Protein 8JWE (pdb70)

Sequence (1967 aa):
FRNVAQPFFNYIEEEDLLRFMIKEEVDDGAAETGRITRKAFTEWVVKVYTSRRADTKTAVKQLNKLVTAILMVVTVVIWLLLLEVATTKVLLFFSTQLVALAFIIGSTCKNLFESIVFVFVMHPYDVGDRCVVDGVAMLVEEMNLLTTVFLKLNNEKVYYPNAVLATKPISNYFRSPNMGETVEFSISFSTPVSKIAHLKERIAEYLEQNPQHWAPVHSVVVKEIENMNKLKMALYSDHTITFQENRERNLRRTELSLAIKRMLEDLHIDYTLLPQDINLTFRNVAQPFFNYIEEEDLLRFMIKEEVDDGAAETGRITRKAFTEWVVKVYTSRRADTKTAVKQLNKLVTAILMVVTVVIWLLLLEVATTKVLLFFSTQLVALAFIIGSTCKNLFESIVFVFVMHPYDVGDRCVVDGVAMLVEEMNLLTTVFLKLNNEKVYYPNAVLATKPISNYFRSPNMGETVEFSISFSTPVSKIAHLKERIAEYLEQNPQHWAPVHSVVVKEIENMNKLKMALYSDHTITFQENRERNLRRTELSLAIKRMLEDLHIDYTLLPQDINLTFRNVAQPFFNYIEEEDLLRFMIKEEVDDGAAETGRITRKAFTEWVVKVYTSRRADTKTAVKQLNKLVTAILMVVTVVIWLLLLEVATTKVLLFFSTQLVALAFIIGSTCKNLFESIVFVFVMHPYDVGDRCVVDGVAMLVEEMNLLTTVFLKLNNEKVYYPNAVLATKPISNYFRSPNMGETVEFSISFSTPVSKIAHLKERIAEYLEQNPQHWAPVHSVVVKEIENMNKLKMALYSDHTITFQENRERNLRRTELSLAIKRMLEDLHIDYTLLPQDINLTFRNVAQPFFNYIEEEDLLRFMIKEEVDDGAAETGRITRKAFTEWVVKVYTSRRADTKTAVKQLNKLVTAILMVVTVVIWLLLLEVATTKVLLFFSTQLVALAFIIGSTCKNLFESIVFVFVMHPYDVGDRCVVDGVAMLVEEMNLLTTVFLKLNNEKVYYPNAVLATKPISNYFRSPNMGETVEFSISFSTPVSKIAHLKERIAEYLEQNPQHWAPVHSVVVKEIENMNKLKMALYSDHTITFQENRERNLRRTELSLAIKRMLEDLHIDYTLLPQDINLTFRNVAQPFFNYIEEEDLLRFMIKEEVDDGAAETGRITRKAFTEWVVKVYTSRRADTKTAVKQLNKLVTAILMVVTVVIWLLLLEVATTKVLLFFSTQLVALAFIIGSTCKNLFESIVFVFVMHPYDVGDRCVVDGVAMLVEEMNLLTTVFLKLNNEKVYYPNAVLATKPISNYFRSPNMGETVEFSISFSTPVSKIAHLKERIAEYLEQNPQHWAPVHSVVVKEIENMNKLKMALYSDHTITFQENRERNLRRTELSLAIKRMLEDLHIDYTLLPQDINLTFRNVAQPFFNYIEEEDLLRFMIKEEVDDGAAETGRITRKAFTEWVVKVYTSRRADTKTAVKQLNKLVTAILMVVTVVIWLLLLEVATTKVLLFFSTQLVALAFIIGSTCKNLFESIVFVFVMHPYDVGDRCVVDGVAMLVEEMNLLTTVFLKLNNEKVYYPNAVLATKPISNYFRSPNMGETVEFSISFSTPVSKIAHLKERIAEYLEQNPQHWAPVHSVVVKEIENMNKLKMALYSDHTITFQENRERNLRRTELSLAIKRMLEDLHIDYTLLPQDINLTFRNVAQPFFNYIEEEDLLRFMIKEEVDDGAAETGRITRKAFTEWVVKVYTSRRADTKTAVKQLNKLVTAILMVVTVVIWLLLLEVATTKVLLFFSTQLVALAFIIGSTCKNLFESIVFVFVMHPYDVGDRCVVDGVAMLVEEMNLLTTVFLKLNNEKVYYPNAVLATKPISNYFRSPNMGETVEFSISFSTPVSKIAHLKERIAEYLEQNPQHWAPVHSVVVKEIENMNKLKMALYSDHTITFQENRERNLRRTELSLAIKRMLEDLHIDYTLLPQDINLT

Secondary structure (DSSP, 8-state):
--STTTTTHHHHHHHHHHHHHHHTT---TTHHHHTHHHHHHHHHHHHHHSSS----TTHHHHHHHHHHHHHTTTTHHHHIIIIIS-SSSSTTTHHHHHHHTTTTSHHHHHHHHHHHHIIIII----TT-EEESSS-EEEEEEE-SSEEEEE-TT--EEEEEHHHHTTS-EEESTTS-S-EEEEEEEEETT--HHHHHHHHHHHHHHHHT-TTTB-S--EEEEEEEETTTEEEEEEEEEBSS-TTSHHHHHHHHHHHHHHHHHHHHHTT----PPPEEEEE-/--STTTTTHHHHHHHHHHHHHHHTT---TTHHHHTHHHHHHHHHHHHHHSSS----TTHHHHHHHHHHHHHTTTTHHHHIIIIIS-SSSSTTTHHHHHHHTTTTSHHHHHHHHHHHHIIIII----TT-EEESSS-EEEEEEE-SSEEEEE-TT--EEEEEHHHHTTS-EEESTTS-S-EEEEEEEEETT--HHHHHHHHHHHHHHHHT-TTTB-S--EEEEEEEETTTEEEEEEEEEBSS-TTSHHHHHHHHHHHHHHHHHHHHHTT----PPPEEEEE-/--STTTTTHHHHHHHHHHHHHHHTT---TTHHHHTHHHHHHHHHHHHHHSSS----TTHHHHHHHHHHHHHTTTTHHHHIIIIIS-SSSSTTTHHHHHHHTTTTSHHHHHHHHHHHHIIIII----TT-EEESSS-EEEEEEE-SSEEEEE-TT--EEEEEHHHHTTS-EEESTTS-S-EEEEEEEEETT--HHHHHHHHHHHHHHHHT-TTTB-S--EEEEEEEETTTEEEEEEEEEBSS-TTSHHHHHHHHHHHHHHHHHHHHHTT----PPPEEEEE-/--STTTTTHHHHHHHHHHHHHHHTT---TTHHHHTHHHHHHHHHHHHHHSSS----TTHHHHHHHHHHHHHTTTTHHHHIIIIIS-SSSSTTTHHHHHHHTTTTSHHHHHHHHHHHHIIIII----TT-EEESSS-EEEEEEE-SSEEEEE-TT--EEEEEHHHHTTS-EEESTTS-S-EEEEEEEEETT--HHHHHHHHHHHHHHHHT-TTTB-S--EEEEEEEETTTEEEEEEEEEBSS-TTSHHHHHHHHHHHHHHHHHHHHHTT----PPPEEEEE-/--STTTTTHHHHHHHHHHHHHHHTT---TTHHHHTHHHHHHHHHHHHHHSSS----TTHHHHHHHHHHHHHTTTTHHHHIIIIIS-SSSSTTTHHHHHHHTTTTSHHHHHHHHHHHHIIIII----TT-EEESSS-EEEEEEE-SSEEEEE-TT--EEEEEHHHHTTS-EEESTTS-S-EEEEEEEEETT--HHHHHHHHHHHHHHHHT-TTTB-S--EEEEEEEETTTEEEEEEEEEBSS-TTSHHHHHHHHHHHHHHHHHHHHHTT----PPPEEEEE-/--STTTTTHHHHHHHHHHHHHHHTT---TTHHHHTHHHHHHHHHHHHHHSSS----TTHHHHHHHHHHHHHTTTTHHHHIIIIIS-SSSSTTTHHHHHHHTTTTSHHHHHHHHHHHHIIIII----TT-EEESSS-EEEEEEE-SSEEEEE-TT--EEEEEHHHHTTS-EEESTTS-S-EEEEEEEEETT--HHHHHHHHHHHHHHHHT-TTTB-S--EEEEEEEETTTEEEEEEEEEBSS-TTSHHHHHHHHHHHHHHHHHHHHHTT----PPPEEEEE-/--STTTTTHHHHHHHHHHHHHHHTT---TTHHHHTHHHHHHHHHHHHHHSSS----TTHHHHHHHHHHHHHTTTTHHHHIIIIIS-SSSSTTTHHHHHHHTTTTSHHHHHHHHHHHHIIIII----TT-EEESSS-EEEEEEE-SSEEEEE-TT--EEEEEHHHHTTS-EEESTTS-S-EEEEEEEEETT--HHHHHHHHHHHHHHHHT-TTTB-S--EEEEEEEETTTEEEEEEEEEBSS-TTSHHHHHHHHHHHHHHHHHHHHHTT----PPPEEEEE-

Nearest PDB structures (foldseek):
  8jwe-assembly1_A  TM=1.004E+00  e=2.386E-53  Arabidopsis thaliana
  8tdj-assembly1_B  TM=7.941E-01  e=6.758E-40  Arabidopsis thaliana
  8tdm-assembly1_A  TM=7.932E-01  e=1.212E-39  Arabidopsis thaliana
  7n5d-assembly1_B  TM=9.506E-01  e=2.417E-31  Dionaea muscipula
  7n5e-assembly1_F  TM=8.197E-01  e=7.964E-32  Dionaea muscipula

InterPro domains:
  IPR006685 Mechanosensitive ion channel MscS [PF00924] (559-623)
  IPR010920 LSM domain superfamily [SSF50182] (563-623)
  IPR016688 Mechanosensitive ion channel MscS-like, plants/fungi [PIRSF017209] (19-734)
  IPR016688 Mechanosensitive ion channel MscS-like, plants/fungi [PTHR31618] (35-731)
  IPR023408 Mechanosensitive ion channel MscS, beta-domain superfamily [G3DSA:2.30.30.60] (574-623)
  IPR058650 Mechanosensitive ion channel protein Msy1/2-like, transmembrane domain [PF25886] (174-312)

Radius of gyration: 42.15 Å; Cα contacts (8 Å, |Δi|>4): 3102; chains: 7; bounding box: 91×92×118 Å

Solvent-accessible surface area: 94497 Å² total; per-residue (Å²): 136,100,72,35,87,81,58,40,55,85,21,54,69,34,67,66,64,40,75,60,61,54,73,87,70,82,137,125,36,101,62,20,35,30,54,4,71,26,43,13,28,57,32,105,44,93,22,48,148,90,27,88,90,68,77,25,173,56,0,27,125,59,31,57,151,61,46,34,62,96,50,75,80,60,15,69,39,46,96,81,18,37,75,62,96,84,55,102,142,41,19,119,21,52,27,34,62,44,79,28,78,22,104,62,56,10,27,22,34,70,52,36,62,34,1,30,31,6,4,29,91,38,41,6,2,64,82,43,5,36,0,20,14,115,67,63,19,13,44,1,59,71,10,24,6,25,12,2,4,0,26,52,100,46,44,14,38,5,29,8,10,0,25,41,0,16,76,55,61,2,8,0,21,129,67,16,60,76,0,16,12,48,8,76,5,10,0,14,9,87,9,70,84,64,59,2,51,95,0,63,116,78,3,24,90,36,2,115,113,34,92,103,43,6,28,94,96,35,11,8,9,2,75,73,11,60,44,24,23,36,1,74,2,0,2,72,7,48,2,53,22,20,21,34,81,33,114,60,45,35,55,32,55,8,90,4,6,28,8,1,5,101,4,0,74,70,24,145,8,76,16,80,61,32,63,37,54,21,54,85,117,136,99,72,33,88,82,56,40,55,85,21,54,69,34,67,67,65,39,76,61,61,54,73,87,70,81,138,125,36,100,64,20,34,30,54,4,71,26,43,13,28,56,31,103,44,93,21,50,146,91,29,87,89,69,77,25,173,55,0,27,125,59,31,56,151,61,46,36,62,95,51,74,80,59,13,67,38,46,94,80,17,38,74,61,97,85,57,102,143,42,20,120,22,53,28,34,61,44,82,28,79,23,104,63,55,10,26,21,36,70,52,37,62,35,1,30,30,6,4,29,91,38,39,7,2,64,83,43,5,36,0,20,15,115,67,62,20,14,44,1,58,72,9,25,6,25,12,2,4,0,27,51,100,47,44,14,39,5,29,8,11,0,25,42,0,17,77,54,60,3,8,0,21,128,67,16,62,75,0,15,12,48,8,76,4,10,0,14,9,86,9,69,85,65,58,2,52,96,0,64,115,78,2,24,88,35,2,117,113,33,90,104,42,6,30,94,96,36,11,8,9,2,76,73,11,61,44,25,24,36,1,74,3,0,2,73,7,48,2,53,21,21,21,34,82,32,114,61,44,36,55,32,55,8,90,4,7,29,9,1,6,100,4,0,74,69,23,146,8,76,16,78,62,32,64,38,53,22,52,84,116,134,100,73,33,88,82,58,41,55,86,21,53,68,34,66,66,64,39,76,60,60,55,72,88,72,81,138,125,36,100,63,18,34,30,55,3,72,25,43,14,28,57,31,104,44,91,21,50,144,91,28,86,89,68,76,24,171,57,0,26,124,59,32,56,150,60,46,34,61,95,50,76,80,59,14,70,38,47,98,79,17,38,75,63,97,84,56,102,144,44,20,121,21,52,27,35,62,46,79,27,80,23,105,63,57,8,25,22,35,71,51,36,61,34,1,28,30,6,4,29,91,40,40,8,2,64,85,42,6,36,0,20,14,112,66,61,19,13,44,1,58,72,9,25,5,28,12,2,4,0,26,52,98,46,44,14,38,5,29,8,12,0,24,43,0,16,76,54,61,4,8,0,22,127,68,15,61,76,0,16,11,47,9,76,5,10,0,14,8,86,8,70,86,66,58,2,51,93,0,65,115,79,3,23,90,34,2,118,115,35,90,105,43,6,29,93,95,35,12,8,8,2,75,74,11,62,44,25,24,36,1,73,2,0,1,74,7,47,3,52,20,20,22,35,82,32,113,60,43,34,56,32,56,8,90,4,7,29,9,1,6,100,3,0,75,70,23,148,7,76,15,78,63,31,64,38,54,21,54,83,116,135,99,71,32,87,81,58,41,55,86,21,53,69,34,68,65,65,40,75,60,60,55,72,89,71,81,137,124,37,99,63,18,34,30,54,4,74,26,44,14,28,57,31,106,44,92,22,49,144,90,29,87,88,68,78,24,170,58,0,25,124,60,32,55,150,60,47,34,61,96,51,77,80,59,13,69,38,48,98,80,16,37,76,63,98,86,55,101,143,42,20,119,20,53,27,35,61,45,80,27,81,23,102,63,58,8,25,22,34,70,53,36,62,34,1,30,30,6,4,29,90,40,40,7,2,64,85,42,4,36,0,20,14,112,66,62,19,13,45,2,58,73,9,25,6,27,12,2,4,0,26,54,99,47,45,14,39,5,28,8,12,0,24,41,0,16,77,55,60,3,9,0,21,129,69,15,60,76,0,16,12,47,8,78,5,10,0,14,8,84,8,70,85,66,60,2,52,95,0,66,115,79,3,24,87,34,2,116,114,34,89,106,43,6,29,94,97,36,12,9,9,2,76,74,12,62,44,25,24,36,2,72,2,0,2,74,7,47,3,52,20,20,22,35,82,32,113,60,45,34,55,31,58,8,92,3,7,29,8,1,7,102,3,0,76,68,23,147,7,75,16,78,63,31,64,39,56,21,54,84,116,134,100,72,33,88,82,58,41,55,87,22,54,70,34,68,66,65,40,74,60,61,55,73,87,71,80,136,125,35,99,62,19,35,31,54,4,72,26,44,13,27,56,31,104,43,93,22,48,144,90,28,87,89,69,76,24,171,57,0,26,126,59,31,55,150,61,46,35,62,96,50,77,80,59,16,68,38,47,97,80,17,40,76,63,98,86,56,101,142,43,21,120,20,53,28,36,62,45,80,27,79,23,103,62,58,9,26,22,35,70,53,38,62,34,1,29,30,5,4,28,90,39,40,7,1,63,83,42,5,36,0,19,14,112,66,62,20,14,44,1,58,73,10,26,6,26,12,2,4,0,26,54,99,47,44,15,38,5,28,8,12,0,25,41,0,16,77,55,61,2,9,0,21,130,68,16,60,76,0,16,12,47,8,78,5,10,0,14,8,86,9,70,85,64,59,2,52,94,0,64,116,77,2,25,88,33,2,116,113,34,89,104,43,6,29,93,96,36,12,8,9,3,76,74,11,61,44,25,24,36,1,74,2,0,1,74,7,48,2,52,21,20,22,35,83,33,113,59,46,35,54,32,57,8,92,3,7,28,8,1,7,100,4,0,76,68,23,145,8,76,16,77,63,32,64,40,55,22,54,85,116,135,100,72,33,87,81,58,41,55,86,21,53,70,33,68,66,64,40,74,61,61,54,72,87,70,80,136,124,36,100,61,19,35,30,54,4,71,26,44,13,28,56,31,104,43,93,22,49,145,90,28,86,90,69,76,24,173,56,0,26,126,59,32,56,151,61,46,35,61,96,50,74,79,60,15,68,39,47,97,80,17,40,75,63,98,86,55,101,144,42,19,120,21,53,26,35,62,44,78,27,79,22,104,62,58,9,27,23,34,70,53,38,63,33,1,30,32,5,4,30,89,39,41,5,2,63,83,42,5,36,0,19,15,113,66,63,20,13,44,1,58,71,10,25,6,26,12,2,4,0,26,53,100,47,44,14,38,5,28,8,10,0,25,41,0,16,75,56,60,2,8,0,21,130,68,16,59,76,0,16,12,47,7,78,5,10,0,14,8,86,9,69,86,64,59,2,53,94,0,63,116,79,3,24,89,34,2,115,112,34,90,104,42,6,28,94,97,35,11,8,9,2,76,74,12,61,45,24,23,35,1,74,2,0,2,74,6,48,2,53,22,21,21,34,82,33,114,59,45,35,55,32,56,9,92,3,7,29,9,1,6,99,4,0,75,69,23,146,8,76,16,78,62,32,64,38,54,21,55,86,116,133,100,72,34,87,82,58,41,55,86,22,54,69,35,67,65,64,38,76,61,61,54,72,88,71,81,137,125,36,101,64,19,34,30,54,4,71,25,42,14,28,57,31,104,42,92,21,50,145,90,29,86,89,68,77,24,172,56,0,27,126,59,32,57,150,60,46,34,61,95,49,75,80,58,14,68,38,47,96,79,17,38,75,62,95,84,56,103,144,43,20,121,22,54,28,35,62,45,81,28,80,23,106,62,56,8,26,21,36,70,51,37,61,35,1,29,31,6,4,29,91,39,39,7,2,64,83,43,6,36,0,20,14,114,66,62,20,13,43,2,58,72,9,25,5,27,11,2,4,0,28,52,100,46,45,14,39,5,30,8,12,0,24,42,1,17,77,54,59,3,8,0,21,127,68,15,61,74,0,15,12,47,9,76,4,11,0,15,8,85,9,68,84,66,58,2,51,95,0,65,115,79,3,23,90,34,2,118,113,34,88,105,43,6,30,94,95,36,11,8,9,3,75,73,12,60,44,23,24,36,1,74,3,0,2,75,7,48,2,52,21,21,21,35,82,32,113,60,44,36,55,32,56,8,89,4,8,31,9,2,6,102,3,0,75,69,23,147,8,76,16,78,63,30,65,38,54,21,53,83,116

GO terms:
  GO:0005886 plasma membrane (C, IDA)
  GO:0008381 mechanosensitive monoatomic ion channel activity (F, IDA)
  GO:0006820 monoatomic anion transport (P, IDA)
  GO:0005886 plasma membrane (C, HDA)
  GO:0008381 mechanosensitive monoatomic ion channel activity (F, IMP)
  GO:0010150 leaf senescence (P, IMP)
  GO:0050982 detection of mechanical stimulus (P, IMP)
  GO:0097468 programmed cell death in response to reactive oxygen species (P, IMP)

Structure (mmCIF, N/CA/C/O backbone):
data_8JWE
#
_entry.id   8JWE
#
loop_
_atom_site.group_PDB
_atom_site.id
_atom_site.type_symbol
_atom_site.label_atom_id
_atom_site.label_alt_id
_atom_site.label_comp_id
_atom_site.label_asym_id
_atom_site.label_entity_id
_atom_site.label_seq_id
_atom_site.pdbx_PDB_ins_code
_atom_site.Cartn_x
_atom_site.Cartn_y
_atom_site.Cartn_z
_atom_site.occupancy
_atom_site.B_iso_or_equiv
_atom_site.auth_seq_id
_atom_site.auth_comp_id
_atom_site.auth_asym_id
_atom_site.auth_atom_id
_atom_site.pdbx_PDB_model_num
ATOM 1 N N . PHE A 1 439 ? 186.103 123.922 155.402 1.00 151.83 439 PHE A N 1
ATOM 2 C CA . PHE A 1 439 ? 186.897 124.262 156.576 1.00 151.83 439 PHE A CA 1
ATOM 3 C C . PHE A 1 439 ? 188.394 124.379 156.243 1.00 151.83 439 PHE A C 1
ATOM 4 O O . PHE A 1 439 ? 189.095 123.376 156.077 1.00 151.83 439 PHE A O 1
ATOM 6 N N . ARG A 1 440 ? 188.879 125.613 156.122 1.00 153.46 440 ARG A N 1
ATOM 7 C CA . ARG A 1 440 ? 190.300 125.842 155.891 1.00 153.46 440 ARG A CA 1
ATOM 8 C C . ARG A 1 440 ? 190.886 126.852 156.858 1.00 153.46 440 ARG A C 1
ATOM 9 O O . ARG A 1 440 ? 191.934 126.590 157.474 1.00 153.46 440 ARG A O 1
ATOM 11 N N . ASN A 1 441 ? 190.235 128.007 157.010 1.00 154.61 441 ASN A N 1
ATOM 12 C CA . ASN A 1 441 ? 190.723 129.078 157.860 1.00 154.61 441 ASN A CA 1
ATOM 13 C C . ASN A 1 441 ? 189.964 129.217 159.167 1.00 154.61 441 ASN A C 1
ATOM 14 O O . ASN A 1 441 ? 190.537 129.727 160.140 1.00 154.61 441 ASN A O 1
ATOM 16 N N . VAL A 1 442 ? 188.705 128.766 159.220 1.00 154.32 442 VAL A N 1
ATOM 17 C CA . VAL A 1 442 ? 187.940 128.736 160.457 1.00 154.32 442 VAL A CA 1
ATOM 18 C C . VAL A 1 442 ? 188.565 127.811 161.494 1.00 154.32 442 VAL A C 1
ATOM 19 O O . VAL A 1 442 ? 188.411 128.053 162.695 1.00 154.32 442 VAL A O 1
ATOM 21 N N . ALA A 1 443 ? 189.297 126.787 161.056 1.00 154.61 443 ALA A N 1
ATOM 22 C CA . ALA A 1 443 ? 190.015 125.924 161.979 1.00 154.61 443 ALA A CA 1
ATOM 23 C C . ALA A 1 443 ? 191.117 126.660 162.736 1.00 154.61 443 ALA A C 1
ATOM 24 O O . ALA A 1 443 ? 191.431 126.272 163.863 1.00 154.61 443 ALA A O 1
ATOM 26 N N . GLN A 1 444 ? 191.684 127.732 162.185 1.00 154.50 444 GLN A N 1
ATOM 27 C CA . GLN A 1 444 ? 192.709 128.473 162.914 1.00 154.50 444 GLN A CA 1
ATOM 28 C C . GLN A 1 444 ? 192.303 129.894 163.295 1.00 154.50 444 GLN A C 1
ATOM 29 O O . GLN A 1 444 ? 192.989 130.510 164.113 1.00 154.50 444 GLN A O 1
ATOM 31 N N . PRO A 1 445 ? 191.211 130.436 162.754 1.00 154.04 445 PRO A N 1
ATOM 32 C CA . PRO A 1 445 ? 190.854 131.814 163.082 1.00 154.04 445 PRO A CA 1
ATOM 33 C C . PRO A 1 445 ? 189.736 131.937 164.097 1.00 154.04 445 PRO A C 1
ATOM 34 O O . PRO A 1 445 ? 189.677 132.956 164.792 1.00 154.04 445 PRO A O 1
ATOM 36 N N . PHE A 1 446 ? 188.865 130.928 164.225 1.00 153.62 446 PHE A N 1
ATOM 37 C CA . PHE A 1 446 ? 187.925 130.864 165.341 1.00 153.62 446 PHE A CA 1
ATOM 38 C C . PHE A 1 446 ? 188.627 130.765 166.689 1.00 153.62 446 PHE A C 1
ATOM 39 O O . PHE A 1 446 ? 188.019 131.115 167.709 1.00 153.62 446 PHE A O 1
ATOM 41 N N . PHE A 1 447 ? 189.887 130.308 166.700 1.00 153.79 447 PHE A N 1
ATOM 42 C CA . PHE A 1 447 ? 190.731 130.297 167.885 1.00 153.79 447 PHE A CA 1
ATOM 43 C C . PHE A 1 447 ? 190.955 131.699 168.428 1.00 153.79 447 PHE A C 1
ATOM 44 O O . PHE A 1 447 ? 191.074 131.889 169.643 1.00 153.79 447 PHE A O 1
ATOM 46 N N . ASN A 1 448 ? 191.020 132.695 167.549 1.00 152.91 448 ASN A N 1
ATOM 47 C CA . ASN A 1 448 ? 191.225 134.064 167.995 1.00 152.91 448 ASN A CA 1
ATOM 48 C C . ASN A 1 448 ? 189.997 134.647 168.680 1.00 152.91 448 ASN A C 1
ATOM 49 O O . ASN A 1 448 ? 190.087 135.728 169.266 1.00 152.91 448 ASN A O 1
ATOM 51 N N . TYR A 1 449 ? 188.852 133.977 168.579 1.00 152.35 449 TYR A N 1
ATOM 52 C CA . TYR A 1 449 ? 187.743 134.255 169.475 1.00 152.35 449 TYR A CA 1
ATOM 53 C C . TYR A 1 449 ? 187.772 133.332 170.677 1.00 152.35 449 TYR A C 1
ATOM 54 O O . TYR A 1 449 ? 187.183 133.652 171.714 1.00 152.35 449 TYR A O 1
ATOM 56 N N . ILE A 1 450 ? 188.449 132.182 170.563 1.00 154.29 450 ILE A N 1
ATOM 57 C CA . ILE A 1 450 ? 188.406 131.179 171.623 1.00 154.29 450 ILE A CA 1
ATOM 58 C C . ILE A 1 450 ? 189.227 131.558 172.848 1.00 154.29 450 ILE A C 1
ATOM 59 O O . ILE A 1 450 ? 188.809 131.236 173.963 1.00 154.29 450 ILE A O 1
ATOM 61 N N . GLU A 1 451 ? 190.369 132.235 172.670 1.00 154.99 451 GLU A N 1
ATOM 62 C CA . GLU A 1 451 ? 191.117 132.775 173.798 1.00 154.99 451 GLU A CA 1
ATOM 63 C C . GLU A 1 451 ? 190.304 133.791 174.581 1.00 154.99 451 GLU A C 1
ATOM 64 O O . GLU A 1 451 ? 190.358 133.799 175.813 1.00 154.99 451 GLU A O 1
ATOM 66 N N . GLU A 1 452 ? 189.517 134.617 173.903 1.00 154.37 452 GLU A N 1
ATOM 67 C CA . GLU A 1 452 ? 188.632 135.507 174.631 1.00 154.37 452 GLU A CA 1
ATOM 68 C C . GLU A 1 452 ? 187.450 134.751 175.221 1.00 154.37 452 GLU A C 1
ATOM 69 O O . GLU A 1 452 ? 186.852 135.220 176.192 1.00 154.37 452 GLU A O 1
ATOM 71 N N . GLU A 1 453 ? 187.112 133.575 174.677 1.00 154.60 453 GLU A N 1
ATOM 72 C CA . GLU A 1 453 ? 186.119 132.734 175.337 1.00 154.60 453 GLU A CA 1
ATOM 73 C C . GLU A 1 453 ? 186.687 132.120 176.607 1.00 154.60 453 GLU A C 1
ATOM 74 O O . GLU A 1 453 ? 185.941 131.829 177.546 1.00 154.60 453 GLU A O 1
ATOM 76 N N . ASP A 1 454 ? 188.006 131.929 176.647 1.00 155.46 454 ASP A N 1
ATOM 77 C CA . ASP A 1 454 ? 188.723 131.527 177.849 1.00 155.46 454 ASP A CA 1
ATOM 78 C C . ASP A 1 454 ? 188.974 132.683 178.805 1.00 155.46 454 ASP A C 1
ATOM 79 O O . ASP A 1 454 ? 189.016 132.461 180.016 1.00 155.46 454 ASP A O 1
ATOM 81 N N . LEU A 1 455 ? 189.097 133.908 178.303 1.00 155.78 455 LEU A N 1
ATOM 82 C CA . LEU A 1 455 ? 189.482 135.032 179.130 1.00 155.78 455 LEU A CA 1
ATOM 83 C C . LEU A 1 455 ? 188.299 135.789 179.713 1.00 155.78 455 LEU A C 1
ATOM 84 O O . LEU A 1 455 ? 188.511 136.692 180.522 1.00 155.78 455 LEU A O 1
ATOM 86 N N . LEU A 1 456 ? 187.073 135.456 179.318 1.00 155.25 456 LEU A N 1
ATOM 87 C CA . LEU A 1 456 ? 185.860 135.923 179.974 1.00 155.25 456 LEU A CA 1
ATOM 88 C C . LEU A 1 456 ? 185.385 134.957 181.040 1.00 155.25 456 LEU A C 1
ATOM 89 O O . LEU A 1 456 ? 184.618 135.354 181.928 1.00 155.25 456 LEU A O 1
ATOM 91 N N . ARG A 1 457 ? 185.816 133.698 180.974 1.00 157.30 457 ARG A N 1
ATOM 92 C CA . ARG A 1 457 ? 185.607 132.797 182.094 1.00 157.30 457 ARG A CA 1
ATOM 93 C C . ARG A 1 457 ? 186.708 132.935 183.132 1.00 157.30 457 ARG A C 1
ATOM 94 O O . ARG A 1 457 ? 186.543 132.469 184.262 1.00 157.30 457 ARG A O 1
ATOM 96 N N . PHE A 1 458 ? 187.812 133.598 182.779 1.00 158.32 458 PHE A N 1
ATOM 97 C CA . PHE A 1 458 ? 188.928 133.768 183.708 1.00 158.32 458 PHE A CA 1
ATOM 98 C C . PHE A 1 458 ? 188.620 134.824 184.763 1.00 158.32 458 PHE A C 1
ATOM 99 O O . PHE A 1 458 ? 188.412 134.501 185.936 1.00 158.32 458 PHE A O 1
ATOM 101 N N . MET A 1 459 ? 188.534 136.092 184.362 1.00 159.22 459 MET A N 1
ATOM 102 C CA . MET A 1 459 ? 188.221 137.171 185.291 1.00 159.22 459 MET A CA 1
ATOM 103 C C . MET A 1 459 ? 186.717 137.404 185.428 1.00 159.22 459 MET A C 1
ATOM 104 O O . MET A 1 459 ? 186.257 138.543 185.326 1.00 159.22 459 MET A O 1
ATOM 106 N N . ILE A 1 460 ? 185.929 136.337 185.520 1.00 160.82 460 ILE A N 1
ATOM 107 C CA . ILE A 1 460 ? 184.637 136.391 186.186 1.00 160.82 460 ILE A CA 1
ATOM 108 C C . ILE A 1 460 ? 184.682 135.773 187.576 1.00 160.82 460 ILE A C 1
ATOM 109 O O . ILE A 1 460 ? 183.997 136.251 188.482 1.00 160.82 460 ILE A O 1
ATOM 111 N N . LYS A 1 461 ? 185.511 134.741 187.756 1.00 161.17 461 LYS A N 1
ATOM 112 C CA . LYS A 1 461 ? 185.746 134.141 189.062 1.00 161.17 461 LYS A CA 1
ATOM 113 C C . LYS A 1 461 ? 186.749 134.935 189.879 1.00 161.17 461 LYS A C 1
ATOM 114 O O . LYS A 1 461 ? 186.565 135.105 191.090 1.00 161.17 461 LYS A O 1
ATOM 116 N N . GLU A 1 462 ? 187.809 135.434 189.246 1.00 161.54 462 GLU A N 1
ATOM 117 C CA . GLU A 1 462 ? 188.719 136.324 189.954 1.00 161.54 462 GLU A CA 1
ATOM 118 C C . GLU A 1 462 ? 188.130 137.726 190.108 1.00 161.54 462 GLU A C 1
ATOM 119 O O . GLU A 1 462 ? 188.567 138.479 190.987 1.00 161.54 462 GLU A O 1
ATOM 121 N N . GLU A 1 463 ? 187.153 138.109 189.270 1.00 161.38 463 GLU A N 1
ATOM 122 C CA . GLU A 1 463 ? 186.554 139.427 189.475 1.00 161.38 463 GLU A CA 1
ATOM 123 C C . GLU A 1 463 ? 185.384 139.375 190.450 1.00 161.38 463 GLU A C 1
ATOM 124 O O . GLU A 1 463 ? 185.210 140.297 191.252 1.00 161.38 463 GLU A O 1
ATOM 126 N N . VAL A 1 464 ? 184.569 138.328 190.392 1.00 162.17 464 VAL A N 1
ATOM 127 C CA . VAL A 1 464 ? 183.577 138.053 191.428 1.00 162.17 464 VAL A CA 1
ATOM 128 C C . VAL A 1 464 ? 184.106 136.876 192.226 1.00 162.17 464 VAL A C 1
ATOM 129 O O . VAL A 1 464 ? 183.869 135.719 191.872 1.00 162.17 464 VAL A O 1
ATOM 131 N N . ASP A 1 465 ? 184.828 137.184 193.296 1.00 161.72 465 ASP A N 1
ATOM 132 C CA . ASP A 1 465 ? 185.462 136.185 194.154 1.00 161.72 465 ASP A CA 1
ATOM 133 C C . ASP A 1 465 ? 184.450 135.398 194.976 1.00 161.72 465 ASP A C 1
ATOM 134 O O . ASP A 1 465 ? 184.816 134.480 195.718 1.00 161.72 465 ASP A O 1
ATOM 136 N N . ASP A 1 472 ? 181.620 146.075 187.628 1.00 126.61 472 ASP A N 1
ATOM 137 C CA . ASP A 1 472 ? 180.662 145.444 186.730 1.00 126.61 472 ASP A CA 1
ATOM 138 C C . ASP A 1 472 ? 180.994 145.800 185.289 1.00 126.61 472 ASP A C 1
ATOM 139 O O . ASP A 1 472 ? 180.655 145.062 184.374 1.00 126.61 472 ASP A O 1
ATOM 141 N N . GLY A 1 473 ? 181.687 146.929 185.121 1.00 126.87 473 GLY A N 1
ATOM 142 C CA . GLY A 1 473 ? 182.031 147.483 183.819 1.00 126.87 473 GLY A CA 1
ATOM 143 C C . GLY A 1 473 ? 182.987 146.593 183.033 1.00 126.87 473 GLY A C 1
ATOM 144 O O . GLY A 1 473 ? 182.618 146.072 181.978 1.00 126.87 473 GLY A O 1
ATOM 145 N N . ALA A 1 474 ? 184.208 146.389 183.540 1.00 126.41 474 ALA A N 1
ATOM 146 C CA . ALA A 1 474 ? 185.169 145.527 182.855 1.00 126.41 474 ALA A CA 1
ATOM 147 C C . ALA A 1 474 ? 184.736 144.074 182.842 1.00 126.41 474 ALA A C 1
ATOM 148 O O . ALA A 1 474 ? 185.216 143.308 182.006 1.00 126.41 474 ALA A O 1
ATOM 150 N N . ALA A 1 475 ? 183.819 143.689 183.722 1.00 126.85 475 ALA A N 1
ATOM 151 C CA . ALA A 1 475 ? 183.126 142.423 183.543 1.00 126.85 475 ALA A CA 1
ATOM 152 C C . ALA A 1 475 ? 182.239 142.432 182.302 1.00 126.85 475 ALA A C 1
ATOM 153 O O . ALA A 1 475 ? 182.078 141.393 181.659 1.00 126.85 475 ALA A O 1
ATOM 155 N N . GLU A 1 476 ? 181.673 143.584 181.943 1.00 126.35 476 GLU A N 1
ATOM 156 C CA . GLU A 1 476 ? 180.662 143.647 180.893 1.00 126.35 476 GLU A CA 1
ATOM 157 C C . GLU A 1 476 ? 181.206 144.128 179.557 1.00 126.35 476 GLU A C 1
ATOM 158 O O . GLU A 1 476 ? 180.423 144.483 178.680 1.00 126.35 476 GLU A O 1
ATOM 160 N N . THR A 1 477 ? 182.514 144.217 179.395 1.00 126.07 477 THR A N 1
ATOM 161 C CA . THR A 1 477 ? 183.060 144.376 178.057 1.00 126.07 477 THR A CA 1
ATOM 162 C C . THR A 1 477 ? 183.697 143.092 177.582 1.00 126.07 477 THR A C 1
ATOM 163 O O . THR A 1 477 ? 183.849 142.885 176.374 1.00 126.07 477 THR A O 1
ATOM 165 N N . GLY A 1 478 ? 184.052 142.218 178.515 1.00 127.62 478 GLY A N 1
ATOM 166 C CA . GLY A 1 478 ? 184.647 140.940 178.157 1.00 127.62 478 GLY A CA 1
ATOM 167 C C . GLY A 1 478 ? 183.657 140.048 177.442 1.00 127.62 478 GLY A C 1
ATOM 168 O O . GLY A 1 478 ? 184.067 139.226 176.624 1.00 127.62 478 GLY A O 1
ATOM 169 N N . ARG A 1 479 ? 182.367 140.205 177.714 1.00 125.09 479 ARG A N 1
ATOM 170 C CA . ARG A 1 479 ? 181.350 139.489 176.969 1.00 125.09 479 ARG A CA 1
ATOM 171 C C . ARG A 1 479 ? 180.860 140.266 175.759 1.00 125.09 479 ARG A C 1
ATOM 172 O O . ARG A 1 479 ? 179.965 139.787 175.062 1.00 125.09 479 ARG A O 1
ATOM 174 N N . ILE A 1 480 ? 181.363 141.481 175.538 1.00 123.21 480 ILE A N 1
ATOM 175 C CA . ILE A 1 480 ? 181.010 142.203 174.323 1.00 123.21 480 ILE A CA 1
ATOM 176 C C . ILE A 1 480 ? 182.212 142.389 173.417 1.00 123.21 480 ILE A C 1
ATOM 177 O O . ILE A 1 480 ? 182.068 142.729 172.245 1.00 123.21 480 ILE A O 1
ATOM 179 N N . THR A 1 481 ? 183.410 142.194 173.930 1.00 123.05 481 THR A N 1
ATOM 180 C CA . THR A 1 481 ? 184.487 141.913 172.998 1.00 123.05 481 THR A CA 1
ATOM 181 C C . THR A 1 481 ? 184.525 140.442 172.616 1.00 123.05 481 THR A C 1
ATOM 182 O O . THR A 1 481 ? 185.397 140.024 171.865 1.00 123.05 481 THR A O 1
ATOM 184 N N . ARG A 1 482 ? 183.613 139.644 173.158 1.00 121.05 482 ARG A N 1
ATOM 185 C CA . ARG A 1 482 ? 183.384 138.279 172.732 1.00 121.05 482 ARG A CA 1
ATOM 186 C C . ARG A 1 482 ? 182.170 138.141 171.844 1.00 121.05 482 ARG A C 1
ATOM 187 O O . ARG A 1 482 ? 182.185 137.329 170.914 1.00 121.05 482 ARG A O 1
ATOM 189 N N . LYS A 1 483 ? 181.122 138.927 172.107 1.00 118.96 483 LYS A N 1
ATOM 190 C CA . LYS A 1 483 ? 179.872 138.754 171.382 1.00 118.96 483 LYS A CA 1
ATOM 191 C C . LYS A 1 483 ? 180.027 139.187 169.942 1.00 118.96 483 LYS A C 1
ATOM 192 O O . LYS A 1 483 ? 179.282 138.737 169.074 1.00 118.96 483 LYS A O 1
ATOM 194 N N . ALA A 1 484 ? 181.002 140.051 169.677 1.00 116.21 484 ALA A N 1
ATOM 195 C CA . ALA A 1 484 ? 181.405 140.407 168.334 1.00 116.21 484 ALA A CA 1
ATOM 196 C C . ALA A 1 484 ? 182.131 139.293 167.632 1.00 116.21 484 ALA A C 1
ATOM 197 O O . ALA A 1 484 ? 181.795 138.976 166.492 1.00 116.21 484 ALA A O 1
ATOM 199 N N . PHE A 1 485 ? 183.135 138.715 168.269 1.00 115.94 485 PHE A N 1
ATOM 200 C CA . PHE A 1 485 ? 183.956 137.753 167.575 1.00 115.94 485 PHE A CA 1
ATOM 201 C C . PHE A 1 485 ? 183.275 136.407 167.429 1.00 115.94 485 PHE A C 1
ATOM 202 O O . PHE A 1 485 ? 183.693 135.618 166.584 1.00 115.94 485 PHE A O 1
ATOM 204 N N . THR A 1 486 ? 182.210 136.140 168.193 1.00 114.22 486 THR A N 1
ATOM 205 C CA . THR A 1 486 ? 181.294 135.063 167.848 1.00 114.22 486 THR A CA 1
ATOM 206 C C . THR A 1 486 ? 180.313 135.470 166.779 1.00 114.22 486 THR A C 1
ATOM 207 O O . THR A 1 486 ? 180.035 134.667 165.887 1.00 114.22 486 THR A O 1
ATOM 209 N N . GLU A 1 487 ? 179.847 136.712 166.785 1.00 111.26 487 GLU A N 1
ATOM 210 C CA . GLU A 1 487 ? 179.100 137.203 165.644 1.00 111.26 487 GLU A CA 1
ATOM 211 C C . GLU A 1 487 ? 179.982 137.435 164.434 1.00 111.26 487 GLU A C 1
ATOM 212 O O . GLU A 1 487 ? 179.448 137.700 163.358 1.00 111.26 487 GLU A O 1
ATOM 214 N N . TRP A 1 488 ? 181.301 137.326 164.568 1.00 108.75 488 TRP A N 1
ATOM 215 C CA . TRP A 1 488 ? 182.226 137.469 163.454 1.00 108.75 488 TRP A CA 1
ATOM 216 C C . TRP A 1 488 ? 182.464 136.174 162.713 1.00 108.75 488 TRP A C 1
ATOM 217 O O . TRP A 1 488 ? 182.750 136.200 161.521 1.00 108.75 488 TRP A O 1
ATOM 228 N N . VAL A 1 489 ? 182.416 135.036 163.377 1.00 108.91 489 VAL A N 1
ATOM 229 C CA . VAL A 1 489 ? 182.609 133.809 162.631 1.00 108.91 489 VAL A CA 1
ATOM 230 C C . VAL A 1 489 ? 181.322 133.341 161.982 1.00 108.91 489 VAL A C 1
ATOM 231 O O . VAL A 1 489 ? 181.388 132.683 160.943 1.00 108.91 489 VAL A O 1
ATOM 235 N N . VAL A 1 490 ? 180.159 133.731 162.512 1.00 107.35 490 VAL A N 1
ATOM 236 C CA . VAL A 1 490 ? 178.897 133.495 161.824 1.00 107.35 490 VAL A CA 1
ATOM 237 C C . VAL A 1 490 ? 178.868 134.283 160.525 1.00 107.35 490 VAL A C 1
ATOM 238 O O . VAL A 1 490 ? 178.253 133.860 159.548 1.00 107.35 490 VAL A O 1
ATOM 242 N N . LYS A 1 491 ? 179.566 135.414 160.473 1.00 104.25 491 LYS A N 1
ATOM 243 C CA . LYS A 1 491 ? 179.897 136.012 159.191 1.00 104.25 491 LYS A CA 1
ATOM 244 C C . LYS A 1 491 ? 180.783 135.080 158.374 1.00 104.25 491 LYS A C 1
ATOM 245 O O . LYS A 1 491 ? 180.325 134.524 157.377 1.00 104.25 491 LYS A O 1
ATOM 251 N N . VAL A 1 492 ? 182.017 134.811 158.824 1.00 105.22 492 VAL A N 1
ATOM 252 C CA . VAL A 1 492 ? 183.003 134.190 157.934 1.00 105.22 492 VAL A CA 1
ATOM 253 C C . VAL A 1 492 ? 182.685 132.740 157.586 1.00 105.22 492 VAL A C 1
ATOM 254 O O . VAL A 1 492 ? 183.262 132.181 156.650 1.00 105.22 492 VAL A O 1
ATOM 258 N N . TYR A 1 493 ? 181.755 132.123 158.286 1.00 107.16 493 TYR A N 1
ATOM 259 C CA . TYR A 1 493 ? 181.410 130.758 157.956 1.00 107.16 493 TYR A CA 1
ATOM 260 C C . TYR A 1 493 ? 180.171 130.720 157.081 1.00 107.16 493 TYR A C 1
ATOM 261 O O . TYR A 1 493 ? 179.958 129.762 156.340 1.00 107.16 493 TYR A O 1
ATOM 270 N N . THR A 1 494 ? 179.314 131.720 157.190 1.00 104.28 494 THR A N 1
ATOM 271 C CA . THR A 1 494 ? 178.181 131.779 156.294 1.00 104.28 494 THR A CA 1
ATOM 272 C C . THR A 1 494 ? 178.430 132.716 155.127 1.00 104.28 494 THR A C 1
ATOM 273 O O . THR A 1 494 ? 177.477 133.241 154.530 1.00 104.28 494 THR A O 1
ATOM 277 N N . SER A 1 495 ? 179.708 132.962 154.830 1.00 100.90 495 SER A N 1
ATOM 278 C CA . SER A 1 495 ? 180.141 133.765 153.699 1.00 100.90 495 SER A CA 1
ATOM 279 C C . SER A 1 495 ? 181.412 133.181 153.108 1.00 100.90 495 SER A C 1
ATOM 280 O O . SER A 1 495 ? 181.967 133.763 152.177 1.00 100.90 495 SER A O 1
ATOM 283 N N . ARG A 1 496 ? 181.944 132.104 153.678 1.00 100.23 496 ARG A N 1
ATOM 284 C CA . ARG A 1 496 ? 182.806 131.195 152.936 1.00 100.23 496 ARG A CA 1
ATOM 285 C C . ARG A 1 496 ? 182.008 130.069 152.310 1.00 100.23 496 ARG A C 1
ATOM 286 O O . ARG A 1 496 ? 182.593 129.187 151.677 1.00 100.23 496 ARG A O 1
ATOM 288 N N . ARG A 1 497 ? 180.689 130.088 152.511 1.00 96.98 497 ARG A N 1
ATOM 289 C CA . ARG A 1 497 ? 179.776 129.271 151.728 1.00 96.98 497 ARG A CA 1
ATOM 290 C C . ARG A 1 497 ? 179.561 129.855 150.344 1.00 96.98 497 ARG A C 1
ATOM 291 O O . ARG A 1 497 ? 179.566 129.119 149.355 1.00 96.98 497 ARG A O 1
ATOM 293 N N . ALA A 1 498 ? 179.355 131.167 150.243 1.00 89.68 498 ALA A N 1
ATOM 294 C CA . ALA A 1 498 ? 179.062 131.783 148.943 1.00 89.68 498 ALA A CA 1
ATOM 295 C C . ALA A 1 498 ? 180.312 132.398 148.351 1.00 89.68 498 ALA A C 1
ATOM 296 O O . ALA A 1 498 ? 181.371 131.788 148.314 1.00 89.68 498 ALA A O 1
ATOM 298 N N . ASP A 1 505 ? 179.270 133.002 144.377 1.00 49.87 505 ASP A N 1
ATOM 299 C CA . ASP A 1 505 ? 178.636 133.446 143.151 1.00 49.87 505 ASP A CA 1
ATOM 300 C C . ASP A 1 505 ? 178.977 134.851 142.635 1.00 49.87 505 ASP A C 1
ATOM 301 O O . ASP A 1 505 ? 178.101 135.411 141.992 1.00 49.87 505 ASP A O 1
ATOM 306 N N . THR A 1 506 ? 180.135 135.453 143.023 1.00 56.69 506 THR A N 1
ATOM 307 C CA . THR A 1 506 ? 180.893 136.510 142.309 1.00 56.69 506 THR A CA 1
ATOM 308 C C . THR A 1 506 ? 182.128 136.883 143.146 1.00 56.69 506 THR A C 1
ATOM 309 O O . THR A 1 506 ? 181.980 137.197 144.318 1.00 56.69 506 THR A O 1
ATOM 313 N N . LYS A 1 507 ? 183.319 136.973 142.551 1.00 61.13 507 LYS A N 1
ATOM 314 C CA . LYS A 1 507 ? 184.440 137.457 143.370 1.00 61.13 507 LYS A CA 1
ATOM 315 C C . LYS A 1 507 ? 184.523 138.957 143.601 1.00 61.13 507 LYS A C 1
ATOM 316 O O . LYS A 1 507 ? 185.471 139.419 144.226 1.00 61.13 507 LYS A O 1
ATOM 322 N N . THR A 1 508 ? 183.611 139.724 143.031 1.00 59.84 508 THR A N 1
ATOM 323 C CA . THR A 1 508 ? 183.461 141.137 143.332 1.00 59.84 508 THR A CA 1
ATOM 324 C C . THR A 1 508 ? 182.316 141.380 144.288 1.00 59.84 508 THR A C 1
ATOM 325 O O . THR A 1 508 ? 182.414 142.215 145.183 1.00 59.84 508 THR A O 1
ATOM 329 N N . ALA A 1 509 ? 181.216 140.685 144.104 1.00 58.22 509 ALA A N 1
ATOM 330 C CA . ALA A 1 509 ? 180.060 140.950 144.914 1.00 58.22 509 ALA A CA 1
ATOM 331 C C . ALA A 1 509 ? 180.123 140.246 146.247 1.00 58.22 509 ALA A C 1
ATOM 332 O O . ALA A 1 509 ? 179.562 140.766 147.196 1.00 58.22 509 ALA A O 1
ATOM 334 N N . VAL A 1 510 ? 180.830 139.114 146.363 1.00 61.81 510 VAL A N 1
ATOM 335 C CA . VAL A 1 510 ? 181.034 138.481 147.665 1.00 61.81 510 VAL A CA 1
ATOM 336 C C . VAL A 1 510 ? 181.815 139.395 148.578 1.00 61.81 510 VAL A C 1
ATOM 337 O O . VAL A 1 510 ? 181.507 139.515 149.759 1.00 61.81 510 VAL A O 1
ATOM 341 N N . LYS A 1 511 ? 182.788 140.106 148.044 1.00 63.47 511 LYS A N 1
ATOM 342 C CA . LYS A 1 511 ? 183.534 140.999 148.897 1.00 63.47 511 LYS A CA 1
ATOM 343 C C . LYS A 1 511 ? 182.966 142.393 149.018 1.00 63.47 511 LYS A C 1
ATOM 344 O O . LYS A 1 511 ? 183.289 143.077 149.976 1.00 63.47 511 LYS A O 1
ATOM 350 N N . GLN A 1 512 ? 182.143 142.840 148.110 1.00 58.80 512 GLN A N 1
ATOM 351 C CA . GLN A 1 512 ? 181.371 144.028 148.394 1.00 58.80 512 GLN A CA 1
ATOM 352 C C . GLN A 1 512 ? 180.258 143.729 149.395 1.00 58.80 512 GLN A C 1
ATOM 353 O O . GLN A 1 512 ? 179.828 144.620 150.109 1.00 58.80 512 GLN A O 1
ATOM 359 N N . LEU A 1 513 ? 179.857 142.466 149.523 1.00 64.68 513 LEU A N 1
ATOM 360 C CA . LEU A 1 513 ? 178.909 142.029 150.534 1.00 64.68 513 LEU A CA 1
ATOM 361 C C . LEU A 1 513 ? 179.555 141.850 151.883 1.00 64.68 513 LEU A C 1
ATOM 362 O O . LEU A 1 513 ? 178.953 142.192 152.896 1.00 64.68 513 LEU A O 1
ATOM 367 N N . ASN A 1 514 ? 180.768 141.311 151.914 1.00 72.81 514 ASN A N 1
ATOM 368 C CA . ASN A 1 514 ? 181.495 141.154 153.159 1.00 72.81 514 ASN A CA 1
ATOM 369 C C . ASN A 1 514 ? 181.718 142.473 153.863 1.00 72.81 514 ASN A C 1
ATOM 370 O O . ASN A 1 514 ? 181.598 142.536 155.077 1.00 72.81 514 ASN A O 1
ATOM 375 N N . LYS A 1 515 ? 181.997 143.538 153.124 1.00 73.33 515 LYS A N 1
ATOM 376 C CA . LYS A 1 515 ? 182.081 144.860 153.711 1.00 73.33 515 LYS A CA 1
ATOM 377 C C . LYS A 1 515 ? 180.762 145.331 154.281 1.00 73.33 515 LYS A C 1
ATOM 378 O O . LYS A 1 515 ? 180.755 146.160 155.182 1.00 73.33 515 LYS A O 1
ATOM 384 N N . LEU A 1 516 ? 179.658 144.836 153.777 1.00 75.45 516 LEU A N 1
ATOM 385 C CA . LEU A 1 516 ? 178.366 145.332 154.190 1.00 75.45 516 LEU A CA 1
ATOM 386 C C . LEU A 1 516 ? 177.893 144.692 155.476 1.00 75.45 516 LEU A C 1
ATOM 387 O O . LEU A 1 516 ? 177.455 145.395 156.368 1.00 75.45 516 LEU A O 1
ATOM 392 N N . VAL A 1 517 ? 177.997 143.375 155.612 1.00 81.87 517 VAL A N 1
ATOM 393 C CA . VAL A 1 517 ? 177.664 142.732 156.870 1.00 81.87 517 VAL A CA 1
ATOM 394 C C . VAL A 1 517 ? 178.733 142.939 157.921 1.00 81.87 517 VAL A C 1
ATOM 395 O O . VAL A 1 517 ? 178.455 142.766 159.104 1.00 81.87 517 VAL A O 1
ATOM 399 N N . THR A 1 518 ? 179.969 143.269 157.550 1.00 85.88 518 THR A N 1
ATOM 400 C CA . THR A 1 518 ? 180.934 143.575 158.598 1.00 85.88 518 THR A CA 1
ATOM 401 C C . THR A 1 518 ? 180.597 144.889 159.260 1.00 85.88 518 THR A C 1
ATOM 402 O O . THR A 1 518 ? 180.601 144.989 160.482 1.00 85.88 518 THR A O 1
ATOM 406 N N . ALA A 1 519 ? 180.193 145.864 158.488 1.00 89.03 519 ALA A N 1
ATOM 407 C CA . ALA A 1 519 ? 179.829 147.141 159.055 1.00 89.03 519 ALA A CA 1
ATOM 408 C C . ALA A 1 519 ? 178.442 147.187 159.658 1.00 89.03 519 ALA A C 1
ATOM 409 O O . ALA A 1 519 ? 178.099 148.211 160.233 1.00 89.03 519 ALA A O 1
ATOM 411 N N . ILE A 1 520 ? 177.605 146.167 159.566 1.00 92.48 520 ILE A N 1
ATOM 412 C CA . ILE A 1 520 ? 176.417 146.193 160.410 1.00 92.48 520 ILE A CA 1
ATOM 413 C C . ILE A 1 520 ? 176.523 145.227 161.553 1.00 92.48 520 ILE A C 1
ATOM 414 O O . ILE A 1 520 ? 175.619 145.166 162.382 1.00 92.48 520 ILE A O 1
ATOM 419 N N . LEU A 1 521 ? 177.599 144.480 161.636 1.00 96.88 521 LEU A N 1
ATOM 420 C CA . LEU A 1 521 ? 177.889 143.682 162.807 1.00 96.88 521 LEU A CA 1
ATOM 421 C C . LEU A 1 521 ? 179.037 144.266 163.588 1.00 96.88 521 LEU A C 1
ATOM 422 O O . LEU A 1 521 ? 179.434 143.715 164.611 1.00 96.88 521 LEU A O 1
ATOM 427 N N . MET A 1 522 ? 179.602 145.355 163.096 1.00 100.81 522 MET A N 1
ATOM 428 C CA . MET A 1 522 ? 180.414 146.243 163.896 1.00 100.81 522 MET A CA 1
ATOM 429 C C . MET A 1 522 ? 179.611 147.416 164.374 1.00 100.81 522 MET A C 1
ATOM 430 O O . MET A 1 522 ? 180.184 148.438 164.753 1.00 100.81 522 MET A O 1
ATOM 435 N N . VAL A 1 523 ? 178.290 147.308 164.299 1.00 106.22 523 VAL A N 1
ATOM 436 C CA . VAL A 1 523 ? 177.404 148.214 165.001 1.00 106.22 523 VAL A CA 1
ATOM 437 C C . VAL A 1 523 ? 176.523 147.514 166.015 1.00 106.22 523 VAL A C 1
ATOM 438 O O . VAL A 1 523 ? 176.518 147.913 167.188 1.00 106.22 523 VAL A O 1
ATOM 442 N N . VAL A 1 524 ? 175.865 146.414 165.677 1.00 108.81 524 VAL A N 1
ATOM 443 C CA . VAL A 1 524 ? 175.085 145.681 166.657 1.00 108.81 524 VAL A CA 1
ATOM 444 C C . VAL A 1 524 ? 175.965 144.872 167.609 1.00 108.81 524 VAL A C 1
ATOM 445 O O . VAL A 1 524 ? 175.456 144.051 168.367 1.00 108.81 524 VAL A O 1
ATOM 449 N N . THR A 1 525 ? 177.274 145.045 167.553 1.00 112.85 525 THR A N 1
ATOM 450 C CA . THR A 1 525 ? 178.066 144.820 168.740 1.00 112.85 525 THR A CA 1
ATOM 451 C C . THR A 1 525 ? 178.103 146.058 169.614 1.00 112.85 525 THR A C 1
ATOM 452 O O . THR A 1 525 ? 177.781 145.985 170.805 1.00 112.85 525 THR A O 1
ATOM 456 N N . VAL A 1 526 ? 178.483 147.194 169.031 1.00 114.61 526 VAL A N 1
ATOM 457 C CA . VAL A 1 526 ? 178.700 148.409 169.805 1.00 114.61 526 VAL A CA 1
ATOM 458 C C . VAL A 1 526 ? 177.397 148.917 170.391 1.00 114.61 526 VAL A C 1
ATOM 459 O O . VAL A 1 526 ? 177.327 149.209 171.586 1.00 114.61 526 VAL A O 1
ATOM 463 N N . VAL A 1 527 ? 176.317 148.919 169.614 1.00 116.07 527 VAL A N 1
ATOM 464 C CA . VAL A 1 527 ? 175.077 149.447 170.161 1.00 116.07 527 VAL A CA 1
ATOM 465 C C . VAL A 1 527 ? 174.431 148.503 171.161 1.00 116.07 527 VAL A C 1
ATOM 466 O O . VAL A 1 527 ? 173.518 148.910 171.880 1.00 116.07 527 VAL A O 1
ATOM 470 N N . ILE A 1 528 ? 174.903 147.266 171.299 1.00 117.89 528 ILE A N 1
ATOM 471 C CA . ILE A 1 528 ? 174.506 146.534 172.488 1.00 117.89 528 ILE A CA 1
ATOM 472 C C . ILE A 1 528 ? 175.599 146.519 173.543 1.00 117.89 528 ILE A C 1
ATOM 473 O O . ILE A 1 528 ? 175.340 146.110 174.679 1.00 117.89 528 ILE A O 1
ATOM 478 N N . TRP A 1 529 ? 176.810 146.955 173.215 1.00 120.84 529 TRP A N 1
ATOM 479 C CA . TRP A 1 529 ? 177.815 147.157 174.250 1.00 120.84 529 TRP A CA 1
ATOM 480 C C . TRP A 1 529 ? 177.467 148.352 175.114 1.00 120.84 529 TRP A C 1
ATOM 481 O O . TRP A 1 529 ? 177.324 148.232 176.333 1.00 120.84 529 TRP A O 1
ATOM 492 N N . LEU A 1 530 ? 177.321 149.518 174.499 1.00 120.88 530 LEU A N 1
ATOM 493 C CA . LEU A 1 530 ? 177.050 150.699 175.299 1.00 120.88 530 LEU A CA 1
ATOM 494 C C . LEU A 1 530 ? 175.602 150.743 175.760 1.00 120.88 530 LEU A C 1
ATOM 495 O O . LEU A 1 530 ? 175.333 150.944 176.948 1.00 120.88 530 LEU A O 1
ATOM 500 N N . LEU A 1 531 ? 174.659 150.485 174.869 1.00 120.28 531 LEU A N 1
ATOM 501 C CA . LEU A 1 531 ? 173.258 150.681 175.206 1.00 120.28 531 LEU A CA 1
ATOM 502 C C . LEU A 1 531 ? 172.598 149.430 175.760 1.00 120.28 531 LEU A C 1
ATOM 503 O O . LEU A 1 531 ? 171.451 149.501 176.197 1.00 120.28 531 LEU A O 1
ATOM 508 N N . LEU A 1 532 ? 173.280 148.288 175.781 1.00 120.94 532 LEU A N 1
ATOM 509 C CA . LEU A 1 532 ? 172.768 147.181 176.567 1.00 120.94 532 LEU A CA 1
ATOM 510 C C . LEU A 1 532 ? 173.759 146.470 177.454 1.00 120.94 532 LEU A C 1
ATOM 511 O O . LEU A 1 532 ? 173.415 145.398 177.958 1.00 120.94 532 LEU A O 1
ATOM 516 N N . LEU A 1 533 ? 174.960 146.974 177.645 1.00 123.61 533 LEU A N 1
ATOM 517 C CA . LEU A 1 533 ? 175.769 146.279 178.622 1.00 123.61 533 LEU A CA 1
ATOM 518 C C . LEU A 1 533 ? 176.570 147.203 179.544 1.00 123.61 533 LEU A C 1
ATOM 519 O O . LEU A 1 533 ? 177.138 146.708 180.520 1.00 123.61 533 LEU A O 1
ATOM 524 N N . GLU A 1 534 ? 176.646 148.514 179.291 1.00 125.07 534 GLU A N 1
ATOM 525 C CA . GLU A 1 534 ? 177.351 149.388 180.230 1.00 125.07 534 GLU A CA 1
ATOM 526 C C . GLU A 1 534 ? 176.468 150.464 180.842 1.00 125.07 534 GLU A C 1
ATOM 527 O O . GLU A 1 534 ? 176.235 150.451 182.054 1.00 125.07 534 GLU A O 1
ATOM 533 N N . VAL A 1 535 ? 175.962 151.380 180.053 1.00 125.52 535 VAL A N 1
ATOM 534 C CA . VAL A 1 535 ? 175.112 152.434 180.573 1.00 125.52 535 VAL A CA 1
ATOM 535 C C . VAL A 1 535 ? 173.723 151.840 180.715 1.00 125.52 535 VAL A C 1
ATOM 536 O O . VAL A 1 535 ? 173.178 151.249 179.778 1.00 125.52 535 VAL A O 1
ATOM 540 N N . ALA A 1 536 ? 173.155 152.004 181.910 1.00 126.73 536 ALA A N 1
ATOM 541 C CA . ALA A 1 536 ? 172.009 151.219 182.349 1.00 126.73 536 ALA A CA 1
ATOM 542 C C . ALA A 1 536 ? 170.760 151.540 181.537 1.00 126.73 536 ALA A C 1
ATOM 543 O O . ALA A 1 536 ? 170.618 152.628 180.976 1.00 126.73 536 ALA A O 1
ATOM 545 N N . THR A 1 537 ? 169.843 150.571 181.498 1.00 126.78 537 THR A N 1
ATOM 546 C CA . THR A 1 537 ? 168.831 150.458 180.461 1.00 126.78 537 THR A CA 1
ATOM 547 C C . THR A 1 537 ? 167.709 151.475 180.634 1.00 126.78 537 THR A C 1
ATOM 548 O O . THR A 1 537 ? 167.728 152.338 181.517 1.00 126.78 537 THR A O 1
ATOM 552 N N . THR A 1 538 ? 166.710 151.340 179.756 1.00 126.44 538 THR A N 1
ATOM 553 C CA . THR A 1 538 ? 165.371 151.942 179.760 1.00 126.44 538 THR A CA 1
ATOM 554 C C . THR A 1 538 ? 165.291 153.409 180.172 1.00 126.44 538 THR A C 1
ATOM 555 O O . THR A 1 538 ? 164.362 153.798 180.880 1.00 126.44 538 THR A O 1
ATOM 559 N N . LYS A 1 539 ? 166.276 154.216 179.792 1.00 125.14 539 LYS A N 1
ATOM 560 C CA . LYS A 1 539 ? 166.126 155.669 179.856 1.00 125.14 539 LYS A CA 1
ATOM 561 C C . LYS A 1 539 ? 166.389 156.327 178.517 1.00 125.14 539 LYS A C 1
ATOM 562 O O . LYS A 1 539 ? 165.555 157.098 178.032 1.00 125.14 539 LYS A O 1
ATOM 568 N N . VAL A 1 540 ? 167.546 156.048 177.914 1.00 122.97 540 VAL A N 1
ATOM 569 C CA . VAL A 1 540 ? 167.846 156.395 176.534 1.00 122.97 540 VAL A CA 1
ATOM 570 C C . VAL A 1 540 ? 167.582 155.238 175.596 1.00 122.97 540 VAL A C 1
ATOM 571 O O . VAL A 1 540 ? 167.714 155.394 174.383 1.00 122.97 540 VAL A O 1
ATOM 575 N N . LEU A 1 541 ? 167.147 154.091 176.130 1.00 121.71 541 LEU A N 1
ATOM 576 C CA . LEU A 1 541 ? 166.893 152.903 175.325 1.00 121.71 541 LEU A CA 1
ATOM 577 C C . LEU A 1 541 ? 165.609 153.047 174.536 1.00 121.71 541 LEU A C 1
ATOM 578 O O . LEU A 1 541 ? 165.336 152.261 173.634 1.00 121.71 541 LEU A O 1
ATOM 583 N N . LEU A 1 542 ? 164.789 154.028 174.878 1.00 119.24 542 LEU A N 1
ATOM 584 C CA . LEU A 1 542 ? 163.570 154.263 174.123 1.00 119.24 542 LEU A CA 1
ATOM 585 C C . LEU A 1 542 ? 163.472 155.709 173.655 1.00 119.24 542 LEU A C 1
ATOM 586 O O . LEU A 1 542 ? 162.384 156.295 173.643 1.00 119.24 542 LEU A O 1
ATOM 591 N N . PHE A 1 543 ? 164.592 156.329 173.314 1.00 115.09 543 PHE A N 1
ATOM 592 C CA . PHE A 1 543 ? 164.528 157.514 172.466 1.00 115.09 543 PHE A CA 1
ATOM 593 C C . PHE A 1 543 ? 165.163 157.292 171.109 1.00 115.09 543 PHE A C 1
ATOM 594 O O . PHE A 1 543 ? 164.641 157.759 170.096 1.00 115.09 543 PHE A O 1
ATOM 602 N N . PHE A 1 544 ? 166.269 156.566 171.072 1.00 112.66 544 PHE A N 1
ATOM 603 C CA . PHE A 1 544 ? 166.935 156.300 169.818 1.00 112.66 544 PHE A CA 1
ATOM 604 C C . PHE A 1 544 ? 166.063 155.427 168.913 1.00 112.66 544 PHE A C 1
ATOM 605 O O . PHE A 1 544 ? 166.242 155.424 167.694 1.00 112.66 544 PHE A O 1
ATOM 613 N N . SER A 1 545 ? 165.129 154.671 169.496 1.00 107.46 545 SER A N 1
ATOM 614 C CA . SER A 1 545 ? 164.187 153.890 168.712 1.00 107.46 545 SER A CA 1
ATOM 615 C C . SER A 1 545 ? 163.018 154.702 168.188 1.00 107.46 545 SER A C 1
ATOM 616 O O . SER A 1 545 ? 162.073 154.123 167.659 1.00 107.46 545 SER A O 1
ATOM 619 N N . THR A 1 546 ? 162.987 156.010 168.384 1.00 104.17 546 THR A N 1
ATOM 620 C CA . THR A 1 546 ? 162.146 156.797 167.497 1.00 104.17 546 THR A CA 1
ATOM 621 C C . THR A 1 546 ? 162.925 157.137 166.250 1.00 104.17 546 THR A C 1
ATOM 622 O O . THR A 1 546 ? 162.429 157.006 165.128 1.00 104.17 546 THR A O 1
ATOM 626 N N . GLN A 1 547 ? 164.171 157.566 166.441 1.00 100.68 547 GLN A N 1
ATOM 627 C CA . GLN A 1 547 ? 164.991 157.995 165.327 1.00 100.68 547 GLN A CA 1
ATOM 628 C C . GLN A 1 547 ? 165.419 156.802 164.486 1.00 100.68 547 GLN A C 1
ATOM 629 O O . GLN A 1 547 ? 165.540 156.927 163.268 1.00 100.68 547 GLN A O 1
ATOM 635 N N . LEU A 1 548 ? 165.609 155.626 165.108 1.00 98.22 548 LEU A N 1
ATOM 636 C CA . LEU A 1 548 ? 165.803 154.391 164.348 1.00 98.22 548 LEU A CA 1
ATOM 637 C C . LEU A 1 548 ? 164.606 154.065 163.495 1.00 98.22 548 LEU A C 1
ATOM 638 O O . LEU A 1 548 ? 164.764 153.734 162.325 1.00 98.22 548 LEU A O 1
ATOM 643 N N . VAL A 1 549 ? 163.418 154.186 164.052 1.00 95.77 549 VAL A N 1
ATOM 644 C CA . VAL A 1 549 ? 162.194 154.125 163.287 1.00 95.77 549 VAL A CA 1
ATOM 645 C C . VAL A 1 549 ? 162.034 155.344 162.395 1.00 95.77 549 VAL A C 1
ATOM 646 O O . VAL A 1 549 ? 161.350 155.268 161.370 1.00 95.77 549 VAL A O 1
ATOM 650 N N . ALA A 1 550 ? 162.683 156.453 162.704 1.00 91.74 550 ALA A N 1
ATOM 651 C CA . ALA A 1 550 ? 162.551 157.568 161.776 1.00 91.74 550 ALA A CA 1
ATOM 652 C C . ALA A 1 550 ? 163.416 157.359 160.543 1.00 91.74 550 ALA A C 1
ATOM 653 O O . ALA A 1 550 ? 162.957 157.552 159.420 1.00 91.74 550 ALA A O 1
ATOM 655 N N . LEU A 1 551 ? 164.629 156.857 160.710 1.00 84.96 551 LEU A N 1
ATOM 656 C CA . LEU A 1 551 ? 165.438 156.607 159.535 1.00 84.96 551 LEU A CA 1
ATOM 657 C C . LEU A 1 551 ? 165.029 155.371 158.761 1.00 84.96 551 LEU A C 1
ATOM 658 O O . LEU A 1 551 ? 165.760 154.947 157.897 1.00 84.96 551 LEU A O 1
ATOM 663 N N . ALA A 1 552 ? 163.904 154.776 159.031 1.00 81.85 552 ALA A N 1
ATOM 664 C CA . ALA A 1 552 ? 163.363 153.884 158.042 1.00 81.85 552 ALA A CA 1
ATOM 665 C C . ALA A 1 552 ? 162.184 154.479 157.296 1.00 81.85 552 ALA A C 1
ATOM 666 O O . ALA A 1 552 ? 161.429 153.722 156.699 1.00 81.85 552 ALA A O 1
ATOM 668 N N . PHE A 1 553 ? 161.966 155.795 157.323 1.00 79.94 553 PHE A N 1
ATOM 669 C CA . PHE A 1 553 ? 161.292 156.487 156.214 1.00 79.94 553 PHE A CA 1
ATOM 670 C C . PHE A 1 553 ? 162.276 157.049 155.210 1.00 79.94 553 PHE A C 1
ATOM 671 O O . PHE A 1 553 ? 161.856 157.504 154.151 1.00 79.94 553 PHE A O 1
ATOM 679 N N . ILE A 1 554 ? 163.557 157.033 155.518 1.00 71.03 554 ILE A N 1
ATOM 680 C CA . ILE A 1 554 ? 164.560 157.568 154.631 1.00 71.03 554 ILE A CA 1
ATOM 681 C C . ILE A 1 554 ? 165.246 156.405 153.946 1.00 71.03 554 ILE A C 1
ATOM 682 O O . ILE A 1 554 ? 165.106 156.232 152.740 1.00 71.03 554 ILE A O 1
ATOM 687 N N . ILE A 1 555 ? 165.931 155.558 154.712 1.00 64.82 555 ILE A N 1
ATOM 688 C CA . ILE A 1 555 ? 166.792 154.546 154.136 1.00 64.82 555 ILE A CA 1
ATOM 689 C C . ILE A 1 555 ? 166.043 153.245 153.977 1.00 64.82 555 ILE A C 1
ATOM 690 O O . ILE A 1 555 ? 166.612 152.243 153.582 1.00 64.82 555 ILE A O 1
ATOM 695 N N . GLY A 1 556 ? 164.763 153.252 154.186 1.00 63.66 556 GLY A N 1
ATOM 696 C CA . GLY A 1 556 ? 164.047 152.006 154.130 1.00 63.66 556 GLY A CA 1
ATOM 697 C C . GLY A 1 556 ? 163.788 151.436 152.766 1.00 63.66 556 GLY A C 1
ATOM 698 O O . GLY A 1 556 ? 163.910 150.241 152.581 1.00 63.66 556 GLY A O 1
ATOM 699 N N . SER A 1 557 ? 163.433 152.267 151.803 1.00 58.38 557 SER A N 1
ATOM 700 C CA . SER A 1 557 ? 163.209 151.767 150.464 1.00 58.38 557 SER A CA 1
ATOM 701 C C . SER A 1 557 ? 164.479 151.452 149.731 1.00 58.38 557 SER A C 1
ATOM 702 O O . SER A 1 557 ? 164.422 150.810 148.692 1.00 58.38 557 SER A O 1
ATOM 705 N N . THR A 1 558 ? 165.604 151.918 150.189 1.00 57.59 558 THR A N 1
ATOM 706 C CA . THR A 1 558 ? 166.798 151.645 149.462 1.00 57.59 558 THR A CA 1
ATOM 707 C C . THR A 1 558 ? 167.591 150.531 150.110 1.00 57.59 558 THR A C 1
ATOM 708 O O . THR A 1 558 ? 168.499 149.995 149.487 1.00 57.59 558 THR A O 1
ATOM 712 N N . CYS A 1 559 ? 167.232 150.134 151.320 1.00 58.02 559 CYS A N 1
ATOM 713 C CA . CYS A 1 559 ? 167.598 148.839 151.867 1.00 58.02 559 CYS A CA 1
ATOM 714 C C . CYS A 1 559 ? 166.661 147.752 151.434 1.00 58.02 559 CYS A C 1
ATOM 715 O O . CYS A 1 559 ? 166.955 146.600 151.635 1.00 58.02 559 CYS A O 1
ATOM 718 N N . LYS A 1 560 ? 165.526 148.096 150.891 1.00 55.04 560 LYS A N 1
ATOM 719 C CA . LYS A 1 560 ? 164.678 147.132 150.246 1.00 55.04 560 LYS A CA 1
ATOM 720 C C . LYS A 1 560 ? 165.224 146.740 148.900 1.00 55.04 560 LYS A C 1
ATOM 721 O O . LYS A 1 560 ? 165.118 145.593 148.514 1.00 55.04 560 LYS A O 1
ATOM 727 N N . ASN A 1 561 ? 165.793 147.675 148.160 1.00 50.83 561 ASN A N 1
ATOM 728 C CA . ASN A 1 561 ? 166.396 147.358 146.892 1.00 50.83 561 ASN A CA 1
ATOM 729 C C . ASN A 1 561 ? 167.747 146.762 147.022 1.00 50.83 561 ASN A C 1
ATOM 730 O O . ASN A 1 561 ? 168.219 146.177 146.081 1.00 50.83 561 ASN A O 1
ATOM 735 N N . LEU A 1 562 ? 168.391 146.898 148.132 1.00 46.80 562 LEU A N 1
ATOM 736 C CA . LEU A 1 562 ? 169.630 146.202 148.309 1.00 46.80 562 LEU A CA 1
ATOM 737 C C . LEU A 1 562 ? 169.394 144.770 148.661 1.00 46.80 562 LEU A C 1
ATOM 738 O O . LEU A 1 562 ? 170.196 143.935 148.332 1.00 46.80 562 LEU A O 1
ATOM 743 N N . PHE A 1 563 ? 168.318 144.443 149.311 1.00 47.87 563 PHE A N 1
ATOM 744 C CA . PHE A 1 563 ? 168.101 143.058 149.629 1.00 47.87 563 PHE A CA 1
ATOM 745 C C . PHE A 1 563 ? 167.469 142.301 148.485 1.00 47.87 563 PHE A C 1
ATOM 746 O O . PHE A 1 563 ? 167.670 141.119 148.368 1.00 47.87 563 PHE A O 1
ATOM 754 N N . GLU A 1 564 ? 166.726 142.936 147.619 1.00 45.79 564 GLU A N 1
ATOM 755 C CA . GLU A 1 564 ? 166.289 142.291 146.411 1.00 45.79 564 GLU A CA 1
ATOM 756 C C . GLU A 1 564 ? 167.362 142.128 145.383 1.00 45.79 564 GLU A C 1
ATOM 757 O O . GLU A 1 564 ? 167.176 141.381 144.452 1.00 45.79 564 GLU A O 1
ATOM 763 N N . SER A 1 565 ? 168.440 142.837 145.484 1.00 38.72 565 SER A N 1
ATOM 764 C CA . SER A 1 565 ? 169.514 142.661 144.565 1.00 38.72 565 SER A CA 1
ATOM 765 C C . SER A 1 565 ? 170.431 141.565 145.002 1.00 38.72 565 SER A C 1
ATOM 766 O O . SER A 1 565 ? 171.115 141.019 144.187 1.00 38.72 565 SER A O 1
ATOM 769 N N . ILE A 1 566 ? 170.476 141.240 146.279 1.00 38.73 566 ILE A N 1
ATOM 770 C CA . ILE A 1 566 ? 171.256 140.134 146.802 1.00 38.73 566 ILE A CA 1
ATOM 771 C C . ILE A 1 566 ? 170.573 138.825 146.527 1.00 38.73 566 ILE A C 1
ATOM 772 O O . ILE A 1 566 ? 171.208 137.820 146.352 1.00 38.73 566 ILE A O 1
ATOM 777 N N . VAL A 1 567 ? 169.277 138.808 146.437 1.00 35.75 567 VAL A N 1
ATOM 778 C CA . VAL A 1 567 ? 168.576 137.599 146.089 1.00 35.75 567 VAL A CA 1
ATOM 779 C C . VAL A 1 567 ? 168.665 137.337 144.602 1.00 35.75 567 VAL A C 1
ATOM 780 O O . VAL A 1 567 ? 168.745 136.202 144.182 1.00 35.75 567 VAL A O 1
ATOM 784 N N . PHE A 1 568 ? 168.714 138.367 143.788 1.00 30.75 568 PHE A N 1
ATOM 785 C CA . PHE A 1 568 ? 168.901 138.193 142.368 1.00 30.75 568 PHE A CA 1
ATOM 786 C C . PHE A 1 568 ? 170.282 137.682 142.040 1.00 30.75 568 PHE A C 1
ATOM 787 O O . PHE A 1 568 ? 170.437 136.837 141.190 1.00 30.75 568 PHE A O 1
ATOM 795 N N . VAL A 1 569 ? 171.287 138.135 142.728 1.00 34.26 569 VAL A N 1
ATOM 796 C CA . VAL A 1 569 ? 172.642 137.823 142.362 1.00 34.26 569 VAL A CA 1
ATOM 797 C C . VAL A 1 569 ? 173.049 136.492 142.916 1.00 34.26 569 VAL A C 1
ATOM 798 O O . VAL A 1 569 ? 173.748 135.734 142.262 1.00 34.26 569 VAL A O 1
ATOM 802 N N . PHE A 1 570 ? 172.639 136.162 144.110 1.00 37.85 570 PHE A N 1
ATOM 803 C CA . PHE A 1 570 ? 173.166 134.975 144.733 1.00 37.85 570 PHE A CA 1
ATOM 804 C C . PHE A 1 570 ? 172.206 133.836 144.751 1.00 37.85 570 PHE A C 1
ATOM 805 O O . PHE A 1 570 ? 172.640 132.715 144.800 1.00 37.85 570 PHE A O 1
ATOM 813 N N . VAL A 1 571 ? 170.919 134.074 144.716 1.00 34.05 571 VAL A N 1
ATOM 814 C CA . VAL A 1 571 ? 169.952 133.026 144.795 1.00 34.05 571 VAL A CA 1
ATOM 815 C C . VAL A 1 571 ? 169.353 132.727 143.448 1.00 34.05 571 VAL A C 1
ATOM 816 O O . VAL A 1 571 ? 169.352 131.593 143.017 1.00 34.05 571 VAL A O 1
ATOM 820 N N . MET A 1 572 ? 168.832 133.720 142.763 1.00 33.72 572 MET A N 1
ATOM 821 C CA . MET A 1 572 ? 168.256 133.489 141.459 1.00 33.72 572 MET A CA 1
ATOM 822 C C . MET A 1 572 ? 169.321 133.173 140.426 1.00 33.72 572 MET A C 1
ATOM 823 O O . MET A 1 572 ? 169.102 132.310 139.590 1.00 33.72 572 MET A O 1
ATOM 828 N N . HIS A 1 573 ? 170.460 133.855 140.462 1.00 31.35 573 HIS A N 1
ATOM 829 C CA . HIS A 1 573 ? 171.724 133.729 139.741 1.00 31.35 573 HIS A CA 1
ATOM 830 C C . HIS A 1 573 ? 171.541 133.406 138.270 1.00 31.35 573 HIS A C 1
ATOM 831 O O . HIS A 1 573 ? 171.773 132.282 137.894 1.00 31.35 573 HIS A O 1
ATOM 838 N N . PRO A 1 574 ? 171.101 134.307 137.397 1.00 27.35 574 PRO A N 1
ATOM 839 C CA . PRO A 1 574 ? 170.831 133.892 136.044 1.00 27.35 574 PRO A CA 1
ATOM 840 C C . PRO A 1 574 ? 171.980 133.940 135.092 1.00 27.35 574 PRO A C 1
ATOM 841 O O . PRO A 1 574 ? 171.793 133.494 133.988 1.00 27.35 574 PRO A O 1
ATOM 845 N N . TYR A 1 575 ? 173.149 134.445 135.452 1.00 26.37 575 TYR A N 1
ATOM 846 C CA . TYR A 1 575 ? 174.307 134.572 134.583 1.00 26.37 575 TYR A CA 1
ATOM 847 C C . TYR A 1 575 ? 175.556 134.669 135.425 1.00 26.37 575 TYR A C 1
ATOM 848 O O . TYR A 1 575 ? 175.485 134.866 136.610 1.00 26.37 575 TYR A O 1
ATOM 857 N N . ASP A 1 576 ? 176.688 134.549 134.784 1.00 29.18 576 ASP A N 1
ATOM 858 C CA . ASP A 1 576 ? 178.029 134.765 135.271 1.00 29.18 576 ASP A CA 1
ATOM 859 C C . ASP A 1 576 ? 178.749 135.775 134.409 1.00 29.18 576 ASP A C 1
ATOM 860 O O . ASP A 1 576 ? 178.287 136.166 133.375 1.00 29.18 576 ASP A O 1
ATOM 865 N N . VAL A 1 577 ? 179.942 136.141 134.797 1.00 28.64 577 VAL A N 1
ATOM 866 C CA . VAL A 1 577 ? 180.706 137.091 134.024 1.00 28.64 577 VAL A CA 1
ATOM 867 C C . VAL A 1 577 ? 181.236 136.410 132.790 1.00 28.64 577 VAL A C 1
ATOM 868 O O . VAL A 1 577 ? 181.875 135.372 132.850 1.00 28.64 577 VAL A O 1
ATOM 872 N N . GLY A 1 578 ? 180.920 136.968 131.665 1.00 27.78 578 GLY A N 1
ATOM 873 C CA . GLY A 1 578 ? 181.450 136.498 130.446 1.00 27.78 578 GLY A CA 1
ATOM 874 C C . GLY A 1 578 ? 180.450 135.954 129.522 1.00 27.78 578 GLY A C 1
ATOM 875 O O . GLY A 1 578 ? 180.840 135.458 128.497 1.00 27.78 578 GLY A O 1
ATOM 876 N N . ASP A 1 579 ? 179.187 136.052 129.791 1.00 27.58 579 ASP A N 1
ATOM 877 C CA . ASP A 1 579 ? 178.278 135.409 128.894 1.00 27.58 579 ASP A CA 1
ATOM 878 C C . ASP A 1 579 ? 177.168 136.286 128.375 1.00 27.58 579 ASP A C 1
ATOM 879 O O . ASP A 1 579 ? 176.843 137.280 128.947 1.00 27.58 579 ASP A O 1
ATOM 884 N N . ARG A 1 580 ? 176.628 135.907 127.252 1.00 26.22 580 ARG A N 1
ATOM 885 C CA . ARG A 1 580 ? 175.812 136.762 126.442 1.00 26.22 580 ARG A CA 1
ATOM 886 C C . ARG A 1 580 ? 174.373 136.438 126.734 1.00 26.22 580 ARG A C 1
ATOM 887 O O . ARG A 1 580 ? 174.000 135.299 126.772 1.00 26.22 580 ARG A O 1
ATOM 895 N N . CYS A 1 581 ? 173.604 137.439 127.008 1.00 26.42 581 CYS A N 1
ATOM 896 C CA . CYS A 1 581 ? 172.323 137.361 127.639 1.00 26.42 581 CYS A CA 1
ATOM 897 C C . CYS A 1 581 ? 171.371 138.205 126.828 1.00 26.42 581 CYS A C 1
ATOM 898 O O . CYS A 1 581 ? 171.802 138.908 125.969 1.00 26.42 581 CYS A O 1
ATOM 901 N N . VAL A 1 582 ? 170.077 138.091 126.999 1.00 26.14 582 VAL A N 1
ATOM 902 C CA . VAL A 1 582 ? 169.114 138.909 126.278 1.00 26.14 582 VAL A CA 1
ATOM 903 C C . VAL A 1 582 ? 168.170 139.497 127.296 1.00 26.14 582 VAL A C 1
ATOM 904 O O . VAL A 1 582 ? 167.642 138.773 128.113 1.00 26.14 582 VAL A O 1
ATOM 908 N N . VAL A 1 583 ? 167.961 140.790 127.288 1.00 30.32 583 VAL A N 1
ATOM 909 C CA . VAL A 1 583 ? 167.202 141.422 128.346 1.00 30.32 583 VAL A CA 1
ATOM 910 C C . VAL A 1 583 ? 165.890 141.994 127.859 1.00 30.32 583 VAL A C 1
ATOM 911 O O . VAL A 1 583 ? 164.846 141.706 128.434 1.00 30.32 583 VAL A O 1
ATOM 915 N N . ASP A 1 584 ? 165.865 142.739 126.798 1.00 33.36 584 ASP A N 1
ATOM 916 C CA . ASP A 1 584 ? 164.527 142.935 126.253 1.00 33.36 584 ASP A CA 1
ATOM 917 C C . ASP A 1 584 ? 164.399 142.334 124.869 1.00 33.36 584 ASP A C 1
ATOM 918 O O . ASP A 1 584 ? 163.691 141.373 124.721 1.00 33.36 584 ASP A O 1
ATOM 923 N N . GLY A 1 585 ? 165.166 142.738 123.940 1.00 31.37 585 GLY A N 1
ATOM 924 C CA . GLY A 1 585 ? 165.409 141.876 122.849 1.00 31.37 585 GLY A CA 1
ATOM 925 C C . GLY A 1 585 ? 166.838 142.140 122.558 1.00 31.37 585 GLY A C 1
ATOM 926 O O . GLY A 1 585 ? 167.320 141.751 121.518 1.00 31.37 585 GLY A O 1
ATOM 927 N N . VAL A 1 586 ? 167.520 142.811 123.463 1.00 28.84 586 VAL A N 1
ATOM 928 C CA . VAL A 1 586 ? 168.868 143.315 123.272 1.00 28.84 586 VAL A CA 1
ATOM 929 C C . VAL A 1 586 ? 169.844 142.278 123.792 1.00 28.84 586 VAL A C 1
ATOM 930 O O . VAL A 1 586 ? 169.794 141.927 124.953 1.00 28.84 586 VAL A O 1
ATOM 934 N N . ALA A 1 587 ? 170.733 141.788 122.962 1.00 27.52 587 ALA A N 1
ATOM 935 C CA . ALA A 1 587 ? 171.766 140.877 123.400 1.00 27.52 587 ALA A CA 1
ATOM 936 C C . ALA A 1 587 ? 172.960 141.595 124.000 1.00 27.52 587 ALA A C 1
ATOM 937 O O . ALA A 1 587 ? 173.463 142.540 123.436 1.00 27.52 587 ALA A O 1
ATOM 939 N N . MET A 1 588 ? 173.446 141.122 125.127 1.00 28.12 588 MET A N 1
ATOM 940 C CA . MET A 1 588 ? 174.363 141.876 125.960 1.00 28.12 588 MET A CA 1
ATOM 941 C C . MET A 1 588 ? 175.318 140.981 126.713 1.00 28.12 588 MET A C 1
ATOM 942 O O . MET A 1 588 ? 174.887 140.191 127.507 1.00 28.12 588 MET A O 1
ATOM 947 N N . LEU A 1 589 ? 176.590 141.199 126.600 1.00 26.33 589 LEU A N 1
ATOM 948 C CA . LEU A 1 589 ? 177.585 140.433 127.312 1.00 26.33 589 LEU A CA 1
ATOM 949 C C . LEU A 1 589 ? 177.844 140.960 128.704 1.00 26.33 589 LEU A C 1
ATOM 950 O O . LEU A 1 589 ? 178.021 142.133 128.871 1.00 26.33 589 LEU A O 1
ATOM 955 N N . VAL A 1 590 ? 177.912 140.101 129.688 1.00 27.68 590 VAL A N 1
ATOM 956 C CA . VAL A 1 590 ? 178.131 140.511 131.068 1.00 27.68 590 VAL A CA 1
ATOM 957 C C . VAL A 1 590 ? 179.607 140.752 131.296 1.00 27.68 590 VAL A C 1
ATOM 958 O O . VAL A 1 590 ? 180.415 139.913 130.961 1.00 27.68 590 VAL A O 1
ATOM 962 N N . GLU A 1 591 ? 179.984 141.871 131.884 1.00 31.22 591 GLU A N 1
ATOM 963 C CA . GLU A 1 591 ? 181.335 141.894 132.382 1.00 31.22 591 GLU A CA 1
ATOM 964 C C . GLU A 1 591 ? 181.582 142.418 133.758 1.00 31.22 591 GLU A C 1
ATOM 965 O O . GLU A 1 591 ? 182.709 142.323 134.205 1.00 31.22 591 GLU A O 1
ATOM 971 N N . GLU A 1 592 ? 180.595 142.871 134.473 1.00 34.15 592 GLU A N 1
ATOM 972 C CA . GLU A 1 592 ? 180.845 143.131 135.858 1.00 34.15 592 GLU A CA 1
ATOM 973 C C . GLU A 1 592 ? 179.584 142.930 136.627 1.00 34.15 592 GLU A C 1
ATOM 974 O O . GLU A 1 592 ? 178.565 143.406 136.233 1.00 34.15 592 GLU A O 1
ATOM 980 N N . MET A 1 593 ? 179.648 142.207 137.710 1.00 38.01 593 MET A N 1
ATOM 981 C CA . MET A 1 593 ? 178.502 142.003 138.562 1.00 38.01 593 MET A CA 1
ATOM 982 C C . MET A 1 593 ? 178.809 142.658 139.882 1.00 38.01 593 MET A C 1
ATOM 983 O O . MET A 1 593 ? 179.745 142.270 140.545 1.00 38.01 593 MET A O 1
ATOM 988 N N . ASN A 1 594 ? 178.069 143.666 140.241 1.00 37.48 594 ASN A N 1
ATOM 989 C CA . ASN A 1 594 ? 178.201 144.357 141.494 1.00 37.48 594 ASN A CA 1
ATOM 990 C C . ASN A 1 594 ? 176.971 144.018 142.279 1.00 37.48 594 ASN A C 1
ATOM 991 O O . ASN A 1 594 ? 176.139 143.280 141.824 1.00 37.48 594 ASN A O 1
ATOM 996 N N . LEU A 1 595 ? 176.814 144.557 143.445 1.00 40.12 595 LEU A N 1
ATOM 997 C CA . LEU A 1 595 ? 175.601 144.291 144.177 1.00 40.12 595 LEU A CA 1
ATOM 998 C C . LEU A 1 595 ? 174.420 145.072 143.715 1.00 40.12 595 LEU A C 1
ATOM 999 O O . LEU A 1 595 ? 173.328 144.583 143.865 1.00 40.12 595 LEU A O 1
ATOM 1004 N N . LEU A 1 596 ? 174.574 146.271 143.216 1.00 32.72 596 LEU A N 1
ATOM 1005 C CA . LEU A 1 596 ? 173.422 147.027 142.830 1.00 32.72 596 LEU A CA 1
ATOM 1006 C C . LEU A 1 596 ? 173.239 147.197 141.347 1.00 32.72 596 LEU A C 1
ATOM 1007 O O . LEU A 1 596 ? 172.171 147.595 140.955 1.00 32.72 596 LEU A O 1
ATOM 1012 N N . THR A 1 597 ? 174.211 146.845 140.522 1.00 30.12 597 THR A N 1
ATOM 1013 C CA . THR A 1 597 ? 174.277 147.134 139.100 1.00 30.12 597 THR A CA 1
ATOM 1014 C C . THR A 1 597 ? 174.965 145.992 138.365 1.00 30.12 597 THR A C 1
ATOM 1015 O O . THR A 1 597 ? 175.918 145.461 138.867 1.00 30.12 597 THR A O 1
ATOM 1019 N N . THR A 1 598 ? 174.495 145.593 137.197 1.00 27.72 598 THR A N 1
ATOM 1020 C CA . THR A 1 598 ? 175.280 144.761 136.288 1.00 27.72 598 THR A CA 1
ATOM 1021 C C . THR A 1 598 ? 175.794 145.628 135.158 1.00 27.72 598 THR A C 1
ATOM 1022 O O . THR A 1 598 ? 175.098 146.486 134.705 1.00 27.72 598 THR A O 1
ATOM 1026 N N . VAL A 1 599 ? 177.010 145.439 134.708 1.00 27.41 599 VAL A N 1
ATOM 1027 C CA . VAL A 1 599 ? 177.561 146.171 133.583 1.00 27.41 599 VAL A CA 1
ATOM 1028 C C . VAL A 1 599 ? 177.614 145.254 132.376 1.00 27.41 599 VAL A C 1
ATOM 1029 O O . VAL A 1 599 ? 178.095 144.147 132.473 1.00 27.41 599 VAL A O 1
ATOM 1033 N N . PHE A 1 600 ? 177.069 145.694 131.261 1.00 25.59 600 PHE A N 1
ATOM 1034 C CA . PHE A 1 600 ? 176.914 144.918 130.050 1.00 25.59 600 PHE A CA 1
ATOM 1035 C C . PHE A 1 600 ? 177.690 145.535 128.900 1.00 25.59 600 PHE A C 1
ATOM 1036 O O . PHE A 1 600 ? 178.053 146.663 128.946 1.00 25.59 600 PHE A O 1
ATOM 1044 N N . LEU A 1 601 ? 177.979 144.808 127.856 1.00 26.03 601 LEU A N 1
ATOM 1045 C CA . LEU A 1 601 ? 178.391 145.392 126.587 1.00 26.03 601 LEU A CA 1
ATOM 1046 C C . LEU A 1 601 ? 177.450 144.963 125.500 1.00 26.03 601 LEU A C 1
ATOM 1047 O O . LEU A 1 601 ? 177.095 143.815 125.431 1.00 26.03 601 LEU A O 1
ATOM 1052 N N . LYS A 1 602 ? 177.066 145.855 124.638 1.00 26.77 602 LYS A N 1
ATOM 1053 C CA . LYS A 1 602 ? 176.201 145.510 123.543 1.00 26.77 602 LYS A CA 1
ATOM 1054 C C . LYS A 1 602 ? 176.950 144.963 122.355 1.00 26.77 602 LYS A C 1
ATOM 1055 O O . LYS A 1 602 ? 178.149 144.806 122.373 1.00 26.77 602 LYS A O 1
ATOM 1061 N N . LEU A 1 603 ? 176.244 144.659 121.296 1.00 27.68 603 LEU A N 1
ATOM 1062 C CA . LEU A 1 603 ? 176.918 144.098 120.146 1.00 27.68 603 LEU A CA 1
ATOM 1063 C C . LEU A 1 603 ? 177.764 145.100 119.383 1.00 27.68 603 LEU A C 1
ATOM 1064 O O . LEU A 1 603 ? 178.658 144.668 118.686 1.00 27.68 603 LEU A O 1
ATOM 1069 N N . ASN A 1 604 ? 177.563 146.398 119.551 1.00 27.56 604 ASN A N 1
ATOM 1070 C CA . ASN A 1 604 ? 178.441 147.425 119.045 1.00 27.56 604 ASN A CA 1
ATOM 1071 C C . ASN A 1 604 ? 179.506 147.881 120.018 1.00 27.56 604 ASN A C 1
ATOM 1072 O O . ASN A 1 604 ? 180.236 148.767 119.671 1.00 27.56 604 ASN A O 1
ATOM 1077 N N . ASN A 1 605 ? 179.639 147.246 121.170 1.00 27.51 605 ASN A N 1
ATOM 1078 C CA . ASN A 1 605 ? 180.527 147.469 122.297 1.00 27.51 605 ASN A CA 1
ATOM 1079 C C . ASN A 1 605 ? 180.170 148.648 123.145 1.00 27.51 605 ASN A C 1
ATOM 1080 O O . ASN A 1 605 ? 180.967 149.081 123.843 1.00 27.51 605 ASN A O 1
ATOM 1085 N N . GLU A 1 606 ? 178.991 149.162 123.080 1.00 26.68 606 GLU A N 1
ATOM 1086 C CA . GLU A 1 606 ? 178.532 150.165 123.999 1.00 26.68 606 GLU A CA 1
ATOM 1087 C C . GLU A 1 606 ? 178.245 149.584 125.375 1.00 26.68 606 GLU A C 1
ATOM 1088 O O . GLU A 1 606 ? 177.656 148.538 125.499 1.00 26.68 606 GLU A O 1
ATOM 1094 N N . LYS A 1 607 ? 178.660 150.286 126.412 1.00 24.69 607 LYS A N 1
ATOM 1095 C CA . LYS A 1 607 ? 178.634 149.823 127.780 1.00 24.69 607 LYS A CA 1
ATOM 1096 C C . LYS A 1 607 ? 177.438 150.342 128.543 1.00 24.69 607 LYS A C 1
ATOM 1097 O O . LYS A 1 607 ? 177.223 151.518 128.580 1.00 24.69 607 LYS A O 1
ATOM 1103 N N . VAL A 1 608 ? 176.682 149.470 129.166 1.00 24.03 608 VAL A N 1
ATOM 1104 C CA . VAL A 1 608 ? 175.396 149.770 129.761 1.00 24.03 608 VAL A CA 1
ATOM 1105 C C . VAL A 1 608 ? 175.482 149.461 131.239 1.00 24.03 608 VAL A C 1
ATOM 1106 O O . VAL A 1 608 ? 176.032 148.451 131.622 1.00 24.03 608 VAL A O 1
ATOM 1110 N N . TYR A 1 609 ? 174.934 150.320 132.063 1.00 24.40 609 TYR A N 1
ATOM 1111 C CA . TYR A 1 609 ? 174.819 150.148 133.492 1.00 24.40 609 TYR A CA 1
ATOM 1112 C C . TYR A 1 609 ? 173.373 149.894 133.837 1.00 24.40 609 TYR A C 1
ATOM 1113 O O . TYR A 1 609 ? 172.576 150.792 133.758 1.00 24.40 609 TYR A O 1
ATOM 1122 N N . TYR A 1 610 ? 173.041 148.709 134.298 1.00 26.02 610 TYR A N 1
ATOM 1123 C CA . TYR A 1 610 ? 171.657 148.312 134.481 1.00 26.02 610 TYR A CA 1
ATOM 1124 C C . TYR A 1 610 ? 171.406 148.046 135.943 1.00 26.02 610 TYR A C 1
ATOM 1125 O O . TYR A 1 610 ? 172.075 147.199 136.496 1.00 26.02 610 TYR A O 1
ATOM 1134 N N . PRO A 1 611 ? 170.448 148.660 136.626 1.00 26.45 611 PRO A N 1
ATOM 1135 C CA . PRO A 1 611 ? 170.206 148.330 138.028 1.00 26.45 611 PRO A CA 1
ATOM 1136 C C . PRO A 1 611 ? 169.596 146.966 138.290 1.00 26.45 611 PRO A C 1
ATOM 1137 O O . PRO A 1 611 ? 168.575 146.637 137.743 1.00 26.45 611 PRO A O 1
ATOM 1141 N N . ASN A 1 612 ? 170.173 146.220 139.214 1.00 28.71 612 ASN A N 1
ATOM 1142 C CA . ASN A 1 612 ? 169.794 144.857 139.519 1.00 28.71 612 ASN A CA 1
ATOM 1143 C C . ASN A 1 612 ? 168.428 144.703 140.111 1.00 28.71 612 ASN A C 1
ATOM 1144 O O . ASN A 1 612 ? 167.969 143.601 140.178 1.00 28.71 612 ASN A O 1
ATOM 1149 N N . ALA A 1 613 ? 167.803 145.718 140.610 1.00 28.84 613 ALA A N 1
ATOM 1150 C CA . ALA A 1 613 ? 166.456 145.583 141.095 1.00 28.84 613 ALA A CA 1
ATOM 1151 C C . ALA A 1 613 ? 165.422 145.722 140.019 1.00 28.84 613 ALA A C 1
ATOM 1152 O O . ALA A 1 613 ? 164.307 145.299 140.213 1.00 28.84 613 ALA A O 1
ATOM 1154 N N . VAL A 1 614 ? 165.765 146.280 138.892 1.00 27.49 614 VAL A N 1
ATOM 1155 C CA . VAL A 1 614 ? 164.889 146.298 137.750 1.00 27.49 614 VAL A CA 1
ATOM 1156 C C . VAL A 1 614 ? 165.044 145.038 136.951 1.00 27.49 614 VAL A C 1
ATOM 1157 O O . VAL A 1 614 ? 164.081 144.518 136.431 1.00 27.49 614 VAL A O 1
ATOM 1161 N N . LEU A 1 615 ? 166.225 144.478 136.910 1.00 26.29 615 LEU A N 1
ATOM 1162 C CA . LEU A 1 615 ? 166.449 143.209 136.266 1.00 26.29 615 LEU A CA 1
ATOM 1163 C C . LEU A 1 615 ? 165.813 142.073 136.987 1.00 26.29 615 LEU A C 1
ATOM 1164 O O . LEU A 1 615 ? 165.553 141.066 136.385 1.00 26.29 615 LEU A O 1
ATOM 1169 N N . ALA A 1 616 ? 165.532 142.196 138.242 1.00 27.16 616 ALA A N 1
ATOM 1170 C CA . ALA A 1 616 ? 164.993 141.104 139.007 1.00 27.16 616 ALA A CA 1
ATOM 1171 C C . ALA A 1 616 ? 163.529 140.867 138.781 1.00 27.16 616 ALA A C 1
ATOM 1172 O O . ALA A 1 616 ? 162.992 139.974 139.380 1.00 27.16 616 ALA A O 1
ATOM 1174 N N . THR A 1 617 ? 162.871 141.636 137.938 1.00 26.86 617 THR A N 1
ATOM 1175 C CA . THR A 1 617 ? 161.483 141.469 137.581 1.00 26.86 617 THR A CA 1
ATOM 1176 C C . THR A 1 617 ? 161.246 141.123 136.125 1.00 26.86 617 THR A C 1
ATOM 1177 O O . THR A 1 617 ? 160.138 141.221 135.678 1.00 26.86 617 THR A O 1
ATOM 1181 N N . LYS A 1 618 ? 162.240 140.733 135.380 1.00 26.67 618 LYS A N 1
ATOM 1182 C CA . LYS A 1 618 ? 162.203 140.518 133.957 1.00 26.67 618 LYS A CA 1
ATOM 1183 C C . LYS A 1 618 ? 162.622 139.111 133.610 1.00 26.67 618 LYS A C 1
ATOM 1184 O O . LYS A 1 618 ? 163.350 138.513 134.360 1.00 26.67 618 LYS A O 1
ATOM 1190 N N . PRO A 1 619 ? 162.179 138.550 132.495 1.00 24.95 619 PRO A N 1
ATOM 1191 C CA . PRO A 1 619 ? 162.796 137.334 131.961 1.00 24.95 619 PRO A CA 1
ATOM 1192 C C . PRO A 1 619 ? 164.139 137.556 131.277 1.00 24.95 619 PRO A C 1
ATOM 1193 O O . PRO A 1 619 ? 164.277 138.443 130.446 1.00 24.95 619 PRO A O 1
ATOM 1197 N N . ILE A 1 620 ? 165.126 136.741 131.601 1.00 23.40 620 ILE A N 1
ATOM 1198 C CA . ILE A 1 620 ? 166.493 136.911 131.134 1.00 23.40 620 ILE A CA 1
ATOM 1199 C C . ILE A 1 620 ? 166.928 135.656 130.429 1.00 23.40 620 ILE A C 1
ATOM 1200 O O . ILE A 1 620 ? 166.807 134.593 130.980 1.00 23.40 620 ILE A O 1
ATOM 1205 N N . SER A 1 621 ? 167.435 135.767 129.225 1.00 24.08 621 SER A N 1
ATOM 1206 C CA . SER A 1 621 ? 167.940 134.635 128.482 1.00 24.08 621 SER A CA 1
ATOM 1207 C C . SER A 1 621 ? 169.423 134.503 128.656 1.00 24.08 621 SER A C 1
ATOM 1208 O O . SER A 1 621 ? 170.090 135.463 128.865 1.00 24.08 621 SER A O 1
ATOM 1211 N N . ASN A 1 622 ? 169.952 133.324 128.521 1.00 24.45 622 ASN A N 1
ATOM 1212 C CA . ASN A 1 622 ? 171.371 133.114 128.677 1.00 24.45 622 ASN A CA 1
ATOM 1213 C C . ASN A 1 622 ? 171.797 132.199 127.554 1.00 24.45 622 ASN A C 1
ATOM 1214 O O . ASN A 1 622 ? 171.361 131.073 127.495 1.00 24.45 622 ASN A O 1
ATOM 1219 N N . TYR A 1 623 ? 172.605 132.685 126.648 1.00 25.38 623 TYR A N 1
ATOM 1220 C CA . TYR A 1 623 ? 173.027 131.904 125.506 1.00 25.38 623 TYR A CA 1
ATOM 1221 C C . TYR A 1 623 ? 174.114 130.941 125.821 1.00 25.38 623 TYR A C 1
ATOM 1222 O O . TYR A 1 623 ? 174.257 129.982 125.124 1.00 25.38 623 TYR A O 1
ATOM 1231 N N . PHE A 1 624 ? 174.878 131.174 126.845 1.00 24.85 624 PHE A N 1
ATOM 1232 C CA . PHE A 1 624 ? 175.960 130.302 127.214 1.00 24.85 624 PHE A CA 1
ATOM 1233 C C . PHE A 1 624 ? 175.464 129.037 127.867 1.00 24.85 624 PHE A C 1
ATOM 1234 O O . PHE A 1 624 ? 176.043 127.979 127.678 1.00 24.85 624 PHE A O 1
ATOM 1242 N N . ARG A 1 625 ? 174.407 129.120 128.635 1.00 24.12 625 ARG A N 1
ATOM 1243 C CA . ARG A 1 625 ? 173.807 128.001 129.293 1.00 24.12 625 ARG A CA 1
ATOM 1244 C C . ARG A 1 625 ? 172.798 127.240 128.450 1.00 24.12 625 ARG A C 1
ATOM 1245 O O . ARG A 1 625 ? 172.199 126.342 128.960 1.00 24.12 625 ARG A O 1
ATOM 1253 N N . SER A 1 626 ? 172.653 127.482 127.266 1.00 24.42 626 SER A N 1
ATOM 1254 C CA . SER A 1 626 ? 171.711 126.900 126.338 1.00 24.42 626 SER A CA 1
ATOM 1255 C C . SER A 1 626 ? 172.258 125.674 125.631 1.00 24.42 626 SER A C 1
ATOM 1256 O O . SER A 1 626 ? 173.449 125.495 125.542 1.00 24.42 626 SER A O 1
ATOM 1259 N N . PRO A 1 627 ? 171.387 124.803 125.127 1.00 25.76 627 PRO A N 1
ATOM 1260 C CA . PRO A 1 627 ? 171.790 123.818 124.129 1.00 25.76 627 PRO A CA 1
ATOM 1261 C C . PRO A 1 627 ? 172.105 124.475 122.798 1.00 25.76 627 PRO A C 1
ATOM 1262 O O . PRO A 1 627 ? 171.874 125.648 122.617 1.00 25.76 627 PRO A O 1
ATOM 1266 N N . ASN A 1 628 ? 172.588 123.709 121.841 1.00 26.28 628 ASN A N 1
ATOM 1267 C CA . ASN A 1 628 ? 172.857 124.241 120.517 1.00 26.28 628 ASN A CA 1
ATOM 1268 C C . ASN A 1 628 ? 171.600 124.741 119.844 1.00 26.28 628 ASN A C 1
ATOM 1269 O O . ASN A 1 628 ? 170.588 124.078 119.874 1.00 26.28 628 ASN A O 1
ATOM 1274 N N . MET A 1 629 ? 171.664 125.895 119.229 1.00 26.64 629 MET A N 1
ATOM 1275 C CA . MET A 1 629 ? 170.508 126.707 118.931 1.00 26.64 629 MET A CA 1
ATOM 1276 C C . MET A 1 629 ? 170.096 126.613 117.481 1.00 26.64 629 MET A C 1
ATOM 1277 O O . MET A 1 629 ? 170.842 126.169 116.651 1.00 26.64 629 MET A O 1
ATOM 1282 N N . GLY A 1 630 ? 168.884 127.031 117.170 1.00 27.55 630 GLY A N 1
ATOM 1283 C CA . GLY A 1 630 ? 168.318 126.880 115.843 1.00 27.55 630 GLY A CA 1
ATOM 1284 C C . GLY A 1 630 ? 168.216 128.106 114.957 1.00 27.55 630 GLY A C 1
ATOM 1285 O O . GLY A 1 630 ? 168.032 129.177 115.431 1.00 27.55 630 GLY A O 1
ATOM 1286 N N . GLU A 1 631 ? 168.339 127.922 113.647 1.00 30.84 631 GLU A N 1
ATOM 1287 C CA . GLU A 1 631 ? 168.138 128.948 112.637 1.00 30.84 631 GLU A CA 1
ATOM 1288 C C . GLU A 1 631 ? 166.801 128.908 111.934 1.00 30.84 631 GLU A C 1
ATOM 1289 O O . GLU A 1 631 ? 166.157 127.898 111.863 1.00 30.84 631 GLU A O 1
ATOM 1295 N N . THR A 1 632 ? 166.465 130.020 111.311 1.00 30.97 632 THR A N 1
ATOM 1296 C CA . THR A 1 632 ? 165.377 130.210 110.380 1.00 30.97 632 THR A CA 1
ATOM 1297 C C . THR A 1 632 ? 165.916 130.937 109.180 1.00 30.97 632 THR A C 1
ATOM 1298 O O . THR A 1 632 ? 166.569 131.932 109.334 1.00 30.97 632 THR A O 1
ATOM 1302 N N . VAL A 1 633 ? 165.625 130.476 107.990 1.00 31.32 633 VAL A N 1
ATOM 1303 C CA . VAL A 1 633 ? 165.829 131.239 106.778 1.00 31.32 633 VAL A CA 1
ATOM 1304 C C . VAL A 1 633 ? 164.532 131.215 106.019 1.00 31.32 633 VAL A C 1
ATOM 1305 O O . VAL A 1 633 ? 164.080 130.158 105.638 1.00 31.32 633 VAL A O 1
ATOM 1309 N N . GLU A 1 634 ? 163.971 132.358 105.730 1.00 33.58 634 GLU A N 1
ATOM 1310 C CA . GLU A 1 634 ? 162.750 132.486 104.958 1.00 33.58 634 GLU A CA 1
ATOM 1311 C C . GLU A 1 634 ? 162.958 132.867 103.524 1.00 33.58 634 GLU A C 1
ATOM 1312 O O . GLU A 1 634 ? 163.868 133.598 103.209 1.00 33.58 634 GLU A O 1
ATOM 1318 N N . PHE A 1 635 ? 162.071 132.409 102.667 1.00 31.84 635 PHE A N 1
ATOM 1319 C CA . PHE A 1 635 ? 162.129 132.667 101.247 1.00 31.84 635 PHE A CA 1
ATOM 1320 C C . PHE A 1 635 ? 160.734 132.495 100.666 1.00 31.84 635 PHE A C 1
ATOM 1321 O O . PHE A 1 635 ? 159.894 131.902 101.277 1.00 31.84 635 PHE A O 1
ATOM 1329 N N . SER A 1 636 ? 160.456 133.112 99.543 1.00 34.11 636 SER A N 1
ATOM 1330 C CA . SER A 1 636 ? 159.151 133.095 98.900 1.00 34.11 636 SER A CA 1
ATOM 1331 C C . SER A 1 636 ? 159.234 132.555 97.497 1.00 34.11 636 SER A C 1
ATOM 1332 O O . SER A 1 636 ? 160.107 132.923 96.762 1.00 34.11 636 SER A O 1
ATOM 1335 N N . ILE A 1 637 ? 158.323 131.697 97.102 1.00 34.15 637 ILE A N 1
ATOM 1336 C CA . ILE A 1 637 ? 158.296 131.190 95.738 1.00 34.15 637 ILE A CA 1
ATOM 1337 C C . ILE A 1 637 ? 156.913 131.379 95.157 1.00 34.15 637 ILE A C 1
ATOM 1338 O O . ILE A 1 637 ? 155.981 131.754 95.827 1.00 34.15 637 ILE A O 1
ATOM 1343 N N . SER A 1 638 ? 156.814 131.155 93.878 1.00 34.47 638 SER A N 1
ATOM 1344 C CA . SER A 1 638 ? 155.585 131.307 93.140 1.00 34.47 638 SER A CA 1
ATOM 1345 C C . SER A 1 638 ? 154.629 130.180 93.448 1.00 34.47 638 SER A C 1
ATOM 1346 O O . SER A 1 638 ? 155.040 129.044 93.528 1.00 34.47 638 SER A O 1
ATOM 1349 N N . PHE A 1 639 ? 153.355 130.504 93.652 1.00 34.24 639 PHE A N 1
ATOM 1350 C CA . PHE A 1 639 ? 152.296 129.538 93.903 1.00 34.24 639 PHE A CA 1
ATOM 1351 C C . PHE A 1 639 ? 152.169 128.524 92.785 1.00 34.24 639 PHE A C 1
ATOM 1352 O O . PHE A 1 639 ? 151.856 127.393 93.039 1.00 34.24 639 PHE A O 1
ATOM 1360 N N . SER A 1 640 ? 152.426 128.875 91.564 1.00 36.75 640 SER A N 1
ATOM 1361 C CA . SER A 1 640 ? 152.324 127.880 90.536 1.00 36.75 640 SER A CA 1
ATOM 1362 C C . SER A 1 640 ? 153.600 127.120 90.285 1.00 36.75 640 SER A C 1
ATOM 1363 O O . SER A 1 640 ? 153.779 126.642 89.196 1.00 36.75 640 SER A O 1
ATOM 1366 N N . THR A 1 641 ? 154.476 127.019 91.238 1.00 37.41 641 THR A N 1
ATOM 1367 C CA . THR A 1 641 ? 155.553 126.058 91.224 1.00 37.41 641 THR A CA 1
ATOM 1368 C C . THR A 1 641 ? 154.968 124.669 91.247 1.00 37.41 641 THR A C 1
ATOM 1369 O O . THR A 1 641 ? 154.138 124.388 92.095 1.00 37.41 641 THR A O 1
ATOM 1373 N N . PRO A 1 642 ? 155.373 123.772 90.350 1.00 39.56 642 PRO A N 1
ATOM 1374 C CA . PRO A 1 642 ? 154.892 122.402 90.409 1.00 39.56 642 PRO A CA 1
ATOM 1375 C C . PRO A 1 642 ? 155.316 121.724 91.683 1.00 39.56 642 PRO A C 1
ATOM 1376 O O . PRO A 1 642 ? 156.273 122.117 92.312 1.00 39.56 642 PRO A O 1
ATOM 1380 N N . VAL A 1 643 ? 154.577 120.712 92.100 1.00 41.57 643 VAL A N 1
ATOM 1381 C CA . VAL A 1 643 ? 154.951 120.110 93.364 1.00 41.57 643 VAL A CA 1
ATOM 1382 C C . VAL A 1 643 ? 156.068 119.086 93.217 1.00 41.57 643 VAL A C 1
ATOM 1383 O O . VAL A 1 643 ? 156.637 118.673 94.210 1.00 41.57 643 VAL A O 1
ATOM 1387 N N . SER A 1 644 ? 156.460 118.716 92.015 1.00 42.32 644 SER A N 1
ATOM 1388 C CA . SER A 1 644 ? 157.679 117.955 91.878 1.00 42.32 644 SER A CA 1
ATOM 1389 C C . SER A 1 644 ? 158.925 118.801 92.002 1.00 42.32 644 SER A C 1
ATOM 1390 O O . SER A 1 644 ? 159.973 118.277 92.331 1.00 42.32 644 SER A O 1
ATOM 1393 N N . LYS A 1 645 ? 158.845 120.081 91.752 1.00 41.55 645 LYS A N 1
ATOM 1394 C CA . LYS A 1 645 ? 159.967 120.922 92.054 1.00 41.55 645 LYS A CA 1
ATOM 1395 C C . LYS A 1 645 ? 160.077 121.261 93.514 1.00 41.55 645 LYS A C 1
ATOM 1396 O O . LYS A 1 645 ? 161.161 121.543 93.958 1.00 41.55 645 LYS A O 1
ATOM 1402 N N . ILE A 1 646 ? 159.000 121.251 94.272 1.00 40.80 646 ILE A N 1
ATOM 1403 C CA . ILE A 1 646 ? 159.139 121.464 95.692 1.00 40.80 646 ILE A CA 1
ATOM 1404 C C . ILE A 1 646 ? 159.695 120.225 96.340 1.00 40.80 646 ILE A C 1
ATOM 1405 O O . ILE A 1 646 ? 160.365 120.293 97.349 1.00 40.80 646 ILE A O 1
ATOM 1410 N N . ALA A 1 647 ? 159.465 119.075 95.747 1.00 42.67 647 ALA A N 1
ATOM 1411 C CA . ALA A 1 647 ? 160.031 117.852 96.251 1.00 42.67 647 ALA A CA 1
ATOM 1412 C C . ALA A 1 647 ? 161.493 117.717 95.910 1.00 42.67 647 ALA A C 1
ATOM 1413 O O . ALA A 1 647 ? 162.224 117.107 96.662 1.00 42.67 647 ALA A O 1
ATOM 1415 N N . HIS A 1 648 ? 161.951 118.240 94.792 1.00 43.65 648 HIS A N 1
ATOM 1416 C CA . HIS A 1 648 ? 163.376 118.210 94.536 1.00 43.65 648 HIS A CA 1
ATOM 1417 C C . HIS A 1 648 ? 164.117 119.234 95.335 1.00 43.65 648 HIS A C 1
ATOM 1418 O O . HIS A 1 648 ? 165.294 119.069 95.562 1.00 43.65 648 HIS A O 1
ATOM 1425 N N . LEU A 1 649 ? 163.484 120.322 95.687 1.00 41.06 649 LEU A N 1
ATOM 1426 C CA . LEU A 1 649 ? 164.113 121.324 96.502 1.00 41.06 649 LEU A CA 1
ATOM 1427 C C . LEU A 1 649 ? 164.349 120.821 97.888 1.00 41.06 649 LEU A C 1
ATOM 1428 O O . LEU A 1 649 ? 165.386 121.092 98.452 1.00 41.06 649 LEU A O 1
ATOM 1433 N N . LYS A 1 650 ? 163.416 120.064 98.441 1.00 41.50 650 LYS A N 1
ATOM 1434 C CA . LYS A 1 650 ? 163.555 119.554 99.788 1.00 41.50 650 LYS A CA 1
ATOM 1435 C C . LYS A 1 650 ? 164.625 118.501 99.883 1.00 41.50 650 LYS A C 1
ATOM 1436 O O . LYS A 1 650 ? 165.300 118.375 100.886 1.00 41.50 650 LYS A O 1
ATOM 1442 N N . GLU A 1 651 ? 164.760 117.722 98.864 1.00 44.17 651 GLU A N 1
ATOM 1443 C CA . GLU A 1 651 ? 165.758 116.695 98.814 1.00 44.17 651 GLU A CA 1
ATOM 1444 C C . GLU A 1 651 ? 167.141 117.242 98.583 1.00 44.17 651 GLU A C 1
ATOM 1445 O O . GLU A 1 651 ? 168.112 116.687 99.048 1.00 44.17 651 GLU A O 1
ATOM 1451 N N . ARG A 1 652 ? 167.248 118.337 97.934 1.00 43.21 652 ARG A N 1
ATOM 1452 C CA . ARG A 1 652 ? 168.495 119.013 97.745 1.00 43.21 652 ARG A CA 1
ATOM 1453 C C . ARG A 1 652 ? 168.904 119.901 98.899 1.00 43.21 652 ARG A C 1
ATOM 1454 O O . ARG A 1 652 ? 170.079 120.087 99.108 1.00 43.21 652 ARG A O 1
ATOM 1462 N N . ILE A 1 653 ? 167.983 120.415 99.692 1.00 39.05 653 ILE A N 1
ATOM 1463 C CA . ILE A 1 653 ? 168.349 121.080 100.927 1.00 39.05 653 ILE A CA 1
ATOM 1464 C C . ILE A 1 653 ? 168.950 120.106 101.894 1.00 39.05 653 ILE A C 1
ATOM 1465 O O . ILE A 1 653 ? 169.954 120.389 102.522 1.00 39.05 653 ILE A O 1
ATOM 1470 N N . ALA A 1 654 ? 168.358 118.947 102.022 1.00 39.67 654 ALA A N 1
ATOM 1471 C CA . ALA A 1 654 ? 168.759 117.969 102.996 1.00 39.67 654 ALA A CA 1
ATOM 1472 C C . ALA A 1 654 ? 170.075 117.345 102.662 1.00 39.67 654 ALA A C 1
ATOM 1473 O O . ALA A 1 654 ? 170.769 116.879 103.529 1.00 39.67 654 ALA A O 1
ATOM 1475 N N . GLU A 1 655 ? 170.438 117.335 101.422 1.00 42.58 655 GLU A N 1
ATOM 1476 C CA . GLU A 1 655 ? 171.742 116.882 101.049 1.00 42.58 655 GLU A CA 1
ATOM 1477 C C . GLU A 1 655 ? 172.831 117.889 101.331 1.00 42.58 655 GLU A C 1
ATOM 1478 O O . GLU A 1 655 ? 173.932 117.502 101.655 1.00 42.58 655 GLU A O 1
ATOM 1484 N N . TYR A 1 656 ? 172.570 119.169 101.211 1.00 39.11 656 TYR A N 1
ATOM 1485 C CA . TYR A 1 656 ? 173.523 120.162 101.664 1.00 39.11 656 TYR A CA 1
ATOM 1486 C C . TYR A 1 656 ? 173.767 120.064 103.148 1.00 39.11 656 TYR A C 1
ATOM 1487 O O . TYR A 1 656 ? 174.885 120.236 103.584 1.00 39.11 656 TYR A O 1
ATOM 1496 N N . LEU A 1 657 ? 172.766 119.779 103.940 1.00 38.38 657 LEU A N 1
ATOM 1497 C CA . LEU A 1 657 ? 173.010 119.751 105.362 1.00 38.38 657 LEU A CA 1
ATOM 1498 C C . LEU A 1 657 ? 173.702 118.479 105.823 1.00 38.38 657 LEU A C 1
ATOM 1499 O O . LEU A 1 657 ? 174.362 118.496 106.847 1.00 38.38 657 LEU A O 1
ATOM 1504 N N . GLU A 1 658 ? 173.574 117.380 105.101 1.00 42.19 658 GLU A N 1
ATOM 1505 C CA . GLU A 1 658 ? 174.282 116.167 105.436 1.00 42.19 658 GLU A CA 1
ATOM 1506 C C . GLU A 1 658 ? 175.741 116.234 105.085 1.00 42.19 658 GLU A C 1
ATOM 1507 O O . GLU A 1 658 ? 176.538 115.569 105.719 1.00 42.19 658 GLU A O 1
ATOM 1513 N N . GLN A 1 659 ? 176.137 116.996 104.105 1.00 43.31 659 GLN A N 1
ATOM 1514 C CA . GLN A 1 659 ? 177.543 117.031 103.795 1.00 43.31 659 GLN A CA 1
ATOM 1515 C C . GLN A 1 659 ? 178.272 118.178 104.441 1.00 43.31 659 GLN A C 1
ATOM 1516 O O . GLN A 1 659 ? 179.420 118.416 104.127 1.00 43.31 659 GLN A O 1
ATOM 1522 N N . ASN A 1 660 ? 177.650 118.844 105.382 1.00 39.74 660 ASN A N 1
ATOM 1523 C CA . ASN A 1 660 ? 178.285 119.863 106.197 1.00 39.74 660 ASN A CA 1
ATOM 1524 C C . ASN A 1 660 ? 178.011 119.599 107.659 1.00 39.74 660 ASN A C 1
ATOM 1525 O O . ASN A 1 660 ? 177.422 120.432 108.321 1.00 39.74 660 ASN A O 1
ATOM 1530 N N . PRO A 1 661 ? 178.496 118.482 108.215 1.00 37.90 661 PRO A N 1
ATOM 1531 C CA . PRO A 1 661 ? 178.072 118.072 109.543 1.00 37.90 661 PRO A CA 1
ATOM 1532 C C . PRO A 1 661 ? 178.669 118.873 110.639 1.00 37.90 661 PRO A C 1
ATOM 1533 O O . PRO A 1 661 ? 178.182 118.816 111.758 1.00 37.90 661 PRO A O 1
ATOM 1537 N N . GLN A 1 662 ? 179.716 119.592 110.350 1.00 37.38 662 GLN A N 1
ATOM 1538 C CA . GLN A 1 662 ? 180.454 120.385 111.279 1.00 37.38 662 GLN A CA 1
ATOM 1539 C C . GLN A 1 662 ? 179.786 121.706 111.571 1.00 37.38 662 GLN A C 1
ATOM 1540 O O . GLN A 1 662 ? 180.182 122.370 112.505 1.00 37.38 662 GLN A O 1
ATOM 1546 N N . HIS A 1 663 ? 178.801 122.111 110.787 1.00 34.06 663 HIS A N 1
ATOM 1547 C CA . HIS A 1 663 ? 178.065 123.324 111.009 1.00 34.06 663 HIS A CA 1
ATOM 1548 C C . HIS A 1 663 ? 176.609 123.100 111.292 1.00 34.06 663 HIS A C 1
ATOM 1549 O O . HIS A 1 663 ? 176.034 123.872 112.032 1.00 34.06 663 HIS A O 1
ATOM 1556 N N . TRP A 1 664 ? 176.001 122.075 110.729 1.00 31.94 664 TRP A N 1
ATOM 1557 C CA . TRP A 1 664 ? 174.573 121.867 110.812 1.00 31.94 664 TRP A CA 1
ATOM 1558 C C . TRP A 1 664 ? 174.292 120.482 111.354 1.00 31.94 664 TRP A C 1
ATOM 1559 O O . TRP A 1 664 ? 175.007 119.559 111.047 1.00 31.94 664 TRP A O 1
ATOM 1570 N N . ALA A 1 665 ? 173.277 120.355 112.197 1.00 34.11 665 ALA A N 1
ATOM 1571 C CA . ALA A 1 665 ? 172.701 119.068 112.572 1.00 34.11 665 ALA A CA 1
ATOM 1572 C C . ALA A 1 665 ? 171.919 118.444 111.427 1.00 34.11 665 ALA A C 1
ATOM 1573 O O . ALA A 1 665 ? 171.453 119.146 110.550 1.00 34.11 665 ALA A O 1
ATOM 1575 N N . PRO A 1 666 ? 171.701 117.133 111.422 1.00 34.87 666 PRO A N 1
ATOM 1576 C CA . PRO A 1 666 ? 170.994 116.538 110.285 1.00 34.87 666 PRO A CA 1
ATOM 1577 C C . PRO A 1 666 ? 169.489 116.774 110.227 1.00 34.87 666 PRO A C 1
ATOM 1578 O O . PRO A 1 666 ? 168.934 116.774 109.139 1.00 34.87 666 PRO A O 1
ATOM 1582 N N . VAL A 1 667 ? 168.812 116.936 111.332 1.00 34.36 667 VAL A N 1
ATOM 1583 C CA . VAL A 1 667 ? 167.365 117.047 111.382 1.00 34.36 667 VAL A CA 1
ATOM 1584 C C . VAL A 1 667 ? 166.916 118.479 111.149 1.00 34.36 667 VAL A C 1
ATOM 1585 O O . VAL A 1 667 ? 167.434 119.401 111.759 1.00 34.36 667 VAL A O 1
ATOM 1589 N N . HIS A 1 668 ? 165.945 118.663 110.272 1.00 33.00 668 HIS A N 1
ATOM 1590 C CA . HIS A 1 668 ? 165.510 119.961 109.816 1.00 33.00 668 HIS A CA 1
ATOM 1591 C C . HIS A 1 668 ? 164.086 119.820 109.350 1.00 33.00 668 HIS A C 1
ATOM 1592 O O . HIS A 1 668 ? 163.555 118.734 109.332 1.00 33.00 668 HIS A O 1
ATOM 1599 N N . SER A 1 669 ? 163.470 120.920 108.956 1.00 31.42 669 SER A N 1
ATOM 1600 C CA . SER A 1 669 ? 162.149 120.888 108.366 1.00 31.42 669 SER A CA 1
ATOM 1601 C C . SER A 1 669 ? 161.960 122.047 107.417 1.00 31.42 669 SER A C 1
ATOM 1602 O O . SER A 1 669 ? 162.470 123.112 107.642 1.00 31.42 669 SER A O 1
ATOM 1605 N N . VAL A 1 670 ? 161.229 121.826 106.346 1.00 31.41 670 VAL A N 1
ATOM 1606 C CA . VAL A 1 670 ? 160.896 122.843 105.364 1.00 31.41 670 VAL A CA 1
ATOM 1607 C C . VAL A 1 670 ? 159.399 123.069 105.436 1.00 31.41 670 VAL A C 1
ATOM 1608 O O . VAL A 1 670 ? 158.628 122.138 105.317 1.00 31.41 670 VAL A O 1
ATOM 1612 N N . VAL A 1 671 ? 158.975 124.283 105.629 1.00 30.64 671 VAL A N 1
ATOM 1613 C CA . VAL A 1 671 ? 157.641 124.583 106.107 1.00 30.64 671 VAL A CA 1
ATOM 1614 C C . VAL A 1 671 ? 156.975 125.564 105.160 1.00 30.64 671 VAL A C 1
ATOM 1615 O O . VAL A 1 671 ? 157.641 126.415 104.619 1.00 30.64 671 VAL A O 1
ATOM 1619 N N . VAL A 1 672 ? 155.710 125.375 104.848 1.00 32.24 672 VAL A N 1
ATOM 1620 C CA . VAL A 1 672 ? 154.907 126.345 104.120 1.00 32.24 672 VAL A CA 1
ATOM 1621 C C . VAL A 1 672 ? 154.121 127.140 105.117 1.00 32.24 672 VAL A C 1
ATOM 1622 O O . VAL A 1 672 ? 153.307 126.588 105.823 1.00 32.24 672 VAL A O 1
ATOM 1626 N N . LYS A 1 673 ? 154.306 128.422 105.164 1.00 34.23 673 LYS A N 1
ATOM 1627 C CA . LYS A 1 673 ? 153.634 129.210 106.167 1.00 34.23 673 LYS A CA 1
ATOM 1628 C C . LYS A 1 673 ? 152.387 129.917 105.692 1.00 34.23 673 LYS A C 1
ATOM 1629 O O . LYS A 1 673 ? 151.453 129.978 106.441 1.00 34.23 673 LYS A O 1
ATOM 1635 N N . GLU A 1 674 ? 152.334 130.508 104.521 1.00 37.05 674 GLU A N 1
ATOM 1636 C CA . GLU A 1 674 ? 151.114 131.113 104.041 1.00 37.05 674 GLU A CA 1
ATOM 1637 C C . GLU A 1 674 ? 150.927 130.822 102.584 1.00 37.05 674 GLU A C 1
ATOM 1638 O O . GLU A 1 674 ? 151.859 130.529 101.879 1.00 37.05 674 GLU A O 1
ATOM 1644 N N . ILE A 1 675 ? 149.700 130.944 102.149 1.00 37.10 675 ILE A N 1
ATOM 1645 C CA . ILE A 1 675 ? 149.316 131.012 100.756 1.00 37.10 675 ILE A CA 1
ATOM 1646 C C . ILE A 1 675 ? 148.709 132.369 100.539 1.00 37.10 675 ILE A C 1
ATOM 1647 O O . ILE A 1 675 ? 147.685 132.661 101.130 1.00 37.10 675 ILE A O 1
ATOM 1652 N N . GLU A 1 676 ? 149.284 133.180 99.681 1.00 38.35 676 GLU A N 1
ATOM 1653 C CA . GLU A 1 676 ? 148.878 134.560 99.492 1.00 38.35 676 GLU A CA 1
ATOM 1654 C C . GLU A 1 676 ? 148.337 134.793 98.103 1.00 38.35 676 GLU A C 1
ATOM 1655 O O . GLU A 1 676 ? 149.072 134.662 97.150 1.00 38.35 676 GLU A O 1
ATOM 1661 N N . ASN A 1 677 ? 147.084 135.176 98.001 1.00 35.92 677 ASN A N 1
ATOM 1662 C CA . ASN A 1 677 ? 146.458 135.748 96.813 1.00 35.92 677 ASN A CA 1
ATOM 1663 C C . ASN A 1 677 ? 146.506 134.844 95.619 1.00 35.92 677 ASN A C 1
ATOM 1664 O O . ASN A 1 677 ? 146.487 135.328 94.524 1.00 35.92 677 ASN A O 1
ATOM 1669 N N . MET A 1 678 ? 146.602 133.553 95.818 1.00 35.22 678 MET A N 1
ATOM 1670 C CA . MET A 1 678 ? 147.008 132.552 94.846 1.00 35.22 678 MET A CA 1
ATOM 1671 C C . MET A 1 678 ? 148.192 132.917 93.975 1.00 35.22 678 MET A C 1
ATOM 1672 O O . MET A 1 678 ? 148.248 132.522 92.827 1.00 35.22 678 MET A O 1
ATOM 1677 N N . ASN A 1 679 ? 149.162 133.590 94.537 1.00 33.97 679 ASN A N 1
ATOM 1678 C CA . ASN A 1 679 ? 150.360 134.129 93.939 1.00 33.97 679 ASN A CA 1
ATOM 1679 C C . ASN A 1 679 ? 151.636 133.627 94.580 1.00 33.97 679 ASN A C 1
ATOM 1680 O O . ASN A 1 679 ? 152.537 133.224 93.892 1.00 33.97 679 ASN A O 1
ATOM 1685 N N . LYS A 1 680 ? 151.716 133.600 95.880 1.00 34.17 680 LYS A N 1
ATOM 1686 C CA . LYS A 1 680 ? 152.963 133.493 96.596 1.00 34.17 680 LYS A CA 1
ATOM 1687 C C . LYS A 1 680 ? 152.876 132.420 97.655 1.00 34.17 680 LYS A C 1
ATOM 1688 O O . LYS A 1 680 ? 151.953 132.430 98.440 1.00 34.17 680 LYS A O 1
ATOM 1694 N N . LEU A 1 681 ? 153.829 131.510 97.702 1.00 33.95 681 LEU A N 1
ATOM 1695 C CA . LEU A 1 681 ? 154.032 130.626 98.846 1.00 33.95 681 LEU A CA 1
ATOM 1696 C C . LEU A 1 681 ? 155.123 131.178 99.734 1.00 33.95 681 LEU A C 1
ATOM 1697 O O . LEU A 1 681 ? 156.222 131.381 99.290 1.00 33.95 681 LEU A O 1
ATOM 1702 N N . LYS A 1 682 ? 154.843 131.401 100.969 1.00 34.68 682 LYS A N 1
ATOM 1703 C CA . LYS A 1 682 ? 155.865 131.813 101.906 1.00 34.68 682 LYS A CA 1
ATOM 1704 C C . LYS A 1 682 ? 156.426 130.630 102.634 1.00 34.68 682 LYS A C 1
ATOM 1705 O O . LYS A 1 682 ? 155.710 129.961 103.331 1.00 34.68 682 LYS A O 1
ATOM 1711 N N . MET A 1 683 ? 157.697 130.380 102.500 1.00 33.98 683 MET A N 1
ATOM 1712 C CA . MET A 1 683 ? 158.313 129.191 103.028 1.00 33.98 683 MET A CA 1
ATOM 1713 C C . MET A 1 683 ? 159.367 129.524 104.065 1.00 33.98 683 MET A C 1
ATOM 1714 O O . MET A 1 683 ? 159.772 130.645 104.203 1.00 33.98 683 MET A O 1
ATOM 1719 N N . ALA A 1 684 ? 159.816 128.534 104.812 1.00 30.83 684 ALA A N 1
ATOM 1720 C CA . ALA A 1 684 ? 160.899 128.697 105.762 1.00 30.83 684 ALA A CA 1
ATOM 1721 C C . ALA A 1 684 ? 161.662 127.411 105.862 1.00 30.83 684 ALA A C 1
ATOM 1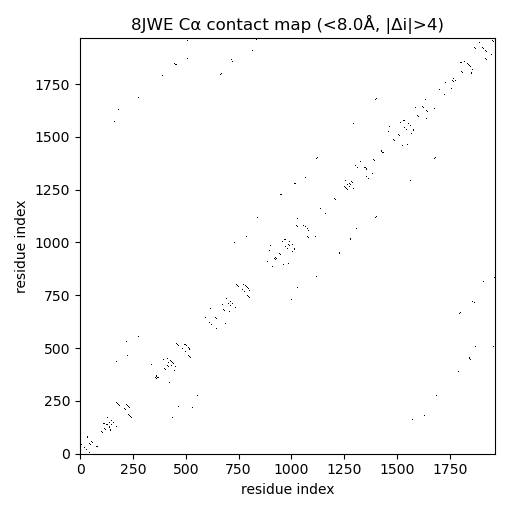722 O O . ALA A 1 684 ? 161.132 126.365 105.594 1.00 30.83 684 ALA A O 1
ATOM 1724 N N . LEU A 1 685 ? 162.914 127.496 106.237 1.00 29.70 685 LEU A N 1
ATOM 1725 C CA . LEU A 1 685 ? 163.737 126.355 106.593 1.00 29.70 685 LEU A CA 1
ATOM 1726 C C . LEU A 1 685 ? 164.183 126.497 108.025 1.00 29.70 685 LEU A C 1
ATOM 1727 O O . LEU A 1 685 ? 164.741 127.507 108.377 1.00 29.70 685 LEU A O 1
ATOM 1732 N N . TYR A 1 686 ? 163.945 125.482 108.835 1.00 30.61 686 TYR A N 1
ATOM 1733 C CA . TYR A 1 686 ? 164.403 125.417 110.211 1.00 30.61 686 TYR A CA 1
ATOM 1734 C C . TYR A 1 686 ? 165.516 124.413 110.348 1.00 30.61 686 TYR A C 1
ATOM 1735 O O . TYR A 1 686 ? 165.350 123.282 109.965 1.00 30.61 686 TYR A O 1
ATOM 1744 N N . SER A 1 687 ? 166.641 124.813 110.910 1.00 31.34 687 SER A N 1
ATOM 1745 C CA . SER A 1 687 ? 167.742 123.904 111.119 1.00 31.34 687 SER A CA 1
ATOM 1746 C C . SER A 1 687 ? 168.505 124.270 112.364 1.00 31.34 687 SER A C 1
ATOM 1747 O O . SER A 1 687 ? 168.215 125.236 112.999 1.00 31.34 687 SER A O 1
ATOM 1750 N N . ASP A 1 688 ? 169.467 123.458 112.738 1.00 31.57 688 ASP A N 1
ATOM 1751 C CA . ASP A 1 688 ? 170.216 123.567 113.981 1.00 31.57 688 ASP A CA 1
ATOM 1752 C C . ASP A 1 688 ? 171.698 123.766 113.796 1.00 31.57 688 ASP A C 1
ATOM 1753 O O . ASP A 1 688 ? 172.337 123.024 113.078 1.00 31.57 688 ASP A O 1
ATOM 1758 N N . HIS A 1 689 ? 172.236 124.707 114.530 1.00 28.16 689 HIS A N 1
ATOM 1759 C CA . HIS A 1 689 ? 173.634 125.009 114.636 1.00 28.16 689 HIS A CA 1
ATOM 1760 C C . HIS A 1 689 ? 174.349 123.993 115.499 1.00 28.16 689 HIS A C 1
ATOM 1761 O O . HIS A 1 689 ? 173.768 123.240 116.225 1.00 28.16 689 HIS A O 1
ATOM 1768 N N . THR A 1 690 ? 175.645 123.990 115.437 1.00 28.19 690 THR A N 1
ATOM 1769 C CA . THR A 1 690 ? 176.438 123.239 116.372 1.00 28.19 690 THR A CA 1
ATOM 1770 C C . THR A 1 690 ? 177.092 124.149 117.383 1.00 28.19 690 THR A C 1
ATOM 1771 O O . THR A 1 690 ? 178.086 123.789 117.954 1.00 28.19 690 THR A O 1
ATOM 1775 N N . ILE A 1 691 ? 176.562 125.335 117.594 1.00 26.81 691 ILE A N 1
ATOM 1776 C CA . ILE A 1 691 ? 177.051 126.351 118.502 1.00 26.81 691 ILE A CA 1
ATOM 1777 C C . ILE A 1 691 ? 175.824 126.973 119.140 1.00 26.81 691 ILE A C 1
ATOM 1778 O O . ILE A 1 691 ? 174.727 126.689 118.747 1.00 26.81 691 ILE A O 1
ATOM 1783 N N . THR A 1 692 ? 175.991 127.843 120.097 1.00 26.52 692 THR A N 1
ATOM 1784 C CA . THR A 1 692 ? 174.904 128.695 120.543 1.00 26.52 692 THR A CA 1
ATOM 1785 C C . THR A 1 692 ? 175.079 130.084 119.970 1.00 26.52 692 THR A C 1
ATOM 1786 O O . THR A 1 692 ? 175.934 130.334 119.158 1.00 26.52 692 THR A O 1
ATOM 1790 N N . PHE A 1 693 ? 174.254 131.010 120.376 1.00 27.48 693 PHE A N 1
ATOM 1791 C CA . PHE A 1 693 ? 174.411 132.352 119.859 1.00 27.48 693 PHE A CA 1
ATOM 1792 C C . PHE A 1 693 ? 175.337 133.180 120.683 1.00 27.48 693 PHE A C 1
ATOM 1793 O O . PHE A 1 693 ? 175.341 134.357 120.495 1.00 27.48 693 PHE A O 1
ATOM 1801 N N . GLN A 1 694 ? 176.038 132.599 121.641 1.00 28.73 694 GLN A N 1
ATOM 1802 C CA . GLN A 1 694 ? 177.164 133.213 122.307 1.00 28.73 694 GLN A CA 1
ATOM 1803 C C . GLN A 1 694 ? 178.191 133.646 121.311 1.00 28.73 694 GLN A C 1
ATOM 1804 O O . GLN A 1 694 ? 178.720 134.743 121.396 1.00 28.73 694 GLN A O 1
ATOM 1810 N N . GLU A 1 695 ? 178.476 132.806 120.348 1.00 32.77 695 GLU A N 1
ATOM 1811 C CA . GLU A 1 695 ? 179.388 133.128 119.283 1.00 32.77 695 GLU A CA 1
ATOM 1812 C C . GLU A 1 695 ? 178.630 133.873 118.218 1.00 32.77 695 GLU A C 1
ATOM 1813 O O . GLU A 1 695 ? 178.179 133.305 117.257 1.00 32.77 695 GLU A O 1
ATOM 1819 N N . ASN A 1 696 ? 178.514 135.167 118.394 1.00 31.60 696 ASN A N 1
ATOM 1820 C CA . ASN A 1 696 ? 177.723 135.991 117.512 1.00 31.60 696 ASN A CA 1
ATOM 1821 C C . ASN A 1 696 ? 178.301 136.088 116.110 1.00 31.60 696 ASN A C 1
ATOM 1822 O O . ASN A 1 696 ? 177.561 136.069 115.156 1.00 31.60 696 ASN A O 1
ATOM 1827 N N . ARG A 1 697 ? 179.592 136.264 115.963 1.00 32.80 697 ARG A N 1
ATOM 1828 C CA . ARG A 1 697 ? 180.146 136.473 114.652 1.00 32.80 697 ARG A CA 1
ATOM 1829 C C . ARG A 1 697 ? 180.168 135.210 113.846 1.00 32.80 697 ARG A C 1
ATOM 1830 O O . ARG A 1 697 ? 179.994 135.244 112.652 1.00 32.80 697 ARG A O 1
ATOM 1838 N N . GLU A 1 698 ? 180.296 134.093 114.478 1.00 33.79 698 GLU A N 1
ATOM 1839 C CA . GLU A 1 698 ? 180.288 132.845 113.790 1.00 33.79 698 GLU A CA 1
ATOM 1840 C C . GLU A 1 698 ? 178.902 132.405 113.396 1.00 33.79 698 GLU A C 1
ATOM 1841 O O . GLU A 1 698 ? 178.750 131.757 112.376 1.00 33.79 698 GLU A O 1
ATOM 1847 N N . ARG A 1 699 ? 177.891 132.732 114.168 1.00 31.49 699 ARG A N 1
ATOM 1848 C CA . ARG A 1 699 ? 176.527 132.486 113.767 1.00 31.49 699 ARG A CA 1
ATOM 1849 C C . ARG A 1 699 ? 176.155 133.247 112.500 1.00 31.49 699 ARG A C 1
ATOM 1850 O O . ARG A 1 699 ? 175.515 132.688 111.631 1.00 31.49 699 ARG A O 1
ATOM 1858 N N . ASN A 1 700 ? 176.547 134.511 112.371 1.00 31.45 700 ASN A N 1
ATOM 1859 C CA . ASN A 1 700 ? 176.201 135.316 111.216 1.00 31.45 700 ASN A CA 1
ATOM 1860 C C . ASN A 1 700 ? 176.907 134.864 109.987 1.00 31.45 700 ASN A C 1
ATOM 1861 O O . ASN A 1 700 ? 176.378 134.991 108.916 1.00 31.45 700 ASN A O 1
ATOM 1866 N N . LEU A 1 701 ? 178.093 134.362 110.106 1.00 32.13 701 LEU A N 1
ATOM 1867 C CA . LEU A 1 701 ? 178.822 133.893 108.963 1.00 32.13 701 LEU A CA 1
ATOM 1868 C C . LEU A 1 701 ? 178.342 132.573 108.438 1.00 32.13 701 LEU A C 1
ATOM 1869 O O . LEU A 1 701 ? 178.397 132.362 107.251 1.00 32.13 701 LEU A O 1
ATOM 1874 N N . ARG A 1 702 ? 177.906 131.671 109.286 1.00 32.24 702 ARG A N 1
ATOM 1875 C CA . ARG A 1 702 ? 177.407 130.377 108.872 1.00 32.24 702 ARG A CA 1
ATOM 1876 C C . ARG A 1 702 ? 176.020 130.469 108.316 1.00 32.24 702 ARG A C 1
ATOM 1877 O O . ARG A 1 702 ? 175.653 129.687 107.473 1.00 32.24 702 ARG A O 1
ATOM 1885 N N . ARG A 1 703 ? 175.260 131.420 108.740 1.00 31.33 703 ARG A N 1
ATOM 1886 C CA . ARG A 1 703 ? 173.953 131.615 108.204 1.00 31.33 703 ARG A CA 1
ATOM 1887 C C . ARG A 1 703 ? 173.960 132.406 106.913 1.00 31.33 703 ARG A C 1
ATOM 1888 O O . ARG A 1 703 ? 173.075 132.244 106.115 1.00 31.33 703 ARG A O 1
ATOM 1896 N N . THR A 1 704 ? 174.951 133.218 106.662 1.00 31.77 704 THR A N 1
ATOM 1897 C CA . THR A 1 704 ? 175.173 133.826 105.373 1.00 31.77 704 THR A CA 1
ATOM 1898 C C . THR A 1 704 ? 175.529 132.801 104.332 1.00 31.77 704 THR A C 1
ATOM 1899 O O . THR A 1 704 ? 175.135 132.906 103.191 1.00 31.77 704 THR A O 1
ATOM 1903 N N . GLU A 1 705 ? 176.190 131.777 104.711 1.00 35.15 705 GLU A N 1
ATOM 1904 C CA . GLU A 1 705 ? 176.573 130.783 103.766 1.00 35.15 705 GLU A CA 1
ATOM 1905 C C . GLU A 1 705 ? 175.483 129.784 103.488 1.00 35.15 705 GLU A C 1
ATOM 1906 O O . GLU A 1 705 ? 175.423 129.248 102.407 1.00 35.15 705 GLU A O 1
ATOM 1912 N N . LEU A 1 706 ? 174.601 129.542 104.438 1.00 33.73 706 LEU A N 1
ATOM 1913 C CA . LEU A 1 706 ? 173.400 128.786 104.171 1.00 33.73 706 LEU A CA 1
ATOM 1914 C C . LEU A 1 706 ? 172.455 129.525 103.247 1.00 33.73 706 LEU A C 1
ATOM 1915 O O . LEU A 1 706 ? 171.878 128.914 102.371 1.00 33.73 706 LEU A O 1
ATOM 1920 N N . SER A 1 707 ? 172.296 130.828 103.412 1.00 33.77 707 SER A N 1
ATOM 1921 C CA . SER A 1 707 ? 171.446 131.638 102.562 1.00 33.77 707 SER A CA 1
ATOM 1922 C C . SER A 1 707 ? 171.938 131.692 101.146 1.00 33.77 707 SER A C 1
ATOM 1923 O O . SER A 1 707 ? 171.148 131.621 100.235 1.00 33.77 707 SER A O 1
ATOM 1926 N N . LEU A 1 708 ? 173.207 131.828 100.923 1.00 34.03 708 LEU A N 1
ATOM 1927 C CA . LEU A 1 708 ? 173.721 131.804 99.573 1.00 34.03 708 LEU A CA 1
ATOM 1928 C C . LEU A 1 708 ? 173.711 130.444 98.931 1.00 34.03 708 LEU A C 1
ATOM 1929 O O . LEU A 1 708 ? 173.790 130.366 97.727 1.00 34.03 708 LEU A O 1
ATOM 1934 N N . ALA A 1 709 ? 173.571 129.382 99.679 1.00 36.09 709 ALA A N 1
ATOM 1935 C CA . ALA A 1 709 ? 173.400 128.060 99.116 1.00 36.09 709 ALA A CA 1
ATOM 1936 C C . ALA A 1 709 ? 171.975 127.759 98.738 1.00 36.09 709 ALA A C 1
ATOM 1937 O O . ALA A 1 709 ? 171.760 127.069 97.771 1.00 36.09 709 ALA A O 1
ATOM 1939 N N . ILE A 1 710 ? 171.000 128.240 99.490 1.00 35.56 710 ILE A N 1
ATOM 1940 C CA . ILE A 1 710 ? 169.601 128.148 99.109 1.00 35.56 710 ILE A CA 1
ATOM 1941 C C . ILE A 1 710 ? 169.347 128.894 97.816 1.00 35.56 710 ILE A C 1
ATOM 1942 O O . ILE A 1 710 ? 168.667 128.407 96.937 1.00 35.56 710 ILE A O 1
ATOM 1947 N N . LYS A 1 711 ? 169.902 130.073 97.699 1.00 36.31 711 LYS A N 1
ATOM 1948 C CA . LYS A 1 711 ? 169.883 130.909 96.519 1.00 36.31 711 LYS A CA 1
ATOM 1949 C C . LYS A 1 711 ? 170.388 130.211 95.271 1.00 36.31 711 LYS A C 1
ATOM 1950 O O . LYS A 1 711 ? 169.899 130.462 94.184 1.00 36.31 711 LYS A O 1
ATOM 1956 N N . ARG A 1 712 ? 171.342 129.326 95.407 1.00 39.60 712 ARG A N 1
ATOM 1957 C CA . ARG A 1 712 ? 171.886 128.615 94.286 1.00 39.60 712 ARG A CA 1
ATOM 1958 C C . ARG A 1 712 ? 171.103 127.371 93.937 1.00 39.60 712 ARG A C 1
ATOM 1959 O O . ARG A 1 712 ? 171.020 127.024 92.777 1.00 39.60 712 ARG A O 1
ATOM 1967 N N . MET A 1 713 ? 170.493 126.709 94.908 1.00 40.49 713 MET A N 1
ATOM 1968 C CA . MET A 1 713 ? 169.577 125.619 94.634 1.00 40.49 713 MET A CA 1
ATOM 1969 C C . MET A 1 713 ? 168.344 126.087 93.907 1.00 40.49 713 MET A C 1
ATOM 1970 O O . MET A 1 713 ? 167.871 125.393 93.022 1.00 40.49 713 MET A O 1
ATOM 1975 N N . LEU A 1 714 ? 167.806 127.241 94.267 1.00 37.47 714 LEU A N 1
ATOM 1976 C CA . LEU A 1 714 ? 166.562 127.714 93.704 1.00 37.47 714 LEU A CA 1
ATOM 1977 C C . LEU A 1 714 ? 166.708 128.009 92.250 1.00 37.47 714 LEU A C 1
ATOM 1978 O O . LEU A 1 714 ? 165.804 127.757 91.477 1.00 37.47 714 LEU A O 1
ATOM 1983 N N . GLU A 1 715 ? 167.844 128.461 91.837 1.00 40.98 715 GLU A N 1
ATOM 1984 C CA . GLU A 1 715 ? 167.995 128.716 90.439 1.00 40.98 715 GLU A CA 1
ATOM 1985 C C . GLU A 1 715 ? 168.637 127.595 89.648 1.00 40.98 715 GLU A C 1
ATOM 1986 O O . GLU A 1 715 ? 168.609 127.660 88.437 1.00 40.98 715 GLU A O 1
ATOM 1992 N N . ASP A 1 716 ? 169.125 126.538 90.266 1.00 42.86 716 ASP A N 1
ATOM 1993 C CA . ASP A 1 716 ? 169.396 125.336 89.497 1.00 42.86 716 ASP A CA 1
ATOM 1994 C C . ASP A 1 716 ? 168.144 124.595 89.161 1.00 42.86 716 ASP A C 1
ATOM 1995 O O . ASP A 1 716 ? 168.163 123.767 88.276 1.00 42.86 716 ASP A O 1
ATOM 2000 N N . LEU A 1 717 ? 167.119 124.733 89.975 1.00 41.65 717 LEU A N 1
ATOM 2001 C CA . LEU A 1 717 ? 165.871 124.047 89.788 1.00 41.65 717 LEU A CA 1
ATOM 2002 C C . LEU A 1 717 ? 164.884 124.869 89.040 1.00 41.65 717 LEU A C 1
ATOM 2003 O O . LEU A 1 717 ? 163.781 124.430 88.903 1.00 41.65 717 LEU A O 1
ATOM 2008 N N . HIS A 1 718 ? 165.250 126.047 88.583 1.00 42.32 718 HIS A N 1
ATOM 2009 C CA . HIS A 1 718 ? 164.415 126.964 87.826 1.00 42.32 718 HIS A CA 1
ATOM 2010 C C . HIS A 1 718 ? 163.152 127.389 88.552 1.00 42.32 718 HIS A C 1
ATOM 2011 O O . HIS A 1 718 ? 162.104 127.517 87.963 1.00 42.32 718 HIS A O 1
ATOM 2018 N N . ILE A 1 719 ? 163.248 127.649 89.804 1.00 38.54 719 ILE A N 1
ATOM 2019 C CA . ILE A 1 719 ? 162.126 128.121 90.584 1.00 38.54 719 ILE A CA 1
ATOM 2020 C C . ILE A 1 719 ? 162.185 129.630 90.564 1.00 38.54 719 ILE A C 1
ATOM 2021 O O . ILE A 1 719 ? 163.267 130.173 90.607 1.00 38.54 719 ILE A O 1
ATOM 2026 N N . ASP A 1 720 ? 161.063 130.322 90.422 1.00 38.57 720 ASP A N 1
ATOM 2027 C CA . ASP A 1 720 ? 161.100 131.756 90.672 1.00 38.57 720 ASP A CA 1
ATOM 2028 C C . ASP A 1 720 ? 159.847 132.262 91.349 1.00 38.57 720 ASP A C 1
ATOM 2029 O O . ASP A 1 720 ? 159.159 131.535 92.026 1.00 38.57 720 ASP A O 1
ATOM 2034 N N . TYR A 1 721 ? 159.652 133.557 91.286 1.00 34.22 721 TYR A N 1
ATOM 2035 C CA . TYR A 1 721 ? 158.496 134.251 91.794 1.00 34.22 721 TYR A CA 1
ATOM 2036 C C . TYR A 1 721 ? 158.135 135.326 90.792 1.00 34.22 721 TYR A C 1
ATOM 2037 O O . TYR A 1 721 ? 159.007 136.009 90.303 1.00 34.22 721 TYR A O 1
ATOM 2046 N N . THR A 1 722 ? 156.873 135.486 90.475 1.00 33.50 722 THR A N 1
ATOM 2047 C CA . THR A 1 722 ? 156.415 136.528 89.574 1.00 33.50 722 THR A CA 1
ATOM 2048 C C . THR A 1 722 ? 155.232 137.253 90.174 1.00 33.50 722 THR A C 1
ATOM 2049 O O . THR A 1 722 ? 154.450 136.667 90.881 1.00 33.50 722 THR A O 1
ATOM 2053 N N . LEU A 1 723 ? 155.097 138.524 89.864 1.00 33.65 723 LEU A N 1
ATOM 2054 C CA . LEU A 1 723 ? 153.978 139.380 90.233 1.00 33.65 723 LEU A CA 1
ATOM 2055 C C . LEU A 1 723 ? 152.722 139.084 89.445 1.00 33.65 723 LEU A C 1
ATOM 2056 O O . LEU A 1 723 ? 152.769 138.576 88.346 1.00 33.65 723 LEU A O 1
ATOM 2061 N N . LEU A 1 724 ? 151.591 139.400 90.031 1.00 33.59 724 LEU A N 1
ATOM 2062 C CA . LEU A 1 724 ? 150.290 139.143 89.439 1.00 33.59 724 LEU A CA 1
ATOM 2063 C C . LEU A 1 724 ? 150.061 139.999 88.201 1.00 33.59 724 LEU A C 1
ATOM 2064 O O . LEU A 1 724 ? 150.382 141.164 88.217 1.00 33.59 724 LEU A O 1
ATOM 2069 N N . PRO A 1 725 ? 149.480 139.452 87.154 1.00 36.36 725 PRO A N 1
ATOM 2070 C CA . PRO A 1 725 ? 149.247 140.237 85.933 1.00 36.36 725 PRO A CA 1
ATOM 2071 C C . PRO A 1 725 ? 148.209 141.337 86.080 1.00 36.36 725 PRO A C 1
ATOM 2072 O O . PRO A 1 725 ? 147.340 141.298 86.936 1.00 36.36 725 PRO A O 1
ATOM 2076 N N . GLN A 1 726 ? 148.282 142.308 85.203 1.00 40.33 726 GLN A N 1
ATOM 2077 C CA . GLN A 1 726 ? 147.409 143.462 85.229 1.00 40.33 726 GLN A CA 1
ATOM 2078 C C . GLN A 1 726 ? 146.708 143.661 83.896 1.00 40.33 726 GLN A C 1
ATOM 2079 O O . GLN A 1 726 ? 147.350 143.699 82.872 1.00 40.33 726 GLN A O 1
ATOM 2085 N N . ASP A 1 727 ? 145.402 143.794 83.918 1.00 43.29 727 ASP A N 1
ATOM 2086 C CA . ASP A 1 727 ? 144.620 144.196 82.763 1.00 43.29 727 ASP A CA 1
ATOM 2087 C C . ASP A 1 727 ? 144.545 145.690 82.582 1.00 43.29 727 ASP A C 1
ATOM 2088 O O . ASP A 1 727 ? 144.259 146.405 83.521 1.00 43.29 727 ASP A O 1
ATOM 2093 N N . ILE A 1 728 ? 144.688 146.140 81.350 1.00 45.62 728 ILE A N 1
ATOM 2094 C CA . ILE A 1 728 ? 144.649 147.543 80.989 1.00 45.62 728 ILE A CA 1
ATOM 2095 C C . ILE A 1 728 ? 143.561 147.734 79.963 1.00 45.62 728 ILE A C 1
ATOM 2096 O O . ILE A 1 728 ? 143.573 147.084 78.928 1.00 45.62 728 ILE A O 1
ATOM 2101 N N . ASN A 1 729 ? 142.600 148.581 80.256 1.00 47.36 729 ASN A N 1
ATOM 2102 C CA . ASN A 1 729 ? 141.608 149.019 79.295 1.00 47.36 729 ASN A CA 1
ATOM 2103 C C . ASN A 1 729 ? 142.015 150.354 78.745 1.00 47.36 729 ASN A C 1
ATOM 2104 O O . ASN A 1 729 ? 141.953 151.346 79.444 1.00 47.36 729 ASN A O 1
ATOM 2109 N N . LEU A 1 730 ? 142.340 150.396 77.491 1.00 49.46 730 LEU A N 1
ATOM 2110 C CA . LEU A 1 730 ? 142.928 151.582 76.923 1.00 49.46 730 LEU A CA 1
ATOM 2111 C C . LEU A 1 730 ? 141.873 152.409 76.239 1.00 49.46 730 LEU A C 1
ATOM 2112 O O . LEU A 1 730 ? 141.230 151.962 75.311 1.00 49.46 730 LEU A O 1
ATOM 2117 N N . THR A 1 731 ? 141.678 153.611 76.721 1.00 51.91 731 THR A N 1
ATOM 2118 C CA . THR A 1 731 ? 140.624 154.464 76.206 1.00 51.91 731 THR A CA 1
ATOM 2119 C C . THR A 1 731 ? 141.165 155.450 75.166 1.00 51.91 731 THR A C 1
ATOM 2120 O O . THR A 1 731 ? 142.138 156.164 75.389 1.00 51.91 731 THR A O 1
ATOM 2124 N N . PHE B 1 439 ? 151.534 107.241 155.402 1.00 158.81 439 PHE B N 1
ATOM 2125 C CA . PHE B 1 439 ? 152.296 106.832 156.576 1.00 158.81 439 PHE B CA 1
ATOM 2126 C C . PHE B 1 439 ? 153.320 105.734 156.243 1.00 158.81 439 PHE B C 1
ATOM 2127 O O . PHE B 1 439 ? 152.973 104.561 156.077 1.00 158.81 439 PHE B O 1
ATOM 2129 N N . ARG B 1 440 ? 154.587 106.123 156.121 1.00 159.37 440 ARG B N 1
ATOM 2130 C CA . ARG B 1 440 ? 155.652 105.155 155.890 1.00 159.37 440 ARG B CA 1
ATOM 2131 C C . ARG B 1 440 ? 156.808 105.327 156.857 1.00 159.37 440 ARG B C 1
ATOM 2132 O O . ARG B 1 440 ? 157.256 104.343 157.473 1.00 159.37 440 ARG B O 1
ATOM 2134 N N . ASN B 1 441 ? 157.305 106.556 157.008 1.00 159.64 441 ASN B N 1
ATOM 2135 C CA . ASN B 1 441 ? 158.447 106.841 157.859 1.00 159.64 441 ASN B CA 1
ATOM 2136 C C . ASN B 1 441 ? 158.083 107.522 159.166 1.00 159.64 441 ASN B C 1
ATOM 2137 O O . ASN B 1 441 ? 158.839 107.391 160.138 1.00 159.64 441 ASN B O 1
ATOM 2139 N N . VAL B 1 442 ? 156.946 108.225 159.219 1.00 158.99 442 VAL B N 1
ATOM 2140 C CA . VAL B 1 442 ? 156.445 108.804 160.455 1.00 158.99 442 VAL B CA 1
ATOM 2141 C C . VAL B 1 442 ? 156.112 107.739 161.493 1.00 158.99 442 VAL B C 1
ATOM 2142 O O . VAL B 1 442 ? 156.205 108.011 162.694 1.00 158.99 442 VAL B O 1
ATOM 2144 N N . ALA B 1 443 ? 155.768 106.529 161.055 1.00 160.04 443 ALA B N 1
ATOM 2145 C CA . ALA B 1 443 ? 155.540 105.429 161.978 1.00 160.04 443 ALA B CA 1
ATOM 2146 C C . ALA B 1 443 ? 156.803 105.026 162.735 1.00 160.04 443 ALA B C 1
ATOM 2147 O O . ALA B 1 443 ? 156.695 104.538 163.862 1.00 160.04 443 ALA B O 1
ATOM 2149 N N . GLN B 1 444 ? 157.995 105.250 162.183 1.00 159.59 444 GLN B N 1
ATOM 2150 C CA . GLN B 1 444 ? 159.213 104.911 162.912 1.00 159.59 444 GLN B CA 1
ATOM 2151 C C . GLN B 1 444 ? 160.072 106.114 163.293 1.00 159.59 444 GLN B C 1
ATOM 2152 O O . GLN B 1 444 ? 160.981 105.961 164.110 1.00 159.59 444 GLN B O 1
ATOM 2154 N N . PRO B 1 445 ? 159.814 107.306 162.752 1.00 158.75 445 PRO B N 1
ATOM 2155 C CA . PRO B 1 445 ? 160.670 108.444 163.079 1.00 158.75 445 PRO B CA 1
ATOM 2156 C C . PRO B 1 445 ? 160.070 109.395 164.095 1.00 158.75 445 PRO B C 1
ATOM 2157 O O . PRO B 1 445 ? 160.829 110.076 164.790 1.00 158.75 445 PRO B O 1
ATOM 2159 N N . PHE B 1 446 ? 158.738 109.447 164.223 1.00 157.96 446 PHE B N 1
ATOM 2160 C CA . PHE B 1 446 ? 158.101 110.142 165.339 1.00 157.96 446 PHE B CA 1
ATOM 2161 C C . PHE B 1 446 ? 158.463 109.531 166.687 1.00 157.96 446 PHE B C 1
ATOM 2162 O O . PHE B 1 446 ? 158.358 110.225 167.708 1.00 157.96 446 PHE B O 1
ATOM 2164 N N . PHE B 1 447 ? 158.890 108.261 166.698 1.00 158.17 447 PHE B N 1
ATOM 2165 C CA . PHE B 1 447 ? 159.408 107.594 167.883 1.00 158.17 447 PHE B CA 1
ATOM 2166 C C . PHE B 1 447 ? 160.644 108.292 168.426 1.00 158.17 447 PHE B C 1
ATOM 2167 O O . PHE B 1 447 ? 160.867 108.319 169.641 1.00 158.17 447 PHE B O 1
ATOM 2169 N N . ASN B 1 448 ? 161.464 108.863 167.547 1.00 157.43 448 ASN B N 1
ATOM 2170 C CA . ASN B 1 448 ? 162.662 109.556 167.992 1.00 157.43 448 ASN B CA 1
ATOM 2171 C C . ASN B 1 448 ? 162.353 110.879 168.678 1.00 157.43 448 ASN B C 1
ATOM 2172 O O . ASN B 1 448 ? 163.254 111.482 169.263 1.00 157.43 448 ASN B O 1
ATOM 2174 N N . TYR B 1 449 ? 161.115 111.358 168.577 1.00 156.39 449 TYR B N 1
ATOM 2175 C CA . TYR B 1 449 ? 160.642 112.398 169.472 1.00 156.39 449 TYR B CA 1
ATOM 2176 C C . TYR B 1 449 ? 159.938 111.800 170.675 1.00 156.39 449 TYR B C 1
ATOM 2177 O O . TYR B 1 449 ? 159.821 112.460 171.712 1.00 156.39 449 TYR B O 1
ATOM 2179 N N . ILE B 1 450 ? 159.461 110.553 170.561 1.00 158.42 450 ILE B N 1
ATOM 2180 C CA . ILE B 1 450 ? 158.650 109.962 171.621 1.00 158.42 450 ILE B CA 1
ATOM 2181 C C . ILE B 1 450 ? 159.458 109.556 172.846 1.00 158.42 450 ILE B C 1
ATOM 2182 O O . ILE B 1 450 ? 158.946 109.683 173.961 1.00 158.42 450 ILE B O 1
ATOM 2184 N N . GLU B 1 451 ? 160.700 109.085 172.667 1.00 158.50 451 GLU B N 1
ATOM 2185 C CA . GLU B 1 451 ? 161.588 108.837 173.795 1.00 158.50 451 GLU B CA 1
ATOM 2186 C C . GLU B 1 451 ? 161.876 110.106 174.579 1.00 158.50 451 GLU B C 1
ATOM 2187 O O . GLU B 1 451 ? 161.916 110.069 175.811 1.00 158.50 451 GLU B O 1
ATOM 2189 N N . GLU B 1 452 ? 162.032 111.236 173.900 1.00 157.57 452 GLU B N 1
ATOM 2190 C CA . GLU B 1 452 ? 162.177 112.483 174.628 1.00 157.57 452 GLU B CA 1
ATOM 2191 C C . GLU B 1 452 ? 160.849 112.936 175.219 1.00 157.57 452 GLU B C 1
ATOM 2192 O O . GLU B 1 452 ? 160.843 113.696 176.189 1.00 157.57 452 GLU B O 1
ATOM 2194 N N . GLU B 1 453 ? 159.718 112.467 174.675 1.00 157.63 453 GLU B N 1
ATOM 2195 C CA . GLU B 1 453 ? 158.442 112.720 175.336 1.00 157.63 453 GLU B CA 1
ATOM 2196 C C . GLU B 1 453 ? 158.316 111.892 176.605 1.00 157.63 453 GLU B C 1
ATOM 2197 O O . GLU B 1 453 ? 157.624 112.295 177.545 1.00 157.63 453 GLU B O 1
ATOM 2199 N N . ASP B 1 454 ? 158.989 110.742 176.645 1.00 158.16 454 ASP B N 1
ATOM 2200 C CA . ASP B 1 454 ? 159.122 109.931 177.847 1.00 158.16 454 ASP B CA 1
ATOM 2201 C C . ASP B 1 454 ? 160.182 110.455 178.803 1.00 158.16 454 ASP B C 1
ATOM 2202 O O . ASP B 1 454 ? 160.035 110.284 180.014 1.00 158.16 454 ASP B O 1
ATOM 2204 N N . LEU B 1 455 ? 161.216 111.123 178.300 1.00 157.67 455 LEU B N 1
ATOM 2205 C CA . LEU B 1 455 ? 162.336 111.522 179.128 1.00 157.67 455 LEU B CA 1
ATOM 2206 C C . LEU B 1 455 ? 162.191 112.919 179.711 1.00 157.67 455 LEU B C 1
ATOM 2207 O O . LEU B 1 455 ? 163.029 113.316 180.519 1.00 157.67 455 LEU B O 1
ATOM 2209 N N . LEU B 1 456 ? 161.166 113.670 179.316 1.00 156.92 456 LEU B N 1
ATOM 2210 C CA . LEU B 1 456 ? 160.776 114.910 179.971 1.00 156.92 456 LEU B CA 1
ATOM 2211 C C . LEU B 1 456 ? 159.724 114.679 181.038 1.00 156.92 456 LEU B C 1
ATOM 2212 O O . LEU B 1 456 ? 159.557 115.526 181.927 1.00 156.92 456 LEU B O 1
ATOM 2214 N N . ARG B 1 457 ? 159.009 113.557 180.972 1.00 158.63 457 ARG B N 1
ATOM 2215 C CA . ARG B 1 457 ? 158.174 113.159 182.092 1.00 158.63 457 ARG B CA 1
ATOM 2216 C C . ARG B 1 457 ? 158.968 112.385 183.131 1.00 158.63 457 ARG B C 1
ATOM 2217 O O . ARG B 1 457 ? 158.501 112.223 184.261 1.00 158.63 457 ARG B O 1
ATOM 2219 N N . PHE B 1 458 ? 160.175 111.934 182.777 1.00 158.98 458 PHE B N 1
ATOM 2220 C CA . PHE B 1 458 ? 161.003 111.168 183.706 1.00 158.98 458 PHE B CA 1
ATOM 2221 C C . PHE B 1 458 ? 161.638 112.067 184.760 1.00 158.98 458 PHE B C 1
ATOM 2222 O O . PHE B 1 458 ? 161.256 112.027 185.934 1.00 158.98 458 PHE B O 1
ATOM 2224 N N . MET B 1 459 ? 162.575 112.924 184.359 1.00 159.28 459 MET B N 1
ATOM 2225 C CA . MET B 1 459 ? 163.224 113.841 185.288 1.00 159.28 459 MET B CA 1
ATOM 2226 C C . MET B 1 459 ? 162.469 115.162 185.425 1.00 159.28 459 MET B C 1
ATOM 2227 O O . MET B 1 459 ? 163.073 116.232 185.324 1.00 159.28 459 MET B O 1
ATOM 2229 N N . ILE B 1 460 ? 161.144 115.113 185.518 1.00 160.58 460 ILE B N 1
ATOM 2230 C CA . ILE B 1 460 ? 160.381 116.158 186.184 1.00 160.58 460 ILE B CA 1
ATOM 2231 C C . ILE B 1 460 ? 159.926 115.737 187.574 1.00 160.58 460 ILE B C 1
ATOM 2232 O O . ILE B 1 460 ? 159.873 116.571 188.480 1.00 160.58 460 ILE B O 1
ATOM 2234 N N . LYS B 1 461 ? 159.636 114.445 187.754 1.00 160.85 461 LYS B N 1
ATOM 2235 C CA . LYS B 1 461 ? 159.313 113.888 189.060 1.00 160.85 461 LYS B CA 1
ATOM 2236 C C . LYS B 1 461 ? 160.560 113.599 189.877 1.00 160.85 461 LYS B C 1
ATOM 2237 O O . LYS B 1 461 ? 160.578 113.848 191.088 1.00 160.85 461 LYS B O 1
ATOM 2239 N N . GLU B 1 462 ? 161.610 113.080 189.244 1.00 160.84 462 GLU B N 1
ATOM 2240 C CA . GLU B 1 462 ? 162.874 112.924 189.951 1.00 160.84 462 GLU B CA 1
ATOM 2241 C C . GLU B 1 462 ? 163.603 114.258 190.105 1.00 160.84 462 GLU B C 1
ATOM 2242 O O . GLU B 1 462 ? 164.464 114.386 190.983 1.00 160.84 462 GLU B O 1
ATOM 2244 N N . GLU B 1 463 ? 163.294 115.261 189.267 1.00 160.76 463 GLU B N 1
ATOM 2245 C CA . GLU B 1 463 ? 163.951 116.551 189.472 1.00 160.76 463 GLU B CA 1
ATOM 2246 C C . GLU B 1 463 ? 163.182 117.433 190.447 1.00 160.76 463 GLU B C 1
ATOM 2247 O O . GLU B 1 463 ? 163.794 118.144 191.249 1.00 160.76 463 GLU B O 1
ATOM 2249 N N . VAL B 1 464 ? 161.854 117.418 190.390 1.00 161.54 464 VAL B N 1
ATOM 2250 C CA . VAL B 1 464 ? 161.022 118.022 191.425 1.00 161.54 464 VAL B CA 1
ATOM 2251 C C . VAL B 1 464 ? 160.431 116.875 192.223 1.00 161.54 464 VAL B C 1
ATOM 2252 O O . VAL B 1 464 ? 159.378 116.339 191.870 1.00 161.54 464 VAL B O 1
ATOM 2254 N N . ASP B 1 465 ? 161.123 116.502 193.294 1.00 161.05 465 ASP B N 1
ATOM 2255 C CA . ASP B 1 465 ? 160.736 115.384 194.152 1.00 161.05 465 ASP B CA 1
ATOM 2256 C C . ASP B 1 465 ? 159.491 115.685 194.974 1.00 161.05 465 ASP B C 1
ATOM 2257 O O . ASP B 1 465 ? 159.001 114.827 195.716 1.00 161.05 465 ASP B O 1
ATOM 2259 N N . ASP B 1 472 ? 166.074 124.553 187.624 1.00 127.81 472 ASP B N 1
ATOM 2260 C CA . ASP B 1 472 ? 164.983 124.909 186.727 1.00 127.81 472 ASP B CA 1
ATOM 2261 C C . ASP B 1 472 ? 165.468 124.871 185.286 1.00 127.81 472 ASP B C 1
ATOM 2262 O O . ASP B 1 472 ? 164.680 124.676 184.371 1.00 127.81 472 ASP B O 1
ATOM 2264 N N . GLY B 1 473 ? 166.783 125.033 185.117 1.00 128.12 473 GLY B N 1
ATOM 2265 C CA . GLY B 1 473 ? 167.430 125.109 183.815 1.00 128.12 473 GLY B CA 1
ATOM 2266 C C . GLY B 1 473 ? 167.330 123.807 183.029 1.00 128.12 473 GLY B C 1
ATOM 2267 O O . GLY B 1 473 ? 166.692 123.771 181.974 1.00 128.12 473 GLY B O 1
ATOM 2268 N N . ALA B 1 474 ? 167.932 122.724 183.536 1.00 128.06 474 ALA B N 1
ATOM 2269 C CA . ALA B 1 474 ? 167.856 121.436 182.851 1.00 128.06 474 ALA B CA 1
ATOM 2270 C C . ALA B 1 474 ? 166.450 120.869 182.838 1.00 128.06 474 ALA B C 1
ATOM 2271 O O . ALA B 1 474 ? 166.150 120.016 182.003 1.00 128.06 474 ALA B O 1
ATOM 2273 N N . ALA B 1 475 ? 165.578 121.346 183.718 1.00 128.04 475 ALA B N 1
ATOM 2274 C CA . ALA B 1 475 ? 164.156 121.098 183.540 1.00 128.0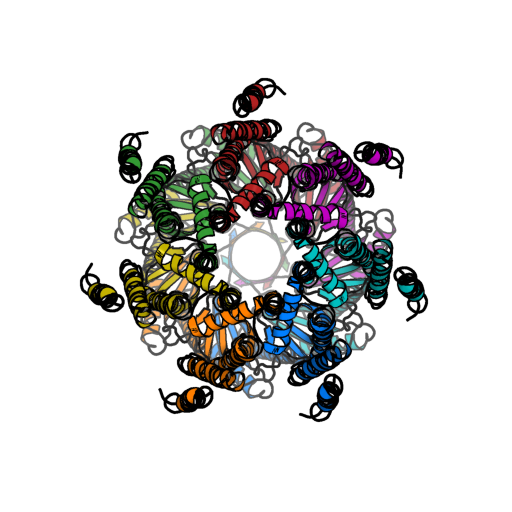4 475 ALA B CA 1
ATOM 2275 C C . ALA B 1 475 ? 163.610 121.798 182.299 1.00 128.04 475 ALA B C 1
ATOM 2276 O O . ALA B 1 475 ? 162.696 121.277 181.656 1.00 128.04 475 ALA B O 1
ATOM 2278 N N . GLU B 1 476 ? 164.157 122.959 181.940 1.00 127.91 476 GLU B N 1
ATOM 2279 C CA . GLU B 1 476 ? 163.576 123.789 180.890 1.00 127.91 476 GLU B CA 1
ATOM 2280 C C . GLU B 1 476 ? 164.291 123.663 179.554 1.00 127.91 476 GLU B C 1
ATOM 2281 O O . GLU B 1 476 ? 164.080 124.497 178.677 1.00 127.91 476 GLU B O 1
ATOM 2283 N N . THR B 1 477 ? 165.176 122.695 179.392 1.00 127.89 477 THR B N 1
ATOM 2284 C CA . THR B 1 477 ? 165.640 122.368 178.054 1.00 127.89 477 THR B CA 1
ATOM 2285 C C . THR B 1 477 ? 165.033 121.069 177.579 1.00 127.89 477 THR B C 1
ATOM 2286 O O . THR B 1 477 ? 164.966 120.821 176.370 1.00 127.89 477 THR B O 1
ATOM 2288 N N . GLY B 1 478 ? 164.571 120.246 178.512 1.00 129.10 478 GLY B N 1
ATOM 2289 C CA . GLY B 1 478 ? 163.942 118.985 178.154 1.00 129.10 478 GLY B CA 1
ATOM 2290 C C . GLY B 1 478 ? 162.627 119.204 177.439 1.00 129.10 478 GLY B C 1
ATOM 2291 O O . GLY B 1 478 ? 162.240 118.371 176.622 1.00 129.10 478 GLY B O 1
ATOM 2292 N N . ARG B 1 479 ? 161.947 120.310 177.712 1.00 127.16 479 ARG B N 1
ATOM 2293 C CA . ARG B 1 479 ? 160.752 120.660 176.967 1.00 127.16 479 ARG B CA 1
ATOM 2294 C C . ARG B 1 479 ? 161.054 121.527 175.756 1.00 127.16 479 ARG B C 1
ATOM 2295 O O . ARG B 1 479 ? 160.122 121.928 175.060 1.00 127.16 479 ARG B O 1
ATOM 2297 N N . ILE B 1 480 ? 162.318 121.891 175.536 1.00 125.44 480 ILE B N 1
ATOM 2298 C CA . ILE B 1 480 ? 162.662 122.617 174.320 1.00 125.44 480 ILE B CA 1
ATOM 2299 C C . ILE B 1 480 ? 163.557 121.793 173.414 1.00 125.44 480 ILE B C 1
ATOM 2300 O O . ILE B 1 480 ? 163.733 122.118 172.242 1.00 125.44 480 ILE B O 1
ATOM 2302 N N . THR B 1 481 ? 164.151 120.734 173.927 1.00 125.07 481 THR B N 1
ATOM 2303 C CA . THR B 1 481 ? 164.602 119.716 172.995 1.00 125.07 481 THR B CA 1
ATOM 2304 C C . THR B 1 481 ? 163.475 118.770 172.613 1.00 125.07 481 THR B C 1
ATOM 2305 O O . THR B 1 481 ? 163.691 117.828 171.862 1.00 125.07 481 THR B O 1
ATOM 2307 N N . ARG B 1 482 ? 162.283 118.986 173.156 1.00 123.25 482 ARG B N 1
ATOM 2308 C CA . ARG B 1 482 ? 161.072 118.314 172.730 1.00 123.25 482 ARG B CA 1
ATOM 2309 C C . ARG B 1 482 ? 160.208 119.178 171.842 1.00 123.25 482 ARG B C 1
ATOM 2310 O O . ARG B 1 482 ? 159.582 118.660 170.912 1.00 123.25 482 ARG B O 1
ATOM 2312 N N . LYS B 1 483 ? 160.169 120.488 172.105 1.00 120.52 483 LYS B N 1
ATOM 2313 C CA . LYS B 1 483 ? 159.255 121.358 171.381 1.00 120.52 483 LYS B CA 1
ATOM 2314 C C . LYS B 1 483 ? 159.690 121.505 169.941 1.00 120.52 483 LYS B C 1
ATOM 2315 O O . LYS B 1 483 ? 158.873 121.808 169.073 1.00 120.52 483 LYS B O 1
ATOM 2317 N N . ALA B 1 484 ? 160.973 121.282 169.675 1.00 118.18 484 ALA B N 1
ATOM 2318 C CA . ALA B 1 484 ? 161.502 121.188 168.332 1.00 118.18 484 ALA B CA 1
ATOM 2319 C C . ALA B 1 484 ? 161.083 119.927 167.630 1.00 118.18 484 ALA B C 1
ATOM 2320 O O . ALA B 1 484 ? 160.626 119.992 166.490 1.00 118.18 484 ALA B O 1
ATOM 2322 N N . PHE B 1 485 ? 161.257 118.781 168.267 1.00 117.34 485 PHE B N 1
ATOM 2323 C CA . PHE B 1 485 ? 161.016 117.540 167.573 1.00 117.34 485 PHE B CA 1
ATOM 2324 C C . PHE B 1 485 ? 159.539 117.234 167.427 1.00 117.34 485 PHE B C 1
ATOM 2325 O O . PHE B 1 485 ? 159.183 116.414 166.582 1.00 117.34 485 PHE B O 1
ATOM 2327 N N . THR B 1 486 ? 158.667 117.900 168.191 1.00 115.63 486 THR B N 1
ATOM 2328 C CA . THR B 1 486 ? 157.254 117.945 167.847 1.00 115.63 486 THR B CA 1
ATOM 2329 C C . THR B 1 486 ? 156.960 118.966 166.778 1.00 115.63 486 THR B C 1
ATOM 2330 O O . THR B 1 486 ? 156.159 118.683 165.886 1.00 115.63 486 THR B O 1
ATOM 2332 N N . GLU B 1 487 ? 157.641 120.104 166.784 1.00 112.58 487 GLU B N 1
ATOM 2333 C CA . GLU B 1 487 ? 157.559 120.995 165.643 1.00 112.58 487 GLU B CA 1
ATOM 2334 C C . GLU B 1 487 ? 158.291 120.449 164.432 1.00 112.58 487 GLU B C 1
ATOM 2335 O O . GLU B 1 487 ? 158.164 121.032 163.357 1.00 112.58 487 GLU B O 1
ATOM 2337 N N . TRP B 1 488 ? 159.026 119.350 164.566 1.00 110.39 488 TRP B N 1
ATOM 2338 C CA . TRP B 1 488 ? 159.715 118.715 163.453 1.00 110.39 488 TRP B CA 1
ATOM 2339 C C . TRP B 1 488 ? 158.851 117.723 162.711 1.00 110.39 488 TRP B C 1
ATOM 2340 O O . TRP B 1 488 ? 159.049 117.515 161.519 1.00 110.39 488 TRP B O 1
ATOM 2351 N N . VAL B 1 489 ? 157.930 117.051 163.375 1.00 110.22 489 VAL B N 1
ATOM 2352 C CA . VAL B 1 489 ? 157.091 116.135 162.630 1.00 110.22 489 VAL B CA 1
ATOM 2353 C C . VAL B 1 489 ? 155.923 116.850 161.981 1.00 110.22 489 VAL B C 1
ATOM 2354 O O . VAL B 1 489 ? 155.449 116.388 160.942 1.00 110.22 489 VAL B O 1
ATOM 2358 N N . VAL B 1 490 ? 155.503 118.003 162.512 1.00 108.59 490 VAL B N 1
ATOM 2359 C CA . VAL B 1 490 ? 154.532 118.842 161.824 1.00 108.59 490 VAL B CA 1
ATOM 2360 C C . VAL B 1 490 ? 155.129 119.356 160.525 1.00 108.59 490 VAL B C 1
ATOM 2361 O O . VAL B 1 490 ? 154.415 119.573 159.548 1.00 108.59 490 VAL B O 1
ATOM 2365 N N . LYS B 1 491 ? 156.449 119.515 160.472 1.00 105.20 491 LYS B N 1
ATOM 2366 C CA . LYS B 1 491 ? 157.122 119.629 159.190 1.00 105.20 491 LYS B CA 1
ATOM 2367 C C . LYS B 1 491 ? 156.946 118.355 158.373 1.00 105.20 491 LYS B C 1
ATOM 2368 O O . LYS B 1 491 ? 156.225 118.366 157.376 1.00 105.20 491 LYS B O 1
ATOM 2374 N N . VAL B 1 492 ? 157.505 117.222 158.823 1.00 106.64 492 VAL B N 1
ATOM 2375 C CA . VAL B 1 492 ? 157.633 116.064 157.932 1.00 106.64 492 VAL B CA 1
ATOM 2376 C C . VAL B 1 492 ? 156.302 115.409 157.585 1.00 106.64 492 VAL B C 1
ATOM 2377 O O . VAL B 1 492 ? 156.224 114.610 156.649 1.00 106.64 492 VAL B O 1
ATOM 2381 N N . TYR B 1 493 ? 155.239 115.752 158.285 1.00 107.81 493 TYR B N 1
ATOM 2382 C CA . TYR B 1 493 ? 153.956 115.171 157.956 1.00 107.81 493 TYR B CA 1
ATOM 2383 C C . TYR B 1 493 ? 153.154 116.116 157.081 1.00 107.81 493 TYR B C 1
ATOM 2384 O O . TYR B 1 493 ? 152.272 115.686 156.340 1.00 107.81 493 TYR B O 1
ATOM 2393 N N . THR B 1 494 ? 153.403 117.410 157.190 1.00 105.47 494 THR B N 1
ATOM 2394 C CA . THR B 1 494 ? 152.742 118.332 156.294 1.00 105.47 494 THR B CA 1
ATOM 2395 C C . THR B 1 494 ? 153.629 118.722 155.127 1.00 105.47 494 THR B C 1
ATOM 2396 O O . THR B 1 494 ? 153.446 119.794 154.530 1.00 105.47 494 THR B O 1
ATOM 2400 N N . SER B 1 495 ? 154.619 117.876 154.830 1.00 101.33 495 SER B N 1
ATOM 2401 C CA . SER B 1 495 ? 155.516 118.038 153.699 1.00 101.33 495 SER B CA 1
ATOM 2402 C C . SER B 1 495 ? 155.851 116.680 153.107 1.00 101.33 495 SER B C 1
ATOM 2403 O O . SER B 1 495 ? 156.652 116.609 152.176 1.00 101.33 495 SER B O 1
ATOM 2406 N N . ARG B 1 496 ? 155.341 115.592 153.678 1.00 100.51 496 ARG B N 1
ATOM 2407 C CA . ARG B 1 496 ? 155.167 114.352 152.935 1.00 100.51 496 ARG B CA 1
ATOM 2408 C C . ARG B 1 496 ? 153.789 114.274 152.310 1.00 100.51 496 ARG B C 1
ATOM 2409 O O . ARG B 1 496 ? 153.464 113.267 151.676 1.00 100.51 496 ARG B O 1
ATOM 2411 N N . ARG B 1 497 ? 152.982 115.318 152.511 1.00 97.11 497 ARG B N 1
ATOM 2412 C CA . ARG B 1 497 ? 151.774 115.522 151.729 1.00 97.11 497 ARG B CA 1
ATOM 2413 C C . ARG B 1 497 ? 152.096 116.055 150.345 1.00 97.11 497 ARG B C 1
ATOM 2414 O O . ARG B 1 497 ? 151.523 115.592 149.356 1.00 97.11 497 ARG B O 1
ATOM 2416 N N . ALA B 1 498 ? 152.993 117.033 150.243 1.00 89.49 498 ALA B N 1
ATOM 2417 C CA . ALA B 1 498 ? 153.292 117.646 148.943 1.00 89.49 498 ALA B CA 1
ATOM 2418 C C . ALA B 1 498 ? 154.553 117.052 148.351 1.00 89.49 498 ALA B C 1
ATOM 2419 O O . ALA B 1 498 ? 154.735 115.844 148.313 1.00 89.49 498 ALA B O 1
ATOM 2421 N N . ASP B 1 505 ? 154.374 118.243 144.376 1.00 48.88 505 ASP B N 1
ATOM 2422 C CA . ASP B 1 505 ? 154.325 119.016 143.151 1.00 48.88 505 ASP B CA 1
ATOM 2423 C C . ASP B 1 505 ? 155.637 119.625 142.634 1.00 48.88 505 ASP B C 1
ATOM 2424 O O . ASP B 1 505 ? 155.529 120.659 141.991 1.00 48.88 505 ASP B O 1
ATOM 2429 N N . THR B 1 506 ? 156.829 119.095 143.022 1.00 56.07 506 THR B N 1
ATOM 2430 C CA . THR B 1 506 ? 158.128 119.161 142.308 1.00 56.07 506 THR B CA 1
ATOM 2431 C C . THR B 1 506 ? 159.189 118.428 143.144 1.00 56.07 506 THR B C 1
ATOM 2432 O O . THR B 1 506 ? 159.343 118.739 144.316 1.00 56.07 506 THR B O 1
ATOM 2436 N N . LYS B 1 507 ? 160.002 117.552 142.549 1.00 60.92 507 LYS B N 1
ATOM 2437 C CA . LYS B 1 507 ? 161.080 116.977 143.368 1.00 60.92 507 LYS B CA 1
ATOM 2438 C C . LYS B 1 507 ? 162.305 117.847 143.599 1.00 60.92 507 LYS B C 1
ATOM 2439 O O . LYS B 1 507 ? 163.257 117.394 144.223 1.00 60.92 507 LYS B O 1
ATOM 2445 N N . THR B 1 508 ? 162.336 119.038 143.028 1.00 60.07 508 THR B N 1
ATOM 2446 C CA . THR B 1 508 ? 163.347 120.036 143.329 1.00 60.07 508 THR B CA 1
ATOM 2447 C C . THR B 1 508 ? 162.824 121.083 144.285 1.00 60.07 508 THR B C 1
ATOM 2448 O O . THR B 1 508 ? 163.538 121.526 145.180 1.00 60.07 508 THR B O 1
ATOM 2452 N N . ALA B 1 509 ? 161.595 121.511 144.102 1.00 58.09 509 ALA B N 1
ATOM 2453 C CA . ALA B 1 509 ? 161.082 122.579 144.911 1.00 58.09 509 ALA B CA 1
ATOM 2454 C C . ALA B 1 509 ? 160.571 122.091 146.245 1.00 58.09 509 ALA B C 1
ATOM 2455 O O . ALA B 1 509 ? 160.628 122.854 147.194 1.00 58.09 509 ALA B O 1
ATOM 2457 N N . VAL B 1 510 ? 160.127 120.833 146.361 1.00 61.57 510 VAL B N 1
ATOM 2458 C CA . VAL B 1 510 ? 159.759 120.279 147.663 1.00 61.57 510 VAL B CA 1
ATOM 2459 C C . VAL B 1 510 ? 160.961 120.237 148.576 1.00 61.57 510 VAL B C 1
ATOM 2460 O O . VAL B 1 510 ? 160.862 120.553 149.757 1.00 61.57 510 VAL B O 1
ATOM 2464 N N . LYS B 1 511 ? 162.123 119.919 148.042 1.00 62.86 511 LYS B N 1
ATOM 2465 C CA . LYS B 1 511 ? 163.287 119.893 148.894 1.00 62.86 511 LYS B CA 1
ATOM 2466 C C . LYS B 1 511 ? 164.023 121.206 149.015 1.00 62.86 511 LYS B C 1
ATOM 2467 O O . LYS B 1 511 ? 164.759 121.380 149.973 1.00 62.86 511 LYS B O 1
ATOM 2473 N N . GLN B 1 512 ? 163.860 122.128 148.107 1.00 58.45 512 GLN B N 1
ATOM 2474 C CA . GLN B 1 512 ? 164.307 123.472 148.391 1.00 58.45 512 GLN B CA 1
ATOM 2475 C C . GLN B 1 512 ? 163.380 124.157 149.392 1.00 58.45 512 GLN B C 1
ATOM 2476 O O . GLN B 1 512 ? 163.809 125.048 150.106 1.00 58.45 512 GLN B O 1
ATOM 2482 N N . LEU B 1 513 ? 162.142 123.683 149.521 1.00 64.24 513 LEU B N 1
ATOM 2483 C CA . LEU B 1 513 ? 161.210 124.152 150.532 1.00 64.24 513 LEU B CA 1
ATOM 2484 C C . LEU B 1 513 ? 161.473 123.534 151.881 1.00 64.24 513 LEU B C 1
ATOM 2485 O O . LEU B 1 513 ? 161.366 124.219 152.894 1.00 64.24 513 LEU B O 1
ATOM 2490 N N . ASN B 1 514 ? 161.807 122.251 151.912 1.00 72.17 514 ASN B N 1
ATOM 2491 C CA . ASN B 1 514 ? 162.138 121.584 153.157 1.00 72.17 514 ASN B CA 1
ATOM 2492 C C . ASN B 1 514 ? 163.309 122.232 153.860 1.00 72.17 514 ASN B C 1
ATOM 2493 O O . ASN B 1 514 ? 163.283 122.365 155.074 1.00 72.17 514 ASN B O 1
ATOM 2498 N N . LYS B 1 515 ? 164.315 122.677 153.121 1.00 72.79 515 LYS B N 1
ATOM 2499 C CA . LYS B 1 515 ? 165.402 123.435 153.708 1.00 72.79 515 LYS B CA 1
ATOM 2500 C C . LYS B 1 515 ? 164.948 124.760 154.278 1.00 72.79 515 LYS B C 1
ATOM 2501 O O . LYS B 1 515 ? 165.592 125.283 155.178 1.00 72.79 515 LYS B O 1
ATOM 2507 N N . LEU B 1 516 ? 163.873 125.316 153.774 1.00 74.89 516 LEU B N 1
ATOM 2508 C CA . LEU B 1 516 ? 163.456 126.635 154.187 1.00 74.89 516 LEU B CA 1
ATOM 2509 C C . LEU B 1 516 ? 162.661 126.605 155.474 1.00 74.89 516 LEU B C 1
ATOM 2510 O O . LEU B 1 516 ? 162.938 127.387 156.365 1.00 74.89 516 LEU B O 1
ATOM 2515 N N . VAL B 1 517 ? 161.695 125.704 155.610 1.00 81.04 517 VAL B N 1
ATOM 2516 C CA . VAL B 1 517 ? 160.986 125.564 156.868 1.00 81.04 517 VAL B CA 1
ATOM 2517 C C . VAL B 1 517 ? 161.814 124.856 157.919 1.00 81.04 517 VAL B C 1
ATOM 2518 O O . VAL B 1 517 ? 161.506 124.966 159.101 1.00 81.04 517 VAL B O 1
ATOM 2522 N N . THR B 1 518 ? 162.842 124.095 157.548 1.00 84.92 518 THR B N 1
ATOM 2523 C CA . THR B 1 518 ? 163.684 123.532 158.595 1.00 84.92 518 THR B CA 1
ATOM 2524 C C . THR B 1 518 ? 164.501 124.614 159.257 1.00 84.92 518 THR B C 1
ATOM 2525 O O . THR B 1 518 ? 164.582 124.673 160.479 1.00 84.92 518 THR B O 1
ATOM 2529 N N . ALA B 1 519 ? 165.012 125.538 158.484 1.00 88.60 519 ALA B N 1
ATOM 2530 C CA . ALA B 1 519 ? 165.784 126.618 159.052 1.00 88.60 519 ALA B CA 1
ATOM 2531 C C . ALA B 1 519 ? 164.955 127.731 159.655 1.00 88.60 519 ALA B C 1
ATOM 2532 O O . ALA B 1 519 ? 165.542 128.638 160.229 1.00 88.60 519 ALA B O 1
ATOM 2534 N N . ILE B 1 520 ? 163.636 127.751 159.563 1.00 91.92 520 ILE B N 1
ATOM 2535 C CA . ILE B 1 520 ? 162.916 128.695 160.408 1.00 91.92 520 ILE B CA 1
ATOM 2536 C C . ILE B 1 520 ? 162.227 128.011 161.550 1.00 91.92 520 ILE B C 1
ATOM 2537 O O . ILE B 1 520 ? 161.616 128.680 162.380 1.00 91.92 520 ILE B O 1
ATOM 2542 N N . LEU B 1 521 ? 162.314 126.703 161.633 1.00 97.01 521 LEU B N 1
ATOM 2543 C CA . LEU B 1 521 ? 161.870 125.979 162.804 1.00 97.01 521 LEU B CA 1
ATOM 2544 C C . LEU B 1 521 ? 163.042 125.446 163.585 1.00 97.01 521 LEU B C 1
ATOM 2545 O O . LEU B 1 521 ? 162.860 124.791 164.608 1.00 97.01 521 LEU B O 1
ATOM 2550 N N . MET B 1 522 ? 164.246 125.683 163.093 1.00 101.09 522 MET B N 1
ATOM 2551 C CA . MET B 1 522 ? 165.447 125.601 163.893 1.00 101.09 522 MET B CA 1
ATOM 2552 C C . MET B 1 522 ? 165.864 126.960 164.371 1.00 101.09 522 MET B C 1
ATOM 2553 O O . MET B 1 522 ? 167.020 127.149 164.749 1.00 101.09 522 MET B O 1
ATOM 2558 N N . VAL B 1 523 ? 164.956 127.926 164.296 1.00 107.05 523 VAL B N 1
ATOM 2559 C CA . VAL B 1 523 ? 165.113 129.183 164.998 1.00 107.05 523 VAL B CA 1
ATOM 2560 C C . VAL B 1 523 ? 164.017 129.436 166.012 1.00 107.05 523 VAL B C 1
ATOM 2561 O O . VAL B 1 523 ? 164.326 129.688 167.185 1.00 107.05 523 VAL B O 1
ATOM 2565 N N . VAL B 1 524 ? 162.747 129.265 165.675 1.00 110.02 524 VAL B N 1
ATOM 2566 C CA . VAL B 1 524 ? 161.687 129.418 166.654 1.00 110.02 524 VAL B CA 1
ATOM 2567 C C . VAL B 1 524 ? 161.604 128.225 167.606 1.00 110.02 524 VAL B C 1
ATOM 2568 O O . VAL B 1 524 ? 160.645 128.112 168.365 1.00 110.02 524 VAL B O 1
ATOM 2572 N N . THR B 1 525 ? 162.554 127.310 167.550 1.00 113.87 525 THR B N 1
ATOM 2573 C CA . THR B 1 525 ? 162.872 126.550 168.738 1.00 113.87 525 THR B CA 1
ATOM 2574 C C . THR B 1 525 ? 163.864 127.292 169.611 1.00 113.87 525 THR B C 1
ATOM 2575 O O . THR B 1 525 ? 163.606 127.499 170.803 1.00 113.87 525 THR B O 1
ATOM 2579 N N . VAL B 1 526 ? 164.989 127.704 169.028 1.00 115.85 526 VAL B N 1
ATOM 2580 C CA . VAL B 1 526 ? 166.075 128.291 169.802 1.00 115.85 526 VAL B CA 1
ATOM 2581 C C . VAL B 1 526 ? 165.660 129.626 170.388 1.00 115.85 526 VAL B C 1
ATOM 2582 O O . VAL B 1 526 ? 165.845 129.863 171.583 1.00 115.85 526 VAL B O 1
ATOM 2586 N N . VAL B 1 527 ? 164.988 130.472 169.611 1.00 117.65 527 VAL B N 1
ATOM 2587 C CA . VAL B 1 527 ? 164.629 131.772 170.158 1.00 117.65 527 VAL B CA 1
ATOM 2588 C C . VAL B 1 527 ? 163.488 131.688 171.158 1.00 117.65 527 VAL B C 1
ATOM 2589 O O . VAL B 1 527 ? 163.237 132.656 171.878 1.00 117.65 527 VAL B O 1
ATOM 2593 N N . ILE B 1 528 ? 162.815 130.548 171.297 1.00 119.34 528 ILE B N 1
ATOM 2594 C CA . ILE B 1 528 ? 161.995 130.402 172.485 1.00 119.34 528 ILE B CA 1
ATOM 2595 C C . ILE B 1 528 ? 162.665 129.538 173.540 1.00 119.34 528 ILE B C 1
ATOM 2596 O O . ILE B 1 528 ? 162.184 129.486 174.677 1.00 119.34 528 ILE B O 1
ATOM 2601 N N . TRP B 1 529 ? 163.761 128.863 173.212 1.00 122.66 529 TRP B N 1
ATOM 2602 C CA . TRP B 1 529 ? 164.545 128.203 174.247 1.00 122.66 529 TRP B CA 1
ATOM 2603 C C . TRP B 1 529 ? 165.263 129.220 175.110 1.00 122.66 529 TRP B C 1
ATOM 2604 O O . TRP B 1 529 ? 165.081 129.257 176.330 1.00 122.66 529 TRP B O 1
ATOM 2615 N N . LEU B 1 530 ? 166.084 130.060 174.496 1.00 122.47 530 LEU B N 1
ATOM 2616 C CA . LEU B 1 530 ? 166.839 131.009 175.295 1.00 122.47 530 LEU B CA 1
ATOM 2617 C C . LEU B 1 530 ? 165.971 132.169 175.756 1.00 122.47 530 LEU B C 1
ATOM 2618 O O . LEU B 1 530 ? 165.961 132.504 176.944 1.00 122.47 530 LEU B O 1
ATOM 2623 N N . LEU B 1 531 ? 165.181 132.745 174.866 1.00 121.57 531 LEU B N 1
ATOM 2624 C CA . LEU B 1 531 ? 164.462 133.963 175.203 1.00 121.57 531 LEU B CA 1
ATOM 2625 C C . LEU B 1 531 ? 163.072 133.699 175.758 1.00 121.57 531 LEU B C 1
ATOM 2626 O O . LEU B 1 531 ? 162.412 134.641 176.195 1.00 121.57 531 LEU B O 1
ATOM 2631 N N . LEU B 1 532 ? 162.604 132.454 175.778 1.00 122.54 532 LEU B N 1
ATOM 2632 C CA . LEU B 1 532 ? 161.418 132.165 176.565 1.00 122.54 532 LEU B CA 1
ATOM 2633 C C . LEU B 1 532 ? 161.481 130.947 177.452 1.00 122.54 532 LEU B C 1
ATOM 2634 O O . LEU B 1 532 ? 160.428 130.547 177.956 1.00 122.54 532 LEU B O 1
ATOM 2639 N N . LEU B 1 533 ? 162.624 130.321 177.643 1.00 125.09 533 LEU B N 1
ATOM 2640 C CA . LEU B 1 533 ? 162.585 129.256 178.620 1.00 125.09 533 LEU B CA 1
ATOM 2641 C C . LEU B 1 533 ? 163.807 129.205 179.542 1.00 125.09 533 LEU B C 1
ATOM 2642 O O . LEU B 1 533 ? 163.774 128.452 180.517 1.00 125.09 533 LEU B O 1
ATOM 2647 N N . GLU B 1 534 ? 164.879 129.962 179.288 1.00 126.45 534 GLU B N 1
ATOM 2648 C CA . GLU B 1 534 ? 166.002 129.955 180.227 1.00 126.45 534 GLU B CA 1
ATOM 2649 C C . GLU B 1 534 ? 166.294 131.317 180.838 1.00 126.45 534 GLU B C 1
ATOM 2650 O O . GLU B 1 534 ? 166.139 131.491 182.051 1.00 126.45 534 GLU B O 1
ATOM 2656 N N . VAL B 1 535 ? 166.695 132.284 180.050 1.00 126.77 535 VAL B N 1
ATOM 2657 C CA . VAL B 1 535 ? 166.989 133.605 180.569 1.00 126.77 535 VAL B CA 1
ATOM 2658 C C . VAL B 1 535 ? 165.659 134.322 180.712 1.00 126.77 535 VAL B C 1
ATOM 2659 O O . VAL B 1 535 ? 164.857 134.379 179.775 1.00 126.77 535 VAL B O 1
ATOM 2663 N N . ALA B 1 536 ? 165.433 134.867 181.907 1.00 127.12 536 ALA B N 1
ATOM 2664 C CA . ALA B 1 536 ? 164.106 135.274 182.346 1.00 127.12 536 ALA B CA 1
ATOM 2665 C C . ALA B 1 536 ? 163.578 136.451 181.534 1.00 127.12 536 ALA B C 1
ATOM 2666 O O . ALA B 1 536 ? 164.340 137.241 180.973 1.00 127.12 536 ALA B O 1
ATOM 2668 N N . THR B 1 537 ? 162.249 136.565 181.496 1.00 125.97 537 THR B N 1
ATOM 2669 C CA . THR B 1 537 ? 161.529 137.286 180.459 1.00 125.97 537 THR B CA 1
ATOM 2670 C C . THR B 1 537 ? 161.625 138.797 180.632 1.00 125.97 537 THR B C 1
ATOM 2671 O O . THR B 1 537 ? 162.313 139.320 181.515 1.00 125.97 537 THR B O 1
ATOM 2675 N N . THR B 1 538 ? 160.897 139.494 179.754 1.00 125.00 538 THR B N 1
ATOM 2676 C CA . THR B 1 538 ? 160.533 140.916 179.758 1.00 125.00 538 THR B CA 1
ATOM 2677 C C . THR B 1 538 ? 161.630 141.893 180.170 1.00 125.00 538 THR B C 1
ATOM 2678 O O . THR B 1 538 ? 161.356 142.862 180.878 1.00 125.00 538 THR B O 1
ATOM 2682 N N . LYS B 1 539 ? 162.875 141.625 179.790 1.00 123.62 539 LYS B N 1
ATOM 2683 C CA . LYS B 1 539 ? 163.919 142.649 179.854 1.00 123.62 539 LYS B CA 1
ATOM 2684 C C . LYS B 1 539 ? 164.597 142.853 178.515 1.00 123.62 539 LYS B C 1
ATOM 2685 O O . LYS B 1 539 ? 164.679 143.986 178.030 1.00 123.62 539 LYS B O 1
ATOM 2691 N N . VAL B 1 540 ? 165.099 141.774 177.911 1.00 121.47 540 VAL B N 1
ATOM 2692 C CA . VAL B 1 540 ? 165.557 141.757 176.531 1.00 121.47 540 VAL B CA 1
ATOM 2693 C C . VAL B 1 540 ? 164.487 141.242 175.593 1.00 121.47 540 VAL B C 1
ATOM 2694 O O . VAL B 1 540 ? 164.691 141.235 174.381 1.00 121.47 540 VAL B O 1
ATOM 2698 N N . LEU B 1 541 ? 163.320 140.867 176.128 1.00 120.68 541 LEU B N 1
ATOM 2699 C CA . LEU B 1 541 ? 162.231 140.325 175.323 1.00 120.68 541 LEU B CA 1
ATOM 2700 C C . LEU B 1 541 ? 161.544 141.418 174.535 1.00 120.68 541 LEU B C 1
ATOM 2701 O O . LEU B 1 541 ? 160.760 141.143 173.633 1.00 120.68 541 LEU B O 1
ATOM 2706 N N . LEU B 1 542 ? 161.800 142.671 174.876 1.00 118.37 542 LEU B N 1
ATOM 2707 C CA . LEU B 1 542 ? 161.225 143.771 174.121 1.00 118.37 542 LEU B CA 1
ATOM 2708 C C . LEU B 1 542 ? 162.294 144.749 173.653 1.00 118.37 542 LEU B C 1
ATOM 2709 O O . LEU B 1 542 ? 162.074 145.965 173.642 1.00 118.37 542 LEU B O 1
ATOM 2714 N N . PHE B 1 543 ? 163.477 144.260 173.312 1.00 114.54 543 PHE B N 1
ATOM 2715 C CA . PHE B 1 543 ? 164.363 145.048 172.464 1.00 114.54 543 PHE B CA 1
ATOM 2716 C C . PHE B 1 543 ? 164.585 144.414 171.107 1.00 114.54 543 PHE B C 1
ATOM 2717 O O . PHE B 1 543 ? 164.625 145.113 170.093 1.00 114.54 543 PHE B O 1
ATOM 2725 N N . PHE B 1 544 ? 164.706 143.096 171.070 1.00 112.38 544 PHE B N 1
ATOM 2726 C CA . PHE B 1 544 ? 164.913 142.409 169.815 1.00 112.38 544 PHE B CA 1
ATOM 2727 C C . PHE B 1 544 ? 163.687 142.548 168.911 1.00 112.38 544 PHE B C 1
ATOM 2728 O O . PHE B 1 544 ? 163.796 142.405 167.691 1.00 112.38 544 PHE B O 1
ATOM 2736 N N . SER B 1 545 ? 162.514 142.807 169.494 1.00 107.73 545 SER B N 1
ATOM 2737 C CA . SER B 1 545 ? 161.316 143.057 168.710 1.00 107.73 545 SER B CA 1
ATOM 2738 C C . SER B 1 545 ? 161.222 144.477 168.186 1.00 107.73 545 SER B C 1
ATOM 2739 O O . SER B 1 545 ? 160.180 144.855 167.657 1.00 107.73 545 SER B O 1
ATOM 2742 N N . THR B 1 546 ? 162.226 145.316 168.382 1.00 104.48 546 THR B N 1
ATOM 2743 C CA . THR B 1 546 ? 162.316 146.465 167.495 1.00 104.48 546 THR B CA 1
ATOM 2744 C C . THR B 1 546 ? 163.068 146.068 166.247 1.00 104.48 546 THR B C 1
ATOM 2745 O O . THR B 1 546 ? 162.656 146.373 165.126 1.00 104.48 546 THR B O 1
ATOM 2749 N N . GLN B 1 547 ? 164.180 145.360 166.438 1.00 101.19 547 GLN B N 1
ATOM 2750 C CA . GLN B 1 547 ? 165.026 144.987 165.324 1.00 101.19 547 GLN B CA 1
ATOM 2751 C C . GLN B 1 547 ? 164.359 143.908 164.483 1.00 101.19 547 GLN B C 1
ATOM 2752 O O . GLN B 1 547 ? 164.532 143.891 163.266 1.00 101.19 547 GLN B O 1
ATOM 2758 N N . LEU B 1 548 ? 163.559 143.027 165.105 1.00 99.12 548 LEU B N 1
ATOM 2759 C CA . LEU B 1 548 ? 162.713 142.105 164.346 1.00 99.12 548 LEU B CA 1
ATOM 2760 C C . LEU B 1 548 ? 161.712 142.838 163.493 1.00 99.12 548 LEU B C 1
ATOM 2761 O O . LEU B 1 548 ? 161.552 142.508 162.323 1.00 99.12 548 LEU B O 1
ATOM 2766 N N . VAL B 1 549 ? 161.066 143.842 164.050 1.00 96.33 549 VAL B N 1
ATOM 2767 C CA . VAL B 1 549 ? 160.256 144.762 163.286 1.00 96.33 549 VAL B CA 1
ATOM 2768 C C . VAL B 1 549 ? 161.108 145.647 162.394 1.00 96.33 549 VAL B C 1
ATOM 2769 O O . VAL B 1 549 ? 160.622 146.134 161.369 1.00 96.33 549 VAL B O 1
ATOM 2773 N N . ALA B 1 550 ? 162.380 145.830 162.702 1.00 92.57 550 ALA B N 1
ATOM 2774 C CA . ALA B 1 550 ? 163.170 146.628 161.774 1.00 92.57 550 ALA B CA 1
ATOM 2775 C C . ALA B 1 550 ? 163.546 145.822 160.540 1.00 92.57 550 ALA B C 1
ATOM 2776 O O . ALA B 1 550 ? 163.410 146.301 159.417 1.00 92.57 550 ALA B O 1
ATOM 2778 N N . LEU B 1 551 ? 163.909 144.561 160.707 1.00 85.86 551 LEU B N 1
ATOM 2779 C CA . LEU B 1 551 ? 164.217 143.772 159.533 1.00 85.86 551 LEU B CA 1
ATOM 2780 C C . LEU B 1 551 ? 162.996 143.322 158.758 1.00 85.86 551 LEU B C 1
ATOM 2781 O O . LEU B 1 551 ? 163.119 142.486 157.894 1.00 85.86 551 LEU B O 1
ATOM 2786 N N . ALA B 1 552 ? 161.829 143.830 159.030 1.00 82.49 552 ALA B N 1
ATOM 2787 C CA . ALA B 1 552 ? 160.795 143.697 158.041 1.00 82.49 552 ALA B CA 1
ATOM 2788 C C . ALA B 1 552 ? 160.524 144.990 157.294 1.00 82.49 552 ALA B C 1
ATOM 2789 O O . ALA B 1 552 ? 159.462 145.109 156.698 1.00 82.49 552 ALA B O 1
ATOM 2791 N N . PHE B 1 553 ? 161.418 145.981 157.321 1.00 80.15 553 PHE B N 1
ATOM 2792 C CA . PHE B 1 553 ? 161.539 146.939 156.212 1.00 80.15 553 PHE B CA 1
ATOM 2793 C C . PHE B 1 553 ? 162.591 146.520 155.208 1.00 80.15 553 PHE B C 1
ATOM 2794 O O . PHE B 1 553 ? 162.685 147.133 154.149 1.00 80.15 553 PHE B O 1
ATOM 2802 N N . ILE B 1 554 ? 163.377 145.508 155.516 1.00 71.62 554 ILE B N 1
ATOM 2803 C CA . ILE B 1 554 ? 164.420 145.057 154.628 1.00 71.62 554 ILE B CA 1
ATOM 2804 C C . ILE B 1 554 ? 163.938 143.796 153.944 1.00 71.62 554 ILE B C 1
ATOM 2805 O O . ILE B 1 554 ? 163.715 143.798 152.738 1.00 71.62 554 ILE B O 1
ATOM 2810 N N . ILE B 1 555 ? 163.703 142.733 154.710 1.00 65.29 555 ILE B N 1
ATOM 2811 C CA . ILE B 1 555 ? 163.448 141.428 154.134 1.00 65.29 555 ILE B CA 1
ATOM 2812 C C . ILE B 1 555 ? 161.963 141.203 153.975 1.00 65.29 555 ILE B C 1
ATOM 2813 O O . ILE B 1 555 ? 161.535 140.134 153.580 1.00 65.29 555 ILE B O 1
ATOM 2818 N N . GLY B 1 556 ? 161.171 142.209 154.184 1.00 63.98 556 GLY B N 1
ATOM 2819 C CA . GLY B 1 556 ? 159.751 141.993 154.128 1.00 63.98 556 GLY B CA 1
ATOM 2820 C C . GLY B 1 556 ? 159.143 141.840 152.765 1.00 63.98 556 GLY B C 1
ATOM 2821 O O . GLY B 1 556 ? 158.284 141.000 152.580 1.00 63.98 556 GLY B O 1
ATOM 2822 N N . SER B 1 557 ? 159.571 142.635 151.802 1.00 58.60 557 SER B N 1
ATOM 2823 C CA . SER B 1 557 ? 159.041 142.499 150.463 1.00 58.60 557 SER B CA 1
ATOM 2824 C C . SER B 1 557 ? 159.585 141.310 149.730 1.00 58.60 557 SER B C 1
ATOM 2825 O O . SER B 1 557 ? 159.047 140.954 148.691 1.00 58.60 557 SER B O 1
ATOM 2828 N N . THR B 1 558 ? 160.651 140.720 150.187 1.00 57.48 558 THR B N 1
ATOM 2829 C CA . THR B 1 558 ? 161.181 139.616 149.460 1.00 57.48 558 THR B CA 1
ATOM 2830 C C . THR B 1 558 ? 160.805 138.302 150.109 1.00 57.48 558 THR B C 1
ATOM 2831 O O . THR B 1 558 ? 160.951 137.257 149.485 1.00 57.48 558 THR B O 1
ATOM 2835 N N . CYS B 1 559 ? 160.271 138.335 151.319 1.00 58.30 559 CYS B N 1
ATOM 2836 C CA . CYS B 1 559 ? 159.486 137.242 151.865 1.00 58.30 559 CYS B CA 1
ATOM 2837 C C . CYS B 1 559 ? 158.052 137.297 151.433 1.00 58.30 559 CYS B C 1
ATOM 2838 O O . CYS B 1 559 ? 157.335 136.349 151.635 1.00 58.30 559 CYS B O 1
ATOM 2841 N N . LYS B 1 560 ? 157.614 138.399 150.890 1.00 55.18 560 LYS B N 1
ATOM 2842 C CA . LYS B 1 560 ? 156.331 138.461 150.245 1.00 55.18 560 LYS B CA 1
ATOM 2843 C C . LYS B 1 560 ? 156.365 137.790 148.900 1.00 55.18 560 LYS B C 1
ATOM 2844 O O . LYS B 1 560 ? 155.402 137.158 148.513 1.00 55.18 560 LYS B O 1
ATOM 2850 N N . ASN B 1 561 ? 157.450 137.927 148.159 1.00 50.37 561 ASN B N 1
ATOM 2851 C CA . ASN B 1 561 ? 157.578 137.258 146.892 1.00 50.37 561 ASN B CA 1
ATOM 2852 C C . ASN B 1 561 ? 157.954 135.830 147.022 1.00 50.37 561 ASN B C 1
ATOM 2853 O O . ASN B 1 561 ? 157.790 135.097 146.080 1.00 50.37 561 ASN B O 1
ATOM 2858 N N . LEU B 1 562 ? 158.461 135.411 148.131 1.00 46.90 562 LEU B N 1
ATOM 2859 C CA . LEU B 1 562 ? 158.690 134.009 148.308 1.00 46.90 562 LEU B CA 1
ATOM 2860 C C . LEU B 1 562 ? 157.422 133.301 148.661 1.00 46.90 562 LEU B C 1
ATOM 2861 O O . LEU B 1 562 ? 157.269 132.154 148.331 1.00 46.90 562 LEU B O 1
ATOM 2866 N N . PHE B 1 563 ? 156.496 133.939 149.311 1.00 47.98 563 PHE B N 1
ATOM 2867 C CA . PHE B 1 563 ? 155.278 133.245 149.629 1.00 47.98 563 PHE B CA 1
ATOM 2868 C C . PHE B 1 563 ? 154.292 133.268 148.485 1.00 47.98 563 PHE B C 1
ATOM 2869 O O . PHE B 1 563 ? 153.493 132.374 148.369 1.00 47.98 563 PHE B O 1
ATOM 2877 N N . GLU B 1 564 ? 154.325 134.245 147.620 1.00 45.58 564 GLU B N 1
ATOM 2878 C CA . GLU B 1 564 ? 153.548 134.185 146.411 1.00 45.58 564 GLU B CA 1
ATOM 2879 C C . GLU B 1 564 ? 154.089 133.243 145.383 1.00 45.58 564 GLU B C 1
ATOM 2880 O O . GLU B 1 564 ? 153.389 132.924 144.452 1.00 45.58 564 GLU B O 1
ATOM 2886 N N . SER B 1 565 ? 155.316 132.843 145.484 1.00 38.33 565 SER B N 1
ATOM 2887 C CA . SER B 1 565 ? 155.847 131.893 144.565 1.00 38.33 565 SER B CA 1
ATOM 2888 C C . SER B 1 565 ? 155.562 130.493 145.002 1.00 38.33 565 SER B C 1
ATOM 2889 O O . SER B 1 565 ? 155.561 129.618 144.187 1.00 38.33 565 SER B O 1
ATOM 2892 N N . ILE B 1 566 ? 155.336 130.255 146.278 1.00 38.40 566 ILE B N 1
ATOM 2893 C CA . ILE B 1 566 ? 154.957 128.956 146.802 1.00 38.40 566 ILE B CA 1
ATOM 2894 C C . ILE B 1 566 ? 153.508 128.674 146.527 1.00 38.40 566 ILE B C 1
ATOM 2895 O O . ILE B 1 566 ? 153.117 127.551 146.353 1.00 38.40 566 ILE B O 1
ATOM 2900 N N . VAL B 1 567 ? 152.687 129.677 146.437 1.00 35.00 567 VAL B N 1
ATOM 2901 C CA . VAL B 1 567 ? 151.304 129.472 146.089 1.00 35.00 567 VAL B CA 1
ATOM 2902 C C . VAL B 1 567 ? 151.154 129.239 144.603 1.00 35.00 567 VAL B C 1
ATOM 2903 O O . VAL B 1 567 ? 150.317 128.469 144.183 1.00 35.00 567 VAL B O 1
ATOM 2907 N N . PHE B 1 568 ? 151.990 129.842 143.788 1.00 30.24 568 PHE B N 1
ATOM 2908 C CA . PHE B 1 568 ? 151.970 129.588 142.369 1.00 30.24 568 PHE B CA 1
ATOM 2909 C C . PHE B 1 568 ? 152.431 128.189 142.040 1.00 30.24 568 PHE B C 1
ATOM 2910 O O . PHE B 1 568 ? 151.867 127.542 141.190 1.00 30.24 568 PHE B O 1
ATOM 2918 N N . VAL B 1 569 ? 153.412 127.686 142.729 1.00 34.19 569 VAL B N 1
ATOM 2919 C CA . VAL B 1 569 ? 154.012 126.432 142.362 1.00 34.19 569 VAL B CA 1
ATOM 2920 C C . VAL B 1 569 ? 153.226 125.284 142.916 1.00 34.19 569 VAL B C 1
ATOM 2921 O O . VAL B 1 569 ? 153.068 124.265 142.262 1.00 34.19 569 VAL B O 1
ATOM 2925 N N . PHE B 1 570 ? 152.712 125.399 144.111 1.00 37.57 570 PHE B N 1
ATOM 2926 C CA . PHE B 1 570 ? 152.112 124.246 144.734 1.00 37.57 570 PHE B CA 1
ATOM 2927 C C . PHE B 1 570 ? 150.624 124.287 144.752 1.00 37.57 570 PHE B C 1
ATOM 2928 O O . PHE B 1 570 ? 150.017 123.250 144.801 1.00 37.57 570 PHE B O 1
ATOM 2936 N N . VAL B 1 571 ? 150.007 125.442 144.717 1.00 33.23 571 VAL B N 1
ATOM 2937 C CA . VAL B 1 571 ? 148.585 125.546 144.797 1.00 33.23 571 VAL B CA 1
ATOM 2938 C C . VAL B 1 571 ? 147.978 125.828 143.449 1.00 33.23 571 VAL B C 1
ATOM 2939 O O . VAL B 1 571 ? 147.090 125.122 143.019 1.00 33.23 571 VAL B O 1
ATOM 2943 N N . MET B 1 572 ? 148.430 126.854 142.764 1.00 32.65 572 MET B N 1
ATOM 2944 C CA . MET B 1 572 ? 147.889 127.160 141.460 1.00 32.65 572 MET B CA 1
ATOM 2945 C C . MET B 1 572 ? 148.306 126.130 140.428 1.00 32.65 572 MET B C 1
ATOM 2946 O O . MET B 1 572 ? 147.494 125.764 139.592 1.00 32.65 572 MET B O 1
ATOM 2951 N N . HIS B 1 573 ? 149.549 125.665 140.463 1.00 30.65 573 HIS B N 1
ATOM 2952 C CA . HIS B 1 573 ? 150.238 124.598 139.742 1.00 30.65 573 HIS B CA 1
ATOM 2953 C C . HIS B 1 573 ? 149.871 124.540 138.271 1.00 30.65 573 HIS B C 1
ATOM 2954 O O . HIS B 1 573 ? 149.137 123.658 137.895 1.00 30.65 573 HIS B O 1
ATOM 2961 N N . PRO B 1 574 ? 150.301 125.446 137.399 1.00 26.70 574 PRO B N 1
ATOM 2962 C CA . PRO B 1 574 ? 149.808 125.398 136.046 1.00 26.70 574 PRO B CA 1
ATOM 2963 C C . PRO B 1 574 ? 150.561 124.529 135.093 1.00 26.70 574 PRO B C 1
ATOM 2964 O O . PRO B 1 574 ? 150.095 124.398 133.989 1.00 26.70 574 PRO B O 1
ATOM 2968 N N . TYR B 1 575 ? 151.685 123.930 135.453 1.00 25.97 575 TYR B N 1
ATOM 2969 C CA . TYR B 1 575 ? 152.506 123.103 134.584 1.00 25.97 575 TYR B CA 1
ATOM 2970 C C . TYR B 1 575 ? 153.360 122.187 135.425 1.00 25.97 575 TYR B C 1
ATOM 2971 O O . TYR B 1 575 ? 153.470 122.366 136.610 1.00 25.97 575 TYR B O 1
ATOM 2980 N N . ASP B 1 576 ? 153.972 121.227 134.784 1.00 28.68 576 ASP B N 1
ATOM 2981 C CA . ASP B 1 576 ? 154.976 120.313 135.270 1.00 28.68 576 ASP B CA 1
ATOM 2982 C C . ASP B 1 576 ? 156.214 120.379 134.409 1.00 28.68 576 ASP B C 1
ATOM 2983 O O . ASP B 1 576 ? 156.232 120.985 133.374 1.00 28.68 576 ASP B O 1
ATOM 2988 N N . VAL B 1 577 ? 157.245 119.675 134.796 1.00 28.32 577 VAL B N 1
ATOM 2989 C CA . VAL B 1 577 ? 158.463 119.669 134.022 1.00 28.32 577 VAL B CA 1
ATOM 2990 C C . VAL B 1 577 ? 158.261 118.831 132.789 1.00 28.32 577 VAL B C 1
ATOM 2991 O O . VAL B 1 577 ? 157.848 117.684 132.849 1.00 28.32 577 VAL B O 1
ATOM 2995 N N . GLY B 1 578 ? 158.500 119.425 131.663 1.00 27.40 578 GLY B N 1
ATOM 2996 C CA . GLY B 1 578 ? 158.463 118.718 130.444 1.00 27.40 578 GLY B CA 1
ATOM 2997 C C . GLY B 1 578 ? 157.413 119.161 129.521 1.00 27.40 578 GLY B C 1
ATOM 2998 O O . GLY B 1 578 ? 157.268 118.546 128.496 1.00 27.40 578 GLY B O 1
ATOM 2999 N N . ASP B 1 579 ? 156.702 120.210 129.791 1.00 27.52 579 ASP B N 1
ATOM 3000 C CA . ASP B 1 579 ? 155.633 120.520 128.893 1.00 27.52 579 ASP B CA 1
ATOM 3001 C C . ASP B 1 579 ? 155.627 121.935 128.374 1.00 27.52 579 ASP B C 1
ATOM 3002 O O . ASP B 1 579 ? 156.202 122.808 128.947 1.00 27.52 579 ASP B O 1
ATOM 3007 N N . ARG B 1 580 ? 154.994 122.121 127.251 1.00 26.17 580 ARG B N 1
ATOM 3008 C CA . ARG B 1 580 ? 155.154 123.292 126.442 1.00 26.17 580 ARG B CA 1
ATOM 3009 C C . ARG B 1 580 ? 154.004 124.215 126.734 1.00 26.17 580 ARG B C 1
ATOM 3010 O O . ARG B 1 580 ? 152.880 123.796 126.773 1.00 26.17 580 ARG B O 1
ATOM 3018 N N . CYS B 1 581 ? 154.307 125.440 127.008 1.00 26.54 581 CYS B N 1
ATOM 3019 C CA . CYS B 1 581 ? 153.448 126.393 127.639 1.00 26.54 581 CYS B CA 1
ATOM 3020 C C . CYS B 1 581 ? 153.515 127.664 126.828 1.00 26.54 581 CYS B C 1
ATOM 3021 O O . CYS B 1 581 ? 154.332 127.765 125.969 1.00 26.54 581 CYS B O 1
ATOM 3024 N N . VAL B 1 582 ? 152.620 128.605 126.999 1.00 25.65 582 VAL B N 1
ATOM 3025 C CA . VAL B 1 582 ? 152.658 129.868 126.279 1.00 25.65 582 VAL B CA 1
ATOM 3026 C C . VAL B 1 582 ? 152.530 130.972 127.296 1.00 25.65 582 VAL B C 1
ATOM 3027 O O . VAL B 1 582 ? 151.635 130.934 128.113 1.00 25.65 582 VAL B O 1
ATOM 3031 N N . VAL B 1 583 ? 153.412 131.942 127.289 1.00 29.92 583 VAL B N 1
ATOM 3032 C CA . VAL B 1 583 ? 153.432 132.929 128.346 1.00 29.92 583 VAL B CA 1
ATOM 3033 C C . VAL B 1 583 ? 153.062 134.312 127.859 1.00 29.92 583 VAL B C 1
ATOM 3034 O O . VAL B 1 583 ? 152.187 134.948 128.435 1.00 29.92 583 VAL B O 1
ATOM 3038 N N . ASP B 1 584 ? 153.629 134.796 126.798 1.00 33.08 584 ASP B N 1
ATOM 3039 C CA . ASP B 1 584 ? 152.948 135.964 126.253 1.00 33.08 584 ASP B CA 1
ATOM 3040 C C . ASP B 1 584 ? 152.398 135.690 124.869 1.00 33.08 584 ASP B C 1
ATOM 3041 O O . ASP B 1 584 ? 151.205 135.645 124.722 1.00 33.08 584 ASP B O 1
ATOM 3046 N N . GLY B 1 585 ? 153.191 135.341 123.941 1.00 31.10 585 GLY B N 1
ATOM 3047 C CA . GLY B 1 585 ? 152.669 134.615 122.849 1.00 31.10 585 GLY B CA 1
ATOM 3048 C C . GLY B 1 585 ? 153.766 133.662 122.558 1.00 31.10 585 GLY B C 1
ATOM 3049 O O . GLY B 1 585 ? 153.762 133.042 121.519 1.00 31.10 585 GLY B O 1
ATOM 3050 N N . VAL B 1 586 ? 154.716 133.546 123.463 1.00 29.17 586 VAL B N 1
ATOM 3051 C CA . VAL B 1 586 ? 155.949 132.806 123.271 1.00 29.17 586 VAL B CA 1
ATOM 3052 C C . VAL B 1 586 ? 155.748 131.396 123.792 1.00 29.17 586 VAL B C 1
ATOM 3053 O O . VAL B 1 586 ? 155.442 131.217 124.953 1.00 29.17 586 VAL B O 1
ATOM 3057 N N . ALA B 1 587 ? 155.918 130.396 122.961 1.00 27.48 587 ALA B N 1
ATOM 3058 C CA . ALA B 1 587 ? 155.849 129.021 123.400 1.00 27.48 587 ALA B CA 1
ATOM 3059 C C . ALA B 1 587 ? 157.156 128.534 123.999 1.00 27.48 587 ALA B C 1
ATOM 3060 O O . ALA B 1 587 ? 158.207 128.730 123.435 1.00 27.48 587 ALA B O 1
ATOM 3062 N N . MET B 1 588 ? 157.089 127.859 125.126 1.00 27.77 588 MET B N 1
ATOM 3063 C CA . MET B 1 588 ? 158.250 127.612 125.959 1.00 27.77 588 MET B CA 1
ATOM 3064 C C . MET B 1 588 ? 158.145 126.307 126.711 1.00 27.77 588 MET B C 1
ATOM 3065 O O . MET B 1 588 ? 157.259 126.152 127.506 1.00 27.77 588 MET B O 1
ATOM 3070 N N . LEU B 1 589 ? 159.109 125.448 126.598 1.00 26.45 589 LEU B N 1
ATOM 3071 C CA . LEU B 1 589 ? 159.130 124.193 127.311 1.00 26.45 589 LEU B CA 1
ATOM 3072 C C . LEU B 1 589 ? 159.705 124.319 128.703 1.00 26.45 589 LEU B C 1
ATOM 3073 O O . LEU B 1 589 ? 160.731 124.912 128.869 1.00 26.45 589 LEU B O 1
ATOM 3078 N N . VAL B 1 590 ? 159.075 123.730 129.687 1.00 27.70 590 VAL B N 1
ATOM 3079 C CA . VAL B 1 590 ? 159.532 123.815 131.067 1.00 27.70 590 VAL B CA 1
ATOM 3080 C C . VAL B 1 590 ? 160.641 122.810 131.294 1.00 27.70 590 VAL B C 1
ATOM 3081 O O . VAL B 1 590 ? 160.488 121.655 130.959 1.00 27.70 590 VAL B O 1
ATOM 3085 N N . GLU B 1 591 ? 161.751 123.213 131.881 1.00 30.96 591 GLU B N 1
ATOM 3086 C CA . GLU B 1 591 ? 162.611 122.171 132.379 1.00 30.96 591 GLU B CA 1
ATOM 3087 C C . GLU B 1 591 ? 163.175 122.304 133.755 1.00 30.96 591 GLU B C 1
ATOM 3088 O O . GLU B 1 591 ? 163.803 121.364 134.202 1.00 30.96 591 GLU B O 1
ATOM 3094 N N . GLU B 1 592 ? 162.914 123.358 134.470 1.00 34.12 592 GLU B N 1
ATOM 3095 C CA . GLU B 1 592 ? 163.274 123.325 135.855 1.00 34.12 592 GLU B CA 1
ATOM 3096 C C . GLU B 1 592 ? 162.331 124.186 136.625 1.00 34.12 592 GLU B C 1
ATOM 3097 O O . GLU B 1 592 ? 162.068 125.279 136.231 1.00 34.12 592 GLU B O 1
ATOM 3103 N N . MET B 1 593 ? 161.806 123.685 137.707 1.00 37.52 593 MET B N 1
ATOM 3104 C CA . MET B 1 593 ? 160.933 124.454 138.560 1.00 37.52 593 MET B CA 1
ATOM 3105 C C . MET B 1 593 ? 161.637 124.622 139.880 1.00 37.52 593 MET B C 1
ATOM 3106 O O . MET B 1 593 ? 161.916 123.649 140.542 1.00 37.52 593 MET B O 1
ATOM 3111 N N . ASN B 1 594 ? 161.963 125.829 140.239 1.00 37.11 594 ASN B N 1
ATOM 3112 C CA . ASN B 1 594 ? 162.587 126.156 141.491 1.00 37.11 594 ASN B CA 1
ATOM 3113 C C . ASN B 1 594 ? 161.555 126.908 142.277 1.00 37.11 594 ASN B C 1
ATOM 3114 O O . ASN B 1 594 ? 160.459 127.098 141.822 1.00 37.11 594 ASN B O 1
ATOM 3119 N N . LEU B 1 595 ? 161.879 127.366 143.443 1.00 39.86 595 LEU B N 1
ATOM 3120 C CA . LEU B 1 595 ? 160.915 128.149 144.176 1.00 39.86 595 LEU B CA 1
ATOM 3121 C C . LEU B 1 595 ? 160.790 129.559 143.713 1.00 39.86 595 LEU B C 1
ATOM 3122 O O . LEU B 1 595 ? 159.727 130.108 143.863 1.00 39.86 595 LEU B O 1
ATOM 3127 N N . LEU B 1 596 ? 161.823 130.186 143.214 1.00 32.66 596 LEU B N 1
ATOM 3128 C CA . LEU B 1 596 ? 161.696 131.558 142.828 1.00 32.66 596 LEU B CA 1
ATOM 3129 C C . LEU B 1 596 ? 161.716 131.807 141.344 1.00 32.66 596 LEU B C 1
ATOM 3130 O O . LEU B 1 596 ? 161.361 132.891 140.953 1.00 32.66 596 LEU B O 1
ATOM 3135 N N . THR B 1 597 ? 162.046 130.827 140.520 1.00 29.91 597 THR B N 1
ATOM 3136 C CA . THR B 1 597 ? 162.312 130.956 139.098 1.00 29.91 597 THR B CA 1
ATOM 3137 C C . THR B 1 597 ? 161.848 129.707 138.363 1.00 29.91 597 THR B C 1
ATOM 3138 O O . THR B 1 597 ? 162.027 128.630 138.865 1.00 29.91 597 THR B O 1
ATOM 3142 N N . THR B 1 598 ? 161.242 129.825 137.195 1.00 27.43 598 THR B N 1
ATOM 3143 C CA . THR B 1 598 ? 161.080 128.693 136.286 1.00 27.43 598 THR B CA 1
ATOM 3144 C C . THR B 1 598 ? 162.078 128.831 135.155 1.00 27.43 598 THR B C 1
ATOM 3145 O O . THR B 1 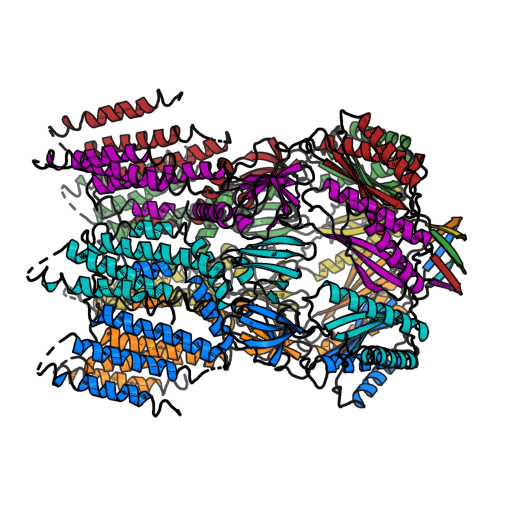598 ? 162.316 129.911 134.703 1.00 27.43 598 THR B O 1
ATOM 3149 N N . VAL B 1 599 ? 162.689 127.763 134.705 1.00 27.07 599 VAL B N 1
ATOM 3150 C CA . VAL B 1 599 ? 163.604 127.787 133.580 1.00 27.07 599 VAL B CA 1
ATOM 3151 C C . VAL B 1 599 ? 162.920 127.174 132.374 1.00 27.07 599 VAL B C 1
ATOM 3152 O O . VAL B 1 599 ? 162.354 126.109 132.470 1.00 27.07 599 VAL B O 1
ATOM 3156 N N . PHE B 1 600 ? 162.923 127.875 131.259 1.00 25.21 600 PHE B N 1
ATOM 3157 C CA . PHE B 1 600 ? 162.220 127.513 130.048 1.00 25.21 600 PHE B CA 1
ATOM 3158 C C . PHE B 1 600 ? 163.186 127.291 128.898 1.00 25.21 600 PHE B C 1
ATOM 3159 O O . PHE B 1 600 ? 164.294 127.710 128.943 1.00 25.21 600 PHE B O 1
ATOM 3167 N N . LEU B 1 601 ? 162.797 126.611 127.854 1.00 25.59 601 LEU B N 1
ATOM 3168 C CA . LEU B 1 601 ? 163.510 126.653 126.584 1.00 25.59 601 LEU B CA 1
ATOM 3169 C C . LEU B 1 601 ? 162.588 127.122 125.497 1.00 25.59 601 LEU B C 1
ATOM 3170 O O . LEU B 1 601 ? 161.469 126.684 125.429 1.00 25.59 601 LEU B O 1
ATOM 3175 N N . LYS B 1 602 ? 163.046 127.978 124.635 1.00 26.67 602 LYS B N 1
ATOM 3176 C CA . LYS B 1 602 ? 162.237 128.439 123.541 1.00 26.67 602 LYS B CA 1
ATOM 3177 C C . LYS B 1 602 ? 162.275 127.513 122.353 1.00 26.67 602 LYS B C 1
ATOM 3178 O O . LYS B 1 602 ? 162.900 126.477 122.370 1.00 26.67 602 LYS B O 1
ATOM 3184 N N . LEU B 1 603 ? 161.597 127.876 121.294 1.00 27.37 603 LEU B N 1
ATOM 3185 C CA . LEU B 1 603 ? 161.579 126.999 120.144 1.00 27.37 603 LEU B CA 1
ATOM 3186 C C . LEU B 1 603 ? 162.889 126.962 119.380 1.00 27.37 603 LEU B C 1
ATOM 3187 O O . LEU B 1 603 ? 163.108 125.994 118.683 1.00 27.37 603 LEU B O 1
ATOM 3192 N N . ASN B 1 604 ? 163.779 127.928 119.548 1.00 27.23 604 ASN B N 1
ATOM 3193 C CA . ASN B 1 604 ? 165.129 127.882 119.042 1.00 27.23 604 ASN B CA 1
ATOM 3194 C C . ASN B 1 604 ? 166.150 127.333 120.014 1.00 27.23 604 ASN B C 1
ATOM 3195 O O . ASN B 1 604 ? 167.298 127.314 119.667 1.00 27.23 604 ASN B O 1
ATOM 3200 N N . ASN B 1 605 ? 165.737 126.833 121.167 1.00 26.89 605 ASN B N 1
ATOM 3201 C CA . ASN B 1 605 ? 166.464 126.278 122.294 1.00 26.89 605 ASN B CA 1
ATOM 3202 C C . ASN B 1 605 ? 167.164 127.291 123.142 1.00 26.89 605 ASN B C 1
ATOM 3203 O O . ASN B 1 605 ? 167.999 126.938 123.839 1.00 26.89 605 ASN B O 1
ATOM 3208 N N . GLU B 1 606 ? 166.831 128.534 123.077 1.00 26.76 606 GLU B N 1
ATOM 3209 C CA . GLU B 1 606 ? 167.330 129.518 123.995 1.00 26.76 606 GLU B CA 1
ATOM 3210 C C . GLU B 1 606 ? 166.697 129.380 125.371 1.00 26.76 606 GLU B C 1
ATOM 3211 O O . GLU B 1 606 ? 165.512 129.188 125.496 1.00 26.76 606 GLU B O 1
ATOM 3217 N N . LYS B 1 607 ? 167.505 129.493 126.408 1.00 24.96 607 LYS B N 1
ATOM 3218 C CA . LYS B 1 607 ? 167.127 129.225 127.776 1.00 24.96 607 LYS B CA 1
ATOM 3219 C C . LYS B 1 607 ? 166.788 130.484 128.539 1.00 24.96 607 LYS B C 1
ATOM 3220 O O . LYS B 1 607 ? 167.574 131.385 128.576 1.00 24.96 607 LYS B O 1
ATOM 3226 N N . VAL B 1 608 ? 165.635 130.532 129.163 1.00 24.02 608 VAL B N 1
ATOM 3227 C CA . VAL B 1 608 ? 165.068 131.724 129.758 1.00 24.02 608 VAL B CA 1
ATOM 3228 C C . VAL B 1 608 ? 164.881 131.464 131.236 1.00 24.02 608 VAL B C 1
ATOM 3229 O O . VAL B 1 608 ? 164.433 130.405 131.619 1.00 24.02 608 VAL B O 1
ATOM 3233 N N . TYR B 1 609 ? 165.211 132.428 132.060 1.00 24.16 609 TYR B N 1
ATOM 3234 C CA . TYR B 1 609 ? 165.006 132.411 133.489 1.00 24.16 609 TYR B CA 1
ATOM 3235 C C . TYR B 1 609 ? 163.905 133.383 133.834 1.00 24.16 609 TYR B C 1
ATOM 3236 O O . TYR B 1 609 ? 164.111 134.566 133.755 1.00 24.16 609 TYR B O 1
ATOM 3245 N N . TYR B 1 610 ? 162.772 132.904 134.295 1.00 25.92 610 TYR B N 1
ATOM 3246 C CA . TYR B 1 610 ? 161.599 133.739 134.479 1.00 25.92 610 TYR B CA 1
ATOM 3247 C C . TYR B 1 610 ? 161.235 133.770 135.941 1.00 25.92 610 TYR B C 1
ATOM 3248 O O . TYR B 1 610 ? 160.990 132.719 136.494 1.00 25.92 610 TYR B O 1
ATOM 3257 N N . PRO B 1 611 ? 161.118 134.902 136.624 1.00 26.81 611 PRO B N 1
ATOM 3258 C CA . PRO B 1 611 ? 160.710 134.886 138.026 1.00 26.81 611 PRO B CA 1
ATOM 3259 C C . PRO B 1 611 ? 159.263 134.512 138.289 1.00 26.81 611 PRO B C 1
ATOM 3260 O O . PRO B 1 611 ? 158.370 135.106 137.742 1.00 26.81 611 PRO B O 1
ATOM 3264 N N . ASN B 1 612 ? 159.040 133.596 139.212 1.00 28.82 612 ASN B N 1
ATOM 3265 C CA . ASN B 1 612 ? 157.737 133.043 139.518 1.00 28.82 612 ASN B CA 1
ATOM 3266 C C . ASN B 1 612 ? 156.766 134.015 140.110 1.00 28.82 612 ASN B C 1
ATOM 3267 O O . ASN B 1 612 ? 155.619 133.687 140.178 1.00 28.82 612 ASN B O 1
ATOM 3272 N N . ALA B 1 613 ? 157.170 135.137 140.610 1.00 29.26 613 ALA B N 1
ATOM 3273 C CA . ALA B 1 613 ? 156.225 136.105 141.094 1.00 29.26 613 ALA B CA 1
ATOM 3274 C C . ALA B 1 613 ? 155.690 137.001 140.019 1.00 29.26 613 ALA B C 1
ATOM 3275 O O . ALA B 1 613 ? 154.664 137.609 140.213 1.00 29.26 613 ALA B O 1
ATOM 3277 N N . VAL B 1 614 ? 156.339 137.081 138.892 1.00 27.77 614 VAL B N 1
ATOM 3278 C CA . VAL B 1 614 ? 155.807 137.777 137.750 1.00 27.77 614 VAL B CA 1
ATOM 3279 C C . VAL B 1 614 ? 154.918 136.871 136.951 1.00 27.77 614 VAL B C 1
ATOM 3280 O O . VAL B 1 614 ? 153.911 137.299 136.431 1.00 27.77 614 VAL B O 1
ATOM 3284 N N . LEU B 1 615 ? 155.216 135.597 136.910 1.00 26.47 615 LEU B N 1
ATOM 3285 C CA . LEU B 1 615 ? 154.363 134.632 136.266 1.00 26.47 615 LEU B CA 1
ATOM 3286 C C . LEU B 1 615 ? 153.078 134.421 136.988 1.00 26.47 615 LEU B C 1
ATOM 3287 O O . LEU B 1 615 ? 152.129 133.997 136.386 1.00 26.47 615 LEU B O 1
ATOM 3292 N N . ALA B 1 616 ? 153.000 134.717 138.242 1.00 26.91 616 ALA B N 1
ATOM 3293 C CA . ALA B 1 616 ? 151.810 134.458 139.008 1.00 26.91 616 ALA B CA 1
ATOM 3294 C C . ALA B 1 616 ? 150.712 135.456 138.782 1.00 26.91 616 ALA B C 1
ATOM 3295 O O . ALA B 1 616 ? 149.680 135.318 139.381 1.00 26.91 616 ALA B O 1
ATOM 3297 N N . THR B 1 617 ? 150.904 136.449 137.939 1.00 27.09 617 THR B N 1
ATOM 3298 C CA . THR B 1 617 ? 149.908 137.431 137.583 1.00 27.09 617 THR B CA 1
ATOM 3299 C C . THR B 1 617 ? 149.489 137.400 136.126 1.00 27.09 617 THR B C 1
ATOM 3300 O O . THR B 1 617 ? 148.875 138.328 135.680 1.00 27.09 617 THR B O 1
ATOM 3304 N N . LYS B 1 618 ? 149.803 136.380 135.381 1.00 26.71 618 LYS B N 1
ATOM 3305 C CA . LYS B 1 618 ? 149.611 136.275 133.959 1.00 26.71 618 LYS B CA 1
ATOM 3306 C C . LYS B 1 618 ? 148.773 135.070 133.611 1.00 26.71 618 LYS B C 1
ATOM 3307 O O . LYS B 1 618 ? 148.759 134.128 134.362 1.00 26.71 618 LYS B O 1
ATOM 3313 N N . PRO B 1 619 ? 148.057 135.067 132.497 1.00 24.91 619 PRO B N 1
ATOM 3314 C CA . PRO B 1 619 ? 147.490 133.827 131.963 1.00 24.91 619 PRO B CA 1
ATOM 3315 C C . PRO B 1 619 ? 148.502 132.915 131.279 1.00 24.91 619 PRO B C 1
ATOM 3316 O O . PRO B 1 619 ? 149.281 133.360 130.448 1.00 24.91 619 PRO B O 1
ATOM 3320 N N . ILE B 1 620 ? 148.479 131.635 131.603 1.00 23.18 620 ILE B N 1
ATOM 3321 C CA . ILE B 1 620 ? 149.463 130.672 131.136 1.00 23.18 620 ILE B CA 1
ATOM 3322 C C . ILE B 1 620 ? 148.754 129.550 130.431 1.00 23.18 620 ILE B C 1
ATOM 3323 O O . ILE B 1 620 ? 147.847 128.982 130.982 1.00 23.18 620 ILE B O 1
ATOM 3328 N N . SER B 1 621 ? 149.155 129.222 129.227 1.00 23.63 621 SER B N 1
ATOM 3329 C CA . SER B 1 621 ? 148.585 128.122 128.484 1.00 23.63 621 SER B CA 1
ATOM 3330 C C . SER B 1 621 ? 149.406 126.880 128.658 1.00 23.63 621 SER B C 1
ATOM 3331 O O . SER B 1 621 ? 150.572 126.956 128.866 1.00 23.63 621 SER B O 1
ATOM 3334 N N . ASN B 1 622 ? 148.814 125.732 128.522 1.00 23.95 622 ASN B N 1
ATOM 3335 C CA . ASN B 1 622 ? 149.533 124.491 128.678 1.00 23.95 622 ASN B CA 1
ATOM 3336 C C . ASN B 1 622 ? 149.084 123.587 127.555 1.00 23.95 622 ASN B C 1
ATOM 3337 O O . ASN B 1 622 ? 147.931 123.227 127.497 1.00 23.95 622 ASN B O 1
ATOM 3342 N N . TYR B 1 623 ? 149.967 123.259 126.649 1.00 25.10 623 TYR B N 1
ATOM 3343 C CA . TYR B 1 623 ? 149.619 122.442 125.507 1.00 25.10 623 TYR B CA 1
ATOM 3344 C C . TYR B 1 623 ? 149.543 120.992 125.822 1.00 25.10 623 TYR B C 1
ATOM 3345 O O . TYR B 1 623 ? 148.882 120.282 125.125 1.00 25.10 623 TYR B O 1
ATOM 3354 N N . PHE B 1 624 ? 150.202 120.539 126.846 1.00 23.79 624 PHE B N 1
ATOM 3355 C CA . PHE B 1 624 ? 150.194 119.150 127.215 1.00 23.79 624 PHE B CA 1
ATOM 3356 C C . PHE B 1 624 ? 148.897 118.749 127.868 1.00 23.79 624 PHE B C 1
ATOM 3357 O O . PHE B 1 624 ? 148.430 117.637 127.680 1.00 23.79 624 PHE B O 1
ATOM 3365 N N . ARG B 1 625 ? 148.303 119.627 128.637 1.00 23.36 625 ARG B N 1
ATOM 3366 C CA . ARG B 1 625 ? 147.054 119.400 129.295 1.00 23.36 625 ARG B CA 1
ATOM 3367 C C . ARG B 1 625 ? 145.829 119.714 128.452 1.00 23.36 625 ARG B C 1
ATOM 3368 O O . ARG B 1 625 ? 144.755 119.623 128.963 1.00 23.36 625 ARG B O 1
ATOM 3376 N N . SER B 1 626 ? 145.928 119.978 127.268 1.00 23.84 626 SER B N 1
ATOM 3377 C CA . SER B 1 626 ? 144.886 120.353 126.341 1.00 23.84 626 SER B CA 1
ATOM 3378 C C . SER B 1 626 ? 144.268 119.160 125.634 1.00 23.84 626 SER B C 1
ATOM 3379 O O . SER B 1 626 ? 144.869 118.117 125.544 1.00 23.84 626 SER B O 1
ATOM 3382 N N . PRO B 1 627 ? 143.044 119.298 125.130 1.00 25.31 627 PRO B N 1
ATOM 3383 C CA . PRO B 1 627 ? 142.524 118.370 124.132 1.00 25.31 627 PRO B CA 1
ATOM 3384 C C . PRO B 1 627 ? 143.233 118.533 122.801 1.00 25.31 627 PRO B C 1
ATOM 3385 O O . PRO B 1 627 ? 144.007 119.444 122.620 1.00 25.31 627 PRO B O 1
ATOM 3389 N N . ASN B 1 628 ? 142.935 117.677 121.844 1.00 26.47 628 ASN B N 1
ATOM 3390 C CA . ASN B 1 628 ? 143.519 117.799 120.520 1.00 26.47 628 ASN B CA 1
ATOM 3391 C C . ASN B 1 628 ? 143.126 119.094 119.847 1.00 26.47 628 ASN B C 1
ATOM 3392 O O . ASN B 1 628 ? 141.977 119.472 119.878 1.00 26.47 628 ASN B O 1
ATOM 3397 N N . MET B 1 629 ? 144.068 119.763 119.232 1.00 26.85 629 MET B N 1
ATOM 3398 C CA . MET B 1 629 ? 143.983 121.173 118.934 1.00 26.85 629 MET B CA 1
ATOM 3399 C C . MET B 1 629 ? 143.653 121.436 117.484 1.00 26.85 629 MET B C 1
ATOM 3400 O O . MET B 1 629 ? 143.769 120.577 116.654 1.00 26.85 629 MET B O 1
ATOM 3405 N N . GLY B 1 630 ? 143.224 122.645 117.173 1.00 27.33 630 GLY B N 1
ATOM 3406 C CA . GLY B 1 630 ? 142.753 122.993 115.846 1.00 27.33 630 GLY B CA 1
ATOM 3407 C C . GLY B 1 630 ? 143.647 123.837 114.960 1.00 27.33 630 GLY B C 1
ATOM 3408 O O . GLY B 1 630 ? 144.370 124.649 115.434 1.00 27.33 630 GLY B O 1
ATOM 3409 N N . GLU B 1 631 ? 143.580 123.627 113.650 1.00 30.66 631 GLU B N 1
ATOM 3410 C CA . GLU B 1 631 ? 144.256 124.423 112.640 1.00 30.66 631 GLU B CA 1
ATOM 3411 C C . GLU B 1 631 ? 143.392 125.444 111.937 1.00 30.66 631 GLU B C 1
ATOM 3412 O O . GLU B 1 631 ? 142.200 125.318 111.866 1.00 30.66 631 GLU B O 1
ATOM 3418 N N . THR B 1 632 ? 144.051 126.400 111.314 1.00 30.59 632 THR B N 1
ATOM 3419 C CA . THR B 1 632 ? 143.521 127.369 110.383 1.00 30.59 632 THR B CA 1
ATOM 3420 C C . THR B 1 632 ? 144.426 127.401 109.182 1.00 30.59 632 THR B C 1
ATOM 3421 O O . THR B 1 632 ? 145.611 127.510 109.337 1.00 30.59 632 THR B O 1
ATOM 3425 N N . VAL B 1 633 ? 143.884 127.340 107.993 1.00 31.00 633 VAL B N 1
ATOM 3426 C CA . VAL B 1 633 ? 144.607 127.657 106.781 1.00 31.00 633 VAL B CA 1
ATOM 3427 C C . VAL B 1 633 ? 143.780 128.657 106.022 1.00 31.00 633 VAL B C 1
ATOM 3428 O O . VAL B 1 633 ? 142.672 128.351 105.641 1.00 31.00 633 VAL B O 1
ATOM 3432 N N . GLU B 1 634 ? 144.325 129.807 105.733 1.00 33.10 634 GLU B N 1
ATOM 3433 C CA . GLU B 1 634 ? 143.663 130.842 104.961 1.00 33.10 634 GLU B CA 1
ATOM 3434 C C . GLU B 1 634 ? 144.090 130.917 103.527 1.00 33.10 634 GLU B C 1
ATOM 3435 O O . GLU B 1 634 ? 145.229 130.661 103.212 1.00 33.10 634 GLU B O 1
ATOM 3441 N N . PHE B 1 635 ? 143.179 131.325 102.670 1.00 31.19 635 PHE B N 1
ATOM 3442 C CA . PHE B 1 635 ? 143.416 131.441 101.250 1.00 31.19 635 PHE B CA 1
ATOM 3443 C C . PHE B 1 635 ? 142.412 132.425 100.669 1.00 31.19 635 PHE B C 1
ATOM 3444 O O . PHE B 1 635 ? 141.425 132.712 101.281 1.00 31.19 635 PHE B O 1
ATOM 3452 N N . SER B 1 636 ? 142.722 133.027 99.546 1.00 33.24 636 SER B N 1
ATOM 3453 C CA . SER B 1 636 ? 141.894 134.036 98.904 1.00 33.24 636 SER B CA 1
ATOM 3454 C C . SER B 1 636 ? 141.523 133.634 97.501 1.00 33.24 636 SER B C 1
ATOM 3455 O O . SER B 1 636 ? 142.355 133.181 96.765 1.00 33.24 636 SER B O 1
ATOM 3458 N N . ILE B 1 637 ? 140.284 133.812 97.107 1.00 33.42 637 ILE B N 1
ATOM 3459 C CA . ILE B 1 637 ? 139.871 133.518 95.743 1.00 33.42 637 ILE B CA 1
ATOM 3460 C C . ILE B 1 637 ? 139.157 134.717 95.161 1.00 33.42 637 ILE B C 1
ATOM 3461 O O . ILE B 1 637 ? 138.869 135.679 95.831 1.00 33.42 637 ILE B O 1
ATOM 3466 N N . SER B 1 638 ? 138.919 134.654 93.883 1.00 34.24 638 SER B N 1
ATOM 3467 C CA . SER B 1 638 ? 138.272 135.711 93.145 1.00 34.24 638 SER B CA 1
ATOM 3468 C C . SER B 1 638 ? 136.795 135.756 93.453 1.00 34.24 638 SER B C 1
ATOM 3469 O O . SER B 1 638 ? 136.162 134.727 93.533 1.00 34.24 638 SER B O 1
ATOM 3472 N N . PHE B 1 639 ? 136.255 136.954 93.657 1.00 33.71 639 PHE B N 1
ATOM 3473 C CA . PHE B 1 639 ? 134.839 137.180 93.909 1.00 33.71 639 PHE B CA 1
ATOM 3474 C C . PHE B 1 639 ? 133.966 136.647 92.791 1.00 33.71 639 PHE B C 1
ATOM 3475 O O . PHE B 1 639 ? 132.887 136.188 93.045 1.00 33.71 639 PHE B O 1
ATOM 3483 N N . SER B 1 640 ? 134.401 136.665 91.569 1.00 36.70 640 SER B N 1
ATOM 3484 C CA . SER B 1 640 ? 133.559 136.125 90.542 1.00 36.70 640 SER B CA 1
ATOM 3485 C C . SER B 1 640 ? 133.760 134.654 90.291 1.00 36.70 640 SER B C 1
ATOM 3486 O O . SER B 1 640 ? 133.497 134.216 89.202 1.00 36.70 640 SER B O 1
ATOM 3489 N N . THR B 1 641 ? 134.227 133.906 91.244 1.00 37.38 641 THR B N 1
ATOM 3490 C CA . THR B 1 641 ? 134.146 132.464 91.230 1.00 37.38 641 THR B CA 1
ATOM 3491 C C . THR B 1 641 ? 132.696 132.056 91.253 1.00 37.38 641 THR B C 1
ATOM 3492 O O . THR B 1 641 ? 131.959 132.530 92.101 1.00 37.38 641 THR B O 1
ATOM 3496 N N . PRO B 1 642 ? 132.247 131.180 90.357 1.00 39.22 642 PRO B N 1
ATOM 3497 C CA . PRO B 1 642 ? 130.875 130.703 90.415 1.00 39.22 642 PRO B CA 1
ATOM 3498 C C . PRO B 1 642 ? 130.609 129.949 91.690 1.00 39.22 642 PRO B C 1
ATOM 3499 O O . PRO B 1 642 ? 131.514 129.445 92.319 1.00 39.22 642 PRO B O 1
ATOM 3503 N N . VAL B 1 643 ? 129.358 129.896 92.108 1.00 40.52 643 VAL B N 1
ATOM 3504 C CA . VAL B 1 643 ? 129.121 129.228 93.371 1.00 40.52 643 VAL B CA 1
ATOM 3505 C C . VAL B 1 643 ? 129.016 127.717 93.224 1.00 40.52 643 VAL B C 1
ATOM 3506 O O . VAL B 1 643 ? 129.048 127.014 94.217 1.00 40.52 643 VAL B O 1
ATOM 3510 N N . SER B 1 644 ? 128.971 127.179 92.022 1.00 41.98 644 SER B N 1
ATOM 3511 C CA . SER B 1 644 ? 129.135 125.751 91.885 1.00 41.98 644 SER B CA 1
ATOM 3512 C C . SER B 1 644 ? 130.573 125.305 92.008 1.00 41.98 644 SER B C 1
ATOM 3513 O O . SER B 1 644 ? 130.817 124.158 92.337 1.00 41.98 644 SER B O 1
ATOM 3516 N N . LYS B 1 645 ? 131.524 126.165 91.758 1.00 40.72 645 LYS B N 1
ATOM 3517 C CA . LYS B 1 645 ? 132.882 125.811 92.060 1.00 40.72 645 LYS B CA 1
ATOM 3518 C C . LYS B 1 645 ? 133.216 125.937 93.520 1.00 40.72 645 LYS B C 1
ATOM 3519 O O . LYS B 1 645 ? 134.112 125.264 93.964 1.00 40.72 645 LYS B O 1
ATOM 3525 N N . ILE B 1 646 ? 132.537 126.772 94.278 1.00 40.02 646 ILE B N 1
ATOM 3526 C CA . ILE B 1 646 ? 132.790 126.796 95.698 1.00 40.02 646 ILE B CA 1
ATOM 3527 C C . ILE B 1 646 ? 132.168 125.590 96.346 1.00 40.02 646 ILE B C 1
ATOM 3528 O O . ILE B 1 646 ? 132.639 125.108 97.355 1.00 40.02 646 ILE B O 1
ATOM 3533 N N . ALA B 1 647 ? 131.125 125.053 95.754 1.00 41.76 647 ALA B N 1
ATOM 3534 C CA . ALA B 1 647 ? 130.522 123.849 96.257 1.00 41.76 647 ALA B CA 1
ATOM 3535 C C . ALA B 1 647 ? 131.327 122.620 95.917 1.00 41.76 647 ALA B C 1
ATOM 3536 O O . ALA B 1 647 ? 131.306 121.669 96.668 1.00 41.76 647 ALA B O 1
ATOM 3538 N N . HIS B 1 648 ? 132.022 122.588 94.798 1.00 43.04 648 HIS B N 1
ATOM 3539 C CA . HIS B 1 648 ? 132.886 121.455 94.542 1.00 43.04 648 HIS B CA 1
ATOM 3540 C C . HIS B 1 648 ? 134.149 121.514 95.340 1.00 43.04 648 HIS B C 1
ATOM 3541 O O . HIS B 1 648 ? 134.753 120.491 95.567 1.00 43.04 648 HIS B O 1
ATOM 3548 N N . LEU B 1 649 ? 134.605 122.687 95.693 1.00 40.48 649 LEU B N 1
ATOM 3549 C CA . LEU B 1 649 ? 135.782 122.820 96.507 1.00 40.48 649 LEU B CA 1
ATOM 3550 C C . LEU B 1 649 ? 135.535 122.322 97.893 1.00 40.48 649 LEU B C 1
ATOM 3551 O O . LEU B 1 649 ? 136.394 121.680 98.457 1.00 40.48 649 LEU B O 1
ATOM 3556 N N . LYS B 1 650 ? 134.362 122.579 98.446 1.00 41.08 650 LYS B N 1
ATOM 3557 C CA . LYS B 1 650 ? 134.051 122.153 99.794 1.00 41.08 650 LYS B CA 1
ATOM 3558 C C . LYS B 1 650 ? 133.893 120.660 99.889 1.00 41.08 650 LYS B C 1
ATOM 3559 O O . LYS B 1 650 ? 134.216 120.053 100.892 1.00 41.08 650 LYS B O 1
ATOM 3565 N N . GLU B 1 651 ? 133.368 120.069 98.870 1.00 44.08 651 GLU B N 1
ATOM 3566 C CA . GLU B 1 651 ? 133.187 118.648 98.820 1.00 44.08 651 GLU B CA 1
ATOM 3567 C C . GLU B 1 651 ? 134.476 117.908 98.588 1.00 44.08 651 GLU B C 1
ATOM 3568 O O . GLU B 1 651 ? 134.648 116.803 99.053 1.00 44.08 651 GLU B O 1
ATOM 3574 N N . ARG B 1 652 ? 135.400 118.507 97.940 1.00 42.91 652 ARG B N 1
ATOM 3575 C CA . ARG B 1 652 ? 136.705 117.952 97.750 1.00 42.91 652 ARG B CA 1
ATOM 3576 C C . ARG B 1 652 ? 137.655 118.186 98.903 1.00 42.91 652 ARG B C 1
ATOM 3577 O O . ARG B 1 652 ? 138.533 117.383 99.113 1.00 42.91 652 ARG B O 1
ATOM 3585 N N . ILE B 1 653 ? 137.483 119.226 99.696 1.00 39.39 653 ILE B N 1
ATOM 3586 C CA . ILE B 1 653 ? 138.231 119.354 100.931 1.00 39.39 653 ILE B CA 1
ATOM 3587 C C . ILE B 1 653 ? 137.845 118.278 101.898 1.00 39.39 653 ILE B C 1
ATOM 3588 O O . ILE B 1 653 ? 138.692 117.669 102.527 1.00 39.39 653 ILE B O 1
ATOM 3593 N N . ALA B 1 654 ? 136.570 118.018 102.027 1.00 39.54 654 ALA B N 1
ATOM 3594 C CA . ALA B 1 654 ? 136.055 117.095 103.001 1.00 39.54 654 ALA B CA 1
ATOM 3595 C C . ALA B 1 654 ? 136.387 115.677 102.667 1.00 39.54 654 ALA B C 1
ATOM 3596 O O . ALA B 1 654 ? 136.456 114.844 103.534 1.00 39.54 654 ALA B O 1
ATOM 3598 N N . GLU B 1 655 ? 136.605 115.387 101.426 1.00 41.95 655 GLU B N 1
ATOM 3599 C CA . GLU B 1 655 ? 137.063 114.085 101.053 1.00 41.95 655 GLU B CA 1
ATOM 3600 C C . GLU B 1 655 ? 138.530 113.861 101.335 1.00 41.95 655 GLU B C 1
ATOM 3601 O O . GLU B 1 655 ? 138.914 112.759 101.659 1.00 41.95 655 GLU B O 1
ATOM 3607 N N . TYR B 1 656 ? 139.368 114.862 101.215 1.00 38.77 656 TYR B N 1
ATOM 3608 C CA . TYR B 1 656 ? 140.739 114.737 101.667 1.00 38.77 656 TYR B CA 1
ATOM 3609 C C . TYR B 1 656 ? 140.814 114.485 103.151 1.00 38.77 656 TYR B C 1
ATOM 3610 O O . TYR B 1 656 ? 141.646 113.717 103.587 1.00 38.77 656 TYR B O 1
ATOM 3619 N N . LEU B 1 657 ? 139.967 115.089 103.944 1.00 37.58 657 LEU B N 1
ATOM 3620 C CA . LEU B 1 657 ? 140.098 114.881 105.366 1.00 37.58 657 LEU B CA 1
ATOM 3621 C C . LEU B 1 657 ? 139.535 113.547 105.827 1.00 37.58 657 LEU B C 1
ATOM 3622 O O . LEU B 1 657 ? 139.960 113.041 106.851 1.00 37.58 657 LEU B O 1
ATOM 3627 N N . GLU B 1 658 ? 138.596 112.963 105.105 1.00 41.72 658 GLU B N 1
ATOM 3628 C CA . GLU B 1 658 ? 138.089 111.653 105.440 1.00 41.72 658 GLU B CA 1
ATOM 3629 C C . GLU B 1 658 ? 139.050 110.554 105.089 1.00 41.72 658 GLU B C 1
ATOM 3630 O O . GLU B 1 658 ? 139.027 109.516 105.722 1.00 41.72 658 GLU B O 1
ATOM 3636 N N . GLN B 1 659 ? 139.892 110.719 104.109 1.00 42.70 659 GLN B N 1
ATOM 3637 C CA . GLN B 1 659 ? 140.796 109.642 103.798 1.00 42.70 659 GLN B CA 1
ATOM 3638 C C . GLN B 1 659 ? 142.148 109.786 104.444 1.00 42.70 659 GLN B C 1
ATOM 3639 O O . GLN B 1 659 ? 143.049 109.036 104.130 1.00 42.70 659 GLN B O 1
ATOM 3645 N N . ASN B 1 660 ? 142.281 110.687 105.385 1.00 38.99 660 ASN B N 1
ATOM 3646 C CA . ASN B 1 660 ? 143.474 110.826 106.200 1.00 38.99 660 ASN B CA 1
ATOM 3647 C C . ASN B 1 660 ? 143.097 110.876 107.662 1.00 38.99 660 ASN B C 1
ATOM 3648 O O . ASN B 1 660 ? 143.382 111.856 108.324 1.00 38.99 660 ASN B O 1
ATOM 3653 N N . PRO B 1 661 ? 142.526 109.801 108.218 1.00 37.41 661 PRO B N 1
ATOM 3654 C CA . PRO B 1 661 ? 141.941 109.876 109.546 1.00 37.41 661 PRO B CA 1
ATOM 3655 C C . PRO B 1 661 ? 142.940 109.908 110.642 1.00 37.41 661 PRO B C 1
ATOM 3656 O O . PRO B 1 661 ? 142.592 110.254 111.760 1.00 37.41 661 PRO B O 1
ATOM 3660 N N . GLN B 1 662 ? 144.154 109.538 110.352 1.00 36.43 662 GLN B N 1
ATOM 3661 C CA . GLN B 1 662 ? 145.235 109.455 111.281 1.00 36.43 662 GLN B CA 1
ATOM 3662 C C . GLN B 1 662 ? 145.852 110.801 111.573 1.00 36.43 662 GLN B C 1
ATOM 3663 O O . GLN B 1 662 ? 146.619 110.905 112.507 1.00 36.43 662 GLN B O 1
ATOM 3669 N N . HIS B 1 663 ? 145.555 111.823 110.789 1.00 33.05 663 HIS B N 1
ATOM 3670 C CA . HIS B 1 663 ? 146.045 113.155 111.011 1.00 33.05 663 HIS B CA 1
ATOM 3671 C C . HIS B 1 663 ? 144.962 114.154 111.294 1.00 33.05 663 HIS B C 1
ATOM 3672 O O . HIS B 1 663 ? 145.208 115.085 112.034 1.00 33.05 663 HIS B O 1
ATOM 3679 N N . TRP B 1 664 ? 143.781 113.990 110.732 1.00 31.08 664 TRP B N 1
ATOM 3680 C CA . TRP B 1 664 ? 142.728 114.978 110.815 1.00 31.08 664 TRP B CA 1
ATOM 3681 C C . TRP B 1 664 ? 141.471 114.334 111.358 1.00 31.08 664 TRP B C 1
ATOM 3682 O O . TRP B 1 664 ? 141.194 113.200 111.050 1.00 31.08 664 TRP B O 1
ATOM 3693 N N . ALA B 1 665 ? 140.739 115.049 112.201 1.00 33.45 665 ALA B N 1
ATOM 3694 C CA . ALA B 1 665 ? 139.374 114.697 112.576 1.00 33.45 665 ALA B CA 1
ATOM 3695 C C . ALA B 1 665 ? 138.398 114.920 111.431 1.00 33.45 665 ALA B C 1
ATOM 3696 O O . ALA B 1 665 ? 138.656 115.722 110.554 1.00 33.45 665 ALA B O 1
ATOM 3698 N N . PRO B 1 666 ? 137.237 114.273 111.427 1.00 34.63 666 PRO B N 1
ATOM 3699 C CA . PRO B 1 666 ? 136.331 114.455 110.290 1.00 34.63 666 PRO B CA 1
ATOM 3700 C C . PRO B 1 666 ? 135.577 115.779 110.232 1.00 34.63 666 PRO B C 1
ATOM 3701 O O . PRO B 1 666 ? 135.231 116.214 109.144 1.00 34.63 666 PRO B O 1
ATOM 3705 N N . VAL B 1 667 ? 135.283 116.410 111.337 1.00 34.46 667 VAL B N 1
ATOM 3706 C CA . VAL B 1 667 ? 134.467 117.610 111.387 1.00 34.46 667 VAL B CA 1
ATOM 3707 C C . VAL B 1 667 ? 135.307 118.854 111.154 1.00 34.46 667 VAL B C 1
ATOM 3708 O O . VAL B 1 667 ? 136.351 119.024 111.764 1.00 34.46 667 VAL B O 1
ATOM 3712 N N . HIS B 1 668 ? 134.846 119.729 110.277 1.00 33.30 668 HIS B N 1
ATOM 3713 C CA . HIS B 1 668 ? 135.589 120.877 109.822 1.00 33.30 668 HIS B CA 1
ATOM 3714 C C . HIS B 1 668 ? 134.591 121.903 109.355 1.00 33.30 668 HIS B C 1
ATOM 3715 O O . HIS B 1 668 ? 133.412 121.642 109.338 1.00 33.30 668 HIS B O 1
ATOM 3722 N N . SER B 1 669 ? 135.068 123.070 108.961 1.00 31.90 669 SER B N 1
ATOM 3723 C CA . SER B 1 669 ? 134.219 124.083 108.372 1.00 31.90 669 SER B CA 1
ATOM 3724 C C . SER B 1 669 ? 135.008 124.954 107.423 1.00 31.90 669 SER B C 1
ATOM 3725 O O . SER B 1 669 ? 136.158 125.219 107.647 1.00 31.90 669 SER B O 1
ATOM 3728 N N . VAL B 1 670 ? 134.379 125.388 106.352 1.00 31.86 670 VAL B N 1
ATOM 3729 C CA . VAL B 1 670 ? 134.967 126.282 105.369 1.00 31.86 670 VAL B CA 1
ATOM 3730 C C . VAL B 1 670 ? 134.211 127.594 105.442 1.00 31.86 670 VAL B C 1
ATOM 3731 O O . VAL B 1 670 ? 133.002 127.616 105.323 1.00 31.86 670 VAL B O 1
ATOM 3735 N N . VAL B 1 671 ? 134.895 128.682 105.635 1.00 30.66 671 VAL B N 1
ATOM 3736 C CA . VAL B 1 671 ? 134.298 129.912 106.112 1.00 30.66 671 VAL B CA 1
ATOM 3737 C C . VAL B 1 671 ? 134.650 131.044 105.166 1.00 30.66 671 VAL B C 1
ATOM 3738 O O . VAL B 1 671 ? 135.731 131.053 104.625 1.00 30.66 671 VAL B O 1
ATOM 3742 N N . VAL B 1 672 ? 133.714 131.915 104.854 1.00 32.21 672 VAL B N 1
ATOM 3743 C CA . VAL B 1 672 ? 133.972 133.148 104.126 1.00 32.21 672 VAL B CA 1
ATOM 3744 C C . VAL B 1 672 ? 134.104 134.258 105.123 1.00 32.21 672 VAL B C 1
ATOM 3745 O O . VAL B 1 672 ? 133.166 134.551 105.829 1.00 32.21 672 VAL B O 1
ATOM 3749 N N . LYS B 1 673 ? 135.222 134.913 105.170 1.00 34.08 673 LYS B N 1
ATOM 3750 C CA . LYS B 1 673 ? 135.420 135.930 106.173 1.00 34.08 673 LYS B CA 1
ATOM 3751 C C . LYS B 1 673 ? 135.196 137.345 105.698 1.00 34.08 673 LYS B C 1
ATOM 3752 O O . LYS B 1 673 ? 134.661 138.113 106.447 1.00 34.08 673 LYS B O 1
ATOM 3758 N N . GLU B 1 674 ? 135.624 137.755 104.526 1.00 37.06 674 GLU B N 1
ATOM 3759 C CA . GLU B 1 674 ? 135.337 139.086 104.047 1.00 37.06 674 GLU B CA 1
ATOM 3760 C C . GLU B 1 674 ? 134.993 139.051 102.589 1.00 37.06 674 GLU B C 1
ATOM 3761 O O . GLU B 1 674 ? 135.343 138.139 101.884 1.00 37.06 674 GLU B O 1
ATOM 3767 N N . ILE B 1 675 ? 134.323 140.087 102.155 1.00 36.96 675 ILE B N 1
ATOM 3768 C CA . ILE B 1 675 ? 134.137 140.430 100.762 1.00 36.96 675 ILE B CA 1
ATOM 3769 C C . ILE B 1 675 ? 134.820 141.750 100.545 1.00 36.96 675 ILE B C 1
ATOM 3770 O O . ILE B 1 675 ? 134.409 142.732 101.136 1.00 36.96 675 ILE B O 1
ATOM 3775 N N . GLU B 1 676 ? 135.811 141.805 99.686 1.00 37.77 676 GLU B N 1
ATOM 3776 C CA . GLU B 1 676 ? 136.638 142.983 99.497 1.00 37.77 676 GLU B CA 1
ATOM 3777 C C . GLU B 1 676 ? 136.482 143.552 98.108 1.00 37.77 676 GLU B C 1
ATOM 3778 O O . GLU B 1 676 ? 136.838 142.895 97.156 1.00 37.77 676 GLU B O 1
ATOM 3784 N N . ASN B 1 677 ? 136.001 144.770 98.006 1.00 35.42 677 ASN B N 1
ATOM 3785 C CA . ASN B 1 677 ? 136.058 145.616 96.818 1.00 35.42 677 ASN B CA 1
ATOM 3786 C C . ASN B 1 677 ? 135.380 145.015 95.625 1.00 35.42 677 ASN B C 1
ATOM 3787 O O . ASN B 1 677 ? 135.746 145.332 94.530 1.00 35.42 677 ASN B O 1
ATOM 3792 N N . MET B 1 678 ? 134.431 144.135 95.824 1.00 35.18 678 MET B N 1
ATOM 3793 C CA . MET B 1 678 ? 133.901 143.194 94.852 1.00 35.18 678 MET B CA 1
ATOM 3794 C C . MET B 1 678 ? 134.924 142.496 93.981 1.00 35.18 678 MET B C 1
ATOM 3795 O O . MET B 1 678 ? 134.650 142.206 92.833 1.00 35.18 678 MET B O 1
ATOM 3800 N N . ASN B 1 679 ? 136.055 142.156 94.543 1.00 33.33 679 ASN B N 1
ATOM 3801 C CA . ASN B 1 679 ? 137.223 141.556 93.944 1.00 33.33 679 ASN B CA 1
ATOM 3802 C C . ASN B 1 679 ? 137.626 140.245 94.585 1.00 33.33 679 ASN B C 1
ATOM 3803 O O . ASN B 1 679 ? 137.872 139.289 93.897 1.00 33.33 679 ASN B O 1
ATOM 3808 N N . LYS B 1 680 ? 137.655 140.166 95.885 1.00 33.35 680 LYS B N 1
ATOM 3809 C CA . LYS B 1 680 ? 138.348 139.123 96.601 1.00 33.35 680 LYS B CA 1
ATOM 3810 C C . LYS B 1 680 ? 137.455 138.523 97.660 1.00 33.35 680 LYS B C 1
ATOM 3811 O O . LYS B 1 680 ? 136.888 139.251 98.445 1.00 33.35 680 LYS B O 1
ATOM 3817 N N . LEU B 1 681 ? 137.338 137.210 97.707 1.00 33.21 681 LEU B N 1
ATOM 3818 C CA . LEU B 1 681 ? 136.773 136.500 98.851 1.00 33.21 681 LEU B CA 1
ATOM 3819 C C . LEU B 1 681 ? 137.886 135.991 99.739 1.00 33.21 681 LEU B C 1
ATOM 3820 O O . LEU B 1 681 ? 138.729 135.258 99.294 1.00 33.21 681 LEU B O 1
ATOM 3825 N N . LYS B 1 682 ? 137.885 136.349 100.974 1.00 34.29 682 LYS B N 1
ATOM 3826 C CA . LYS B 1 682 ? 138.845 135.807 101.911 1.00 34.29 682 LYS B CA 1
ATOM 3827 C C . LYS B 1 682 ? 138.270 134.631 102.639 1.00 34.29 682 LYS B C 1
ATOM 3828 O O . LYS B 1 682 ? 137.301 134.774 103.336 1.00 34.29 682 LYS B O 1
ATOM 3834 N N . MET B 1 683 ? 138.866 133.481 102.505 1.00 33.55 683 MET B N 1
ATOM 3835 C CA . MET B 1 683 ? 138.320 132.258 103.033 1.00 33.55 683 MET B CA 1
ATOM 3836 C C . MET B 1 683 ? 139.238 131.641 104.069 1.00 33.55 683 MET B C 1
ATOM 3837 O O . MET B 1 683 ? 140.367 132.023 104.207 1.00 33.55 683 MET B O 1
ATOM 3842 N N . ALA B 1 684 ? 138.744 130.674 104.816 1.00 30.34 684 ALA B N 1
ATOM 3843 C CA . ALA B 1 684 ? 139.547 129.928 105.766 1.00 30.34 684 ALA B CA 1
ATOM 3844 C C . ALA B 1 684 ? 139.016 128.530 105.867 1.00 30.34 684 ALA B C 1
ATOM 3845 O O . ALA B 1 684 ? 137.868 128.293 105.599 1.00 30.34 684 ALA B O 1
ATOM 3847 N N . LEU B 1 685 ? 139.864 127.604 106.241 1.00 29.72 685 LEU B N 1
ATOM 3848 C CA . LEU B 1 685 ? 139.484 126.250 106.597 1.00 29.72 685 LEU B CA 1
ATOM 3849 C C . LEU B 1 685 ? 139.874 125.989 108.029 1.00 29.72 685 LEU B C 1
ATOM 3850 O O . LEU B 1 685 ? 141.011 126.182 108.381 1.00 29.72 685 LEU B O 1
ATOM 3855 N N . TYR B 1 686 ? 138.931 125.542 108.840 1.00 30.66 686 TYR B N 1
ATOM 3856 C CA . TYR B 1 686 ? 139.167 125.143 110.215 1.00 30.66 686 TYR B CA 1
ATOM 3857 C C . TYR B 1 686 ? 139.075 123.647 110.353 1.00 30.66 686 TYR B C 1
ATOM 3858 O O . TYR B 1 686 ? 138.087 123.072 109.970 1.00 30.66 686 TYR B O 1
ATOM 3867 N N . SER B 1 687 ? 140.089 123.017 110.914 1.00 30.51 687 SER B N 1
ATOM 3868 C CA . SER B 1 687 ? 140.065 121.589 111.123 1.00 30.51 687 SER B CA 1
ATOM 3869 C C . SER B 1 687 ? 140.827 121.221 112.367 1.00 30.51 687 SER B C 1
ATOM 3870 O O . SER B 1 687 ? 141.402 122.050 113.003 1.00 30.51 687 SER B O 1
ATOM 3873 N N . ASP B 1 688 ? 140.792 119.962 112.742 1.00 30.80 688 ASP B N 1
ATOM 3874 C CA . ASP B 1 688 ? 141.344 119.445 113.984 1.00 30.80 688 ASP B CA 1
ATOM 3875 C C . ASP B 1 688 ? 142.423 118.410 113.800 1.00 30.80 688 ASP B C 1
ATOM 3876 O O . ASP B 1 688 ? 142.241 117.447 113.081 1.00 30.80 688 ASP B O 1
ATOM 3881 N N . HIS B 1 689 ? 143.494 118.576 114.533 1.00 27.89 689 HIS B N 1
ATOM 3882 C CA . HIS B 1 689 ? 144.602 117.670 114.639 1.00 27.89 689 HIS B CA 1
ATOM 3883 C C . HIS B 1 689 ? 144.253 116.478 115.502 1.00 27.89 689 HIS B C 1
ATOM 3884 O O . HIS B 1 689 ? 143.302 116.462 116.228 1.00 27.89 689 HIS B O 1
ATOM 3891 N N . THR B 1 690 ? 145.058 115.462 115.440 1.00 27.99 690 THR B N 1
ATOM 3892 C CA . THR B 1 690 ? 144.966 114.375 116.374 1.00 27.99 690 THR B CA 1
ATOM 3893 C C . THR B 1 690 ? 146.086 114.430 117.385 1.00 27.99 690 THR B C 1
ATOM 3894 O O . THR B 1 690 ? 146.424 113.428 117.956 1.00 27.99 690 THR B O 1
ATOM 3898 N N . ILE B 1 691 ? 146.683 115.584 117.596 1.00 26.80 691 ILE B N 1
ATOM 3899 C CA . ILE B 1 691 ? 147.782 115.835 118.504 1.00 26.80 691 ILE B CA 1
ATOM 3900 C C . ILE B 1 691 ? 147.504 117.181 119.142 1.00 26.80 691 ILE B C 1
ATOM 3901 O O . ILE B 1 691 ? 146.598 117.862 118.749 1.00 26.80 691 ILE B O 1
ATOM 3906 N N . THR B 1 692 ? 148.288 117.593 120.098 1.00 26.51 692 THR B N 1
ATOM 3907 C CA . THR B 1 692 ? 148.278 118.975 120.545 1.00 26.51 692 THR B CA 1
ATOM 3908 C C . THR B 1 692 ? 149.473 119.703 119.971 1.00 26.51 692 THR B C 1
ATOM 3909 O O . THR B 1 692 ? 150.201 119.190 119.159 1.00 26.51 692 THR B O 1
ATOM 3913 N N . PHE B 1 693 ? 149.683 120.925 120.377 1.00 27.11 693 PHE B N 1
ATOM 3914 C CA . PHE B 1 693 ? 150.830 121.639 119.860 1.00 27.11 693 PHE B CA 1
ATOM 3915 C C . PHE B 1 693 ? 152.055 121.431 120.684 1.00 27.11 693 PHE B C 1
ATOM 3916 O O . PHE B 1 693 ? 152.978 122.161 120.495 1.00 27.11 693 PHE B O 1
ATOM 3924 N N . GLN B 1 694 ? 152.038 120.520 121.641 1.00 28.19 694 GLN B N 1
ATOM 3925 C CA . GLN B 1 694 ? 153.219 120.023 122.307 1.00 28.19 694 GLN B CA 1
ATOM 3926 C C . GLN B 1 694 ? 154.199 119.489 121.311 1.00 28.19 694 GLN B C 1
ATOM 3927 O O . GLN B 1 694 ? 155.386 119.759 121.396 1.00 28.19 694 GLN B O 1
ATOM 3933 N N . GLU B 1 695 ? 153.719 118.743 120.348 1.00 32.39 695 GLU B N 1
ATOM 3934 C CA . GLU B 1 695 ? 154.539 118.230 119.283 1.00 32.39 695 GLU B CA 1
ATOM 3935 C C . GLU B 1 695 ? 154.649 119.287 118.218 1.00 32.39 695 GLU B C 1
ATOM 3936 O O . GLU B 1 695 ? 153.923 119.286 117.257 1.00 32.39 695 GLU B O 1
ATOM 3942 N N . ASN B 1 696 ? 155.588 120.185 118.393 1.00 31.35 696 ASN B N 1
ATOM 3943 C CA . ASN B 1 696 ? 155.739 121.317 117.512 1.00 31.35 696 ASN B CA 1
ATOM 3944 C C . ASN B 1 696 ? 156.175 120.925 116.109 1.00 31.35 696 ASN B C 1
ATOM 3945 O O . ASN B 1 696 ? 155.699 121.492 115.155 1.00 31.35 696 ASN B O 1
ATOM 3950 N N . ARG B 1 697 ? 157.117 120.025 115.962 1.00 32.69 697 ARG B N 1
ATOM 3951 C CA . ARG B 1 697 ? 157.625 119.722 114.651 1.00 32.69 697 ARG B CA 1
ATOM 3952 C C . ARG B 1 697 ? 156.651 118.918 113.845 1.00 32.69 697 ARG B C 1
ATOM 3953 O O . ARG B 1 697 ? 156.569 119.075 112.651 1.00 32.69 697 ARG B O 1
ATOM 3961 N N . GLU B 1 698 ? 155.858 118.122 114.477 1.00 33.34 698 GLU B N 1
ATOM 3962 C CA . GLU B 1 698 ? 154.876 117.350 113.789 1.00 33.34 698 GLU B CA 1
ATOM 3963 C C . GLU B 1 698 ? 153.669 118.159 113.396 1.00 33.34 698 GLU B C 1
ATOM 3964 O O . GLU B 1 698 ? 153.067 117.875 112.376 1.00 33.34 698 GLU B O 1
ATOM 3970 N N . ARG B 1 699 ? 153.295 119.154 114.168 1.00 30.74 699 ARG B N 1
ATOM 3971 C CA . ARG B 1 699 ? 152.252 120.068 113.768 1.00 30.74 699 ARG B CA 1
ATOM 3972 C C . ARG B 1 699 ? 152.615 120.833 112.501 1.00 30.74 699 ARG B C 1
ATOM 3973 O O . ARG B 1 699 ? 151.779 120.985 111.631 1.00 30.74 699 ARG B O 1
ATOM 3981 N N . ASN B 1 700 ? 153.848 121.314 112.371 1.00 30.97 700 ASN B N 1
ATOM 3982 C CA . ASN B 1 700 ? 154.261 122.086 111.216 1.00 30.97 700 ASN B CA 1
ATOM 3983 C C . ASN B 1 700 ? 154.347 121.253 109.987 1.00 30.97 700 ASN B C 1
ATOM 3984 O O . ASN B 1 700 ? 154.117 121.746 108.916 1.00 30.97 700 ASN B O 1
ATOM 3989 N N . LEU B 1 701 ? 154.694 120.012 110.105 1.00 31.66 701 LEU B N 1
ATOM 3990 C CA . LEU B 1 701 ? 154.781 119.150 108.963 1.00 31.66 701 LEU B CA 1
ATOM 3991 C C . LEU B 1 701 ? 153.450 118.703 108.438 1.00 31.66 701 LEU B C 1
ATOM 3992 O O . LEU B 1 701 ? 153.319 118.528 107.251 1.00 31.66 701 LEU B O 1
ATOM 3997 N N . ARG B 1 702 ? 152.473 118.481 109.286 1.00 31.73 702 ARG B N 1
ATOM 3998 C CA . ARG B 1 702 ? 151.150 118.066 108.873 1.00 31.73 702 ARG B CA 1
ATOM 3999 C C . ARG B 1 702 ? 150.358 119.207 108.317 1.00 31.73 702 ARG B C 1
ATOM 4000 O O . ARG B 1 702 ? 149.517 119.006 107.474 1.00 31.73 702 ARG B O 1
ATOM 4008 N N . ARG B 1 703 ? 150.628 120.394 108.741 1.00 30.66 703 ARG B N 1
ATOM 4009 C CA . ARG B 1 703 ? 149.965 121.538 108.205 1.00 30.66 703 ARG B CA 1
ATOM 4010 C C . ARG B 1 703 ? 150.588 122.026 106.914 1.00 30.66 703 ARG B C 1
ATOM 4011 O O . ARG B 1 703 ? 149.909 122.617 106.116 1.00 30.66 703 ARG B O 1
ATOM 4019 N N . THR B 1 704 ? 151.840 121.756 106.663 1.00 31.69 704 THR B N 1
ATOM 4020 C CA . THR B 1 704 ? 152.454 121.962 105.374 1.00 31.69 704 THR B CA 1
ATOM 4021 C C . THR B 1 704 ? 151.874 121.045 104.332 1.00 31.69 704 THR B C 1
ATOM 4022 O O . THR B 1 704 ? 151.710 121.418 103.191 1.00 31.69 704 THR B O 1
ATOM 4026 N N . GLU B 1 705 ? 151.485 119.890 104.712 1.00 34.01 705 GLU B N 1
ATOM 4027 C CA . GLU B 1 705 ? 150.946 118.971 103.767 1.00 34.01 705 GLU B CA 1
ATOM 4028 C C . GLU B 1 705 ? 149.485 119.200 103.489 1.00 34.01 705 GLU B C 1
ATOM 4029 O O . GLU B 1 705 ? 149.028 118.914 102.408 1.00 34.01 705 GLU B O 1
ATOM 4035 N N . LEU B 1 706 ? 148.747 119.739 104.439 1.00 32.96 706 LEU B N 1
ATOM 4036 C CA . LEU B 1 706 ? 147.407 120.207 104.173 1.00 32.96 706 LEU B CA 1
ATOM 4037 C C . LEU B 1 706 ? 147.396 121.407 103.248 1.00 32.96 706 LEU B C 1
ATOM 4038 O O . LEU B 1 706 ? 146.558 121.477 102.373 1.00 32.96 706 LEU B O 1
ATOM 4043 N N . SER B 1 707 ? 148.315 122.344 103.413 1.00 32.98 707 SER B N 1
ATOM 4044 C CA . SER B 1 707 ? 148.419 123.513 102.563 1.00 32.98 707 SER B CA 1
ATOM 4045 C C . SER B 1 707 ? 148.767 123.162 101.147 1.00 32.98 707 SER B C 1
ATOM 4046 O O . SER B 1 707 ? 148.220 123.735 100.236 1.00 32.98 707 SER B O 1
ATOM 4049 N N . LEU B 1 708 ? 149.664 122.255 100.924 1.00 33.49 708 LEU B N 1
ATOM 4050 C CA . LEU B 1 708 ? 149.966 121.838 99.574 1.00 33.49 708 LEU B CA 1
ATOM 4051 C C . LEU B 1 708 ? 148.896 120.997 98.932 1.00 33.49 708 LEU B C 1
ATOM 4052 O O . LEU B 1 708 ? 148.884 120.888 97.728 1.00 33.49 708 LEU B O 1
ATOM 4057 N N . ALA B 1 709 ? 147.979 120.445 99.681 1.00 35.50 709 ALA B N 1
ATOM 4058 C CA . ALA B 1 709 ? 146.838 119.755 99.118 1.00 35.50 709 ALA B CA 1
ATOM 4059 C C . ALA B 1 709 ? 145.714 120.682 98.740 1.00 35.50 709 ALA B C 1
ATOM 4060 O O . ALA B 1 709 ? 145.040 120.421 97.774 1.00 35.50 709 ALA B O 1
ATOM 4062 N N . ILE B 1 710 ? 145.483 121.744 99.493 1.00 35.06 710 ILE B N 1
ATOM 4063 C CA . ILE B 1 710 ? 144.539 122.781 99.112 1.00 35.06 710 ILE B CA 1
ATOM 4064 C C . ILE B 1 710 ? 144.964 123.444 97.819 1.00 35.06 710 ILE B C 1
ATOM 4065 O O . ILE B 1 710 ? 144.159 123.673 96.940 1.00 35.06 710 ILE B O 1
ATOM 4070 N N . LYS B 1 711 ? 146.231 123.745 97.701 1.00 35.86 711 LYS B N 1
ATOM 4071 C CA . LYS B 1 711 ? 146.873 124.281 96.521 1.00 35.86 711 LYS B CA 1
ATOM 4072 C C . LYS B 1 711 ? 146.641 123.451 95.273 1.00 35.86 711 LYS B C 1
ATOM 4073 O O . LYS B 1 711 ? 146.533 123.991 94.186 1.00 35.86 711 LYS B O 1
ATOM 4079 N N . ARG B 1 712 ? 146.543 122.154 95.409 1.00 39.10 712 ARG B N 1
ATOM 4080 C CA . ARG B 1 712 ? 146.327 121.285 94.289 1.00 39.10 712 ARG B CA 1
ATOM 4081 C C . ARG B 1 712 ? 144.866 121.122 93.939 1.00 39.10 712 ARG B C 1
ATOM 4082 O O . ARG B 1 712 ? 144.543 120.970 92.780 1.00 39.10 712 ARG B O 1
ATOM 4090 N N . MET B 1 713 ? 143.968 121.186 94.911 1.00 40.49 713 MET B N 1
ATOM 4091 C CA . MET B 1 713 ? 142.545 121.224 94.637 1.00 40.49 713 MET B CA 1
ATOM 4092 C C . MET B 1 713 ? 142.142 122.479 93.911 1.00 40.49 713 MET B C 1
ATOM 4093 O O . MET B 1 713 ? 141.305 122.417 93.026 1.00 40.49 713 MET B O 1
ATOM 4098 N N . LEU B 1 714 ? 142.710 123.619 94.270 1.00 37.49 714 LEU B N 1
ATOM 4099 C CA . LEU B 1 714 ? 142.304 124.887 93.707 1.00 37.49 714 LEU B CA 1
ATOM 4100 C C . LEU B 1 714 ? 142.625 124.957 92.253 1.00 37.49 714 LEU B C 1
ATOM 4101 O O . LEU B 1 714 ? 141.864 125.506 91.481 1.00 37.49 714 LEU B O 1
ATOM 4106 N N . GLU B 1 715 ? 143.686 124.350 91.840 1.00 41.00 715 GLU B N 1
ATOM 4107 C CA . GLU B 1 715 ? 143.979 124.391 90.442 1.00 41.00 715 GLU B CA 1
ATOM 4108 C C . GLU B 1 715 ? 143.503 123.191 89.651 1.00 41.00 715 GLU B C 1
ATOM 4109 O O . GLU B 1 715 ? 143.536 123.252 88.440 1.00 41.00 715 GLU B O 1
ATOM 4115 N N . ASP B 1 716 ? 142.980 122.150 90.269 1.00 42.78 716 ASP B N 1
ATOM 4116 C CA . ASP B 1 716 ? 142.210 121.189 89.500 1.00 42.78 716 ASP B CA 1
ATOM 4117 C C . ASP B 1 716 ? 140.850 121.706 89.165 1.00 42.78 716 ASP B C 1
ATOM 4118 O O . ASP B 1 716 ? 140.213 121.176 88.280 1.00 42.78 716 ASP B O 1
ATOM 4123 N N . LEU B 1 717 ? 140.319 122.593 89.979 1.00 41.72 717 LEU B N 1
ATOM 4124 C CA . LEU B 1 717 ? 139.004 123.142 89.792 1.00 41.72 717 LEU B CA 1
ATOM 4125 C C . LEU B 1 717 ? 139.032 124.427 89.044 1.00 41.72 717 LEU B C 1
ATOM 4126 O O . LEU B 1 717 ? 138.001 125.015 88.908 1.00 41.72 717 LEU B O 1
ATOM 4131 N N . HIS B 1 718 ? 140.181 124.874 88.587 1.00 42.52 718 HIS B N 1
ATOM 4132 C CA . HIS B 1 718 ? 140.377 126.099 87.830 1.00 42.52 718 HIS B CA 1
ATOM 4133 C C . HIS B 1 718 ? 139.923 127.352 88.556 1.00 42.52 718 HIS B C 1
ATOM 4134 O O . HIS B 1 718 ? 139.369 128.251 87.967 1.00 42.52 718 HIS B O 1
ATOM 4141 N N . ILE B 1 719 ? 140.186 127.439 89.808 1.00 38.91 719 ILE B N 1
ATOM 4142 C CA . ILE B 1 719 ? 139.856 128.610 90.588 1.00 38.91 719 ILE B CA 1
ATOM 4143 C C . ILE B 1 719 ? 141.074 129.504 90.568 1.00 38.91 719 ILE B C 1
ATOM 4144 O O . ILE B 1 719 ? 142.173 128.996 90.610 1.00 38.91 719 ILE B O 1
ATOM 4149 N N . ASP B 1 720 ? 140.915 130.813 90.426 1.00 39.03 720 ASP B N 1
ATOM 4150 C CA . ASP B 1 720 ? 142.059 131.678 90.675 1.00 39.03 720 ASP B CA 1
ATOM 4151 C C . ASP B 1 720 ? 141.675 132.973 91.353 1.00 39.03 720 ASP B C 1
ATOM 4152 O O . ASP B 1 720 ? 140.678 133.058 92.030 1.00 39.03 720 ASP B O 1
ATOM 4157 N N . TYR B 1 721 ? 142.566 133.933 91.289 1.00 34.62 721 TYR B N 1
ATOM 4158 C CA . TYR B 1 721 ? 142.389 135.269 91.798 1.00 34.62 721 TYR B CA 1
ATOM 4159 C C . TYR B 1 721 ? 143.004 136.221 90.795 1.00 34.62 721 TYR B C 1
ATOM 4160 O O . TYR B 1 721 ? 144.082 135.965 90.306 1.00 34.62 721 TYR B O 1
ATOM 4169 N N . THR B 1 722 ? 142.342 137.309 90.479 1.00 34.02 722 THR B N 1
ATOM 4170 C CA . THR B 1 722 ? 142.872 138.316 89.577 1.00 34.02 722 THR B CA 1
ATOM 4171 C C . THR B 1 722 ? 142.701 139.693 90.177 1.00 34.02 722 THR B C 1
ATOM 4172 O O . THR B 1 722 ? 141.756 139.939 90.885 1.00 34.02 722 THR B O 1
ATOM 4176 N N . LEU B 1 723 ? 143.611 140.591 89.867 1.00 34.15 723 LEU B N 1
ATOM 4177 C CA . LEU B 1 723 ? 143.583 141.999 90.236 1.00 34.15 723 LEU B CA 1
ATOM 4178 C C . LEU B 1 723 ? 142.569 142.797 89.449 1.00 34.15 723 LEU B C 1
ATOM 4179 O O . LEU B 1 723 ? 142.200 142.444 88.350 1.00 34.15 723 LEU B O 1
ATOM 4184 N N . LEU B 1 724 ? 142.111 143.878 90.035 1.00 33.30 724 LEU B N 1
ATOM 4185 C CA . LEU B 1 724 ? 141.099 144.736 89.443 1.00 33.30 724 LEU B CA 1
ATOM 4186 C C . LEU B 1 724 ? 141.625 145.448 88.205 1.00 33.30 724 LEU B C 1
ATOM 4187 O O . LEU B 1 724 ? 142.736 145.923 88.220 1.00 33.30 724 LEU B O 1
ATOM 4192 N N . PRO B 1 725 ? 140.835 145.562 87.158 1.00 35.91 725 PRO B N 1
ATOM 4193 C CA . PRO B 1 725 ? 141.303 146.233 85.937 1.00 35.91 725 PRO B CA 1
ATOM 4194 C C . PRO B 1 725 ? 141.517 147.730 86.084 1.00 35.91 725 PRO B C 1
ATOM 4195 O O . PRO B 1 725 ? 140.945 148.386 86.941 1.00 35.91 725 PRO B O 1
ATOM 4199 N N . GLN B 1 726 ? 142.321 148.279 85.207 1.00 39.70 726 GLN B N 1
ATOM 4200 C CA . GLN B 1 726 ? 142.680 149.681 85.233 1.00 39.70 726 GLN B CA 1
ATOM 4201 C C . GLN B 1 726 ? 142.398 150.352 83.900 1.00 39.70 726 GLN B C 1
ATOM 4202 O O . GLN B 1 726 ? 142.828 149.874 82.875 1.00 39.70 726 GLN B O 1
ATOM 4208 N N . ASP B 1 727 ? 141.688 151.456 83.922 1.00 43.13 727 ASP B N 1
ATOM 4209 C CA . ASP B 1 727 ? 141.515 152.319 82.767 1.00 43.13 727 ASP B CA 1
ATOM 4210 C C . ASP B 1 727 ? 142.636 153.309 82.586 1.00 43.13 727 ASP B C 1
ATOM 4211 O O . ASP B 1 727 ? 143.018 153.978 83.525 1.00 43.13 727 ASP B O 1
ATOM 4216 N N . ILE B 1 728 ? 143.077 153.478 81.354 1.00 45.44 728 ILE B N 1
ATOM 4217 C CA . ILE B 1 728 ? 144.150 154.382 80.993 1.00 45.44 728 ILE B CA 1
ATOM 4218 C C . ILE B 1 728 ? 143.621 155.352 79.966 1.00 45.44 728 ILE B C 1
ATOM 4219 O O . ILE B 1 728 ? 143.120 154.938 78.931 1.00 45.44 728 ILE B O 1
ATOM 4224 N N . ASN B 1 729 ? 143.685 156.631 80.260 1.00 47.28 729 ASN B N 1
ATOM 4225 C CA . ASN B 1 729 ? 143.409 157.680 79.299 1.00 47.28 729 ASN B CA 1
ATOM 4226 C C . ASN B 1 729 ? 144.706 158.194 78.749 1.00 47.28 729 ASN B C 1
ATOM 4227 O O . ASN B 1 729 ? 145.443 158.861 79.447 1.00 47.28 729 ASN B O 1
ATOM 4232 N N . LEU B 1 730 ? 144.941 157.966 77.495 1.00 49.49 730 LEU B N 1
ATOM 4233 C CA . LEU B 1 730 ? 146.235 158.245 76.926 1.00 49.49 730 LEU B CA 1
ATOM 4234 C C . LEU B 1 730 ? 146.224 159.586 76.242 1.00 49.49 730 LEU B C 1
ATOM 4235 O O . LEU B 1 730 ? 145.473 159.810 75.314 1.00 49.49 730 LEU B O 1
ATOM 4240 N N . THR B 1 731 ? 147.042 160.487 76.724 1.00 51.55 731 THR B N 1
ATOM 4241 C CA . THR B 1 731 ? 147.052 161.844 76.208 1.00 51.55 731 THR B CA 1
ATOM 4242 C C . THR B 1 731 ? 148.160 162.034 75.168 1.00 51.55 731 THR B C 1
ATOM 4243 O O . THR B 1 731 ? 149.325 161.718 75.391 1.00 51.55 731 THR B O 1
ATOM 4247 N N . PHE C 1 439 ? 108.346 161.301 155.395 1.00 150.47 439 PHE C N 1
ATOM 4248 C CA . PHE C 1 439 ? 107.779 160.649 156.569 1.00 150.47 439 PHE C CA 1
ATOM 4249 C C . PHE C 1 439 ? 106.481 159.894 156.236 1.00 150.47 439 PHE C C 1
ATOM 4250 O O . PHE C 1 439 ? 105.414 160.492 156.070 1.00 150.47 439 PHE C O 1
ATOM 4252 N N . ARG C 1 440 ? 106.581 158.571 156.115 1.00 151.29 440 ARG C N 1
ATOM 4253 C CA . ARG C 1 440 ? 105.400 157.748 155.884 1.00 151.29 440 ARG C CA 1
ATOM 4254 C C . ARG C 1 440 ? 105.312 156.583 156.851 1.00 151.29 440 ARG C C 1
ATOM 4255 O O . ARG C 1 440 ? 104.254 156.364 157.467 1.00 151.29 440 ARG C O 1
ATOM 4257 N N . ASN C 1 441 ? 106.400 155.826 157.003 1.00 151.99 441 ASN C N 1
ATOM 4258 C CA . ASN C 1 441 ? 106.426 154.649 157.853 1.00 151.99 441 ASN C CA 1
ATOM 4259 C C . ASN C 1 441 ? 107.170 154.854 159.160 1.00 151.99 441 ASN C C 1
ATOM 4260 O O . ASN C 1 441 ? 106.875 154.146 160.133 1.00 151.99 441 ASN C O 1
ATOM 4262 N N . VAL C 1 442 ? 108.108 155.807 159.213 1.00 151.41 442 VAL C N 1
ATOM 4263 C CA . VAL C 1 442 ? 108.783 156.167 160.450 1.00 151.41 442 VAL C CA 1
ATOM 4264 C C . VAL C 1 442 ? 107.818 156.728 161.488 1.00 151.41 442 VAL C C 1
ATOM 4265 O O . VAL C 1 442 ? 108.062 156.577 162.688 1.00 151.41 442 VAL C O 1
ATOM 4267 N N . ALA C 1 443 ? 106.714 157.332 161.049 1.00 151.99 443 ALA C N 1
ATOM 4268 C CA . ALA C 1 443 ? 105.692 157.798 161.972 1.00 151.99 443 ALA C CA 1
ATOM 4269 C C . ALA C 1 443 ? 105.020 156.655 162.729 1.00 151.99 443 ALA C C 1
ATOM 4270 O O . ALA C 1 443 ? 104.567 156.869 163.856 1.00 151.99 443 ALA C O 1
ATOM 4272 N N . GLN C 1 444 ? 104.974 155.444 162.177 1.00 152.15 444 GLN C N 1
ATOM 4273 C CA . GLN C 1 444 ? 104.374 154.331 162.907 1.00 152.15 444 GLN C CA 1
ATOM 4274 C C . GLN C 1 444 ? 105.356 153.227 163.288 1.00 152.15 444 GLN C C 1
ATOM 4275 O O . GLN C 1 444 ? 105.006 152.375 164.105 1.00 152.15 444 GLN C O 1
ATOM 4277 N N . PRO C 1 445 ? 106.576 153.214 162.747 1.00 151.44 445 PRO C N 1
ATOM 4278 C CA . PRO C 1 445 ? 107.496 152.128 163.075 1.00 151.44 445 PRO C CA 1
ATOM 4279 C C . PRO C 1 445 ? 108.556 152.503 164.090 1.00 151.44 445 PRO C C 1
ATOM 4280 O O . PRO C 1 445 ? 109.052 151.612 164.785 1.00 151.44 445 PRO C O 1
ATOM 4282 N N . PHE C 1 446 ? 108.902 153.791 164.218 1.00 151.03 446 PHE C N 1
ATOM 4283 C CA . PHE C 1 446 ? 109.721 154.257 165.334 1.00 151.03 446 PHE C CA 1
ATOM 4284 C C . PHE C 1 446 ? 109.045 154.041 166.682 1.00 151.03 446 PHE C C 1
ATOM 4285 O O . PHE C 1 446 ? 109.745 153.990 167.703 1.00 151.03 446 PHE C O 1
ATOM 4287 N N . PHE C 1 447 ? 107.712 153.905 166.693 1.00 151.64 447 PHE C N 1
ATOM 4288 C CA . PHE C 1 447 ? 106.947 153.548 167.878 1.00 151.64 447 PHE C CA 1
ATOM 4289 C C . PHE C 1 447 ? 107.354 152.188 168.421 1.00 151.64 447 PHE C C 1
ATOM 4290 O O . PHE C 1 447 ? 107.330 151.965 169.636 1.00 151.64 447 PHE C O 1
ATOM 4292 N N . ASN C 1 448 ? 107.729 151.262 167.543 1.00 151.34 448 ASN C N 1
ATOM 4293 C CA . ASN C 1 448 ? 108.139 149.940 167.989 1.00 151.34 448 ASN C CA 1
ATOM 4294 C C . ASN C 1 448 ? 109.498 149.949 168.674 1.00 151.34 448 ASN C C 1
ATOM 4295 O O . ASN C 1 448 ? 109.887 148.937 169.259 1.00 151.34 448 ASN C O 1
ATOM 4297 N N . TYR C 1 449 ? 110.239 151.050 168.573 1.00 150.93 449 TYR C N 1
ATOM 4298 C CA . TYR C 1 449 ? 111.359 151.282 169.468 1.00 150.93 449 TYR C CA 1
ATOM 4299 C C . TYR C 1 449 ? 110.931 152.100 170.671 1.00 150.93 449 TYR C C 1
ATOM 4300 O O . TYR C 1 449 ? 111.600 152.069 171.707 1.00 150.93 449 TYR C O 1
ATOM 4302 N N . ILE C 1 450 ? 109.821 152.842 170.556 1.00 153.16 450 ILE C N 1
ATOM 4303 C CA . ILE C 1 450 ? 109.424 153.764 171.616 1.00 153.16 450 ILE C CA 1
ATOM 4304 C C . ILE C 1 450 ? 108.849 153.066 172.841 1.00 153.16 450 ILE C C 1
ATOM 4305 O O . ILE C 1 450 ? 109.085 153.537 173.956 1.00 153.16 450 ILE C O 1
ATOM 4307 N N . GLU C 1 451 ? 108.115 151.960 172.663 1.00 153.64 451 GLU C N 1
ATOM 4308 C CA . GLU C 1 451 ? 107.676 151.149 173.791 1.00 153.64 451 GLU C CA 1
ATOM 4309 C C . GLU C 1 451 ? 108.850 150.587 174.575 1.00 153.64 451 GLU C C 1
ATOM 4310 O O . GLU C 1 451 ? 108.804 150.556 175.807 1.00 153.64 451 GLU C O 1
ATOM 4312 N N . GLU C 1 452 ? 109.917 150.185 173.896 1.00 153.28 452 GLU C N 1
ATOM 4313 C CA . GLU C 1 452 ? 111.101 149.768 174.624 1.00 153.28 452 GLU C CA 1
ATOM 4314 C C . GLU C 1 452 ? 111.837 150.962 175.215 1.00 153.28 452 GLU C C 1
ATOM 4315 O O . GLU C 1 452 ? 112.579 150.800 176.185 1.00 153.28 452 GLU C O 1
ATOM 4317 N N . GLU C 1 453 ? 111.630 152.169 174.671 1.00 153.39 453 GLU C N 1
ATOM 4318 C CA . GLU C 1 453 ? 112.159 153.358 175.331 1.00 153.39 453 GLU C CA 1
ATOM 4319 C C . GLU C 1 453 ? 111.380 153.664 176.600 1.00 153.39 453 GLU C C 1
ATOM 4320 O O . GLU C 1 453 ? 111.926 154.250 177.540 1.00 153.39 453 GLU C O 1
ATOM 4322 N N . ASP C 1 454 ? 110.110 153.262 176.640 1.00 154.49 454 ASP C N 1
ATOM 4323 C CA . ASP C 1 454 ? 109.289 153.312 177.842 1.00 154.49 454 ASP C CA 1
ATOM 4324 C C . ASP C 1 454 ? 109.565 152.163 178.799 1.00 154.49 454 ASP C C 1
ATOM 4325 O O . ASP C 1 454 ? 109.431 152.344 180.009 1.00 154.49 454 ASP C O 1
ATOM 4327 N N . LEU C 1 455 ? 109.987 151.006 178.296 1.00 154.84 455 LEU C N 1
ATOM 4328 C CA . LEU C 1 455 ? 110.128 149.826 179.124 1.00 154.84 455 LEU C CA 1
ATOM 4329 C C . LEU C 1 455 ? 111.522 149.658 179.707 1.00 154.84 455 LEU C C 1
ATOM 4330 O O . LEU C 1 455 ? 111.724 148.754 180.516 1.00 154.84 455 LEU C O 1
ATOM 4332 N N . LEU C 1 456 ? 112.482 150.491 179.312 1.00 154.53 456 LEU C N 1
ATOM 4333 C CA . LEU C 1 456 ? 113.778 150.598 179.968 1.00 154.53 456 LEU C CA 1
ATOM 4334 C C . LEU C 1 456 ? 113.785 151.675 181.034 1.00 154.53 456 LEU C C 1
ATOM 4335 O O . LEU C 1 456 ? 114.648 151.651 181.922 1.00 154.53 456 LEU C O 1
ATOM 4337 N N . ARG C 1 457 ? 112.850 152.621 180.968 1.00 156.31 457 ARG C N 1
ATOM 4338 C CA . ARG C 1 457 ? 112.646 153.523 182.087 1.00 156.31 457 ARG C CA 1
ATOM 4339 C C . ARG C 1 457 ? 111.715 152.921 183.126 1.00 156.31 457 ARG C C 1
ATOM 4340 O O . ARG C 1 457 ? 111.661 153.412 184.256 1.00 156.31 457 ARG C O 1
ATOM 4342 N N . PHE C 1 458 ? 111.009 151.843 182.773 1.00 157.67 458 PHE C N 1
ATOM 4343 C CA . PHE C 1 458 ? 110.078 151.205 183.702 1.00 157.67 458 PHE C CA 1
ATOM 4344 C C . PHE C 1 458 ? 110.814 150.388 184.756 1.00 157.67 458 PHE C C 1
ATOM 4345 O O . PHE C 1 458 ? 110.860 150.770 185.930 1.00 157.67 458 PHE C O 1
ATOM 4347 N N . MET C 1 459 ? 111.442 149.284 184.355 1.00 158.51 459 MET C N 1
ATOM 4348 C CA . MET C 1 459 ? 112.193 148.448 185.284 1.00 158.51 459 MET C CA 1
ATOM 4349 C C . MET C 1 459 ? 113.648 148.892 185.422 1.00 158.51 459 MET C C 1
ATOM 4350 O O . MET C 1 459 ? 114.558 148.066 185.320 1.00 158.51 459 MET C O 1
ATOM 4352 N N . ILE C 1 460 ? 113.894 150.196 185.514 1.00 160.67 460 ILE C N 1
ATOM 4353 C CA . ILE C 1 460 ? 115.082 150.708 186.180 1.00 160.67 460 ILE C CA 1
ATOM 4354 C C . ILE C 1 460 ? 114.772 151.245 187.570 1.00 160.67 460 ILE C C 1
ATOM 4355 O O . ILE C 1 460 ? 115.597 151.113 188.477 1.00 160.67 460 ILE C O 1
ATOM 4357 N N . LYS C 1 461 ? 113.577 151.815 187.750 1.00 161.13 461 LYS C N 1
ATOM 4358 C CA . LYS C 1 461 ? 113.105 152.253 189.056 1.00 161.13 461 LYS C CA 1
ATOM 4359 C C . LYS C 1 461 ? 112.546 151.101 189.873 1.00 161.13 461 LYS C C 1
ATOM 4360 O O . LYS C 1 461 ? 112.785 151.029 191.084 1.00 161.13 461 LYS C O 1
ATOM 4362 N N . GLU C 1 462 ? 111.808 150.192 189.240 1.00 161.01 462 GLU C N 1
ATOM 4363 C CA . GLU C 1 462 ? 111.376 148.995 189.947 1.00 161.01 462 GLU C CA 1
ATOM 4364 C C . GLU C 1 462 ? 112.515 147.988 190.102 1.00 161.01 462 GLU C C 1
ATOM 4365 O O . GLU C 1 462 ? 112.449 147.120 190.981 1.00 161.01 462 GLU C O 1
ATOM 4367 N N . GLU C 1 463 ? 113.562 148.067 189.264 1.00 161.27 463 GLU C N 1
ATOM 4368 C CA . GLU C 1 463 ? 114.674 147.141 189.469 1.00 161.27 463 GLU C CA 1
ATOM 4369 C C . GLU C 1 463 ? 115.705 147.696 190.444 1.00 161.27 463 GLU C C 1
ATOM 4370 O O . GLU C 1 463 ? 116.263 146.942 191.246 1.00 161.27 463 GLU C O 1
ATOM 4372 N N . VAL C 1 464 ? 115.984 148.994 190.386 1.00 162.22 464 VAL C N 1
ATOM 4373 C CA . VAL C 1 464 ? 116.758 149.672 191.422 1.00 162.22 464 VAL C CA 1
ATOM 4374 C C . VAL C 1 464 ? 115.770 150.502 192.220 1.00 162.22 464 VAL C C 1
ATOM 4375 O O . VAL C 1 464 ? 115.480 151.647 191.866 1.00 162.22 464 VAL C O 1
ATOM 4377 N N . ASP C 1 465 ? 115.253 149.911 193.290 1.00 162.21 465 ASP C N 1
ATOM 4378 C CA . ASP C 1 465 ? 114.248 150.535 194.148 1.00 162.21 465 ASP C CA 1
ATOM 4379 C C . ASP C 1 465 ? 114.818 151.683 194.970 1.00 162.21 465 ASP C C 1
ATOM 4380 O O . ASP C 1 465 ? 114.089 152.352 195.712 1.00 162.21 465 ASP C O 1
ATOM 4382 N N . ASP C 1 472 ? 122.008 143.298 187.623 1.00 128.44 472 ASP C N 1
ATOM 4383 C CA . ASP C 1 472 ? 122.596 144.283 186.725 1.00 128.44 472 ASP C CA 1
ATOM 4384 C C . ASP C 1 472 ? 122.452 143.818 185.284 1.00 128.44 472 ASP C C 1
ATOM 4385 O O . ASP C 1 472 ? 122.437 144.629 184.369 1.00 128.44 472 ASP C O 1
ATOM 4387 N N . GLY C 1 473 ? 122.319 142.499 185.116 1.00 128.21 473 GLY C N 1
ATOM 4388 C CA . GLY C 1 473 ? 122.250 141.851 183.814 1.00 128.21 473 GLY C CA 1
ATOM 4389 C C . GLY C 1 473 ? 121.002 142.237 183.028 1.00 128.21 473 GLY C C 1
ATOM 4390 O O . GLY C 1 473 ? 121.108 142.867 181.973 1.00 128.21 473 GLY C O 1
ATOM 4391 N N . ALA C 1 474 ? 119.814 141.890 183.535 1.00 127.97 474 ALA C N 1
ATOM 4392 C CA . ALA C 1 474 ? 118.574 142.249 182.849 1.00 127.97 474 ALA C CA 1
ATOM 4393 C C . ALA C 1 474 ? 118.332 143.745 182.836 1.00 127.97 474 ALA C C 1
ATOM 4394 O O . ALA C 1 474 ? 117.567 144.227 182.001 1.00 127.97 474 ALA C O 1
ATOM 4396 N N . ALA C 1 475 ? 118.991 144.491 183.716 1.00 127.80 475 ALA C N 1
ATOM 4397 C CA . ALA C 1 475 ? 119.064 145.933 183.537 1.00 127.80 475 ALA C CA 1
ATOM 4398 C C . ALA C 1 475 ? 119.867 146.309 182.296 1.00 127.80 475 ALA C C 1
ATOM 4399 O O . ALA C 1 475 ? 119.561 147.315 181.653 1.00 127.80 475 ALA C O 1
ATOM 4401 N N . GLU C 1 476 ? 120.878 145.518 181.938 1.00 127.71 476 GLU C N 1
ATOM 4402 C CA . GLU C 1 476 ? 121.816 145.901 180.888 1.00 127.71 476 GLU C CA 1
ATOM 4403 C C . GLU C 1 476 ? 121.535 145.232 179.552 1.00 127.71 476 GLU C C 1
ATOM 4404 O O . GLU C 1 476 ? 122.395 145.252 178.675 1.00 127.71 476 GLU C O 1
ATOM 4406 N N . THR C 1 477 ? 120.395 144.583 179.390 1.00 127.18 477 THR C N 1
ATOM 4407 C CA . THR C 1 477 ? 119.973 144.202 178.052 1.00 127.18 477 THR C CA 1
ATOM 4408 C C . THR C 1 477 ? 118.842 145.081 177.577 1.00 127.18 477 THR C C 1
ATOM 4409 O O . THR C 1 477 ? 118.615 145.201 176.368 1.00 127.18 477 THR C O 1
ATOM 4411 N N . GLY C 1 478 ? 118.141 145.714 178.510 1.00 128.59 478 GLY C N 1
ATOM 4412 C CA . GLY C 1 478 ? 117.051 146.607 178.151 1.00 128.59 478 GLY C CA 1
ATOM 4413 C C . GLY C 1 478 ? 117.555 147.841 177.436 1.00 128.59 478 GLY C C 1
ATOM 4414 O O . GLY C 1 478 ? 116.829 148.402 176.618 1.00 128.59 478 GLY C O 1
ATOM 4415 N N . ARG C 1 479 ? 118.785 148.259 177.709 1.00 126.58 479 ARG C N 1
ATOM 4416 C CA . ARG C 1 479 ? 119.390 149.347 176.963 1.00 126.58 479 ARG C CA 1
ATOM 4417 C C . ARG C 1 479 ? 120.169 148.860 175.753 1.00 126.58 479 ARG C C 1
ATOM 4418 O O . ARG C 1 479 ? 120.767 149.680 175.057 1.00 126.58 479 ARG C O 1
ATOM 4420 N N . ILE C 1 480 ? 120.244 147.547 175.533 1.00 124.90 480 ILE C N 1
ATOM 4421 C CA . ILE C 1 480 ? 120.876 147.050 174.318 1.00 124.90 480 ILE C CA 1
ATOM 4422 C C . ILE C 1 480 ? 119.874 146.360 173.412 1.00 124.90 480 ILE C C 1
ATOM 4423 O O . ILE C 1 480 ? 120.152 146.116 172.240 1.00 124.90 480 ILE C O 1
ATOM 4425 N N . THR C 1 481 ? 118.710 146.014 173.925 1.00 124.59 481 THR C N 1
ATOM 4426 C CA . THR C 1 481 ? 117.618 145.800 172.993 1.00 124.59 481 THR C CA 1
ATOM 4427 C C . THR C 1 481 ? 116.945 147.109 172.611 1.00 124.59 481 THR C C 1
ATOM 4428 O O . THR C 1 481 ? 115.978 147.106 171.859 1.00 124.59 481 THR C O 1
ATOM 4430 N N . ARG C 1 482 ? 117.419 148.223 173.152 1.00 123.03 482 ARG C N 1
ATOM 4431 C CA . ARG C 1 482 ? 117.032 149.553 172.727 1.00 123.03 482 ARG C CA 1
ATOM 4432 C C . ARG C 1 482 ? 118.066 150.204 171.839 1.00 123.03 482 ARG C C 1
ATOM 4433 O O . ARG C 1 482 ? 117.700 150.929 170.908 1.00 123.03 482 ARG C O 1
ATOM 4435 N N . LYS C 1 483 ? 119.352 149.952 172.102 1.00 121.44 483 LYS C N 1
ATOM 4436 C CA . LYS C 1 483 ? 120.403 150.651 171.377 1.00 121.44 483 LYS C CA 1
ATOM 4437 C C . LYS C 1 483 ? 120.450 150.194 169.937 1.00 121.44 483 LYS C C 1
ATOM 4438 O O . LYS C 1 483 ? 120.926 150.923 169.069 1.00 121.44 483 LYS C O 1
ATOM 4440 N N . ALA C 1 484 ? 119.948 148.992 169.672 1.00 118.88 484 ALA C N 1
ATOM 4441 C CA . ALA C 1 484 ? 119.740 148.496 168.329 1.00 118.88 484 ALA C CA 1
ATOM 4442 C C . ALA C 1 484 ? 118.603 149.183 167.627 1.00 118.88 484 ALA C C 1
ATOM 4443 O O . ALA C 1 484 ? 118.768 149.615 166.487 1.00 118.88 484 ALA C O 1
ATOM 4445 N N . PHE C 1 485 ? 117.447 149.268 168.264 1.00 118.12 485 PHE C N 1
ATOM 4446 C CA . PHE C 1 485 ? 116.289 149.777 167.570 1.00 118.12 485 PHE C CA 1
ATOM 4447 C C . PHE C 1 485 ? 116.318 151.285 167.423 1.00 118.12 485 PHE C C 1
ATOM 4448 O O . PHE C 1 485 ? 115.598 151.814 166.578 1.00 118.12 485 PHE C O 1
ATOM 4450 N N . THR C 1 486 ? 117.161 151.989 168.187 1.00 116.71 486 THR C N 1
ATOM 4451 C CA . THR C 1 486 ? 117.518 153.357 167.843 1.00 116.71 486 THR C CA 1
ATOM 4452 C C . THR C 1 486 ? 118.578 153.417 166.774 1.00 116.71 486 THR C C 1
ATOM 4453 O O . THR C 1 486 ? 118.480 154.261 165.881 1.00 116.71 486 THR C O 1
ATOM 4455 N N . GLU C 1 487 ? 119.537 152.501 166.780 1.00 113.36 487 GLU C N 1
ATOM 4456 C CA . GLU C 1 487 ? 120.424 152.383 165.639 1.00 113.36 487 GLU C CA 1
ATOM 4457 C C . GLU C 1 487 ? 119.730 151.790 164.428 1.00 113.36 487 GLU C C 1
ATOM 4458 O O . GLU C 1 487 ? 120.327 151.784 163.353 1.00 113.36 487 GLU C O 1
ATOM 4460 N N . TRP C 1 488 ? 118.495 151.316 164.562 1.00 111.40 488 TRP C N 1
ATOM 4461 C CA . TRP C 1 488 ? 117.724 150.785 163.449 1.00 111.40 488 TRP C CA 1
ATOM 4462 C C . TRP C 1 488 ? 116.948 151.848 162.707 1.00 111.40 488 TRP C C 1
ATOM 4463 O O . TRP C 1 488 ? 116.701 151.700 161.515 1.00 111.40 488 TRP C O 1
ATOM 4474 N N . VAL C 1 489 ? 116.496 152.894 163.371 1.00 111.50 489 VAL C N 1
ATOM 4475 C CA . VAL C 1 489 ? 115.789 153.914 162.625 1.00 111.50 489 VAL C CA 1
ATOM 4476 C C . VAL C 1 489 ? 116.745 154.895 161.976 1.00 111.50 489 VAL C C 1
ATOM 4477 O O . VAL C 1 489 ? 116.399 155.459 160.937 1.00 111.50 489 VAL C O 1
ATOM 4481 N N . VAL C 1 490 ? 117.962 155.050 162.507 1.00 109.95 490 VAL C N 1
ATOM 4482 C CA . VAL C 1 490 ? 118.995 155.811 161.819 1.00 109.95 490 VAL C CA 1
ATOM 4483 C C . VAL C 1 490 ? 119.365 155.114 160.520 1.00 109.95 490 VAL C C 1
ATOM 4484 O O . VAL C 1 490 ? 119.734 155.762 159.543 1.00 109.95 490 VAL C O 1
ATOM 4488 N N . LYS C 1 491 ? 119.227 153.792 160.467 1.00 106.95 491 LYS C N 1
ATOM 4489 C CA . LYS C 1 491 ? 119.189 153.110 159.185 1.00 106.95 491 LYS C CA 1
ATOM 4490 C C . LYS C 1 491 ? 117.986 153.564 158.369 1.00 106.95 491 LYS C C 1
ATOM 4491 O O . LYS C 1 491 ? 118.157 154.264 157.371 1.00 106.95 491 LYS C O 1
ATOM 4497 N N . VAL C 1 492 ? 116.758 153.270 158.818 1.00 108.52 492 VAL C N 1
ATOM 4498 C CA . VAL C 1 492 ? 115.600 153.401 157.928 1.00 108.52 492 VAL C CA 1
ATOM 4499 C C . VAL C 1 492 ? 115.256 154.844 157.580 1.00 108.52 492 VAL C C 1
ATOM 4500 O O . VAL C 1 492 ? 114.494 155.097 156.644 1.00 108.52 492 VAL C O 1
ATOM 4504 N N . TYR C 1 493 ? 115.826 155.804 158.280 1.00 109.89 493 TYR C N 1
ATOM 4505 C CA . TYR C 1 493 ? 115.543 157.184 157.950 1.00 109.89 493 TYR C CA 1
ATOM 4506 C C . TYR C 1 493 ? 116.643 157.756 157.075 1.00 109.89 493 TYR C C 1
ATOM 4507 O O . TYR C 1 493 ? 116.419 158.712 156.334 1.00 109.89 493 TYR C O 1
ATOM 4516 N N . THR C 1 494 ? 117.849 157.228 157.184 1.00 107.05 494 THR C N 1
ATOM 4517 C CA . THR C 1 494 ? 118.895 157.668 156.289 1.00 107.05 494 THR C CA 1
ATOM 4518 C C . THR C 1 494 ? 119.078 156.716 155.121 1.00 107.05 494 THR C C 1
ATOM 4519 O O . THR C 1 494 ? 120.165 156.656 154.525 1.00 107.05 494 THR C O 1
ATOM 4523 N N . SER C 1 495 ? 118.034 155.938 154.825 1.00 103.09 495 SER C N 1
ATOM 4524 C CA . SER C 1 495 ? 117.994 155.027 153.694 1.00 103.09 495 SER C CA 1
ATOM 4525 C C . SER C 1 495 ? 116.596 155.000 153.102 1.00 103.09 495 SER C C 1
ATOM 4526 O O . SER C 1 495 ? 116.349 154.235 152.171 1.00 103.09 495 SER C O 1
ATOM 4529 N N . ARG C 1 496 ? 115.648 155.739 153.672 1.00 102.17 496 ARG C N 1
ATOM 4530 C CA . ARG C 1 496 ? 114.477 156.183 152.930 1.00 102.17 496 ARG C CA 1
ATOM 4531 C C . ARG C 1 496 ? 114.705 157.544 152.304 1.00 102.17 496 ARG C C 1
ATOM 4532 O O . ARG C 1 496 ? 113.796 158.084 151.670 1.00 102.17 496 ARG C O 1
ATOM 4534 N N . ARG C 1 497 ? 115.903 158.100 152.505 1.00 98.75 497 ARG C N 1
ATOM 4535 C CA . ARG C 1 497 ? 116.369 159.233 151.722 1.00 98.75 497 ARG C CA 1
ATOM 4536 C C . ARG C 1 497 ? 116.818 158.800 150.338 1.00 98.75 497 ARG C C 1
ATOM 4537 O O . ARG C 1 497 ? 116.493 159.462 149.349 1.00 98.75 497 ARG C O 1
ATOM 4539 N N . ALA C 1 498 ? 117.573 157.709 150.237 1.00 91.32 498 ALA C N 1
ATOM 4540 C CA . ALA C 1 498 ? 118.104 157.281 148.937 1.00 91.32 498 ALA C CA 1
ATOM 4541 C C . ALA C 1 498 ? 117.246 156.183 148.345 1.00 91.32 498 ALA C C 1
ATOM 4542 O O . ALA C 1 498 ? 116.027 156.273 148.308 1.00 91.32 498 ALA C O 1
ATOM 4544 N N . ASP C 1 505 ? 118.447 156.093 144.371 1.00 49.98 505 ASP C N 1
ATOM 4545 C CA . ASP C 1 505 ? 119.212 155.969 143.146 1.00 49.98 505 ASP C CA 1
ATOM 4546 C C . ASP C 1 505 ? 119.515 154.555 142.630 1.00 49.98 505 ASP C C 1
ATOM 4547 O O . ASP C 1 505 ? 120.548 154.431 141.987 1.00 49.98 505 ASP C O 1
ATOM 4552 N N . THR C 1 506 ? 118.734 153.509 143.017 1.00 57.06 506 THR C N 1
ATOM 4553 C CA . THR C 1 506 ? 118.511 152.228 142.303 1.00 57.06 506 THR C CA 1
ATOM 4554 C C . THR C 1 506 ? 117.561 151.355 143.140 1.00 57.06 506 THR C C 1
ATOM 4555 O O . THR C 1 506 ? 117.830 151.137 144.312 1.00 57.06 506 THR C O 1
ATOM 4559 N N . LYS C 1 507 ? 116.527 150.757 142.545 1.00 62.13 507 LYS C N 1
ATOM 4560 C CA . LYS C 1 507 ? 115.728 149.833 143.364 1.00 62.13 507 LYS C CA 1
ATOM 4561 C C . LYS C 1 507 ? 116.305 148.446 143.595 1.00 62.13 507 LYS C C 1
ATOM 4562 O O . LYS C 1 507 ? 115.652 147.618 144.220 1.00 62.13 507 LYS C O 1
ATOM 4568 N N . THR C 1 508 ? 117.459 148.152 143.025 1.00 60.98 508 THR C N 1
ATOM 4569 C CA . THR C 1 508 ? 118.209 146.945 143.326 1.00 60.98 508 THR C CA 1
ATOM 4570 C C . THR C 1 508 ? 119.346 147.223 144.283 1.00 60.98 508 THR C C 1
ATOM 4571 O O . THR C 1 508 ? 119.620 146.429 145.177 1.00 60.98 508 THR C O 1
ATOM 4575 N N . ALA C 1 509 ? 120.035 148.327 144.099 1.00 59.04 509 ALA C N 1
ATOM 4576 C CA . ALA C 1 509 ? 121.190 148.591 144.908 1.00 59.04 509 ALA C CA 1
ATOM 4577 C C . ALA C 1 509 ? 120.828 149.198 146.242 1.00 59.04 509 ALA C C 1
ATOM 4578 O O . ALA C 1 509 ? 121.558 148.974 147.191 1.00 59.04 509 ALA C O 1
ATOM 4580 N N . VAL C 1 510 ? 119.699 149.910 146.358 1.00 62.95 510 VAL C N 1
ATOM 4581 C CA . VAL C 1 510 ? 119.240 150.391 147.659 1.00 62.95 510 VAL C CA 1
ATOM 4582 C C . VAL C 1 510 ? 118.933 149.229 148.573 1.00 62.95 510 VAL C C 1
ATOM 4583 O O . VAL C 1 510 ? 119.263 149.255 149.754 1.00 62.95 510 VAL C O 1
ATOM 4587 N N . LYS C 1 511 ? 118.366 148.166 148.039 1.00 63.94 511 LYS C N 1
ATOM 4588 C CA . LYS C 1 511 ? 118.082 147.037 148.891 1.00 63.94 511 LYS C CA 1
ATOM 4589 C C . LYS C 1 511 ? 119.199 146.029 149.013 1.00 63.94 511 LYS C C 1
ATOM 4590 O O . LYS C 1 511 ? 119.206 145.273 149.971 1.00 63.94 511 LYS C O 1
ATOM 4596 N N . GLN C 1 512 ? 120.135 145.983 148.104 1.00 59.37 512 GLN C N 1
ATOM 4597 C CA . GLN C 1 512 ? 121.347 145.249 148.389 1.00 59.37 512 GLN C CA 1
ATOM 4598 C C . GLN C 1 512 ? 122.220 146.002 149.390 1.00 59.37 512 GLN C C 1
ATOM 4599 O O . GLN C 1 512 ? 122.993 145.386 150.104 1.00 59.37 512 GLN C O 1
ATOM 4605 N N . LEU C 1 513 ? 122.032 147.314 149.518 1.00 65.42 513 LEU C N 1
ATOM 4606 C CA . LEU C 1 513 ? 122.695 148.120 150.529 1.00 65.42 513 LEU C CA 1
ATOM 4607 C C . LEU C 1 513 ? 122.035 148.000 151.878 1.00 65.42 513 LEU C C 1
ATOM 4608 O O . LEU C 1 513 ? 122.726 147.953 152.891 1.00 65.42 513 LEU C O 1
ATOM 4613 N N . ASN C 1 514 ? 120.709 147.958 151.909 1.00 74.34 514 ASN C N 1
ATOM 4614 C CA . ASN C 1 514 ? 119.985 147.784 153.154 1.00 74.34 514 ASN C CA 1
ATOM 4615 C C . ASN C 1 514 ? 120.358 146.499 153.858 1.00 74.34 514 ASN C C 1
ATOM 4616 O O . ASN C 1 514 ? 120.493 146.495 155.072 1.00 74.34 514 ASN C O 1
ATOM 4621 N N . LYS C 1 515 ? 120.569 145.419 153.119 1.00 74.83 515 LYS C N 1
ATOM 4622 C CA . LYS C 1 515 ? 121.068 144.192 153.706 1.00 74.83 515 LYS C CA 1
ATOM 4623 C C . LYS C 1 515 ? 122.461 144.340 154.276 1.00 74.83 515 LYS C C 1
ATOM 4624 O O . LYS C 1 515 ? 122.828 143.597 155.177 1.00 74.83 515 LYS C O 1
ATOM 4630 N N . LEU C 1 516 ? 123.240 145.266 153.772 1.00 77.16 516 LEU C N 1
ATOM 4631 C CA . LEU C 1 516 ? 124.620 145.381 154.185 1.00 77.16 516 LEU C CA 1
ATOM 4632 C C . LEU C 1 516 ? 124.767 146.163 155.471 1.00 77.16 516 LEU C C 1
ATOM 4633 O O . LEU C 1 516 ? 125.467 145.720 156.363 1.00 77.16 516 LEU C O 1
ATOM 4638 N N . VAL C 1 517 ? 124.101 147.304 155.608 1.00 83.69 517 VAL C N 1
ATOM 4639 C CA . VAL C 1 517 ? 124.122 148.027 156.865 1.00 83.69 517 VAL C CA 1
ATOM 4640 C C . VAL C 1 517 ? 123.248 147.377 157.916 1.00 83.69 517 VAL C C 1
ATOM 4641 O O . VAL C 1 517 ? 123.424 147.653 159.099 1.00 83.69 517 VAL C O 1
ATOM 4645 N N . THR C 1 518 ? 122.278 146.542 157.545 1.00 87.43 518 THR C N 1
ATOM 4646 C CA . THR C 1 518 ? 121.542 145.847 158.593 1.00 87.43 518 THR C CA 1
ATOM 4647 C C . THR C 1 518 ? 122.417 144.810 159.255 1.00 87.43 518 THR C C 1
ATOM 4648 O O . THR C 1 518 ? 122.456 144.719 160.477 1.00 87.43 518 THR C O 1
ATOM 4652 N N . ALA C 1 519 ? 123.205 144.108 158.483 1.00 90.69 519 ALA C N 1
ATOM 4653 C CA . ALA C 1 519 ? 124.087 143.116 159.051 1.00 90.69 519 ALA C CA 1
ATOM 4654 C C . ALA C 1 519 ? 125.356 143.677 159.654 1.00 90.69 519 ALA C C 1
ATOM 4655 O O . ALA C 1 519 ? 126.111 142.904 160.228 1.00 90.69 519 ALA C O 1
ATOM 4657 N N . ILE C 1 520 ? 125.667 144.960 159.561 1.00 94.49 520 ILE C N 1
ATOM 4658 C CA . ILE C 1 520 ? 126.747 145.453 160.406 1.00 94.49 520 ILE C CA 1
ATOM 4659 C C . ILE C 1 520 ? 126.233 146.276 161.548 1.00 94.49 520 ILE C C 1
ATOM 4660 O O . ILE C 1 520 ? 127.020 146.725 162.378 1.00 94.49 520 ILE C O 1
ATOM 4665 N N . LEU C 1 521 ? 124.939 146.481 161.631 1.00 99.03 521 LEU C N 1
ATOM 4666 C CA . LEU C 1 521 ? 124.331 147.074 162.802 1.00 99.03 521 LEU C CA 1
ATOM 4667 C C . LEU C 1 521 ? 123.551 146.050 163.583 1.00 99.03 521 LEU C C 1
ATOM 4668 O O . LEU C 1 521 ? 122.953 146.373 164.606 1.00 99.03 521 LEU C O 1
ATOM 4673 N N . MET C 1 522 ? 123.516 144.823 163.091 1.00 103.40 522 MET C N 1
ATOM 4674 C CA . MET C 1 522 ? 123.170 143.671 163.891 1.00 103.40 522 MET C CA 1
ATOM 4675 C C . MET C 1 522 ? 124.403 142.963 164.370 1.00 103.40 522 MET C C 1
ATOM 4676 O O . MET C 1 522 ? 124.331 141.794 164.748 1.00 103.40 522 MET C O 1
ATOM 4681 N N . VAL C 1 523 ? 125.545 143.635 164.294 1.00 108.68 523 VAL C N 1
ATOM 4682 C CA . VAL C 1 523 ? 126.737 143.203 164.997 1.00 108.68 523 VAL C CA 1
ATOM 4683 C C . VAL C 1 523 ? 127.226 144.216 166.010 1.00 108.68 523 VAL C C 1
ATOM 4684 O O . VAL C 1 523 ? 127.403 143.860 167.184 1.00 108.68 523 VAL C O 1
ATOM 4688 N N . VAL C 1 524 ? 127.340 145.493 165.673 1.00 110.80 524 VAL C N 1
ATOM 4689 C CA . VAL C 1 524 ? 127.724 146.493 166.652 1.00 110.80 524 VAL C CA 1
ATOM 4690 C C . VAL C 1 524 ? 126.580 146.839 167.604 1.00 110.80 524 VAL C C 1
ATOM 4691 O O . VAL C 1 524 ? 126.681 147.799 168.362 1.00 110.80 524 VAL C O 1
ATOM 4695 N N . THR C 1 525 ? 125.477 146.114 167.548 1.00 114.67 525 THR C N 1
ATOM 4696 C CA . THR C 1 525 ? 124.665 145.973 168.736 1.00 114.67 525 THR C CA 1
ATOM 4697 C C . THR C 1 525 ? 125.169 144.842 169.609 1.00 114.67 525 THR C C 1
ATOM 4698 O O . THR C 1 525 ? 125.428 145.047 170.801 1.00 114.67 525 THR C O 1
ATOM 4702 N N . VAL C 1 526 ? 125.321 143.653 169.026 1.00 116.31 526 VAL C N 1
ATOM 4703 C CA . VAL C 1 526 ? 125.653 142.465 169.800 1.00 116.31 526 VAL C CA 1
ATOM 4704 C C . VAL C 1 526 ? 127.048 142.574 170.387 1.00 116.31 526 VAL C C 1
ATOM 4705 O O . VAL C 1 526 ? 127.238 142.341 171.582 1.00 116.31 526 VAL C O 1
ATOM 4709 N N . VAL C 1 527 ? 128.022 143.041 169.610 1.00 118.10 527 VAL C N 1
ATOM 4710 C CA . VAL C 1 527 ? 129.368 143.104 170.157 1.00 118.10 527 VAL C CA 1
ATOM 4711 C C . VAL C 1 527 ? 129.539 144.236 171.157 1.00 118.10 527 VAL C C 1
ATOM 4712 O O . VAL C 1 527 ? 130.539 144.266 171.876 1.00 118.10 527 VAL C O 1
ATOM 4716 N N . ILE C 1 528 ? 128.577 145.144 171.295 1.00 119.78 528 ILE C N 1
ATOM 4717 C CA . ILE C 1 528 ? 128.615 145.976 172.483 1.00 119.78 528 ILE C CA 1
ATOM 4718 C C . ILE C 1 528 ? 127.625 145.515 173.538 1.00 119.78 528 ILE C C 1
ATOM 4719 O O . ILE C 1 528 ? 127.681 145.995 174.675 1.00 119.78 528 ILE C O 1
ATOM 4724 N N . TRP C 1 529 ? 126.724 144.595 173.211 1.00 122.61 529 TRP C N 1
ATOM 4725 C CA . TRP C 1 529 ? 125.906 143.977 174.246 1.00 122.61 529 TRP C CA 1
ATOM 4726 C C . TRP C 1 529 ? 126.739 143.052 175.109 1.00 122.61 529 TRP C C 1
ATOM 4727 O O . TRP C 1 529 ? 126.815 143.222 176.328 1.00 122.61 529 TRP C O 1
ATOM 4738 N N . LEU C 1 530 ? 127.377 142.065 174.495 1.00 122.78 530 LEU C N 1
ATOM 4739 C CA . LEU C 1 530 ? 128.135 141.119 175.295 1.00 122.78 530 LEU C CA 1
ATOM 4740 C C . LEU C 1 530 ? 129.458 141.709 175.756 1.00 122.78 530 LEU C C 1
ATOM 4741 O O . LEU C 1 530 ? 129.787 141.645 176.944 1.00 122.78 530 LEU C O 1
ATOM 4746 N N . LEU C 1 531 ? 130.195 142.351 174.865 1.00 121.76 531 LEU C N 1
ATOM 4747 C CA . LEU C 1 531 ? 131.542 142.783 175.202 1.00 121.76 531 LEU C CA 1
ATOM 4748 C C . LEU C 1 531 ? 131.592 144.197 175.756 1.00 121.76 531 LEU C C 1
ATOM 4749 O O . LEU C 1 531 ? 132.656 144.632 176.193 1.00 121.76 531 LEU C O 1
ATOM 4754 N N . LEU C 1 532 ? 130.482 144.929 175.777 1.00 122.61 532 LEU C N 1
ATOM 4755 C CA . LEU C 1 532 ? 130.462 146.149 176.563 1.00 122.61 532 LEU C CA 1
ATOM 4756 C C . LEU C 1 532 ? 129.260 146.358 177.450 1.00 122.61 532 LEU C C 1
ATOM 4757 O O . LEU C 1 532 ? 129.104 147.473 177.954 1.00 122.61 532 LEU C O 1
ATOM 4762 N N . LEU C 1 533 ? 128.398 145.382 177.641 1.00 125.07 533 LEU C N 1
ATOM 4763 C CA . LEU C 1 533 ? 127.367 145.657 178.618 1.00 125.07 533 LEU C CA 1
ATOM 4764 C C . LEU C 1 533 ? 127.047 144.476 179.540 1.00 125.07 533 LEU C C 1
ATOM 4765 O O . LEU C 1 533 ? 126.320 144.676 180.516 1.00 125.07 533 LEU C O 1
ATOM 4770 N N . GLU C 1 534 ? 127.548 143.263 179.287 1.00 126.79 534 GLU C N 1
ATOM 4771 C CA . GLU C 1 534 ? 127.293 142.170 180.226 1.00 126.79 534 GLU C CA 1
ATOM 4772 C C . GLU C 1 534 ? 128.556 141.584 180.838 1.00 126.79 534 GLU C C 1
ATOM 4773 O O . GLU C 1 534 ? 128.759 141.697 182.050 1.00 126.79 534 GLU C O 1
ATOM 4779 N N . VAL C 1 535 ? 129.410 140.979 180.049 1.00 126.96 535 VAL C N 1
ATOM 4780 C CA . VAL C 1 535 ? 130.633 140.399 180.569 1.00 126.96 535 VAL C CA 1
ATOM 4781 C C . VAL C 1 535 ? 131.627 141.538 180.711 1.00 126.96 535 VAL C C 1
ATOM 4782 O O . VAL C 1 535 ? 131.860 142.307 179.774 1.00 126.96 535 VAL C O 1
ATOM 4786 N N . ALA C 1 536 ? 132.208 141.637 181.906 1.00 127.46 536 ALA C N 1
ATOM 4787 C CA . ALA C 1 536 ? 132.899 142.842 182.345 1.00 127.46 536 ALA C CA 1
ATOM 4788 C C . ALA C 1 536 ? 134.164 143.096 181.533 1.00 127.46 536 ALA C C 1
ATOM 4789 O O . ALA C 1 536 ? 134.765 142.177 180.972 1.00 127.46 536 ALA C O 1
ATOM 4791 N N . THR C 1 537 ? 134.569 144.367 181.495 1.00 126.76 537 THR C N 1
ATOM 4792 C CA . THR C 1 537 ? 135.432 144.909 180.457 1.00 126.76 537 THR C CA 1
ATOM 4793 C C . THR C 1 537 ? 136.884 144.480 180.631 1.00 126.76 537 THR C C 1
ATOM 4794 O O . THR C 1 537 ? 137.241 143.694 181.514 1.00 126.76 537 THR C O 1
ATOM 4798 N N . THR C 1 538 ? 137.725 145.035 179.752 1.00 126.03 538 THR C N 1
ATOM 4799 C CA . THR C 1 538 ? 139.192 145.076 179.757 1.00 126.03 538 THR C CA 1
ATOM 4800 C C . THR C 1 538 ? 139.902 143.790 180.169 1.00 126.03 538 THR C C 1
ATOM 4801 O O . THR C 1 538 ? 140.908 143.843 180.877 1.00 126.03 538 THR C O 1
ATOM 4805 N N . LYS C 1 539 ? 139.365 142.635 179.790 1.00 124.70 539 LYS C N 1
ATOM 4806 C CA . LYS C 1 539 ? 140.132 141.391 179.853 1.00 124.70 539 LYS C CA 1
ATOM 4807 C C . LYS C 1 539 ? 140.181 140.684 178.515 1.00 124.70 539 LYS C C 1
ATOM 4808 O O . LYS C 1 539 ? 141.268 140.352 178.030 1.00 124.70 539 LYS C O 1
ATOM 4814 N N . VAL C 1 540 ? 139.018 140.433 177.911 1.00 122.59 540 VAL C N 1
ATOM 4815 C CA . VAL C 1 540 ? 138.899 139.989 176.531 1.00 122.59 540 VAL C CA 1
ATOM 4816 C C . VAL C 1 540 ? 138.634 141.146 175.593 1.00 122.59 540 VAL C C 1
ATOM 4817 O O . VAL C 1 540 ? 138.583 140.949 174.381 1.00 122.59 540 VAL C O 1
ATOM 4821 N N . LEU C 1 541 ? 138.527 142.368 176.127 1.00 121.42 541 LEU C N 1
ATOM 4822 C CA . LEU C 1 541 ? 138.240 143.549 175.322 1.00 121.42 541 LEU C CA 1
ATOM 4823 C C . LEU C 1 541 ? 139.458 143.977 174.534 1.00 121.42 541 LEU C C 1
ATOM 4824 O O . LEU C 1 541 ? 139.363 144.803 173.632 1.00 121.42 541 LEU C O 1
ATOM 4829 N N . LEU C 1 542 ? 140.623 143.450 174.875 1.00 118.67 542 LEU C N 1
ATOM 4830 C CA . LEU C 1 542 ? 141.824 143.768 174.120 1.00 118.67 542 LEU C CA 1
ATOM 4831 C C . LEU C 1 542 ? 142.540 142.508 173.652 1.00 118.67 542 LEU C C 1
ATOM 4832 O O . LEU C 1 542 ? 143.775 142.454 173.641 1.00 118.67 542 LEU C O 1
ATOM 4837 N N . PHE C 1 543 ? 141.801 141.463 173.311 1.00 114.94 543 PHE C N 1
ATOM 4838 C CA . PHE C 1 543 ? 142.374 140.424 172.464 1.00 114.94 543 PHE C CA 1
ATOM 4839 C C . PHE C 1 543 ? 141.706 140.348 171.107 1.00 114.94 543 PHE C C 1
ATOM 4840 O O . PHE C 1 543 ? 142.380 140.154 170.094 1.00 114.94 543 PHE C O 1
ATOM 4848 N N . PHE C 1 544 ? 140.395 140.521 171.070 1.00 112.81 544 PHE C N 1
ATOM 4849 C CA . PHE C 1 544 ? 139.679 140.471 169.815 1.00 112.81 544 PHE C CA 1
ATOM 4850 C C . PHE C 1 544 ? 140.085 141.636 168.910 1.00 112.81 544 PHE C C 1
ATOM 4851 O O . PHE C 1 544 ? 139.922 141.561 167.691 1.00 112.81 544 PHE C O 1
ATOM 4859 N N . SER C 1 545 ? 140.598 142.723 169.494 1.00 108.31 545 SER C N 1
ATOM 4860 C CA . SER C 1 545 ? 141.107 143.836 168.709 1.00 108.31 545 SER C CA 1
ATOM 4861 C C . SER C 1 545 ? 142.513 143.612 168.185 1.00 108.31 545 SER C C 1
ATOM 4862 O O . SER C 1 545 ? 143.111 144.545 167.656 1.00 108.31 545 SER C O 1
ATOM 4865 N N . THR C 1 546 ? 143.109 142.448 168.381 1.00 104.92 546 THR C N 1
ATOM 4866 C CA . THR C 1 546 ? 144.208 142.105 167.495 1.00 104.92 546 THR C CA 1
ATOM 4867 C C . THR C 1 546 ? 143.655 141.459 166.247 1.00 104.92 546 THR C C 1
ATOM 4868 O O . THR C 1 546 ? 144.045 141.793 165.126 1.00 104.92 546 THR C O 1
ATOM 4872 N N . GLN C 1 547 ? 142.719 140.532 166.438 1.00 101.20 547 GLN C N 1
ATOM 4873 C CA . GLN C 1 547 ? 142.167 139.789 165.324 1.00 101.20 547 GLN C CA 1
ATOM 4874 C C . GLN C 1 547 ? 141.263 140.678 164.483 1.00 101.20 547 GLN C C 1
ATOM 4875 O O . GLN C 1 547 ? 141.209 140.513 163.266 1.00 101.20 547 GLN C O 1
ATOM 4881 N N . LEU C 1 548 ? 140.581 141.654 165.105 1.00 99.04 548 LEU C N 1
ATOM 4882 C CA . LEU C 1 548 ? 139.869 142.683 164.345 1.00 99.04 548 LEU C CA 1
ATOM 4883 C C . LEU C 1 548 ? 140.806 143.496 163.492 1.00 99.04 548 LEU C C 1
ATOM 4884 O O . LEU C 1 548 ? 140.520 143.725 162.322 1.00 99.04 548 LEU C O 1
ATOM 4889 N N . VAL C 1 549 ? 141.928 143.904 164.049 1.00 96.32 549 VAL C N 1
ATOM 4890 C CA . VAL C 1 549 ? 143.005 144.490 163.285 1.00 96.32 549 VAL C CA 1
ATOM 4891 C C . VAL C 1 549 ? 143.679 143.462 162.393 1.00 96.32 549 VAL C C 1
ATOM 4892 O O . VAL C 1 549 ? 144.262 143.828 161.368 1.00 96.32 549 VAL C O 1
ATOM 4896 N N . ALA C 1 550 ? 143.576 142.182 162.702 1.00 92.57 550 ALA C N 1
ATOM 4897 C CA . ALA C 1 550 ? 144.179 141.234 161.774 1.00 92.57 550 ALA C CA 1
ATOM 4898 C C . ALA C 1 550 ? 143.310 141.046 160.540 1.00 92.57 550 ALA C C 1
ATOM 4899 O O . ALA C 1 550 ? 143.807 141.072 159.417 1.00 92.57 550 ALA C O 1
ATOM 4901 N N . LEU C 1 551 ? 142.000 140.972 160.707 1.00 85.96 551 LEU C N 1
ATOM 4902 C CA . LEU C 1 551 ? 141.162 140.845 159.533 1.00 85.96 551 LEU C CA 1
ATOM 4903 C C . LEU C 1 551 ? 140.994 142.136 158.758 1.00 85.96 551 LEU C C 1
ATOM 4904 O O . LEU C 1 551 ? 140.151 142.200 157.894 1.00 85.96 551 LEU C O 1
ATOM 4909 N N . ALA C 1 552 ? 141.748 143.160 159.029 1.00 82.30 552 ALA C N 1
ATOM 4910 C CA . ALA C 1 552 ? 141.847 144.199 158.040 1.00 82.30 552 ALA C CA 1
ATOM 4911 C C . ALA C 1 552 ? 143.168 144.176 157.294 1.00 82.30 552 ALA C C 1
ATOM 4912 O O . ALA C 1 552 ? 143.519 145.186 156.697 1.00 82.30 552 ALA C O 1
ATOM 4914 N N . PHE C 1 553 ? 143.936 143.085 157.321 1.00 80.38 553 PHE C N 1
ATOM 4915 C CA . PHE C 1 553 ? 144.844 142.755 156.212 1.00 80.38 553 PHE C CA 1
ATOM 4916 C C . PHE C 1 553 ? 144.203 141.821 155.208 1.00 80.38 553 PHE C C 1
ATOM 4917 O O . PHE C 1 553 ? 144.779 141.594 154.149 1.00 80.38 553 PHE C O 1
ATOM 4925 N N . ILE C 1 554 ? 143.041 141.279 155.516 1.00 72.22 554 ILE C N 1
ATOM 4926 C CA . ILE C 1 554 ? 142.371 140.361 154.628 1.00 72.22 554 ILE C CA 1
ATOM 4927 C C . ILE C 1 554 ? 141.248 141.110 153.944 1.00 72.22 554 ILE C C 1
ATOM 4928 O O . ILE C 1 554 ? 141.299 141.327 152.738 1.00 72.22 554 ILE C O 1
ATOM 4933 N N . ILE C 1 555 ? 140.263 141.576 154.710 1.00 65.76 555 ILE C N 1
ATOM 4934 C CA . ILE C 1 555 ? 139.047 142.113 154.133 1.00 65.76 555 ILE C CA 1
ATOM 4935 C C . ILE C 1 555 ? 139.156 143.610 153.974 1.00 65.76 555 ILE C C 1
ATOM 4936 O O . ILE C 1 555 ? 138.208 144.265 153.579 1.00 65.76 555 ILE C O 1
ATOM 4941 N N . GLY C 1 556 ? 140.313 144.160 154.183 1.00 64.14 556 GLY C N 1
ATOM 4942 C CA . GLY C 1 556 ? 140.416 145.593 154.127 1.00 64.14 556 GLY C CA 1
ATOM 4943 C C . GLY C 1 556 ? 140.402 146.219 152.763 1.00 64.14 556 GLY C C 1
ATOM 4944 O O . GLY C 1 556 ? 139.773 147.243 152.578 1.00 64.14 556 GLY C O 1
ATOM 4945 N N . SER C 1 557 ? 141.082 145.625 151.800 1.00 58.81 557 SER C N 1
ATOM 4946 C CA . SER C 1 557 ? 141.068 146.172 150.461 1.00 58.81 557 SER C CA 1
ATOM 4947 C C . SER C 1 557 ? 139.787 145.905 149.728 1.00 58.81 557 SER C C 1
ATOM 4948 O O . SER C 1 557 ? 139.559 146.508 148.690 1.00 58.81 557 SER C O 1
ATOM 4951 N N . THR C 1 558 ? 138.976 144.996 150.186 1.00 57.21 558 THR C N 1
ATOM 4952 C CA . THR C 1 558 ? 137.782 144.723 149.459 1.00 57.21 558 THR C CA 1
ATOM 4953 C C . THR C 1 558 ? 136.584 145.381 150.107 1.00 57.21 558 THR C C 1
ATOM 4954 O O . THR C 1 558 ? 135.532 145.470 149.483 1.00 57.21 558 THR C O 1
ATOM 4958 N N . CYS C 1 559 ? 136.734 145.895 151.317 1.00 58.01 559 CYS C N 1
ATOM 4959 C CA . CYS C 1 559 ? 135.842 146.902 151.863 1.00 58.01 559 CYS C CA 1
ATOM 4960 C C . CYS C 1 559 ? 136.213 148.289 151.430 1.00 58.01 559 CYS C C 1
ATOM 4961 O O . CYS C 1 559 ? 135.447 149.198 151.632 1.00 58.01 559 CYS C O 1
ATOM 4964 N N . LYS C 1 560 ? 137.385 148.472 150.888 1.00 54.77 560 LYS C N 1
ATOM 4965 C CA . LYS C 1 560 ? 137.730 149.708 150.243 1.00 54.77 560 LYS C CA 1
ATOM 4966 C C . LYS C 1 560 ? 137.068 149.824 148.897 1.00 54.77 560 LYS C C 1
ATOM 4967 O O . LYS C 1 560 ? 136.665 150.903 148.510 1.00 54.77 560 LYS C O 1
ATOM 4973 N N . ASN C 1 561 ? 136.962 148.735 148.156 1.00 50.34 561 ASN C N 1
ATOM 4974 C CA . ASN C 1 561 ? 136.281 148.758 146.889 1.00 50.34 561 ASN C CA 1
ATOM 4975 C C . ASN C 1 561 ? 134.805 148.708 147.019 1.00 50.34 561 ASN C C 1
ATOM 4976 O O . ASN C 1 561 ? 134.126 149.030 146.078 1.00 50.34 561 ASN C O 1
ATOM 4981 N N . LEU C 1 562 ? 134.284 148.306 148.129 1.00 46.98 562 LEU C N 1
ATOM 4982 C CA . LEU C 1 562 ? 132.866 148.394 148.305 1.00 46.98 562 LEU C CA 1
ATOM 4983 C C . LEU C 1 562 ? 132.456 149.787 148.658 1.00 46.98 562 LEU C C 1
ATOM 4984 O O . LEU C 1 562 ? 131.371 150.190 148.328 1.00 46.98 562 LEU C O 1
ATOM 4989 N N . PHE C 1 563 ? 133.283 150.549 149.308 1.00 47.69 563 PHE C N 1
ATOM 4990 C CA . PHE C 1 563 ? 132.877 151.890 149.625 1.00 47.69 563 PHE C CA 1
ATOM 4991 C C . PHE C 1 563 ? 133.117 152.847 148.481 1.00 47.69 563 PHE C C 1
ATOM 4992 O O . PHE C 1 563 ? 132.422 153.824 148.365 1.00 47.69 563 PHE C O 1
ATOM 5000 N N . GLU C 1 564 ? 134.062 152.598 147.616 1.00 45.71 564 GLU C N 1
ATOM 5001 C CA . GLU C 1 564 ? 134.176 153.368 146.407 1.00 45.71 564 GLU C CA 1
ATOM 5002 C C . GLU C 1 564 ? 133.138 153.049 145.380 1.00 45.71 564 GLU C C 1
ATOM 5003 O O . GLU C 1 564 ? 132.982 153.802 144.448 1.00 45.71 564 GLU C O 1
ATOM 5009 N N . SER C 1 565 ? 132.476 151.942 145.480 1.00 39.05 565 SER C N 1
ATOM 5010 C CA . SER C 1 565 ? 131.432 151.633 144.561 1.00 39.05 565 SER C CA 1
ATOM 5011 C C . SER C 1 565 ? 130.130 152.222 144.998 1.00 39.05 565 SER C C 1
ATOM 5012 O O . SER C 1 565 ? 129.277 152.416 144.183 1.00 39.05 565 SER C O 1
ATOM 5015 N N . ILE C 1 566 ? 129.948 152.495 146.275 1.00 38.66 566 ILE C N 1
ATOM 5016 C CA . ILE C 1 566 ? 128.765 153.152 146.798 1.00 38.66 566 ILE C CA 1
ATOM 5017 C C . ILE C 1 566 ? 128.810 154.628 146.523 1.00 38.66 566 ILE C C 1
ATOM 5018 O O . ILE C 1 566 ? 127.802 155.258 146.348 1.00 38.66 566 ILE C O 1
ATOM 5023 N N . VAL C 1 567 ? 129.971 155.207 146.433 1.00 35.51 567 VAL C N 1
ATOM 5024 C CA . VAL C 1 567 ? 130.077 156.600 146.085 1.00 35.51 567 VAL C CA 1
ATOM 5025 C C . VAL C 1 567 ? 129.883 156.797 144.598 1.00 35.51 567 VAL C C 1
ATOM 5026 O O . VAL C 1 567 ? 129.318 157.784 144.178 1.00 35.51 567 VAL C O 1
ATOM 5030 N N . PHE C 1 568 ? 130.286 155.849 143.784 1.00 30.57 568 PHE C N 1
ATOM 5031 C CA . PHE C 1 568 ? 130.042 155.924 142.364 1.00 30.57 568 PHE C CA 1
ATOM 5032 C C . PHE C 1 568 ? 128.577 155.784 142.035 1.00 30.57 568 PHE C C 1
ATOM 5033 O O . PHE C 1 568 ? 128.070 156.478 141.185 1.00 30.57 568 PHE C O 1
ATOM 5041 N N . VAL C 1 569 ? 127.869 154.939 142.724 1.00 34.33 569 VAL C N 1
ATOM 5042 C CA . VAL C 1 569 ? 126.513 154.631 142.358 1.00 34.33 569 VAL C CA 1
ATOM 5043 C C . VAL C 1 569 ? 125.567 155.653 142.911 1.00 34.33 569 VAL C C 1
ATOM 5044 O O . VAL C 1 569 ? 124.609 156.032 142.257 1.00 34.33 569 VAL C O 1
ATOM 5048 N N . PHE C 1 570 ? 125.793 156.129 144.106 1.00 37.92 570 PHE C N 1
ATOM 5049 C CA . PHE C 1 570 ? 124.802 156.969 144.728 1.00 37.92 570 PHE C CA 1
ATOM 5050 C C . PHE C 1 570 ? 125.172 158.412 144.746 1.00 37.92 570 PHE C C 1
ATOM 5051 O O . PHE C 1 570 ? 124.294 159.233 144.795 1.00 37.92 570 PHE C O 1
ATOM 5059 N N . VAL C 1 571 ? 126.434 158.757 144.712 1.00 33.86 571 VAL C N 1
ATOM 5060 C CA . VAL C 1 571 ? 126.851 160.121 144.791 1.00 33.86 571 VAL C CA 1
ATOM 5061 C C . VAL C 1 571 ? 127.260 160.650 143.443 1.00 33.86 571 VAL C C 1
ATOM 5062 O O . VAL C 1 571 ? 126.768 161.672 143.012 1.00 33.86 571 VAL C O 1
ATOM 5066 N N . MET C 1 572 ? 128.161 159.982 142.758 1.00 33.40 572 MET C N 1
ATOM 5067 C CA . MET C 1 572 ? 128.579 160.441 141.454 1.00 33.40 572 MET C CA 1
ATOM 5068 C C . MET C 1 572 ? 127.482 160.262 140.421 1.00 33.40 572 MET C C 1
ATOM 5069 O O . MET C 1 572 ? 127.305 161.135 139.586 1.00 33.40 572 MET C O 1
ATOM 5074 N N . HIS C 1 573 ? 126.753 159.153 140.458 1.00 31.23 573 HIS C N 1
ATOM 5075 C CA . HIS C 1 573 ? 125.560 158.717 139.736 1.00 31.23 573 HIS C CA 1
ATOM 5076 C C . HIS C 1 573 ? 125.585 159.088 138.266 1.00 31.23 573 HIS C C 1
ATOM 5077 O O . HIS C 1 573 ? 124.887 159.999 137.889 1.00 31.23 573 HIS C O 1
ATOM 5084 N N . PRO C 1 574 ? 126.373 158.467 137.393 1.00 27.01 574 PRO C N 1
ATOM 5085 C CA . PRO C 1 574 ? 126.436 158.958 136.040 1.00 27.01 574 PRO C CA 1
ATOM 5086 C C . PRO C 1 574 ? 125.422 158.416 135.087 1.00 27.01 574 PRO C C 1
ATOM 5087 O O . PRO C 1 574 ? 125.397 158.899 133.983 1.00 27.01 574 PRO C O 1
ATOM 5091 N N . TYR C 1 575 ? 124.588 157.453 135.447 1.00 26.52 575 TYR C N 1
ATOM 5092 C CA . TYR C 1 575 ? 123.601 156.835 134.579 1.00 26.52 575 TYR C CA 1
ATOM 5093 C C . TYR C 1 575 ? 122.518 156.205 135.420 1.00 26.52 575 TYR C C 1
ATOM 5094 O O . TYR C 1 575 ? 122.668 156.059 136.605 1.00 26.52 575 TYR C O 1
ATOM 5103 N N . ASP C 1 576 ? 121.447 155.821 134.779 1.00 28.81 576 ASP C N 1
ATOM 5104 C CA . ASP C 1 576 ? 120.333 155.044 135.265 1.00 28.81 576 ASP C CA 1
ATOM 5105 C C . ASP C 1 576 ? 120.123 153.822 134.404 1.00 28.81 576 ASP C C 1
ATOM 5106 O O . ASP C 1 576 ? 120.710 153.670 133.370 1.00 28.81 576 ASP C O 1
ATOM 5111 N N . VAL C 1 577 ? 119.208 152.973 134.792 1.00 27.95 577 VAL C N 1
ATOM 5112 C CA . VAL C 1 577 ? 118.933 151.786 134.018 1.00 27.95 577 VAL C CA 1
ATOM 5113 C C . VAL C 1 577 ? 118.160 152.169 132.784 1.00 27.95 577 VAL C C 1
ATOM 5114 O O . VAL C 1 577 ? 117.133 152.826 132.845 1.00 27.95 577 VAL C O 1
ATOM 5118 N N . GLY C 1 578 ? 118.687 151.803 131.659 1.00 26.86 578 GLY C N 1
ATOM 5119 C CA . GLY C 1 578 ? 118.006 151.996 130.440 1.00 26.86 578 GLY C CA 1
ATOM 5120 C C . GLY C 1 578 ? 118.670 152.921 129.517 1.00 26.86 578 GLY C C 1
ATOM 5121 O O . GLY C 1 578 ? 118.103 153.199 128.491 1.00 26.86 578 GLY C O 1
ATOM 5122 N N . ASP C 1 579 ? 119.850 153.382 129.786 1.00 26.87 579 ASP C N 1
ATOM 5123 C CA . ASP C 1 579 ? 120.390 154.356 128.888 1.00 26.87 579 ASP C CA 1
ATOM 5124 C C . ASP C 1 579 ? 121.770 154.048 128.370 1.00 26.87 579 ASP C C 1
ATOM 5125 O O . ASP C 1 579 ? 122.494 153.295 128.942 1.00 26.87 579 ASP C O 1
ATOM 5130 N N . ARG C 1 580 ? 122.092 154.625 127.246 1.00 25.84 580 ARG C N 1
ATOM 5131 C CA . ARG C 1 580 ? 123.199 154.209 126.437 1.00 25.84 580 ARG C CA 1
ATOM 5132 C C . ARG C 1 580 ? 124.353 155.126 126.729 1.00 25.84 580 ARG C C 1
ATOM 5133 O O . ARG C 1 580 ? 124.194 156.314 126.768 1.00 25.84 580 ARG C O 1
ATOM 5141 N N . CYS C 1 581 ? 125.481 154.559 127.004 1.00 26.80 581 CYS C N 1
ATOM 5142 C CA . CYS C 1 581 ? 126.601 155.187 127.634 1.00 26.80 581 CYS C CA 1
ATOM 5143 C C . CYS C 1 581 ? 127.825 154.840 126.824 1.00 26.80 581 CYS C C 1
ATOM 5144 O O . CYS C 1 581 ? 127.743 154.020 125.964 1.00 26.80 581 CYS C O 1
ATOM 5147 N N . VAL C 1 582 ? 128.941 155.504 126.994 1.00 26.39 582 VAL C N 1
ATOM 5148 C CA . VAL C 1 582 ? 130.164 155.186 126.274 1.00 26.39 582 VAL C CA 1
ATOM 5149 C C . VAL C 1 582 ? 131.269 155.067 127.292 1.00 26.39 582 VAL C C 1
ATOM 5150 O O . VAL C 1 582 ? 131.430 155.949 128.109 1.00 26.39 582 VAL C O 1
ATOM 5154 N N . VAL C 1 583 ? 132.019 153.993 127.284 1.00 30.28 583 VAL C N 1
ATOM 5155 C CA . VAL C 1 583 ? 132.978 153.754 128.342 1.00 30.28 583 VAL C CA 1
ATOM 5156 C C . VAL C 1 583 ? 134.408 153.809 127.855 1.00 30.28 583 VAL C C 1
ATOM 5157 O O . VAL C 1 583 ? 135.223 154.522 128.430 1.00 30.28 583 VAL C O 1
ATOM 5161 N N . ASP C 1 584 ? 134.754 153.149 126.794 1.00 33.12 584 ASP C N 1
ATOM 5162 C CA . ASP C 1 584 ? 136.044 153.554 126.250 1.00 33.12 584 ASP C CA 1
ATOM 5163 C C . ASP C 1 584 ? 135.899 154.151 124.865 1.00 33.12 584 ASP C C 1
ATOM 5164 O O . ASP C 1 584 ? 136.120 155.324 124.718 1.00 33.12 584 ASP C O 1
ATOM 5169 N N . GLY C 1 585 ? 135.384 153.454 123.937 1.00 31.06 585 GLY C N 1
ATOM 5170 C CA . GLY C 1 585 ? 134.791 154.124 122.845 1.00 31.06 585 GLY C CA 1
ATOM 5171 C C . GLY C 1 585 ? 133.618 153.265 122.554 1.00 31.06 585 GLY C C 1
ATOM 5172 O O . GLY C 1 585 ? 133.015 153.406 121.515 1.00 31.06 585 GLY C O 1
ATOM 5173 N N . VAL C 1 586 ? 133.295 152.365 123.459 1.00 28.87 586 VAL C N 1
ATOM 5174 C CA . VAL C 1 586 ? 132.301 151.325 123.268 1.00 28.87 586 VAL C CA 1
ATOM 5175 C C . VAL C 1 586 ? 130.971 151.835 123.789 1.00 28.87 586 VAL C C 1
ATOM 5176 O O . VAL C 1 586 ? 130.863 152.173 124.949 1.00 28.87 586 VAL C O 1
ATOM 5180 N N . ALA C 1 587 ? 129.957 151.890 122.958 1.00 27.37 587 ALA C N 1
ATOM 5181 C CA . ALA C 1 587 ? 128.631 152.261 123.396 1.00 27.37 587 ALA C CA 1
ATOM 5182 C C . ALA C 1 587 ? 127.868 151.095 123.996 1.00 27.37 587 ALA C C 1
ATOM 5183 O O . ALA C 1 587 ? 127.825 150.026 123.432 1.00 27.37 587 ALA C O 1
ATOM 5185 N N . MET C 1 588 ? 127.224 151.310 125.122 1.00 27.70 588 MET C N 1
ATOM 5186 C CA . MET C 1 588 ? 126.726 150.233 125.956 1.00 27.70 588 MET C CA 1
ATOM 5187 C C . MET C 1 588 ? 125.476 150.624 126.708 1.00 27.70 588 MET C C 1
ATOM 5188 O O . MET C 1 588 ? 125.522 151.523 127.503 1.00 27.70 588 MET C O 1
ATOM 5193 N N . LEU C 1 589 ? 124.426 149.875 126.595 1.00 26.24 589 LEU C N 1
ATOM 5194 C CA . LEU C 1 589 ? 123.197 150.132 127.308 1.00 26.24 589 LEU C CA 1
ATOM 5195 C C . LEU C 1 589 ? 123.192 149.545 128.700 1.00 26.24 589 LEU C C 1
ATOM 5196 O O . LEU C 1 589 ? 123.543 148.412 128.866 1.00 26.24 589 LEU C O 1
ATOM 5201 N N . VAL C 1 590 ? 122.757 150.289 129.683 1.00 27.54 590 VAL C N 1
ATOM 5202 C CA . VAL C 1 590 ? 122.739 149.825 131.063 1.00 27.54 590 VAL C CA 1
ATOM 5203 C C . VAL C 1 590 ? 121.514 148.966 131.291 1.00 27.54 590 VAL C C 1
ATOM 5204 O O . VAL C 1 590 ? 120.421 149.371 130.956 1.00 27.54 590 VAL C O 1
ATOM 5208 N N . GLU C 1 591 ? 121.661 147.795 131.878 1.00 31.04 591 GLU C N 1
ATOM 5209 C CA . GLU C 1 591 ? 120.454 147.187 132.377 1.00 31.04 591 GLU C CA 1
ATOM 5210 C C . GLU C 1 591 ? 120.459 146.608 133.753 1.00 31.04 591 GLU C C 1
ATOM 5211 O O . GLU C 1 591 ? 119.403 146.204 134.200 1.00 31.04 591 GLU C O 1
ATOM 5217 N N . GLU C 1 592 ? 121.544 146.629 134.468 1.00 34.49 592 GLU C N 1
ATOM 5218 C CA . GLU C 1 592 ? 121.433 146.286 135.853 1.00 34.49 592 GLU C CA 1
ATOM 5219 C C . GLU C 1 592 ? 122.480 147.015 136.622 1.00 34.49 592 GLU C C 1
ATOM 5220 O O . GLU C 1 592 ? 123.605 147.029 136.228 1.00 34.49 592 GLU C O 1
ATOM 5226 N N . MET C 1 593 ? 122.109 147.638 137.705 1.00 38.43 593 MET C N 1
ATOM 5227 C CA . MET C 1 593 ? 123.052 148.320 138.558 1.00 38.43 593 MET C CA 1
ATOM 5228 C C . MET C 1 593 ? 123.060 147.596 139.877 1.00 38.43 593 MET C C 1
ATOM 5229 O O . MET C 1 593 ? 122.049 147.539 140.540 1.00 38.43 593 MET C O 1
ATOM 5234 N N . ASN C 1 594 ? 124.164 147.011 140.236 1.00 37.47 594 ASN C N 1
ATOM 5235 C CA . ASN C 1 594 ? 124.345 146.331 141.489 1.00 37.47 594 ASN C CA 1
ATOM 5236 C C . ASN C 1 594 ? 125.307 147.170 142.274 1.00 37.47 594 ASN C C 1
ATOM 5237 O O . ASN C 1 594 ? 125.735 148.197 141.819 1.00 37.47 594 ASN C O 1
ATOM 5242 N N . LEU C 1 595 ? 125.682 146.753 143.440 1.00 40.50 595 LEU C N 1
ATOM 5243 C CA . LEU C 1 595 ? 126.659 147.520 144.173 1.00 40.50 595 LEU C CA 1
ATOM 5244 C C . LEU C 1 595 ? 128.061 147.330 143.711 1.00 40.50 595 LEU C C 1
ATOM 5245 O O . LEU C 1 595 ? 128.832 148.245 143.861 1.00 40.50 595 LEU C O 1
ATOM 5250 N N . LEU C 1 596 ? 128.444 146.184 143.212 1.00 32.66 596 LEU C N 1
ATOM 5251 C CA . LEU C 1 596 ? 129.810 146.003 142.826 1.00 32.66 596 LEU C CA 1
ATOM 5252 C C . LEU C 1 596 ? 130.049 145.929 141.343 1.00 32.66 596 LEU C C 1
ATOM 5253 O O . LEU C 1 596 ? 131.184 146.035 140.951 1.00 32.66 596 LEU C O 1
ATOM 5258 N N . THR C 1 597 ? 129.020 145.823 140.518 1.00 30.03 597 THR C N 1
ATOM 5259 C CA . THR C 1 597 ? 129.087 145.535 139.096 1.00 30.03 597 THR C CA 1
ATOM 5260 C C . THR C 1 597 ? 127.971 146.264 138.361 1.00 30.03 597 THR C C 1
ATOM 5261 O O . THR C 1 597 ? 126.882 146.328 138.862 1.00 30.03 597 THR C O 1
ATOM 5265 N N . THR C 1 598 ? 128.221 146.828 137.193 1.00 27.59 598 THR C N 1
ATOM 5266 C CA . THR C 1 598 ? 127.153 147.237 136.284 1.00 27.59 598 THR C CA 1
ATOM 5267 C C . THR C 1 598 ? 127.067 146.233 135.153 1.00 27.59 598 THR C C 1
ATOM 5268 O O . THR C 1 598 ? 128.067 145.762 134.701 1.00 27.59 598 THR C O 1
ATOM 5272 N N . VAL C 1 599 ? 125.890 145.873 134.703 1.00 27.03 599 VAL C N 1
ATOM 5273 C CA . VAL C 1 599 ? 125.711 144.975 133.578 1.00 27.03 599 VAL C CA 1
ATOM 5274 C C . VAL C 1 599 ? 125.265 145.778 132.371 1.00 27.03 599 VAL C C 1
ATOM 5275 O O . VAL C 1 599 ? 124.351 146.565 132.468 1.00 27.03 599 VAL C O 1
ATOM 5279 N N . PHE C 1 600 ? 125.947 145.619 131.257 1.00 24.93 600 PHE C N 1
ATOM 5280 C CA . PHE C 1 600 ? 125.750 146.385 130.046 1.00 24.93 600 PHE C CA 1
ATOM 5281 C C . PHE C 1 600 ? 125.319 145.491 128.896 1.00 24.93 600 PHE C C 1
ATOM 5282 O O . PHE C 1 600 ? 125.483 144.318 128.941 1.00 24.93 600 PHE C O 1
ATOM 5290 N N . LEU C 1 601 ? 124.743 146.021 127.852 1.00 25.59 601 LEU C N 1
ATOM 5291 C CA . LEU C 1 601 ? 124.626 145.316 126.582 1.00 25.59 601 LEU C CA 1
ATOM 5292 C C . LEU C 1 601 ? 125.288 146.111 125.495 1.00 25.59 601 LEU C C 1
ATOM 5293 O O . LEU C 1 601 ? 125.108 147.300 125.426 1.00 25.59 601 LEU C O 1
ATOM 5298 N N . LYS C 1 602 ? 126.021 145.475 124.633 1.00 26.20 602 LYS C N 1
ATOM 5299 C CA . LYS C 1 602 ? 126.650 146.161 123.539 1.00 26.20 602 LYS C CA 1
ATOM 5300 C C . LYS C 1 602 ? 125.738 146.328 122.351 1.00 26.20 602 LYS C C 1
ATOM 5301 O O . LYS C 1 602 ? 124.590 145.949 122.368 1.00 26.20 602 LYS C O 1
ATOM 5307 N N . LEU C 1 603 ? 126.242 146.909 121.291 1.00 26.73 603 LEU C N 1
ATOM 5308 C CA . LEU C 1 603 ? 125.391 147.121 120.141 1.00 26.73 603 LEU C CA 1
ATOM 5309 C C . LEU C 1 603 ? 125.065 145.852 119.378 1.00 26.73 603 LEU C C 1
ATOM 5310 O O . LEU C 1 603 ? 124.072 145.852 118.681 1.00 26.73 603 LEU C O 1
ATOM 5315 N N . ASN C 1 604 ? 125.810 144.769 119.546 1.00 27.13 604 ASN C N 1
ATOM 5316 C CA . ASN C 1 604 ? 125.466 143.463 119.040 1.00 27.13 604 ASN C CA 1
ATOM 5317 C C . ASN C 1 604 ? 124.705 142.589 120.013 1.00 27.13 604 ASN C C 1
ATOM 5318 O O . ASN C 1 604 ? 124.432 141.474 119.666 1.00 27.13 604 ASN C O 1
ATOM 5323 N N . ASN C 1 605 ? 124.308 143.103 121.165 1.00 27.01 605 ASN C N 1
ATOM 5324 C CA . ASN C 1 605 ? 123.606 142.517 122.292 1.00 27.01 605 ASN C CA 1
ATOM 5325 C C . ASN C 1 605 ? 124.439 141.610 123.141 1.00 27.01 605 ASN C C 1
ATOM 5326 O O . ASN C 1 605 ? 123.910 140.874 123.838 1.00 27.01 605 ASN C O 1
ATOM 5331 N N . GLU C 1 606 ? 125.725 141.660 123.076 1.00 26.29 606 GLU C N 1
ATOM 5332 C CA . GLU C 1 606 ? 126.574 140.956 123.994 1.00 26.29 606 GLU C CA 1
ATOM 5333 C C . GLU C 1 606 ? 126.580 141.604 125.370 1.00 26.29 606 GLU C C 1
ATOM 5334 O O . GLU C 1 606 ? 126.655 142.802 125.494 1.00 26.29 606 GLU C O 1
ATOM 5340 N N . LYS C 1 607 ? 126.510 140.791 126.408 1.00 24.70 607 LYS C N 1
ATOM 5341 C CA . LYS C 1 607 ? 126.333 141.219 127.776 1.00 24.70 607 LYS C CA 1
ATOM 5342 C C . LYS C 1 607 ? 127.636 141.272 128.538 1.00 24.70 607 LYS C C 1
ATOM 5343 O O . LYS C 1 607 ? 128.341 140.306 128.575 1.00 24.70 607 LYS C O 1
ATOM 5349 N N . VAL C 1 608 ? 127.938 142.385 129.162 1.00 23.91 608 VAL C N 1
ATOM 5350 C CA . VAL C 1 608 ? 129.226 142.675 129.757 1.00 23.91 608 VAL C CA 1
ATOM 5351 C C . VAL C 1 608 ? 129.014 142.915 131.235 1.00 23.91 608 VAL C C 1
ATOM 5352 O O . VAL C 1 608 ? 128.080 143.586 131.618 1.00 23.91 608 VAL C O 1
ATOM 5356 N N . TYR C 1 609 ? 129.880 142.380 132.059 1.00 24.29 609 TYR C N 1
ATOM 5357 C CA . TYR C 1 609 ? 129.909 142.585 133.488 1.00 24.29 609 TYR C CA 1
ATOM 5358 C C . TYR C 1 609 ? 131.101 143.443 133.833 1.00 24.29 609 TYR C C 1
ATOM 5359 O O . TYR C 1 609 ? 132.209 142.980 133.754 1.00 24.29 609 TYR C O 1
ATOM 5368 N N . TYR C 1 610 ? 130.885 144.654 134.294 1.00 26.09 610 TYR C N 1
ATOM 5369 C CA . TYR C 1 610 ? 131.959 145.613 134.477 1.00 26.09 610 TYR C CA 1
ATOM 5370 C C . TYR C 1 610 ? 132.069 145.962 135.939 1.00 26.09 610 TYR C C 1
ATOM 5371 O O . TYR C 1 610 ? 131.099 146.434 136.492 1.00 26.09 610 TYR C O 1
ATOM 5380 N N . PRO C 1 611 ? 133.199 145.825 136.623 1.00 26.69 611 PRO C N 1
ATOM 5381 C CA . PRO C 1 611 ? 133.274 146.227 138.024 1.00 26.69 611 PRO C CA 1
ATOM 5382 C C . PRO C 1 611 ? 133.230 147.720 138.286 1.00 26.69 611 PRO C C 1
ATOM 5383 O O . PRO C 1 611 ? 134.007 148.460 137.739 1.00 26.69 611 PRO C O 1
ATOM 5387 N N . ASN C 1 612 ? 132.386 148.142 139.210 1.00 28.76 612 ASN C N 1
ATOM 5388 C CA . ASN C 1 612 ? 132.135 149.534 139.515 1.00 28.76 612 ASN C CA 1
ATOM 5389 C C . ASN C 1 612 ? 133.298 150.266 140.107 1.00 28.76 612 ASN C C 1
ATOM 5390 O O . ASN C 1 612 ? 133.232 151.458 140.175 1.00 28.76 612 ASN C O 1
ATOM 5395 N N . ALA C 1 613 ? 134.303 149.624 140.607 1.00 28.72 613 ALA C N 1
ATOM 5396 C CA . ALA C 1 613 ? 135.456 150.331 141.091 1.00 28.72 613 ALA C CA 1
ATOM 5397 C C . ALA C 1 613 ? 136.448 150.655 140.016 1.00 28.72 613 ALA C C 1
ATOM 5398 O O . ALA C 1 613 ? 137.269 151.520 140.210 1.00 28.72 613 ALA C O 1
ATOM 5400 N N . VAL C 1 614 ? 136.382 150.003 138.889 1.00 27.47 614 VAL C N 1
ATOM 5401 C CA . VAL C 1 614 ? 137.179 150.367 137.747 1.00 27.47 614 VAL C CA 1
ATOM 5402 C C . VAL C 1 614 ? 136.492 151.435 136.947 1.00 27.47 614 VAL C C 1
ATOM 5403 O O . VAL C 1 614 ? 137.133 152.322 136.428 1.00 27.47 614 VAL C O 1
ATOM 5407 N N . LEU C 1 615 ? 135.184 151.427 136.907 1.00 26.55 615 LEU C N 1
ATOM 5408 C CA . LEU C 1 615 ? 134.432 152.472 136.263 1.00 26.55 615 LEU C CA 1
ATOM 5409 C C . LEU C 1 615 ? 134.511 153.772 136.984 1.00 26.55 615 LEU C C 1
ATOM 5410 O O . LEU C 1 615 ? 134.307 154.792 136.381 1.00 26.55 615 LEU C O 1
ATOM 5415 N N . ALA C 1 616 ? 134.816 153.783 138.238 1.00 26.86 616 ALA C N 1
ATOM 5416 C CA . ALA C 1 616 ? 134.828 155.001 139.004 1.00 26.86 616 ALA C CA 1
ATOM 5417 C C . ALA C 1 616 ? 136.043 155.850 138.778 1.00 26.86 616 ALA C C 1
ATOM 5418 O O . ALA C 1 616 ? 136.138 156.888 139.376 1.00 26.86 616 ALA C O 1
ATOM 5420 N N . THR C 1 617 ? 136.970 155.444 137.935 1.00 26.37 617 THR C N 1
ATOM 5421 C CA . THR C 1 617 ? 138.148 156.197 137.578 1.00 26.37 617 THR C CA 1
ATOM 5422 C C . THR C 1 617 ? 138.210 156.612 136.122 1.00 26.37 617 THR C C 1
ATOM 5423 O O . THR C 1 617 ? 139.252 157.005 135.675 1.00 26.37 617 THR C O 1
ATOM 5427 N N . LYS C 1 618 ? 137.146 156.531 135.377 1.00 26.08 618 LYS C N 1
ATOM 5428 C CA . LYS C 1 618 ? 137.087 156.741 133.954 1.00 26.08 618 LYS C CA 1
ATOM 5429 C C . LYS C 1 618 ? 136.097 157.826 133.606 1.00 26.08 618 LYS C C 1
ATOM 5430 O O . LYS C 1 618 ? 135.182 158.048 134.357 1.00 26.08 618 LYS C O 1
ATOM 5436 N N . PRO C 1 619 ? 136.253 158.524 132.491 1.00 24.97 619 PRO C N 1
ATOM 5437 C CA . PRO C 1 619 ? 135.169 159.351 131.957 1.00 24.97 619 PRO C CA 1
ATOM 5438 C C . PRO C 1 619 ? 134.056 158.567 131.273 1.00 24.97 619 PRO C C 1
ATOM 5439 O O . PRO C 1 619 ? 134.317 157.708 130.443 1.00 24.97 619 PRO C O 1
ATOM 5443 N N . ILE C 1 620 ? 132.813 158.872 131.597 1.00 23.26 620 ILE C N 1
ATOM 5444 C CA . ILE C 1 620 ? 131.656 158.125 131.130 1.00 23.26 620 ILE C CA 1
ATOM 5445 C C . ILE C 1 620 ? 130.718 159.066 130.425 1.00 23.26 620 ILE C C 1
ATOM 5446 O O . ILE C 1 620 ? 130.365 160.076 130.976 1.00 23.26 620 ILE C O 1
ATOM 5451 N N . SER C 1 621 ? 130.310 158.746 129.221 1.00 24.11 621 SER C N 1
ATOM 5452 C CA . SER C 1 621 ? 129.363 159.545 128.478 1.00 24.11 621 SER C CA 1
ATOM 5453 C C . SER C 1 621 ? 127.970 159.020 128.652 1.00 24.11 621 SER C C 1
ATOM 5454 O O . SER C 1 621 ? 127.786 157.866 128.861 1.00 24.11 621 SER C O 1
ATOM 5457 N N . ASN C 1 622 ? 126.982 159.852 128.516 1.00 24.09 622 ASN C N 1
ATOM 5458 C CA . ASN C 1 622 ? 125.612 159.425 128.672 1.00 24.09 622 ASN C CA 1
ATOM 5459 C C . ASN C 1 622 ? 124.831 160.063 127.549 1.00 24.09 622 ASN C C 1
ATOM 5460 O O . ASN C 1 622 ? 124.735 161.267 127.490 1.00 24.09 622 ASN C O 1
ATOM 5465 N N . TYR C 1 623 ? 124.315 159.275 126.643 1.00 25.35 623 TYR C N 1
ATOM 5466 C CA . TYR C 1 623 ? 123.595 159.795 125.501 1.00 25.35 623 TYR C CA 1
ATOM 5467 C C . TYR C 1 623 ? 122.198 160.189 125.815 1.00 25.35 623 TYR C C 1
ATOM 5468 O O . TYR C 1 623 ? 121.652 160.991 125.119 1.00 25.35 623 TYR C O 1
ATOM 5477 N N . PHE C 1 624 ? 121.611 159.648 126.840 1.00 24.16 624 PHE C N 1
ATOM 5478 C CA . PHE C 1 624 ? 120.257 159.963 127.209 1.00 24.16 624 PHE C CA 1
ATOM 5479 C C . PHE C 1 624 ? 120.154 161.317 127.861 1.00 24.16 624 PHE C C 1
ATOM 5480 O O . PHE C 1 624 ? 119.173 162.019 127.673 1.00 24.16 624 PHE C O 1
ATOM 5488 N N . ARG C 1 625 ? 121.142 161.702 128.630 1.00 23.54 625 ARG C N 1
ATOM 5489 C CA . ARG C 1 625 ? 121.196 162.970 129.288 1.00 23.54 625 ARG C CA 1
ATOM 5490 C C . ARG C 1 625 ? 121.774 164.095 128.444 1.00 23.54 625 ARG C C 1
ATOM 5491 O O . ARG C 1 625 ? 121.923 165.163 128.955 1.00 23.54 625 ARG C O 1
ATOM 5499 N N . SER C 1 626 ? 122.010 163.939 127.260 1.00 23.86 626 SER C N 1
ATOM 5500 C CA . SER C 1 626 ? 122.606 164.873 126.333 1.00 23.86 626 SER C CA 1
ATOM 5501 C C . SER C 1 626 ? 121.580 165.740 125.626 1.00 23.86 626 SER C C 1
ATOM 5502 O O . SER C 1 626 ? 120.430 165.384 125.536 1.00 23.86 626 SER C O 1
ATOM 5505 N N . PRO C 1 627 ? 121.986 166.903 125.122 1.00 25.41 627 PRO C N 1
ATOM 5506 C CA . PRO C 1 627 ? 121.195 167.615 124.124 1.00 25.41 627 PRO C CA 1
ATOM 5507 C C . PRO C 1 627 ? 121.197 166.886 122.793 1.00 25.41 627 PRO C C 1
ATOM 5508 O O . PRO C 1 627 ? 121.915 165.930 122.612 1.00 25.41 627 PRO C O 1
ATOM 5512 N N . ASN C 1 628 ? 120.429 167.366 121.835 1.00 26.51 628 ASN C N 1
ATOM 5513 C CA . ASN C 1 628 ? 120.418 166.770 120.511 1.00 26.51 628 ASN C CA 1
ATOM 5514 C C . ASN C 1 628 ? 121.768 166.866 119.839 1.00 26.51 628 ASN C C 1
ATOM 5515 O O . ASN C 1 628 ? 122.391 167.903 119.869 1.00 26.51 628 ASN C O 1
ATOM 5520 N N . MET C 1 629 ? 122.212 165.799 119.224 1.00 26.95 629 MET C N 1
ATOM 5521 C CA . MET C 1 629 ? 123.606 165.570 118.926 1.00 26.95 629 MET C CA 1
ATOM 5522 C C . MET C 1 629 ? 123.936 165.833 117.476 1.00 26.95 629 MET C C 1
ATOM 5523 O O . MET C 1 629 ? 123.072 165.910 116.646 1.00 26.95 629 MET C O 1
ATOM 5528 N N . GLY C 1 630 ? 125.210 165.984 117.166 1.00 27.97 630 GLY C N 1
ATOM 5529 C CA . GLY C 1 630 ? 125.654 166.366 115.838 1.00 27.97 630 GLY C CA 1
ATOM 5530 C C . GLY C 1 630 ? 126.279 165.306 114.952 1.00 27.97 630 GLY C C 1
ATOM 5531 O O . GLY C 1 630 ? 126.910 164.422 115.426 1.00 27.97 630 GLY C O 1
ATOM 5532 N N . GLU C 1 631 ? 126.088 165.418 113.642 1.00 31.03 631 GLU C N 1
ATOM 5533 C CA . GLU C 1 631 ? 126.716 164.582 112.632 1.00 31.03 631 GLU C CA 1
ATOM 5534 C C . GLU C 1 631 ? 127.903 165.198 111.930 1.00 31.03 631 GLU C C 1
ATOM 5535 O O . GLU C 1 631 ? 128.043 166.389 111.858 1.00 31.03 631 GLU C O 1
ATOM 5541 N N . THR C 1 632 ? 128.689 164.344 111.307 1.00 30.99 632 THR C N 1
ATOM 5542 C CA . THR C 1 632 ? 129.751 164.645 110.376 1.00 30.99 632 THR C CA 1
ATOM 5543 C C . THR C 1 632 ? 129.581 163.756 109.175 1.00 30.99 632 THR C C 1
ATOM 5544 O O . THR C 1 632 ? 129.426 162.576 109.330 1.00 30.99 632 THR C O 1
ATOM 5548 N N . VAL C 1 633 ? 129.643 164.297 107.986 1.00 30.70 633 VAL C N 1
ATOM 5549 C CA . VAL C 1 633 ? 129.791 163.522 106.774 1.00 30.70 633 VAL C CA 1
ATOM 5550 C C . VAL C 1 633 ? 130.950 164.107 106.015 1.00 30.70 633 VAL C C 1
ATOM 5551 O O . VAL C 1 633 ? 130.896 165.255 105.633 1.00 30.70 633 VAL C O 1
ATOM 5555 N N . GLU C 1 634 ? 131.951 163.321 105.726 1.00 33.15 634 GLU C N 1
ATOM 5556 C CA . GLU C 1 634 ? 133.107 163.737 104.954 1.00 33.15 634 GLU C CA 1
ATOM 5557 C C . GLU C 1 634 ? 133.085 163.303 103.520 1.00 33.15 634 GLU C C 1
ATOM 5558 O O . GLU C 1 634 ? 132.583 162.249 103.205 1.00 33.15 634 GLU C O 1
ATOM 5564 N N . PHE C 1 635 ? 133.685 164.101 102.664 1.00 31.69 635 PHE C N 1
ATOM 5565 C CA . PHE C 1 635 ? 133.745 163.844 101.243 1.00 31.69 635 PHE C CA 1
ATOM 5566 C C . PHE C 1 635 ? 134.927 164.604 100.662 1.00 31.69 635 PHE C C 1
ATOM 5567 O O . PHE C 1 635 ? 135.426 165.504 101.274 1.00 31.69 635 PHE C O 1
ATOM 5575 N N . SER C 1 636 ? 135.446 164.170 99.539 1.00 33.89 636 SER C N 1
ATOM 5576 C CA . SER C 1 636 ? 136.614 164.752 98.897 1.00 33.89 636 SER C CA 1
ATOM 5577 C C . SER C 1 636 ? 136.304 165.203 97.494 1.00 33.89 636 SER C C 1
ATOM 5578 O O . SER C 1 636 ? 135.678 164.492 96.758 1.00 33.89 636 SER C O 1
ATOM 5581 N N . ILE C 1 637 ? 136.752 166.372 97.099 1.00 34.14 637 ILE C N 1
ATOM 5582 C CA . ILE C 1 637 ? 136.556 166.839 95.735 1.00 34.14 637 ILE C CA 1
ATOM 5583 C C . ILE C 1 637 ? 137.884 167.270 95.154 1.00 34.14 637 ILE C C 1
ATOM 5584 O O . ILE C 1 637 ? 138.886 167.338 95.823 1.00 34.14 637 ILE C O 1
ATOM 5589 N N . SER C 1 638 ? 137.875 167.515 93.875 1.00 34.58 638 SER C N 1
ATOM 5590 C CA . SER C 1 638 ? 139.049 167.912 93.137 1.00 34.58 638 SER C CA 1
ATOM 5591 C C . SER C 1 638 ? 139.420 169.343 93.445 1.00 34.58 638 SER C C 1
ATOM 5592 O O . SER C 1 638 ? 138.556 170.188 93.524 1.00 34.58 638 SER C O 1
ATOM 5595 N N . PHE C 1 639 ? 140.707 169.605 93.649 1.00 34.32 639 PHE C N 1
ATOM 5596 C CA . PHE C 1 639 ? 141.242 170.935 93.900 1.00 34.32 639 PHE C CA 1
ATOM 5597 C C . PHE C 1 639 ? 140.915 171.904 92.782 1.00 34.32 639 PHE C C 1
ATOM 5598 O O . PHE C 1 639 ? 140.706 173.058 93.036 1.00 34.32 6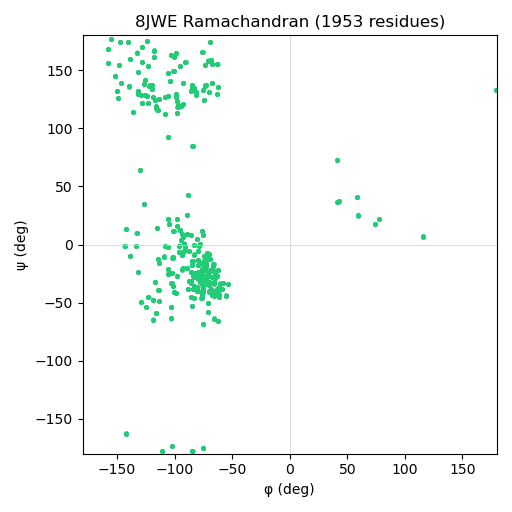39 PHE C O 1
ATOM 5606 N N . SER C 1 640 ? 140.837 171.476 91.561 1.00 36.88 640 SER C N 1
ATOM 5607 C CA . SER C 1 640 ? 140.496 172.416 90.533 1.00 36.88 640 SER C CA 1
ATOM 5608 C C . SER C 1 640 ? 139.017 172.545 90.282 1.00 36.88 640 SER C C 1
ATOM 5609 O O . SER C 1 640 ? 138.648 172.899 89.192 1.00 36.88 640 SER C O 1
ATOM 5612 N N . THR C 1 641 ? 138.184 172.256 91.235 1.00 38.05 641 THR C N 1
ATOM 5613 C CA . THR C 1 641 ? 136.796 172.654 91.221 1.00 38.05 641 THR C CA 1
ATOM 5614 C C . THR C 1 641 ? 136.720 174.158 91.244 1.00 38.05 641 THR C C 1
ATOM 5615 O O . THR C 1 641 ? 137.345 174.773 92.092 1.00 38.05 641 THR C O 1
ATOM 5619 N N . PRO C 1 642 ? 135.965 174.791 90.347 1.00 39.91 642 PRO C N 1
ATOM 5620 C CA . PRO C 1 642 ? 135.803 176.234 90.405 1.00 39.91 642 PRO C CA 1
ATOM 5621 C C . PRO C 1 642 ? 135.126 176.661 91.680 1.00 39.91 642 PRO C C 1
ATOM 5622 O O . PRO C 1 642 ? 134.435 175.890 92.309 1.00 39.91 642 PRO C O 1
ATOM 5626 N N . VAL C 1 643 ? 135.352 177.892 92.097 1.00 41.82 643 VAL C N 1
ATOM 5627 C CA . VAL C 1 643 ? 134.753 178.272 93.360 1.00 41.82 643 VAL C CA 1
ATOM 5628 C C . VAL C 1 643 ? 133.303 178.709 93.213 1.00 41.82 643 VAL C C 1
ATOM 5629 O O . VAL C 1 643 ? 132.610 178.833 94.206 1.00 41.82 643 VAL C O 1
ATOM 5633 N N . SER C 1 644 ? 132.788 178.872 92.011 1.00 42.40 644 SER C N 1
ATOM 5634 C CA . SER C 1 644 ? 131.360 179.028 91.873 1.00 42.40 644 SER C CA 1
ATOM 5635 C C . SER C 1 644 ? 130.606 177.725 91.997 1.00 42.40 644 SER C C 1
ATOM 5636 O O . SER C 1 644 ? 129.433 177.740 92.326 1.00 42.40 644 SER C O 1
ATOM 5639 N N . LYS C 1 645 ? 131.234 176.606 91.748 1.00 41.43 645 LYS C N 1
ATOM 5640 C CA . LYS C 1 645 ? 130.588 175.361 92.049 1.00 41.43 645 LYS C CA 1
ATOM 5641 C C . LYS C 1 645 ? 130.637 175.007 93.510 1.00 41.43 645 LYS C C 1
ATOM 5642 O O . LYS C 1 645 ? 129.783 174.283 93.954 1.00 41.43 645 LYS C O 1
ATOM 5648 N N . ILE C 1 646 ? 131.602 175.485 94.268 1.00 40.51 646 ILE C N 1
ATOM 5649 C CA . ILE C 1 646 ? 131.569 175.233 95.688 1.00 40.51 646 ILE C CA 1
ATOM 5650 C C . ILE C 1 646 ? 130.531 176.107 96.335 1.00 40.51 646 ILE C C 1
ATOM 5651 O O . ILE C 1 646 ? 129.956 175.754 97.344 1.00 40.51 646 ILE C O 1
ATOM 5656 N N . ALA C 1 647 ? 130.238 177.242 95.743 1.00 41.90 647 ALA C N 1
ATOM 5657 C CA . ALA C 1 647 ? 129.197 178.098 96.246 1.00 41.90 647 ALA C CA 1
ATOM 5658 C C . ALA C 1 647 ? 127.821 177.584 95.906 1.00 41.90 647 ALA C C 1
ATOM 5659 O O . ALA C 1 647 ? 126.898 177.816 96.657 1.00 41.90 647 ALA C O 1
ATOM 5661 N N . HIS C 1 648 ? 127.636 176.914 94.788 1.00 43.22 648 HIS C N 1
ATOM 5662 C CA . HIS C 1 648 ? 126.339 176.322 94.531 1.00 43.22 648 HIS C CA 1
ATOM 5663 C C . HIS C 1 648 ? 126.117 175.077 95.330 1.00 43.22 648 HIS C C 1
ATOM 5664 O O . HIS C 1 648 ? 124.986 174.715 95.557 1.00 43.22 648 HIS C O 1
ATOM 5671 N N . LEU C 1 649 ? 127.160 174.373 95.683 1.00 40.38 649 LEU C N 1
ATOM 5672 C CA . LEU C 1 649 ? 127.029 173.196 96.497 1.00 40.38 649 LEU C CA 1
ATOM 5673 C C . LEU C 1 649 ? 126.598 173.548 97.883 1.00 40.38 649 LEU C C 1
ATOM 5674 O O . LEU C 1 649 ? 125.782 172.852 98.448 1.00 40.38 649 LEU C O 1
ATOM 5679 N N . LYS C 1 650 ? 127.108 174.635 98.436 1.00 40.75 650 LYS C N 1
ATOM 5680 C CA . LYS C 1 650 ? 126.762 175.033 99.784 1.00 40.75 650 LYS C CA 1
ATOM 5681 C C . LYS C 1 650 ? 125.341 175.517 99.878 1.00 40.75 650 LYS C C 1
ATOM 5682 O O . LYS C 1 650 ? 124.678 175.337 100.882 1.00 40.75 650 LYS C O 1
ATOM 5688 N N . GLU C 1 651 ? 124.881 176.160 98.860 1.00 43.68 651 GLU C N 1
ATOM 5689 C CA . GLU C 1 651 ? 123.536 176.651 98.809 1.00 43.68 651 GLU C CA 1
ATOM 5690 C C . GLU C 1 651 ? 122.528 175.558 98.577 1.00 43.68 651 GLU C C 1
ATOM 5691 O O . GLU C 1 651 ? 121.412 175.635 99.043 1.00 43.68 651 GLU C O 1
ATOM 5697 N N . ARG C 1 652 ? 122.908 174.524 97.929 1.00 42.97 652 ARG C N 1
ATOM 5698 C CA . ARG C 1 652 ? 122.078 173.374 97.740 1.00 42.97 652 ARG C CA 1
ATOM 5699 C C . ARG C 1 652 ? 122.095 172.396 98.894 1.00 42.97 652 ARG C C 1
ATOM 5700 O O . ARG C 1 652 ? 121.118 171.718 99.103 1.00 42.97 652 ARG C O 1
ATOM 5708 N N . ILE C 1 653 ? 123.148 172.334 99.687 1.00 39.09 653 ILE C N 1
ATOM 5709 C CA . ILE C 1 653 ? 123.107 171.576 100.921 1.00 39.09 653 ILE C CA 1
ATOM 5710 C C . ILE C 1 653 ? 122.143 172.192 101.888 1.00 39.09 653 ILE C C 1
ATOM 5711 O O . ILE C 1 653 ? 121.361 171.501 102.517 1.00 39.09 653 ILE C O 1
ATOM 5716 N N . ALA C 1 654 ? 122.172 173.493 102.017 1.00 39.20 654 ALA C N 1
ATOM 5717 C CA . ALA C 1 654 ? 121.386 174.200 102.991 1.00 39.20 654 ALA C CA 1
ATOM 5718 C C . ALA C 1 654 ? 119.929 174.189 102.656 1.00 39.20 654 ALA C C 1
ATOM 5719 O O . ALA C 1 654 ? 119.101 174.307 103.523 1.00 39.20 654 ALA C O 1
ATOM 5721 N N . GLU C 1 655 ? 119.598 174.041 101.416 1.00 41.76 655 GLU C N 1
ATOM 5722 C CA . GLU C 1 655 ? 118.227 173.882 101.043 1.00 41.76 655 GLU C CA 1
ATOM 5723 C C . GLU C 1 655 ? 117.684 172.501 101.325 1.00 41.76 655 GLU C C 1
ATOM 5724 O O . GLU C 1 655 ? 116.524 172.371 101.649 1.00 41.76 655 GLU C O 1
ATOM 5730 N N . TYR C 1 656 ? 118.475 171.463 101.206 1.00 38.34 656 TYR C N 1
ATOM 5731 C CA . TYR C 1 656 ? 118.049 170.154 101.658 1.00 38.34 656 TYR C CA 1
ATOM 5732 C C . TYR C 1 656 ? 117.786 170.137 103.142 1.00 38.34 656 TYR C C 1
ATOM 5733 O O . TYR C 1 656 ? 116.854 169.495 103.578 1.00 38.34 656 TYR C O 1
ATOM 5742 N N . LEU C 1 657 ? 118.563 170.828 103.934 1.00 37.73 657 LEU C N 1
ATOM 5743 C CA . LEU C 1 657 ? 118.331 170.747 105.357 1.00 37.73 657 LEU C CA 1
ATOM 5744 C C . LEU C 1 657 ? 117.155 171.592 105.818 1.00 37.73 657 LEU C C 1
ATOM 5745 O O . LEU C 1 657 ? 116.568 171.290 106.841 1.00 37.73 657 LEU C O 1
ATOM 5750 N N . GLU C 1 658 ? 116.793 172.637 105.095 1.00 41.63 658 GLU C N 1
ATOM 5751 C CA . GLU C 1 658 ? 115.628 173.422 105.430 1.00 41.63 658 GLU C CA 1
ATOM 5752 C C . GLU C 1 658 ? 114.343 172.728 105.079 1.00 41.63 658 GLU C C 1
ATOM 5753 O O . GLU C 1 658 ? 113.337 172.980 105.712 1.00 41.63 658 GLU C O 1
ATOM 5759 N N . GLN C 1 659 ? 114.318 171.869 104.099 1.00 42.78 659 GLN C N 1
ATOM 5760 C CA . GLN C 1 659 ? 113.068 171.226 103.788 1.00 42.78 659 GLN C CA 1
ATOM 5761 C C . GLN C 1 659 ? 112.908 169.877 104.435 1.00 42.78 659 GLN C C 1
ATOM 5762 O O . GLN C 1 659 ? 111.978 169.163 104.120 1.00 42.78 659 GLN C O 1
ATOM 5768 N N . ASN C 1 660 ? 113.758 169.547 105.376 1.00 38.91 660 ASN C N 1
ATOM 5769 C CA . ASN C 1 660 ? 113.629 168.353 106.191 1.00 38.91 660 ASN C CA 1
ATOM 5770 C C . ASN C 1 660 ? 113.761 168.710 107.653 1.00 38.91 660 ASN C C 1
ATOM 5771 O O . ASN C 1 660 ? 114.654 168.216 108.315 1.00 38.91 660 ASN C O 1
ATOM 5776 N N . PRO C 1 661 ? 112.839 169.506 108.208 1.00 37.27 661 PRO C N 1
ATOM 5777 C CA . PRO C 1 661 ? 113.042 170.060 109.537 1.00 37.27 661 PRO C CA 1
ATOM 5778 C C . PRO C 1 661 ? 112.852 169.079 110.633 1.00 37.27 661 PRO C C 1
ATOM 5779 O O . PRO C 1 661 ? 113.266 169.342 111.751 1.00 37.27 661 PRO C O 1
ATOM 5783 N N . GLN C 1 662 ? 112.222 167.976 110.344 1.00 36.06 662 GLN C N 1
ATOM 5784 C CA . GLN C 1 662 ? 111.902 166.941 111.273 1.00 36.06 662 GLN C CA 1
ATOM 5785 C C . GLN C 1 662 ? 113.078 166.042 111.565 1.00 36.06 662 GLN C C 1
ATOM 5786 O O . GLN C 1 662 ? 113.010 165.271 112.499 1.00 36.06 662 GLN C O 1
ATOM 5792 N N . HIS C 1 663 ? 114.141 166.104 110.781 1.00 33.48 663 HIS C N 1
ATOM 5793 C CA . HIS C 1 663 ? 115.331 165.332 111.003 1.00 33.48 663 HIS C CA 1
ATOM 5794 C C . HIS C 1 663 ? 116.544 166.167 111.286 1.00 33.48 663 HIS C C 1
ATOM 5795 O O . HIS C 1 663 ? 117.398 165.721 112.026 1.00 33.48 663 HIS C O 1
ATOM 5802 N N . TRP C 1 664 ? 116.647 167.354 110.723 1.00 31.48 664 TRP C N 1
ATOM 5803 C CA . TRP C 1 664 ? 117.843 168.163 110.806 1.00 31.48 664 TRP C CA 1
ATOM 5804 C C . TRP C 1 664 ? 117.494 169.531 111.349 1.00 31.48 664 TRP C C 1
ATOM 5805 O O . TRP C 1 664 ? 116.449 170.052 111.041 1.00 31.48 664 TRP C O 1
ATOM 5816 N N . ALA C 1 665 ? 118.352 170.087 112.192 1.00 34.02 665 ALA C N 1
ATOM 5817 C CA . ALA C 1 665 ? 118.312 171.496 112.566 1.00 34.02 665 ALA C CA 1
ATOM 5818 C C . ALA C 1 665 ? 118.745 172.399 111.421 1.00 34.02 665 ALA C C 1
ATOM 5819 O O . ALA C 1 665 ? 119.470 171.969 110.544 1.00 34.02 665 ALA C O 1
ATOM 5821 N N . PRO C 1 666 ? 118.372 173.674 111.416 1.00 34.68 666 PRO C N 1
ATOM 5822 C CA . PRO C 1 666 ? 118.750 174.517 110.280 1.00 34.68 666 PRO C CA 1
ATOM 5823 C C . PRO C 1 666 ? 120.208 174.959 110.221 1.00 34.68 666 PRO C C 1
ATOM 5824 O O . PRO C 1 666 ? 120.708 175.200 109.134 1.00 34.68 666 PRO C O 1
ATOM 5828 N N . VAL C 1 667 ? 120.888 175.106 111.326 1.00 34.67 667 VAL C N 1
ATOM 5829 C CA . VAL C 1 667 ? 122.239 175.636 111.377 1.00 34.67 667 VAL C CA 1
ATOM 5830 C C . VAL C 1 667 ? 123.267 174.541 111.144 1.00 34.67 667 VAL C C 1
ATOM 5831 O O . VAL C 1 667 ? 123.201 173.486 111.754 1.00 34.67 667 VAL C O 1
ATOM 5835 N N . HIS C 1 668 ? 124.221 174.797 110.267 1.00 33.28 668 HIS C N 1
ATOM 5836 C CA . HIS C 1 668 ? 125.177 173.818 109.812 1.00 33.28 668 HIS C CA 1
ATOM 5837 C C . HIS C 1 668 ? 126.398 174.564 109.345 1.00 33.28 668 HIS C C 1
ATOM 5838 O O . HIS C 1 668 ? 126.405 175.772 109.327 1.00 33.28 668 HIS C O 1
ATOM 5845 N N . SER C 1 669 ? 127.431 173.840 108.951 1.00 31.23 669 SER C N 1
ATOM 5846 C CA . SER C 1 669 ? 128.606 174.444 108.362 1.00 31.23 669 SER C CA 1
ATOM 5847 C C . SER C 1 669 ? 129.281 173.481 107.413 1.00 31.23 669 SER C C 1
ATOM 5848 O O . SER C 1 669 ? 129.285 172.301 107.638 1.00 31.23 669 SER C O 1
ATOM 5851 N N . VAL C 1 670 ? 129.844 173.999 106.342 1.00 30.87 670 VAL C N 1
ATOM 5852 C CA . VAL C 1 670 ? 130.585 173.227 105.360 1.00 30.87 670 VAL C CA 1
ATOM 5853 C C . VAL C 1 670 ? 132.032 173.674 105.432 1.00 30.87 670 VAL C C 1
ATOM 5854 O O . VAL C 1 670 ? 132.321 174.847 105.313 1.00 30.87 670 VAL C O 1
ATOM 5858 N N . VAL C 1 671 ? 132.941 172.765 105.626 1.00 30.12 671 VAL C N 1
ATOM 5859 C CA . VAL C 1 671 ? 134.273 173.075 106.103 1.00 30.12 671 VAL C CA 1
ATOM 5860 C C . VAL C 1 671 ? 135.300 172.481 105.157 1.00 30.12 671 VAL C C 1
ATOM 5861 O O . VAL C 1 671 ? 135.069 171.424 104.616 1.00 30.12 671 VAL C O 1
ATOM 5865 N N . VAL C 1 672 ? 136.356 173.201 104.845 1.00 31.93 672 VAL C N 1
ATOM 5866 C CA . VAL C 1 672 ? 137.501 172.676 104.117 1.00 31.93 672 VAL C CA 1
ATOM 5867 C C . VAL C 1 672 ? 138.554 172.302 105.114 1.00 31.93 672 VAL C C 1
ATOM 5868 O O . VAL C 1 672 ? 139.048 173.152 105.820 1.00 31.93 672 VAL C O 1
ATOM 5872 N N . LYS C 1 673 ? 138.945 171.067 105.161 1.00 33.84 673 LYS C N 1
ATOM 5873 C CA . LYS C 1 673 ? 139.893 170.649 106.164 1.00 33.84 673 LYS C CA 1
ATOM 5874 C C . LYS C 1 673 ? 141.323 170.554 105.689 1.00 33.84 673 LYS C C 1
ATOM 5875 O O . LYS C 1 673 ? 142.191 170.905 106.438 1.00 33.84 673 LYS C O 1
ATOM 5881 N N . GLU C 1 674 ? 141.628 170.045 104.518 1.00 37.14 674 GLU C N 1
ATOM 5882 C CA . GLU C 1 674 ? 142.989 170.030 104.039 1.00 37.14 674 GLU C CA 1
ATOM 5883 C C . GLU C 1 674 ? 143.031 170.373 102.581 1.00 37.14 674 GLU C C 1
ATOM 5884 O O . GLU C 1 674 ? 142.065 170.233 101.876 1.00 37.14 674 GLU C O 1
ATOM 5890 N N . ILE C 1 675 ? 144.190 170.797 102.146 1.00 37.55 675 ILE C N 1
ATOM 5891 C CA . ILE C 1 675 ? 144.566 170.902 100.753 1.00 37.55 675 ILE C CA 1
ATOM 5892 C C . ILE C 1 675 ? 145.702 169.944 100.537 1.00 37.55 675 ILE C C 1
ATOM 5893 O O . ILE C 1 675 ? 146.751 170.127 101.128 1.00 37.55 675 ILE C O 1
ATOM 5898 N N . GLU C 1 676 ? 145.537 168.965 99.678 1.00 38.52 676 GLU C N 1
ATOM 5899 C CA . GLU C 1 676 ? 146.502 167.897 99.490 1.00 38.52 676 GLU C CA 1
ATOM 5900 C C . GLU C 1 676 ? 147.091 167.923 98.101 1.00 38.52 676 GLU C C 1
ATOM 5901 O O . GLU C 1 676 ? 146.372 167.722 97.148 1.00 38.52 676 GLU C O 1
ATOM 5907 N N . ASN C 1 677 ? 148.386 168.123 97.999 1.00 36.39 677 ASN C N 1
ATOM 5908 C CA . ASN C 1 677 ? 149.198 167.880 96.811 1.00 36.39 677 ASN C CA 1
ATOM 5909 C C . ASN C 1 677 ? 148.762 168.673 95.617 1.00 36.39 677 ASN C C 1
ATOM 5910 O O . ASN C 1 677 ? 148.990 168.245 94.522 1.00 36.39 677 ASN C O 1
ATOM 5915 N N . MET C 1 678 ? 148.114 169.794 95.816 1.00 35.82 678 MET C N 1
ATOM 5916 C CA . MET C 1 678 ? 147.314 170.519 94.844 1.00 35.82 678 MET C CA 1
ATOM 5917 C C . MET C 1 678 ? 146.406 169.676 93.973 1.00 35.82 678 MET C C 1
ATOM 5918 O O . MET C 1 678 ? 146.184 170.006 92.825 1.00 35.82 678 MET C O 1
ATOM 5923 N N . ASN C 1 679 ? 145.825 168.648 94.535 1.00 34.10 679 ASN C N 1
ATOM 5924 C CA . ASN C 1 679 ? 144.981 167.641 93.936 1.00 34.10 679 ASN C CA 1
ATOM 5925 C C . ASN C 1 679 ? 143.613 167.539 94.578 1.00 34.10 679 ASN C C 1
ATOM 5926 O O . ASN C 1 679 ? 142.627 167.510 93.890 1.00 34.10 679 ASN C O 1
ATOM 5931 N N . LYS C 1 680 ? 143.529 167.529 95.878 1.00 33.99 680 LYS C N 1
ATOM 5932 C CA . LYS C 1 680 ? 142.360 167.084 96.594 1.00 33.99 680 LYS C CA 1
ATOM 5933 C C . LYS C 1 680 ? 141.971 168.088 97.652 1.00 33.99 680 LYS C C 1
ATOM 5934 O O . LYS C 1 680 ? 142.808 168.479 98.438 1.00 33.99 680 LYS C O 1
ATOM 5940 N N . LEU C 1 681 ? 140.718 168.493 97.699 1.00 33.83 681 LEU C N 1
ATOM 5941 C CA . LEU C 1 681 ? 140.150 169.201 98.843 1.00 33.83 681 LEU C CA 1
ATOM 5942 C C . LEU C 1 681 ? 139.408 168.229 99.731 1.00 33.83 681 LEU C C 1
ATOM 5943 O O . LEU C 1 681 ? 138.506 167.569 99.287 1.00 33.83 681 LEU C O 1
ATOM 5948 N N . LYS C 1 682 ? 139.757 168.150 100.966 1.00 34.26 682 LYS C N 1
ATOM 5949 C CA . LYS C 1 682 ? 139.016 167.335 101.903 1.00 34.26 682 LYS C CA 1
ATOM 5950 C C . LYS C 1 682 ? 137.995 168.157 102.631 1.00 34.26 682 LYS C C 1
ATOM 5951 O O . LYS C 1 682 ? 138.350 169.070 103.328 1.00 34.26 682 LYS C O 1
ATOM 5957 N N . MET C 1 683 ? 136.742 167.829 102.497 1.00 33.94 683 MET C N 1
ATOM 5958 C CA . MET C 1 683 ? 135.671 168.633 103.025 1.00 33.94 683 MET C CA 1
ATOM 5959 C C . MET C 1 683 ? 134.866 167.875 104.062 1.00 33.94 683 MET C C 1
ATOM 5960 O O . MET C 1 683 ? 134.988 166.689 104.200 1.00 33.94 683 MET C O 1
ATOM 5965 N N . ALA C 1 684 ? 134.032 168.571 104.808 1.00 30.48 684 ALA C N 1
ATOM 5966 C CA . ALA C 1 684 ? 133.127 167.953 105.758 1.00 30.48 684 ALA C CA 1
ATOM 5967 C C . ALA C 1 684 ? 131.881 168.781 105.858 1.00 30.48 684 ALA C C 1
ATOM 5968 O O . ALA C 1 684 ? 131.904 169.953 105.590 1.00 30.48 684 ALA C O 1
ATOM 5970 N N . LEU C 1 685 ? 130.790 168.159 106.233 1.00 29.42 685 LEU C N 1
ATOM 5971 C CA . LEU C 1 685 ? 129.553 168.829 106.589 1.00 29.42 685 LEU C CA 1
ATOM 5972 C C . LEU C 1 685 ? 129.213 168.507 108.020 1.00 29.42 685 LEU C C 1
ATOM 5973 O O . LEU C 1 685 ? 129.150 167.356 108.373 1.00 29.42 685 LEU C O 1
ATOM 5978 N N . TYR C 1 686 ? 128.986 169.526 108.831 1.00 30.38 686 TYR C N 1
ATOM 5979 C CA . TYR C 1 686 ? 128.545 169.385 110.207 1.00 30.38 686 TYR C CA 1
ATOM 5980 C C . TYR C 1 686 ? 127.106 169.805 110.344 1.00 30.38 686 TYR C C 1
ATOM 5981 O O . TYR C 1 686 ? 126.764 170.897 109.961 1.00 30.38 686 TYR C O 1
ATOM 5990 N N . SER C 1 687 ? 126.267 168.956 110.905 1.00 30.96 687 SER C N 1
ATOM 5991 C CA . SER C 1 687 ? 124.880 169.296 111.114 1.00 30.96 687 SER C CA 1
ATOM 5992 C C . SER C 1 687 ? 124.352 168.635 112.359 1.00 30.96 687 SER C C 1
ATOM 5993 O O . SER C 1 687 ? 125.033 167.891 112.994 1.00 30.96 687 SER C O 1
ATOM 5996 N N . ASP C 1 688 ? 123.133 168.948 112.733 1.00 31.77 688 ASP C N 1
ATOM 5997 C CA . ASP C 1 688 ? 122.505 168.524 113.976 1.00 31.77 688 ASP C CA 1
ATOM 5998 C C . ASP C 1 688 ? 121.257 167.701 113.791 1.00 31.77 688 ASP C C 1
ATOM 5999 O O . ASP C 1 688 ? 120.359 168.092 113.072 1.00 31.77 688 ASP C O 1
ATOM 6004 N N . HIS C 1 689 ? 121.182 166.620 114.525 1.00 28.11 689 HIS C N 1
ATOM 6005 C CA . HIS C 1 689 ? 120.054 165.741 114.631 1.00 28.11 689 HIS C CA 1
ATOM 6006 C C . HIS C 1 689 ? 118.968 166.345 115.493 1.00 28.11 689 HIS C C 1
ATOM 6007 O O . HIS C 1 689 ? 119.163 167.276 116.220 1.00 28.11 689 HIS C O 1
ATOM 6014 N N . THR C 1 690 ? 117.799 165.785 115.432 1.00 27.78 690 THR C N 1
ATOM 6015 C CA . THR C 1 690 ? 116.759 166.116 116.366 1.00 27.78 690 THR C CA 1
ATOM 6016 C C . THR C 1 690 ? 116.565 165.012 117.378 1.00 27.78 690 THR C C 1
ATOM 6017 O O . THR C 1 690 ? 115.513 164.904 117.949 1.00 27.78 690 THR C O 1
ATOM 6021 N N . ILE C 1 691 ? 117.558 164.174 117.588 1.00 26.16 691 ILE C N 1
ATOM 6022 C CA . ILE C 1 691 ? 117.559 163.046 118.497 1.00 26.16 691 ILE C CA 1
ATOM 6023 C C . ILE C 1 691 ? 118.934 163.020 119.135 1.00 26.16 691 ILE C C 1
ATOM 6024 O O . ILE C 1 691 ? 119.799 163.753 118.741 1.00 26.16 691 ILE C O 1
ATOM 6029 N N . THR C 1 692 ? 119.162 162.164 120.091 1.00 26.17 692 THR C N 1
ATOM 6030 C CA . THR C 1 692 ? 120.511 161.869 120.538 1.00 26.17 692 THR C CA 1
ATOM 6031 C C . THR C 1 692 ? 120.957 160.542 119.965 1.00 26.17 692 THR C C 1
ATOM 6032 O O . THR C 1 692 ? 120.296 159.945 119.153 1.00 26.17 692 THR C O 1
ATOM 6036 N N . PHE C 1 693 ? 122.102 160.066 120.371 1.00 27.15 693 PHE C N 1
ATOM 6037 C CA . PHE C 1 693 ? 122.545 158.790 119.854 1.00 27.15 693 PHE C CA 1
ATOM 6038 C C . PHE C 1 693 ? 122.070 157.641 120.678 1.00 27.15 693 PHE C C 1
ATOM 6039 O O . PHE C 1 693 ? 122.578 156.580 120.490 1.00 27.15 693 PHE C O 1
ATOM 6047 N N . GLN C 1 694 ? 121.186 157.860 121.636 1.00 28.00 694 GLN C N 1
ATOM 6048 C CA . GLN C 1 694 ? 120.439 156.818 122.302 1.00 28.00 694 GLN C CA 1
ATOM 6049 C C . GLN C 1 694 ? 119.702 155.981 121.305 1.00 28.00 694 GLN C C 1
ATOM 6050 O O . GLN C 1 694 ? 119.703 154.763 121.391 1.00 28.00 694 GLN C O 1
ATOM 6056 N N . GLU C 1 695 ? 119.080 156.614 120.343 1.00 32.17 695 GLU C N 1
ATOM 6057 C CA . GLU C 1 695 ? 118.399 155.927 119.277 1.00 32.17 695 GLU C CA 1
ATOM 6058 C C . GLU C 1 695 ? 119.406 155.586 118.213 1.00 32.17 695 GLU C C 1
ATOM 6059 O O . GLU C 1 695 ? 119.565 156.293 117.252 1.00 32.17 695 GLU C O 1
ATOM 6065 N N . ASN C 1 696 ? 120.073 154.471 118.389 1.00 31.36 696 ASN C N 1
ATOM 6066 C CA . ASN C 1 696 ? 121.143 154.073 117.507 1.00 31.36 696 ASN C CA 1
ATOM 6067 C C . ASN C 1 696 ? 120.665 153.734 116.105 1.00 31.36 696 ASN C C 1
ATOM 6068 O O . ASN C 1 696 ? 121.323 154.073 115.151 1.00 31.36 696 ASN C O 1
ATOM 6073 N N . ARG C 1 697 ? 119.579 153.015 115.958 1.00 33.02 697 ARG C N 1
ATOM 6074 C CA . ARG C 1 697 ? 119.171 152.586 114.647 1.00 33.02 697 ARG C CA 1
ATOM 6075 C C . ARG C 1 697 ? 118.602 153.714 113.840 1.00 33.02 697 ARG C C 1
ATOM 6076 O O . ARG C 1 697 ? 118.774 153.759 112.647 1.00 33.02 697 ARG C O 1
ATOM 6084 N N . GLU C 1 698 ? 118.002 154.664 114.472 1.00 33.13 698 GLU C N 1
ATOM 6085 C CA . GLU C 1 698 ? 117.467 155.792 113.784 1.00 33.13 698 GLU C CA 1
ATOM 6086 C C . GLU C 1 698 ? 118.523 156.790 113.391 1.00 33.13 698 GLU C C 1
ATOM 6087 O O . GLU C 1 698 ? 118.379 157.440 112.370 1.00 33.13 698 GLU C O 1
ATOM 6093 N N . ARG C 1 699 ? 119.575 156.935 114.162 1.00 31.24 699 ARG C N 1
ATOM 6094 C CA . ARG C 1 699 ? 120.698 157.749 113.762 1.00 31.24 699 ARG C CA 1
ATOM 6095 C C . ARG C 1 699 ? 121.363 157.225 112.495 1.00 31.24 699 ARG C C 1
ATOM 6096 O O . ARG C 1 699 ? 121.697 158.007 111.626 1.00 31.24 699 ARG C O 1
ATOM 6104 N N . ASN C 1 700 ? 121.560 155.917 112.366 1.00 31.31 700 ASN C N 1
ATOM 6105 C CA . ASN C 1 700 ? 122.221 155.342 111.211 1.00 31.31 700 ASN C CA 1
ATOM 6106 C C . ASN C 1 700 ? 121.389 155.443 109.982 1.00 31.31 700 ASN C C 1
ATOM 6107 O O . ASN C 1 700 ? 121.921 155.558 108.911 1.00 31.31 700 ASN C O 1
ATOM 6112 N N . LEU C 1 701 ? 120.103 155.379 110.100 1.00 31.60 701 LEU C N 1
ATOM 6113 C CA . LEU C 1 701 ? 119.242 155.485 108.958 1.00 31.60 701 LEU C CA 1
ATOM 6114 C C . LEU C 1 701 ? 119.101 156.882 108.433 1.00 31.60 701 LEU C C 1
ATOM 6115 O O . LEU C 1 701 ? 118.960 157.048 107.246 1.00 31.60 701 LEU C O 1
ATOM 6120 N N . ARG C 1 702 ? 119.101 157.884 109.280 1.00 31.85 702 ARG C N 1
ATOM 6121 C CA . ARG C 1 702 ? 118.990 159.266 108.867 1.00 31.85 702 ARG C CA 1
ATOM 6122 C C . ARG C 1 702 ? 120.278 159.786 108.311 1.00 31.85 702 ARG C C 1
ATOM 6123 O O . ARG C 1 702 ? 120.268 160.650 107.468 1.00 31.85 702 ARG C O 1
ATOM 6131 N N . ARG C 1 703 ? 121.376 159.260 108.735 1.00 30.53 703 ARG C N 1
ATOM 6132 C CA . ARG C 1 703 ? 122.638 159.652 108.199 1.00 30.53 703 ARG C CA 1
ATOM 6133 C C . ARG C 1 703 ? 122.976 158.937 106.908 1.00 30.53 703 ARG C C 1
ATOM 6134 O O . ARG C 1 703 ? 123.703 159.467 106.110 1.00 30.53 703 ARG C O 1
ATOM 6142 N N . THR C 1 704 ? 122.436 157.775 106.657 1.00 31.20 704 THR C N 1
ATOM 6143 C CA . THR C 1 704 ? 122.500 157.131 105.368 1.00 31.20 704 THR C CA 1
ATOM 6144 C C . THR C 1 704 ? 121.734 157.899 104.327 1.00 31.20 704 THR C C 1
ATOM 6145 O O . THR C 1 704 ? 122.135 157.976 103.186 1.00 31.20 704 THR C O 1
ATOM 6149 N N . GLU C 1 705 ? 120.695 158.534 104.706 1.00 33.85 705 GLU C N 1
ATOM 6150 C CA . GLU C 1 705 ? 119.917 159.263 103.761 1.00 33.85 705 GLU C CA 1
ATOM 6151 C C . GLU C 1 705 ? 120.465 160.636 103.483 1.00 33.85 705 GLU C C 1
ATOM 6152 O O . GLU C 1 705 ? 120.286 161.145 102.401 1.00 33.85 705 GLU C O 1
ATOM 6158 N N . LEU C 1 706 ? 121.154 161.238 104.432 1.00 32.88 706 LEU C N 1
ATOM 6159 C CA . LEU C 1 706 ? 121.907 162.441 104.166 1.00 32.88 706 LEU C CA 1
ATOM 6160 C C . LEU C 1 706 ? 123.079 162.185 103.242 1.00 32.88 706 LEU C C 1
ATOM 6161 O O . LEU C 1 706 ? 123.333 162.986 102.366 1.00 32.88 706 LEU C O 1
ATOM 6166 N N . SER C 1 707 ? 123.789 161.082 103.407 1.00 33.26 707 SER C N 1
ATOM 6167 C CA . SER C 1 707 ? 124.906 160.721 102.557 1.00 33.26 707 SER C CA 1
ATOM 6168 C C . SER C 1 707 ? 124.487 160.459 101.141 1.00 33.26 707 SER C C 1
ATOM 6169 O O . SER C 1 707 ? 125.168 160.865 100.230 1.00 33.26 707 SER C O 1
ATOM 6172 N N . LEU C 1 708 ? 123.404 159.785 100.918 1.00 33.35 708 LEU C N 1
ATOM 6173 C CA . LEU C 1 708 ? 122.930 159.583 99.568 1.00 33.35 708 LEU C CA 1
ATOM 6174 C C . LEU C 1 708 ? 122.348 160.812 98.926 1.00 33.35 708 LEU C C 1
ATOM 6175 O O . LEU C 1 708 ? 122.243 160.848 97.722 1.00 33.35 708 LEU C O 1
ATOM 6180 N N . ALA C 1 709 ? 122.012 161.829 99.674 1.00 35.51 709 ALA C N 1
ATOM 6181 C CA . ALA C 1 709 ? 121.592 163.094 99.111 1.00 35.51 709 ALA C CA 1
ATOM 6182 C C . ALA C 1 709 ? 122.745 163.984 98.733 1.00 35.51 709 ALA C C 1
ATOM 6183 O O . ALA C 1 709 ? 122.639 164.699 97.766 1.00 35.51 709 ALA C O 1
ATOM 6185 N N . ILE C 1 710 ? 123.832 163.975 99.485 1.00 35.07 710 ILE C N 1
ATOM 6186 C CA . ILE C 1 710 ? 125.052 164.666 99.105 1.00 35.07 710 ILE C CA 1
ATOM 6187 C C . ILE C 1 710 ? 125.605 164.104 97.811 1.00 35.07 710 ILE C C 1
ATOM 6188 O O . ILE C 1 710 ? 126.006 164.838 96.932 1.00 35.07 710 ILE C O 1
ATOM 6193 N N . LYS C 1 711 ? 125.617 162.802 97.694 1.00 35.77 711 LYS C N 1
ATOM 6194 C CA . LYS C 1 711 ? 125.998 162.057 96.515 1.00 35.77 711 LYS C CA 1
ATOM 6195 C C . LYS C 1 711 ? 125.240 162.466 95.267 1.00 35.77 711 LYS C C 1
ATOM 6196 O O . LYS C 1 711 ? 125.790 162.452 94.179 1.00 35.77 711 LYS C O 1
ATOM 6202 N N . ARG C 1 712 ? 123.997 162.849 95.402 1.00 39.69 712 ARG C N 1
ATOM 6203 C CA . ARG C 1 712 ? 123.197 163.252 94.281 1.00 39.69 712 ARG C CA 1
ATOM 6204 C C . ARG C 1 712 ? 123.362 164.713 93.932 1.00 39.69 712 ARG C C 1
ATOM 6205 O O . ARG C 1 712 ? 123.286 165.061 92.772 1.00 39.69 712 ARG C O 1
ATOM 6213 N N . MET C 1 713 ? 123.624 165.575 94.903 1.00 40.79 713 MET C N 1
ATOM 6214 C CA . MET C 1 713 ? 123.975 166.954 94.629 1.00 40.79 713 MET C CA 1
ATOM 6215 C C . MET C 1 713 ? 125.289 167.068 93.903 1.00 40.79 713 MET C C 1
ATOM 6216 O O . MET C 1 713 ? 125.413 167.899 93.018 1.00 40.79 713 MET C O 1
ATOM 6221 N N . LEU C 1 714 ? 126.275 166.263 94.262 1.00 37.34 714 LEU C N 1
ATOM 6222 C CA . LEU C 1 714 ? 127.601 166.378 93.700 1.00 37.34 714 LEU C CA 1
ATOM 6223 C C . LEU C 1 714 ? 127.598 166.048 92.246 1.00 37.34 714 LEU C C 1
ATOM 6224 O O . LEU C 1 714 ? 128.302 166.668 91.473 1.00 37.34 714 LEU C O 1
ATOM 6229 N N . GLU C 1 715 ? 126.771 165.148 91.833 1.00 40.96 715 GLU C N 1
ATOM 6230 C CA . GLU C 1 715 ? 126.747 164.852 90.435 1.00 40.96 715 GLU C CA 1
ATOM 6231 C C . GLU C 1 715 ? 125.681 165.583 89.644 1.00 40.96 715 GLU C C 1
ATOM 6232 O O . GLU C 1 715 ? 125.734 165.536 88.432 1.00 40.96 715 GLU C O 1
ATOM 6238 N N . ASP C 1 716 ? 124.782 166.323 90.261 1.00 42.65 716 ASP C N 1
ATOM 6239 C CA . ASP C 1 716 ? 124.015 167.287 89.492 1.00 42.65 716 ASP C CA 1
ATOM 6240 C C . ASP C 1 716 ? 124.821 168.499 89.156 1.00 42.65 716 ASP C C 1
ATOM 6241 O O . ASP C 1 716 ? 124.445 169.236 88.271 1.00 42.65 716 ASP C O 1
ATOM 6246 N N . LEU C 1 717 ? 125.804 168.820 89.970 1.00 41.59 717 LEU C N 1
ATOM 6247 C CA . LEU C 1 717 ? 126.630 169.980 89.783 1.00 41.59 717 LEU C CA 1
ATOM 6248 C C . LEU C 1 717 ? 127.877 169.669 89.035 1.00 41.59 717 LEU C C 1
ATOM 6249 O O . LEU C 1 717 ? 128.678 170.544 88.899 1.00 41.59 717 LEU C O 1
ATOM 6254 N N . HIS C 1 718 ? 128.059 168.450 88.579 1.00 42.45 718 HIS C N 1
ATOM 6255 C CA . HIS C 1 718 ? 129.210 167.986 87.822 1.00 42.45 718 HIS C CA 1
ATOM 6256 C C . HIS C 1 718 ? 130.532 168.152 88.548 1.00 42.45 718 HIS C C 1
ATOM 6257 O O . HIS C 1 718 ? 131.531 168.493 87.959 1.00 42.45 718 HIS C O 1
ATOM 6264 N N . ILE C 1 719 ? 130.558 167.876 89.800 1.00 38.90 719 ILE C N 1
ATOM 6265 C CA . ILE C 1 719 ? 131.773 167.939 90.580 1.00 38.90 719 ILE C CA 1
ATOM 6266 C C . ILE C 1 719 ? 132.376 166.554 90.560 1.00 38.90 719 ILE C C 1
ATOM 6267 O O . ILE C 1 719 ? 131.637 165.594 90.603 1.00 38.90 719 ILE C O 1
ATOM 6272 N N . ASP C 1 720 ? 133.687 166.419 90.418 1.00 38.99 720 ASP C N 1
ATOM 6273 C CA . ASP C 1 720 ? 134.277 165.111 90.668 1.00 38.99 720 ASP C CA 1
ATOM 6274 C C . ASP C 1 720 ? 135.625 165.200 91.346 1.00 38.99 720 ASP C C 1
ATOM 6275 O O . ASP C 1 720 ? 135.929 166.154 92.023 1.00 38.99 720 ASP C O 1
ATOM 6280 N N . TYR C 1 721 ? 136.364 164.118 91.282 1.00 34.28 721 TYR C N 1
ATOM 6281 C CA . TYR C 1 721 ? 137.706 163.995 91.791 1.00 34.28 721 TYR C CA 1
ATOM 6282 C C . TYR C 1 721 ? 138.498 163.185 90.789 1.00 34.28 721 TYR C C 1
ATOM 6283 O O . TYR C 1 721 ? 138.011 162.190 90.300 1.00 34.28 721 TYR C O 1
ATOM 6292 N N . THR C 1 722 ? 139.706 163.589 90.472 1.00 33.48 722 THR C N 1
ATOM 6293 C CA . THR C 1 722 ? 140.570 162.849 89.571 1.00 33.48 722 THR C CA 1
ATOM 6294 C C . THR C 1 722 ? 141.951 162.711 90.171 1.00 33.48 722 THR C C 1
ATOM 6295 O O . THR C 1 722 ? 142.400 163.579 90.879 1.00 33.48 722 THR C O 1
ATOM 6299 N N . LEU C 1 723 ? 142.625 161.625 89.861 1.00 33.76 723 LEU C N 1
ATOM 6300 C CA . LEU C 1 723 ? 144.005 161.341 90.230 1.00 33.76 723 LEU C CA 1
ATOM 6301 C C . LEU C 1 723 ? 145.008 162.152 89.443 1.00 33.76 723 LEU C C 1
ATOM 6302 O O . LEU C 1 723 ? 144.745 162.590 88.344 1.00 33.76 723 LEU C O 1
ATOM 6307 N N . LEU C 1 724 ? 146.163 162.359 90.029 1.00 33.56 724 LEU C N 1
ATOM 6308 C CA . LEU C 1 724 ? 147.224 163.156 89.437 1.00 33.56 724 LEU C CA 1
ATOM 6309 C C . LEU C 1 724 ? 147.802 162.485 88.199 1.00 33.56 724 LEU C C 1
ATOM 6310 O O . LEU C 1 724 ? 148.019 161.296 88.215 1.00 33.56 724 LEU C O 1
ATOM 6315 N N . PRO C 1 725 ? 148.088 163.230 87.152 1.00 36.60 725 PRO C N 1
ATOM 6316 C CA . PRO C 1 725 ? 148.639 162.625 85.931 1.00 36.60 725 PRO C CA 1
ATOM 6317 C C . PRO C 1 725 ? 150.051 162.085 86.079 1.00 36.60 725 PRO C C 1
ATOM 6318 O O . PRO C 1 725 ? 150.817 162.497 86.935 1.00 36.60 725 PRO C O 1
ATOM 6322 N N . GLN C 1 726 ? 150.408 161.179 85.202 1.00 40.46 726 GLN C N 1
ATOM 6323 C CA . GLN C 1 726 ? 151.696 160.518 85.228 1.00 40.46 726 GLN C CA 1
ATOM 6324 C C . GLN C 1 726 ? 152.413 160.644 83.895 1.00 40.46 726 GLN C C 1
ATOM 6325 O O . GLN C 1 726 ? 151.852 160.331 82.870 1.00 40.46 726 GLN C O 1
ATOM 6331 N N . ASP C 1 727 ? 153.647 161.092 83.916 1.00 44.44 727 ASP C N 1
ATOM 6332 C CA . ASP C 1 727 ? 154.527 161.069 82.762 1.00 44.44 727 ASP C CA 1
ATOM 6333 C C . ASP C 1 727 ? 155.244 159.757 82.581 1.00 44.44 727 ASP C C 1
ATOM 6334 O O . ASP C 1 727 ? 155.812 159.237 83.520 1.00 44.44 727 ASP C O 1
ATOM 6339 N N . ILE C 1 728 ? 155.311 159.289 81.349 1.00 46.50 728 ILE C N 1
ATOM 6340 C CA . ILE C 1 728 ? 155.955 158.043 80.988 1.00 46.50 728 ILE C CA 1
ATOM 6341 C C . ILE C 1 728 ? 157.018 158.343 79.962 1.00 46.50 728 ILE C C 1
ATOM 6342 O O . ILE C 1 728 ? 156.726 158.923 78.927 1.00 46.50 728 ILE C O 1
ATOM 6347 N N . ASN C 1 729 ? 158.252 157.998 80.256 1.00 48.65 729 ASN C N 1
ATOM 6348 C CA . ASN C 1 729 ? 159.336 158.035 79.295 1.00 48.65 729 ASN C CA 1
ATOM 6349 C C . ASN C 1 729 ? 159.550 156.656 78.745 1.00 48.65 729 ASN C C 1
ATOM 6350 O O . ASN C 1 729 ? 160.037 155.789 79.443 1.00 48.65 729 ASN C O 1
ATOM 6355 N N . LEU C 1 730 ? 159.276 156.477 77.491 1.00 50.69 730 LEU C N 1
ATOM 6356 C CA . LEU C 1 730 ? 159.261 155.153 76.922 1.00 50.69 730 LEU C CA 1
ATOM 6357 C C . LEU C 1 730 ? 160.571 154.867 76.239 1.00 50.69 730 LEU C C 1
ATOM 6358 O O . LEU C 1 730 ? 160.956 155.548 75.311 1.00 50.69 730 LEU C O 1
ATOM 6363 N N . THR C 1 731 ? 161.269 153.869 76.721 1.00 52.33 731 THR C N 1
ATOM 6364 C CA . THR C 1 731 ? 162.589 153.559 76.206 1.00 52.33 731 THR C CA 1
ATOM 6365 C C . THR C 1 731 ? 162.530 152.436 75.166 1.00 52.33 731 THR C C 1
ATOM 6366 O O . THR C 1 731 ? 161.964 151.370 75.389 1.00 52.33 731 THR C O 1
ATOM 6370 N N . PHE D 1 439 ? 132.283 191.359 155.397 1.00 160.57 439 PHE D N 1
ATOM 6371 C CA . PHE D 1 439 ? 131.418 191.397 156.571 1.00 160.57 439 PHE D CA 1
ATOM 6372 C C . PHE D 1 439 ? 130.019 191.941 156.238 1.00 160.57 439 PHE D C 1
ATOM 6373 O O . PHE D 1 439 ? 129.823 193.149 156.072 1.00 160.57 439 PHE D O 1
ATOM 6375 N N . ARG D 1 440 ? 129.047 191.040 156.117 1.00 162.17 440 ARG D N 1
ATOM 6376 C CA . ARG D 1 440 ? 127.667 191.451 155.885 1.00 162.17 440 ARG D CA 1
ATOM 6377 C C . ARG D 1 440 ? 126.701 190.794 156.852 1.00 162.17 440 ARG D C 1
ATOM 6378 O O . ARG D 1 440 ? 125.870 191.486 157.468 1.00 162.17 440 ARG D O 1
ATOM 6380 N N . ASN D 1 441 ? 126.786 189.471 157.004 1.00 161.81 441 ASN D N 1
ATOM 6381 C CA . ASN D 1 441 ? 125.881 188.719 157.854 1.00 161.81 441 ASN D CA 1
ATOM 6382 C C . ASN D 1 441 ? 126.505 188.264 159.161 1.00 161.81 441 ASN D C 1
ATOM 6383 O O . ASN D 1 441 ? 125.767 188.054 160.134 1.00 161.81 441 ASN D O 1
ATOM 6385 N N . VAL D 1 442 ? 127.835 188.123 159.215 1.00 161.15 442 VAL D N 1
ATOM 6386 C CA . VAL D 1 442 ? 128.537 187.819 160.451 1.00 161.15 442 VAL D CA 1
ATOM 6387 C C . VAL D 1 442 ? 128.374 188.923 161.489 1.00 161.15 442 VAL D C 1
ATOM 6388 O O . VAL D 1 442 ? 128.408 188.639 162.689 1.00 161.15 442 VAL D O 1
ATOM 6390 N N . ALA D 1 443 ? 128.160 190.163 161.050 1.00 162.04 443 ALA D N 1
ATOM 6391 C CA . ALA D 1 443 ? 127.887 191.253 161.973 1.00 162.04 443 ALA D CA 1
ATOM 6392 C C . ALA D 1 443 ? 126.575 191.068 162.730 1.00 162.04 443 ALA D C 1
ATOM 6393 O O . ALA D 1 443 ? 126.460 191.554 163.857 1.00 162.04 443 ALA D O 1
ATOM 6395 N N . GLN D 1 444 ? 125.599 190.348 162.178 1.00 161.92 444 GLN D N 1
ATOM 6396 C CA . GLN D 1 444 ? 124.354 190.126 162.907 1.00 161.92 444 GLN D CA 1
ATOM 6397 C C . GLN D 1 444 ? 124.102 188.670 163.289 1.00 161.92 444 GLN D C 1
ATOM 6398 O O . GLN D 1 444 ? 123.217 188.412 164.106 1.00 161.92 444 GLN D O 1
ATOM 6400 N N . PRO D 1 445 ? 124.851 187.707 162.748 1.00 160.90 445 PRO D N 1
ATOM 6401 C CA . PRO D 1 445 ? 124.575 186.310 163.075 1.00 160.90 445 PRO D CA 1
ATOM 6402 C C . PRO D 1 445 ? 125.528 185.714 164.091 1.00 160.90 445 PRO D C 1
ATOM 6403 O O . PRO D 1 445 ? 125.139 184.771 164.786 1.00 160.90 445 PRO D O 1
ATOM 6405 N N . PHE D 1 446 ? 126.751 186.246 164.219 1.00 159.72 446 PHE D N 1
ATOM 6406 C CA . PHE D 1 446 ? 127.626 185.895 165.335 1.00 159.72 446 PHE D CA 1
ATOM 6407 C C . PHE D 1 446 ? 127.035 186.289 166.683 1.00 159.72 446 PHE D C 1
ATOM 6408 O O . PHE D 1 446 ? 127.431 185.710 167.703 1.00 159.72 446 PHE D O 1
ATOM 6410 N N . PHE D 1 447 ? 126.098 187.248 166.693 1.00 159.93 447 PHE D N 1
ATOM 6411 C CA . PHE D 1 447 ? 125.343 187.624 167.879 1.00 159.93 447 PHE D CA 1
ATOM 6412 C C . PHE D 1 447 ? 124.532 186.459 168.422 1.00 159.93 447 PHE D C 1
ATOM 6413 O O . PHE D 1 447 ? 124.343 186.338 169.637 1.00 159.93 447 PHE D O 1
ATOM 6415 N N . ASN D 1 448 ? 124.042 185.589 167.543 1.00 159.06 448 ASN D N 1
ATOM 6416 C CA . ASN D 1 448 ? 123.262 184.444 167.989 1.00 159.06 448 ASN D CA 1
ATOM 6417 C C . ASN D 1 448 ? 124.116 183.387 168.674 1.00 159.06 448 ASN D C 1
ATOM 6418 O O . ASN D 1 448 ? 123.566 182.452 169.259 1.00 159.06 448 ASN D O 1
ATOM 6420 N N . TYR D 1 449 ? 125.438 183.493 168.573 1.00 157.52 449 TYR D N 1
ATOM 6421 C CA . TYR D 1 449 ? 126.317 182.761 169.469 1.00 157.52 449 TYR D CA 1
ATOM 6422 C C . TYR D 1 449 ? 126.691 183.605 170.671 1.00 157.52 449 TYR D C 1
ATOM 6423 O O . TYR D 1 449 ? 127.082 183.062 171.708 1.00 157.52 449 TYR D O 1
ATOM 6425 N N . ILE D 1 450 ? 126.580 184.936 170.557 1.00 159.59 450 ILE D N 1
ATOM 6426 C CA . ILE D 1 450 ? 127.053 185.820 171.617 1.00 159.59 450 ILE D CA 1
ATOM 6427 C C . ILE D 1 450 ? 126.149 185.836 172.842 1.00 159.59 450 ILE D C 1
ATOM 6428 O O . ILE D 1 450 ? 126.665 185.944 173.957 1.00 159.59 450 ILE D O 1
ATOM 6430 N N . GLU D 1 451 ? 124.826 185.721 172.663 1.00 159.67 451 GLU D N 1
ATOM 6431 C CA . GLU D 1 451 ? 123.919 185.560 173.791 1.00 159.67 451 GLU D CA 1
ATOM 6432 C C . GLU D 1 451 ? 124.210 184.291 174.575 1.00 159.67 451 GLU D C 1
ATOM 6433 O O . GLU D 1 451 ? 124.157 184.307 175.807 1.00 159.67 451 GLU D O 1
ATOM 6435 N N . GLU D 1 452 ? 124.560 183.205 173.897 1.00 158.65 452 GLU D N 1
ATOM 6436 C CA . GLU D 1 452 ? 124.971 182.019 174.624 1.00 158.65 452 GLU D CA 1
ATOM 6437 C C . GLU D 1 452 ? 126.364 182.188 175.215 1.00 158.65 452 GLU D C 1
ATOM 6438 O O . GLU D 1 452 ? 126.699 181.505 176.186 1.00 158.65 452 GLU D O 1
ATOM 6440 N N . GLU D 1 453 ? 127.179 183.101 174.671 1.00 159.03 453 GLU D N 1
ATOM 6441 C CA . GLU D 1 453 ? 128.438 183.427 175.332 1.00 159.03 453 GLU D CA 1
ATOM 6442 C C . GLU D 1 453 ? 128.193 184.227 176.601 1.00 159.03 453 GLU D C 1
ATOM 6443 O O . GLU D 1 453 ? 128.991 184.165 177.541 1.00 159.03 453 GLU D O 1
ATOM 6445 N N . ASP D 1 454 ? 127.087 184.971 176.641 1.00 159.77 454 ASP D N 1
ATOM 6446 C CA . ASP D 1 454 ? 126.615 185.644 177.843 1.00 159.77 454 ASP D CA 1
ATOM 6447 C C . ASP D 1 454 ? 125.888 184.712 178.799 1.00 159.77 454 ASP D C 1
ATOM 6448 O O . ASP D 1 454 ? 125.946 184.930 180.010 1.00 159.77 454 ASP D O 1
ATOM 6450 N N . LEU D 1 455 ? 125.246 183.662 178.297 1.00 159.53 455 LEU D N 1
ATOM 6451 C CA . LEU D 1 455 ? 124.410 182.816 179.124 1.00 159.53 455 LEU D CA 1
ATOM 6452 C C . LEU D 1 455 ? 125.147 181.621 179.707 1.00 159.53 455 LEU D C 1
ATOM 6453 O O . LEU D 1 455 ? 124.565 180.900 180.516 1.00 159.53 455 LEU D O 1
ATOM 6455 N N . LEU D 1 456 ? 126.396 181.389 179.312 1.00 158.70 456 LEU D N 1
ATOM 6456 C CA . LEU D 1 456 ? 127.287 180.441 179.968 1.00 158.70 456 LEU D CA 1
ATOM 6457 C C . LEU D 1 456 ? 128.134 181.106 181.035 1.00 158.70 456 LEU D C 1
ATOM 6458 O O . LEU D 1 456 ? 128.652 180.416 181.923 1.00 158.70 456 LEU D O 1
ATOM 6460 N N . ARG D 1 457 ? 128.291 182.427 180.968 1.00 160.39 457 ARG D N 1
ATOM 6461 C CA . ARG D 1 457 ? 128.870 183.148 182.088 1.00 160.39 457 ARG D CA 1
ATOM 6462 C C . ARG D 1 457 ? 127.819 183.501 183.127 1.00 160.39 457 ARG D C 1
ATOM 6463 O O . ARG D 1 457 ? 128.169 183.850 184.257 1.00 160.39 457 ARG D O 1
ATOM 6465 N N . PHE D 1 458 ? 126.536 183.383 182.773 1.00 161.23 458 PHE D N 1
ATOM 6466 C CA . PHE D 1 458 ? 125.457 183.714 183.702 1.00 161.23 458 PHE D CA 1
ATOM 6467 C C . PHE D 1 458 ? 125.276 182.629 184.757 1.00 161.23 458 PHE D C 1
ATOM 6468 O O . PHE D 1 458 ? 125.603 182.831 185.930 1.00 161.23 458 PHE D O 1
ATOM 6470 N N . MET D 1 459 ? 124.803 181.450 184.355 1.00 161.56 459 MET D N 1
ATOM 6471 C CA . MET D 1 459 ? 124.617 180.342 185.284 1.00 161.56 459 MET D CA 1
ATOM 6472 C C . MET D 1 459 ? 125.870 179.480 185.422 1.00 161.56 459 MET D C 1
ATOM 6473 O O . MET D 1 459 ? 125.791 178.254 185.320 1.00 161.56 459 MET D O 1
ATOM 6475 N N . ILE D 1 460 ? 127.043 180.099 185.515 1.00 162.65 460 ILE D N 1
ATOM 6476 C CA . ILE D 1 460 ? 128.184 179.489 186.181 1.00 162.65 460 ILE D CA 1
ATOM 6477 C C . ILE D 1 460 ? 128.411 180.066 187.570 1.00 162.65 460 ILE D C 1
ATOM 6478 O O . ILE D 1 460 ? 128.821 179.338 188.477 1.00 162.65 460 ILE D O 1
ATOM 6480 N N . LYS D 1 461 ? 128.112 181.356 187.750 1.00 162.84 461 LYS D N 1
ATOM 6481 C CA . LYS D 1 461 ? 128.161 181.998 189.057 1.00 162.84 461 LYS D CA 1
ATOM 6482 C C . LYS D 1 461 ? 126.912 181.718 189.873 1.00 162.84 461 LYS D C 1
ATOM 6483 O O . LYS D 1 461 ? 127.004 181.485 191.084 1.00 162.84 461 LYS D O 1
ATOM 6485 N N . GLU D 1 462 ? 125.741 181.729 189.240 1.00 162.90 462 GLU D N 1
ATOM 6486 C CA . GLU D 1 462 ? 124.535 181.321 189.947 1.00 162.90 462 GLU D CA 1
ATOM 6487 C C . GLU D 1 462 ? 124.457 179.803 190.102 1.00 162.90 462 GLU D C 1
ATOM 6488 O O . GLU D 1 462 ? 123.736 179.314 190.980 1.00 162.90 462 GLU D O 1
ATOM 6490 N N . GLU D 1 463 ? 125.171 179.034 189.264 1.00 162.90 463 GLU D N 1
ATOM 6491 C CA . GLU D 1 463 ? 125.138 177.586 189.469 1.00 162.90 463 GLU D CA 1
ATOM 6492 C C . GLU D 1 463 ? 126.214 177.125 190.444 1.00 162.90 463 GLU D C 1
ATOM 6493 O O . GLU D 1 463 ? 125.971 176.219 191.246 1.00 162.90 463 GLU D O 1
ATOM 6495 N N . VAL D 1 464 ? 127.404 177.715 190.387 1.00 163.33 464 VAL D N 1
ATOM 6496 C CA . VAL D 1 464 ? 128.416 177.532 191.422 1.00 163.33 464 VAL D CA 1
ATOM 6497 C C . VAL D 1 464 ? 128.450 178.822 192.220 1.00 163.33 464 VAL D C 1
ATOM 6498 O O . VAL D 1 464 ? 129.166 179.762 191.867 1.00 163.33 464 VAL D O 1
ATOM 6500 N N . ASP D 1 465 ? 127.666 178.858 193.290 1.00 163.28 465 ASP D N 1
ATOM 6501 C CA . ASP D 1 465 ? 127.528 180.033 194.149 1.00 163.28 465 ASP D CA 1
ATOM 6502 C C . ASP D 1 465 ? 128.781 180.303 194.971 1.00 163.28 465 ASP D C 1
ATOM 6503 O O . ASP D 1 465 ? 128.850 181.289 195.713 1.00 163.28 465 ASP D O 1
ATOM 6505 N N . ASP D 1 472 ? 126.699 169.455 187.622 1.00 128.24 472 ASP D N 1
ATOM 6506 C CA . ASP D 1 472 ? 127.836 169.608 186.725 1.00 128.24 472 ASP D CA 1
ATOM 6507 C C . ASP D 1 472 ? 127.382 169.432 185.283 1.00 128.24 472 ASP D C 1
ATOM 6508 O O . ASP D 1 472 ? 128.008 169.949 184.368 1.00 128.24 472 ASP D O 1
ATOM 6510 N N . GLY D 1 473 ? 126.268 168.715 185.115 1.00 128.39 473 GLY D N 1
ATOM 6511 C CA . GLY D 1 473 ? 125.718 168.365 183.813 1.00 128.39 473 GLY D CA 1
ATOM 6512 C C . GLY D 1 473 ? 125.243 169.582 183.027 1.00 128.39 473 GLY D C 1
ATOM 6513 O O . GLY D 1 473 ? 125.802 169.891 181.972 1.00 128.39 473 GLY D O 1
ATOM 6514 N N . ALA D 1 474 ? 124.231 170.296 183.534 1.00 128.73 474 ALA D N 1
ATOM 6515 C CA . ALA D 1 474 ? 123.740 171.489 182.848 1.00 128.73 474 ALA D CA 1
ATOM 6516 C C . ALA D 1 474 ? 124.761 172.610 182.836 1.00 128.73 474 ALA D C 1
ATOM 6517 O O . ALA D 1 474 ? 124.661 173.509 182.000 1.00 128.73 474 ALA D O 1
ATOM 6519 N N . ALA D 1 475 ? 125.754 172.559 183.716 1.00 128.79 475 ALA D N 1
ATOM 6520 C CA . ALA D 1 475 ? 126.927 173.400 183.537 1.00 128.79 475 ALA D CA 1
ATOM 6521 C C . ALA D 1 475 ? 127.723 173.006 182.296 1.00 128.79 475 ALA D C 1
ATOM 6522 O O . ALA D 1 475 ? 128.319 173.872 181.653 1.00 128.79 475 ALA D O 1
ATOM 6524 N N . GLU D 1 476 ? 127.733 171.723 181.937 1.00 127.56 476 GLU D N 1
ATOM 6525 C CA . GLU D 1 476 ? 128.617 171.227 180.888 1.00 127.56 476 GLU D CA 1
ATOM 6526 C C . GLU D 1 476 ? 127.918 171.030 179.552 1.00 127.56 476 GLU D C 1
ATOM 6527 O O . GLU D 1 476 ? 128.470 170.370 178.675 1.00 127.56 476 GLU D O 1
ATOM 6529 N N . THR D 1 477 ? 126.701 171.518 179.390 1.00 127.59 477 THR D N 1
ATOM 6530 C CA . THR D 1 477 ? 126.141 171.611 178.051 1.00 127.59 477 THR D CA 1
ATOM 6531 C C . THR D 1 477 ? 126.124 173.044 177.576 1.00 127.59 477 THR D C 1
ATOM 6532 O O . THR D 1 477 ? 126.077 173.297 176.368 1.00 127.59 477 THR D O 1
ATOM 6534 N N . GLY D 1 478 ? 126.183 173.986 178.510 1.00 129.47 478 GLY D N 1
ATOM 6535 C CA . GLY D 1 478 ? 126.202 175.395 178.151 1.00 129.47 478 GLY D CA 1
ATOM 6536 C C . GLY D 1 478 ? 127.482 175.769 177.436 1.00 129.47 478 GLY D C 1
ATOM 6537 O O . GLY D 1 478 ? 127.469 176.687 176.618 1.00 129.47 478 GLY D O 1
ATOM 6538 N N . ARG D 1 479 ? 128.575 175.068 177.709 1.00 126.96 479 ARG D N 1
ATOM 6539 C CA . ARG D 1 479 ? 129.803 175.271 176.964 1.00 126.96 479 ARG D CA 1
ATOM 6540 C C . ARG D 1 479 ? 129.907 174.359 175.753 1.00 126.96 479 ARG D C 1
ATOM 6541 O O . ARG D 1 479 ? 130.921 174.402 175.057 1.00 126.96 479 ARG D O 1
ATOM 6543 N N . ILE D 1 480 ? 128.927 173.483 175.533 1.00 124.47 480 ILE D N 1
ATOM 6544 C CA . ILE D 1 480 ? 128.932 172.678 174.318 1.00 124.47 480 ILE D CA 1
ATOM 6545 C C . ILE D 1 480 ? 127.768 173.033 173.412 1.00 124.47 480 ILE D C 1
ATOM 6546 O O . ILE D 1 480 ? 127.750 172.664 172.240 1.00 124.47 480 ILE D O 1
ATOM 6548 N N . THR D 1 481 ? 126.773 173.728 173.925 1.00 124.53 481 THR D N 1
ATOM 6549 C CA . THR D 1 481 ? 125.925 174.449 172.992 1.00 124.53 481 THR D CA 1
ATOM 6550 C C . THR D 1 481 ? 126.530 175.791 172.611 1.00 124.53 481 THR D C 1
ATOM 6551 O O . THR D 1 481 ? 125.926 176.546 171.859 1.00 124.53 481 THR D O 1
ATOM 6553 N N . ARG D 1 482 ? 127.697 176.114 173.153 1.00 122.65 482 ARG D N 1
ATOM 6554 C CA . ARG D 1 482 ? 128.496 177.245 172.727 1.00 122.65 482 ARG D CA 1
ATOM 6555 C C . ARG D 1 482 ? 129.650 176.842 171.839 1.00 122.65 482 ARG D C 1
ATOM 6556 O O . ARG D 1 482 ? 129.989 177.580 170.909 1.00 122.65 482 ARG D O 1
ATOM 6558 N N . LYS D 1 483 ? 130.253 175.678 172.102 1.00 120.12 483 LYS D N 1
ATOM 6559 C CA . LYS D 1 483 ? 131.454 175.292 171.378 1.00 120.12 483 LYS D CA 1
ATOM 6560 C C . LYS D 1 483 ? 131.127 174.970 169.938 1.00 120.12 483 LYS D C 1
ATOM 6561 O O . LYS D 1 483 ? 131.994 175.052 169.070 1.00 120.12 483 LYS D O 1
ATOM 6563 N N . ALA D 1 484 ? 129.874 174.614 169.672 1.00 117.99 484 ALA D N 1
ATOM 6564 C CA . ALA D 1 484 ? 129.356 174.469 168.329 1.00 117.99 484 ALA D CA 1
ATOM 6565 C C . ALA D 1 484 ? 129.186 175.786 167.627 1.00 117.99 484 ALA D C 1
ATOM 6566 O O . ALA D 1 484 ? 129.627 175.926 166.487 1.00 117.99 484 ALA D O 1
ATOM 6568 N N . PHE D 1 485 ? 128.532 176.743 168.264 1.00 117.66 485 PHE D N 1
ATOM 6569 C CA . PHE D 1 485 ? 128.210 177.966 167.570 1.00 117.66 485 PHE D CA 1
ATOM 6570 C C . PHE D 1 485 ? 129.408 178.883 167.424 1.00 117.66 485 PHE D C 1
ATOM 6571 O O . PHE D 1 485 ? 129.374 179.776 166.579 1.00 117.66 485 PHE D O 1
ATOM 6573 N N . THR D 1 486 ? 130.483 178.662 168.188 1.00 116.29 486 THR D N 1
ATOM 6574 C CA . THR D 1 486 ? 131.776 179.234 167.844 1.00 116.29 486 THR D CA 1
ATOM 6575 C C . THR D 1 486 ? 132.484 178.442 166.775 1.00 116.29 486 THR D C 1
ATOM 6576 O O . THR D 1 486 ? 133.083 179.044 165.882 1.00 116.29 486 THR D O 1
ATOM 6578 N N . GLU D 1 487 ? 132.364 177.121 166.781 1.00 113.40 487 GLU D N 1
ATOM 6579 C CA . GLU D 1 487 ? 132.825 176.354 165.640 1.00 113.40 487 GLU D CA 1
ATOM 6580 C C . GLU D 1 487 ? 131.929 176.528 164.429 1.00 113.40 487 GLU D C 1
ATOM 6581 O O . GLU D 1 487 ? 132.295 176.057 163.354 1.00 113.40 487 GLU D O 1
ATOM 6583 N N . TRP D 1 488 ? 130.789 177.199 164.563 1.00 110.97 488 TRP D N 1
ATOM 6584 C CA . TRP D 1 488 ? 129.893 177.472 163.449 1.00 110.97 488 TRP D CA 1
ATOM 6585 C C . TRP D 1 488 ? 130.241 178.741 162.708 1.00 110.97 488 TRP D C 1
ATOM 6586 O O . TRP D 1 488 ? 129.972 178.842 161.515 1.00 110.97 488 TRP D O 1
ATOM 6597 N N . VAL D 1 489 ? 130.778 179.746 163.372 1.00 111.34 489 VAL D N 1
ATOM 6598 C CA . VAL D 1 489 ? 131.136 180.935 162.626 1.00 111.34 489 VAL D CA 1
ATOM 6599 C C . VAL D 1 489 ? 132.499 180.798 161.977 1.00 111.34 489 VAL D C 1
ATOM 6600 O O . VAL D 1 489 ? 132.726 181.419 160.938 1.00 111.34 489 VAL D O 1
ATOM 6604 N N . VAL D 1 490 ? 133.378 179.941 162.508 1.00 109.38 490 VAL D N 1
ATOM 6605 C CA . VAL D 1 490 ? 134.617 179.607 161.820 1.00 109.38 490 VAL D CA 1
ATOM 6606 C C . VAL D 1 490 ? 134.302 178.884 160.521 1.00 109.38 490 VAL D C 1
ATOM 6607 O O . VAL D 1 490 ? 135.040 178.998 159.544 1.00 109.38 490 VAL D O 1
ATOM 6611 N N . LYS D 1 491 ? 133.182 178.168 160.468 1.00 106.19 491 LYS D N 1
ATOM 6612 C CA . LYS D 1 491 ? 132.625 177.773 159.186 1.00 106.19 491 LYS D CA 1
ATOM 6613 C C . LYS D 1 491 ? 132.231 178.997 158.370 1.00 106.19 491 LYS D C 1
ATOM 6614 O O . LYS D 1 491 ? 132.885 179.300 157.372 1.00 106.19 491 LYS D O 1
ATOM 6620 N N . VAL D 1 492 ? 131.236 179.775 158.819 1.00 107.51 492 VAL D N 1
ATOM 6621 C CA . VAL D 1 492 ? 130.617 180.763 157.929 1.00 107.51 492 VAL D CA 1
ATOM 6622 C C . VAL D 1 492 ? 131.533 181.931 157.581 1.00 107.51 492 VAL D C 1
ATOM 6623 O O . VAL D 1 492 ? 131.256 182.685 156.645 1.00 107.51 492 VAL D O 1
ATOM 6627 N N . TYR D 1 493 ? 132.639 182.083 158.281 1.00 109.52 493 TYR D N 1
ATOM 6628 C CA . TYR D 1 493 ? 133.542 183.163 157.951 1.00 109.52 493 TYR D CA 1
ATOM 6629 C C . TYR D 1 493 ? 134.675 182.660 157.077 1.00 109.52 493 TYR D C 1
ATOM 6630 O O . TYR D 1 493 ? 135.283 183.430 156.336 1.00 109.52 493 TYR D O 1
ATOM 6639 N N . THR D 1 494 ? 135.013 181.387 157.186 1.00 106.60 494 THR D N 1
ATOM 6640 C CA . THR D 1 494 ? 136.009 180.842 156.290 1.00 106.60 494 THR D CA 1
ATOM 6641 C C . THR D 1 494 ? 135.378 180.106 155.123 1.00 106.60 494 THR D C 1
ATOM 6642 O O . THR D 1 494 ? 136.008 179.219 154.526 1.00 106.60 494 THR D O 1
ATOM 6646 N N . SER D 1 495 ? 134.119 180.438 154.826 1.00 102.85 495 SER D N 1
ATOM 6647 C CA . SER D 1 495 ? 133.381 179.903 153.695 1.00 102.85 495 SER D CA 1
ATOM 6648 C C . SER D 1 495 ? 132.490 180.980 153.103 1.00 102.85 495 SER D C 1
ATOM 6649 O O . SER D 1 495 ? 131.737 180.697 152.172 1.00 102.85 495 SER D O 1
ATOM 6652 N N . ARG D 1 496 ? 132.478 182.182 153.674 1.00 102.14 496 ARG D N 1
ATOM 6653 C CA . ARG D 1 496 ? 132.096 183.375 152.931 1.00 102.14 496 ARG D CA 1
ATOM 6654 C C . ARG D 1 496 ? 133.304 184.044 152.306 1.00 102.14 496 ARG D C 1
ATOM 6655 O O . ARG D 1 496 ? 133.160 185.092 151.672 1.00 102.14 496 ARG D O 1
ATOM 6657 N N . ARG D 1 497 ? 134.484 183.453 152.506 1.00 99.41 497 ARG D N 1
ATOM 6658 C CA . ARG D 1 497 ? 135.661 183.793 151.724 1.00 99.41 497 ARG D CA 1
ATOM 6659 C C . ARG D 1 497 ? 135.602 183.173 150.340 1.00 99.41 497 ARG D C 1
ATOM 6660 O O . ARG D 1 497 ? 135.917 183.839 149.351 1.00 99.41 497 ARG D O 1
ATOM 6662 N N . ALA D 1 498 ? 135.218 181.903 150.239 1.00 92.44 498 ALA D N 1
ATOM 6663 C CA . ALA D 1 498 ? 135.215 181.221 148.939 1.00 92.44 498 ALA D CA 1
ATOM 6664 C C . ALA D 1 498 ? 133.821 181.209 148.347 1.00 92.44 498 ALA D C 1
ATOM 6665 O O . ALA D 1 498 ? 133.132 182.218 148.309 1.00 92.44 498 ALA D O 1
ATOM 6667 N N . ASP D 1 505 ? 134.499 180.213 144.373 1.00 50.31 505 ASP D N 1
ATOM 6668 C CA . ASP D 1 505 ? 134.878 179.537 143.147 1.00 50.31 505 ASP D CA 1
ATOM 6669 C C . ASP D 1 505 ? 133.961 178.419 142.631 1.00 50.31 505 ASP D C 1
ATOM 6670 O O . ASP D 1 505 ? 134.507 177.534 141.988 1.00 50.31 505 ASP D O 1
ATOM 6675 N N . THR D 1 506 ? 132.657 178.380 143.018 1.00 57.66 506 THR D N 1
ATOM 6676 C CA . THR D 1 506 ? 131.515 177.756 142.304 1.00 57.66 506 THR D CA 1
ATOM 6677 C C . THR D 1 506 ? 130.241 177.956 143.141 1.00 57.66 506 THR D C 1
ATOM 6678 O O . THR D 1 506 ? 130.237 177.609 144.313 1.00 57.66 506 THR D O 1
ATOM 6682 N N . LYS D 1 507 ? 129.129 178.392 142.546 1.00 62.78 507 LYS D N 1
ATOM 6683 C CA . LYS D 1 507 ? 127.908 178.442 143.365 1.00 62.78 507 LYS D CA 1
ATOM 6684 C C . LYS D 1 507 ? 127.182 177.127 143.595 1.00 62.78 507 LYS D C 1
ATOM 6685 O O . LYS D 1 507 ? 126.128 177.123 144.220 1.00 62.78 507 LYS D O 1
ATOM 6691 N N . THR D 1 508 ? 127.671 176.041 143.025 1.00 60.90 508 THR D N 1
ATOM 6692 C CA . THR D 1 508 ? 127.193 174.703 143.326 1.00 60.90 508 THR D CA 1
ATOM 6693 C C . THR D 1 508 ? 128.119 173.987 144.283 1.00 60.90 508 THR D C 1
ATOM 6694 O O . THR D 1 508 ? 127.668 173.277 145.177 1.00 60.90 508 THR D O 1
ATOM 6698 N N . ALA D 1 509 ? 129.412 174.135 144.099 1.00 58.90 509 ALA D N 1
ATOM 6699 C CA . ALA D 1 509 ? 130.337 173.395 144.909 1.00 58.90 509 ALA D CA 1
ATOM 6700 C C . ALA D 1 509 ? 130.586 174.056 146.242 1.00 58.90 509 ALA D C 1
ATOM 6701 O O . ALA D 1 509 ? 130.866 173.345 147.192 1.00 58.90 509 ALA D O 1
ATOM 6703 N N . VAL D 1 510 ? 130.441 175.383 146.358 1.00 62.41 510 VAL D N 1
ATOM 6704 C CA . VAL D 1 510 ? 130.531 176.042 147.660 1.00 62.41 510 VAL D CA 1
ATOM 6705 C C . VAL D 1 510 ? 129.431 175.558 148.573 1.00 62.41 510 VAL D C 1
ATOM 6706 O O . VAL D 1 510 ? 129.656 175.316 149.754 1.00 62.41 510 VAL D O 1
ATOM 6710 N N . LYS D 1 511 ? 128.246 175.340 148.039 1.00 63.32 511 LYS D N 1
ATOM 6711 C CA . LYS D 1 511 ? 127.186 174.859 148.891 1.00 63.32 511 LYS D CA 1
ATOM 6712 C C . LYS D 1 511 ? 127.092 173.356 149.013 1.00 63.32 511 LYS D C 1
ATOM 6713 O O . LYS D 1 511 ? 126.505 172.880 149.970 1.00 63.32 511 LYS D O 1
ATOM 6719 N N . GLN D 1 512 ? 127.640 172.596 148.104 1.00 59.36 512 GLN D N 1
ATOM 6720 C CA . GLN D 1 512 ? 127.820 171.191 148.389 1.00 59.36 512 GLN D CA 1
ATOM 6721 C C . GLN D 1 512 ? 128.952 170.977 149.389 1.00 59.36 512 GLN D C 1
ATOM 6722 O O . GLN D 1 512 ? 128.952 169.988 150.103 1.00 59.36 512 GLN D O 1
ATOM 6728 N N . LEU D 1 513 ? 129.862 171.941 149.518 1.00 64.90 513 LEU D N 1
ATOM 6729 C CA . LEU D 1 513 ? 130.905 171.923 150.529 1.00 64.90 513 LEU D CA 1
ATOM 6730 C C . LEU D 1 513 ? 130.400 172.366 151.878 1.00 64.90 513 LEU D C 1
ATOM 6731 O O . LEU D 1 513 ? 130.794 171.796 152.891 1.00 64.90 513 LEU D O 1
ATOM 6736 N N . ASN D 1 514 ? 129.542 173.377 151.909 1.00 73.10 514 ASN D N 1
ATOM 6737 C CA . ASN D 1 514 ? 128.954 173.834 153.154 1.00 73.10 514 ASN D CA 1
ATOM 6738 C C . ASN D 1 514 ? 128.181 172.742 153.858 1.00 73.10 514 ASN D C 1
ATOM 6739 O O . ASN D 1 514 ? 128.262 172.634 155.072 1.00 73.10 514 ASN D O 1
ATOM 6744 N N . LYS D 1 515 ? 127.468 171.904 153.119 1.00 73.57 515 LYS D N 1
ATOM 6745 C CA . LYS D 1 515 ? 126.818 170.750 153.705 1.00 73.57 515 LYS D CA 1
ATOM 6746 C C . LYS D 1 515 ? 127.801 169.753 154.276 1.00 73.57 515 LYS D C 1
ATOM 6747 O O . LYS D 1 515 ? 127.448 169.003 155.176 1.00 73.57 515 LYS D O 1
ATOM 6753 N N . LEU D 1 516 ? 129.012 169.719 153.772 1.00 75.51 516 LEU D N 1
ATOM 6754 C CA . LEU D 1 516 ? 129.960 168.712 154.185 1.00 75.51 516 LEU D CA 1
ATOM 6755 C C . LEU D 1 516 ? 130.663 169.084 155.471 1.00 75.51 516 LEU D C 1
ATOM 6756 O O . LEU D 1 516 ? 130.752 168.260 156.363 1.00 75.51 516 LEU D O 1
ATOM 6761 N N . VAL D 1 517 ? 131.141 170.315 155.608 1.00 82.03 517 VAL D N 1
ATOM 6762 C CA . VAL D 1 517 ? 131.720 170.749 156.865 1.00 82.03 517 VAL D CA 1
ATOM 6763 C C . VAL D 1 517 ? 130.667 171.028 157.916 1.00 82.03 517 VAL D C 1
ATOM 6764 O O . VAL D 1 517 ? 130.992 171.062 159.099 1.00 82.03 517 VAL D O 1
ATOM 6768 N N . THR D 1 518 ? 129.410 171.267 157.545 1.00 86.16 518 THR D N 1
ATOM 6769 C CA . THR D 1 518 ? 128.408 171.409 158.592 1.00 86.16 518 THR D CA 1
ATOM 6770 C C . THR D 1 518 ? 128.141 170.079 159.254 1.00 86.16 518 THR D C 1
ATOM 6771 O O . THR D 1 518 ? 128.093 169.992 160.476 1.00 86.16 518 THR D O 1
ATOM 6775 N N . ALA D 1 519 ? 128.082 169.026 158.482 1.00 88.93 519 ALA D N 1
ATOM 6776 C CA . ALA D 1 519 ? 127.856 167.717 159.050 1.00 88.93 519 ALA D CA 1
ATOM 6777 C C . ALA D 1 519 ? 129.085 167.074 159.653 1.00 88.93 519 ALA D C 1
ATOM 6778 O O . ALA D 1 519 ? 128.950 166.002 160.228 1.00 88.93 519 ALA D O 1
ATOM 6780 N N . ILE D 1 520 ? 130.282 167.629 159.561 1.00 92.64 520 ILE D N 1
ATOM 6781 C CA . ILE D 1 520 ? 131.340 167.091 160.406 1.00 92.64 520 ILE D CA 1
ATOM 6782 C C . ILE D 1 520 ? 131.664 168.007 161.548 1.00 92.64 520 ILE D C 1
ATOM 6783 O O . ILE D 1 520 ? 132.505 167.670 162.378 1.00 92.64 520 ILE D O 1
ATOM 6788 N N . LEU D 1 521 ? 131.019 169.147 161.631 1.00 97.66 521 LEU D N 1
ATOM 6789 C CA . LEU D 1 521 ? 131.104 169.992 162.802 1.00 97.66 521 LEU D CA 1
ATOM 6790 C C . LEU D 1 521 ? 129.816 169.964 163.583 1.00 97.66 521 LEU D C 1
ATOM 6791 O O . LEU D 1 521 ? 129.697 170.632 164.606 1.00 97.66 521 LEU D O 1
ATOM 6796 N N . MET D 1 522 ? 128.835 169.227 163.091 1.00 101.58 522 MET D N 1
ATOM 6797 C CA . MET D 1 522 ? 127.717 168.780 163.890 1.00 101.58 522 MET D CA 1
ATOM 6798 C C . MET D 1 522 ? 127.931 167.375 164.369 1.00 101.58 522 MET D C 1
ATOM 6799 O O . MET D 1 522 ? 126.972 166.703 164.747 1.00 101.58 522 MET D O 1
ATOM 6804 N N . VAL D 1 523 ? 129.168 166.899 164.294 1.00 106.30 523 VAL D N 1
ATOM 6805 C CA . VAL D 1 523 ? 129.573 165.698 164.996 1.00 106.30 523 VAL D CA 1
ATOM 6806 C C . VAL D 1 523 ? 130.670 165.946 166.010 1.00 106.30 523 VAL D C 1
ATOM 6807 O O . VAL D 1 523 ? 130.501 165.586 167.183 1.00 106.30 523 VAL D O 1
ATOM 6811 N N . VAL D 1 524 ? 131.740 166.652 165.673 1.00 108.77 524 VAL D N 1
ATOM 6812 C CA . VAL D 1 524 ? 132.761 166.974 166.652 1.00 108.77 524 VAL D CA 1
ATOM 6813 C C . VAL D 1 524 ? 132.319 168.085 167.604 1.00 108.77 524 VAL D C 1
ATOM 6814 O O . VAL D 1 524 ? 133.134 168.603 168.363 1.00 108.77 524 VAL D O 1
ATOM 6818 N N . THR D 1 525 ? 131.065 168.497 167.548 1.00 112.63 525 THR D N 1
ATOM 6819 C CA . THR D 1 525 ? 130.449 169.043 168.735 1.00 112.63 525 THR D CA 1
ATOM 6820 C C . THR D 1 525 ? 129.878 167.944 169.609 1.00 112.63 525 THR D C 1
ATOM 6821 O O . THR D 1 525 ? 130.200 167.870 170.801 1.00 112.63 525 THR D O 1
ATOM 6825 N N . VAL D 1 526 ? 129.043 167.085 169.026 1.00 114.45 526 VAL D N 1
ATOM 6826 C CA . VAL D 1 526 ? 128.320 166.086 169.800 1.00 114.45 526 VAL D CA 1
ATOM 6827 C C . VAL D 1 526 ? 129.273 165.062 170.386 1.00 114.45 526 VAL D C 1
ATOM 6828 O O . VAL D 1 526 ? 129.209 164.769 171.581 1.00 114.45 526 VAL D O 1
ATOM 6832 N N . VAL D 1 527 ? 130.246 164.592 169.609 1.00 116.27 527 VAL D N 1
ATOM 6833 C CA . VAL D 1 527 ? 131.133 163.577 170.157 1.00 116.27 527 VAL D CA 1
ATOM 6834 C C . VAL D 1 527 ? 132.125 164.148 171.157 1.00 116.27 527 VAL D C 1
ATOM 6835 O O . VAL D 1 527 ? 132.771 163.384 171.876 1.00 116.27 527 VAL D O 1
ATOM 6839 N N . ILE D 1 528 ? 132.236 165.467 171.295 1.00 118.17 528 ILE D N 1
ATOM 6840 C CA . ILE D 1 528 ? 132.911 165.955 172.483 1.00 118.17 528 ILE D CA 1
ATOM 6841 C C . ILE D 1 528 ? 131.933 166.442 173.538 1.00 118.17 528 ILE D C 1
ATOM 6842 O O . ILE D 1 528 ? 132.344 166.698 174.675 1.00 118.17 528 ILE D O 1
ATOM 6847 N N . TRP D 1 529 ? 130.653 166.574 173.211 1.00 121.65 529 TRP D N 1
ATOM 6848 C CA . TRP D 1 529 ? 129.659 166.829 174.245 1.00 121.65 529 TRP D CA 1
ATOM 6849 C C . TRP D 1 529 ? 129.454 165.601 175.109 1.00 121.65 529 TRP D C 1
ATOM 6850 O O . TRP D 1 529 ? 129.634 165.647 176.328 1.00 121.65 529 TRP D O 1
ATOM 6861 N N . LEU D 1 530 ? 129.079 164.488 174.494 1.00 121.29 530 LEU D N 1
ATOM 6862 C CA . LEU D 1 530 ? 128.811 163.305 175.294 1.00 121.29 530 LEU D CA 1
ATOM 6863 C C . LEU D 1 530 ? 130.097 162.638 175.755 1.00 121.29 530 LEU D C 1
ATOM 6864 O O . LEU D 1 530 ? 130.251 162.340 176.943 1.00 121.29 530 LEU D O 1
ATOM 6869 N N . LEU D 1 531 ? 131.058 162.461 174.865 1.00 120.00 531 LEU D N 1
ATOM 6870 C CA . LEU D 1 531 ? 132.235 161.676 175.202 1.00 120.00 531 LEU D CA 1
ATOM 6871 C C . LEU D 1 531 ? 133.372 162.517 175.756 1.00 120.00 531 LEU D C 1
ATOM 6872 O O . LEU D 1 531 ? 134.376 161.955 176.193 1.00 120.00 531 LEU D O 1
ATOM 6877 N N . LEU D 1 532 ? 133.254 163.842 175.776 1.00 120.94 532 LEU D N 1
ATOM 6878 C CA . LEU D 1 532 ? 134.196 164.617 176.564 1.00 120.94 532 LEU D CA 1
ATOM 6879 C C . LEU D 1 532 ? 133.611 165.687 177.450 1.00 120.94 532 LEU D C 1
ATOM 6880 O O . LEU D 1 532 ? 134.386 166.504 177.954 1.00 120.94 532 LEU D O 1
ATOM 6885 N N . LEU D 1 533 ? 132.310 165.755 177.641 1.00 124.27 533 LEU D N 1
ATOM 6886 C CA . LEU D 1 533 ? 131.883 166.732 178.618 1.00 124.27 533 LEU D CA 1
ATOM 6887 C C . LEU D 1 533 ? 130.760 166.247 179.540 1.00 124.27 533 LEU D C 1
ATOM 6888 O O . LEU D 1 533 ? 130.463 166.940 180.515 1.00 124.27 533 LEU D O 1
ATOM 6893 N N . GLU D 1 534 ? 130.122 165.100 179.286 1.00 125.64 534 GLU D N 1
ATOM 6894 C CA . GLU D 1 534 ? 129.108 164.618 180.225 1.00 125.64 534 GLU D CA 1
ATOM 6895 C C . GLU D 1 534 ? 129.436 163.265 180.837 1.00 125.64 534 GLU D C 1
ATOM 6896 O O . GLU D 1 534 ? 129.651 163.176 182.049 1.00 125.64 534 GLU D O 1
ATOM 6902 N N . VAL D 1 535 ? 129.495 162.220 180.048 1.00 125.51 535 VAL D N 1
ATOM 6903 C CA . VAL D 1 535 ? 129.803 160.902 180.568 1.00 125.51 535 VAL D CA 1
ATOM 6904 C C . VAL D 1 535 ? 131.312 160.834 180.711 1.00 125.51 535 VAL D C 1
ATOM 6905 O O . VAL D 1 535 ? 132.059 161.130 179.774 1.00 125.51 535 VAL D O 1
ATOM 6909 N N . ALA D 1 536 ? 131.752 160.441 181.905 1.00 125.63 536 ALA D N 1
ATOM 6910 C CA . ALA D 1 536 ? 133.125 160.650 182.345 1.00 125.63 536 ALA D CA 1
ATOM 6911 C C . ALA D 1 536 ? 134.111 159.819 181.533 1.00 125.63 536 ALA D C 1
ATOM 6912 O O . ALA D 1 536 ? 133.767 158.776 180.972 1.00 125.63 536 ALA D O 1
ATOM 6914 N N . THR D 1 537 ? 135.358 160.293 181.495 1.00 124.61 537 THR D N 1
ATOM 6915 C CA . THR D 1 537 ? 136.319 159.956 180.457 1.00 124.61 537 THR D CA 1
ATOM 6916 C C . THR D 1 537 ? 136.889 158.553 180.631 1.00 124.61 537 THR D C 1
ATOM 6917 O O . THR D 1 537 ? 136.496 157.783 181.514 1.00 124.61 537 THR D O 1
ATOM 6921 N N . THR D 1 538 ? 137.847 158.241 179.753 1.00 123.97 538 THR D N 1
ATOM 6922 C CA . THR D 1 538 ? 138.792 157.118 179.757 1.00 123.97 538 THR D CA 1
ATOM 6923 C C . THR D 1 538 ? 138.228 155.761 180.169 1.00 123.97 538 THR D C 1
ATOM 6924 O O . THR D 1 538 ? 138.896 155.008 180.877 1.00 123.97 538 THR D O 1
ATOM 6928 N N . LYS D 1 539 ? 136.990 155.462 179.789 1.00 122.57 539 LYS D N 1
ATOM 6929 C CA . LYS D 1 539 ? 136.494 154.087 179.853 1.00 122.57 539 LYS D CA 1
ATOM 6930 C C . LYS D 1 539 ? 135.972 153.609 178.514 1.00 122.57 539 LYS D C 1
ATOM 6931 O O . LYS D 1 539 ? 136.389 152.552 178.029 1.00 122.57 539 LYS D O 1
ATOM 6937 N N . VAL D 1 540 ? 135.051 154.363 177.910 1.00 120.30 540 VAL D N 1
ATOM 6938 C CA . VAL D 1 540 ? 134.631 154.179 176.531 1.00 120.30 540 VAL D CA 1
ATOM 6939 C C . VAL D 1 540 ? 135.371 155.107 175.592 1.00 120.30 540 VAL D C 1
ATOM 6940 O O . VAL D 1 540 ? 135.184 155.025 174.380 1.00 120.30 540 VAL D O 1
ATOM 6944 N N . LEU D 1 541 ? 136.260 155.952 176.127 1.00 119.48 541 LEU D N 1
ATOM 6945 C CA . LEU D 1 541 ? 137.006 156.912 175.322 1.00 119.48 541 LEU D CA 1
ATOM 6946 C C . LEU D 1 541 ? 138.099 156.226 174.534 1.00 119.48 541 LEU D C 1
ATOM 6947 O O . LEU D 1 541 ? 138.686 156.814 173.632 1.00 119.48 541 LEU D O 1
ATOM 6952 N N . LEU D 1 542 ? 138.412 154.986 174.875 1.00 116.78 542 LEU D N 1
ATOM 6953 C CA . LEU D 1 542 ? 139.408 154.244 174.120 1.00 116.78 542 LEU D CA 1
ATOM 6954 C C . LEU D 1 542 ? 138.869 152.899 173.652 1.00 116.78 542 LEU D C 1
ATOM 6955 O O . LEU D 1 542 ? 139.595 151.900 173.641 1.00 116.78 542 LEU D O 1
ATOM 6960 N N . PHE D 1 543 ? 137.591 152.827 173.311 1.00 113.26 543 PHE D N 1
ATOM 6961 C CA . PHE D 1 543 ? 137.135 151.732 172.463 1.00 113.26 543 PHE D CA 1
ATOM 6962 C C . PHE D 1 543 ? 136.660 152.207 171.106 1.00 113.26 543 PHE D C 1
ATOM 6963 O O . PHE D 1 543 ? 136.927 151.559 170.093 1.00 113.26 543 PHE D O 1
ATOM 6971 N N . PHE D 1 544 ? 135.978 153.341 171.069 1.00 110.92 544 PHE D N 1
ATOM 6972 C CA . PHE D 1 544 ? 135.494 153.870 169.814 1.00 110.92 544 PHE D CA 1
ATOM 6973 C C . PHE D 1 544 ? 136.659 154.277 168.910 1.00 110.92 544 PHE D C 1
ATOM 6974 O O . PHE D 1 544 ? 136.499 154.358 167.691 1.00 110.92 544 PHE D O 1
ATOM 6982 N N . SER D 1 545 ? 137.828 154.553 169.494 1.00 105.89 545 SER D N 1
ATOM 6983 C CA . SER D 1 545 ? 139.016 154.848 168.709 1.00 105.89 545 SER D CA 1
ATOM 6984 C C . SER D 1 545 ? 139.717 153.609 168.185 1.00 105.89 545 SER D C 1
ATOM 6985 O O . SER D 1 545 ? 140.819 153.721 167.656 1.00 105.89 545 SER D O 1
ATOM 6988 N N . THR D 1 546 ? 139.176 152.417 168.381 1.00 103.09 546 THR D N 1
ATOM 6989 C CA . THR D 1 546 ? 139.593 151.344 167.494 1.00 103.09 546 THR D CA 1
ATOM 6990 C C . THR D 1 546 ? 138.744 151.375 166.247 1.00 103.09 546 THR D C 1
ATOM 6991 O O . THR D 1 546 ? 139.248 151.278 165.126 1.00 103.09 546 THR D O 1
ATOM 6995 N N . GLN D 1 547 ? 137.435 151.529 166.438 1.00 99.94 547 GLN D N 1
ATOM 6996 C CA . GLN D 1 547 ? 136.510 151.499 165.324 1.00 99.94 547 GLN D CA 1
ATOM 6997 C C . GLN D 1 547 ? 136.643 152.760 164.482 1.00 99.94 547 GLN D C 1
ATOM 6998 O O . GLN D 1 547 ? 136.480 152.700 163.265 1.00 99.94 547 GLN D O 1
ATOM 7004 N N . LEU D 1 548 ? 136.982 153.901 165.105 1.00 97.62 548 LEU D N 1
ATOM 7005 C CA . LEU D 1 548 ? 137.344 155.099 164.345 1.00 97.62 548 LEU D CA 1
ATOM 7006 C C . LEU D 1 548 ? 138.563 154.872 163.492 1.00 97.62 548 LEU D C 1
ATOM 7007 O O . LEU D 1 548 ? 138.565 155.239 162.322 1.00 97.62 548 LEU D O 1
ATOM 7012 N N . VAL D 1 549 ? 139.581 154.248 164.049 1.00 95.36 549 VAL D N 1
ATOM 7013 C CA . VAL D 1 549 ? 140.711 153.771 163.285 1.00 95.36 549 VAL D CA 1
ATOM 7014 C C . VAL D 1 549 ? 140.326 152.604 162.393 1.00 95.36 549 VAL D C 1
ATOM 7015 O O . VAL D 1 549 ? 140.976 152.376 161.368 1.00 95.36 549 VAL D O 1
ATOM 7019 N N . ALA D 1 550 ? 139.260 151.887 162.702 1.00 91.69 550 ALA D N 1
ATOM 7020 C CA . ALA D 1 550 ? 138.895 150.825 161.774 1.00 91.69 550 ALA D CA 1
ATOM 7021 C C . ALA D 1 550 ? 138.207 151.388 160.540 1.00 91.69 550 ALA D C 1
ATOM 7022 O O . ALA D 1 550 ? 138.536 151.015 159.417 1.00 91.69 550 ALA D O 1
ATOM 7024 N N . LEU D 1 551 ? 137.332 152.367 160.707 1.00 85.13 551 LEU D N 1
ATOM 7025 C CA . LEU D 1 551 ? 136.712 152.943 159.532 1.00 85.13 551 LEU D CA 1
ATOM 7026 C C . LEU D 1 551 ? 137.617 153.879 158.758 1.00 85.13 551 LEU D C 1
ATOM 7027 O O . LEU D 1 551 ? 137.143 154.578 157.894 1.00 85.13 551 LEU D O 1
ATOM 7032 N N . ALA D 1 552 ? 138.888 153.927 159.029 1.00 81.65 552 ALA D N 1
ATOM 7033 C CA . ALA D 1 552 ? 139.763 154.496 158.040 1.00 81.65 552 ALA D CA 1
ATOM 7034 C C . ALA D 1 552 ? 140.568 153.448 157.294 1.00 81.65 552 ALA D C 1
ATOM 7035 O O . ALA D 1 552 ? 141.576 153.803 156.697 1.00 81.65 552 ALA D O 1
ATOM 7037 N N . PHE D 1 553 ? 140.192 152.168 157.321 1.00 79.97 553 PHE D N 1
ATOM 7038 C CA . PHE D 1 553 ? 140.499 151.252 156.212 1.00 79.97 553 PHE D CA 1
ATOM 7039 C C . PHE D 1 553 ? 139.370 151.173 155.207 1.00 79.97 553 PHE D C 1
ATOM 7040 O O . PHE D 1 553 ? 139.551 150.580 154.149 1.00 79.97 553 PHE D O 1
ATOM 7048 N N . ILE D 1 554 ? 138.222 151.744 155.515 1.00 71.15 554 ILE D N 1
ATOM 7049 C CA . ILE D 1 554 ? 137.087 151.697 154.628 1.00 71.15 554 ILE D CA 1
ATOM 7050 C C . ILE D 1 554 ? 136.973 153.042 153.943 1.00 71.15 554 ILE D C 1
ATOM 7051 O O . ILE D 1 554 ? 137.175 153.137 152.737 1.00 71.15 554 ILE D O 1
ATOM 7056 N N . ILE D 1 555 ? 136.724 154.102 154.709 1.00 65.03 555 ILE D N 1
ATOM 7057 C CA . ILE D 1 555 ? 136.388 155.388 154.133 1.00 65.03 555 ILE D CA 1
ATOM 7058 C C . ILE D 1 555 ? 137.627 156.235 153.974 1.00 65.03 555 ILE D C 1
ATOM 7059 O O . ILE D 1 555 ? 137.549 157.385 153.579 1.00 65.03 555 ILE D O 1
ATOM 7064 N N . GLY D 1 556 ? 138.778 155.673 154.183 1.00 63.33 556 GLY D N 1
ATOM 7065 C CA . GLY D 1 556 ? 139.963 156.484 154.127 1.00 63.33 556 GLY D CA 1
ATOM 7066 C C . GLY D 1 556 ? 140.444 156.885 152.763 1.00 63.33 556 GLY D C 1
ATOM 7067 O O . GLY D 1 556 ? 140.853 158.015 152.578 1.00 63.33 556 GLY D O 1
ATOM 7068 N N . SER D 1 557 ? 140.403 155.983 151.800 1.00 58.05 557 SER D N 1
ATOM 7069 C CA . SER D 1 557 ? 140.823 156.336 150.462 1.00 58.05 557 SER D CA 1
ATOM 7070 C C . SER D 1 557 ? 139.816 157.171 149.729 1.00 58.05 557 SER D C 1
ATOM 7071 O O . SER D 1 557 ? 140.146 157.725 148.690 1.00 58.05 557 SER D O 1
ATOM 7074 N N . THR D 1 558 ? 138.600 157.240 150.186 1.00 57.16 558 THR D N 1
ATOM 7075 C CA . THR D 1 558 ? 137.643 158.004 149.459 1.00 57.16 558 THR D CA 1
ATOM 7076 C C . THR D 1 558 ? 137.411 159.351 150.107 1.00 57.16 558 THR D C 1
ATOM 7077 O O . THR D 1 558 ? 136.826 160.229 149.483 1.00 57.16 558 THR D O 1
ATOM 7081 N N . CYS D 1 559 ? 137.907 159.554 151.317 1.00 57.46 559 CYS D N 1
ATOM 7082 C CA . CYS D 1 559 ? 138.139 160.879 151.864 1.00 57.46 559 CYS D CA 1
ATOM 7083 C C . CYS D 1 559 ? 139.455 161.452 151.431 1.00 57.46 559 CYS D C 1
ATOM 7084 O O . CYS D 1 559 ? 139.690 162.617 151.633 1.00 57.46 559 CYS D O 1
ATOM 7087 N N . LYS D 1 560 ? 140.329 160.648 150.889 1.00 54.55 560 LYS D N 1
ATOM 7088 C CA . LYS D 1 560 ? 141.511 161.149 150.243 1.00 54.55 560 LYS D CA 1
ATOM 7089 C C . LYS D 1 560 ? 141.189 161.739 148.898 1.00 54.55 560 LYS D C 1
ATOM 7090 O O . LYS D 1 560 ? 141.783 162.727 148.511 1.00 54.55 560 LYS D O 1
ATOM 7096 N N . ASN D 1 561 ? 140.271 161.144 148.157 1.00 50.26 561 ASN D N 1
ATOM 7097 C CA . ASN D 1 561 ? 139.866 161.692 146.890 1.00 50.26 561 ASN D CA 1
ATOM 7098 C C . ASN D 1 561 ? 138.907 162.815 147.020 1.00 50.26 561 ASN D C 1
ATOM 7099 O O . ASN D 1 561 ? 138.736 163.547 146.078 1.00 50.26 561 ASN D O 1
ATOM 7104 N N . LEU D 1 562 ? 138.268 162.972 148.129 1.00 46.84 562 LEU D N 1
ATOM 7105 C CA . LEU D 1 562 ? 137.454 164.137 148.306 1.00 46.84 562 LEU D CA 1
ATOM 7106 C C . LEU D 1 562 ? 138.288 165.324 148.658 1.00 46.84 562 LEU D C 1
ATOM 7107 O O . LEU D 1 562 ? 137.928 166.424 148.329 1.00 46.84 562 LEU D O 1
ATOM 7112 N N . PHE D 1 563 ? 139.399 165.151 149.309 1.00 48.00 563 PHE D N 1
ATOM 7113 C CA . PHE D 1 563 ? 140.196 166.305 149.626 1.00 48.00 563 PHE D CA 1
ATOM 7114 C C . PHE D 1 563 ? 141.094 166.713 148.482 1.00 48.00 563 PHE D C 1
ATOM 7115 O O . PHE D 1 563 ? 141.426 167.865 148.366 1.00 48.00 563 PHE D O 1
ATOM 7123 N N . GLU D 1 564 ? 141.488 165.818 147.617 1.00 45.93 564 GLU D N 1
ATOM 7124 C CA . GLU D 1 564 ? 142.162 166.209 146.409 1.00 45.93 564 GLU D CA 1
ATOM 7125 C C . GLU D 1 564 ? 141.266 166.823 145.381 1.00 45.93 564 GLU D C 1
ATOM 7126 O O . GLU D 1 564 ? 141.758 167.414 144.450 1.00 45.93 564 GLU D O 1
ATOM 7132 N N . SER D 1 565 ? 139.987 166.651 145.481 1.00 39.09 565 SER D N 1
ATOM 7133 C CA . SER D 1 565 ? 139.096 167.276 144.562 1.00 39.09 565 SER D CA 1
ATOM 7134 C C . SER D 1 565 ? 138.745 168.661 144.999 1.00 39.09 565 SER D C 1
ATOM 7135 O O . SER D 1 565 ? 138.366 169.450 144.184 1.00 39.09 565 SER D O 1
ATOM 7138 N N . ILE D 1 566 ? 138.846 168.973 146.276 1.00 38.91 566 ILE D N 1
ATOM 7139 C CA . ILE D 1 566 ? 138.623 170.309 146.799 1.00 38.91 566 ILE D CA 1
ATOM 7140 C C . ILE D 1 566 ? 139.806 171.192 146.525 1.00 38.91 566 ILE D C 1
ATOM 7141 O O . ILE D 1 566 ? 139.671 172.373 146.350 1.00 38.91 566 ILE D O 1
ATOM 7146 N N . VAL D 1 567 ? 140.981 170.644 146.434 1.00 35.84 567 VAL D N 1
ATOM 7147 C CA . VAL D 1 567 ? 142.138 171.429 146.086 1.00 35.84 567 VAL D CA 1
ATOM 7148 C C . VAL D 1 567 ? 142.172 171.704 144.599 1.00 35.84 567 VAL D C 1
ATOM 7149 O O . VAL D 1 567 ? 142.592 172.761 144.180 1.00 35.84 567 VAL D O 1
ATOM 7153 N N . PHE D 1 568 ? 141.680 170.798 143.785 1.00 30.94 568 PHE D N 1
ATOM 7154 C CA . PHE D 1 568 ? 141.588 171.035 142.366 1.00 30.94 568 PHE D CA 1
ATOM 7155 C C . PHE D 1 568 ? 140.566 172.095 142.037 1.00 30.94 568 PHE D C 1
ATOM 7156 O O . PHE D 1 568 ? 140.793 172.923 141.187 1.00 30.94 568 PHE D O 1
ATOM 7164 N N . VAL D 1 569 ? 139.464 172.123 142.726 1.00 34.68 569 VAL D N 1
ATOM 7165 C CA . VAL D 1 569 ? 138.379 172.992 142.359 1.00 34.68 569 VAL D CA 1
ATOM 7166 C C . VAL D 1 569 ? 138.589 174.368 142.913 1.00 34.68 569 VAL D C 1
ATOM 7167 O O . VAL D 1 569 ? 138.289 175.354 142.259 1.00 34.68 569 VAL D O 1
ATOM 7171 N N . PHE D 1 570 ? 139.102 174.488 144.108 1.00 38.27 570 PHE D N 1
ATOM 7172 C CA . PHE D 1 570 ? 139.142 175.786 144.730 1.00 38.27 570 PHE D CA 1
ATOM 7173 C C . PHE D 1 570 ? 140.501 176.395 144.748 1.00 38.27 570 PHE D C 1
ATOM 7174 O O . PHE D 1 570 ? 140.597 177.594 144.797 1.00 38.27 570 PHE D O 1
ATOM 7182 N N . VAL D 1 571 ? 141.558 175.622 144.714 1.00 34.50 571 VAL D N 1
ATOM 7183 C CA . VAL D 1 571 ? 142.884 176.146 144.793 1.00 34.50 571 VAL D CA 1
ATOM 7184 C C . VAL D 1 571 ? 143.553 176.156 143.446 1.00 34.50 571 VAL D C 1
ATOM 7185 O O . VAL D 1 571 ? 144.047 177.177 143.015 1.00 34.50 571 VAL D O 1
ATOM 7189 N N . MET D 1 572 ? 143.591 175.035 142.761 1.00 33.81 572 MET D N 1
ATOM 7190 C CA . MET D 1 572 ? 144.211 174.993 141.457 1.00 33.81 572 MET D CA 1
ATOM 7191 C C . MET D 1 572 ? 143.389 175.740 140.424 1.00 33.81 572 MET D C 1
ATOM 7192 O O . MET D 1 572 ? 143.961 176.422 139.588 1.00 33.81 572 MET D O 1
ATOM 7197 N N . HIS D 1 573 ? 142.066 175.620 140.460 1.00 31.77 573 HIS D N 1
ATOM 7198 C CA . HIS D 1 573 ? 140.983 176.282 139.738 1.00 31.77 573 HIS D CA 1
ATOM 7199 C C . HIS D 1 573 ? 141.288 176.493 138.268 1.00 31.77 573 HIS D C 1
ATOM 7200 O O . HIS D 1 573 ? 141.567 177.607 137.892 1.00 31.77 573 HIS D O 1
ATOM 7207 N N . PRO D 1 574 ? 141.294 175.490 137.395 1.00 27.36 574 PRO D N 1
ATOM 7208 C CA . PRO D 1 574 ? 141.717 175.748 136.042 1.00 27.36 574 PRO D CA 1
ATOM 7209 C C . PRO D 1 574 ? 140.661 176.203 135.089 1.00 27.36 574 PRO D C 1
ATOM 7210 O O . PRO D 1 574 ? 141.024 176.524 133.985 1.00 27.36 574 PRO D O 1
ATOM 7214 N N . TYR D 1 575 ? 139.389 176.255 135.449 1.00 26.62 575 TYR D N 1
ATOM 7215 C CA . TYR D 1 575 ? 138.291 176.644 134.580 1.00 26.62 575 TYR D CA 1
ATOM 7216 C C . TYR D 1 575 ? 137.124 177.098 135.422 1.00 26.62 575 TYR D C 1
ATOM 7217 O O . TYR D 1 575 ? 137.102 176.890 136.607 1.00 26.62 575 TYR D O 1
ATOM 7226 N N . ASP D 1 576 ? 136.156 177.698 134.780 1.00 29.60 576 ASP D N 1
ATOM 7227 C CA . ASP D 1 576 ? 134.854 178.085 135.267 1.00 29.60 576 ASP D CA 1
ATOM 7228 C C . ASP D 1 576 ? 133.768 177.488 134.405 1.00 29.60 576 ASP D C 1
ATOM 7229 O O . ASP D 1 576 ? 134.014 176.935 133.371 1.00 29.60 576 ASP D O 1
ATOM 7234 N N . VAL D 1 577 ? 132.534 177.676 134.792 1.00 28.82 577 VAL D N 1
ATOM 7235 C CA . VAL D 1 577 ? 131.434 177.152 134.019 1.00 28.82 577 VAL D CA 1
ATOM 7236 C C . VAL D 1 577 ? 131.252 177.995 132.785 1.00 28.82 577 VAL D C 1
ATOM 7237 O O . VAL D 1 577 ? 131.126 179.208 132.845 1.00 28.82 577 VAL D O 1
ATOM 7241 N N . GLY D 1 578 ? 131.294 177.355 131.660 1.00 27.79 578 GLY D N 1
ATOM 7242 C CA . GLY D 1 578 ? 131.021 178.008 130.441 1.00 27.79 578 GLY D CA 1
ATOM 7243 C C . GLY D 1 578 ? 132.158 178.065 129.518 1.00 27.79 578 GLY D C 1
ATOM 7244 O O . GLY D 1 578 ? 132.022 178.681 128.492 1.00 27.79 578 GLY D O 1
ATOM 7245 N N . ASP D 1 579 ? 133.254 177.429 129.787 1.00 28.15 579 ASP D N 1
ATOM 7246 C CA . ASP D 1 579 ? 134.352 177.613 128.890 1.00 28.15 579 ASP D CA 1
ATOM 7247 C C . ASP D 1 579 ? 134.971 176.341 128.371 1.00 28.15 579 ASP D C 1
ATOM 7248 O O . ASP D 1 579 ? 134.832 175.305 128.943 1.00 28.15 579 ASP D O 1
ATOM 7253 N N . ARG D 1 580 ? 135.623 176.448 127.248 1.00 26.55 580 ARG D N 1
ATOM 7254 C CA . ARG D 1 580 ? 135.987 175.324 126.439 1.00 26.55 580 ARG D CA 1
ATOM 7255 C C . ARG D 1 580 ? 137.423 174.992 126.731 1.00 26.55 580 ARG D C 1
ATOM 7256 O O . ARG D 1 580 ? 138.254 175.856 126.769 1.00 26.55 580 ARG D O 1
ATOM 7264 N N . CYS D 1 581 ? 137.682 173.755 127.005 1.00 27.08 581 CYS D N 1
ATOM 7265 C CA . CYS D 1 581 ? 138.870 173.270 127.636 1.00 27.08 581 CYS D CA 1
ATOM 7266 C C . CYS D 1 581 ? 139.361 172.096 126.825 1.00 27.08 581 CYS D C 1
ATOM 7267 O O . CYS D 1 581 ? 138.668 171.650 125.966 1.00 27.08 581 CYS D O 1
ATOM 7270 N N . VAL D 1 582 ? 140.576 171.637 126.996 1.00 26.68 582 VAL D N 1
ATOM 7271 C CA . VAL D 1 582 ? 141.089 170.483 126.276 1.00 26.68 582 VAL D CA 1
ATOM 7272 C C . VAL D 1 582 ? 141.684 169.543 127.293 1.00 26.68 582 VAL D C 1
ATOM 7273 O O . VAL D 1 582 ? 142.474 169.966 128.110 1.00 26.68 582 VAL D O 1
ATOM 7277 N N . VAL D 1 583 ? 141.310 168.287 127.286 1.00 30.86 583 VAL D N 1
ATOM 7278 C CA . VAL D 1 583 ? 141.721 167.389 128.343 1.00 30.86 583 VAL D CA 1
ATOM 7279 C C . VAL D 1 583 ? 142.654 166.304 127.857 1.00 30.86 583 VAL D C 1
ATOM 7280 O O . VAL D 1 583 ? 143.719 166.110 128.432 1.00 30.86 583 VAL D O 1
ATOM 7284 N N . ASP D 1 584 ? 142.354 165.622 126.796 1.00 33.76 584 ASP D N 1
ATOM 7285 C CA . ASP D 1 584 ? 143.474 164.864 126.251 1.00 33.76 584 ASP D CA 1
ATOM 7286 C C . ASP D 1 584 ? 143.851 165.350 124.867 1.00 33.76 584 ASP D C 1
ATOM 7287 O O . ASP D 1 584 ? 144.906 165.908 124.720 1.00 33.76 584 ASP D O 1
ATOM 7292 N N . GLY D 1 585 ? 142.984 165.319 123.938 1.00 32.11 585 GLY D N 1
ATOM 7293 C CA . GLY D 1 585 ? 143.140 166.201 122.847 1.00 32.11 585 GLY D CA 1
ATOM 7294 C C . GLY D 1 585 ? 141.738 166.583 122.556 1.00 32.11 585 GLY D C 1
ATOM 7295 O O . GLY D 1 585 ? 141.472 167.144 121.516 1.00 32.11 585 GLY D O 1
ATOM 7296 N N . VAL D 1 586 ? 140.832 166.275 123.461 1.00 29.92 586 VAL D N 1
ATOM 7297 C CA . VAL D 1 586 ? 139.399 166.406 123.269 1.00 29.92 586 VAL D CA 1
ATOM 7298 C C . VAL D 1 586 ? 138.969 167.764 123.790 1.00 29.92 586 VAL D C 1
ATOM 7299 O O . VAL D 1 586 ? 139.167 168.059 124.950 1.00 29.92 586 VAL D O 1
ATOM 7303 N N . ALA D 1 587 ? 138.382 168.592 122.959 1.00 28.59 587 ALA D N 1
ATOM 7304 C CA . ALA D 1 587 ? 137.847 169.860 123.397 1.00 28.59 587 ALA D CA 1
ATOM 7305 C C . ALA D 1 587 ? 136.459 169.731 123.997 1.00 28.59 587 ALA D C 1
ATOM 7306 O O . ALA D 1 587 ? 135.596 169.099 123.433 1.00 28.59 587 ALA D O 1
ATOM 7308 N N . MET D 1 588 ? 136.226 170.369 125.123 1.00 28.21 588 MET D N 1
ATOM 7309 C CA . MET D 1 588 ? 135.073 170.088 125.957 1.00 28.21 588 MET D CA 1
ATOM 7310 C C . MET D 1 588 ? 134.600 171.309 126.709 1.00 28.21 588 MET D C 1
ATOM 7311 O O . MET D 1 588 ? 135.332 171.833 127.503 1.00 28.21 588 MET D O 1
ATOM 7316 N N . LEU D 1 589 ? 133.360 171.664 126.596 1.00 26.66 589 LEU D N 1
ATOM 7317 C CA . LEU D 1 589 ? 132.795 172.786 127.308 1.00 26.66 589 LEU D CA 1
ATOM 7318 C C . LEU D 1 589 ? 132.333 172.424 128.700 1.00 26.66 589 LEU D C 1
ATOM 7319 O O . LEU D 1 589 ? 131.665 171.444 128.866 1.00 26.66 589 LEU D O 1
ATOM 7324 N N . VAL D 1 590 ? 132.645 173.228 129.684 1.00 28.14 590 VAL D N 1
ATOM 7325 C CA . VAL D 1 590 ? 132.269 172.953 131.064 1.00 28.14 590 VAL D CA 1
ATOM 7326 C C . VAL D 1 590 ? 130.835 173.377 131.291 1.00 28.14 590 VAL D C 1
ATOM 7327 O O . VAL D 1 590 ? 130.471 174.483 130.956 1.00 28.14 590 VAL D O 1
ATOM 7331 N N . GLU D 1 591 ? 130.009 172.532 131.879 1.00 31.69 591 GLU D N 1
ATOM 7332 C CA . GLU D 1 591 ? 128.782 173.098 132.377 1.00 31.69 591 GLU D CA 1
ATOM 7333 C C . GLU D 1 591 ? 128.332 172.733 133.753 1.00 31.69 591 GLU D C 1
ATOM 7334 O O . GLU D 1 591 ? 127.358 173.308 134.200 1.00 31.69 591 GLU D O 1
ATOM 7340 N N . GLU D 1 592 ? 129.024 171.897 134.468 1.00 34.69 592 GLU D N 1
ATOM 7341 C CA . GLU D 1 592 ? 128.686 171.771 135.852 1.00 34.69 592 GLU D CA 1
ATOM 7342 C C . GLU D 1 592 ? 129.909 171.404 136.622 1.00 34.69 592 GLU D C 1
ATOM 7343 O O . GLU D 1 592 ? 130.620 170.534 136.228 1.00 34.69 592 GLU D O 1
ATOM 7349 N N . MET D 1 593 ? 130.165 172.083 137.705 1.00 38.50 593 MET D N 1
ATOM 7350 C CA . MET D 1 593 ? 131.285 171.770 138.558 1.00 38.50 593 MET D CA 1
ATOM 7351 C C . MET D 1 593 ? 130.724 171.313 139.878 1.00 38.50 593 MET D C 1
ATOM 7352 O O . MET D 1 593 ? 130.050 172.069 140.540 1.00 38.50 593 MET D O 1
ATOM 7357 N N . ASN D 1 594 ? 130.954 170.084 140.236 1.00 37.38 594 ASN D N 1
ATOM 7358 C CA . ASN D 1 594 ? 130.535 169.519 141.489 1.00 37.38 594 ASN D CA 1
ATOM 7359 C C . ASN D 1 594 ? 131.790 169.290 142.274 1.00 37.38 594 ASN D C 1
ATOM 7360 O O . ASN D 1 594 ? 132.860 169.594 141.819 1.00 37.38 594 ASN D O 1
ATOM 7365 N N . LEU D 1 595 ? 131.697 168.736 143.440 1.00 40.56 595 LEU D N 1
ATOM 7366 C CA . LEU D 1 595 ? 132.905 168.449 144.173 1.00 40.56 595 LEU D CA 1
ATOM 7367 C C . LEU D 1 595 ? 133.629 167.233 143.711 1.00 40.56 595 LEU D C 1
ATOM 7368 O O . LEU D 1 595 ? 134.825 167.200 143.861 1.00 40.56 595 LEU D O 1
ATOM 7373 N N . LEU D 1 596 ? 132.971 166.220 143.212 1.00 32.60 596 LEU D N 1
ATOM 7374 C CA . LEU D 1 596 ? 133.681 165.039 142.826 1.00 32.60 596 LEU D CA 1
ATOM 7375 C C . LEU D 1 596 ? 133.772 164.806 141.343 1.00 32.60 596 LEU D C 1
ATOM 7376 O O . LEU D 1 596 ? 134.562 163.984 140.951 1.00 32.60 596 LEU D O 1
ATOM 7381 N N . THR D 1 597 ? 133.049 165.545 140.518 1.00 29.87 597 THR D N 1
ATOM 7382 C CA . THR D 1 597 ? 132.864 165.313 139.096 1.00 29.87 597 THR D CA 1
ATOM 7383 C C . THR D 1 597 ? 132.741 166.641 138.361 1.00 29.87 597 THR D C 1
ATOM 7384 O O . THR D 1 597 ? 132.112 167.533 138.862 1.00 29.87 597 THR D O 1
ATOM 7388 N N . THR D 1 598 ? 133.337 166.797 137.193 1.00 27.55 598 THR D N 1
ATOM 7389 C CA . THR D 1 598 ? 132.992 167.887 136.284 1.00 27.55 598 THR D CA 1
ATOM 7390 C C . THR D 1 598 ? 132.153 167.329 135.153 1.00 27.55 598 THR D C 1
ATOM 7391 O O . THR D 1 598 ? 132.408 166.253 134.701 1.00 27.55 598 THR D O 1
ATOM 7395 N N . VAL D 1 599 ? 131.139 168.026 134.703 1.00 27.27 599 VAL D N 1
ATOM 7396 C CA . VAL D 1 599 ? 130.325 167.607 133.578 1.00 27.27 599 VAL D CA 1
ATOM 7397 C C . VAL D 1 599 ? 130.676 168.456 132.371 1.00 27.27 599 VAL D C 1
ATOM 7398 O O . VAL D 1 599 ? 130.723 169.661 132.468 1.00 27.27 599 VAL D O 1
ATOM 7402 N N . PHE D 1 600 ? 130.977 167.823 131.256 1.00 25.40 600 PHE D N 1
ATOM 7403 C CA . PHE D 1 600 ? 131.453 168.455 130.046 1.00 25.40 600 PHE D CA 1
ATOM 7404 C C . PHE D 1 600 ? 130.486 168.235 128.896 1.00 25.40 600 PHE D C 1
ATOM 7405 O O . PHE D 1 600 ? 129.670 167.377 128.941 1.00 25.40 600 PHE D O 1
ATOM 7413 N N . LEU D 1 601 ? 130.542 169.016 127.852 1.00 26.03 601 LEU D N 1
ATOM 7414 C CA . LEU D 1 601 ? 129.917 168.669 126.582 1.00 26.03 601 LEU D CA 1
ATOM 7415 C C . LEU D 1 601 ? 130.951 168.646 125.495 1.00 26.03 601 LEU D C 1
ATOM 7416 O O . LEU D 1 601 ? 131.770 169.527 125.426 1.00 26.03 601 LEU D O 1
ATOM 7421 N N . LYS D 1 602 ? 130.911 167.676 124.633 1.00 27.24 602 LYS D N 1
ATOM 7422 C CA . LYS D 1 602 ? 131.839 167.611 123.539 1.00 27.24 602 LYS D CA 1
ATOM 7423 C C . LYS D 1 602 ? 131.403 168.430 122.351 1.00 27.24 602 LYS D C 1
ATOM 7424 O O . LYS D 1 602 ? 130.391 169.091 122.368 1.00 27.24 602 LYS D O 1
ATOM 7430 N N . LEU D 1 603 ? 132.171 168.397 121.291 1.00 27.80 603 LEU D N 1
ATOM 7431 C CA . LEU D 1 603 ? 131.807 169.194 120.142 1.00 27.80 603 LEU D CA 1
ATOM 7432 C C . LEU D 1 603 ? 130.611 168.659 119.378 1.00 27.80 603 LEU D C 1
ATOM 7433 O O . LEU D 1 603 ? 129.993 169.436 118.681 1.00 27.80 603 LEU D O 1
ATOM 7438 N N . ASN D 1 604 ? 130.228 167.402 119.546 1.00 27.46 604 ASN D N 1
ATOM 7439 C CA . ASN D 1 604 ? 128.992 166.858 119.040 1.00 27.46 604 ASN D CA 1
ATOM 7440 C C . ASN D 1 604 ? 127.834 166.909 120.012 1.00 27.46 604 ASN D C 1
ATOM 7441 O O . ASN D 1 604 ? 126.792 166.429 119.665 1.00 27.46 604 ASN D O 1
ATOM 7446 N N . ASN D 1 605 ? 127.989 167.540 121.165 1.00 26.94 605 ASN D N 1
ATOM 7447 C CA . ASN D 1 605 ? 127.093 167.724 122.292 1.00 26.94 605 ASN D CA 1
ATOM 7448 C C . ASN D 1 605 ? 126.902 166.507 123.140 1.00 26.94 605 ASN D C 1
ATOM 7449 O O . ASN D 1 605 ? 125.997 166.463 123.837 1.00 26.94 605 ASN D O 1
ATOM 7454 N N . GLU D 1 606 ? 127.741 165.532 123.075 1.00 26.58 606 GLU D N 1
ATOM 7455 C CA . GLU D 1 606 ? 127.720 164.429 123.993 1.00 26.58 606 GLU D CA 1
ATOM 7456 C C . GLU D 1 606 ? 128.230 164.829 125.369 1.00 26.58 606 GLU D C 1
ATOM 7457 O O . GLU D 1 606 ? 129.214 165.516 125.494 1.00 26.58 606 GLU D O 1
ATOM 7463 N N . LYS D 1 607 ? 127.551 164.377 126.407 1.00 24.81 607 LYS D N 1
ATOM 7464 C CA . LYS D 1 607 ? 127.775 164.781 127.775 1.00 24.81 607 LYS D CA 1
ATOM 7465 C C . LYS D 1 607 ? 128.627 163.795 128.538 1.00 24.81 607 LYS D C 1
ATOM 7466 O O . LYS D 1 607 ? 128.310 162.642 128.574 1.00 24.81 607 LYS D O 1
ATOM 7472 N N . VAL D 1 608 ? 129.686 164.252 129.161 1.00 23.69 608 VAL D N 1
ATOM 7473 C CA . VAL D 1 608 ? 130.715 163.424 129.757 1.00 23.69 608 VAL D CA 1
ATOM 7474 C C . VAL D 1 608 ? 130.770 163.740 131.234 1.00 23.69 608 VAL D C 1
ATOM 7475 O O . VAL D 1 608 ? 130.714 164.889 131.617 1.00 23.69 608 VAL D O 1
ATOM 7479 N N . TYR D 1 609 ? 130.892 162.729 132.059 1.00 23.93 609 TYR D N 1
ATOM 7480 C CA . TYR D 1 609 ? 131.069 162.833 133.487 1.00 23.93 609 TYR D CA 1
ATOM 7481 C C . TYR D 1 609 ? 132.483 162.435 133.833 1.00 23.93 609 TYR D C 1
ATOM 7482 O O . TYR D 1 609 ? 132.811 161.280 133.754 1.00 23.93 609 TYR D O 1
ATOM 7491 N N . TYR D 1 610 ? 133.296 163.358 134.294 1.00 25.86 610 TYR D N 1
ATOM 7492 C CA . TYR D 1 610 ? 134.715 163.115 134.477 1.00 25.86 610 TYR D CA 1
ATOM 7493 C C . TYR D 1 610 ? 135.057 163.246 135.939 1.00 25.86 610 TYR D C 1
ATOM 7494 O O . TYR D 1 610 ? 134.821 164.299 136.492 1.00 25.86 610 TYR D O 1
ATOM 7503 N N . PRO D 1 611 ? 135.653 162.277 136.623 1.00 26.60 611 PRO D N 1
ATOM 7504 C CA . PRO D 1 611 ? 136.014 162.469 138.024 1.00 26.60 611 PRO D CA 1
ATOM 7505 C C . PRO D 1 611 ? 137.155 163.433 138.287 1.00 26.60 611 PRO D C 1
ATOM 7506 O O . PRO D 1 611 ? 138.218 163.286 137.740 1.00 26.60 611 PRO D O 1
ATOM 7510 N N . ASN D 1 612 ? 136.959 164.355 139.210 1.00 29.01 612 ASN D N 1
ATOM 7511 C CA . ASN D 1 612 ? 137.892 165.419 139.516 1.00 29.01 612 ASN D CA 1
ATOM 7512 C C . ASN D 1 612 ? 139.189 164.965 140.108 1.00 29.01 612 ASN D C 1
ATOM 7513 O O . ASN D 1 612 ? 140.080 165.759 140.176 1.00 29.01 612 ASN D O 1
ATOM 7518 N N . ALA D 1 613 ? 139.312 163.779 140.608 1.00 29.42 613 ALA D N 1
ATOM 7519 C CA . ALA D 1 613 ? 140.584 163.317 141.092 1.00 29.42 613 ALA D CA 1
ATOM 7520 C C . ALA D 1 613 ? 141.455 162.742 140.017 1.00 29.42 613 ALA D C 1
ATOM 7521 O O . ALA D 1 613 ? 142.643 162.639 140.211 1.00 29.42 613 ALA D O 1
ATOM 7523 N N . VAL D 1 614 ? 140.904 162.388 138.890 1.00 28.06 614 VAL D N 1
ATOM 7524 C CA . VAL D 1 614 ? 141.685 161.992 137.748 1.00 28.06 614 VAL D CA 1
ATOM 7525 C C . VAL D 1 614 ? 142.093 163.194 136.949 1.00 28.06 614 VAL D C 1
ATOM 7526 O O . VAL D 1 614 ? 143.186 163.245 136.429 1.00 28.06 614 VAL D O 1
ATOM 7530 N N . LEU D 1 615 ? 141.272 164.212 136.908 1.00 26.75 615 LEU D N 1
ATOM 7531 C CA . LEU D 1 615 ? 141.621 165.451 136.264 1.00 26.75 615 LEU D CA 1
ATOM 7532 C C . LEU D 1 615 ? 142.687 166.199 136.985 1.00 26.75 615 LEU D C 1
ATOM 7533 O O . LEU D 1 615 ? 143.359 166.994 136.383 1.00 26.75 615 LEU D O 1
ATOM 7538 N N . ALA D 1 616 ? 142.886 165.967 138.240 1.00 27.25 616 ALA D N 1
ATOM 7539 C CA . ALA D 1 616 ? 143.847 166.717 139.005 1.00 27.25 616 ALA D CA 1
ATOM 7540 C C . ALA D 1 616 ? 145.268 166.294 138.780 1.00 27.25 616 ALA D C 1
ATOM 7541 O O . ALA D 1 616 ? 146.139 166.866 139.378 1.00 27.25 616 ALA D O 1
ATOM 7543 N N . THR D 1 617 ? 145.527 165.316 137.937 1.00 26.85 617 THR D N 1
ATOM 7544 C CA . THR D 1 617 ? 146.850 164.864 137.580 1.00 26.85 617 THR D CA 1
ATOM 7545 C C . THR D 1 617 ? 147.214 165.074 136.124 1.00 26.85 617 THR D C 1
ATOM 7546 O O . THR D 1 617 ? 148.170 164.503 135.677 1.00 26.85 617 THR D O 1
ATOM 7550 N N . LYS D 1 618 ? 146.488 165.856 135.379 1.00 26.77 618 LYS D N 1
ATOM 7551 C CA . LYS D 1 618 ? 146.615 166.033 133.956 1.00 26.77 618 LYS D CA 1
ATOM 7552 C C . LYS D 1 618 ? 146.848 167.483 133.609 1.00 26.77 618 LYS D C 1
ATOM 7553 O O . LYS D 1 618 ? 146.451 168.337 134.359 1.00 26.77 618 LYS D O 1
ATOM 7559 N N . PRO D 1 619 ? 147.491 167.796 132.494 1.00 25.01 619 PRO D N 1
ATOM 7560 C CA . PRO D 1 619 ? 147.464 169.159 131.960 1.00 25.01 619 PRO D CA 1
ATOM 7561 C C . PRO D 1 619 ? 146.156 169.542 131.276 1.00 25.01 619 PRO D C 1
ATOM 7562 O O . PRO D 1 619 ? 145.648 168.803 130.445 1.00 25.01 619 PRO D O 1
ATOM 7566 N N . ILE D 1 620 ? 145.622 170.705 131.600 1.00 23.57 620 ILE D N 1
ATOM 7567 C CA . ILE D 1 620 ? 144.317 171.145 131.132 1.00 23.57 620 ILE D CA 1
ATOM 7568 C C . ILE D 1 620 ? 144.469 172.464 130.427 1.00 23.57 620 ILE D C 1
ATOM 7569 O O . ILE D 1 620 ? 145.040 173.369 130.979 1.00 23.57 620 ILE D O 1
ATOM 7574 N N . SER D 1 621 ? 143.965 172.585 129.223 1.00 24.42 621 SER D N 1
ATOM 7575 C CA . SER D 1 621 ? 144.001 173.823 128.480 1.00 24.42 621 SER D CA 1
ATOM 7576 C C . SER D 1 621 ? 142.722 174.586 128.654 1.00 24.42 621 SER D C 1
ATOM 7577 O O . SER D 1 621 ? 141.705 174.011 128.863 1.00 24.42 621 SER D O 1
ATOM 7580 N N . ASN D 1 622 ? 142.758 175.878 128.518 1.00 24.36 622 ASN D N 1
ATOM 7581 C CA . ASN D 1 622 ? 141.571 176.683 128.674 1.00 24.36 622 ASN D CA 1
ATOM 7582 C C . ASN D 1 622 ? 141.583 177.692 127.551 1.00 24.36 622 ASN D C 1
ATOM 7583 O O . ASN D 1 622 ? 142.465 178.517 127.493 1.00 24.36 622 ASN D O 1
ATOM 7588 N N . TYR D 1 623 ? 140.645 177.605 126.645 1.00 25.51 623 TYR D N 1
ATOM 7589 C CA . TYR D 1 623 ? 140.604 178.492 125.503 1.00 25.51 623 TYR D CA 1
ATOM 7590 C C . TYR D 1 623 ? 140.043 179.830 125.818 1.00 25.51 623 TYR D C 1
ATOM 7591 O O . TYR D 1 623 ? 140.331 180.757 125.121 1.00 25.51 623 TYR D O 1
ATOM 7600 N N . PHE D 1 624 ? 139.254 179.953 126.842 1.00 25.20 624 PHE D N 1
ATOM 7601 C CA . PHE D 1 624 ? 138.657 181.208 127.211 1.00 25.20 624 PHE D CA 1
ATOM 7602 C C . PHE D 1 624 ? 139.652 182.132 127.864 1.00 25.20 624 PHE D C 1
ATOM 7603 O O . PHE D 1 624 ? 139.590 183.336 127.675 1.00 25.20 624 PHE D O 1
ATOM 7611 N N . ARG D 1 625 ? 140.568 181.599 128.632 1.00 24.05 625 ARG D N 1
ATOM 7612 C CA . ARG D 1 625 ? 141.595 182.346 129.291 1.00 24.05 625 ARG D CA 1
ATOM 7613 C C . ARG D 1 625 ? 142.834 182.594 128.447 1.00 24.05 625 ARG D C 1
ATOM 7614 O O . ARG D 1 625 ? 143.763 183.143 128.958 1.00 24.05 625 ARG D O 1
ATOM 7622 N N . SER D 1 626 ? 142.860 182.313 127.263 1.00 24.40 626 SER D N 1
ATOM 7623 C CA . SER D 1 626 ? 143.962 182.428 126.336 1.00 24.40 626 SER D CA 1
ATOM 7624 C C . SER D 1 626 ? 144.001 183.771 125.629 1.00 24.40 626 SER D C 1
ATOM 7625 O O . SER D 1 626 ? 143.006 184.449 125.540 1.00 24.40 626 SER D O 1
ATOM 7628 N N . PRO D 1 627 ? 145.164 184.177 125.125 1.00 25.69 627 PRO D N 1
ATOM 7629 C CA . PRO D 1 627 ? 145.229 185.239 124.127 1.00 25.69 627 PRO D CA 1
ATOM 7630 C C . PRO D 1 627 ? 144.660 184.784 122.797 1.00 25.69 627 PRO D C 1
ATOM 7631 O O . PRO D 1 627 ? 144.359 183.627 122.615 1.00 25.69 627 PRO D O 1
ATOM 7635 N N . ASN D 1 628 ? 144.558 185.684 121.839 1.00 26.90 628 ASN D N 1
ATOM 7636 C CA . ASN D 1 628 ? 144.084 185.321 120.515 1.00 26.90 628 ASN D CA 1
ATOM 7637 C C . ASN D 1 628 ? 145.000 184.325 119.842 1.00 26.90 628 ASN D C 1
ATOM 7638 O O . ASN D 1 628 ? 146.199 184.483 119.873 1.00 26.90 628 ASN D O 1
ATOM 7643 N N . MET D 1 629 ? 144.442 183.313 119.227 1.00 26.59 629 MET D N 1
ATOM 7644 C CA . MET D 1 629 ? 145.131 182.080 118.929 1.00 26.59 629 MET D CA 1
ATOM 7645 C C . MET D 1 629 ? 145.543 181.986 117.479 1.00 26.59 629 MET D C 1
ATOM 7646 O O . MET D 1 629 ? 145.064 182.710 116.649 1.00 26.59 629 MET D O 1
ATOM 7651 N N . GLY D 1 630 ? 146.454 181.083 117.169 1.00 27.33 630 GLY D N 1
ATOM 7652 C CA . GLY D 1 630 ? 147.029 180.974 115.841 1.00 27.33 630 GLY D CA 1
ATOM 7653 C C . GLY D 1 630 ? 146.590 179.825 114.955 1.00 27.33 630 GLY D C 1
ATOM 7654 O O . GLY D 1 630 ? 146.290 178.780 115.429 1.00 27.33 630 GLY D O 1
ATOM 7655 N N . GLU D 1 631 ? 146.559 180.044 113.646 1.00 30.95 631 GLU D N 1
ATOM 7656 C CA . GLU D 1 631 ? 146.295 179.032 112.635 1.00 30.95 631 GLU D CA 1
ATOM 7657 C C . GLU D 1 631 ? 147.517 178.488 111.933 1.00 30.95 631 GLU D C 1
ATOM 7658 O O . GLU D 1 631 ? 148.536 179.119 111.862 1.00 30.95 631 GLU D O 1
ATOM 7664 N N . THR D 1 632 ? 147.337 177.340 111.310 1.00 31.19 632 THR D N 1
ATOM 7665 C CA . THR D 1 632 ? 148.235 176.697 110.379 1.00 31.19 632 THR D CA 1
ATOM 7666 C C . THR D 1 632 ? 147.434 176.276 109.178 1.00 31.19 632 THR D C 1
ATOM 7667 O O . THR D 1 632 ? 146.414 175.663 109.333 1.00 31.19 632 THR D O 1
ATOM 7671 N N . VAL D 1 633 ? 147.896 176.565 107.989 1.00 31.93 633 VAL D N 1
ATOM 7672 C CA . VAL D 1 633 ? 147.382 175.966 106.777 1.00 31.93 633 VAL D CA 1
ATOM 7673 C C . VAL D 1 633 ? 148.561 175.424 106.018 1.00 31.93 633 VAL D C 1
ATOM 7674 O O . VAL D 1 633 ? 149.426 176.181 105.637 1.00 31.93 633 VAL D O 1
ATOM 7678 N N . GLU D 1 634 ? 148.570 174.151 105.729 1.00 34.46 634 GLU D N 1
ATOM 7679 C CA . GLU D 1 634 ? 149.615 173.506 104.957 1.00 34.46 634 GLU D CA 1
ATOM 7680 C C . GLU D 1 634 ? 149.262 173.254 103.523 1.00 34.46 634 GLU D C 1
ATOM 7681 O O . GLU D 1 634 ? 148.125 172.990 103.208 1.00 34.46 634 GLU D O 1
ATOM 7687 N N . PHE D 1 635 ? 150.260 173.281 102.667 1.00 32.00 635 PHE D N 1
ATOM 7688 C CA . PHE D 1 635 ? 150.097 173.074 101.246 1.00 32.00 635 PHE D CA 1
ATOM 7689 C C . PHE D 1 635 ? 151.428 172.623 100.666 1.00 32.00 635 PHE D C 1
ATOM 7690 O O . PHE D 1 635 ? 152.442 172.792 101.277 1.00 32.00 635 PHE D O 1
ATOM 7698 N N . SER D 1 636 ? 151.411 171.946 99.543 1.00 33.61 636 SER D N 1
ATOM 7699 C CA . SER D 1 636 ? 152.595 171.395 98.900 1.00 33.61 636 SER D CA 1
ATOM 7700 C C . SER D 1 636 ? 152.754 171.918 97.498 1.00 33.61 636 SER D C 1
ATOM 7701 O O . SER D 1 636 ? 151.808 171.966 96.761 1.00 33.61 636 SER D O 1
ATOM 7704 N N . ILE D 1 637 ? 153.948 172.296 97.103 1.00 33.89 637 ILE D N 1
ATOM 7705 C CA . ILE D 1 637 ? 154.192 172.740 95.739 1.00 33.89 637 ILE D CA 1
ATOM 7706 C C . ILE D 1 637 ? 155.356 171.970 95.158 1.00 33.89 637 ILE D C 1
ATOM 7707 O O . ILE D 1 637 ? 156.033 171.228 95.827 1.00 33.89 637 ILE D O 1
ATOM 7712 N N . SER D 1 638 ? 155.543 172.129 93.879 1.00 34.56 638 SER D N 1
ATOM 7713 C CA . SER D 1 638 ? 156.584 171.458 93.141 1.00 34.56 638 SER D CA 1
ATOM 7714 C C . SER D 1 638 ? 157.935 172.058 93.449 1.00 34.56 638 SER D C 1
ATOM 7715 O O . SER D 1 638 ? 158.058 173.261 93.529 1.00 34.56 638 SER D O 1
ATOM 7718 N N . PHE D 1 639 ? 158.941 171.214 93.653 1.00 34.21 639 PHE D N 1
ATOM 7719 C CA . PHE D 1 639 ? 160.315 171.624 93.905 1.00 34.21 639 PHE D CA 1
ATOM 7720 C C . PHE D 1 639 ? 160.870 172.483 92.787 1.00 34.21 639 PHE D C 1
ATOM 7721 O O . PHE D 1 639 ? 161.642 173.366 93.041 1.00 34.21 639 PHE D O 1
ATOM 7729 N N . SER D 1 640 ? 160.486 172.278 91.565 1.00 36.67 640 SER D N 1
ATOM 7730 C CA . SER D 1 640 ? 161.010 173.131 90.538 1.00 36.67 640 SER D CA 1
ATOM 7731 C C . SER D 1 640 ? 160.190 174.369 90.287 1.00 36.67 640 SER D C 1
ATOM 7732 O O . SER D 1 640 ? 160.237 174.877 89.197 1.00 36.67 640 SER D O 1
ATOM 7735 N N . THR D 1 641 ? 159.445 174.840 91.239 1.00 37.77 641 THR D N 1
ATOM 7736 C CA . THR D 1 641 ? 158.892 176.174 91.226 1.00 37.77 641 THR D CA 1
ATOM 7737 C C . THR D 1 641 ? 160.021 177.170 91.249 1.00 37.77 641 THR D C 1
ATOM 7738 O O . THR D 1 641 ? 160.891 177.063 92.097 1.00 37.77 641 THR D O 1
ATOM 7742 N N . PRO D 1 642 ? 160.046 178.155 90.352 1.00 39.54 642 PRO D N 1
ATOM 7743 C CA . PRO D 1 642 ? 161.074 179.180 90.410 1.00 39.54 642 PRO D CA 1
ATOM 7744 C C . PRO D 1 642 ? 160.987 179.975 91.685 1.00 39.54 642 PRO D C 1
ATOM 7745 O O . PRO D 1 642 ? 159.953 180.037 92.314 1.00 39.54 642 PRO D O 1
ATOM 7749 N N . VAL D 1 643 ? 162.091 180.566 92.103 1.00 41.64 643 VAL D N 1
ATOM 7750 C CA . VAL D 1 643 ? 162.015 181.270 93.366 1.00 41.64 643 VAL D CA 1
ATOM 7751 C C . VAL D 1 643 ? 161.454 182.678 93.219 1.00 41.64 643 VAL D C 1
ATOM 7752 O O . VAL D 1 643 ? 161.120 183.297 94.212 1.00 41.64 643 VAL D O 1
ATOM 7756 N N . SER D 1 644 ? 161.261 183.182 92.017 1.00 42.31 644 SER D N 1
ATOM 7757 C CA . SER D 1 644 ? 160.493 184.396 91.879 1.00 42.31 644 SER D CA 1
ATOM 7758 C C . SER D 1 644 ? 159.004 184.175 92.003 1.00 42.31 644 SER D C 1
ATOM 7759 O O . SER D 1 644 ? 158.287 185.102 92.332 1.00 42.31 644 SER D O 1
ATOM 7762 N N . LYS D 1 645 ? 158.520 182.987 91.753 1.00 41.67 645 LYS D N 1
ATOM 7763 C CA . LYS D 1 645 ? 157.144 182.716 92.054 1.00 41.67 645 LYS D CA 1
ATOM 7764 C C . LYS D 1 645 ? 156.897 182.458 93.515 1.00 41.67 645 LYS D C 1
ATOM 7765 O O . LYS D 1 645 ? 155.799 182.675 93.959 1.00 41.67 645 LYS D O 1
ATOM 7771 N N . ILE D 1 646 ? 157.872 182.000 94.273 1.00 40.60 646 ILE D N 1
ATOM 7772 C CA . ILE D 1 646 ? 157.654 181.869 95.693 1.00 40.60 646 ILE D CA 1
ATOM 7773 C C . ILE D 1 646 ? 157.691 183.226 96.341 1.00 40.60 646 ILE D C 1
ATOM 7774 O O . ILE D 1 646 ? 157.057 183.456 97.350 1.00 40.60 646 ILE D O 1
ATOM 7779 N N . ALA D 1 647 ? 158.397 184.162 95.749 1.00 41.62 647 ALA D N 1
ATOM 7780 C CA . ALA D 1 647 ? 158.418 185.509 96.252 1.00 41.62 647 ALA D CA 1
ATOM 7781 C C . ALA D 1 647 ? 157.159 186.266 95.911 1.00 41.62 647 ALA D C 1
ATOM 7782 O O . ALA D 1 647 ? 156.766 187.133 96.663 1.00 41.62 647 ALA D O 1
ATOM 7784 N N . HIS D 1 648 ? 156.520 185.994 94.793 1.00 43.16 648 HIS D N 1
ATOM 7785 C CA . HIS D 1 648 ? 155.249 186.639 94.536 1.00 43.16 648 HIS D CA 1
ATOM 7786 C C . HIS D 1 648 ? 154.137 186.038 95.335 1.00 43.16 648 HIS D C 1
ATOM 7787 O O . HIS D 1 648 ? 153.149 186.698 95.562 1.00 43.16 648 HIS D O 1
ATOM 7794 N N . LEU D 1 649 ? 154.236 184.783 95.687 1.00 40.05 649 LEU D N 1
ATOM 7795 C CA . LEU D 1 649 ? 153.233 184.153 96.502 1.00 40.05 649 LEU D CA 1
ATOM 7796 C C . LEU D 1 649 ? 153.239 184.709 97.888 1.00 40.05 649 LEU D C 1
ATOM 7797 O O . LEU D 1 649 ? 152.187 184.915 98.452 1.00 40.05 649 LEU D O 1
ATOM 7802 N N . LYS D 1 650 ? 154.407 184.986 98.441 1.00 40.64 650 LYS D N 1
ATOM 7803 C CA . LYS D 1 650 ? 154.503 185.506 99.789 1.00 40.64 650 LYS D CA 1
ATOM 7804 C C . LYS D 1 650 ? 153.997 186.919 99.883 1.00 40.64 650 LYS D C 1
ATOM 7805 O O . LYS D 1 650 ? 153.443 187.326 100.887 1.00 40.64 650 LYS D O 1
ATOM 7811 N N . GLU D 1 651 ? 154.214 187.680 98.865 1.00 43.59 651 GLU D N 1
ATOM 7812 C CA . GLU D 1 651 ? 153.760 189.037 98.814 1.00 43.59 651 GLU D CA 1
ATOM 7813 C C . GLU D 1 651 ? 152.277 189.146 98.582 1.00 43.59 651 GLU D C 1
ATOM 7814 O O . GLU D 1 651 ? 151.643 190.066 99.048 1.00 43.59 651 GLU D O 1
ATOM 7820 N N . ARG D 1 652 ? 151.705 188.205 97.934 1.00 43.04 652 ARG D N 1
ATOM 7821 C CA . ARG D 1 652 ? 150.288 188.138 97.744 1.00 43.04 652 ARG D CA 1
ATOM 7822 C C . ARG D 1 652 ? 149.534 187.515 98.898 1.00 43.04 652 ARG D C 1
ATOM 7823 O O . ARG D 1 652 ? 148.395 187.858 99.107 1.00 43.04 652 ARG D O 1
ATOM 7831 N N . ILE D 1 653 ? 150.141 186.653 99.691 1.00 39.07 653 ILE D N 1
ATOM 7832 C CA . ILE D 1 653 ? 149.522 186.212 100.926 1.00 39.07 653 ILE D CA 1
ATOM 7833 C C . ILE D 1 653 ? 149.404 187.350 101.893 1.00 39.07 653 ILE D C 1
ATOM 7834 O O . ILE D 1 653 ? 148.376 187.531 102.521 1.00 39.07 653 ILE D O 1
ATOM 7839 N N . ALA D 1 654 ? 150.439 188.138 102.021 1.00 39.64 654 ALA D N 1
ATOM 7840 C CA . ALA D 1 654 ? 150.503 189.193 102.995 1.00 39.64 654 ALA D CA 1
ATOM 7841 C C . ALA D 1 654 ? 149.588 190.326 102.661 1.00 39.64 654 ALA D C 1
ATOM 7842 O O . ALA D 1 654 ? 149.164 191.047 103.528 1.00 39.64 654 ALA D O 1
ATOM 7844 N N . GLU D 1 655 ? 149.266 190.493 101.421 1.00 42.29 655 GLU D N 1
ATOM 7845 C CA . GLU D 1 655 ? 148.287 191.467 101.048 1.00 42.29 655 GLU D CA 1
ATOM 7846 C C . GLU D 1 655 ? 146.869 191.032 101.330 1.00 42.29 655 GLU D C 1
ATOM 7847 O O . GLU D 1 655 ? 146.045 191.858 101.653 1.00 42.29 655 GLU D O 1
ATOM 7853 N N . TYR D 1 656 ? 146.549 189.766 101.210 1.00 38.96 656 TYR D N 1
ATOM 7854 C CA . TYR D 1 656 ? 145.259 189.285 101.662 1.00 38.96 656 TYR D CA 1
ATOM 7855 C C . TYR D 1 656 ? 145.082 189.479 103.146 1.00 38.96 656 TYR D C 1
ATOM 7856 O O . TYR D 1 656 ? 143.999 189.809 103.582 1.00 38.96 656 TYR D O 1
ATOM 7865 N N . LEU D 1 657 ? 146.107 189.302 103.938 1.00 38.03 657 LEU D N 1
ATOM 7866 C CA . LEU D 1 657 ? 145.899 189.432 105.361 1.00 38.03 657 LEU D CA 1
ATOM 7867 C C . LEU D 1 657 ? 145.828 190.879 105.822 1.00 38.03 657 LEU D C 1
ATOM 7868 O O . LEU D 1 657 ? 145.225 191.150 106.845 1.00 38.03 657 LEU D O 1
ATOM 7873 N N . GLU D 1 658 ? 146.420 191.813 105.100 1.00 42.35 658 GLU D N 1
ATOM 7874 C CA . GLU D 1 658 ? 146.308 193.213 105.434 1.00 42.35 658 GLU D CA 1
ATOM 7875 C C . GLU D 1 658 ? 144.966 193.787 105.083 1.00 42.35 658 GLU D C 1
ATOM 7876 O O . GLU D 1 658 ? 144.536 194.731 105.717 1.00 42.35 658 GLU D O 1
ATOM 7882 N N . GLN D 1 659 ? 144.278 193.272 104.103 1.00 43.59 659 GLN D N 1
ATOM 7883 C CA . GLN D 1 659 ? 142.996 193.850 103.792 1.00 43.59 659 GLN D CA 1
ATOM 7884 C C . GLN D 1 659 ? 141.841 193.134 104.438 1.00 43.59 659 GLN D C 1
ATOM 7885 O O . GLN D 1 659 ? 140.704 193.418 104.124 1.00 43.59 659 GLN D O 1
ATOM 7891 N N . ASN D 1 660 ? 142.112 192.263 105.380 1.00 39.94 660 ASN D N 1
ATOM 7892 C CA . ASN D 1 660 ? 141.097 191.621 106.194 1.00 39.94 660 ASN D CA 1
ATOM 7893 C C . ASN D 1 660 ? 141.459 191.740 107.656 1.00 39.94 660 ASN D C 1
ATOM 7894 O O . ASN D 1 660 ? 141.628 190.734 108.319 1.00 39.94 660 ASN D O 1
ATOM 7899 N N . PRO D 1 661 ? 141.507 192.956 108.212 1.00 38.34 661 PRO D N 1
ATOM 7900 C CA . PRO D 1 661 ? 142.066 193.143 109.540 1.00 38.34 661 PRO D CA 1
ATOM 7901 C C . PRO D 1 661 ? 141.180 192.680 110.637 1.00 38.34 661 PRO D C 1
ATOM 7902 O O . PRO D 1 661 ? 141.644 192.520 111.755 1.00 38.34 661 PRO D O 1
ATOM 7906 N N . GLN D 1 662 ? 139.926 192.487 110.347 1.00 37.52 662 GLN D N 1
ATOM 7907 C CA . GLN D 1 662 ? 138.917 192.092 111.276 1.00 37.52 662 GLN D CA 1
ATOM 7908 C C . GLN D 1 662 ? 138.945 190.613 111.568 1.00 37.52 662 GLN D C 1
ATOM 7909 O O . GLN D 1 662 ? 138.299 190.186 112.502 1.00 37.52 662 GLN D O 1
ATOM 7915 N N . HIS D 1 663 ? 139.656 189.820 110.784 1.00 33.79 663 HIS D N 1
ATOM 7916 C CA . HIS D 1 663 ? 139.793 188.408 111.006 1.00 33.79 663 HIS D CA 1
ATOM 7917 C C . HIS D 1 663 ? 141.201 187.978 111.289 1.00 33.79 663 HIS D C 1
ATOM 7918 O O . HIS D 1 663 ? 141.384 187.032 112.030 1.00 33.79 663 HIS D O 1
ATOM 7925 N N . TRP D 1 664 ? 142.194 188.637 110.727 1.00 31.73 664 TRP D N 1
ATOM 7926 C CA . TRP D 1 664 ? 143.572 188.205 110.810 1.00 31.73 664 TRP D CA 1
ATOM 7927 C C . TRP D 1 664 ? 144.425 189.330 111.352 1.00 31.73 664 TRP D C 1
ATOM 7928 O O . TRP D 1 664 ? 144.182 190.472 111.045 1.00 31.73 664 TRP D O 1
ATOM 7939 N N . ALA D 1 665 ? 145.395 189.005 112.195 1.00 33.58 665 ALA D N 1
ATOM 7940 C CA . ALA D 1 665 ? 146.472 189.914 112.570 1.00 33.58 665 ALA D CA 1
ATOM 7941 C C . ALA D 1 665 ? 147.448 190.136 111.425 1.00 33.58 665 ALA D C 1
ATOM 7942 O O . ALA D 1 665 ? 147.563 189.302 110.548 1.00 33.58 665 ALA D O 1
ATOM 7944 N N . PRO D 1 666 ? 148.213 191.223 111.421 1.00 33.96 666 PRO D N 1
ATOM 7945 C CA . PRO D 1 666 ? 149.108 191.452 110.284 1.00 33.96 666 PRO D CA 1
ATOM 7946 C C . PRO D 1 666 ? 150.362 190.587 110.226 1.00 33.96 666 PRO D C 1
ATOM 7947 O O . PRO D 1 666 ? 150.862 190.345 109.139 1.00 33.96 666 PRO D O 1
ATOM 7951 N N . VAL D 1 667 ? 150.901 190.146 111.331 1.00 33.41 667 VAL D N 1
ATOM 7952 C CA . VAL D 1 667 ? 152.157 189.419 111.381 1.00 33.41 667 VAL D CA 1
ATOM 7953 C C . VAL D 1 667 ? 151.940 187.933 111.149 1.00 33.41 667 VAL D C 1
ATOM 7954 O O . VAL D 1 667 ? 151.073 187.327 111.758 1.00 33.41 667 VAL D O 1
ATOM 7958 N N . HIS D 1 668 ? 152.735 187.346 110.272 1.00 32.59 668 HIS D N 1
ATOM 7959 C CA . HIS D 1 668 ? 152.564 185.988 109.816 1.00 32.59 668 HIS D CA 1
ATOM 7960 C C . HIS D 1 668 ? 153.908 185.497 109.350 1.00 32.59 668 HIS D C 1
ATOM 7961 O O . HIS D 1 668 ? 154.858 186.245 109.332 1.00 32.59 668 HIS D O 1
ATOM 7968 N N . SER D 1 669 ? 153.985 184.239 108.956 1.00 31.68 669 SER D N 1
ATOM 7969 C CA . SER D 1 669 ? 155.189 183.695 108.367 1.00 31.68 669 SER D CA 1
ATOM 7970 C C . SER D 1 669 ? 154.857 182.567 107.418 1.00 31.68 669 SER D C 1
ATOM 7971 O O . SER D 1 669 ? 153.935 181.830 107.642 1.00 31.68 669 SER D O 1
ATOM 7974 N N . VAL D 1 670 ? 155.612 182.450 106.347 1.00 31.51 670 VAL D N 1
ATOM 7975 C CA . VAL D 1 670 ? 155.470 181.389 105.364 1.00 31.51 670 VAL D CA 1
ATOM 7976 C C . VAL D 1 670 ? 156.721 180.535 105.437 1.00 31.51 670 VAL D C 1
ATOM 7977 O O . VAL D 1 670 ? 157.819 181.040 105.318 1.00 31.51 670 VAL D O 1
ATOM 7981 N N . VAL D 1 671 ? 156.576 179.258 105.630 1.00 30.69 671 VAL D N 1
ATOM 7982 C CA . VAL D 1 671 ? 157.648 178.409 106.108 1.00 30.69 671 VAL D CA 1
ATOM 7983 C C . VAL D 1 671 ? 157.822 177.236 105.162 1.00 30.69 671 VAL D C 1
ATOM 7984 O O . VAL D 1 671 ? 156.852 176.758 104.620 1.00 30.69 671 VAL D O 1
ATOM 7988 N N . VAL D 1 672 ? 159.044 176.857 104.850 1.00 31.78 672 VAL D N 1
ATOM 7989 C CA . VAL D 1 672 ? 159.346 175.635 104.122 1.00 31.78 672 VAL D CA 1
ATOM 7990 C C . VAL D 1 672 ? 159.709 174.578 105.119 1.00 31.78 672 VAL D C 1
ATOM 7991 O O . VAL D 1 672 ? 160.681 174.721 105.825 1.00 31.78 672 VAL D O 1
ATOM 7995 N N . LYS D 1 673 ? 158.986 173.502 105.166 1.00 33.61 673 LYS D N 1
ATOM 7996 C CA . LYS D 1 673 ? 159.249 172.501 106.169 1.00 33.61 673 LYS D CA 1
ATOM 7997 C C . LYS D 1 673 ? 160.065 171.323 105.694 1.00 33.61 673 LYS D C 1
ATOM 7998 O O . LYS D 1 673 ? 160.880 170.863 106.443 1.00 33.61 673 LYS D O 1
ATOM 8004 N N . GLU D 1 674 ? 159.858 170.767 104.522 1.00 37.15 674 GLU D N 1
ATOM 8005 C CA . GLU D 1 674 ? 160.694 169.693 104.043 1.00 37.15 674 GLU D CA 1
ATOM 8006 C C . GLU D 1 674 ? 160.988 169.874 102.586 1.00 37.15 674 GLU D C 1
ATOM 8007 O O . GLU D 1 674 ? 160.277 170.542 101.881 1.00 37.15 674 GLU D O 1
ATOM 8013 N N . ILE D 1 675 ? 162.042 169.231 102.151 1.00 36.80 675 ILE D N 1
ATOM 8014 C CA . ILE D 1 675 ? 162.358 169.003 100.758 1.00 36.80 675 ILE D CA 1
ATOM 8015 C C . ILE D 1 675 ? 162.316 167.517 100.541 1.00 36.80 675 ILE D C 1
ATOM 8016 O O . ILE D 1 675 ? 163.112 166.810 101.132 1.00 36.80 675 ILE D O 1
ATOM 8021 N N . GLU D 1 676 ? 161.447 167.037 99.683 1.00 37.76 676 GLU D N 1
ATOM 8022 C CA . GLU D 1 676 ? 161.213 165.617 99.494 1.00 37.76 676 GLU D CA 1
ATOM 8023 C C . GLU D 1 676 ? 161.600 165.172 98.105 1.00 37.76 676 GLU D C 1
ATOM 8024 O O . GLU D 1 676 ? 160.995 165.609 97.152 1.00 37.76 676 GLU D O 1
ATOM 8030 N N . ASN D 1 677 ? 162.563 164.283 98.003 1.00 35.68 677 ASN D N 1
ATOM 8031 C CA . ASN D 1 677 ? 162.878 163.496 96.815 1.00 35.68 677 ASN D CA 1
ATOM 8032 C C . ASN D 1 677 ? 163.228 164.332 95.622 1.00 35.68 677 ASN D C 1
ATOM 8033 O O . ASN D 1 677 ? 163.035 163.887 94.527 1.00 35.68 677 ASN D O 1
ATOM 8038 N N . MET D 1 678 ? 163.702 165.536 95.821 1.00 35.68 678 MET D N 1
ATOM 8039 C CA . MET D 1 678 ? 163.770 166.614 94.849 1.00 35.68 678 MET D CA 1
ATOM 8040 C C . MET D 1 678 ? 162.546 166.799 93.977 1.00 35.68 678 MET D C 1
ATOM 8041 O O . MET D 1 678 ? 162.666 167.179 92.830 1.00 35.68 678 MET D O 1
ATOM 8046 N N . ASN D 1 679 ? 161.379 166.614 94.539 1.00 34.09 679 ASN D N 1
ATOM 8047 C CA . ASN D 1 679 ? 160.066 166.648 93.940 1.00 34.09 679 ASN D CA 1
ATOM 8048 C C . ASN D 1 679 ? 159.135 167.654 94.582 1.00 34.09 679 ASN D C 1
ATOM 8049 O O . ASN D 1 679 ? 158.498 168.408 93.894 1.00 34.09 679 ASN D O 1
ATOM 8054 N N . LYS D 1 680 ? 159.074 167.713 95.882 1.00 33.98 680 LYS D N 1
ATOM 8055 C CA . LYS D 1 680 ? 157.997 168.351 96.598 1.00 33.98 680 LYS D CA 1
ATOM 8056 C C . LYS D 1 680 ? 158.541 169.280 97.656 1.00 33.98 680 LYS D C 1
ATOM 8057 O O . LYS D 1 680 ? 159.368 168.870 98.442 1.00 33.98 680 LYS D O 1
ATOM 8063 N N . LEU D 1 681 ? 158.077 170.514 97.704 1.00 33.81 681 LEU D N 1
ATOM 8064 C CA . LEU D 1 681 ? 158.277 171.398 98.847 1.00 33.81 681 LEU D CA 1
ATOM 8065 C C . LEU D 1 681 ? 157.054 171.374 99.735 1.00 33.81 681 LEU D C 1
ATOM 8066 O O . LEU D 1 681 ? 155.977 171.669 99.291 1.00 33.81 681 LEU D O 1
ATOM 8071 N N . LYS D 1 682 ? 157.210 171.052 100.970 1.00 34.82 682 LYS D N 1
ATOM 8072 C CA . LYS D 1 682 ? 156.111 171.124 101.907 1.00 34.82 682 LYS D CA 1
ATOM 8073 C C . LYS D 1 682 ? 156.118 172.434 102.635 1.00 34.82 682 LYS D C 1
ATOM 8074 O O . LYS D 1 682 ? 157.053 172.725 103.332 1.00 34.82 682 LYS D O 1
ATOM 8080 N N . MET D 1 683 ? 155.081 173.211 102.501 1.00 34.05 683 MET D N 1
ATOM 8081 C CA . MET D 1 683 ? 155.043 174.549 103.029 1.00 34.05 683 MET D CA 1
ATOM 8082 C C . MET D 1 683 ? 153.948 174.706 104.066 1.00 34.05 683 MET D C 1
ATOM 8083 O O . MET D 1 683 ? 153.097 173.873 104.203 1.00 34.05 683 MET D O 1
ATOM 8088 N N . ALA D 1 684 ? 153.974 175.793 104.812 1.00 30.79 684 ALA D N 1
ATOM 8089 C CA . ALA D 1 684 ? 152.927 176.116 105.762 1.00 30.79 684 ALA D CA 1
ATOM 8090 C C . ALA D 1 684 ? 152.798 177.606 105.862 1.00 30.79 684 ALA D C 1
ATOM 8091 O O . ALA D 1 684 ? 153.729 178.318 105.594 1.00 30.79 684 ALA D O 1
ATOM 8093 N N . LEU D 1 685 ? 151.632 178.073 106.237 1.00 30.05 685 LEU D N 1
ATOM 8094 C CA . LEU D 1 685 ? 151.386 179.458 106.593 1.00 30.05 685 LEU D CA 1
ATOM 8095 C C . LEU D 1 685 ? 150.923 179.523 108.024 1.00 30.05 685 LEU D C 1
ATOM 8096 O O . LEU D 1 685 ? 149.982 178.856 108.377 1.00 30.05 685 LEU D O 1
ATOM 8101 N N . TYR D 1 686 ? 151.578 180.335 108.835 1.00 30.38 686 TYR D N 1
ATOM 8102 C CA . TYR D 1 686 ? 151.192 180.593 110.211 1.00 30.38 686 TYR D CA 1
ATOM 8103 C C . TYR D 1 686 ? 150.626 181.980 110.348 1.00 30.38 686 TYR D C 1
ATOM 8104 O O . TYR D 1 686 ? 151.267 182.927 109.965 1.00 30.38 686 TYR D O 1
ATOM 8113 N N . SER D 1 687 ? 149.438 182.108 110.909 1.00 30.62 687 SER D N 1
ATOM 8114 C CA . SER D 1 687 ? 148.840 183.404 111.118 1.00 30.62 687 SER D CA 1
ATOM 8115 C C . SER D 1 687 ? 147.994 183.406 112.363 1.00 30.62 687 SER D C 1
ATOM 8116 O O . SER D 1 687 ? 147.836 182.410 112.998 1.00 30.62 687 SER D O 1
ATOM 8119 N N . ASP D 1 688 ? 147.480 184.555 112.737 1.00 30.75 688 ASP D N 1
ATOM 8120 C CA . ASP D 1 688 ? 146.757 184.782 113.979 1.00 30.75 688 ASP D CA 1
ATOM 8121 C C . ASP D 1 688 ? 145.337 185.246 113.795 1.00 30.75 688 ASP D C 1
ATOM 8122 O O . ASP D 1 688 ? 145.083 186.192 113.076 1.00 30.75 688 ASP D O 1
ATOM 8127 N N . HIS D 1 689 ? 144.443 184.631 114.528 1.00 27.78 689 HIS D N 1
ATOM 8128 C CA . HIS D 1 689 ? 143.053 184.967 114.634 1.00 27.78 689 HIS D CA 1
ATOM 8129 C C . HIS D 1 689 ? 142.849 186.192 115.497 1.00 27.78 689 HIS D C 1
ATOM 8130 O O . HIS D 1 689 ? 143.699 186.619 116.223 1.00 27.78 689 HIS D O 1
ATOM 8137 N N . THR D 1 690 ? 141.683 186.758 115.435 1.00 28.05 690 THR D N 1
ATOM 8138 C CA . THR D 1 690 ? 141.295 187.778 116.369 1.00 28.05 690 THR D CA 1
ATOM 8139 C C . THR D 1 690 ? 140.309 187.242 117.381 1.00 28.05 690 THR D C 1
ATOM 8140 O O . THR D 1 690 ? 139.570 187.998 117.951 1.00 28.05 690 THR D O 1
ATOM 8144 N N . ILE D 1 691 ? 140.273 185.943 117.591 1.00 26.54 691 ILE D N 1
ATOM 8145 C CA . ILE D 1 691 ? 139.391 185.240 118.499 1.00 26.54 691 ILE D CA 1
ATOM 8146 C C . ILE D 1 691 ? 140.226 184.148 119.137 1.00 26.54 691 ILE D C 1
ATOM 8147 O O . ILE D 1 691 ? 141.338 183.928 118.744 1.00 26.54 691 ILE D O 1
ATOM 8152 N N . THR D 1 692 ? 139.698 183.437 120.094 1.00 26.05 692 THR D N 1
ATOM 8153 C CA . THR D 1 692 ? 140.307 182.197 120.540 1.00 26.05 692 THR D CA 1
ATOM 8154 C C . THR D 1 692 ? 139.547 181.022 119.967 1.00 26.05 692 THR D C 1
ATOM 8155 O O . THR D 1 692 ? 138.668 181.168 119.155 1.00 26.05 692 THR D O 1
ATOM 8159 N N . PHE D 1 693 ? 139.888 179.829 120.373 1.00 26.89 693 PHE D N 1
ATOM 8160 C CA . PHE D 1 693 ? 139.165 178.688 119.856 1.00 26.89 693 PHE D CA 1
ATOM 8161 C C . PHE D 1 693 ? 137.971 178.344 120.680 1.00 26.89 693 PHE D C 1
ATOM 8162 O O . PHE D 1 693 ? 137.456 177.286 120.492 1.00 26.89 693 PHE D O 1
ATOM 8170 N N . GLN D 1 694 ? 137.591 179.173 121.637 1.00 28.45 694 GLN D N 1
ATOM 8171 C CA . GLN D 1 694 ? 136.310 179.108 122.304 1.00 28.45 694 GLN D CA 1
ATOM 8172 C C . GLN D 1 694 ? 135.197 179.163 121.307 1.00 28.45 694 GLN D C 1
ATOM 8173 O O . GLN D 1 694 ? 134.244 178.405 121.392 1.00 28.45 694 GLN D O 1
ATOM 8179 N N . GLU D 1 695 ? 135.305 180.044 120.345 1.00 32.65 695 GLU D N 1
ATOM 8180 C CA . GLU D 1 695 ? 134.343 180.150 119.279 1.00 32.65 695 GLU D CA 1
ATOM 8181 C C . GLU D 1 695 ? 134.703 179.149 118.214 1.00 32.65 695 GLU D C 1
ATOM 8182 O O . GLU D 1 695 ? 135.356 179.465 117.253 1.00 32.65 695 GLU D O 1
ATOM 8188 N N . ASN D 1 696 ? 134.246 177.933 118.390 1.00 31.42 696 ASN D N 1
ATOM 8189 C CA . ASN D 1 696 ? 134.602 176.848 117.508 1.00 31.42 696 ASN D CA 1
ATOM 8190 C C . ASN D 1 696 ? 134.039 177.011 116.106 1.00 31.42 696 ASN D C 1
ATOM 8191 O O . ASN D 1 696 ? 134.714 176.707 115.152 1.00 31.42 696 ASN D O 1
ATOM 8196 N N . ARG D 1 697 ? 132.800 177.413 115.959 1.00 32.82 697 ARG D N 1
ATOM 8197 C CA . ARG D 1 697 ? 132.210 177.465 114.648 1.00 32.82 697 ARG D CA 1
ATOM 8198 C C . ARG D 1 697 ? 132.739 178.613 113.841 1.00 32.82 697 ARG D C 1
ATOM 8199 O O . ARG D 1 697 ? 132.882 178.507 112.648 1.00 32.82 697 ARG D O 1
ATOM 8207 N N . GLU D 1 698 ? 133.108 179.674 114.473 1.00 33.36 698 GLU D N 1
ATOM 8208 C CA . GLU D 1 698 ? 133.658 180.795 113.785 1.00 33.36 698 GLU D CA 1
ATOM 8209 C C . GLU D 1 698 ? 135.097 180.590 113.392 1.00 33.36 698 GLU D C 1
ATOM 8210 O O . GLU D 1 698 ? 135.515 181.108 112.372 1.00 33.36 698 GLU D O 1
ATOM 8216 N N . ARG D 1 699 ? 135.865 179.857 114.164 1.00 31.20 699 ARG D N 1
ATOM 8217 C CA . ARG D 1 699 ? 137.201 179.486 113.764 1.00 31.20 699 ARG D CA 1
ATOM 8218 C C . ARG D 1 699 ? 137.206 178.639 112.497 1.00 31.20 699 ARG D C 1
ATOM 8219 O O . ARG D 1 699 ? 138.025 178.865 111.628 1.00 31.20 699 ARG D O 1
ATOM 8227 N N . ASN D 1 700 ? 136.305 177.670 112.367 1.00 30.92 700 ASN D N 1
ATOM 8228 C CA . ASN D 1 700 ? 136.267 176.795 111.212 1.00 30.92 700 ASN D CA 1
ATOM 8229 C C . ASN D 1 700 ? 135.828 177.509 109.984 1.00 30.92 700 ASN D C 1
ATOM 8230 O O . ASN D 1 700 ? 136.249 177.164 108.912 1.00 30.92 700 ASN D O 1
ATOM 8235 N N . LEU D 1 701 ? 134.977 178.476 110.102 1.00 31.42 701 LEU D N 1
ATOM 8236 C CA . LEU D 1 701 ? 134.524 179.215 108.959 1.00 31.42 701 LEU D CA 1
ATOM 8237 C C . LEU D 1 701 ? 135.529 180.195 108.435 1.00 31.42 701 LEU D C 1
ATOM 8238 O O . LEU D 1 701 ? 135.572 180.410 107.247 1.00 31.42 701 LEU D O 1
ATOM 8243 N N . ARG D 1 702 ? 136.313 180.819 109.282 1.00 31.77 702 ARG D N 1
ATOM 8244 C CA . ARG D 1 702 ? 137.325 181.767 108.869 1.00 31.77 702 ARG D CA 1
ATOM 8245 C C . ARG D 1 702 ? 138.534 181.083 108.313 1.00 31.77 702 ARG D C 1
ATOM 8246 O O . ARG D 1 702 ? 139.205 181.629 107.470 1.00 31.77 702 ARG D O 1
ATOM 8254 N N . ARG D 1 703 ? 138.806 179.897 108.737 1.00 31.27 703 ARG D N 1
ATOM 8255 C CA . ARG D 1 703 ? 139.899 179.153 108.201 1.00 31.27 703 ARG D CA 1
ATOM 8256 C C . ARG D 1 703 ? 139.550 178.444 106.910 1.00 31.27 703 ARG D C 1
ATOM 8257 O O . ARG D 1 703 ? 140.418 178.205 106.113 1.00 31.27 703 ARG D O 1
ATOM 8265 N N . THR D 1 704 ? 138.305 178.143 106.659 1.00 31.58 704 THR D N 1
ATOM 8266 C CA . THR D 1 704 ? 137.841 177.691 105.370 1.00 31.58 704 THR D CA 1
ATOM 8267 C C . THR D 1 704 ? 137.965 178.769 104.329 1.00 31.58 704 THR D C 1
ATOM 8268 O O . THR D 1 704 ? 138.276 178.504 103.188 1.00 31.58 704 THR D O 1
ATOM 8272 N N . GLU D 1 705 ? 137.815 179.978 104.708 1.00 34.77 705 GLU D N 1
ATOM 8273 C CA . GLU D 1 705 ? 137.901 181.040 103.763 1.00 34.77 705 GLU D CA 1
ATOM 8274 C C . GLU D 1 705 ? 139.317 181.467 103.485 1.00 34.77 705 GLU D C 1
ATOM 8275 O O . GLU D 1 705 ? 139.604 181.924 102.404 1.00 34.77 705 GLU D O 1
ATOM 8281 N N . LEU D 1 706 ? 140.216 181.302 104.435 1.00 33.04 706 LEU D N 1
ATOM 8282 C CA . LEU D 1 706 ? 141.626 181.462 104.169 1.00 33.04 706 LEU D CA 1
ATOM 8283 C C . LEU D 1 706 ? 142.157 180.386 103.244 1.00 33.04 706 LEU D C 1
ATOM 8284 O O . LEU D 1 706 ? 142.942 180.686 102.368 1.00 33.04 706 LEU D O 1
ATOM 8289 N N . SER D 1 707 ? 141.735 179.143 103.409 1.00 32.95 707 SER D N 1
ATOM 8290 C CA . SER D 1 707 ? 142.149 178.045 102.560 1.00 32.95 707 SER D CA 1
ATOM 8291 C C . SER D 1 707 ? 141.683 178.210 101.143 1.00 32.95 707 SER D C 1
ATOM 8292 O O . SER D 1 707 ? 142.425 177.930 100.232 1.00 32.95 707 SER D O 1
ATOM 8295 N N . LEU D 1 708 ? 140.481 178.637 100.920 1.00 33.19 708 LEU D N 1
ATOM 8296 C CA . LEU D 1 708 ? 140.028 178.882 99.570 1.00 33.19 708 LEU D CA 1
ATOM 8297 C C . LEU D 1 708 ? 140.628 180.103 98.928 1.00 33.19 708 LEU D C 1
ATOM 8298 O O . LEU D 1 708 ? 140.591 180.207 97.724 1.00 33.19 708 LEU D O 1
ATOM 8303 N N . ALA D 1 709 ? 141.214 180.999 99.677 1.00 35.44 709 ALA D N 1
ATOM 8304 C CA . ALA D 1 709 ? 141.943 182.116 99.114 1.00 35.44 709 ALA D CA 1
ATOM 8305 C C . ALA D 1 709 ? 143.357 181.768 98.736 1.00 35.44 709 ALA D C 1
ATOM 8306 O O . ALA D 1 709 ? 143.851 182.296 97.769 1.00 35.44 709 ALA D O 1
ATOM 8308 N N . ILE D 1 710 ? 144.026 180.912 99.488 1.00 35.09 710 ILE D N 1
ATOM 8309 C CA . ILE D 1 710 ? 145.327 180.388 99.108 1.00 35.09 710 ILE D CA 1
ATOM 8310 C C . ILE D 1 710 ? 145.232 179.605 97.814 1.00 35.09 710 ILE D C 1
ATOM 8311 O O . ILE D 1 710 ? 146.056 179.749 96.935 1.00 35.09 710 ILE D O 1
ATOM 8316 N N . LYS D 1 711 ? 144.221 178.784 97.697 1.00 35.96 711 LYS D N 1
ATOM 8317 C CA . LYS D 1 711 ? 143.875 178.023 96.517 1.00 35.96 711 LYS D CA 1
ATOM 8318 C C . LYS D 1 711 ? 143.724 178.871 95.269 1.00 35.96 711 LYS D C 1
ATOM 8319 O O . LYS D 1 711 ? 144.056 178.432 94.182 1.00 35.96 711 LYS D O 1
ATOM 8325 N N . ARG D 1 712 ? 143.249 180.082 95.405 1.00 39.14 712 ARG D N 1
ATOM 8326 C CA . ARG D 1 712 ? 143.066 180.959 94.284 1.00 39.14 712 ARG D CA 1
ATOM 8327 C C . ARG D 1 712 ? 144.312 181.739 93.935 1.00 39.14 712 ARG D C 1
ATOM 8328 O O . ARG D 1 712 ? 144.537 182.016 92.775 1.00 39.14 712 ARG D O 1
ATOM 8336 N N . MET D 1 713 ? 145.149 182.072 94.906 1.00 40.24 713 MET D N 1
ATOM 8337 C CA . MET D 1 713 ? 146.447 182.656 94.633 1.00 40.24 713 MET D CA 1
ATOM 8338 C C . MET D 1 713 ? 147.355 181.699 93.906 1.00 40.24 713 MET D C 1
ATOM 8339 O O . MET D 1 713 ? 148.082 182.119 93.021 1.00 40.24 713 MET D O 1
ATOM 8344 N N . LEU D 1 714 ? 147.339 180.426 94.266 1.00 37.39 714 LEU D N 1
ATOM 8345 C CA . LEU D 1 714 ? 148.254 179.460 93.703 1.00 37.39 714 LEU D CA 1
ATOM 8346 C C . LEU D 1 714 ? 147.995 179.257 92.249 1.00 37.39 714 LEU D C 1
ATOM 8347 O O . LEU D 1 714 ? 148.919 179.092 91.476 1.00 37.39 714 LEU D O 1
ATOM 8352 N N . GLU D 1 715 ? 146.776 179.343 91.836 1.00 40.10 715 GLU D N 1
ATOM 8353 C CA . GLU D 1 715 ? 146.530 179.179 90.438 1.00 40.10 715 GLU D CA 1
ATOM 8354 C C . GLU D 1 715 ? 146.438 180.467 89.647 1.00 40.10 715 GLU D C 1
ATOM 8355 O O . GLU D 1 715 ? 146.434 180.397 88.436 1.00 40.10 715 GLU D O 1
ATOM 8361 N N . ASP D 1 716 ? 146.457 181.632 90.264 1.00 42.43 716 ASP D N 1
ATOM 8362 C CA . ASP D 1 716 ? 146.734 182.832 89.495 1.00 42.43 716 ASP D CA 1
ATOM 8363 C C . ASP D 1 716 ? 148.183 182.956 89.160 1.00 42.43 716 ASP D C 1
ATOM 8364 O O . ASP D 1 716 ? 148.527 183.710 88.275 1.00 42.43 716 ASP D O 1
ATOM 8369 N N . LEU D 1 717 ? 149.047 182.387 89.974 1.00 41.28 717 LEU D N 1
ATOM 8370 C CA . LEU D 1 717 ? 150.469 182.463 89.787 1.00 41.28 717 LEU D CA 1
ATOM 8371 C C . LEU D 1 717 ? 151.002 181.294 89.040 1.00 41.28 717 LEU D C 1
ATOM 8372 O O . LEU D 1 717 ? 152.186 181.211 88.903 1.00 41.28 717 LEU D O 1
ATOM 8377 N N . HIS D 1 718 ? 150.161 180.392 88.582 1.00 41.89 718 HIS D N 1
ATOM 8378 C CA . HIS D 1 718 ? 150.516 179.203 87.825 1.00 41.89 718 HIS D CA 1
ATOM 8379 C C . HIS D 1 718 ? 151.469 178.272 88.552 1.00 41.89 718 HIS D C 1
ATOM 8380 O O . HIS D 1 718 ? 152.358 177.702 87.963 1.00 41.89 718 HIS D O 1
ATOM 8387 N N . ILE D 1 719 ? 151.269 178.079 89.804 1.00 38.22 719 ILE D N 1
ATOM 8388 C CA . ILE D 1 719 ? 152.075 177.168 90.584 1.00 38.22 719 ILE D CA 1
ATOM 8389 C C . ILE D 1 719 ? 151.366 175.834 90.564 1.00 38.22 719 ILE D C 1
ATOM 8390 O O . ILE D 1 719 ? 150.156 175.814 90.606 1.00 38.22 719 ILE D O 1
ATOM 8395 N N . ASP D 1 720 ? 152.077 174.723 90.422 1.00 38.34 720 ASP D N 1
ATOM 8396 C CA . ASP D 1 720 ? 151.422 173.448 90.671 1.00 38.34 720 ASP D CA 1
ATOM 8397 C C . ASP D 1 720 ? 152.330 172.448 91.349 1.00 38.34 720 ASP D C 1
ATOM 8398 O O . ASP D 1 720 ? 153.266 172.804 92.027 1.00 38.34 720 ASP D O 1
ATOM 8403 N N . TYR D 1 721 ? 151.944 171.196 91.286 1.00 34.02 721 TYR D N 1
ATOM 8404 C CA . TYR D 1 721 ? 152.684 170.069 91.794 1.00 34.02 721 TYR D CA 1
ATOM 8405 C C . TYR D 1 721 ? 152.543 168.945 90.792 1.00 34.02 721 TYR D C 1
ATOM 8406 O O . TYR D 1 721 ? 151.461 168.707 90.303 1.00 34.02 721 TYR D O 1
ATOM 8415 N N . THR D 1 722 ? 153.611 168.252 90.476 1.00 33.40 722 THR D N 1
ATOM 8416 C CA . THR D 1 722 ? 153.571 167.115 89.574 1.00 33.40 722 THR D CA 1
ATOM 8417 C C . THR D 1 722 ? 154.322 165.948 90.174 1.00 33.40 722 THR D C 1
ATOM 8418 O O . THR D 1 722 ? 155.281 166.137 90.882 1.00 33.40 722 THR D O 1
ATOM 8422 N N . LEU D 1 723 ? 153.892 164.745 89.864 1.00 34.24 723 LEU D N 1
ATOM 8423 C CA . LEU D 1 723 ? 154.529 163.488 90.233 1.00 34.24 723 LEU D CA 1
ATOM 8424 C C . LEU D 1 723 ? 155.789 163.209 89.446 1.00 34.24 723 LEU D C 1
ATOM 8425 O O . LEU D 1 723 ? 155.968 163.687 88.347 1.00 34.24 723 LEU D O 1
ATOM 8430 N N . LEU D 1 724 ? 156.670 162.434 90.032 1.00 33.77 724 LEU D N 1
ATOM 8431 C CA . LEU D 1 724 ? 157.954 162.100 89.441 1.00 33.77 724 LEU D CA 1
ATOM 8432 C C . LEU D 1 724 ? 157.790 161.230 88.203 1.00 33.77 724 LEU D C 1
ATOM 8433 O O . LEU D 1 724 ? 156.995 160.320 88.218 1.00 33.77 724 LEU D O 1
ATOM 8438 N N . PRO D 1 725 ? 158.551 161.471 87.155 1.00 36.60 725 PRO D N 1
ATOM 8439 C CA . PRO D 1 725 ? 158.420 160.663 85.935 1.00 36.60 725 PRO D CA 1
ATOM 8440 C C . PRO D 1 725 ? 158.877 159.221 86.082 1.00 36.60 725 PRO D C 1
ATOM 8441 O O . PRO D 1 725 ? 159.677 158.879 86.938 1.00 36.60 725 PRO D O 1
ATOM 8445 N N . GLN D 1 726 ? 158.391 158.378 85.205 1.00 40.70 726 GLN D N 1
ATOM 8446 C CA . GLN D 1 726 ? 158.676 156.959 85.231 1.00 40.70 726 GLN D CA 1
ATOM 8447 C C . GLN D 1 726 ? 159.221 156.476 83.898 1.00 40.70 726 GLN D C 1
ATOM 8448 O O . GLN D 1 726 ? 158.627 156.721 82.873 1.00 40.70 726 GLN D O 1
ATOM 8454 N N . ASP D 1 727 ? 160.340 155.789 83.920 1.00 44.19 727 ASP D N 1
ATOM 8455 C CA . ASP D 1 727 ? 160.870 155.087 82.765 1.00 44.19 727 ASP D CA 1
ATOM 8456 C C . ASP D 1 727 ? 160.290 153.709 82.584 1.00 44.19 727 ASP D C 1
ATOM 8457 O O . ASP D 1 727 ? 160.236 152.941 83.523 1.00 44.19 727 ASP D O 1
ATOM 8462 N N . ILE D 1 728 ? 159.966 153.365 81.352 1.00 46.18 728 ILE D N 1
ATOM 8463 C CA . ILE D 1 728 ? 159.392 152.085 80.991 1.00 46.18 728 ILE D CA 1
ATOM 8464 C C . ILE D 1 728 ? 160.290 151.440 79.965 1.00 46.18 728 ILE D C 1
ATOM 8465 O O . ILE D 1 728 ? 160.561 152.031 78.930 1.00 46.18 728 ILE D O 1
ATOM 8470 N N . ASN D 1 729 ? 160.787 150.260 80.259 1.00 48.04 729 ASN D N 1
ATOM 8471 C CA . ASN D 1 729 ? 161.491 149.435 79.298 1.00 48.04 729 ASN D CA 1
ATOM 8472 C C . ASN D 1 729 ? 160.545 148.409 78.747 1.00 48.04 729 ASN D C 1
ATOM 8473 O O . ASN D 1 729 ? 160.171 147.488 79.446 1.00 48.04 729 ASN D O 1
ATOM 8478 N N . LEU D 1 730 ? 160.235 148.512 77.494 1.00 50.12 730 LEU D N 1
ATOM 8479 C CA . LEU D 1 730 ? 159.190 147.699 76.925 1.00 50.12 730 LEU D CA 1
ATOM 8480 C C . LEU D 1 730 ? 159.782 146.496 76.242 1.00 50.12 730 LEU D C 1
ATOM 8481 O O . LEU D 1 730 ? 160.555 146.619 75.313 1.00 50.12 730 LEU D O 1
ATOM 8486 N N . THR D 1 731 ? 159.436 145.329 76.723 1.00 51.97 731 THR D N 1
ATOM 8487 C CA . THR D 1 731 ? 160.016 144.102 76.208 1.00 51.97 731 THR D CA 1
ATOM 8488 C C . THR D 1 731 ? 159.100 143.450 75.168 1.00 51.97 731 THR D C 1
ATOM 8489 O O . THR D 1 731 ? 157.913 143.228 75.390 1.00 51.97 731 THR D O 1
ATOM 8493 N N . PHE E 1 439 ? 170.673 191.374 155.399 1.00 156.42 439 PHE E N 1
ATOM 8494 C CA . PHE E 1 439 ? 170.163 192.073 156.573 1.00 156.42 439 PHE E CA 1
ATOM 8495 C C . PHE E 1 439 ? 169.717 193.507 156.240 1.00 156.42 439 PHE E C 1
ATOM 8496 O O . PHE E 1 439 ? 170.539 194.413 156.073 1.00 156.42 439 PHE E O 1
ATOM 8498 N N . ARG E 1 440 ? 168.406 193.705 156.118 1.00 157.35 440 ARG E N 1
ATOM 8499 C CA . ARG E 1 440 ? 167.867 195.040 155.887 1.00 157.35 440 ARG E CA 1
ATOM 8500 C C . ARG E 1 440 ? 166.751 195.386 156.854 1.00 157.35 440 ARG E C 1
ATOM 8501 O O . ARG E 1 440 ? 166.774 196.466 157.470 1.00 157.35 440 ARG E O 1
ATOM 8503 N N . ASN E 1 441 ? 165.770 194.494 157.005 1.00 157.86 441 ASN E N 1
ATOM 8504 C CA . ASN E 1 441 ? 164.617 194.732 157.856 1.00 157.86 441 ASN E CA 1
ATOM 8505 C C . ASN E 1 441 ? 164.650 193.961 159.163 1.00 157.86 441 ASN E C 1
ATOM 8506 O O . ASN E 1 441 ? 164.026 194.407 160.136 1.00 157.86 441 ASN E O 1
ATOM 8508 N N . VAL E 1 442 ? 165.370 192.834 159.216 1.00 157.70 442 VAL E N 1
ATOM 8509 C CA . VAL E 1 442 ? 165.570 192.095 160.453 1.00 157.70 442 VAL E CA 1
ATOM 8510 C C . VAL E 1 442 ? 166.332 192.911 161.490 1.00 157.70 442 VAL E C 1
ATOM 8511 O O . VAL E 1 442 ? 166.131 192.706 162.691 1.00 157.70 442 VAL E O 1
ATOM 8513 N N . ALA E 1 443 ? 167.167 193.851 161.052 1.00 157.98 443 ALA E N 1
ATOM 8514 C CA . ALA E 1 443 ? 167.850 194.744 161.975 1.00 157.98 443 ALA E CA 1
ATOM 8515 C C . ALA E 1 443 ? 166.886 195.655 162.732 1.00 157.98 443 ALA E C 1
ATOM 8516 O O . ALA E 1 443 ? 167.195 196.048 163.859 1.00 157.98 443 ALA E O 1
ATOM 8518 N N . GLN E 1 444 ? 165.715 195.969 162.180 1.00 157.75 444 GLN E N 1
ATOM 8519 C CA . GLN E 1 444 ? 164.765 196.804 162.909 1.00 157.75 444 GLN E CA 1
ATOM 8520 C C . GLN E 1 444 ? 163.470 196.092 163.290 1.00 157.75 444 GLN E C 1
ATOM 8521 O O . GLN E 1 444 ? 162.717 196.624 164.108 1.00 157.75 444 GLN E O 1
ATOM 8523 N N . PRO E 1 445 ? 163.184 194.906 162.749 1.00 157.39 445 PRO E N 1
ATOM 8524 C CA . PRO E 1 445 ? 161.920 194.252 163.077 1.00 157.39 445 PRO E CA 1
ATOM 8525 C C . PRO E 1 445 ? 162.048 193.135 164.092 1.00 157.39 445 PRO E C 1
ATOM 8526 O O . PRO E 1 445 ? 161.069 192.851 164.787 1.00 157.39 445 PRO E O 1
ATOM 8528 N N . PHE E 1 446 ? 163.226 192.510 164.220 1.00 156.46 446 PHE E N 1
ATOM 8529 C CA . PHE E 1 446 ? 163.498 191.608 165.337 1.00 156.46 446 PHE E CA 1
ATOM 8530 C C . PHE E 1 446 ? 163.438 192.315 166.684 1.00 156.46 446 PHE E C 1
ATOM 8531 O O . PHE E 1 446 ? 163.232 191.645 167.705 1.00 156.46 446 PHE E O 1
ATOM 8533 N N . PHE E 1 447 ? 163.603 193.645 166.695 1.00 156.86 447 PHE E N 1
ATOM 8534 C CA . PHE E 1 447 ? 163.426 194.470 167.881 1.00 156.86 447 PHE E CA 1
ATOM 8535 C C . PHE E 1 447 ? 162.010 194.377 168.424 1.00 156.86 447 PHE E C 1
ATOM 8536 O O . PHE E 1 447 ? 161.797 194.451 169.639 1.00 156.86 447 PHE E O 1
ATOM 8538 N N . ASN E 1 448 ? 161.024 194.219 167.545 1.00 156.81 448 ASN E N 1
ATOM 8539 C CA . ASN E 1 448 ? 159.643 194.114 167.990 1.00 156.81 448 ASN E CA 1
ATOM 8540 C C . ASN E 1 448 ? 159.348 192.788 168.676 1.00 156.81 448 ASN E C 1
ATOM 8541 O O . ASN E 1 448 ? 158.275 192.635 169.261 1.00 156.81 448 ASN E O 1
ATOM 8543 N N . TYR E 1 449 ? 160.256 191.820 168.575 1.00 155.49 449 TYR E N 1
ATOM 8544 C CA . TYR E 1 449 ? 160.231 190.677 169.470 1.00 155.49 449 TYR E CA 1
ATOM 8545 C C . TYR E 1 449 ? 161.125 190.910 170.673 1.00 155.49 449 TYR E C 1
ATOM 8546 O O . TYR E 1 449 ? 160.944 190.265 171.709 1.00 155.49 449 TYR E O 1
ATOM 8548 N N . ILE E 1 450 ? 162.096 191.827 170.559 1.00 157.01 450 ILE E N 1
ATOM 8549 C CA . ILE E 1 450 ? 163.083 192.008 171.619 1.00 157.01 450 ILE E CA 1
ATOM 8550 C C . ILE E 1 450 ? 162.531 192.725 172.844 1.00 157.01 450 ILE E C 1
ATOM 8551 O O . ILE E 1 450 ? 162.937 192.389 173.958 1.00 157.01 450 ILE E O 1
ATOM 8553 N N . GLU E 1 451 ? 161.616 193.687 172.665 1.00 157.25 451 GLU E N 1
ATOM 8554 C CA . GLU E 1 451 ? 160.924 194.296 173.793 1.00 157.25 451 GLU E CA 1
ATOM 8555 C C . GLU E 1 451 ? 160.114 193.278 174.577 1.00 157.25 451 GLU E C 1
ATOM 8556 O O . GLU E 1 451 ? 160.094 193.329 175.809 1.00 157.25 451 GLU E O 1
ATOM 8558 N N . GLU E 1 452 ? 159.483 192.327 173.898 1.00 156.35 452 GLU E N 1
ATOM 8559 C CA . GLU E 1 452 ? 158.812 191.266 174.626 1.00 156.35 452 GLU E CA 1
ATOM 8560 C C . GLU E 1 452 ? 159.813 190.282 175.217 1.00 156.35 452 GLU E C 1
ATOM 8561 O O . GLU E 1 452 ? 159.488 189.595 176.187 1.00 156.35 452 GLU E O 1
ATOM 8563 N N . GLU E 1 453 ? 161.035 190.214 174.673 1.00 156.80 453 GLU E N 1
ATOM 8564 C CA . GLU E 1 453 ? 162.075 189.433 175.333 1.00 156.80 453 GLU E CA 1
ATOM 8565 C C . GLU E 1 453 ? 162.547 190.124 176.603 1.00 156.80 453 GLU E C 1
ATOM 8566 O O . GLU E 1 453 ? 162.997 189.461 177.542 1.00 156.80 453 GLU E O 1
ATOM 8568 N N . ASP E 1 454 ? 162.440 191.452 176.642 1.00 157.67 454 ASP E N 1
ATOM 8569 C CA . ASP E 1 454 ? 162.672 192.241 177.844 1.00 157.67 454 ASP E CA 1
ATOM 8570 C C . ASP E 1 454 ? 161.489 192.228 178.801 1.00 157.67 454 ASP E C 1
ATOM 8571 O O . ASP E 1 454 ? 161.696 192.319 180.011 1.00 157.67 454 ASP E O 1
ATOM 8573 N N . LEU E 1 455 ? 160.268 192.075 178.298 1.00 157.54 455 LEU E N 1
ATOM 8574 C CA . LEU E 1 455 ? 159.086 192.201 179.126 1.00 157.54 455 LEU E CA 1
ATOM 8575 C C . LEU E 1 455 ? 158.611 190.880 179.709 1.00 157.54 455 LEU E C 1
ATOM 8576 O O . LEU E 1 455 ? 157.684 190.885 180.517 1.00 157.54 455 LEU E O 1
ATOM 8578 N N . LEU E 1 456 ? 159.208 189.759 179.314 1.00 157.16 456 LEU E N 1
ATOM 8579 C CA . LEU E 1 456 ? 159.023 188.471 179.970 1.00 157.16 456 LEU E CA 1
ATOM 8580 C C . LEU E 1 456 ? 160.071 188.224 181.036 1.00 157.16 456 LEU E C 1
ATOM 8581 O O . LEU E 1 456 ? 159.854 187.388 181.925 1.00 157.16 456 LEU E O 1
ATOM 8583 N N . ARG E 1 457 ? 161.202 188.924 180.970 1.00 159.37 457 ARG E N 1
ATOM 8584 C CA . ARG E 1 457 ? 162.126 188.921 182.090 1.00 159.37 457 ARG E CA 1
ATOM 8585 C C . ARG E 1 457 ? 161.747 189.963 183.128 1.00 159.37 457 ARG E C 1
ATOM 8586 O O . ARG E 1 457 ? 162.238 189.907 184.258 1.00 159.37 457 ARG E O 1
ATOM 8588 N N . PHE E 1 458 ? 160.855 190.892 182.775 1.00 160.34 458 PHE E N 1
ATOM 8589 C CA . PHE E 1 458 ? 160.441 191.942 183.704 1.00 160.34 458 PHE E CA 1
ATOM 8590 C C . PHE E 1 458 ? 159.480 191.407 184.758 1.00 160.34 458 PHE E C 1
ATOM 8591 O O . PHE E 1 458 ? 159.842 191.277 185.932 1.00 160.34 458 PHE E O 1
ATOM 8593 N N . MET E 1 459 ? 158.263 191.042 184.357 1.00 160.80 459 MET E N 1
ATOM 8594 C CA . MET E 1 459 ? 157.281 190.497 185.286 1.00 160.80 459 MET E CA 1
ATOM 8595 C C . MET E 1 459 ? 157.388 188.979 185.423 1.00 160.80 459 MET E C 1
ATOM 8596 O O . MET E 1 459 ? 156.380 188.277 185.322 1.00 160.80 459 MET E O 1
ATOM 8598 N N . ILE E 1 460 ? 158.604 188.448 185.516 1.00 162.42 460 ILE E N 1
ATOM 8599 C CA . ILE E 1 460 ? 158.838 187.176 186.182 1.00 162.42 460 ILE E CA 1
ATOM 8600 C C . ILE E 1 460 ? 159.431 187.358 187.572 1.00 162.42 460 ILE E C 1
ATOM 8601 O O . ILE E 1 460 ? 159.117 186.584 188.478 1.00 162.42 460 ILE E O 1
ATOM 8603 N N . LYS E 1 461 ? 160.253 188.396 187.752 1.00 163.01 461 LYS E N 1
ATOM 8604 C CA . LYS E 1 461 ? 160.785 188.758 189.058 1.00 163.01 461 LYS E CA 1
ATOM 8605 C C . LYS E 1 461 ? 159.787 189.560 189.875 1.00 163.01 461 LYS E C 1
ATOM 8606 O O . LYS E 1 461 ? 159.663 189.343 191.086 1.00 163.01 461 LYS E O 1
ATOM 8608 N N . GLU E 1 462 ? 159.066 190.482 189.242 1.00 162.98 462 GLU E N 1
ATOM 8609 C CA . GLU E 1 462 ? 157.995 191.171 189.949 1.00 162.98 462 GLU E CA 1
ATOM 8610 C C . GLU E 1 462 ? 156.760 190.286 190.104 1.00 162.98 462 GLU E C 1
ATOM 8611 O O . GLU E 1 462 ? 155.928 190.544 190.982 1.00 162.98 462 GLU E O 1
ATOM 8613 N N . GLU E 1 463 ? 156.603 189.248 189.266 1.00 162.74 463 GLU E N 1
ATOM 8614 C CA . GLU E 1 463 ? 155.452 188.370 189.471 1.00 162.74 463 GLU E CA 1
ATOM 8615 C C . GLU E 1 463 ? 155.762 187.242 190.446 1.00 162.74 463 GLU E C 1
ATOM 8616 O O . GLU E 1 463 ? 154.902 186.867 191.248 1.00 162.74 463 GLU E O 1
ATOM 8618 N N . VAL E 1 464 ? 156.965 186.680 190.388 1.00 163.69 464 VAL E N 1
ATOM 8619 C CA . VAL E 1 464 ? 157.453 185.774 191.424 1.00 163.69 464 VAL E CA 1
ATOM 8620 C C . VAL E 1 464 ? 158.483 186.551 192.222 1.00 163.69 464 VAL E C 1
ATOM 8621 O O . VAL E 1 464 ? 159.664 186.578 191.868 1.00 163.69 464 VAL E O 1
ATOM 8623 N N . ASP E 1 465 ? 158.022 187.187 193.292 1.00 163.84 465 ASP E N 1
ATOM 8624 C CA . ASP E 1 465 ? 158.855 188.027 194.150 1.00 163.84 465 ASP E CA 1
ATOM 8625 C C . ASP E 1 465 ? 159.847 187.216 194.972 1.00 163.84 465 ASP E C 1
ATOM 8626 O O . ASP E 1 465 ? 160.661 187.777 195.714 1.00 163.84 465 ASP E O 1
ATOM 8628 N N . ASP E 1 472 ? 150.067 182.081 187.624 1.00 126.18 472 ASP E N 1
ATOM 8629 C CA . ASP E 1 472 ? 150.896 181.287 186.726 1.00 126.18 472 ASP E CA 1
ATOM 8630 C C . ASP E 1 472 ? 150.475 181.532 185.285 1.00 126.18 472 ASP E C 1
ATOM 8631 O O . ASP E 1 472 ? 151.270 181.365 184.370 1.00 126.18 472 ASP E O 1
ATOM 8633 N N . GLY E 1 473 ? 149.220 181.956 185.117 1.00 126.72 473 GLY E N 1
ATOM 8634 C CA . GLY E 1 473 ? 148.604 182.168 183.815 1.00 126.72 473 GLY E CA 1
ATOM 8635 C C . GLY E 1 473 ? 149.259 183.298 183.029 1.00 126.72 473 GLY E C 1
ATOM 8636 O O . GLY E 1 473 ? 149.849 183.054 181.973 1.00 126.72 473 GLY E O 1
ATOM 8637 N N . ALA E 1 474 ? 149.186 184.534 183.536 1.00 126.55 474 ALA E N 1
ATOM 8638 C CA . ALA E 1 474 ? 149.813 185.662 182.850 1.00 126.55 474 ALA E CA 1
ATOM 8639 C C . ALA E 1 474 ? 151.326 185.563 182.837 1.00 126.55 474 ALA E C 1
ATOM 8640 O O . ALA E 1 474 ? 151.966 186.202 182.002 1.00 126.55 474 ALA E O 1
ATOM 8642 N N . ALA E 1 475 ? 151.905 184.755 183.717 1.00 127.09 475 ALA E N 1
ATOM 8643 C CA . ALA E 1 475 ? 153.294 184.362 183.538 1.00 127.09 475 ALA E CA 1
ATOM 8644 C C . ALA E 1 475 ? 153.482 183.495 1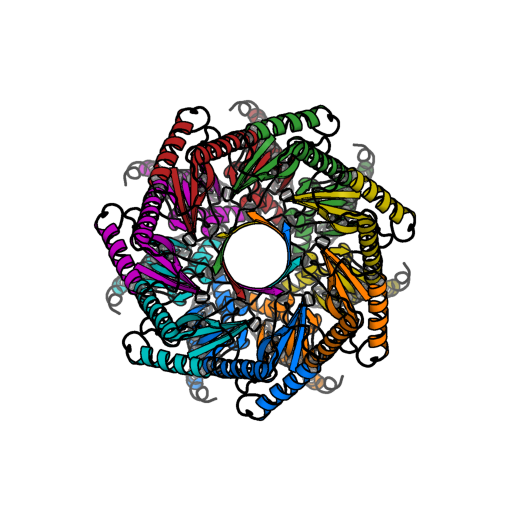82.297 1.00 127.09 475 ALA E C 1
ATOM 8645 O O . ALA E 1 475 ? 154.531 183.568 181.655 1.00 127.09 475 ALA E O 1
ATOM 8647 N N . GLU E 1 476 ? 152.485 182.686 181.939 1.00 126.54 476 GLU E N 1
ATOM 8648 C CA . GLU E 1 476 ? 152.649 181.686 180.889 1.00 126.54 476 GLU E CA 1
ATOM 8649 C C . GLU E 1 476 ? 152.059 182.110 179.553 1.00 126.54 476 GLU E C 1
ATOM 8650 O O . GLU E 1 476 ? 151.887 181.267 178.676 1.00 126.54 476 GLU E O 1
ATOM 8652 N N . THR E 1 477 ? 151.681 183.365 179.391 1.00 125.97 477 THR E N 1
ATOM 8653 C CA . THR E 1 477 ? 151.404 183.862 178.053 1.00 125.97 477 THR E CA 1
ATOM 8654 C C . THR E 1 477 ? 152.515 184.769 177.578 1.00 125.97 477 THR E C 1
ATOM 8655 O O . THR E 1 477 ? 152.682 184.963 176.369 1.00 125.97 477 THR E O 1
ATOM 8657 N N . GLY E 1 478 ? 153.288 185.310 178.511 1.00 127.80 478 GLY E N 1
ATOM 8658 C CA . GLY E 1 478 ? 154.402 186.173 178.153 1.00 127.80 478 GLY E CA 1
ATOM 8659 C C . GLY E 1 478 ? 155.492 185.406 177.438 1.00 127.80 478 GLY E C 1
ATOM 8660 O O . GLY E 1 478 ? 156.202 185.989 176.620 1.00 127.80 478 GLY E O 1
ATOM 8661 N N . ARG E 1 479 ? 155.625 184.114 177.710 1.00 125.43 479 ARG E N 1
ATOM 8662 C CA . ARG E 1 479 ? 156.550 183.281 176.965 1.00 125.43 479 ARG E CA 1
ATOM 8663 C C . ARG E 1 479 ? 155.901 182.630 175.755 1.00 125.43 479 ARG E C 1
ATOM 8664 O O . ARG E 1 479 ? 156.567 181.865 175.058 1.00 125.43 479 ARG E O 1
ATOM 8666 N N . ILE E 1 480 ? 154.605 182.851 175.535 1.00 123.45 480 ILE E N 1
ATOM 8667 C CA . ILE E 1 480 ? 153.979 182.345 174.319 1.00 123.45 480 ILE E CA 1
ATOM 8668 C C . ILE E 1 480 ? 153.531 183.476 173.413 1.00 123.45 480 ILE E C 1
ATOM 8669 O O . ILE E 1 480 ? 153.231 183.260 172.241 1.00 123.45 480 ILE E O 1
ATOM 8671 N N . THR E 1 481 ? 153.454 184.688 173.926 1.00 123.34 481 THR E N 1
ATOM 8672 C CA . THR E 1 481 ? 153.489 185.801 172.994 1.00 123.34 481 THR E CA 1
ATOM 8673 C C . THR E 1 481 ? 154.915 186.164 172.612 1.00 123.34 481 THR E C 1
ATOM 8674 O O . THR E 1 481 ? 155.129 187.107 171.860 1.00 123.34 481 THR E O 1
ATOM 8676 N N . ARG E 1 482 ? 155.895 185.453 173.154 1.00 121.39 482 ARG E N 1
ATOM 8677 C CA . ARG E 1 482 ? 157.278 185.533 172.728 1.00 121.39 482 ARG E CA 1
ATOM 8678 C C . ARG E 1 482 ? 157.682 184.380 171.840 1.00 121.39 482 ARG E C 1
ATOM 8679 O O . ARG E 1 482 ? 158.471 184.575 170.910 1.00 121.39 482 ARG E O 1
ATOM 8681 N N . LYS E 1 483 ? 157.149 183.183 172.103 1.00 119.30 483 LYS E N 1
ATOM 8682 C CA . LYS E 1 483 ? 157.595 182.003 171.379 1.00 119.30 483 LYS E CA 1
ATOM 8683 C C . LYS E 1 483 ? 157.139 182.058 169.939 1.00 119.30 483 LYS E C 1
ATOM 8684 O O . LYS E 1 483 ? 157.744 181.431 169.071 1.00 119.30 483 LYS E O 1
ATOM 8686 N N . ALA E 1 484 ? 156.080 182.816 169.673 1.00 116.72 484 ALA E N 1
ATOM 8687 C CA . ALA E 1 484 ? 155.644 183.130 168.330 1.00 116.72 484 ALA E CA 1
ATOM 8688 C C . ALA E 1 484 ? 156.568 184.085 167.629 1.00 116.72 484 ALA E C 1
ATOM 8689 O O . ALA E 1 484 ? 156.952 183.827 166.488 1.00 116.72 484 ALA E O 1
ATOM 8691 N N . PHE E 1 485 ? 156.908 185.192 168.265 1.00 116.49 485 PHE E N 1
ATOM 8692 C CA . PHE E 1 485 ? 157.664 186.207 167.571 1.00 116.49 485 PHE E CA 1
ATOM 8693 C C . PHE E 1 485 ? 159.127 185.842 167.425 1.00 116.49 485 PHE E C 1
ATOM 8694 O O . PHE E 1 485 ? 159.804 186.426 166.580 1.00 116.49 485 PHE E O 1
ATOM 8696 N N . THR E 1 486 ? 159.624 184.864 168.189 1.00 114.89 486 THR E N 1
ATOM 8697 C CA . THR E 1 486 ? 160.878 184.209 167.845 1.00 114.89 486 THR E CA 1
ATOM 8698 C C . THR E 1 486 ? 160.700 183.162 166.776 1.00 114.89 486 THR E C 1
ATOM 8699 O O . THR E 1 486 ? 161.544 183.070 165.884 1.00 114.89 486 THR E O 1
ATOM 8701 N N . GLU E 1 487 ? 159.593 182.432 166.782 1.00 112.09 487 GLU E N 1
ATOM 8702 C CA . GLU E 1 487 ? 159.280 181.594 165.641 1.00 112.09 487 GLU E CA 1
ATOM 8703 C C . GLU E 1 487 ? 158.857 182.403 164.430 1.00 112.09 487 GLU E C 1
ATOM 8704 O O . GLU E 1 487 ? 158.718 181.823 163.355 1.00 112.09 487 GLU E O 1
ATOM 8706 N N . TRP E 1 488 ? 158.671 183.713 164.564 1.00 110.05 488 TRP E N 1
ATOM 8707 C CA . TRP E 1 488 ? 158.326 184.583 163.451 1.00 110.05 488 TRP E CA 1
ATOM 8708 C C . TRP E 1 488 ? 159.535 185.103 162.709 1.00 110.05 488 TRP E C 1
ATOM 8709 O O . TRP E 1 488 ? 159.446 185.375 161.517 1.00 110.05 488 TRP E O 1
ATOM 8720 N N . VAL E 1 489 ? 160.656 185.309 163.373 1.00 110.49 489 VAL E N 1
ATOM 8721 C CA . VAL E 1 489 ? 161.809 185.770 162.627 1.00 110.49 489 VAL E CA 1
ATOM 8722 C C . VAL E 1 489 ? 162.551 184.619 161.979 1.00 110.49 489 VAL E C 1
ATOM 8723 O O . VAL E 1 489 ? 163.178 184.830 160.939 1.00 110.49 489 VAL E O 1
ATOM 8727 N N . VAL E 1 490 ? 162.430 183.398 162.509 1.00 108.83 490 VAL E N 1
ATOM 8728 C CA . VAL E 1 490 ? 162.941 182.221 161.822 1.00 108.83 490 VAL E CA 1
ATOM 8729 C C . VAL E 1 490 ? 162.179 182.017 160.522 1.00 108.83 490 VAL E C 1
ATOM 8730 O O . VAL E 1 490 ? 162.728 181.511 159.545 1.00 108.83 490 VAL E O 1
ATOM 8734 N N . LYS E 1 491 ? 160.921 182.446 160.470 1.00 105.79 491 LYS E N 1
ATOM 8735 C CA . LYS E 1 491 ? 160.265 182.635 159.188 1.00 105.79 491 LYS E CA 1
ATOM 8736 C C . LYS E 1 491 ? 160.976 183.707 158.371 1.00 105.79 491 LYS E C 1
ATOM 8737 O O . LYS E 1 491 ? 161.621 183.384 157.374 1.00 105.79 491 LYS E O 1
ATOM 8743 N N . VAL E 1 492 ? 160.964 184.970 158.821 1.00 107.28 492 VAL E N 1
ATOM 8744 C CA . VAL E 1 492 ? 161.350 186.069 157.930 1.00 107.28 492 VAL E CA 1
ATOM 8745 C C . VAL E 1 492 ? 162.834 186.082 157.582 1.00 107.28 492 VAL E C 1
ATOM 8746 O O . VAL E 1 492 ? 163.251 186.768 156.646 1.00 107.28 492 VAL E O 1
ATOM 8750 N N . TYR E 1 493 ? 163.643 185.312 158.283 1.00 109.07 493 TYR E N 1
ATOM 8751 C CA . TYR E 1 493 ? 165.051 185.279 157.953 1.00 109.07 493 TYR E CA 1
ATOM 8752 C C . TYR E 1 493 ? 165.363 184.079 157.078 1.00 109.07 493 TYR E C 1
ATOM 8753 O O . TYR E 1 493 ? 166.345 184.084 156.337 1.00 109.07 493 TYR E O 1
ATOM 8762 N N . THR E 1 494 ? 164.579 183.021 157.187 1.00 106.44 494 THR E N 1
ATOM 8763 C CA . THR E 1 494 ? 164.774 181.904 156.292 1.00 106.44 494 THR E CA 1
ATOM 8764 C C . THR E 1 494 ? 163.805 181.938 155.124 1.00 106.44 494 THR E C 1
ATOM 8765 O O . THR E 1 494 ? 163.505 180.892 154.527 1.00 106.44 494 THR E O 1
ATOM 8769 N N . SER E 1 495 ? 163.280 183.129 154.828 1.00 102.41 495 SER E N 1
ATOM 8770 C CA . SER E 1 495 ? 162.401 183.372 153.696 1.00 102.41 495 SER E CA 1
ATOM 8771 C C . SER E 1 495 ? 162.688 184.741 153.104 1.00 102.41 495 SER E C 1
ATOM 8772 O O . SER E 1 495 ? 161.997 185.153 152.173 1.00 102.41 495 SER E O 1
ATOM 8775 N N . ARG E 1 496 ? 163.620 185.500 153.675 1.00 102.05 496 ARG E N 1
ATOM 8776 C CA . ARG E 1 496 ? 164.314 186.542 152.933 1.00 102.05 496 ARG E CA 1
ATOM 8777 C C . ARG E 1 496 ? 165.590 186.015 152.307 1.00 102.05 496 ARG E C 1
ATOM 8778 O O . ARG E 1 496 ? 166.320 186.781 151.673 1.00 102.05 496 ARG E O 1
ATOM 8780 N N . ARG E 1 497 ? 165.864 184.724 152.508 1.00 99.51 497 ARG E N 1
ATOM 8781 C CA . ARG E 1 497 ? 166.864 184.016 151.726 1.00 99.51 497 ARG E CA 1
ATOM 8782 C C . ARG E 1 497 ? 166.343 183.676 150.342 1.00 99.51 497 ARG E C 1
ATOM 8783 O O . ARG E 1 497 ? 167.060 183.844 149.352 1.00 99.51 497 ARG E O 1
ATOM 8785 N N . ALA E 1 498 ? 165.110 183.184 150.240 1.00 92.06 498 ALA E N 1
ATOM 8786 C CA . ALA E 1 498 ? 164.575 182.761 148.940 1.00 92.06 498 ALA E CA 1
ATOM 8787 C C . ALA E 1 498 ? 163.696 183.843 148.348 1.00 92.06 498 ALA E C 1
ATOM 8788 O O . ALA E 1 498 ? 164.056 185.011 148.311 1.00 92.06 498 ALA E O 1
ATOM 8790 N N . ASP E 1 505 ? 163.340 182.692 144.374 1.00 49.20 505 ASP E N 1
ATOM 8791 C CA . ASP E 1 505 ? 163.049 181.974 143.148 1.00 49.20 505 ASP E CA 1
ATOM 8792 C C . ASP E 1 505 ? 161.603 181.995 142.632 1.00 49.20 505 ASP E C 1
ATOM 8793 O O . ASP E 1 505 ? 161.251 181.016 141.989 1.00 49.20 505 ASP E O 1
ATOM 8798 N N . THR E 1 506 ? 160.758 182.989 143.019 1.00 56.23 506 THR E N 1
ATOM 8799 C CA . THR E 1 506 ? 159.559 183.494 142.305 1.00 56.23 506 THR E CA 1
ATOM 8800 C C . THR E 1 506 ? 158.921 184.614 143.142 1.00 56.23 506 THR E C 1
ATOM 8801 O O . THR E 1 506 ? 158.648 184.401 144.314 1.00 56.23 506 THR E O 1
ATOM 8805 N N . LYS E 1 507 ? 158.568 185.755 142.547 1.00 60.98 507 LYS E N 1
ATOM 8806 C CA . LYS E 1 507 ? 157.847 186.741 143.366 1.00 60.98 507 LYS E CA 1
ATOM 8807 C C . LYS E 1 507 ? 156.366 186.489 143.597 1.00 60.98 507 LYS E C 1
ATOM 8808 O O . LYS E 1 507 ? 155.705 187.310 144.222 1.00 60.98 507 LYS E O 1
ATOM 8814 N N . THR E 1 508 ? 155.821 185.429 143.027 1.00 59.68 508 THR E N 1
ATOM 8815 C CA . THR E 1 508 ? 154.477 184.968 143.328 1.00 59.68 508 THR E CA 1
ATOM 8816 C C . THR E 1 508 ? 154.494 183.798 144.284 1.00 59.68 508 THR E C 1
ATOM 8817 O O . THR E 1 508 ? 153.659 183.708 145.179 1.00 59.68 508 THR E O 1
ATOM 8821 N N . ALA E 1 509 ? 155.417 182.880 144.100 1.00 57.91 509 ALA E N 1
ATOM 8822 C CA . ALA E 1 509 ? 155.415 181.694 144.910 1.00 57.91 509 ALA E CA 1
ATOM 8823 C C . ALA E 1 509 ? 156.088 181.912 146.244 1.00 57.91 509 ALA E C 1
ATOM 8824 O O . ALA E 1 509 ? 155.706 181.250 147.193 1.00 57.91 509 ALA E O 1
ATOM 8826 N N . VAL E 1 510 ? 157.034 182.853 146.360 1.00 61.49 510 VAL E N 1
ATOM 8827 C CA . VAL E 1 510 ? 157.605 183.193 147.661 1.00 61.49 510 VAL E CA 1
ATOM 8828 C C . VAL E 1 510 ? 156.541 183.752 148.575 1.00 61.49 510 VAL E C 1
ATOM 8829 O O . VAL E 1 510 ? 156.493 183.425 149.756 1.00 61.49 510 VAL E O 1
ATOM 8833 N N . LYS E 1 511 ? 155.632 184.542 148.040 1.00 63.13 511 LYS E N 1
ATOM 8834 C CA . LYS E 1 511 ? 154.594 185.071 148.893 1.00 63.13 511 LYS E CA 1
ATOM 8835 C C . LYS E 1 511 ? 153.362 184.207 149.014 1.00 63.13 511 LYS E C 1
ATOM 8836 O O . LYS E 1 511 ? 152.623 184.370 149.972 1.00 63.13 511 LYS E O 1
ATOM 8842 N N . GLN E 1 512 ? 153.109 183.305 148.105 1.00 59.28 512 GLN E N 1
ATOM 8843 C CA . GLN E 1 512 ? 152.123 182.288 148.390 1.00 59.28 512 GLN E CA 1
ATOM 8844 C C . GLN E 1 512 ? 152.661 181.270 149.391 1.00 59.28 512 GLN E C 1
ATOM 8845 O O . GLN E 1 512 ? 151.888 180.653 150.105 1.00 59.28 512 GLN E O 1
ATOM 8851 N N . LEU E 1 513 ? 153.982 181.159 149.519 1.00 65.11 513 LEU E N 1
ATOM 8852 C CA . LEU E 1 513 ? 154.619 180.333 150.531 1.00 65.11 513 LEU E CA 1
ATOM 8853 C C . LEU E 1 513 ? 154.650 181.003 151.879 1.00 65.11 513 LEU E C 1
ATOM 8854 O O . LEU E 1 513 ? 154.450 180.340 152.893 1.00 65.11 513 LEU E O 1
ATOM 8859 N N . ASN E 1 514 ? 154.905 182.305 151.911 1.00 73.78 514 ASN E N 1
ATOM 8860 C CA . ASN E 1 514 ? 154.896 183.049 153.155 1.00 73.78 514 ASN E CA 1
ATOM 8861 C C . ASN E 1 514 ? 153.561 182.973 153.859 1.00 73.78 514 ASN E C 1
ATOM 8862 O O . ASN E 1 514 ? 153.527 182.842 155.073 1.00 73.78 514 ASN E O 1
ATOM 8867 N N . LYS E 1 515 ? 152.461 183.008 153.120 1.00 75.22 515 LYS E N 1
ATOM 8868 C CA . LYS E 1 515 ? 151.153 182.796 153.707 1.00 75.22 515 LYS E CA 1
ATOM 8869 C C . LYS E 1 515 ? 150.987 181.406 154.277 1.00 75.22 515 LYS E C 1
ATOM 8870 O O . LYS E 1 515 ? 150.180 181.214 155.178 1.00 75.22 515 LYS E O 1
ATOM 8876 N N . LEU E 1 516 ? 151.715 180.439 153.773 1.00 76.87 516 LEU E N 1
ATOM 8877 C CA . LEU E 1 516 ? 151.519 179.069 154.186 1.00 76.87 516 LEU E CA 1
ATOM 8878 C C . LEU E 1 516 ? 152.248 178.751 155.473 1.00 76.87 516 LEU E C 1
ATOM 8879 O O . LEU E 1 516 ? 151.659 178.167 156.364 1.00 76.87 516 LEU E O 1
ATOM 8884 N N . VAL E 1 517 ? 153.509 179.145 155.609 1.00 83.34 517 VAL E N 1
ATOM 8885 C CA . VAL E 1 517 ? 154.209 178.963 156.866 1.00 83.34 517 VAL E CA 1
ATOM 8886 C C . VAL E 1 517 ? 153.770 179.960 157.918 1.00 83.34 517 VAL E C 1
ATOM 8887 O O . VAL E 1 517 ? 154.000 179.727 159.100 1.00 83.34 517 VAL E O 1
ATOM 8891 N N . THR E 1 518 ? 153.174 181.092 157.547 1.00 87.20 518 THR E N 1
ATOM 8892 C CA . THR E 1 518 ? 152.660 181.965 158.594 1.00 87.20 518 THR E CA 1
ATOM 8893 C C . THR E 1 518 ? 151.454 181.344 159.256 1.00 87.20 518 THR E C 1
ATOM 8894 O O . THR E 1 518 ? 151.356 181.326 160.478 1.00 87.20 518 THR E O 1
ATOM 8898 N N . ALA E 1 519 ? 150.593 180.733 158.484 1.00 90.70 519 ALA E N 1
ATOM 8899 C CA . ALA E 1 519 ? 149.429 180.094 159.051 1.00 90.70 519 ALA E CA 1
ATOM 8900 C C . ALA E 1 519 ? 149.693 178.732 159.655 1.00 90.70 519 ALA E C 1
ATOM 8901 O O . ALA E 1 519 ? 148.771 178.169 160.229 1.00 90.70 519 ALA E O 1
ATOM 8903 N N . ILE E 1 520 ? 150.873 178.142 159.562 1.00 94.10 520 ILE E N 1
ATOM 8904 C CA . ILE E 1 520 ? 151.113 176.979 160.407 1.00 94.10 520 ILE E CA 1
ATOM 8905 C C . ILE E 1 520 ? 152.030 177.297 161.549 1.00 94.10 520 ILE E C 1
ATOM 8906 O O . ILE E 1 520 ? 152.291 176.429 162.379 1.00 94.10 520 ILE E O 1
ATOM 8911 N N . LEU E 1 521 ? 152.519 178.512 161.632 1.00 98.54 521 LEU E N 1
ATOM 8912 C CA . LEU E 1 521 ? 153.233 178.973 162.803 1.00 98.54 521 LEU E CA 1
ATOM 8913 C C . LEU E 1 521 ? 152.409 179.962 163.584 1.00 98.54 521 LEU E C 1
ATOM 8914 O O . LEU E 1 521 ? 152.856 180.472 164.607 1.00 98.54 521 LEU E O 1
ATOM 8919 N N . MET E 1 522 ? 151.220 180.270 163.092 1.00 102.34 522 MET E N 1
ATOM 8920 C CA . MET E 1 522 ? 150.174 180.865 163.892 1.00 102.34 522 MET E CA 1
ATOM 8921 C C . MET E 1 522 ? 149.209 179.821 164.370 1.00 102.34 522 MET E C 1
ATOM 8922 O O . MET E 1 522 ? 148.086 180.152 164.748 1.00 102.34 522 MET E O 1
ATOM 8927 N N . VAL E 1 523 ? 149.609 178.557 164.295 1.00 107.16 523 VAL E N 1
ATOM 8928 C CA . VAL E 1 523 ? 148.922 177.492 164.997 1.00 107.16 523 VAL E CA 1
ATOM 8929 C C . VAL E 1 523 ? 149.800 176.789 166.011 1.00 107.16 523 VAL E C 1
ATOM 8930 O O . VAL E 1 523 ? 149.413 176.696 167.185 1.00 107.16 523 VAL E O 1
ATOM 8934 N N . VAL E 1 524 ? 151.019 176.392 165.674 1.00 109.26 524 VAL E N 1
ATOM 8935 C CA . VAL E 1 524 ? 151.907 175.795 166.654 1.00 109.26 524 VAL E CA 1
ATOM 8936 C C . VAL E 1 524 ? 152.500 176.833 167.605 1.00 109.26 524 VAL E C 1
ATOM 8937 O O . VAL E 1 524 ? 153.413 176.520 168.364 1.00 109.26 524 VAL E O 1
ATOM 8941 N N . THR E 1 525 ? 152.040 178.070 167.549 1.00 112.67 525 THR E N 1
ATOM 8942 C CA . THR E 1 525 ? 152.083 178.893 168.737 1.00 112.67 525 THR E CA 1
ATOM 8943 C C . THR E 1 525 ? 150.868 178.654 169.610 1.00 112.67 525 THR E C 1
ATOM 8944 O O . THR E 1 525 ? 151.011 178.356 170.802 1.00 112.67 525 THR E O 1
ATOM 8948 N N . VAL E 1 526 ? 149.676 178.772 169.027 1.00 114.38 526 VAL E N 1
ATOM 8949 C CA . VAL E 1 526 ? 148.443 178.713 169.801 1.00 114.38 526 VAL E CA 1
ATOM 8950 C C . VAL E 1 526 ? 148.238 177.330 170.387 1.00 114.38 526 VAL E C 1
ATOM 8951 O O . VAL E 1 526 ? 147.969 177.197 171.582 1.00 114.38 526 VAL E O 1
ATOM 8955 N N . VAL E 1 527 ? 148.476 176.276 169.611 1.00 116.03 527 VAL E N 1
ATOM 8956 C CA . VAL E 1 527 ? 148.236 174.950 170.158 1.00 116.03 527 VAL E CA 1
ATOM 8957 C C . VAL E 1 527 ? 149.301 174.530 171.158 1.00 116.03 527 VAL E C 1
ATOM 8958 O O . VAL E 1 527 ? 149.107 173.549 171.877 1.00 116.03 527 VAL E O 1
ATOM 8962 N N . ILE E 1 528 ? 150.402 175.265 171.296 1.00 117.92 528 ILE E N 1
ATOM 8963 C CA . ILE E 1 528 ? 151.204 175.042 172.485 1.00 117.92 528 ILE E CA 1
ATOM 8964 C C . ILE E 1 528 ? 150.975 176.110 173.540 1.00 117.92 528 ILE E C 1
ATOM 8965 O O . ILE E 1 528 ? 151.431 175.949 174.676 1.00 117.92 528 ILE E O 1
ATOM 8970 N N . TRP E 1 529 ? 150.280 177.194 173.212 1.00 121.06 529 TRP E N 1
ATOM 8971 C CA . TRP E 1 529 ? 149.860 178.129 174.247 1.00 121.06 529 TRP E CA 1
ATOM 8972 C C . TRP E 1 529 ? 148.772 177.524 175.110 1.00 121.06 529 TRP E C 1
ATOM 8973 O O . TRP E 1 529 ? 148.921 177.412 176.329 1.00 121.06 529 TRP E O 1
ATOM 8984 N N . LEU E 1 530 ? 147.668 177.123 174.496 1.00 121.21 530 LEU E N 1
ATOM 8985 C CA . LEU E 1 530 ? 146.576 176.595 175.295 1.00 121.21 530 LEU E CA 1
ATOM 8986 C C . LEU E 1 530 ? 146.856 175.174 175.756 1.00 121.21 530 LEU E C 1
ATOM 8987 O O . LEU E 1 530 ? 146.719 174.868 176.944 1.00 121.21 530 LEU E O 1
ATOM 8992 N N . LEU E 1 531 ? 147.317 174.312 174.866 1.00 119.93 531 LEU E N 1
ATOM 8993 C CA . LEU E 1 531 ? 147.437 172.903 175.203 1.00 119.93 531 LEU E CA 1
ATOM 8994 C C . LEU E 1 531 ? 148.804 172.538 175.757 1.00 119.93 531 LEU E C 1
ATOM 8995 O O . LEU E 1 531 ? 148.990 171.403 176.194 1.00 119.93 531 LEU E O 1
ATOM 9000 N N . LEU E 1 532 ? 149.766 173.457 175.778 1.00 120.64 532 LEU E N 1
ATOM 9001 C CA . LEU E 1 532 ? 150.959 173.203 176.565 1.00 120.64 532 LEU E CA 1
ATOM 9002 C C . LEU E 1 532 ? 151.432 174.328 177.451 1.00 120.64 532 LEU E C 1
ATOM 9003 O O . LEU E 1 532 ? 152.553 174.231 177.955 1.00 120.64 532 LEU E O 1
ATOM 9008 N N . LEU E 1 533 ? 150.673 175.387 177.642 1.00 123.76 533 LEU E N 1
ATOM 9009 C CA . LEU E 1 533 ? 151.170 176.330 178.619 1.00 123.76 533 LEU E CA 1
ATOM 9010 C C . LEU E 1 533 ? 150.091 176.906 179.541 1.00 123.76 533 LEU E C 1
ATOM 9011 O O . LEU E 1 533 ? 150.448 177.570 180.517 1.00 123.76 533 LEU E O 1
ATOM 9016 N N . GLU E 1 534 ? 148.797 176.689 179.288 1.00 125.19 534 GLU E N 1
ATOM 9017 C CA . GLU E 1 534 ? 147.788 177.182 180.226 1.00 125.19 534 GLU E CA 1
ATOM 9018 C C . GLU E 1 534 ? 146.935 176.082 180.838 1.00 125.19 534 GLU E C 1
ATOM 9019 O O . GLU E 1 534 ? 146.999 175.858 182.051 1.00 125.19 534 GLU E O 1
ATOM 9025 N N . VAL E 1 535 ? 146.154 175.384 180.049 1.00 125.31 535 VAL E N 1
ATOM 9026 C CA . VAL E 1 535 ? 145.316 174.322 180.569 1.00 125.31 535 VAL E CA 1
ATOM 9027 C C . VAL E 1 535 ? 146.204 173.099 180.712 1.00 125.31 535 VAL E C 1
ATOM 9028 O O . VAL E 1 535 ? 146.901 172.699 179.775 1.00 125.31 535 VAL E O 1
ATOM 9032 N N . ALA E 1 536 ? 146.170 172.509 181.906 1.00 126.25 536 ALA E N 1
ATOM 9033 C CA . ALA E 1 536 ? 147.190 171.567 182.346 1.00 126.25 536 ALA E CA 1
ATOM 9034 C C . ALA E 1 536 ? 147.155 170.277 181.534 1.00 126.25 536 ALA E C 1
ATOM 9035 O O . ALA E 1 536 ? 146.126 169.897 180.973 1.00 126.25 536 ALA E O 1
ATOM 9037 N N . THR E 1 537 ? 148.304 169.599 181.496 1.00 125.52 537 THR E N 1
ATOM 9038 C CA . THR E 1 537 ? 148.639 168.636 180.458 1.00 125.52 537 THR E CA 1
ATOM 9039 C C . THR E 1 537 ? 147.897 167.316 180.631 1.00 125.52 537 THR E C 1
ATOM 9040 O O . THR E 1 537 ? 147.051 167.144 181.515 1.00 125.52 537 THR E O 1
ATOM 9044 N N . THR E 1 538 ? 148.250 166.373 179.753 1.00 124.28 538 THR E N 1
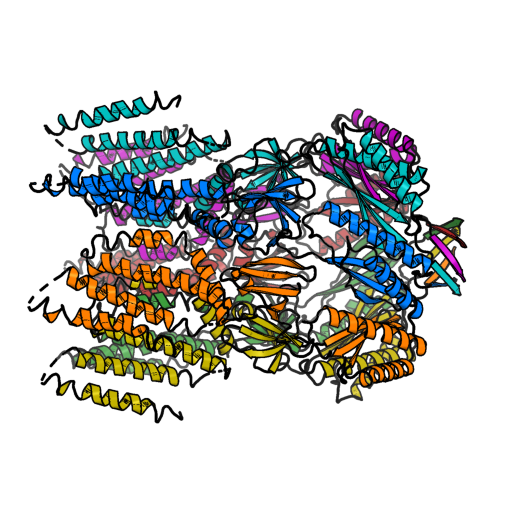ATOM 9045 C CA . THR E 1 538 ? 147.962 164.934 179.758 1.00 124.28 538 THR E CA 1
ATOM 9046 C C . THR E 1 538 ? 146.550 164.529 180.170 1.00 124.28 538 THR E C 1
ATOM 9047 O O . THR E 1 538 ? 146.377 163.537 180.878 1.00 124.28 538 THR E O 1
ATOM 9051 N N . LYS E 1 539 ? 145.544 165.310 179.790 1.00 122.47 539 LYS E N 1
ATOM 9052 C CA . LYS E 1 539 ? 144.160 164.841 179.854 1.00 122.47 539 LYS E CA 1
ATOM 9053 C C . LYS E 1 539 ? 143.460 164.951 178.515 1.00 122.47 539 LYS E C 1
ATOM 9054 O O . LYS E 1 539 ? 142.894 163.966 178.030 1.00 122.47 539 LYS E O 1
ATOM 9060 N N . VAL E 1 540 ? 143.475 166.141 177.911 1.00 120.05 540 VAL E N 1
ATOM 9061 C CA . VAL E 1 540 ? 143.070 166.355 176.532 1.00 120.05 540 VAL E CA 1
ATOM 9062 C C . VAL E 1 540 ? 144.257 166.355 175.593 1.00 120.05 540 VAL E C 1
ATOM 9063 O O . VAL E 1 540 ? 144.076 166.450 174.381 1.00 120.05 540 VAL E O 1
ATOM 9067 N N . LEU E 1 541 ? 145.472 166.187 176.127 1.00 119.11 541 LEU E N 1
ATOM 9068 C CA . LEU E 1 541 ? 146.687 166.203 175.323 1.00 119.11 541 LEU E CA 1
ATOM 9069 C C . LEU E 1 541 ? 146.832 164.920 174.534 1.00 119.11 541 LEU E C 1
ATOM 9070 O O . LEU E 1 541 ? 147.659 164.828 173.632 1.00 119.11 541 LEU E O 1
ATOM 9075 N N . LEU E 1 542 ? 146.058 163.902 174.876 1.00 116.35 542 LEU E N 1
ATOM 9076 C CA . LEU E 1 542 ? 146.100 162.661 174.121 1.00 116.35 542 LEU E CA 1
ATOM 9077 C C . LEU E 1 542 ? 144.712 162.244 173.653 1.00 116.35 542 LEU E C 1
ATOM 9078 O O . LEU E 1 542 ? 144.383 161.053 173.642 1.00 116.35 542 LEU E O 1
ATOM 9083 N N . PHE E 1 543 ? 143.858 163.198 173.312 1.00 112.21 543 PHE E N 1
ATOM 9084 C CA . PHE E 1 543 ? 142.718 162.871 172.464 1.00 112.21 543 PHE E CA 1
ATOM 9085 C C . PHE E 1 543 ? 142.793 163.539 171.107 1.00 112.21 543 PHE E C 1
ATOM 9086 O O . PHE E 1 543 ? 142.454 162.926 170.094 1.00 112.21 543 PHE E O 1
ATOM 9094 N N . PHE E 1 544 ? 143.255 164.779 171.070 1.00 110.15 544 PHE E N 1
ATOM 9095 C CA . PHE E 1 544 ? 143.366 165.488 169.815 1.00 110.15 544 PHE E CA 1
ATOM 9096 C C . PHE E 1 544 ? 144.411 164.831 168.911 1.00 110.15 544 PHE E C 1
ATOM 9097 O O . PHE E 1 544 ? 144.375 165.007 167.692 1.00 110.15 544 PHE E O 1
ATOM 9105 N N . SER E 1 545 ? 145.356 164.089 169.494 1.00 105.69 545 SER E N 1
ATOM 9106 C CA . SER E 1 545 ? 146.327 163.344 168.710 1.00 105.69 545 SER E CA 1
ATOM 9107 C C . SER E 1 545 ? 145.795 162.024 168.186 1.00 105.69 545 SER E C 1
ATOM 9108 O O . SER E 1 545 ? 146.570 161.232 167.657 1.00 105.69 545 SER E O 1
ATOM 9111 N N . THR E 1 546 ? 144.527 161.703 168.382 1.00 102.52 546 THR E N 1
ATOM 9112 C CA . THR E 1 546 ? 143.947 160.708 167.495 1.00 102.52 546 THR E CA 1
ATOM 9113 C C . THR E 1 546 ? 143.442 161.391 166.248 1.00 102.52 546 THR E C 1
ATOM 9114 O O . THR E 1 546 ? 143.680 160.937 165.126 1.00 102.52 546 THR E O 1
ATOM 9118 N N . GLN E 1 547 ? 142.747 162.511 166.439 1.00 99.13 547 GLN E N 1
ATOM 9119 C CA . GLN E 1 547 ? 142.146 163.215 165.325 1.00 99.13 547 GLN E CA 1
ATOM 9120 C C . GLN E 1 547 ? 143.215 163.898 164.483 1.00 99.13 547 GLN E C 1
ATOM 9121 O O . GLN E 1 547 ? 143.066 163.987 163.266 1.00 99.13 547 GLN E O 1
ATOM 9127 N N . LEU E 1 548 ? 144.318 164.344 165.105 1.00 97.03 548 LEU E N 1
ATOM 9128 C CA . LEU E 1 548 ? 145.480 164.808 164.346 1.00 97.03 548 LEU E CA 1
ATOM 9129 C C . LEU E 1 548 ? 146.063 163.713 163.493 1.00 97.03 548 LEU E C 1
ATOM 9130 O O . LEU E 1 548 ? 146.351 163.941 162.323 1.00 97.03 548 LEU E O 1
ATOM 9135 N N . VAL E 1 549 ? 146.210 162.528 164.050 1.00 94.44 549 VAL E N 1
ATOM 9136 C CA . VAL E 1 549 ? 146.541 161.348 163.286 1.00 94.44 549 VAL E CA 1
ATOM 9137 C C . VAL E 1 549 ? 145.389 160.921 162.394 1.00 94.44 549 VAL E C 1
ATOM 9138 O O . VAL E 1 549 ? 145.616 160.271 161.369 1.00 94.44 549 VAL E O 1
ATOM 9142 N N . ALA E 1 550 ? 144.164 161.307 162.702 1.00 90.99 550 ALA E N 1
ATOM 9143 C CA . ALA E 1 550 ? 143.106 160.931 161.774 1.00 90.99 550 ALA E CA 1
ATOM 9144 C C . ALA E 1 550 ? 143.117 161.820 160.541 1.00 90.99 550 ALA E C 1
ATOM 9145 O O . ALA E 1 550 ? 143.031 161.330 159.418 1.00 90.99 550 ALA E O 1
ATOM 9147 N N . LEU E 1 551 ? 143.337 163.114 160.707 1.00 84.79 551 LEU E N 1
ATOM 9148 C CA . LEU E 1 551 ? 143.401 163.958 159.533 1.00 84.79 551 LEU E CA 1
ATOM 9149 C C . LEU E 1 551 ? 144.697 163.834 158.758 1.00 84.79 551 LEU E C 1
ATOM 9150 O O . LEU E 1 551 ? 144.947 164.641 157.894 1.00 84.79 551 LEU E O 1
ATOM 9155 N N . ALA E 1 552 ? 145.527 162.870 159.029 1.00 81.41 552 ALA E N 1
ATOM 9156 C CA . ALA E 1 552 ? 146.517 162.541 158.040 1.00 81.41 552 ALA E CA 1
ATOM 9157 C C . ALA E 1 552 ? 146.200 161.259 157.294 1.00 81.41 552 ALA E C 1
ATOM 9158 O O . ALA E 1 552 ? 147.106 160.691 156.697 1.00 81.41 552 ALA E O 1
ATOM 9160 N N . PHE E 1 553 ? 144.964 160.754 157.321 1.00 80.06 553 PHE E N 1
ATOM 9161 C CA . PHE E 1 553 ? 144.440 159.943 156.213 1.00 80.06 553 PHE E CA 1
ATOM 9162 C C . PHE E 1 553 ? 143.674 160.777 155.208 1.00 80.06 553 PHE E C 1
ATOM 9163 O O . PHE E 1 553 ? 143.323 160.266 154.149 1.00 80.06 553 PHE E O 1
ATOM 9171 N N . ILE E 1 554 ? 143.404 162.030 155.516 1.00 71.68 554 ILE E N 1
ATOM 9172 C CA . ILE E 1 554 ? 142.660 162.888 154.629 1.00 71.68 554 ILE E CA 1
ATOM 9173 C C . ILE E 1 554 ? 143.641 163.816 153.944 1.00 71.68 554 ILE E C 1
ATOM 9174 O O . ILE E 1 554 ? 143.841 163.718 152.738 1.00 71.68 554 ILE E O 1
ATOM 9179 N N . ILE E 1 555 ? 144.314 164.672 154.710 1.00 65.16 555 ILE E N 1
ATOM 9180 C CA . ILE E 1 555 ? 145.110 165.736 154.134 1.00 65.16 555 ILE E CA 1
ATOM 9181 C C . ILE E 1 555 ? 146.545 165.295 153.975 1.00 65.16 555 ILE E C 1
ATOM 9182 O O . ILE E 1 555 ? 147.395 166.073 153.579 1.00 65.16 555 ILE E O 1
ATOM 9187 N N . GLY E 1 556 ? 146.823 164.045 154.184 1.00 62.89 556 GLY E N 1
ATOM 9188 C CA . GLY E 1 556 ? 148.196 163.624 154.128 1.00 62.89 556 GLY E CA 1
ATOM 9189 C C . GLY E 1 556 ? 148.810 163.498 152.764 1.00 62.89 556 GLY E C 1
ATOM 9190 O O . GLY E 1 556 ? 149.948 163.883 152.579 1.00 62.89 556 GLY E O 1
ATOM 9191 N N . SER E 1 557 ? 148.079 162.968 151.801 1.00 58.04 557 SER E N 1
ATOM 9192 C CA . SER E 1 557 ? 148.616 162.860 150.462 1.00 58.04 557 SER E CA 1
ATOM 9193 C C . SER E 1 557 ? 148.641 164.168 149.729 1.00 58.04 557 SER E C 1
ATOM 9194 O O . SER E 1 557 ? 149.280 164.255 148.691 1.00 58.04 557 SER E O 1
ATOM 9197 N N . THR E 1 558 ? 147.937 165.161 150.187 1.00 57.13 558 THR E N 1
ATOM 9198 C CA . THR E 1 558 ? 147.937 166.386 149.459 1.00 57.13 558 THR E CA 1
ATOM 9199 C C . THR E 1 558 ? 148.847 167.407 150.108 1.00 57.13 558 THR E C 1
ATOM 9200 O O . THR E 1 558 ? 149.168 168.412 149.484 1.00 57.13 558 THR E O 1
ATOM 9204 N N . CYS E 1 559 ? 149.314 167.146 151.318 1.00 57.76 559 CYS E N 1
ATOM 9205 C CA . CYS E 1 559 ? 150.495 167.790 151.865 1.00 57.76 559 CYS E CA 1
ATOM 9206 C C . CYS E 1 559 ? 151.763 167.119 151.432 1.00 57.76 559 CYS E C 1
ATOM 9207 O O . CYS E 1 559 ? 152.821 167.662 151.634 1.00 57.76 559 CYS E O 1
ATOM 9210 N N . LYS E 1 560 ? 151.680 165.935 150.890 1.00 54.76 560 LYS E N 1
ATOM 9211 C CA . LYS E 1 560 ? 152.808 165.323 150.244 1.00 54.76 560 LYS E CA 1
ATOM 9212 C C . LYS E 1 560 ? 153.069 165.943 148.899 1.00 54.76 560 LYS E C 1
ATOM 9213 O O . LYS E 1 560 ? 154.211 166.095 148.512 1.00 54.76 560 LYS E O 1
ATOM 9219 N N . ASN E 1 561 ? 152.032 166.290 148.158 1.00 50.32 561 ASN E N 1
ATOM 9220 C CA . ASN E 1 561 ? 152.206 166.948 146.891 1.00 50.32 561 ASN E CA 1
ATOM 9221 C C . ASN E 1 561 ? 152.487 168.398 147.020 1.00 50.32 561 ASN E C 1
ATOM 9222 O O . ASN E 1 561 ? 152.953 168.988 146.079 1.00 50.32 561 ASN E O 1
ATOM 9227 N N . LEU E 1 562 ? 152.211 168.995 148.130 1.00 46.78 562 LEU E N 1
ATOM 9228 C CA . LEU E 1 562 ? 152.614 170.358 148.307 1.00 46.78 562 LEU E CA 1
ATOM 9229 C C . LEU E 1 562 ? 154.063 170.446 148.659 1.00 46.78 562 LEU E C 1
ATOM 9230 O O . LEU E 1 562 ? 154.699 171.414 148.330 1.00 46.78 562 LEU E O 1
ATOM 9235 N N . PHE E 1 563 ? 154.621 169.470 149.310 1.00 47.45 563 PHE E N 1
ATOM 9236 C CA . PHE E 1 563 ? 156.019 169.566 149.627 1.00 47.45 563 PHE E CA 1
ATOM 9237 C C . PHE E 1 563 ? 156.898 169.119 148.483 1.00 47.45 563 PHE E C 1
ATOM 9238 O O . PHE E 1 563 ? 158.006 169.577 148.367 1.00 47.45 563 PHE E O 1
ATOM 9246 N N . GLU E 1 564 ? 156.444 168.253 147.618 1.00 45.47 564 GLU E N 1
ATOM 9247 C CA . GLU E 1 564 ? 157.170 167.970 146.410 1.00 45.47 564 GLU E CA 1
ATOM 9248 C C . GLU E 1 564 ? 157.091 169.052 145.382 1.00 45.47 564 GLU E C 1
ATOM 9249 O O . GLU E 1 564 ? 157.860 169.037 144.450 1.00 45.47 564 GLU E O 1
ATOM 9255 N N . SER E 1 565 ? 156.160 169.945 145.482 1.00 38.30 565 SER E N 1
ATOM 9256 C CA . SER E 1 565 ? 156.092 171.031 144.563 1.00 38.30 565 SER E CA 1
ATOM 9257 C C . SER E 1 565 ? 156.957 172.170 145.000 1.00 38.30 565 SER E C 1
ATOM 9258 O O . SER E 1 565 ? 157.337 172.958 144.185 1.00 38.30 565 SER E O 1
ATOM 9261 N N . ILE E 1 566 ? 157.264 172.286 146.277 1.00 38.02 566 ILE E N 1
ATOM 9262 C CA . ILE E 1 566 ? 158.169 173.292 146.800 1.00 38.02 566 ILE E CA 1
ATOM 9263 C C . ILE E 1 566 ? 159.597 172.918 146.525 1.00 38.02 566 ILE E C 1
ATOM 9264 O O . ILE E 1 566 ? 160.436 173.760 146.350 1.00 38.02 566 ILE E O 1
ATOM 9269 N N . VAL E 1 567 ? 159.902 171.658 146.435 1.00 34.87 567 VAL E N 1
ATOM 9270 C CA . VAL E 1 567 ? 161.236 171.243 146.087 1.00 34.87 567 VAL E CA 1
ATOM 9271 C C . VAL E 1 567 ? 161.472 171.388 144.600 1.00 34.87 567 VAL E C 1
ATOM 9272 O O . VAL E 1 567 ? 162.561 171.718 144.181 1.00 34.87 567 VAL E O 1
ATOM 9276 N N . PHE E 1 568 ? 160.457 171.207 143.786 1.00 30.20 568 PHE E N 1
ATOM 9277 C CA . PHE E 1 568 ? 160.585 171.428 142.367 1.00 30.20 568 PHE E CA 1
ATOM 9278 C C . PHE E 1 568 ? 160.776 172.888 142.038 1.00 30.20 568 PHE E C 1
ATOM 9279 O O . PHE E 1 568 ? 161.566 173.226 141.188 1.00 30.20 568 PHE E O 1
ATOM 9287 N N . VAL E 1 569 ? 160.111 173.766 142.726 1.00 33.64 569 VAL E N 1
ATOM 9288 C CA . VAL E 1 569 ? 160.114 175.157 142.360 1.00 33.64 569 VAL E CA 1
ATOM 9289 C C . VAL E 1 569 ? 161.321 175.850 142.913 1.00 33.64 569 VAL E C 1
ATOM 9290 O O . VAL E 1 569 ? 161.904 176.700 142.260 1.00 33.64 569 VAL E O 1
ATOM 9294 N N . PHE E 1 570 ? 161.734 175.524 144.108 1.00 37.49 570 PHE E N 1
ATOM 9295 C CA . PHE E 1 570 ? 162.774 176.302 144.731 1.00 37.49 570 PHE E CA 1
ATOM 9296 C C . PHE E 1 570 ? 164.098 175.619 144.749 1.00 37.49 570 PHE E C 1
ATOM 9297 O O . PHE E 1 570 ? 165.095 176.291 144.798 1.00 37.49 570 PHE E O 1
ATOM 9305 N N . VAL E 1 571 ? 164.153 174.311 144.715 1.00 33.84 571 VAL E N 1
ATOM 9306 C CA . VAL E 1 571 ? 165.389 173.601 144.794 1.00 33.84 571 VAL E CA 1
ATOM 9307 C C . VAL E 1 571 ? 165.814 173.084 143.446 1.00 33.84 571 VAL E C 1
ATOM 9308 O O . VAL E 1 571 ? 166.920 173.335 143.016 1.00 33.84 571 VAL E O 1
ATOM 9312 N N . MET E 1 572 ? 164.961 172.355 142.761 1.00 32.87 572 MET E N 1
ATOM 9313 C CA . MET E 1 572 ? 165.315 171.845 141.457 1.00 32.87 572 MET E CA 1
ATOM 9314 C C . MET E 1 572 ? 165.386 172.953 140.425 1.00 32.87 572 MET E C 1
ATOM 9315 O O . MET E 1 572 ? 166.276 172.932 139.589 1.00 32.87 572 MET E O 1
ATOM 9320 N N . HIS E 1 573 ? 164.468 173.912 140.461 1.00 30.30 573 HIS E N 1
ATOM 9321 C CA . HIS E 1 573 ? 164.310 175.172 139.739 1.00 30.30 573 HIS E CA 1
ATOM 9322 C C . HIS E 1 573 ? 164.666 175.065 138.269 1.00 30.30 573 HIS E C 1
ATOM 9323 O O . HIS E 1 573 ? 165.710 175.542 137.892 1.00 30.30 573 HIS E O 1
ATOM 9330 N N . PRO E 1 574 ? 163.885 174.435 137.396 1.00 26.57 574 PRO E N 1
ATOM 9331 C CA . PRO E 1 574 ? 164.350 174.265 136.043 1.00 26.57 574 PRO E CA 1
ATOM 9332 C C . PRO E 1 574 ? 164.048 175.375 135.090 1.00 26.57 574 PRO E C 1
ATOM 9333 O O . PRO E 1 574 ? 164.525 175.291 133.986 1.00 26.57 574 PRO E O 1
ATOM 9337 N N . TYR E 1 575 ? 163.295 176.402 135.450 1.00 26.02 575 TYR E N 1
ATOM 9338 C CA . TYR E 1 575 ? 162.914 177.502 134.581 1.00 26.02 575 TYR E CA 1
ATOM 9339 C C . TYR E 1 575 ? 162.542 178.699 135.423 1.00 26.02 575 TYR E C 1
ATOM 9340 O O . TYR E 1 575 ? 162.366 178.585 136.608 1.00 26.02 575 TYR E O 1
ATOM 9349 N N . ASP E 1 576 ? 162.407 179.829 134.781 1.00 28.48 576 ASP E N 1
ATOM 9350 C CA . ASP E 1 576 ? 161.898 181.088 135.268 1.00 28.48 576 ASP E CA 1
ATOM 9351 C C . ASP E 1 576 ? 160.754 181.565 134.406 1.00 28.48 576 ASP E C 1
ATOM 9352 O O . ASP E 1 576 ? 160.475 181.028 133.372 1.00 28.48 576 ASP E O 1
ATOM 9357 N N . VAL E 1 577 ? 160.131 182.647 134.794 1.00 27.83 577 VAL E N 1
ATOM 9358 C CA . VAL E 1 577 ? 159.036 183.180 134.020 1.00 27.83 577 VAL E CA 1
ATOM 9359 C C . VAL E 1 577 ? 159.581 183.848 132.787 1.00 27.83 577 VAL E C 1
ATOM 9360 O O . VAL E 1 577 ? 160.451 184.703 132.847 1.00 27.83 577 VAL E O 1
ATOM 9364 N N . GLY E 1 578 ? 159.107 183.417 131.661 1.00 26.87 578 GLY E N 1
ATOM 9365 C CA . GLY E 1 578 ? 159.448 184.037 130.442 1.00 26.87 578 GLY E CA 1
ATOM 9366 C C . GLY E 1 578 ? 160.201 183.183 129.519 1.00 26.87 578 GLY E C 1
ATOM 9367 O O . GLY E 1 578 ? 160.598 183.674 128.494 1.00 26.87 578 GLY E O 1
ATOM 9368 N N . ASP E 1 579 ? 160.387 181.930 129.788 1.00 27.06 579 ASP E N 1
ATOM 9369 C CA . ASP E 1 579 ? 161.216 181.186 128.891 1.00 27.06 579 ASP E CA 1
ATOM 9370 C C . ASP E 1 579 ? 160.607 179.909 128.372 1.00 27.06 579 ASP E C 1
ATOM 9371 O O . ASP E 1 579 ? 159.711 179.372 128.945 1.00 27.06 579 ASP E O 1
ATOM 9376 N N . ARG E 1 580 ? 161.097 179.467 127.249 1.00 26.01 580 ARG E N 1
ATOM 9377 C CA . ARG E 1 580 ? 160.445 178.481 126.440 1.00 26.01 580 ARG E CA 1
ATOM 9378 C C . ARG E 1 580 ? 161.081 177.151 126.732 1.00 26.01 580 ARG E C 1
ATOM 9379 O O . ARG E 1 580 ? 162.275 177.041 126.770 1.00 26.01 580 ARG E O 1
ATOM 9387 N N . CYS E 1 581 ? 160.276 176.178 127.006 1.00 26.78 581 CYS E N 1
ATOM 9388 C CA . CYS E 1 581 ? 160.638 174.946 127.637 1.00 26.78 581 CYS E CA 1
ATOM 9389 C C . CYS E 1 581 ? 160.026 173.831 126.826 1.00 26.78 581 CYS E C 1
ATOM 9390 O O . CYS E 1 581 ? 159.245 174.094 125.967 1.00 26.78 581 CYS E O 1
ATOM 9393 N N . VAL E 1 582 ? 160.424 172.595 126.997 1.00 25.97 582 VAL E N 1
ATOM 9394 C CA . VAL E 1 582 ? 159.842 171.474 126.276 1.00 25.97 582 VAL E CA 1
ATOM 9395 C C . VAL E 1 582 ? 159.478 170.423 127.294 1.00 25.97 582 VAL E C 1
ATOM 9396 O O . VAL E 1 582 ? 160.301 170.069 128.111 1.00 25.97 582 VAL E O 1
ATOM 9400 N N . VAL E 1 583 ? 158.263 169.932 127.287 1.00 29.74 583 VAL E N 1
ATOM 9401 C CA . VAL E 1 583 ? 157.817 169.051 128.344 1.00 29.74 583 VAL E CA 1
ATOM 9402 C C . VAL E 1 583 ? 157.550 167.644 127.857 1.00 29.74 583 VAL E C 1
ATOM 9403 O O . VAL E 1 583 ? 158.063 166.691 128.433 1.00 29.74 583 VAL E O 1
ATOM 9407 N N . ASP E 1 584 ? 156.830 167.454 126.796 1.00 32.39 584 ASP E N 1
ATOM 9408 C CA . ASP E 1 584 ? 156.936 166.106 126.252 1.00 32.39 584 ASP E CA 1
ATOM 9409 C C . ASP E 1 584 ? 157.551 166.115 124.868 1.00 32.39 584 ASP E C 1
ATOM 9410 O O . ASP E 1 584 ? 158.645 165.638 124.720 1.00 32.39 584 ASP E O 1
ATOM 9415 N N . GLY E 1 585 ? 156.987 166.773 123.939 1.00 31.01 585 GLY E N 1
ATOM 9416 C CA . GLY E 1 585 ? 157.773 167.201 122.848 1.00 31.01 585 GLY E CA 1
ATOM 9417 C C . GLY E 1 585 ? 157.198 168.536 122.556 1.00 31.01 585 GLY E C 1
ATOM 9418 O O . GLY E 1 585 ? 157.470 169.092 121.517 1.00 31.01 585 GLY E O 1
ATOM 9419 N N . VAL E 1 586 ? 156.392 169.052 123.461 1.00 28.80 586 VAL E N 1
ATOM 9420 C CA . VAL E 1 586 ? 155.601 170.253 123.270 1.00 28.80 586 VAL E CA 1
ATOM 9421 C C . VAL E 1 586 ? 156.395 171.436 123.790 1.00 28.80 586 VAL E C 1
ATOM 9422 O O . VAL E 1 586 ? 156.748 171.465 124.951 1.00 28.80 586 VAL E O 1
ATOM 9426 N N . ALA E 1 587 ? 156.675 172.411 122.960 1.00 27.48 587 ALA E N 1
ATOM 9427 C CA . ALA E 1 587 ? 157.333 173.621 123.398 1.00 27.48 587 ALA E CA 1
ATOM 9428 C C . ALA E 1 587 ? 156.367 174.626 123.998 1.00 27.48 587 ALA E C 1
ATOM 9429 O O . ALA E 1 587 ? 155.335 174.906 123.434 1.00 27.48 587 ALA E O 1
ATOM 9431 N N . MET E 1 588 ? 156.721 175.205 125.124 1.00 27.60 588 MET E N 1
ATOM 9432 C CA . MET E 1 588 ? 155.782 175.931 125.958 1.00 27.60 588 MET E CA 1
ATOM 9433 C C . MET E 1 588 ? 156.442 177.062 126.710 1.00 27.60 588 MET E C 1
ATOM 9434 O O . MET E 1 588 ? 157.308 176.817 127.504 1.00 27.60 588 MET E O 1
ATOM 9439 N N . LEU E 1 589 ? 155.946 178.253 126.597 1.00 26.23 589 LEU E N 1
ATOM 9440 C CA . LEU E 1 589 ? 156.471 179.394 127.309 1.00 26.23 589 LEU E CA 1
ATOM 9441 C C . LEU E 1 589 ? 155.900 179.530 128.701 1.00 26.23 589 LEU E C 1
ATOM 9442 O O . LEU E 1 589 ? 154.717 179.441 128.867 1.00 26.23 589 LEU E O 1
ATOM 9447 N N . VAL E 1 590 ? 156.723 179.787 129.685 1.00 27.76 590 VAL E N 1
ATOM 9448 C CA . VAL E 1 590 ? 156.274 179.909 131.065 1.00 27.76 590 VAL E CA 1
ATOM 9449 C C . VAL E 1 590 ? 155.711 181.295 131.293 1.00 27.76 590 VAL E C 1
ATOM 9450 O O . VAL E 1 590 ? 156.349 182.269 130.957 1.00 27.76 590 VAL E O 1
ATOM 9454 N N . GLU E 1 591 ? 154.536 181.414 131.880 1.00 31.36 591 GLU E N 1
ATOM 9455 C CA . GLU E 1 591 ? 154.213 182.726 132.378 1.00 31.36 591 GLU E CA 1
ATOM 9456 C C . GLU E 1 591 ? 153.647 182.850 133.754 1.00 31.36 591 GLU E C 1
ATOM 9457 O O . GLU E 1 591 ? 153.489 183.970 134.201 1.00 31.36 591 GLU E O 1
ATOM 9463 N N . GLU E 1 592 ? 153.425 181.787 134.469 1.00 34.24 592 GLU E N 1
ATOM 9464 C CA . GLU E 1 592 ? 153.116 181.973 135.854 1.00 34.24 592 GLU E CA 1
ATOM 9465 C C . GLU E 1 592 ? 153.592 180.789 136.624 1.00 34.24 592 GLU E C 1
ATOM 9466 O O . GLU E 1 592 ? 153.355 179.690 136.229 1.00 34.24 592 GLU E O 1
ATOM 9472 N N . MET E 1 593 ? 154.282 181.012 137.706 1.00 37.97 593 MET E N 1
ATOM 9473 C CA . MET E 1 593 ? 154.736 179.940 138.559 1.00 37.97 593 MET E CA 1
ATOM 9474 C C . MET E 1 593 ? 154.029 180.094 139.879 1.00 37.97 593 MET E C 1
ATOM 9475 O O . MET E 1 593 ? 154.199 181.093 140.541 1.00 37.97 593 MET E O 1
ATOM 9480 N N . ASN E 1 594 ? 153.211 179.148 140.238 1.00 37.21 594 ASN E N 1
ATOM 9481 C CA . ASN E 1 594 ? 152.508 179.124 141.490 1.00 37.21 594 ASN E CA 1
ATOM 9482 C C . ASN E 1 594 ? 153.111 177.999 142.276 1.00 37.21 594 ASN E C 1
ATOM 9483 O O . ASN E 1 594 ? 154.016 177.352 141.821 1.00 37.21 594 ASN E O 1
ATOM 9488 N N . LEU E 1 595 ? 152.620 177.727 143.442 1.00 40.00 595 LEU E N 1
ATOM 9489 C CA . LEU E 1 595 ? 153.150 176.604 144.174 1.00 40.00 595 LEU E CA 1
ATOM 9490 C C . LEU E 1 595 ? 152.651 175.279 143.712 1.00 40.00 595 LEU E C 1
ATOM 9491 O O . LEU E 1 595 ? 153.370 174.323 143.862 1.00 40.00 595 LEU E O 1
ATOM 9496 N N . LEU E 1 596 ? 151.448 175.162 143.213 1.00 32.46 596 LEU E N 1
ATOM 9497 C CA . LEU E 1 596 ? 150.967 173.870 142.827 1.00 32.46 596 LEU E CA 1
ATOM 9498 C C . LEU E 1 596 ? 150.842 173.655 141.344 1.00 32.46 596 LEU E C 1
ATOM 9499 O O . LEU E 1 596 ? 150.692 172.524 140.952 1.00 32.46 596 LEU E O 1
ATOM 9504 N N . THR E 1 597 ? 150.969 174.680 140.519 1.00 30.06 597 THR E N 1
ATOM 9505 C CA . THR E 1 597 ? 150.673 174.680 139.097 1.00 30.06 597 THR E CA 1
ATOM 9506 C C . THR E 1 597 ? 151.633 175.604 138.362 1.00 30.06 597 THR E C 1
ATOM 9507 O O . THR E 1 597 ? 151.939 176.652 138.864 1.00 30.06 597 THR E O 1
ATOM 9511 N N . THR E 1 598 ? 152.127 175.235 137.194 1.00 27.59 598 THR E N 1
ATOM 9512 C CA . THR E 1 598 ? 152.764 176.185 136.285 1.00 27.59 598 THR E CA 1
ATOM 9513 C C . THR E 1 598 ? 151.805 176.493 135.154 1.00 27.59 598 THR E C 1
ATOM 9514 O O . THR E 1 598 ? 151.122 175.624 134.702 1.00 27.59 598 THR E O 1
ATOM 9518 N N . VAL E 1 599 ? 151.718 177.721 134.704 1.00 27.38 599 VAL E N 1
ATOM 9519 C CA . VAL E 1 599 ? 150.882 178.095 133.579 1.00 27.38 599 VAL E CA 1
ATOM 9520 C C . VAL E 1 599 ? 151.765 178.351 132.373 1.00 27.38 599 VAL E C 1
ATOM 9521 O O . VAL E 1 599 ? 152.736 179.066 132.469 1.00 27.38 599 VAL E O 1
ATOM 9525 N N . PHE E 1 600 ? 151.457 177.721 131.258 1.00 25.36 600 PHE E N 1
ATOM 9526 C CA . PHE E 1 600 ? 152.248 177.743 130.047 1.00 25.36 600 PHE E CA 1
ATOM 9527 C C . PHE E 1 600 ? 151.474 178.362 128.897 1.00 25.36 600 PHE E C 1
ATOM 9528 O O . PHE E 1 600 ? 150.294 178.465 128.942 1.00 25.36 600 PHE E O 1
ATOM 9536 N N . LEU E 1 601 ? 152.119 178.805 127.853 1.00 25.96 601 LEU E N 1
ATOM 9537 C CA . LEU E 1 601 ? 151.458 179.077 126.583 1.00 25.96 601 LEU E CA 1
ATOM 9538 C C . LEU E 1 601 ? 152.085 178.254 125.496 1.00 25.96 601 LEU E C 1
ATOM 9539 O O . LEU E 1 601 ? 153.284 178.163 125.427 1.00 25.96 601 LEU E O 1
ATOM 9544 N N . LYS E 1 602 ? 151.301 177.682 124.634 1.00 27.17 602 LYS E N 1
ATOM 9545 C CA . LYS E 1 602 ? 151.830 176.915 123.540 1.00 27.17 602 LYS E CA 1
ATOM 9546 C C . LYS E 1 602 ? 152.197 177.767 122.352 1.00 27.17 602 LYS E C 1
ATOM 9547 O O . LYS E 1 602 ? 152.083 178.970 122.369 1.00 27.17 602 LYS E O 1
ATOM 9553 N N . LEU E 1 603 ? 152.651 177.145 121.293 1.00 27.56 603 LEU E N 1
ATOM 9554 C CA . LEU E 1 603 ? 153.047 177.927 120.143 1.00 27.56 603 LEU E CA 1
ATOM 9555 C C . LEU E 1 603 ? 151.883 178.529 119.379 1.00 27.56 603 LEU E C 1
ATOM 9556 O O . LEU E 1 603 ? 152.105 179.497 118.682 1.00 27.56 603 LEU E O 1
ATOM 9561 N N . ASN E 1 604 ? 150.661 178.044 119.547 1.00 27.61 604 ASN E N 1
ATOM 9562 C CA . ASN E 1 604 ? 149.465 178.672 119.041 1.00 27.61 604 ASN E CA 1
ATOM 9563 C C . ASN E 1 604 ? 148.783 179.609 120.014 1.00 27.61 604 ASN E C 1
ATOM 9564 O O . ASN E 1 604 ? 147.758 180.124 119.667 1.00 27.61 604 ASN E O 1
ATOM 9569 N N . ASN E 1 605 ? 149.373 179.881 121.166 1.00 27.33 605 ASN E N 1
ATOM 9570 C CA . ASN E 1 605 ? 148.958 180.696 122.293 1.00 27.33 605 ASN E CA 1
ATOM 9571 C C . ASN E 1 605 ? 147.888 180.087 123.141 1.00 27.33 605 ASN E C 1
ATOM 9572 O O . ASN E 1 605 ? 147.289 180.767 123.839 1.00 27.33 605 ASN E O 1
ATOM 9577 N N . GLU E 1 606 ? 147.649 178.823 123.076 1.00 26.69 606 GLU E N 1
ATOM 9578 C CA . GLU E 1 606 ? 146.773 178.152 123.995 1.00 26.69 606 GLU E CA 1
ATOM 9579 C C . GLU E 1 606 ? 147.403 178.002 125.371 1.00 26.69 606 GLU E C 1
ATOM 9580 O O . GLU E 1 606 ? 148.554 177.661 125.495 1.00 26.69 606 GLU E O 1
ATOM 9586 N N . LYS E 1 607 ? 146.627 178.251 126.408 1.00 25.13 607 LYS E N 1
ATOM 9587 C CA . LYS E 1 607 ? 147.083 178.328 127.776 1.00 25.13 607 LYS E CA 1
ATOM 9588 C C . LYS E 1 607 ? 146.843 177.047 128.539 1.00 25.13 607 LYS E C 1
ATOM 9589 O O . LYS E 1 607 ? 145.745 176.576 128.576 1.00 25.13 607 LYS E O 1
ATOM 9595 N N . VAL E 1 608 ? 147.861 176.504 129.162 1.00 24.09 608 VAL E N 1
ATOM 9596 C CA . VAL E 1 608 ? 147.855 175.183 129.758 1.00 24.09 608 VAL E CA 1
ATOM 9597 C C . VAL E 1 608 ? 148.137 175.337 131.235 1.00 24.09 608 VAL E C 1
ATOM 9598 O O . VAL E 1 608 ? 149.000 176.097 131.619 1.00 24.09 608 VAL E O 1
ATOM 9602 N N . TYR E 1 609 ? 147.422 174.611 132.060 1.00 24.46 609 TYR E N 1
ATOM 9603 C CA . TYR E 1 609 ? 147.614 174.538 133.489 1.00 24.46 609 TYR E CA 1
ATOM 9604 C C . TYR E 1 609 ? 148.184 173.184 133.834 1.00 24.46 609 TYR E C 1
ATOM 9605 O O . TYR E 1 609 ? 147.486 172.207 133.755 1.00 24.46 609 TYR E O 1
ATOM 9614 N N . TYR E 1 610 ? 149.413 173.124 134.295 1.00 25.97 610 TYR E N 1
ATOM 9615 C CA . TYR E 1 610 ? 150.108 171.863 134.478 1.00 25.97 610 TYR E CA 1
ATOM 9616 C C . TYR E 1 610 ? 150.423 171.677 135.940 1.00 25.97 610 TYR E C 1
ATOM 9617 O O . TYR E 1 610 ? 151.100 172.518 136.493 1.00 25.97 610 TYR E O 1
ATOM 9626 N N . PRO E 1 611 ? 150.037 170.607 136.624 1.00 26.80 611 PRO E N 1
ATOM 9627 C CA . PRO E 1 611 ? 150.412 170.444 138.025 1.00 26.80 611 PRO E CA 1
ATOM 9628 C C . PRO E 1 611 ? 151.878 170.153 138.288 1.00 26.80 611 PRO E C 1
ATOM 9629 O O . PRO E 1 611 ? 152.425 169.231 137.741 1.00 26.80 611 PRO E O 1
ATOM 9633 N N . ASN E 1 612 ? 152.477 170.882 139.211 1.00 28.77 612 ASN E N 1
ATOM 9634 C CA . ASN E 1 612 ? 153.890 170.816 139.517 1.00 28.77 612 ASN E CA 1
ATOM 9635 C C . ASN E 1 612 ? 154.344 169.518 140.109 1.00 28.77 612 ASN E C 1
ATOM 9636 O O . ASN E 1 612 ? 155.520 169.316 140.176 1.00 28.77 612 ASN E O 1
ATOM 9641 N N . ALA E 1 613 ? 153.493 168.683 140.608 1.00 29.41 613 ALA E N 1
ATOM 9642 C CA . ALA E 1 613 ? 153.925 167.400 141.093 1.00 29.41 613 ALA E CA 1
ATOM 9643 C C . ALA E 1 613 ? 154.018 166.361 140.017 1.00 29.41 613 ALA E C 1
ATOM 9644 O O . ALA E 1 613 ? 154.679 165.368 140.211 1.00 29.41 613 ALA E O 1
ATOM 9646 N N . VAL E 1 614 ? 153.398 166.571 138.891 1.00 27.85 614 VAL E N 1
ATOM 9647 C CA . VAL E 1 614 ? 153.576 165.713 137.749 1.00 27.85 614 VAL E CA 1
ATOM 9648 C C . VAL E 1 614 ? 154.770 166.144 136.949 1.00 27.85 614 VAL E C 1
ATOM 9649 O O . VAL E 1 614 ? 155.491 165.321 136.430 1.00 27.85 614 VAL E O 1
ATOM 9653 N N . LEU E 1 615 ? 155.054 167.420 136.909 1.00 26.62 615 LEU E N 1
ATOM 9654 C CA . LEU E 1 615 ? 156.240 167.920 136.265 1.00 26.62 615 LEU E CA 1
ATOM 9655 C C . LEU E 1 615 ? 157.490 167.553 136.986 1.00 26.62 615 LEU E C 1
ATOM 9656 O O . LEU E 1 615 ? 158.530 167.524 136.384 1.00 26.62 615 LEU E O 1
ATOM 9661 N N . ALA E 1 616 ? 157.432 167.252 138.240 1.00 27.04 616 ALA E N 1
ATOM 9662 C CA . ALA E 1 616 ? 158.617 166.969 139.006 1.00 27.04 616 ALA E CA 1
ATOM 9663 C C . ALA E 1 616 ? 159.173 165.595 138.780 1.00 27.04 616 ALA E C 1
ATOM 9664 O O . ALA E 1 616 ? 160.164 165.270 139.379 1.00 27.04 616 ALA E O 1
ATOM 9666 N N . THR E 1 617 ? 158.570 164.782 137.937 1.00 26.85 617 THR E N 1
ATOM 9667 C CA . THR E 1 617 ? 159.041 163.466 137.581 1.00 26.85 617 THR E CA 1
ATOM 9668 C C . THR E 1 617 ? 159.432 163.312 136.124 1.00 26.85 617 THR E C 1
ATOM 9669 O O . THR E 1 617 ? 159.582 162.209 135.677 1.00 26.85 617 THR E O 1
ATOM 9673 N N . LYS E 1 618 ? 159.591 164.367 135.379 1.00 26.50 618 LYS E N 1
ATOM 9674 C CA . LYS E 1 618 ? 159.809 164.379 133.957 1.00 26.50 618 LYS E CA 1
ATOM 9675 C C . LYS E 1 618 ? 161.087 165.100 133.609 1.00 26.50 618 LYS E C 1
ATOM 9676 O O . LYS E 1 618 ? 161.508 165.943 134.360 1.00 26.50 618 LYS E O 1
ATOM 9682 N N . PRO E 1 619 ? 161.734 164.793 132.494 1.00 24.80 619 PRO E N 1
ATOM 9683 C CA . PRO E 1 619 ? 162.782 165.665 131.960 1.00 24.80 619 PRO E CA 1
ATOM 9684 C C . PRO E 1 619 ? 162.266 166.925 131.276 1.00 24.80 619 PRO E C 1
ATOM 9685 O O . PRO E 1 619 ? 161.371 166.862 130.445 1.00 24.80 619 PRO E O 1
ATOM 9689 N N . ILE E 1 620 ? 162.842 168.068 131.600 1.00 23.32 620 ILE E N 1
ATOM 9690 C CA . ILE E 1 620 ? 162.372 169.363 131.133 1.00 23.32 620 ILE E CA 1
ATOM 9691 C C . ILE E 1 620 ? 163.499 170.067 130.428 1.00 23.32 620 ILE E C 1
ATOM 9692 O O . ILE E 1 620 ? 164.562 170.185 130.979 1.00 23.32 620 ILE E O 1
ATOM 9697 N N . SER E 1 621 ? 163.278 170.536 129.224 1.00 24.24 621 SER E N 1
ATOM 9698 C CA . SER E 1 621 ? 164.269 171.280 128.481 1.00 24.24 621 SER E CA 1
ATOM 9699 C C . SER E 1 621 ? 164.068 172.755 128.655 1.00 24.24 621 SER E C 1
ATOM 9700 O O . SER E 1 621 ? 162.984 173.192 128.864 1.00 24.24 621 SER E O 1
ATOM 9703 N N . ASN E 1 622 ? 165.100 173.533 128.519 1.00 24.12 622 ASN E N 1
ATOM 9704 C CA . ASN E 1 622 ? 164.990 174.963 128.675 1.00 24.12 622 ASN E CA 1
ATOM 9705 C C . ASN E 1 622 ? 165.786 175.582 127.552 1.00 24.12 622 ASN E C 1
ATOM 9706 O O . ASN E 1 622 ? 166.981 175.407 127.494 1.00 24.12 622 ASN E O 1
ATOM 9711 N N . TYR E 1 623 ? 165.133 176.261 126.646 1.00 25.15 623 TYR E N 1
ATOM 9712 C CA . TYR E 1 623 ? 165.801 176.846 125.504 1.00 25.15 623 TYR E CA 1
ATOM 9713 C C . TYR E 1 623 ? 166.498 178.120 125.819 1.00 25.15 623 TYR E C 1
ATOM 9714 O O . TYR E 1 623 ? 167.401 178.473 125.122 1.00 25.15 623 TYR E O 1
ATOM 9723 N N . PHE E 1 624 ? 166.101 178.813 126.843 1.00 24.53 624 PHE E N 1
ATOM 9724 C CA . PHE E 1 624 ? 166.711 180.062 127.212 1.00 24.53 624 PHE E CA 1
ATOM 9725 C C . PHE E 1 624 ? 168.054 179.861 127.865 1.00 24.53 624 PHE E C 1
ATOM 9726 O O . PHE E 1 624 ? 168.957 180.660 127.676 1.00 24.53 624 PHE E O 1
ATOM 9734 N N . ARG E 1 625 ? 168.208 178.812 128.633 1.00 23.27 625 ARG E N 1
ATOM 9735 C CA . ARG E 1 625 ? 169.432 178.475 129.291 1.00 23.27 625 ARG E CA 1
ATOM 9736 C C . ARG E 1 625 ? 170.399 177.661 128.448 1.00 23.27 625 ARG E C 1
ATOM 9737 O O . ARG E 1 625 ? 171.407 177.277 128.959 1.00 23.27 625 ARG E O 1
ATOM 9745 N N . SER E 1 626 ? 170.195 177.466 127.264 1.00 23.83 626 SER E N 1
ATOM 9746 C CA . SER E 1 626 ? 170.972 176.676 126.337 1.00 23.83 626 SER E CA 1
ATOM 9747 C C . SER E 1 626 ? 172.046 177.483 125.630 1.00 23.83 626 SER E C 1
ATOM 9748 O O . SER E 1 626 ? 171.956 178.683 125.540 1.00 23.83 626 SER E O 1
ATOM 9751 N N . PRO E 1 627 ? 173.089 176.827 125.126 1.00 25.83 627 PRO E N 1
ATOM 9752 C CA . PRO E 1 627 ? 173.960 177.438 124.128 1.00 25.83 627 PRO E CA 1
ATOM 9753 C C . PRO E 1 627 ? 173.250 177.599 122.797 1.00 25.83 627 PRO E C 1
ATOM 9754 O O . PRO E 1 627 ? 172.157 177.114 122.616 1.00 25.83 627 PRO E O 1
ATOM 9758 N N . ASN E 1 628 ? 173.889 178.241 121.840 1.00 26.72 628 ASN E N 1
ATOM 9759 C CA . ASN E 1 628 ? 173.310 178.384 120.516 1.00 26.72 628 ASN E CA 1
ATOM 9760 C C . ASN E 1 628 ? 173.102 177.047 119.843 1.00 26.72 628 ASN E C 1
ATOM 9761 O O . ASN E 1 628 ? 173.974 176.208 119.873 1.00 26.72 628 ASN E O 1
ATOM 9766 N N . MET E 1 629 ? 171.964 176.853 119.228 1.00 26.88 629 MET E N 1
ATOM 9767 C CA . MET E 1 629 ? 171.428 175.545 118.930 1.00 26.88 629 MET E CA 1
ATOM 9768 C C . MET E 1 629 ? 171.612 175.165 117.480 1.00 26.88 629 MET E C 1
ATOM 9769 O O . MET E 1 629 ? 171.880 175.990 116.650 1.00 26.88 629 MET E O 1
ATOM 9774 N N . GLY E 1 630 ? 171.474 173.890 117.170 1.00 28.17 630 GLY E N 1
ATOM 9775 C CA . GLY E 1 630 ? 171.747 173.372 115.842 1.00 28.17 630 GLY E CA 1
ATOM 9776 C C . GLY E 1 630 ? 170.575 172.999 114.956 1.00 28.17 630 GLY E C 1
ATOM 9777 O O . GLY E 1 630 ? 169.572 172.582 115.430 1.00 28.17 630 GLY E O 1
ATOM 9778 N N . GLU E 1 631 ? 170.727 173.160 113.646 1.00 31.28 631 GLU E N 1
ATOM 9779 C CA . GLU E 1 631 ? 169.771 172.735 112.636 1.00 31.28 631 GLU E CA 1
ATOM 9780 C C . GLU E 1 631 ? 170.108 171.440 111.934 1.00 31.28 631 GLU E C 1
ATOM 9781 O O . GLU E 1 631 ? 171.236 171.037 111.862 1.00 31.28 631 GLU E O 1
ATOM 9787 N N . THR E 1 632 ? 169.099 170.865 111.311 1.00 31.56 632 THR E N 1
ATOM 9788 C CA . THR E 1 632 ? 169.156 169.762 110.380 1.00 31.56 632 THR E CA 1
ATOM 9789 C C . THR E 1 632 ? 168.327 170.126 109.179 1.00 31.56 632 THR E C 1
ATOM 9790 O O . THR E 1 632 ? 167.211 170.542 109.333 1.00 31.56 632 THR E O 1
ATOM 9794 N N . VAL E 1 633 ? 168.841 169.945 107.989 1.00 31.66 633 VAL E N 1
ATOM 9795 C CA . VAL E 1 633 ? 168.052 169.974 106.777 1.00 31.66 633 VAL E CA 1
ATOM 9796 C C . VAL E 1 633 ? 168.364 168.714 106.019 1.00 31.66 633 VAL E C 1
ATOM 9797 O O . VAL E 1 633 ? 169.495 168.509 105.637 1.00 31.66 633 VAL E O 1
ATOM 9801 N N . GLU E 1 634 ? 167.374 167.914 105.730 1.00 33.90 634 GLU E N 1
ATOM 9802 C CA . GLU E 1 634 ? 167.521 166.694 104.958 1.00 33.90 634 GLU E CA 1
ATOM 9803 C C . GLU E 1 634 ? 167.103 166.813 103.524 1.00 33.90 634 GLU E C 1
ATOM 9804 O O . GLU E 1 634 ? 166.189 167.537 103.208 1.00 33.90 634 GLU E O 1
ATOM 9810 N N . PHE E 1 635 ? 167.747 166.050 102.667 1.00 31.79 635 PHE E N 1
ATOM 9811 C CA . PHE E 1 635 ? 167.483 166.048 101.247 1.00 31.79 635 PHE E CA 1
ATOM 9812 C C . PHE E 1 635 ? 167.961 164.726 100.666 1.00 31.79 635 PHE E C 1
ATOM 9813 O O . PHE E 1 635 ? 168.726 164.039 101.277 1.00 31.79 635 PHE E O 1
ATOM 9821 N N . SER E 1 636 ? 167.421 164.318 99.543 1.00 33.41 636 SER E N 1
ATOM 9822 C CA . SER E 1 636 ? 167.728 163.049 98.900 1.00 33.41 636 SER E CA 1
ATOM 9823 C C . SER E 1 636 ? 168.237 163.250 97.498 1.00 33.41 636 SER E C 1
ATOM 9824 O O . SER E 1 636 ? 167.684 164.019 96.762 1.00 33.41 636 SER E O 1
ATOM 9827 N N . ILE E 1 637 ? 169.276 162.553 97.103 1.00 33.74 637 ILE E N 1
ATOM 9828 C CA . ILE E 1 637 ? 169.776 162.639 95.739 1.00 33.74 637 ILE E CA 1
ATOM 9829 C C . ILE E 1 637 ? 169.899 161.248 95.158 1.00 33.74 637 ILE E C 1
ATOM 9830 O O . ILE E 1 637 ? 169.741 160.257 95.827 1.00 33.74 637 ILE E O 1
ATOM 9835 N N . SER E 1 638 ? 170.140 161.202 93.879 1.00 34.35 638 SER E N 1
ATOM 9836 C CA . SER E 1 638 ? 170.265 159.969 93.141 1.00 34.35 638 SER E CA 1
ATOM 9837 C C . SER E 1 638 ? 171.576 159.288 93.449 1.00 34.35 638 SER E C 1
ATOM 9838 O O . SER E 1 638 ? 172.593 159.941 93.529 1.00 34.35 638 SER E O 1
ATOM 9841 N N . PHE E 1 639 ? 171.544 157.974 93.653 1.00 34.00 639 PHE E N 1
ATOM 9842 C CA . PHE E 1 639 ? 172.721 157.156 93.904 1.00 34.00 639 PHE E CA 1
ATOM 9843 C C . PHE E 1 639 ? 173.739 157.258 92.787 1.00 34.00 639 PHE E C 1
ATOM 9844 O O . PHE E 1 639 ? 174.910 157.204 93.040 1.00 34.00 639 PHE E O 1
ATOM 9852 N N . SER E 1 640 ? 173.339 157.430 91.565 1.00 36.80 640 SER E N 1
ATOM 9853 C CA . SER E 1 640 ? 174.332 157.552 90.537 1.00 36.80 640 SER E CA 1
ATOM 9854 C C . SER E 1 640 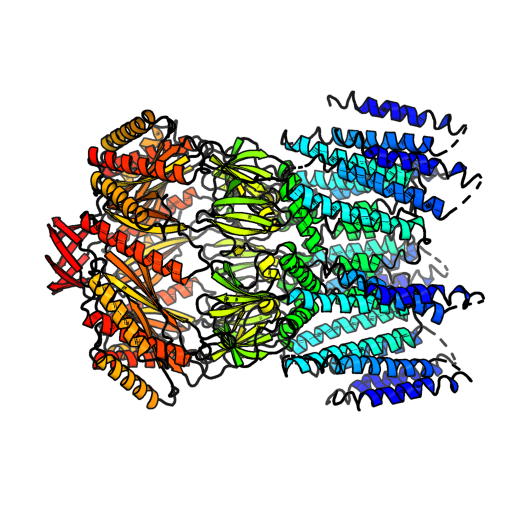? 174.789 158.965 90.286 1.00 36.80 640 SER E C 1
ATOM 9855 O O . SER E 1 640 ? 175.215 159.245 89.197 1.00 36.80 640 SER E O 1
ATOM 9858 N N . THR E 1 641 ? 174.693 159.841 91.239 1.00 37.51 641 THR E N 1
ATOM 9859 C CA . THR E 1 641 ? 175.391 161.106 91.226 1.00 37.51 641 THR E CA 1
ATOM 9860 C C . THR E 1 641 ? 176.874 160.844 91.249 1.00 37.51 641 THR E C 1
ATOM 9861 O O . THR E 1 641 ? 177.333 160.097 92.097 1.00 37.51 641 THR E O 1
ATOM 9865 N N . PRO E 1 642 ? 177.659 161.438 90.352 1.00 39.40 642 PRO E N 1
ATOM 9866 C CA . PRO E 1 642 ? 179.102 161.274 90.410 1.00 39.40 642 PRO E CA 1
ATOM 9867 C C . PRO E 1 642 ? 179.669 161.838 91.685 1.00 39.40 642 PRO E C 1
ATOM 9868 O O . PRO E 1 642 ? 179.072 162.684 92.314 1.00 39.40 642 PRO E O 1
ATOM 9872 N N . VAL E 1 643 ? 180.819 161.343 92.102 1.00 41.28 643 VAL E N 1
ATOM 9873 C CA . VAL E 1 643 ? 181.323 161.841 93.366 1.00 41.28 643 VAL E CA 1
ATOM 9874 C C . VAL E 1 643 ? 182.073 163.158 93.219 1.00 41.28 643 VAL E C 1
ATOM 9875 O O . VAL E 1 643 ? 182.348 163.805 94.212 1.00 41.28 643 VAL E O 1
ATOM 9879 N N . SER E 1 644 ? 182.346 163.623 92.017 1.00 41.87 644 SER E N 1
ATOM 9880 C CA . SER E 1 644 ? 182.818 164.980 91.879 1.00 41.87 644 SER E CA 1
ATOM 9881 C C . SER E 1 644 ? 181.716 166.007 92.003 1.00 41.87 644 SER E C 1
ATOM 9882 O O . SER E 1 644 ? 181.993 167.146 92.332 1.00 41.87 644 SER E O 1
ATOM 9885 N N . LYS E 1 645 ? 180.485 165.644 91.753 1.00 41.08 645 LYS E N 1
ATOM 9886 C CA . LYS E 1 645 ? 179.416 166.551 92.055 1.00 41.08 645 LYS E CA 1
ATOM 9887 C C . LYS E 1 645 ? 179.060 166.583 93.515 1.00 41.08 645 LYS E C 1
ATOM 9888 O O . LYS E 1 645 ? 178.545 167.577 93.959 1.00 41.08 645 LYS E O 1
ATOM 9894 N N . ILE E 1 646 ? 179.310 165.536 94.273 1.00 40.16 646 ILE E N 1
ATOM 9895 C CA . ILE E 1 646 ? 179.071 165.624 95.693 1.00 40.16 646 ILE E CA 1
ATOM 9896 C C . ILE E 1 646 ? 180.155 166.441 96.341 1.00 40.16 646 ILE E C 1
ATOM 9897 O O . ILE E 1 646 ? 179.940 167.080 97.350 1.00 40.16 646 ILE E O 1
ATOM 9902 N N . ALA E 1 647 ? 181.327 166.473 95.748 1.00 41.11 647 ALA E N 1
ATOM 9903 C CA . ALA E 1 647 ? 182.394 167.296 96.252 1.00 41.11 647 ALA E CA 1
ATOM 9904 C C . ALA E 1 647 ? 182.201 168.753 95.911 1.00 41.11 647 ALA E C 1
ATOM 9905 O O . ALA E 1 647 ? 182.633 169.600 96.663 1.00 41.11 647 ALA E O 1
ATOM 9907 N N . HIS E 1 648 ? 181.589 169.083 94.793 1.00 42.12 648 HIS E N 1
ATOM 9908 C CA . HIS E 1 648 ? 181.302 170.478 94.536 1.00 42.12 648 HIS E CA 1
ATOM 9909 C C . HIS E 1 648 ? 180.138 170.973 95.335 1.00 42.12 648 HIS E C 1
ATOM 9910 O O . HIS E 1 648 ? 180.037 172.157 95.562 1.00 42.12 648 HIS E O 1
ATOM 9917 N N . LEU E 1 649 ? 179.218 170.114 95.688 1.00 40.20 649 LEU E N 1
ATOM 9918 C CA . LEU E 1 649 ? 178.101 170.505 96.502 1.00 40.20 649 LEU E CA 1
ATOM 9919 C C . LEU E 1 649 ? 178.539 170.846 97.888 1.00 40.20 649 LEU E C 1
ATOM 9920 O O . LEU E 1 649 ? 178.044 171.797 98.453 1.00 40.20 649 LEU E O 1
ATOM 9925 N N . LYS E 1 650 ? 179.485 170.106 98.441 1.00 41.02 650 LYS E N 1
ATOM 9926 C CA . LYS E 1 650 ? 179.950 170.355 99.789 1.00 41.02 650 LYS E CA 1
ATOM 9927 C C . LYS E 1 650 ? 180.740 171.632 99.883 1.00 41.02 650 LYS E C 1
ATOM 9928 O O . LYS E 1 650 ? 180.712 172.318 100.887 1.00 41.02 650 LYS E O 1
ATOM 9934 N N . GLU E 1 651 ? 181.469 171.936 98.865 1.00 43.79 651 GLU E N 1
ATOM 9935 C CA . GLU E 1 651 ? 182.248 173.138 98.814 1.00 43.79 651 GLU E CA 1
ATOM 9936 C C . GLU E 1 651 ? 181.408 174.365 98.583 1.00 43.79 651 GLU E C 1
ATOM 9937 O O . GLU E 1 651 ? 181.732 175.434 99.048 1.00 43.79 651 GLU E O 1
ATOM 9943 N N . ARG E 1 652 ? 180.316 174.225 97.934 1.00 43.17 652 ARG E N 1
ATOM 9944 C CA . ARG E 1 652 ? 179.380 175.291 97.745 1.00 43.17 652 ARG E CA 1
ATOM 9945 C C . ARG E 1 652 ? 178.423 175.493 98.898 1.00 43.17 652 ARG E C 1
ATOM 9946 O O . ARG E 1 652 ? 177.981 176.597 99.108 1.00 43.17 652 ARG E O 1
ATOM 9954 N N . ILE E 1 653 ? 178.127 174.481 99.692 1.00 39.52 653 ILE E N 1
ATOM 9955 C CA . ILE E 1 653 ? 177.397 174.689 100.926 1.00 39.52 653 ILE E CA 1
ATOM 9956 C C . ILE E 1 653 ? 178.212 175.492 101.893 1.00 39.52 653 ILE E C 1
ATOM 9957 O O . ILE E 1 653 ? 177.714 176.408 102.522 1.00 39.52 653 ILE E O 1
ATOM 9962 N N . ALA E 1 654 ? 179.474 175.173 102.022 1.00 39.69 654 ALA E N 1
ATOM 9963 C CA . ALA E 1 654 ? 180.339 175.781 102.996 1.00 39.69 654 ALA E CA 1
ATOM 9964 C C . ALA E 1 654 ? 180.654 177.203 102.661 1.00 39.69 654 ALA E C 1
ATOM 9965 O O . ALA E 1 654 ? 180.954 177.984 103.529 1.00 39.69 654 ALA E O 1
ATOM 9967 N N . GLU E 1 655 ? 180.584 177.559 101.421 1.00 42.68 655 GLU E N 1
ATOM 9968 C CA . GLU E 1 655 ? 180.735 178.931 101.048 1.00 42.68 655 GLU E CA 1
ATOM 9969 C C . GLU E 1 655 ? 179.511 179.769 101.330 1.00 42.68 655 GLU E C 1
ATOM 9970 O O . GLU E 1 655 ? 179.643 180.928 101.654 1.00 42.68 655 GLU E O 1
ATOM 9976 N N . TYR E 1 656 ? 178.322 179.230 101.210 1.00 39.01 656 TYR E N 1
ATOM 9977 C CA . TYR E 1 656 ? 177.141 179.938 101.663 1.00 39.01 656 TYR E CA 1
ATOM 9978 C C . TYR E 1 656 ? 177.183 180.198 103.146 1.00 39.01 656 TYR E C 1
ATOM 9979 O O . TYR E 1 656 ? 176.765 181.250 103.583 1.00 39.01 656 TYR E O 1
ATOM 9988 N N . LEU E 1 657 ? 177.683 179.285 103.939 1.00 37.92 657 LEU E N 1
ATOM 9989 C CA . LEU E 1 657 ? 177.655 179.530 105.361 1.00 37.92 657 LEU E CA 1
ATOM 9990 C C . LEU E 1 657 ? 178.742 180.487 105.822 1.00 37.92 657 LEU E C 1
ATOM 9991 O O . LEU E 1 657 ? 178.578 181.128 106.846 1.00 37.92 657 LEU E O 1
ATOM 9996 N N . GLU E 1 658 ? 179.841 180.606 105.100 1.00 43.04 658 GLU E N 1
ATOM 9997 C CA . GLU E 1 658 ? 180.866 181.567 105.435 1.00 43.04 658 GLU E CA 1
ATOM 9998 C C . GLU E 1 658 ? 180.477 182.974 105.084 1.00 43.04 658 GLU E C 1
ATOM 9999 O O . GLU E 1 658 ? 180.948 183.899 105.717 1.00 43.04 658 GLU E O 1
ATOM 10005 N N . GLN E 1 659 ? 179.646 183.191 104.104 1.00 43.36 659 GLN E N 1
ATOM 10006 C CA . GLN E 1 659 ? 179.299 184.553 103.793 1.00 43.36 659 GLN E CA 1
ATOM 10007 C C . GLN E 1 659 ? 178.019 185.010 104.439 1.00 43.36 659 GLN E C 1
ATOM 10008 O O . GLN E 1 659 ? 177.532 186.076 104.125 1.00 43.36 659 GLN E O 1
ATOM 10014 N N . ASN E 1 660 ? 177.508 184.255 105.381 1.00 39.32 660 ASN E N 1
ATOM 10015 C CA . ASN E 1 660 ? 176.373 184.648 106.195 1.00 39.32 660 ASN E CA 1
ATOM 10016 C C . ASN E 1 660 ? 176.691 184.439 107.657 1.00 39.32 660 ASN E C 1
ATOM 10017 O O . ASN E 1 660 ? 176.010 183.680 108.320 1.00 39.32 660 ASN E O 1
ATOM 10022 N N . PRO E 1 661 ? 177.672 185.160 108.213 1.00 37.47 661 PRO E N 1
ATOM 10023 C CA . PRO E 1 661 ? 178.167 184.839 109.541 1.00 37.47 661 PRO E CA 1
ATOM 10024 C C . PRO E 1 661 ? 177.253 185.244 110.637 1.00 37.47 661 PRO E C 1
ATOM 10025 O O . PRO E 1 661 ? 177.417 184.781 111.756 1.00 37.47 661 PRO E O 1
ATOM 10029 N N . GLN E 1 662 ? 176.319 186.104 110.348 1.00 36.24 662 GLN E N 1
ATOM 10030 C CA . GLN E 1 662 ? 175.381 186.647 111.277 1.00 36.24 662 GLN E CA 1
ATOM 10031 C C . GLN E 1 662 ? 174.242 185.702 111.569 1.00 36.24 662 GLN E C 1
ATOM 10032 O O . GLN E 1 662 ? 173.506 185.941 112.503 1.00 36.24 662 GLN E O 1
ATOM 10038 N N . HIS E 1 663 ? 174.066 184.652 110.785 1.00 33.00 663 HIS E N 1
ATOM 10039 C CA . HIS E 1 663 ? 173.047 183.664 111.007 1.00 33.00 663 HIS E CA 1
ATOM 10040 C C . HIS E 1 663 ? 173.589 182.295 111.290 1.00 33.00 663 HIS E C 1
ATOM 10041 O O . HIS E 1 663 ? 172.964 181.563 112.030 1.00 33.00 663 HIS E O 1
ATOM 10048 N N . TRP E 1 664 ? 174.724 181.930 110.728 1.00 31.44 664 TRP E N 1
ATOM 10049 C CA . TRP E 1 664 ? 175.245 180.583 110.811 1.00 31.44 664 TRP E CA 1
ATOM 10050 C C . TRP E 1 664 ? 176.657 180.618 111.353 1.00 31.44 664 TRP E C 1
ATOM 10051 O O . TRP E 1 664 ? 177.398 181.520 111.046 1.00 31.44 664 TRP E O 1
ATOM 10062 N N . ALA E 1 665 ? 177.007 179.657 112.196 1.00 33.58 665 ALA E N 1
ATOM 10063 C CA . ALA E 1 665 ? 178.389 179.382 112.571 1.00 33.58 665 ALA E CA 1
ATOM 10064 C C . ALA E 1 665 ? 179.172 178.757 111.426 1.00 33.58 665 ALA E C 1
ATOM 10065 O O . ALA E 1 665 ? 178.591 178.147 110.549 1.00 33.58 665 ALA E O 1
ATOM 10067 N N . PRO E 1 666 ? 180.498 178.837 111.421 1.00 33.96 666 PRO E N 1
ATOM 10068 C CA . PRO E 1 666 ? 181.236 178.280 110.285 1.00 33.96 666 PRO E CA 1
ATOM 10069 C C . PRO E 1 666 ? 181.341 176.760 110.227 1.00 33.96 666 PRO E C 1
ATOM 10070 O O . PRO E 1 666 ? 181.464 176.218 109.139 1.00 33.96 666 PRO E O 1
ATOM 10074 N N . VAL E 1 667 ? 181.332 176.064 111.332 1.00 33.95 667 VAL E N 1
ATOM 10075 C CA . VAL E 1 667 ? 181.547 174.628 111.382 1.00 33.95 667 VAL E CA 1
ATOM 10076 C C . VAL E 1 667 ? 180.250 173.872 111.149 1.00 33.95 667 VAL E C 1
ATOM 10077 O O . VAL E 1 667 ? 179.236 174.172 111.759 1.00 33.95 667 VAL E O 1
ATOM 10081 N N . HIS E 1 668 ? 180.286 172.884 110.272 1.00 33.03 668 HIS E N 1
ATOM 10082 C CA . HIS E 1 668 ? 179.118 172.172 109.817 1.00 33.03 668 HIS E CA 1
ATOM 10083 C C . HIS E 1 668 ? 179.573 170.814 109.350 1.00 33.03 668 HIS E C 1
ATOM 10084 O O . HIS E 1 668 ? 180.749 170.538 109.332 1.00 33.03 668 HIS E O 1
ATOM 10091 N N . SER E 1 669 ? 178.637 169.969 108.956 1.00 31.50 669 SER E N 1
ATOM 10092 C CA . SER E 1 669 ? 178.962 168.689 108.367 1.00 31.50 669 SER E CA 1
ATOM 10093 C C . SER E 1 669 ? 177.874 168.246 107.418 1.00 31.50 669 SER E C 1
ATOM 10094 O O . SER E 1 669 ? 176.722 168.506 107.642 1.00 31.50 669 SER E O 1
ATOM 10097 N N . VAL E 1 670 ? 178.252 167.582 106.347 1.00 31.37 670 VAL E N 1
ATOM 10098 C CA . VAL E 1 670 ? 177.335 167.032 105.365 1.00 31.37 670 VAL E CA 1
ATOM 10099 C C . VAL E 1 670 ? 177.447 165.521 105.437 1.00 31.37 670 VAL E C 1
ATOM 10100 O O . VAL E 1 670 ? 178.526 164.977 105.318 1.00 31.37 670 VAL E O 1
ATOM 10104 N N . VAL E 1 671 ? 176.358 164.838 105.630 1.00 30.13 671 VAL E N 1
ATOM 10105 C CA . VAL E 1 671 ? 176.363 163.471 106.108 1.00 30.13 671 VAL E CA 1
ATOM 10106 C C . VAL E 1 671 ? 175.555 162.603 105.162 1.00 30.13 671 VAL E C 1
ATOM 10107 O O . VAL E 1 671 ? 174.576 163.064 104.620 1.00 30.13 671 VAL E O 1
ATOM 10111 N N . VAL E 1 672 ? 176.020 161.412 104.850 1.00 31.58 672 VAL E N 1
ATOM 10112 C CA . VAL E 1 672 ? 175.253 160.414 104.122 1.00 31.58 672 VAL E CA 1
ATOM 10113 C C . VAL E 1 672 ? 174.653 159.471 105.118 1.00 31.58 672 VAL E C 1
ATOM 10114 O O . VAL E 1 672 ? 175.371 158.800 105.825 1.00 31.58 672 VAL E O 1
ATOM 10118 N N . LYS E 1 673 ? 173.361 159.365 105.165 1.00 33.18 673 LYS E N 1
ATOM 10119 C CA . LYS E 1 673 ? 172.742 158.535 106.169 1.00 33.18 673 LYS E CA 1
ATOM 10120 C C . LYS E 1 673 ? 172.330 157.163 105.694 1.00 33.18 673 LYS E C 1
ATOM 10121 O O . LYS E 1 673 ? 172.479 156.238 106.443 1.00 33.18 673 LYS E O 1
ATOM 10127 N N . GLU E 1 674 ? 171.766 156.979 104.522 1.00 36.68 674 GLU E N 1
ATOM 10128 C CA . GLU E 1 674 ? 171.448 155.655 104.043 1.00 36.68 674 GLU E CA 1
ATOM 10129 C C . GLU E 1 674 ? 171.773 155.538 102.585 1.00 36.68 674 GLU E C 1
ATOM 10130 O O . GLU E 1 674 ? 171.852 156.511 101.880 1.00 36.68 674 GLU E O 1
ATOM 10136 N N . ILE E 1 675 ? 171.927 154.314 102.151 1.00 36.88 675 ILE E N 1
ATOM 10137 C CA . ILE E 1 675 ? 171.946 153.924 100.758 1.00 36.88 675 ILE E CA 1
ATOM 10138 C C . ILE E 1 675 ? 170.758 153.031 100.541 1.00 36.88 675 ILE E C 1
ATOM 10139 O O . ILE E 1 675 ? 170.702 151.967 101.132 1.00 36.88 675 ILE E O 1
ATOM 10144 N N . GLU E 1 676 ? 169.840 153.410 99.683 1.00 38.07 676 GLU E N 1
ATOM 10145 C CA . GLU E 1 676 ? 168.584 152.708 99.494 1.00 38.07 676 GLU E CA 1
ATOM 10146 C C . GLU E 1 676 ? 168.478 152.128 98.105 1.00 38.07 676 GLU E C 1
ATOM 10147 O O . GLU E 1 676 ? 168.443 152.874 97.152 1.00 38.07 676 GLU E O 1
ATOM 10153 N N . ASN E 1 677 ? 168.384 150.821 98.003 1.00 35.70 677 ASN E N 1
ATOM 10154 C CA . ASN E 1 677 ? 167.965 150.084 96.815 1.00 35.70 677 ASN E CA 1
ATOM 10155 C C . ASN E 1 677 ? 168.836 150.332 95.621 1.00 35.70 677 ASN E C 1
ATOM 10156 O O . ASN E 1 677 ? 168.368 150.205 94.526 1.00 35.70 677 ASN E O 1
ATOM 10161 N N . MET E 1 678 ? 170.073 150.712 95.820 1.00 35.04 678 MET E N 1
ATOM 10162 C CA . MET E 1 678 ? 170.959 151.330 94.848 1.00 35.04 678 MET E CA 1
ATOM 10163 C C . MET E 1 678 ? 170.340 152.404 93.977 1.00 35.04 678 MET E C 1
ATOM 10164 O O . MET E 1 678 ? 170.712 152.546 92.830 1.00 35.04 678 MET E O 1
ATOM 10169 N N . ASN E 1 679 ? 169.468 153.200 94.539 1.00 33.90 679 ASN E N 1
ATOM 10170 C CA . ASN E 1 679 ? 168.675 154.248 93.940 1.00 33.90 679 ASN E CA 1
ATOM 10171 C C . ASN E 1 679 ? 168.881 155.603 94.582 1.00 33.90 679 ASN E C 1
ATOM 10172 O O . ASN E 1 679 ? 169.074 156.571 93.894 1.00 33.90 679 ASN E O 1
ATOM 10177 N N . LYS E 1 680 ? 168.890 155.688 95.882 1.00 33.90 680 LYS E N 1
ATOM 10178 C CA . LYS E 1 680 ? 168.717 156.927 96.598 1.00 33.90 680 LYS E CA 1
ATOM 10179 C C . LYS E 1 680 ? 169.782 157.081 97.656 1.00 33.90 680 LYS E C 1
ATOM 10180 O O . LYS E 1 680 ? 169.977 156.179 98.442 1.00 33.90 680 LYS E O 1
ATOM 10186 N N . LEU E 1 681 ? 170.458 158.213 97.703 1.00 33.76 681 LEU E N 1
ATOM 10187 C CA . LEU E 1 681 ? 171.274 158.608 98.847 1.00 33.76 681 LEU E CA 1
ATOM 10188 C C . LEU E 1 681 ? 170.493 159.549 99.735 1.00 33.76 681 LEU E C 1
ATOM 10189 O O . LEU E 1 681 ? 170.051 160.575 99.291 1.00 33.76 681 LEU E O 1
ATOM 10194 N N . LYS E 1 682 ? 170.338 159.226 100.970 1.00 34.26 682 LYS E N 1
ATOM 10195 C CA . LYS E 1 682 ? 169.708 160.131 101.907 1.00 34.26 682 LYS E CA 1
ATOM 10196 C C . LYS E 1 682 ? 170.737 160.942 102.635 1.00 34.26 682 LYS E C 1
ATOM 10197 O O . LYS E 1 682 ? 171.548 160.392 103.332 1.00 34.26 682 LYS E O 1
ATOM 10203 N N . MET E 1 683 ? 170.698 162.236 102.501 1.00 33.67 683 MET E N 1
ATOM 10204 C CA . MET E 1 683 ? 171.720 163.101 103.029 1.00 33.67 683 MET E CA 1
ATOM 10205 C C . MET E 1 683 ? 171.161 164.055 104.066 1.00 33.67 683 MET E C 1
ATOM 10206 O O . MET E 1 683 ? 169.979 164.201 104.204 1.00 33.67 683 MET E O 1
ATOM 10211 N N . ALA E 1 684 ? 172.027 164.712 104.812 1.00 30.58 684 ALA E N 1
ATOM 10212 C CA . ALA E 1 684 ? 171.626 165.733 105.762 1.00 30.58 684 ALA E CA 1
ATOM 10213 C C . ALA E 1 684 ? 172.711 166.762 105.863 1.00 30.58 684 ALA E C 1
ATOM 10214 O O . ALA E 1 684 ? 173.849 166.478 105.594 1.00 30.58 684 ALA E O 1
ATOM 10216 N N . LEU E 1 685 ? 172.349 167.965 106.237 1.00 30.02 685 LEU E N 1
ATOM 10217 C CA . LEU E 1 685 ? 173.279 169.020 106.593 1.00 30.02 685 LEU E CA 1
ATOM 10218 C C . LEU E 1 685 ? 173.041 169.424 108.025 1.00 30.02 685 LEU E C 1
ATOM 10219 O O . LEU E 1 685 ? 171.932 169.743 108.377 1.00 30.02 685 LEU E O 1
ATOM 10224 N N . TYR E 1 686 ? 174.084 169.418 108.835 1.00 30.52 686 TYR E N 1
ATOM 10225 C CA . TYR E 1 686 ? 174.045 169.879 110.211 1.00 30.52 686 TYR E CA 1
ATOM 10226 C C . TYR E 1 686 ? 174.776 171.187 110.348 1.00 30.52 686 TYR E C 1
ATOM 10227 O O . TYR E 1 686 ? 175.916 171.277 109.965 1.00 30.52 686 TYR E O 1
ATOM 10236 N N . SER E 1 687 ? 174.136 172.195 110.910 1.00 30.63 687 SER E N 1
ATOM 10237 C CA . SER E 1 687 ? 174.777 173.471 111.119 1.00 30.63 687 SER E CA 1
ATOM 10238 C C . SER E 1 687 ? 174.250 174.134 112.363 1.00 30.63 687 SER E C 1
ATOM 10239 O O . SER E 1 687 ? 173.373 173.636 112.999 1.00 30.63 687 SER E O 1
ATOM 10242 N N . ASP E 1 688 ? 174.828 175.252 112.737 1.00 31.06 688 ASP E N 1
ATOM 10243 C CA . ASP E 1 688 ? 174.555 175.958 113.980 1.00 31.06 688 ASP E CA 1
ATOM 10244 C C . ASP E 1 688 ? 174.032 177.358 113.795 1.00 31.06 688 ASP E C 1
ATOM 10245 O O . ASP E 1 688 ? 174.613 178.147 113.076 1.00 31.06 688 ASP E O 1
ATOM 10250 N N . HIS E 1 689 ? 172.994 177.674 114.529 1.00 28.04 689 HIS E N 1
ATOM 10251 C CA . HIS E 1 689 ? 172.390 178.970 114.635 1.00 28.04 689 HIS E CA 1
ATOM 10252 C C . HIS E 1 689 ? 173.221 179.893 115.498 1.00 28.04 689 HIS E C 1
ATOM 10253 O O . HIS E 1 689 ? 174.084 179.495 116.224 1.00 28.04 689 HIS E O 1
ATOM 10260 N N . THR E 1 690 ? 172.936 181.157 115.436 1.00 27.78 690 THR E N 1
ATOM 10261 C CA . THR E 1 690 ? 173.491 182.097 116.370 1.00 27.78 690 THR E CA 1
ATOM 10262 C C . THR E 1 690 ? 172.458 182.533 117.381 1.00 27.78 690 THR E C 1
ATOM 10263 O O . THR E 1 690 ? 172.588 183.583 117.952 1.00 27.78 690 THR E O 1
ATOM 10267 N N . ILE E 1 691 ? 171.420 181.752 117.592 1.00 26.78 691 ILE E N 1
ATOM 10268 C CA . ILE E 1 691 ? 170.320 182.004 118.500 1.00 26.78 691 ILE E CA 1
ATOM 10269 C C . ILE E 1 691 ? 169.987 180.669 119.138 1.00 26.78 691 ILE E C 1
ATOM 10270 O O . ILE E 1 691 ? 170.508 179.663 118.745 1.00 26.78 691 ILE E O 1
ATOM 10275 N N . THR E 1 692 ? 169.102 180.639 120.095 1.00 26.59 692 THR E N 1
ATOM 10276 C CA . THR E 1 692 ? 168.512 179.389 120.541 1.00 26.59 692 THR E CA 1
ATOM 10277 C C . THR E 1 692 ? 167.120 179.251 119.968 1.00 26.59 692 THR E C 1
ATOM 10278 O O . THR E 1 692 ? 166.686 180.029 119.156 1.00 26.59 692 THR E O 1
ATOM 10282 N N . PHE E 1 693 ? 166.400 178.241 120.374 1.00 27.21 693 PHE E N 1
ATOM 10283 C CA . PHE E 1 693 ? 165.057 178.095 119.857 1.00 27.21 693 PHE E CA 1
ATOM 10284 C C . PHE E 1 693 ? 164.044 178.814 120.681 1.00 27.21 693 PHE E C 1
ATOM 10285 O O . PHE E 1 693 ? 162.895 178.556 120.493 1.00 27.21 693 PHE E O 1
ATOM 10293 N N . GLN E 1 694 ? 164.454 179.627 121.638 1.00 28.53 694 GLN E N 1
ATOM 10294 C CA . GLN E 1 694 ? 163.605 180.588 122.305 1.00 28.53 694 GLN E CA 1
ATOM 10295 C C . GLN E 1 694 ? 162.954 181.493 121.308 1.00 28.53 694 GLN E C 1
ATOM 10296 O O . GLN E 1 694 ? 161.767 181.765 121.393 1.00 28.53 694 GLN E O 1
ATOM 10302 N N . GLU E 1 695 ? 163.710 181.958 120.346 1.00 32.56 695 GLU E N 1
ATOM 10303 C CA . GLU E 1 695 ? 163.193 182.775 119.280 1.00 32.56 695 GLU E CA 1
ATOM 10304 C C . GLU E 1 695 ? 162.636 181.870 118.215 1.00 32.56 695 GLU E C 1
ATOM 10305 O O . GLU E 1 695 ? 163.290 181.557 117.254 1.00 32.56 695 GLU E O 1
ATOM 10311 N N . ASN E 1 696 ? 161.400 181.469 118.391 1.00 31.35 696 ASN E N 1
ATOM 10312 C CA . ASN E 1 696 ? 160.773 180.515 117.510 1.00 31.35 696 ASN E CA 1
ATOM 10313 C C . ASN E 1 696 ? 160.550 181.056 116.107 1.00 31.35 696 ASN E C 1
ATOM 10314 O O . ASN E 1 696 ? 160.733 180.339 115.153 1.00 31.35 696 ASN E O 1
ATOM 10319 N N . ARG E 1 697 ? 160.091 182.276 115.960 1.00 32.65 697 ARG E N 1
ATOM 10320 C CA . ARG E 1 697 ? 159.765 182.770 114.649 1.00 32.65 697 ARG E CA 1
ATOM 10321 C C . ARG E 1 697 ? 160.991 183.072 113.843 1.00 32.65 697 ARG E C 1
ATOM 10322 O O . ARG E 1 697 ? 160.997 182.894 112.649 1.00 32.65 697 ARG E O 1
ATOM 10330 N N . GLU E 1 698 ? 162.051 183.445 114.474 1.00 33.25 698 GLU E N 1
ATOM 10331 C CA . GLU E 1 698 ? 163.270 183.714 113.787 1.00 33.25 698 GLU E CA 1
ATOM 10332 C C . GLU E 1 698 ? 164.008 182.462 113.393 1.00 33.25 698 GLU E C 1
ATOM 10333 O O . GLU E 1 698 ? 164.673 182.457 112.373 1.00 33.25 698 GLU E O 1
ATOM 10339 N N . ARG E 1 699 ? 163.913 181.403 114.165 1.00 31.28 699 ARG E N 1
ATOM 10340 C CA . ARG E 1 699 ? 164.456 180.128 113.765 1.00 31.28 699 ARG E CA 1
ATOM 10341 C C . ARG E 1 699 ? 163.797 179.596 112.498 1.00 31.28 699 ARG E C 1
ATOM 10342 O O . ARG E 1 699 ? 164.484 179.096 111.629 1.00 31.28 699 ARG E O 1
ATOM 10350 N N . ASN E 1 700 ? 162.478 179.697 112.368 1.00 31.11 700 ASN E N 1
ATOM 10351 C CA . ASN E 1 700 ? 161.770 179.180 111.214 1.00 31.11 700 ASN E CA 1
ATOM 10352 C C . ASN E 1 700 ? 162.054 179.969 109.985 1.00 31.11 700 ASN E C 1
ATOM 10353 O O . ASN E 1 700 ? 162.048 179.424 108.913 1.00 31.11 700 ASN E O 1
ATOM 10358 N N . LEU E 1 701 ? 162.280 181.237 110.103 1.00 31.56 701 LEU E N 1
ATOM 10359 C CA . LEU E 1 701 ? 162.575 182.052 108.960 1.00 31.56 701 LEU E CA 1
ATOM 10360 C C . LEU E 1 701 ? 163.968 181.877 108.436 1.00 31.56 701 LEU E C 1
ATOM 10361 O O . LEU E 1 701 ? 164.162 181.978 107.249 1.00 31.56 701 LEU E O 1
ATOM 10366 N N . ARG E 1 702 ? 164.945 181.653 109.283 1.00 31.95 702 ARG E N 1
ATOM 10367 C CA . ARG E 1 702 ? 166.317 181.454 108.870 1.00 31.95 702 ARG E CA 1
ATOM 10368 C C . ARG E 1 702 ? 166.536 180.082 108.314 1.00 31.95 702 ARG E C 1
ATOM 10369 O O . ARG E 1 702 ? 167.380 179.898 107.471 1.00 31.95 702 ARG E O 1
ATOM 10377 N N . ARG E 1 703 ? 165.778 179.129 108.738 1.00 31.31 703 ARG E N 1
ATOM 10378 C CA . ARG E 1 703 ? 165.878 177.811 108.202 1.00 31.31 703 ARG E CA 1
ATOM 10379 C C . ARG E 1 703 ? 165.106 177.642 106.911 1.00 31.31 703 ARG E C 1
ATOM 10380 O O . ARG E 1 703 ? 165.460 176.815 106.113 1.00 31.31 703 ARG E O 1
ATOM 10388 N N . THR E 1 704 ? 164.094 178.428 106.660 1.00 31.83 704 THR E N 1
ATOM 10389 C CA . THR E 1 704 ? 163.452 178.509 105.371 1.00 31.83 704 THR E CA 1
ATOM 10390 C C . THR E 1 704 ? 164.372 179.084 104.330 1.00 31.83 704 THR E C 1
ATOM 10391 O O . THR E 1 704 ? 164.358 178.676 103.189 1.00 31.83 704 THR E O 1
ATOM 10395 N N . GLU E 1 705 ? 165.223 179.955 104.709 1.00 34.71 705 GLU E N 1
ATOM 10396 C CA . GLU E 1 705 ? 166.107 180.550 103.764 1.00 34.71 705 GLU E CA 1
ATOM 10397 C C . GLU E 1 705 ? 167.324 179.709 103.486 1.00 34.71 705 GLU E C 1
ATOM 10398 O O . GLU E 1 705 ? 167.860 179.770 102.405 1.00 34.71 705 GLU E O 1
ATOM 10404 N N . LEU E 1 706 ? 167.756 178.903 104.436 1.00 33.06 706 LEU E N 1
ATOM 10405 C CA . LEU E 1 706 ? 168.760 177.900 104.169 1.00 33.06 706 LEU E CA 1
ATOM 10406 C C . LEU E 1 706 ? 168.250 176.815 103.245 1.00 33.06 706 LEU E C 1
ATOM 10407 O O . LEU E 1 706 ? 168.974 176.388 102.369 1.00 33.06 706 LEU E O 1
ATOM 10412 N N . SER E 1 707 ? 167.015 176.369 103.410 1.00 33.59 707 SER E N 1
ATOM 10413 C CA . SER E 1 707 ? 166.414 175.361 102.560 1.00 33.59 707 SER E CA 1
ATOM 10414 C C . SER E 1 707 ? 166.253 175.828 101.144 1.00 33.59 707 SER E C 1
ATOM 10415 O O . SER E 1 707 ? 166.497 175.074 100.233 1.00 33.59 707 SER E O 1
ATOM 10418 N N . LEU E 1 708 ? 165.837 177.035 100.921 1.00 33.91 708 LEU E N 1
ATOM 10419 C CA . LEU E 1 708 ? 165.747 177.541 99.571 1.00 33.91 708 LEU E CA 1
ATOM 10420 C C . LEU E 1 708 ? 167.075 177.834 98.929 1.00 33.91 708 LEU E C 1
ATOM 10421 O O . LEU E 1 708 ? 167.133 177.928 97.725 1.00 33.91 708 LEU E O 1
ATOM 10426 N N . ALA E 1 709 ? 168.141 177.934 99.678 1.00 35.56 709 ALA E N 1
ATOM 10427 C CA . ALA E 1 709 ? 169.468 178.061 99.115 1.00 35.56 709 ALA E CA 1
ATOM 10428 C C . ALA E 1 709 ? 170.079 176.738 98.737 1.00 35.56 709 ALA E C 1
ATOM 10429 O O . ALA E 1 709 ? 170.799 176.682 97.770 1.00 35.56 709 ALA E O 1
ATOM 10431 N N . ILE E 1 710 ? 169.827 175.682 99.489 1.00 35.34 710 ILE E N 1
ATOM 10432 C CA . ILE E 1 710 ? 170.228 174.338 99.108 1.00 35.34 710 ILE E CA 1
ATOM 10433 C C . ILE E 1 710 ? 169.556 173.924 97.815 1.00 35.34 710 ILE E C 1
ATOM 10434 O O . ILE E 1 710 ? 170.183 173.369 96.936 1.00 35.34 710 ILE E O 1
ATOM 10439 N N . LYS E 1 711 ? 168.284 174.203 97.698 1.00 36.17 711 LYS E N 1
ATOM 10440 C CA . LYS E 1 711 ? 167.473 173.999 96.518 1.00 36.17 711 LYS E CA 1
ATOM 10441 C C . LYS E 1 711 ? 168.042 174.646 95.270 1.00 36.17 711 LYS E C 1
ATOM 10442 O O . LYS E 1 711 ? 167.906 174.113 94.183 1.00 36.17 711 LYS E O 1
ATOM 10448 N N . ARG E 1 712 ? 168.693 175.772 95.406 1.00 39.33 712 ARG E N 1
ATOM 10449 C CA . ARG E 1 712 ? 169.264 176.461 94.285 1.00 39.33 712 ARG E CA 1
ATOM 10450 C C . ARG E 1 712 ? 170.651 175.974 93.936 1.00 39.33 712 ARG E C 1
ATOM 10451 O O . ARG E 1 712 ? 171.008 175.971 92.776 1.00 39.33 712 ARG E O 1
ATOM 10459 N N . MET E 1 713 ? 171.433 175.527 94.907 1.00 40.67 713 MET E N 1
ATOM 10460 C CA . MET E 1 713 ? 172.699 174.876 94.633 1.00 40.67 713 MET E CA 1
ATOM 10461 C C . MET E 1 713 ? 172.517 173.570 93.907 1.00 40.67 713 MET E C 1
ATOM 10462 O O . MET E 1 713 ? 173.299 173.263 93.022 1.00 40.67 713 MET E O 1
ATOM 10467 N N . LEU E 1 714 ? 171.511 172.789 94.266 1.00 37.59 714 LEU E N 1
ATOM 10468 C CA . LEU E 1 714 ? 171.327 171.471 93.704 1.00 37.59 714 LEU E CA 1
ATOM 10469 C C . LEU E 1 714 ? 171.007 171.547 92.250 1.00 37.59 714 LEU E C 1
ATOM 10470 O O . LEU E 1 714 ? 171.454 170.722 91.477 1.00 37.59 714 LEU E O 1
ATOM 10475 N N . GLU E 1 715 ? 170.314 172.554 91.836 1.00 40.66 715 GLU E N 1
ATOM 10476 C CA . GLU E 1 715 ? 170.032 172.644 90.438 1.00 40.66 715 GLU E CA 1
ATOM 10477 C C . GLU E 1 715 ? 170.982 173.519 89.647 1.00 40.66 715 GLU E C 1
ATOM 10478 O O . GLU E 1 715 ? 170.925 173.478 88.436 1.00 40.66 715 GLU E O 1
ATOM 10484 N N . ASP E 1 716 ? 171.904 174.230 90.265 1.00 42.73 716 ASP E N 1
ATOM 10485 C CA . ASP E 1 716 ? 173.015 174.762 89.496 1.00 42.73 716 ASP E CA 1
ATOM 10486 C C . ASP E 1 716 ? 174.016 173.706 89.161 1.00 42.73 716 ASP E C 1
ATOM 10487 O O . ASP E 1 716 ? 174.820 173.908 88.276 1.00 42.73 716 ASP E O 1
ATOM 10492 N N . LEU E 1 717 ? 174.110 172.676 89.974 1.00 41.42 717 LEU E N 1
ATOM 10493 C CA . LEU E 1 717 ? 175.056 171.612 89.788 1.00 41.42 717 LEU E CA 1
ATOM 10494 C C . LEU E 1 717 ? 174.474 170.466 89.040 1.00 41.42 717 LEU E C 1
ATOM 10495 O O . LEU E 1 717 ? 175.148 169.489 88.903 1.00 41.42 717 LEU E O 1
ATOM 10500 N N . HIS E 1 718 ? 173.245 170.561 88.583 1.00 42.33 718 HIS E N 1
ATOM 10501 C CA . HIS E 1 718 ? 172.536 169.543 87.826 1.00 42.33 718 HIS E CA 1
ATOM 10502 C C . HIS E 1 718 ? 172.403 168.217 88.552 1.00 42.33 718 HIS E C 1
ATOM 10503 O O . HIS E 1 718 ? 172.512 167.167 87.963 1.00 42.33 718 HIS E O 1
ATOM 10510 N N . ILE E 1 719 ? 172.128 168.253 89.804 1.00 38.68 719 ILE E N 1
ATOM 10511 C CA . ILE E 1 719 ? 171.917 167.055 90.584 1.00 38.68 719 ILE E CA 1
ATOM 10512 C C . ILE E 1 719 ? 170.432 166.777 90.564 1.00 38.68 719 ILE E C 1
ATOM 10513 O O . ILE E 1 719 ? 169.662 167.711 90.606 1.00 38.68 719 ILE E O 1
ATOM 10518 N N . ASP E 1 720 ? 170.008 165.529 90.422 1.00 38.74 720 ASP E N 1
ATOM 10519 C CA . ASP E 1 720 ? 168.602 165.246 90.672 1.00 38.74 720 ASP E CA 1
ATOM 10520 C C . ASP E 1 720 ? 168.386 163.912 91.349 1.00 38.74 720 ASP E C 1
ATOM 10521 O O . ASP E 1 720 ? 169.248 163.403 92.027 1.00 38.74 720 ASP E O 1
ATOM 10526 N N . TYR E 1 721 ? 167.167 163.434 91.286 1.00 34.41 721 TYR E N 1
ATOM 10527 C CA . TYR E 1 721 ? 166.747 162.153 91.794 1.00 34.41 721 TYR E CA 1
ATOM 10528 C C . TYR E 1 721 ? 165.780 161.562 90.792 1.00 34.41 721 TYR E C 1
ATOM 10529 O O . TYR E 1 721 ? 164.920 162.260 90.303 1.00 34.41 721 TYR E O 1
ATOM 10538 N N . THR E 1 722 ? 165.904 160.295 90.476 1.00 33.55 722 THR E N 1
ATOM 10539 C CA . THR E 1 722 ? 164.990 159.617 89.574 1.00 33.55 722 THR E CA 1
ATOM 10540 C C . THR E 1 722 ? 164.547 158.302 90.174 1.00 33.55 722 THR E C 1
ATOM 10541 O O . THR E 1 722 ? 165.292 157.671 90.882 1.00 33.55 722 THR E O 1
ATOM 10545 N N . LEU E 1 723 ? 163.338 157.888 89.864 1.00 33.80 723 LEU E N 1
ATOM 10546 C CA . LEU E 1 723 ? 162.753 156.607 90.233 1.00 33.80 723 LEU E CA 1
ATOM 10547 C C . LEU E 1 723 ? 163.320 155.448 89.446 1.00 33.80 723 LEU E C 1
ATOM 10548 O O . LEU E 1 723 ? 163.805 155.606 88.347 1.00 33.80 723 LEU E O 1
ATOM 10553 N N . LEU E 1 724 ? 163.263 154.275 90.032 1.00 33.41 724 LEU E N 1
ATOM 10554 C CA . LEU E 1 724 ? 163.803 153.063 89.440 1.00 33.41 724 LEU E CA 1
ATOM 10555 C C . LEU E 1 724 ? 163.020 152.650 88.202 1.00 33.41 724 LEU E C 1
ATOM 10556 O O . LEU E 1 724 ? 161.813 152.704 88.218 1.00 33.41 724 LEU E O 1
ATOM 10561 N N . PRO E 1 725 ? 163.683 152.205 87.155 1.00 36.67 725 PRO E N 1
ATOM 10562 C CA . PRO E 1 725 ? 162.970 151.803 85.935 1.00 36.67 725 PRO E CA 1
ATOM 10563 C C . PRO E 1 725 ? 162.127 150.547 86.082 1.00 36.67 725 PRO E C 1
ATOM 10564 O O . PRO E 1 725 ? 162.358 149.708 86.938 1.00 36.67 725 PRO E O 1
ATOM 10568 N N . GLN E 1 726 ? 161.165 150.401 85.205 1.00 40.34 726 GLN E N 1
ATOM 10569 C CA . GLN E 1 726 ? 160.233 149.294 85.231 1.00 40.34 726 GLN E CA 1
ATOM 10570 C C . GLN E 1 726 ? 160.196 148.566 83.898 1.00 40.34 726 GLN E C 1
ATOM 10571 O O . GLN E 1 726 ? 160.016 149.184 82.873 1.00 40.34 726 GLN E O 1
ATOM 10577 N N . ASP E 1 727 ? 160.357 147.263 83.919 1.00 44.29 727 ASP E N 1
ATOM 10578 C CA . ASP E 1 727 ? 160.138 146.411 82.765 1.00 44.29 727 ASP E CA 1
ATOM 10579 C C . ASP E 1 727 ? 158.699 146.006 82.584 1.00 44.29 727 ASP E C 1
ATOM 10580 O O . ASP E 1 727 ? 158.065 145.568 83.523 1.00 44.29 727 ASP E O 1
ATOM 10585 N N . ILE E 1 728 ? 158.228 146.045 81.352 1.00 46.40 728 ILE E N 1
ATOM 10586 C CA . ILE E 1 728 ? 156.869 145.695 80.991 1.00 46.40 728 ILE E CA 1
ATOM 10587 C C . ILE E 1 728 ? 156.925 144.592 79.964 1.00 46.40 728 ILE E C 1
ATOM 10588 O O . ILE E 1 728 ? 157.556 144.747 78.929 1.00 46.40 728 ILE E O 1
ATOM 10593 N N . ASN E 1 729 ? 156.313 143.467 80.258 1.00 48.07 729 ASN E N 1
ATOM 10594 C CA . ASN E 1 729 ? 156.106 142.402 79.297 1.00 48.07 729 ASN E CA 1
ATOM 10595 C C . ASN E 1 729 ? 154.715 142.501 78.747 1.00 48.07 729 ASN E C 1
ATOM 10596 O O . ASN E 1 729 ? 153.761 142.220 79.446 1.00 48.07 729 ASN E O 1
ATOM 10601 N N . LEU E 1 730 ? 154.602 142.808 77.493 1.00 49.61 730 LEU E N 1
ATOM 10602 C CA . LEU E 1 730 ? 153.315 143.119 76.924 1.00 49.61 730 LEU E CA 1
ATOM 10603 C C . LEU E 1 730 ? 152.743 141.906 76.241 1.00 49.61 730 LEU E C 1
ATOM 10604 O O . LEU E 1 730 ? 153.321 141.378 75.313 1.00 49.61 730 LEU E O 1
ATOM 10609 N N . THR E 1 731 ? 151.614 141.448 76.723 1.00 51.69 731 THR E N 1
ATOM 10610 C CA . THR E 1 731 ? 151.017 140.230 76.208 1.00 51.69 731 THR E CA 1
ATOM 10611 C C . THR E 1 731 ? 149.936 140.539 75.168 1.00 51.69 731 THR E C 1
ATOM 10612 O O . THR E 1 731 ? 149.023 141.329 75.390 1.00 51.69 731 THR E O 1
ATOM 10616 N N . PHE F 1 439 ? 194.649 161.346 155.396 1.00 157.68 439 PHE F N 1
ATOM 10617 C CA . PHE F 1 439 ? 194.878 162.180 156.570 1.00 157.68 439 PHE F CA 1
ATOM 10618 C C . PHE F 1 439 ? 195.721 163.423 156.237 1.00 157.68 439 PHE F C 1
ATOM 10619 O O . PHE F 1 439 ? 196.942 163.346 156.071 1.00 157.68 439 PHE F O 1
ATOM 10621 N N . ARG F 1 440 ? 195.058 164.571 156.116 1.00 158.68 440 ARG F N 1
ATOM 10622 C CA . ARG F 1 440 ? 195.766 165.825 155.885 1.00 158.68 440 ARG F CA 1
ATOM 10623 C C . ARG F 1 440 ? 195.341 166.913 156.853 1.00 158.68 440 ARG F C 1
ATOM 10624 O O . ARG F 1 440 ? 196.200 167.569 157.468 1.00 158.68 440 ARG F O 1
ATOM 10626 N N . ASN F 1 441 ? 194.032 167.124 157.004 1.00 159.03 441 ASN F N 1
ATOM 10627 C CA . ASN F 1 441 ? 193.499 168.173 157.855 1.00 159.03 441 ASN F CA 1
ATOM 10628 C C . ASN F 1 441 ? 192.917 167.667 159.162 1.00 159.03 441 ASN F C 1
ATOM 10629 O O . ASN F 1 441 ? 192.877 168.432 160.135 1.00 159.03 441 ASN F O 1
ATOM 10631 N N . VAL F 1 442 ? 192.485 166.401 159.215 1.00 158.35 442 VAL F N 1
ATOM 10632 C CA . VAL F 1 442 ? 192.032 165.784 160.452 1.00 158.35 442 VAL F CA 1
ATOM 10633 C C . VAL F 1 442 ? 193.145 165.696 161.489 1.00 158.35 442 VAL F C 1
ATOM 10634 O O . VAL F 1 442 ? 192.860 165.726 162.690 1.00 158.35 442 VAL F O 1
ATOM 10636 N N . ALA F 1 443 ? 194.401 165.630 161.050 1.00 159.34 443 ALA F N 1
ATOM 10637 C CA . ALA F 1 443 ? 195.525 165.653 161.974 1.00 159.34 443 ALA F CA 1
ATOM 10638 C C . ALA F 1 443 ? 195.636 166.973 162.731 1.00 159.34 443 ALA F C 1
ATOM 10639 O O . ALA F 1 443 ? 196.136 166.977 163.857 1.00 159.34 443 ALA F O 1
ATOM 10641 N N . GLN F 1 444 ? 195.152 168.085 162.179 1.00 159.43 444 GLN F N 1
ATOM 10642 C CA . GLN F 1 444 ? 195.212 169.348 162.909 1.00 159.43 444 GLN F CA 1
ATOM 10643 C C . GLN F 1 444 ? 193.848 169.917 163.290 1.00 159.43 444 GLN F C 1
ATOM 10644 O O . GLN F 1 444 ? 193.794 170.837 164.108 1.00 159.43 444 GLN F O 1
ATOM 10646 N N . PRO F 1 445 ? 192.743 169.401 162.749 1.00 158.92 445 PRO F N 1
ATOM 10647 C CA . PRO F 1 445 ? 191.443 169.981 163.077 1.00 158.92 445 PRO F CA 1
ATOM 10648 C C . PRO F 1 445 ? 190.650 169.184 164.093 1.00 158.92 445 PRO F C 1
ATOM 10649 O O . PRO F 1 445 ? 189.817 169.773 164.788 1.00 158.92 445 PRO F O 1
ATOM 10651 N N . PHE F 1 446 ? 190.896 167.874 164.220 1.00 158.17 446 PHE F N 1
ATOM 10652 C CA . PHE F 1 446 ? 190.360 167.098 165.336 1.00 158.17 446 PHE F CA 1
ATOM 10653 C C . PHE F 1 446 ? 190.875 167.586 166.684 1.00 158.17 446 PHE F C 1
ATOM 10654 O O . PHE F 1 446 ? 190.223 167.329 167.705 1.00 158.17 446 PHE F O 1
ATOM 10656 N N . PHE F 1 447 ? 192.019 168.286 166.695 1.00 158.69 447 PHE F N 1
ATOM 10657 C CA . PHE F 1 447 ? 192.553 168.939 167.881 1.00 158.69 447 PHE F CA 1
ATOM 10658 C C . PHE F 1 447 ? 191.597 169.988 168.424 1.00 158.69 447 PHE F C 1
ATOM 10659 O O . PHE F 1 447 ? 191.522 170.199 169.639 1.00 158.69 447 PHE F O 1
ATOM 10661 N N . ASN F 1 448 ? 190.858 170.660 167.545 1.00 158.30 448 ASN F N 1
ATOM 10662 C CA . ASN F 1 448 ? 189.916 171.674 167.991 1.00 158.30 448 ASN F CA 1
ATOM 10663 C C . ASN F 1 448 ? 188.695 171.077 168.677 1.00 158.30 448 ASN F C 1
ATOM 10664 O O . ASN F 1 448 ? 187.906 171.821 169.262 1.00 158.30 448 ASN F O 1
ATOM 10666 N N . TYR F 1 449 ? 188.504 169.765 168.575 1.00 156.93 449 TYR F N 1
ATOM 10667 C CA . TYR F 1 449 ? 187.596 169.070 169.471 1.00 156.93 449 TYR F CA 1
ATOM 10668 C C . TYR F 1 449 ? 188.336 168.517 170.673 1.00 156.93 449 TYR F C 1
ATOM 10669 O O . TYR F 1 449 ? 187.719 168.256 171.710 1.00 156.93 449 TYR F O 1
ATOM 10671 N N . ILE F 1 450 ? 189.658 168.330 170.559 1.00 158.67 450 ILE F N 1
ATOM 10672 C CA . ILE F 1 450 ? 190.415 167.671 171.619 1.00 158.67 450 ILE F CA 1
ATOM 10673 C C . ILE F 1 450 ? 190.631 168.548 172.844 1.00 158.67 450 ILE F C 1
ATOM 10674 O O . ILE F 1 450 ? 190.622 168.021 173.958 1.00 158.67 450 ILE F O 1
ATOM 10676 N N . GLU F 1 451 ? 190.813 169.864 172.665 1.00 158.63 451 GLU F N 1
ATOM 10677 C CA . GLU F 1 451 ? 190.858 170.784 173.793 1.00 158.63 451 GLU F CA 1
ATOM 10678 C C . GLU F 1 451 ? 189.556 170.782 174.577 1.00 158.63 451 GLU F C 1
ATOM 10679 O O . GLU F 1 451 ? 189.584 170.830 175.809 1.00 158.63 451 GLU F O 1
ATOM 10681 N N . GLU F 1 452 ? 188.420 170.683 173.899 1.00 158.01 452 GLU F N 1
ATOM 10682 C CA . GLU F 1 452 ? 187.172 170.546 174.627 1.00 158.01 452 GLU F CA 1
ATOM 10683 C C . GLU F 1 452 ? 187.027 169.150 175.218 1.00 158.01 452 GLU F C 1
ATOM 10684 O O . GLU F 1 452 ? 186.287 168.975 176.188 1.00 158.01 452 GLU F O 1
ATOM 10686 N N . GLU F 1 453 ? 187.736 168.152 174.673 1.00 158.23 453 GLU F N 1
ATOM 10687 C CA . GLU F 1 453 ? 187.774 166.852 175.333 1.00 158.23 453 GLU F CA 1
ATOM 10688 C C . GLU F 1 453 ? 188.608 166.913 176.603 1.00 158.23 453 GLU F C 1
ATOM 10689 O O . GLU F 1 453 ? 188.370 166.148 177.542 1.00 158.23 453 GLU F O 1
ATOM 10691 N N . ASP F 1 454 ? 189.580 167.825 176.642 1.00 159.01 454 ASP F N 1
ATOM 10692 C CA . ASP F 1 454 ? 190.341 168.135 177.844 1.00 159.01 454 ASP F CA 1
ATOM 10693 C C . ASP F 1 454 ? 189.594 169.051 178.801 1.00 159.01 454 ASP F C 1
ATOM 10694 O O . ASP F 1 454 ? 189.794 168.946 180.012 1.00 159.01 454 ASP F O 1
ATOM 10696 N N . LEU F 1 455 ? 188.713 169.911 178.299 1.00 159.09 455 LEU F N 1
ATOM 10697 C CA . LEU F 1 455 ? 188.075 170.913 179.127 1.00 159.09 455 LEU F CA 1
ATOM 10698 C C . LEU F 1 455 ? 186.746 170.461 179.710 1.00 159.09 455 LEU F C 1
ATOM 10699 O O . LEU F 1 455 ? 186.172 171.189 180.519 1.00 159.09 455 LEU F O 1
ATOM 10701 N N . LEU F 1 456 ? 186.241 169.295 179.314 1.00 158.49 456 LEU F N 1
ATOM 10702 C CA . LEU F 1 456 ? 185.119 168.637 179.970 1.00 158.49 456 LEU F CA 1
ATOM 10703 C C . LEU F 1 456 ? 185.579 167.663 181.037 1.00 158.49 456 LEU F C 1
ATOM 10704 O O . LEU F 1 456 ? 184.791 167.311 181.925 1.00 158.49 456 LEU F O 1
ATOM 10706 N N . ARG F 1 457 ? 186.832 167.216 180.970 1.00 160.44 457 ARG F N 1
ATOM 10707 C CA . ARG F 1 457 ? 187.406 166.491 182.090 1.00 160.44 457 ARG F CA 1
ATOM 10708 C C . ARG F 1 457 ? 187.985 167.437 183.128 1.00 160.44 457 ARG F C 1
ATOM 10709 O O . ARG F 1 457 ? 188.247 167.017 184.258 1.00 160.44 457 ARG F O 1
ATOM 10711 N N . PHE F 1 458 ? 188.155 168.714 182.775 1.00 161.72 458 PHE F N 1
ATOM 10712 C CA . PHE F 1 458 ? 188.718 169.691 183.704 1.00 161.72 458 PHE F CA 1
ATOM 10713 C C . PHE F 1 458 ? 187.701 170.109 184.759 1.00 161.72 458 PHE F C 1
ATOM 10714 O O . PHE F 1 458 ? 187.824 169.745 185.932 1.00 161.72 458 PHE F O 1
ATOM 10716 N N . MET F 1 459 ? 186.656 170.832 184.358 1.00 162.58 459 MET F N 1
ATOM 10717 C CA . MET F 1 459 ? 185.617 171.260 185.288 1.00 162.58 459 MET F CA 1
ATOM 10718 C C . MET F 1 459 ? 184.498 170.230 185.425 1.00 162.58 459 MET F C 1
ATOM 10719 O O . MET F 1 459 ? 183.320 170.580 185.324 1.00 162.58 459 MET F O 1
ATOM 10721 N N . ILE F 1 460 ? 184.841 168.949 185.517 1.00 164.03 460 ILE F N 1
ATOM 10722 C CA . ILE F 1 460 ? 183.992 167.972 186.183 1.00 164.03 460 ILE F CA 1
ATOM 10723 C C . ILE F 1 460 ? 184.505 167.622 187.572 1.00 164.03 460 ILE F C 1
ATOM 10724 O O . ILE F 1 460 ? 183.703 167.384 188.479 1.00 164.03 460 ILE F O 1
ATOM 10726 N N . LYS F 1 461 ? 185.828 167.626 187.752 1.00 164.93 461 LYS F N 1
ATOM 10727 C CA . LYS F 1 461 ? 186.444 167.436 189.058 1.00 164.93 461 LYS F CA 1
ATOM 10728 C C . LYS F 1 461 ? 186.448 168.715 189.876 1.00 164.93 461 LYS F C 1
ATOM 10729 O O . LYS F 1 461 ? 186.202 168.677 191.087 1.00 164.93 461 LYS F O 1
ATOM 10731 N N . GLU F 1 462 ? 186.720 169.855 189.243 1.00 165.02 462 GLU F N 1
ATOM 10732 C CA . GLU F 1 462 ? 186.591 171.121 189.950 1.00 165.02 462 GLU F CA 1
ATOM 10733 C C . GLU F 1 462 ? 185.128 171.535 190.105 1.00 165.02 462 GLU F C 1
ATOM 10734 O O . GLU F 1 462 ? 184.812 172.345 190.984 1.00 165.02 462 GLU F O 1
ATOM 10736 N N . GLU F 1 463 ? 184.219 171.010 189.267 1.00 164.97 463 GLU F N 1
ATOM 10737 C CA . GLU F 1 463 ? 182.815 171.363 189.473 1.00 164.97 463 GLU F CA 1
ATOM 10738 C C . GLU F 1 463 ? 182.127 170.417 190.448 1.00 164.97 463 GLU F C 1
ATOM 10739 O O . GLU F 1 463 ? 181.297 170.855 191.250 1.00 164.97 463 GLU F O 1
ATOM 10741 N N . VAL F 1 464 ? 182.437 169.126 190.389 1.00 165.97 464 VAL F N 1
ATOM 10742 C CA . VAL F 1 464 ? 182.033 168.179 191.425 1.00 165.97 464 VAL F CA 1
ATOM 10743 C C . VAL F 1 464 ? 183.283 167.859 192.222 1.00 165.97 464 VAL F C 1
ATOM 10744 O O . VAL F 1 464 ? 184.041 166.952 191.869 1.00 165.97 464 VAL F O 1
ATOM 10746 N N . ASP F 1 465 ? 183.493 168.615 193.293 1.00 166.20 465 ASP F N 1
ATOM 10747 C CA . ASP F 1 465 ? 184.669 168.488 194.151 1.00 166.20 465 ASP F CA 1
ATOM 10748 C C . ASP F 1 465 ? 184.654 167.206 194.973 1.00 166.20 465 ASP F C 1
ATOM 10749 O O . ASP F 1 465 ? 185.600 166.919 195.714 1.00 166.20 465 ASP F O 1
ATOM 10751 N N . ASP F 1 472 ? 174.541 171.651 187.627 1.00 127.88 472 ASP F N 1
ATOM 10752 C CA . ASP F 1 472 ? 174.437 170.509 186.729 1.00 127.88 472 ASP F CA 1
ATOM 10753 C C . ASP F 1 472 ? 174.365 170.991 185.288 1.00 127.88 472 ASP F C 1
ATOM 10754 O O . ASP F 1 472 ? 174.730 170.266 184.373 1.00 127.88 472 ASP F O 1
ATOM 10756 N N . GLY F 1 473 ? 173.914 172.237 185.120 1.00 128.34 473 GLY F N 1
ATOM 10757 C CA . GLY F 1 473 ? 173.696 172.851 183.818 1.00 128.34 473 GLY F CA 1
ATOM 10758 C C . GLY F 1 473 ? 174.987 173.044 183.032 1.00 128.34 473 GLY F C 1
ATOM 10759 O O . GLY F 1 473 ? 175.164 172.431 181.977 1.00 128.34 473 GLY F O 1
ATOM 10760 N N . ALA F 1 474 ? 175.908 173.871 183.539 1.00 128.34 474 ALA F N 1
ATOM 10761 C CA . ALA F 1 474 ? 177.181 174.085 182.853 1.00 128.34 474 ALA F CA 1
ATOM 10762 C C . ALA F 1 474 ? 178.047 172.841 182.840 1.00 128.34 474 ALA F C 1
ATOM 10763 O O . ALA F 1 474 ? 178.946 172.738 182.005 1.00 128.34 474 ALA F O 1
ATOM 10765 N N . ALA F 1 475 ? 177.776 171.883 183.720 1.00 128.80 475 ALA F N 1
ATOM 10766 C CA . ALA F 1 475 ? 178.335 170.552 183.541 1.00 128.80 475 ALA F CA 1
ATOM 10767 C C . ALA F 1 475 ? 177.774 169.865 182.300 1.00 128.80 475 ALA F C 1
ATOM 10768 O O . ALA F 1 475 ? 178.485 169.091 181.657 1.00 128.80 475 ALA F O 1
ATOM 10770 N N . GLU F 1 476 ? 176.520 170.140 181.941 1.00 128.20 476 GLU F N 1
ATOM 10771 C CA . GLU F 1 476 ? 175.841 169.389 180.892 1.00 128.20 476 GLU F CA 1
ATOM 10772 C C . GLU F 1 476 ? 175.804 170.115 179.556 1.00 128.20 476 GLU F C 1
ATOM 10773 O O . GLU F 1 476 ? 175.037 169.724 178.679 1.00 128.20 476 GLU F O 1
ATOM 10775 N N . THR F 1 477 ? 176.550 171.193 179.394 1.00 128.09 477 THR F N 1
ATOM 10776 C CA . THR F 1 477 ? 176.765 171.719 178.056 1.00 128.09 477 THR F CA 1
ATOM 10777 C C . THR F 1 477 ? 178.166 171.417 177.581 1.00 128.09 477 THR F C 1
ATOM 10778 O O . THR F 1 477 ? 178.422 171.407 176.372 1.00 128.09 477 THR F O 1
ATOM 10780 N N . GLY F 1 478 ? 179.071 171.149 178.514 1.00 129.85 478 GLY F N 1
ATOM 10781 C CA . GLY F 1 478 ? 180.441 170.817 178.155 1.00 129.85 478 GLY F CA 1
ATOM 10782 C C . GLY F 1 478 ? 180.521 169.487 177.439 1.00 129.85 478 GLY F C 1
ATOM 10783 O O . GLY F 1 478 ? 181.419 169.296 176.622 1.00 129.85 478 GLY F O 1
ATOM 10784 N N . ARG F 1 479 ? 179.594 168.577 177.712 1.00 127.12 479 ARG F N 1
ATOM 10785 C CA . ARG F 1 479 ? 179.519 167.335 176.966 1.00 127.12 479 ARG F CA 1
ATOM 10786 C C . ARG F 1 479 ? 178.606 167.436 175.756 1.00 127.12 479 ARG F C 1
ATOM 10787 O O . ARG F 1 479 ? 178.422 166.439 175.059 1.00 127.12 479 ARG F O 1
ATOM 10789 N N . ILE F 1 480 ? 177.970 168.587 175.536 1.00 125.04 480 ILE F N 1
ATOM 10790 C CA . ILE F 1 480 ? 177.185 168.762 174.321 1.00 125.04 480 ILE F CA 1
ATOM 10791 C C . ILE F 1 480 ? 177.789 169.818 173.415 1.00 125.04 480 ILE F C 1
ATOM 10792 O O . ILE F 1 480 ? 177.433 169.917 172.243 1.00 125.04 480 ILE F O 1
ATOM 10794 N N . THR F 1 481 ? 178.688 170.633 173.929 1.00 124.85 481 THR F N 1
ATOM 10795 C CA . THR F 1 481 ? 179.580 171.300 172.996 1.00 124.85 481 THR F CA 1
ATOM 10796 C C . THR F 1 481 ? 180.753 170.412 172.614 1.00 124.85 481 THR F C 1
ATOM 10797 O O . THR F 1 481 ? 181.623 170.833 171.862 1.00 124.85 481 THR F O 1
ATOM 10799 N N . ARG F 1 482 ? 180.809 169.202 173.156 1.00 122.72 482 ARG F N 1
ATOM 10800 C CA . ARG F 1 482 ? 181.733 168.171 172.730 1.00 122.72 482 ARG F CA 1
ATOM 10801 C C . ARG F 1 482 ? 181.083 167.136 171.841 1.00 122.72 482 ARG F C 1
ATOM 10802 O O . ARG F 1 482 ? 181.727 166.642 170.911 1.00 122.72 482 ARG F O 1
ATOM 10804 N N . LYS F 1 483 ? 179.815 166.807 172.105 1.00 120.95 483 LYS F N 1
ATOM 10805 C CA . LYS F 1 483 ? 179.171 165.722 171.380 1.00 120.95 483 LYS F CA 1
ATOM 10806 C C . LYS F 1 483 ? 178.930 166.113 169.940 1.00 120.95 483 LYS F C 1
ATOM 10807 O O . LYS F 1 483 ? 178.817 165.250 169.072 1.00 120.95 483 LYS F O 1
ATOM 10809 N N . ALA F 1 484 ? 178.862 167.414 169.675 1.00 117.99 484 ALA F N 1
ATOM 10810 C CA . ALA F 1 484 ? 178.835 167.952 168.332 1.00 117.99 484 ALA F CA 1
ATOM 10811 C C . ALA F 1 484 ? 180.157 167.825 167.630 1.00 117.99 484 ALA F C 1
ATOM 10812 O O . ALA F 1 484 ? 180.195 167.364 166.490 1.00 117.99 484 ALA F O 1
ATOM 10814 N N . PHE F 1 485 ? 181.235 168.249 168.267 1.00 117.56 485 PHE F N 1
ATOM 10815 C CA . PHE F 1 485 ? 182.500 168.291 167.573 1.00 117.56 485 PHE F CA 1
ATOM 10816 C C . PHE F 1 485 ? 183.127 166.920 167.426 1.00 117.56 485 PHE F C 1
ATOM 10817 O O . PHE F 1 485 ? 184.005 166.755 166.581 1.00 117.56 485 PHE F O 1
ATOM 10819 N N . THR F 1 486 ? 182.672 165.921 168.190 1.00 115.90 486 THR F N 1
ATOM 10820 C CA . THR F 1 486 ? 182.942 164.533 167.845 1.00 115.90 486 THR F CA 1
ATOM 10821 C C . THR F 1 486 ? 182.013 164.019 166.776 1.00 115.90 486 THR F C 1
ATOM 10822 O O . THR F 1 486 ? 182.467 163.302 165.883 1.00 115.90 486 THR F O 1
ATOM 10824 N N . GLU F 1 487 ? 180.752 164.430 166.782 1.00 112.90 487 GLU F N 1
ATOM 10825 C CA . GLU F 1 487 ? 179.901 164.152 165.641 1.00 112.90 487 GLU F CA 1
ATOM 10826 C C . GLU F 1 487 ? 180.270 164.987 164.431 1.00 112.90 487 GLU F C 1
ATOM 10827 O O . GLU F 1 487 ? 179.729 164.734 163.355 1.00 112.90 487 GLU F O 1
ATOM 10829 N N . TRP F 1 488 ? 181.178 165.949 164.565 1.00 110.52 488 TRP F N 1
ATOM 10830 C CA . TRP F 1 488 ? 181.643 166.762 163.452 1.00 110.52 488 TRP F CA 1
ATOM 10831 C C . TRP F 1 488 ? 182.803 166.141 162.710 1.00 110.52 488 TRP F C 1
ATOM 10832 O O . TRP F 1 488 ? 182.961 166.381 161.517 1.00 110.52 488 TRP F O 1
ATOM 10843 N N . VAL F 1 489 ? 183.663 165.393 163.373 1.00 110.58 489 VAL F N 1
ATOM 10844 C CA . VAL F 1 489 ? 184.742 164.780 162.627 1.00 110.58 489 VAL F CA 1
ATOM 10845 C C . VAL F 1 489 ? 184.305 163.482 161.978 1.00 110.58 489 VAL F C 1
ATOM 10846 O O . VAL F 1 489 ? 184.861 163.123 160.939 1.00 110.58 489 VAL F O 1
ATOM 10850 N N . VAL F 1 490 ? 183.275 162.816 162.509 1.00 108.97 490 VAL F N 1
ATOM 10851 C CA . VAL F 1 490 ? 182.673 161.682 161.821 1.00 108.97 490 VAL F CA 1
ATOM 10852 C C . VAL F 1 490 ? 182.039 162.150 160.522 1.00 108.97 490 VAL F C 1
ATOM 10853 O O . VAL F 1 490 ? 181.986 161.406 159.545 1.00 108.97 490 VAL F O 1
ATOM 10857 N N . LYS F 1 491 ? 181.590 163.401 160.469 1.00 105.71 491 LYS F N 1
ATOM 10858 C CA . LYS F 1 491 ? 181.329 164.033 159.188 1.00 105.71 491 LYS F CA 1
ATOM 10859 C C . LYS F 1 491 ? 182.609 164.145 158.371 1.00 105.71 491 LYS F C 1
ATOM 10860 O O . LYS F 1 491 ? 182.759 163.440 157.373 1.00 105.71 491 LYS F O 1
ATOM 10866 N N . VAL F 1 492 ? 183.589 164.942 158.821 1.00 107.13 492 VAL F N 1
ATOM 10867 C CA . VAL F 1 492 ? 184.689 165.326 157.930 1.00 107.13 492 VAL F CA 1
ATOM 10868 C C . VAL F 1 492 ? 185.625 164.173 157.582 1.00 107.13 492 VAL F C 1
ATOM 10869 O O . VAL F 1 492 ? 186.421 164.276 156.646 1.00 107.13 492 VAL F O 1
ATOM 10873 N N . TYR F 1 493 ? 185.527 163.061 158.282 1.00 108.68 493 TYR F N 1
ATOM 10874 C CA . TYR F 1 493 ? 186.379 161.940 157.951 1.00 108.68 493 TYR F CA 1
ATOM 10875 C C . TYR F 1 493 ? 185.636 160.948 157.076 1.00 108.68 493 TYR F C 1
ATOM 10876 O O . TYR F 1 493 ? 186.252 160.184 156.335 1.00 108.68 493 TYR F O 1
ATOM 10885 N N . THR F 1 494 ? 184.320 160.902 157.186 1.00 105.65 494 THR F N 1
ATOM 10886 C CA . THR F 1 494 ? 183.567 160.052 156.290 1.00 105.65 494 THR F CA 1
ATOM 10887 C C . THR F 1 494 ? 182.990 160.832 155.123 1.00 105.65 494 THR F C 1
ATOM 10888 O O . THR F 1 494 ? 181.985 160.415 154.526 1.00 105.65 494 THR F O 1
ATOM 10892 N N . SER F 1 495 ? 183.594 161.985 154.827 1.00 101.82 495 SER F N 1
ATOM 10893 C CA . SER F 1 495 ? 183.236 162.824 153.696 1.00 101.82 495 SER F CA 1
ATOM 10894 C C . SER F 1 495 ? 184.484 163.453 153.104 1.00 101.82 495 SER F C 1
ATOM 10895 O O . SER F 1 495 ? 184.376 164.250 152.173 1.00 101.82 495 SER F O 1
ATOM 10898 N N . ARG F 1 496 ? 185.659 163.198 153.674 1.00 101.08 496 ARG F N 1
ATOM 10899 C CA . ARG F 1 496 ? 186.907 163.305 152.932 1.00 101.08 496 ARG F CA 1
ATOM 10900 C C . ARG F 1 496 ? 187.290 161.979 152.306 1.00 101.08 496 ARG F C 1
ATOM 10901 O O . ARG F 1 496 ? 188.344 161.886 151.672 1.00 101.08 496 ARG F O 1
ATOM 10903 N N . ARG F 1 497 ? 186.452 160.960 152.506 1.00 98.42 497 ARG F N 1
ATOM 10904 C CA . ARG F 1 497 ? 186.521 159.737 151.724 1.00 98.42 497 ARG F CA 1
ATOM 10905 C C . ARG F 1 497 ? 185.930 159.932 150.340 1.00 98.42 497 ARG F C 1
ATOM 10906 O O . ARG F 1 497 ? 186.509 159.477 149.350 1.00 98.42 497 ARG F O 1
ATOM 10908 N N . ALA F 1 498 ? 184.777 160.589 150.239 1.00 91.22 498 ALA F N 1
ATOM 10909 C CA . ALA F 1 498 ? 184.112 160.745 148.938 1.00 91.22 498 ALA F CA 1
ATOM 10910 C C . ALA F 1 498 ? 184.410 162.106 148.347 1.00 91.22 498 ALA F C 1
ATOM 10911 O O . ALA F 1 498 ? 185.548 162.553 148.310 1.00 91.22 498 ALA F O 1
ATOM 10913 N N . ASP F 1 505 ? 183.288 161.668 144.373 1.00 48.61 505 ASP F N 1
ATOM 10914 C CA . ASP F 1 505 ? 182.545 161.449 143.147 1.00 48.61 505 ASP F CA 1
ATOM 10915 C C . ASP F 1 505 ? 181.659 162.592 142.632 1.00 48.61 505 ASP F C 1
ATOM 10916 O O . ASP F 1 505 ? 180.675 162.257 141.989 1.00 48.61 505 ASP F O 1
ATOM 10921 N N . THR F 1 506 ? 181.911 163.872 143.019 1.00 56.24 506 THR F N 1
ATOM 10922 C CA . THR F 1 506 ? 181.557 165.125 142.306 1.00 56.24 506 THR F CA 1
ATOM 10923 C C . THR F 1 506 ? 182.035 166.322 143.143 1.00 56.24 506 THR F C 1
ATOM 10924 O O . THR F 1 506 ? 181.698 166.402 144.315 1.00 56.24 506 THR F O 1
ATOM 10928 N N . LYS F 1 507 ? 182.707 167.309 142.548 1.00 60.85 507 LYS F N 1
ATOM 10929 C CA . LYS F 1 507 ? 183.028 168.488 143.367 1.00 60.85 507 LYS F CA 1
ATOM 10930 C C . LYS F 1 507 ? 181.907 169.489 143.599 1.00 60.85 507 LYS F C 1
ATOM 10931 O O . LYS F 1 507 ? 182.137 170.517 144.223 1.00 60.85 507 LYS F O 1
ATOM 10937 N N . THR F 1 508 ? 180.739 169.254 143.028 1.00 59.73 508 THR F N 1
ATOM 10938 C CA . THR F 1 508 ? 179.541 170.017 143.330 1.00 59.73 508 THR F CA 1
ATOM 10939 C C . THR F 1 508 ? 178.637 169.273 144.286 1.00 59.73 508 THR F C 1
ATOM 10940 O O . THR F 1 508 ? 178.046 169.870 145.181 1.00 59.73 508 THR F O 1
ATOM 10944 N N . ALA F 1 509 ? 178.494 167.980 144.102 1.00 58.25 509 ALA F N 1
ATOM 10945 C CA . ALA F 1 509 ? 177.566 167.242 144.911 1.00 58.25 509 ALA F CA 1
ATOM 10946 C C . ALA F 1 509 ? 178.157 166.852 146.245 1.00 58.25 509 ALA F C 1
ATOM 10947 O O . ALA F 1 509 ? 177.401 166.737 147.194 1.00 58.25 509 ALA F O 1
ATOM 10949 N N . VAL F 1 510 ? 179.482 166.699 146.361 1.00 62.08 510 VAL F N 1
ATOM 10950 C CA . VAL F 1 510 ? 180.104 166.463 147.662 1.00 62.08 510 VAL F CA 1
ATOM 10951 C C . VAL F 1 510 ? 179.878 167.644 148.576 1.00 62.08 510 VAL F C 1
ATOM 10952 O O . VAL F 1 510 ? 179.592 167.477 149.757 1.00 62.08 510 VAL F O 1
ATOM 10956 N N . LYS F 1 511 ? 179.929 168.848 148.042 1.00 63.26 511 LYS F N 1
ATOM 10957 C CA . LYS F 1 511 ? 179.695 169.988 148.895 1.00 63.26 511 LYS F CA 1
ATOM 10958 C C . LYS F 1 511 ? 178.252 170.413 149.017 1.00 63.26 511 LYS F C 1
ATOM 10959 O O . LYS F 1 511 ? 177.918 171.091 149.974 1.00 63.26 511 LYS F O 1
ATOM 10965 N N . GLN F 1 512 ? 177.388 170.049 148.108 1.00 59.06 512 GLN F N 1
ATOM 10966 C CA . GLN F 1 512 ? 175.978 170.185 148.393 1.00 59.06 512 GLN F CA 1
ATOM 10967 C C . GLN F 1 512 ? 175.518 169.129 149.393 1.00 59.06 512 GLN F C 1
ATOM 10968 O O . GLN F 1 512 ? 174.554 169.348 150.107 1.00 59.06 512 GLN F O 1
ATOM 10974 N N . LEU F 1 513 ? 176.256 168.027 149.521 1.00 64.99 513 LEU F N 1
ATOM 10975 C CA . LEU F 1 513 ? 176.007 167.014 150.532 1.00 64.99 513 LEU F CA 1
ATOM 10976 C C . LEU F 1 513 ? 176.550 167.407 151.881 1.00 64.99 513 LEU F C 1
ATOM 10977 O O . LEU F 1 513 ? 175.907 167.150 152.894 1.00 64.99 513 LEU F O 1
ATOM 10982 N N . ASN F 1 514 ? 177.727 168.019 151.912 1.00 73.64 514 ASN F N 1
ATOM 10983 C CA . ASN F 1 514 ? 178.304 168.490 153.157 1.00 73.64 514 ASN F CA 1
ATOM 10984 C C . ASN F 1 514 ? 177.412 169.487 153.861 1.00 73.64 514 ASN F C 1
ATOM 10985 O O . ASN F 1 514 ? 177.288 169.431 155.075 1.00 73.64 514 ASN F O 1
ATOM 10990 N N . LYS F 1 515 ? 176.753 170.368 153.123 1.00 74.24 515 LYS F N 1
ATOM 10991 C CA . LYS F 1 515 ? 175.772 171.258 153.710 1.00 74.24 515 LYS F CA 1
ATOM 10992 C C . LYS F 1 515 ? 174.581 170.521 154.280 1.00 74.24 515 LYS F C 1
ATOM 10993 O O . LYS F 1 515 ? 173.929 171.032 155.181 1.00 74.24 515 LYS F O 1
ATOM 10999 N N . LEU F 1 516 ? 174.279 169.349 153.776 1.00 76.45 516 LEU F N 1
ATOM 11000 C CA . LEU F 1 516 ? 173.086 168.648 154.188 1.00 76.45 516 LEU F CA 1
ATOM 11001 C C . LEU F 1 516 ? 173.293 167.879 155.475 1.00 76.45 516 LEU F C 1
ATOM 11002 O O . LEU F 1 516 ? 172.469 167.976 156.367 1.00 76.45 516 LEU F O 1
ATOM 11007 N N . VAL F 1 517 ? 174.387 167.139 155.611 1.00 82.90 517 VAL F N 1
ATOM 11008 C CA . VAL F 1 517 ? 174.681 166.478 156.868 1.00 82.90 517 VAL F CA 1
ATOM 11009 C C . VAL F 1 517 ? 175.187 167.443 157.920 1.00 82.90 517 VAL F C 1
ATOM 11010 O O . VAL F 1 517 ? 175.149 167.117 159.102 1.00 82.90 517 VAL F O 1
ATOM 11014 N N . THR F 1 518 ? 175.700 168.615 157.549 1.00 86.99 518 THR F N 1
ATOM 11015 C CA . THR F 1 518 ? 176.062 169.560 158.596 1.00 86.99 518 THR F CA 1
ATOM 11016 C C . THR F 1 518 ? 174.825 170.116 159.258 1.00 86.99 518 THR F C 1
ATOM 11017 O O . THR F 1 518 ? 174.750 170.181 160.481 1.00 86.99 518 THR F O 1
ATOM 11021 N N . ALA F 1 519 ? 173.810 170.408 158.487 1.00 90.61 519 ALA F N 1
ATOM 11022 C CA . ALA F 1 519 ? 172.585 170.920 159.055 1.00 90.61 519 ALA F CA 1
ATOM 11023 C C . ALA F 1 519 ? 171.685 169.864 159.658 1.00 90.61 519 ALA F C 1
ATOM 11024 O O . ALA F 1 519 ? 170.670 170.234 160.232 1.00 90.61 519 ALA F O 1
ATOM 11026 N N . ILE F 1 520 ? 171.960 168.573 159.565 1.00 94.16 520 ILE F N 1
ATOM 11027 C CA . ILE F 1 520 ? 171.200 167.661 160.409 1.00 94.16 520 ILE F CA 1
ATOM 11028 C C . ILE F 1 520 ? 172.021 167.142 161.552 1.00 94.16 520 ILE F C 1
ATOM 11029 O O . ILE F 1 520 ? 171.505 166.396 162.381 1.00 94.16 520 ILE F O 1
ATOM 11034 N N . LEU F 1 521 ? 173.276 167.517 161.634 1.00 98.89 521 LEU F N 1
ATOM 11035 C CA . LEU F 1 521 ? 174.081 167.246 162.805 1.00 98.89 521 LEU F CA 1
ATOM 11036 C C . LEU F 1 521 ? 174.340 168.507 163.587 1.00 98.89 521 LEU F C 1
ATOM 11037 O O . LEU F 1 521 ? 175.019 168.474 164.609 1.00 98.89 521 LEU F O 1
ATOM 11042 N N . MET F 1 522 ? 173.840 169.628 163.095 1.00 103.01 522 MET F N 1
ATOM 11043 C CA . MET F 1 522 ? 173.653 170.816 163.895 1.00 103.01 522 MET F CA 1
ATOM 11044 C C . MET F 1 522 ? 172.235 170.920 164.374 1.00 103.01 522 MET F C 1
ATOM 11045 O O . MET F 1 522 ? 171.794 172.005 164.752 1.00 103.01 522 MET F O 1
ATOM 11050 N N . VAL F 1 523 ? 171.496 169.820 164.298 1.00 108.48 523 VAL F N 1
ATOM 11051 C CA . VAL F 1 523 ? 170.235 169.692 165.001 1.00 108.48 523 VAL F CA 1
ATOM 11052 C C . VAL F 1 523 ? 170.233 168.567 166.014 1.00 108.48 523 VAL F C 1
ATOM 11053 O O . VAL F 1 523 ? 169.919 168.811 167.188 1.00 108.48 523 VAL F O 1
ATOM 11057 N N . VAL F 1 524 ? 170.683 167.367 165.676 1.00 110.92 524 VAL F N 1
ATOM 11058 C CA . VAL F 1 524 ? 170.770 166.300 166.656 1.00 110.92 524 VAL F CA 1
ATOM 11059 C C . VAL F 1 524 ? 171.952 166.483 167.607 1.00 110.92 524 VAL F C 1
ATOM 11060 O O . VAL F 1 524 ? 172.276 165.573 168.366 1.00 110.92 524 VAL F O 1
ATOM 11064 N N . THR F 1 525 ? 172.632 167.614 167.552 1.00 114.78 525 THR F N 1
ATOM 11065 C CA . THR F 1 525 ? 173.302 168.093 168.739 1.00 114.78 525 THR F CA 1
ATOM 11066 C C . THR F 1 525 ? 172.358 168.894 169.613 1.00 114.78 525 THR F C 1
ATOM 11067 O O . THR F 1 525 ? 172.215 168.596 170.805 1.00 114.78 525 THR F O 1
ATOM 11071 N N . VAL F 1 526 ? 171.706 169.899 169.030 1.00 116.25 526 VAL F N 1
ATOM 11072 C CA . VAL F 1 526 ? 170.893 170.827 169.805 1.00 116.25 526 VAL F CA 1
ATOM 11073 C C . VAL F 1 526 ? 169.683 170.124 170.391 1.00 116.25 526 VAL F C 1
ATOM 11074 O O . VAL F 1 526 ? 169.411 170.251 171.586 1.00 116.25 526 VAL F O 1
ATOM 11078 N N . VAL F 1 527 ? 169.008 169.281 169.614 1.00 117.90 527 VAL F N 1
ATOM 11079 C CA . VAL F 1 527 ? 167.821 168.641 170.161 1.00 117.90 527 VAL F CA 1
ATOM 11080 C C . VAL F 1 527 ? 168.157 167.547 171.161 1.00 117.90 527 VAL F C 1
ATOM 11081 O O . VAL F 1 527 ? 167.269 167.087 171.880 1.00 117.90 527 VAL F O 1
ATOM 11085 N N . ILE F 1 528 ? 169.418 167.145 171.298 1.00 120.05 528 ILE F N 1
ATOM 11086 C CA . ILE F 1 528 ? 169.744 166.378 172.487 1.00 120.05 528 ILE F CA 1
ATOM 11087 C C . ILE F 1 528 ? 170.437 167.223 173.542 1.00 120.05 528 ILE F C 1
ATOM 11088 O O . ILE F 1 528 ? 170.595 166.765 174.678 1.00 120.05 528 ILE F O 1
ATOM 11093 N N . TRP F 1 529 ? 170.850 168.442 173.215 1.00 123.23 529 TRP F N 1
ATOM 11094 C CA . TRP F 1 529 ? 171.320 169.353 174.250 1.00 123.23 529 TRP F CA 1
ATOM 11095 C C . TRP F 1 529 ? 170.169 169.826 175.113 1.00 123.23 529 TRP F C 1
ATOM 11096 O O . TRP F 1 529 ? 170.173 169.640 176.332 1.00 123.23 529 TRP F O 1
ATOM 11107 N N . LEU F 1 530 ? 169.166 170.440 174.499 1.00 123.05 530 LEU F N 1
ATOM 11108 C CA . LEU F 1 530 ? 168.073 170.964 175.299 1.00 123.05 530 LEU F CA 1
ATOM 11109 C C . LEU F 1 530 ? 167.136 169.859 175.760 1.00 123.05 530 LEU F C 1
ATOM 11110 O O . LEU F 1 530 ? 166.812 169.774 176.948 1.00 123.05 530 LEU F O 1
ATOM 11115 N N . LEU F 1 531 ? 166.750 168.961 174.870 1.00 122.01 531 LEU F N 1
ATOM 11116 C CA . LEU F 1 531 ? 165.723 167.988 175.206 1.00 122.01 531 LEU F CA 1
ATOM 11117 C C . LEU F 1 531 ? 166.291 166.692 175.760 1.00 122.01 531 LEU F C 1
ATOM 11118 O O . LEU F 1 531 ? 165.519 165.839 176.197 1.00 122.01 531 LEU F O 1
ATOM 11123 N N . LEU F 1 532 ? 167.609 166.513 175.780 1.00 123.36 532 LEU F N 1
ATOM 11124 C CA . LEU F 1 532 ? 168.155 165.422 176.567 1.00 123.36 532 LEU F CA 1
ATOM 11125 C C . LEU F 1 532 ? 169.328 165.753 177.453 1.00 123.36 532 LEU F C 1
ATOM 11126 O O . LEU F 1 532 ? 169.952 164.816 177.957 1.00 123.36 532 LEU F O 1
ATOM 11131 N N . LEU F 1 533 ? 169.683 167.007 177.645 1.00 125.85 533 LEU F N 1
ATOM 11132 C CA . LEU F 1 533 ? 170.731 167.206 178.622 1.00 125.85 533 LEU F CA 1
ATOM 11133 C C . LEU F 1 533 ? 170.508 168.408 179.544 1.00 125.85 533 LEU F C 1
ATOM 11134 O O . LEU F 1 533 ? 171.250 168.543 180.519 1.00 125.85 533 LEU F O 1
ATOM 11139 N N . GLU F 1 534 ? 169.531 169.285 179.291 1.00 127.30 534 GLU F N 1
ATOM 11140 C CA . GLU F 1 534 ? 169.288 170.381 180.230 1.00 127.30 534 GLU F CA 1
ATOM 11141 C C . GLU F 1 534 ? 167.896 170.362 180.842 1.00 127.30 534 GLU F C 1
ATOM 11142 O O . GLU F 1 534 ? 167.761 170.171 182.054 1.00 127.30 534 GLU F O 1
ATOM 11148 N N . VAL F 1 535 ? 166.864 170.537 180.053 1.00 127.94 535 VAL F N 1
ATOM 11149 C CA . VAL F 1 535 ? 165.510 170.530 180.573 1.00 127.94 535 VAL F CA 1
ATOM 11150 C C . VAL F 1 535 ? 165.108 169.073 180.716 1.00 127.94 535 VAL F C 1
ATOM 11151 O O . VAL F 1 535 ? 165.231 168.279 179.778 1.00 127.94 535 VAL F O 1
ATOM 11155 N N . ALA F 1 536 ? 164.627 168.731 181.910 1.00 128.33 536 ALA F N 1
ATOM 11156 C CA . ALA F 1 536 ? 164.526 167.346 182.349 1.00 128.33 536 ALA F CA 1
ATOM 11157 C C . ALA F 1 536 ? 163.496 166.570 181.537 1.00 128.33 536 ALA F C 1
ATOM 11158 O O . ALA F 1 536 ? 162.556 167.138 180.977 1.00 128.33 536 ALA F O 1
ATOM 11160 N N . THR F 1 537 ? 163.681 165.249 181.499 1.00 127.92 537 THR F N 1
ATOM 11161 C CA . THR F 1 537 ? 163.138 164.387 180.461 1.00 127.92 537 THR F CA 1
ATOM 11162 C C . THR F 1 537 ? 161.643 164.144 180.634 1.00 127.92 537 THR F C 1
ATOM 11163 O O . THR F 1 537 ? 160.981 164.697 181.518 1.00 127.92 537 THR F O 1
ATOM 11167 N N . THR F 1 538 ? 161.126 163.280 179.756 1.00 127.13 538 THR F N 1
ATOM 11168 C CA . THR F 1 538 ? 159.821 162.608 179.761 1.00 127.13 538 THR F CA 1
ATOM 11169 C C . THR F 1 538 ? 158.624 163.460 180.173 1.00 127.13 538 THR F C 1
ATOM 11170 O O . THR F 1 538 ? 157.741 162.976 180.881 1.00 127.13 538 THR F O 1
ATOM 11174 N N . LYS F 1 539 ? 158.608 164.733 179.794 1.00 124.90 539 LYS F N 1
ATOM 11175 C CA . LYS F 1 539 ? 157.378 165.522 179.858 1.00 124.90 539 LYS F CA 1
ATOM 11176 C C . LYS F 1 539 ? 157.027 166.138 178.519 1.00 124.90 539 LYS F C 1
ATOM 11177 O O . LYS F 1 539 ? 155.904 165.967 178.034 1.00 124.90 539 LYS F O 1
ATOM 11183 N N . VAL F 1 540 ? 157.967 166.868 177.915 1.00 122.47 540 VAL F N 1
ATOM 11184 C CA . VAL F 1 540 ? 157.882 167.320 176.536 1.00 122.47 540 VAL F CA 1
ATOM 11185 C C . VAL F 1 540 ? 158.622 166.392 175.597 1.00 122.47 540 VAL F C 1
ATOM 11186 O O . VAL F 1 540 ? 158.582 166.592 174.385 1.00 122.47 540 VAL F O 1
ATOM 11190 N N . LEU F 1 541 ? 159.248 165.337 176.131 1.00 121.35 541 LEU F N 1
ATOM 11191 C CA . LEU F 1 541 ? 160.018 164.397 175.326 1.00 121.35 541 LEU F CA 1
ATOM 11192 C C . LEU F 1 541 ? 159.105 163.483 174.537 1.00 121.35 541 LEU F C 1
ATOM 11193 O O . LEU F 1 541 ? 159.548 162.780 173.635 1.00 121.35 541 LEU F O 1
ATOM 11198 N N . LEU F 1 542 ? 157.826 163.454 174.879 1.00 118.77 542 LEU F N 1
ATOM 11199 C CA . LEU F 1 542 ? 156.882 162.648 174.124 1.00 118.77 542 LEU F CA 1
ATOM 11200 C C . LEU F 1 542 ? 155.690 163.473 173.656 1.00 118.77 542 LEU F C 1
ATOM 11201 O O . LEU F 1 542 ? 154.554 162.987 173.645 1.00 118.77 542 LEU F O 1
ATOM 11206 N N . PHE F 1 543 ? 155.904 164.735 173.316 1.00 114.00 543 PHE F N 1
ATOM 11207 C CA . PHE F 1 543 ? 154.938 165.424 172.468 1.00 114.00 543 PHE F CA 1
ATOM 11208 C C . PHE F 1 543 ? 155.506 165.782 171.111 1.00 114.00 543 PHE F C 1
ATOM 11209 O O . PHE F 1 543 ? 154.816 165.665 170.098 1.00 114.00 543 PHE F O 1
ATOM 11217 N N . PHE F 1 544 ? 156.764 166.194 171.074 1.00 111.97 544 PHE F N 1
ATOM 11218 C CA . PHE F 1 544 ? 157.387 166.549 169.820 1.00 111.97 544 PHE F CA 1
ATOM 11219 C C . PHE F 1 544 ? 157.525 165.323 168.915 1.00 111.97 544 PHE F C 1
ATOM 11220 O O . PHE F 1 544 ? 157.640 165.461 167.695 1.00 111.97 544 PHE F O 1
ATOM 11228 N N . SER F 1 545 ? 157.534 164.121 169.498 1.00 106.99 545 SER F N 1
ATOM 11229 C CA . SER F 1 545 ? 157.557 162.898 168.713 1.00 106.99 545 SER F CA 1
ATOM 11230 C C . SER F 1 545 ? 156.193 162.490 168.189 1.00 106.99 545 SER F C 1
ATOM 11231 O O . SER F 1 545 ? 156.057 161.391 167.660 1.00 106.99 545 SER F O 1
ATOM 11234 N N . THR F 1 546 ? 155.152 163.282 168.385 1.00 103.73 546 THR F N 1
ATOM 11235 C CA . THR F 1 546 ? 154.012 163.115 167.499 1.00 103.73 546 THR F CA 1
ATOM 11236 C C . THR F 1 546 ? 154.231 163.937 166.251 1.00 103.73 546 THR F C 1
ATOM 11237 O O . THR F 1 546 ? 154.025 163.467 165.130 1.00 103.73 546 THR F O 1
ATOM 11241 N N . GLN F 1 547 ? 154.673 165.178 166.443 1.00 100.33 547 GLN F N 1
ATOM 11242 C CA . GLN F 1 547 ? 154.848 166.087 165.329 1.00 100.33 547 GLN F CA 1
ATOM 11243 C C . GLN F 1 547 ? 156.049 165.678 164.487 1.00 100.33 547 GLN F C 1
ATOM 11244 O O . GLN F 1 547 ? 156.026 165.850 163.270 1.00 100.33 547 GLN F O 1
ATOM 11250 N N . LEU F 1 548 ? 157.086 165.093 165.109 1.00 97.95 548 LEU F N 1
ATOM 11251 C CA . LEU F 1 548 ? 158.173 164.474 164.349 1.00 97.95 548 LEU F CA 1
ATOM 11252 C C . LEU F 1 548 ? 157.681 163.336 163.496 1.00 97.95 548 LEU F C 1
ATOM 11253 O O . LEU F 1 548 ? 158.038 163.253 162.326 1.00 97.95 548 LEU F O 1
ATOM 11258 N N . VAL F 1 549 ? 156.846 162.482 164.053 1.00 95.03 549 VAL F N 1
ATOM 11259 C CA . VAL F 1 549 ? 156.129 161.487 163.289 1.00 95.03 549 VAL F CA 1
ATOM 11260 C C . VAL F 1 549 ? 155.077 162.122 162.397 1.00 95.03 549 VAL F C 1
ATOM 11261 O O . VAL F 1 549 ? 154.710 161.540 161.372 1.00 95.03 549 VAL F O 1
ATOM 11265 N N . ALA F 1 550 ? 154.615 163.320 162.706 1.00 90.94 550 ALA F N 1
ATOM 11266 C CA . ALA F 1 550 ? 153.661 163.913 161.778 1.00 90.94 550 ALA F CA 1
ATOM 11267 C C . ALA F 1 550 ? 154.363 164.459 160.545 1.00 90.94 550 ALA F C 1
ATOM 11268 O O . ALA F 1 550 ? 153.926 164.221 159.422 1.00 90.94 550 ALA F O 1
ATOM 11270 N N . LEU F 1 551 ? 155.512 165.094 160.711 1.00 84.56 551 LEU F N 1
ATOM 11271 C CA . LEU F 1 551 ? 156.211 165.571 159.537 1.00 84.56 551 LEU F CA 1
ATOM 11272 C C . LEU F 1 551 ? 156.922 164.481 158.762 1.00 84.56 551 LEU F C 1
ATOM 11273 O O . LEU F 1 551 ? 157.709 164.788 157.898 1.00 84.56 551 LEU F O 1
ATOM 11278 N N . ALA F 1 552 ? 156.686 163.231 159.033 1.00 80.71 552 ALA F N 1
ATOM 11279 C CA . ALA F 1 552 ? 157.046 162.252 158.043 1.00 80.71 552 ALA F CA 1
ATOM 11280 C C . ALA F 1 552 ? 155.846 161.700 157.297 1.00 80.71 552 ALA F C 1
ATOM 11281 O O . ALA F 1 552 ? 155.967 160.638 156.700 1.00 80.71 552 ALA F O 1
ATOM 11283 N N . PHE F 1 553 ? 154.681 162.351 157.325 1.00 78.90 553 PHE F N 1
ATOM 11284 C CA . PHE F 1 553 ? 153.720 162.256 156.216 1.00 78.90 553 PHE F CA 1
ATOM 11285 C C . PHE F 1 553 ? 153.893 163.375 155.212 1.00 78.90 553 PHE F C 1
ATOM 11286 O O . PHE F 1 553 ? 153.275 163.331 154.153 1.00 78.90 553 PHE F O 1
ATOM 11294 N N . ILE F 1 554 ? 154.705 164.367 155.520 1.00 70.80 554 ILE F N 1
ATOM 11295 C CA . ILE F 1 554 ? 154.912 165.484 154.633 1.00 70.80 554 ILE F CA 1
ATOM 11296 C C . ILE F 1 554 ? 156.249 165.296 153.948 1.00 70.80 554 ILE F C 1
ATOM 11297 O O . ILE F 1 554 ? 156.297 165.079 152.742 1.00 70.80 554 ILE F O 1
ATOM 11302 N N . ILE F 1 555 ? 157.338 165.303 154.714 1.00 64.55 555 ILE F N 1
ATOM 11303 C CA . ILE F 1 555 ? 158.666 165.345 154.138 1.00 64.55 555 ILE F CA 1
ATOM 11304 C C . ILE F 1 555 ? 159.217 163.948 153.978 1.00 64.55 555 ILE F C 1
ATOM 11305 O O . ILE F 1 555 ? 160.355 163.769 153.582 1.00 64.55 555 ILE F O 1
ATOM 11310 N N . GLY F 1 556 ? 158.413 162.952 154.187 1.00 62.72 556 GLY F N 1
ATOM 11311 C CA . GLY F 1 556 ? 158.940 161.616 154.130 1.00 62.72 556 GLY F CA 1
ATOM 11312 C C . GLY F 1 556 ? 159.224 161.058 152.766 1.00 62.72 556 GLY F C 1
ATOM 11313 O O . GLY F 1 556 ? 160.234 160.408 152.581 1.00 62.72 556 GLY F O 1
ATOM 11314 N N . SER F 1 557 ? 158.353 161.299 151.804 1.00 57.65 557 SER F N 1
ATOM 11315 C CA . SER F 1 557 ? 158.603 160.812 150.465 1.00 57.65 557 SER F CA 1
ATOM 11316 C C . SER F 1 557 ? 159.642 161.608 149.732 1.00 57.65 557 SER F C 1
ATOM 11317 O O . SER F 1 557 ? 160.108 161.163 148.693 1.00 57.65 557 SER F O 1
ATOM 11320 N N . THR F 1 558 ? 159.979 162.778 150.189 1.00 56.52 558 THR F N 1
ATOM 11321 C CA . THR F 1 558 ? 160.937 163.541 149.462 1.00 56.52 558 THR F CA 1
ATOM 11322 C C . THR F 1 558 ? 162.302 163.467 150.111 1.00 56.52 558 THR F C 1
ATOM 11323 O O . THR F 1 558 ? 163.288 163.843 149.487 1.00 56.52 558 THR F O 1
ATOM 11327 N N . CYS F 1 559 ? 162.390 162.938 151.320 1.00 57.28 559 CYS F N 1
ATOM 11328 C CA . CYS F 1 559 ? 163.630 162.417 151.867 1.00 57.28 559 CYS F CA 1
ATOM 11329 C C . CYS F 1 559 ? 163.896 161.007 151.433 1.00 57.28 559 CYS F C 1
ATOM 11330 O O . CYS F 1 559 ? 164.980 160.519 151.635 1.00 57.28 559 CYS F O 1
ATOM 11333 N N . LYS F 1 560 ? 162.918 160.334 150.891 1.00 54.12 560 LYS F N 1
ATOM 11334 C CA . LYS F 1 560 ? 163.143 159.070 150.245 1.00 54.12 560 LYS F CA 1
ATOM 11335 C C . LYS F 1 560 ? 163.790 159.253 148.900 1.00 54.12 560 LYS F C 1
ATOM 11336 O O . LYS F 1 560 ? 164.621 158.455 148.513 1.00 54.12 560 LYS F O 1
ATOM 11342 N N . ASN F 1 561 ? 163.414 160.280 148.159 1.00 49.81 561 ASN F N 1
ATOM 11343 C CA . ASN F 1 561 ? 164.038 160.555 146.892 1.00 49.81 561 ASN F CA 1
ATOM 11344 C C . ASN F 1 561 ? 165.346 161.239 147.022 1.00 49.81 561 ASN F C 1
ATOM 11345 O O . ASN F 1 561 ? 166.097 161.243 146.081 1.00 49.81 561 ASN F O 1
ATOM 11350 N N . LEU F 1 562 ? 165.642 161.827 148.132 1.00 46.66 562 LEU F N 1
ATOM 11351 C CA . LEU F 1 562 ? 166.958 162.362 148.308 1.00 46.66 562 LEU F CA 1
ATOM 11352 C C . LEU F 1 562 ? 167.930 161.284 148.661 1.00 46.66 562 LEU F C 1
ATOM 11353 O O . LEU F 1 562 ? 169.083 161.390 148.331 1.00 46.66 562 LEU F O 1
ATOM 11358 N N . PHE F 1 563 ? 167.515 160.239 149.310 1.00 47.56 563 PHE F N 1
ATOM 11359 C CA . PHE F 1 563 ? 168.463 159.206 149.628 1.00 47.56 563 PHE F CA 1
ATOM 11360 C C . PHE F 1 563 ? 168.660 158.240 148.483 1.00 47.56 563 PHE F C 1
ATOM 11361 O O . PHE F 1 563 ? 169.710 157.660 148.367 1.00 47.56 563 PHE F O 1
ATOM 11369 N N . GLU F 1 564 ? 167.700 158.055 147.618 1.00 45.75 564 GLU F N 1
ATOM 11370 C CA . GLU F 1 564 ? 167.932 157.312 146.410 1.00 45.75 564 GLU F CA 1
ATOM 11371 C C . GLU F 1 564 ? 168.728 158.049 145.382 1.00 45.75 564 GLU F C 1
ATOM 11372 O O . GLU F 1 564 ? 169.196 157.438 144.450 1.00 45.75 564 GLU F O 1
ATOM 11378 N N . SER F 1 565 ? 168.846 159.334 145.482 1.00 38.90 565 SER F N 1
ATOM 11379 C CA . SER F 1 565 ? 169.653 160.064 144.564 1.00 38.90 565 SER F CA 1
ATOM 11380 C C . SER F 1 565 ? 171.082 160.097 145.001 1.00 38.90 565 SER F C 1
ATOM 11381 O O . SER F 1 565 ? 171.935 160.292 144.185 1.00 38.90 565 SER F O 1
ATOM 11384 N N . ILE F 1 566 ? 171.364 159.930 146.277 1.00 38.37 566 ILE F N 1
ATOM 11385 C CA . ILE F 1 566 ? 172.715 159.849 146.800 1.00 38.37 566 ILE F CA 1
ATOM 11386 C C . ILE F 1 566 ? 173.313 158.500 146.525 1.00 38.37 566 ILE F C 1
ATOM 11387 O O . ILE F 1 566 ? 174.495 158.369 146.350 1.00 38.37 566 ILE F O 1
ATOM 11392 N N . VAL F 1 567 ? 172.518 157.476 146.434 1.00 35.24 567 VAL F N 1
ATOM 11393 C CA . VAL F 1 567 ? 173.025 156.174 146.086 1.00 35.24 567 VAL F CA 1
ATOM 11394 C C . VAL F 1 567 ? 173.286 156.080 144.599 1.00 35.24 567 VAL F C 1
ATOM 11395 O O . VAL F 1 567 ? 174.223 155.435 144.180 1.00 35.24 567 VAL F O 1
ATOM 11399 N N . PHE F 1 568 ? 172.512 156.761 143.785 1.00 30.75 568 PHE F N 1
ATOM 11400 C CA . PHE F 1 568 ? 172.764 156.799 142.366 1.00 30.75 568 PHE F CA 1
ATOM 11401 C C . PHE F 1 568 ? 174.024 157.560 142.037 1.00 30.75 568 PHE F C 1
ATOM 11402 O O . PHE F 1 568 ? 174.781 157.154 141.187 1.00 30.75 568 PHE F O 1
ATOM 11410 N N . VAL F 1 569 ? 174.297 158.627 142.726 1.00 34.24 569 VAL F N 1
ATOM 11411 C CA . VAL F 1 569 ? 175.385 159.492 142.360 1.00 34.24 569 VAL F CA 1
ATOM 11412 C C . VAL F 1 569 ? 176.680 158.981 142.913 1.00 34.24 569 VAL F C 1
ATOM 11413 O O . VAL F 1 569 ? 177.708 159.055 142.259 1.00 34.24 569 VAL F O 1
ATOM 11417 N N . PHE F 1 570 ? 176.683 158.454 144.108 1.00 37.75 570 PHE F N 1
ATOM 11418 C CA . PHE F 1 570 ? 177.940 158.126 144.730 1.00 37.75 570 PHE F CA 1
ATOM 11419 C C . PHE F 1 570 ? 178.231 156.666 144.748 1.00 37.75 570 PHE F C 1
ATOM 11420 O O . PHE F 1 570 ? 179.378 156.305 144.796 1.00 37.75 570 PHE F O 1
ATOM 11428 N N . VAL F 1 571 ? 177.243 155.807 144.713 1.00 33.70 571 VAL F N 1
ATOM 11429 C CA . VAL F 1 571 ? 177.458 154.398 144.792 1.00 33.70 571 VAL F CA 1
ATOM 11430 C C . VAL F 1 571 ? 177.319 153.744 143.444 1.00 33.70 571 VAL F C 1
ATOM 11431 O O . VAL F 1 571 ? 178.205 153.035 143.013 1.00 33.70 571 VAL F O 1
ATOM 11435 N N . MET F 1 572 ? 176.217 153.956 142.759 1.00 32.86 572 MET F N 1
ATOM 11436 C CA . MET F 1 572 ? 176.039 153.361 141.455 1.00 32.86 572 MET F CA 1
ATOM 11437 C C . MET F 1 572 ? 176.950 153.997 140.422 1.00 32.86 572 MET F C 1
ATOM 11438 O O . MET F 1 572 ? 177.488 153.288 139.586 1.00 32.86 572 MET F O 1
ATOM 11443 N N . HIS F 1 573 ? 177.127 155.313 140.459 1.00 30.71 573 HIS F N 1
ATOM 11444 C CA . HIS F 1 573 ? 178.013 156.223 139.738 1.00 30.71 573 HIS F CA 1
ATOM 11445 C C . HIS F 1 573 ? 178.151 155.878 138.267 1.00 30.71 573 HIS F C 1
ATOM 11446 O O . HIS F 1 573 ? 179.175 155.359 137.890 1.00 30.71 573 HIS F O 1
ATOM 11453 N N . PRO F 1 574 ? 177.172 156.096 137.394 1.00 27.03 574 PRO F N 1
ATOM 11454 C CA . PRO F 1 574 ? 177.328 155.627 136.041 1.00 27.03 574 PRO F CA 1
ATOM 11455 C C . PRO F 1 574 ? 178.007 156.555 135.089 1.00 27.03 574 PRO F C 1
ATOM 11456 O O . PRO F 1 574 ? 178.239 156.130 133.984 1.00 27.03 574 PRO F O 1
ATOM 11460 N N . TYR F 1 575 ? 178.341 157.784 135.449 1.00 26.23 575 TYR F N 1
ATOM 11461 C CA . TYR F 1 575 ? 178.964 158.768 134.580 1.00 26.23 575 TYR F CA 1
ATOM 11462 C C . TYR F 1 575 ? 179.667 159.805 135.422 1.00 26.23 575 TYR F C 1
ATOM 11463 O O . TYR F 1 575 ? 179.469 159.872 136.607 1.00 26.23 575 TYR F O 1
ATOM 11472 N N . ASP F 1 576 ? 180.466 160.615 134.780 1.00 29.42 576 ASP F N 1
ATOM 11473 C CA . ASP F 1 576 ? 181.134 161.798 135.267 1.00 29.42 576 ASP F CA 1
ATOM 11474 C C . ASP F 1 576 ? 180.793 162.991 134.406 1.00 29.42 576 ASP F C 1
ATOM 11475 O O . ASP F 1 576 ? 180.199 162.874 133.372 1.00 29.42 576 ASP F O 1
ATOM 11480 N N . VAL F 1 577 ? 181.251 164.152 134.794 1.00 28.42 577 VAL F N 1
ATOM 11481 C CA . VAL F 1 577 ? 180.984 165.341 134.021 1.00 28.42 577 VAL F CA 1
ATOM 11482 C C . VAL F 1 577 ? 181.846 165.331 132.787 1.00 28.42 577 VAL F C 1
ATOM 11483 O O . VAL F 1 577 ? 183.057 165.184 132.847 1.00 28.42 577 VAL F O 1
ATOM 11487 N N . GLY F 1 578 ? 181.213 165.433 131.662 1.00 27.66 578 GLY F N 1
ATOM 11488 C CA . GLY F 1 578 ? 181.911 165.554 130.443 1.00 27.66 578 GLY F CA 1
ATOM 11489 C C . GLY F 1 578 ? 181.713 164.433 129.519 1.00 27.66 578 GLY F C 1
ATOM 11490 O O . GLY F 1 578 ? 182.344 164.429 128.494 1.00 27.66 578 GLY F O 1
ATOM 11491 N N . ASP F 1 579 ? 180.849 163.506 129.788 1.00 27.97 579 ASP F N 1
ATOM 11492 C CA . ASP F 1 579 ? 180.784 162.395 128.890 1.00 27.97 579 ASP F CA 1
ATOM 11493 C C . ASP F 1 579 ? 179.406 162.074 128.372 1.00 27.97 579 ASP F C 1
ATOM 11494 O O . ASP F 1 579 ? 178.427 162.440 128.945 1.00 27.97 579 ASP F O 1
ATOM 11499 N N . ARG F 1 580 ? 179.366 161.416 127.248 1.00 26.32 580 ARG F N 1
ATOM 11500 C CA . ARG F 1 580 ? 178.188 161.311 126.440 1.00 26.32 580 ARG F CA 1
ATOM 11501 C C . ARG F 1 580 ? 177.545 159.984 126.731 1.00 26.32 580 ARG F C 1
ATOM 11502 O O . ARG F 1 580 ? 178.203 158.982 126.769 1.00 26.32 580 ARG F O 1
ATOM 11510 N N . CYS F 1 581 ? 176.282 160.007 127.006 1.00 27.32 581 CYS F N 1
ATOM 11511 C CA . CYS F 1 581 ? 175.545 158.956 127.636 1.00 27.32 581 CYS F CA 1
ATOM 11512 C C . CYS F 1 581 ? 174.292 158.739 126.826 1.00 27.32 581 CYS F C 1
ATOM 11513 O O . CYS F 1 581 ? 174.011 159.514 125.966 1.00 27.32 581 CYS F O 1
ATOM 11516 N N . VAL F 1 582 ? 173.574 157.657 126.996 1.00 26.54 582 VAL F N 1
ATOM 11517 C CA . VAL F 1 582 ? 172.334 157.414 126.276 1.00 26.54 582 VAL F CA 1
ATOM 11518 C C . VAL F 1 582 ? 171.286 157.042 127.294 1.00 26.54 582 VAL F C 1
ATOM 11519 O O . VAL F 1 582 ? 171.522 156.178 128.110 1.00 26.54 582 VAL F O 1
ATOM 11523 N N . VAL F 1 583 ? 170.144 157.686 127.287 1.00 30.66 583 VAL F N 1
ATOM 11524 C CA . VAL F 1 583 ? 169.177 157.485 128.344 1.00 30.66 583 VAL F CA 1
ATOM 11525 C C . VAL F 1 583 ? 167.911 156.816 127.857 1.00 30.66 583 VAL F C 1
ATOM 11526 O O . VAL F 1 583 ? 167.486 155.821 128.432 1.00 30.66 583 VAL F O 1
ATOM 11530 N N . ASP F 1 584 ? 167.314 157.261 126.796 1.00 33.64 584 ASP F N 1
ATOM 11531 C CA . ASP F 1 584 ? 166.326 156.338 126.252 1.00 33.64 584 ASP F CA 1
ATOM 11532 C C . ASP F 1 584 ? 166.716 155.863 124.867 1.00 33.64 584 ASP F C 1
ATOM 11533 O O . ASP F 1 584 ? 167.025 154.710 124.720 1.00 33.64 584 ASP F O 1
ATOM 11538 N N . GLY F 1 585 ? 166.878 156.715 123.939 1.00 31.52 585 GLY F N 1
ATOM 11539 C CA . GLY F 1 585 ? 167.703 156.367 122.847 1.00 31.52 585 GLY F CA 1
ATOM 11540 C C . GLY F 1 585 ? 168.388 157.650 122.556 1.00 31.52 585 GLY F C 1
ATOM 11541 O O . GLY F 1 585 ? 168.993 157.784 121.517 1.00 31.52 585 GLY F O 1
ATOM 11542 N N . VAL F 1 586 ? 168.289 158.601 123.462 1.00 29.42 586 VAL F N 1
ATOM 11543 C CA . VAL F 1 586 ? 168.735 159.969 123.271 1.00 29.42 586 VAL F CA 1
ATOM 11544 C C . VAL F 1 586 ? 170.155 160.086 123.791 1.00 29.42 586 VAL F C 1
ATOM 11545 O O . VAL F 1 586 ? 170.398 159.827 124.952 1.00 29.42 586 VAL F O 1
ATOM 11549 N N . ALA F 1 587 ? 171.092 160.475 122.960 1.00 28.12 587 ALA F N 1
ATOM 11550 C CA . ALA F 1 587 ? 172.448 160.714 123.398 1.00 28.12 587 ALA F CA 1
ATOM 11551 C C . ALA F 1 587 ? 172.631 162.096 123.998 1.00 28.12 587 ALA F C 1
ATOM 11552 O O . ALA F 1 587 ? 172.206 163.078 123.435 1.00 28.12 587 ALA F O 1
ATOM 11554 N N . MET F 1 588 ? 173.305 162.181 125.125 1.00 28.22 588 MET F N 1
ATOM 11555 C CA . MET F 1 588 ? 173.287 163.367 125.959 1.00 28.22 588 MET F CA 1
ATOM 11556 C C . MET F 1 588 ? 174.583 163.556 126.711 1.00 28.22 588 MET F C 1
ATOM 11557 O O . MET F 1 588 ? 174.931 162.726 127.505 1.00 28.22 588 MET F O 1
ATOM 11562 N N . LEU F 1 589 ? 175.205 164.686 126.598 1.00 26.78 589 LEU F N 1
ATOM 11563 C CA . LEU F 1 589 ? 176.424 164.987 127.310 1.00 26.78 589 LEU F CA 1
ATOM 11564 C C . LEU F 1 589 ? 176.174 165.518 128.702 1.00 26.78 589 LEU F C 1
ATOM 11565 O O . LEU F 1 589 ? 175.367 166.387 128.869 1.00 26.78 589 LEU F O 1
ATOM 11570 N N . VAL F 1 590 ? 176.889 165.035 129.686 1.00 28.27 590 VAL F N 1
ATOM 11571 C CA . VAL F 1 590 ? 176.704 165.461 131.066 1.00 28.27 590 VAL F CA 1
ATOM 11572 C C . VAL F 1 590 ? 177.437 166.765 131.294 1.00 28.27 590 VAL F C 1
ATOM 11573 O O . VAL F 1 590 ? 178.597 166.874 130.959 1.00 28.27 590 VAL F O 1
ATOM 11577 N N . GLU F 1 591 ? 176.797 167.758 131.882 1.00 31.18 591 GLU F N 1
ATOM 11578 C CA . GLU F 1 591 ? 177.622 168.829 132.380 1.00 31.18 591 GLU F CA 1
ATOM 11579 C C . GLU F 1 591 ? 177.366 169.348 133.756 1.00 31.18 591 GLU F C 1
ATOM 11580 O O . GLU F 1 591 ? 178.143 170.169 134.203 1.00 31.18 591 GLU F O 1
ATOM 11586 N N . GLU F 1 592 ? 176.397 168.859 134.471 1.00 34.18 592 GLU F N 1
ATOM 11587 C CA . GLU F 1 592 ? 176.349 169.216 135.856 1.00 34.18 592 GLU F CA 1
ATOM 11588 C C . GLU F 1 592 ? 175.720 168.105 136.626 1.00 34.18 592 GLU F C 1
ATOM 11589 O O . GLU F 1 592 ? 174.713 167.605 136.231 1.00 34.18 592 GLU F O 1
ATOM 11595 N N . MET F 1 593 ? 176.326 167.704 137.708 1.00 38.23 593 MET F N 1
ATOM 11596 C CA . MET F 1 593 ? 175.771 166.681 138.561 1.00 38.23 593 MET F CA 1
ATOM 11597 C C . MET F 1 593 ? 175.451 167.330 139.881 1.00 38.23 593 MET F C 1
ATOM 11598 O O . MET F 1 593 ? 176.337 167.819 140.543 1.00 38.23 593 MET F O 1
ATOM 11603 N N . ASN F 1 594 ? 174.201 167.379 140.240 1.00 37.04 594 ASN F N 1
ATOM 11604 C CA . ASN F 1 594 ? 173.744 167.913 141.492 1.00 37.04 594 ASN F CA 1
ATOM 11605 C C . ASN F 1 594 ? 173.241 166.740 142.278 1.00 37.04 594 ASN F C 1
ATOM 11606 O O . ASN F 1 594 ? 173.299 165.629 141.822 1.00 37.04 594 ASN F O 1
ATOM 11611 N N . LEU F 1 595 ? 172.722 166.953 143.444 1.00 39.90 595 LEU F N 1
ATOM 11612 C CA . LEU F 1 595 ? 172.174 165.839 144.176 1.00 39.90 595 LEU F CA 1
ATOM 11613 C C . LEU F 1 595 ? 170.827 165.403 143.714 1.00 39.90 595 LEU F C 1
ATOM 11614 O O . LEU F 1 595 ? 170.529 164.244 143.864 1.00 39.90 595 LEU F O 1
ATOM 11619 N N . LEU F 1 596 ? 169.986 166.270 143.216 1.00 32.62 596 LEU F N 1
ATOM 11620 C CA . LEU F 1 596 ? 168.676 165.841 142.829 1.00 32.62 596 LEU F CA 1
ATOM 11621 C C . LEU F 1 596 ? 168.429 165.805 141.346 1.00 32.62 596 LEU F C 1
ATOM 11622 O O . LEU F 1 596 ? 167.451 165.218 140.954 1.00 32.62 596 LEU F O 1
ATOM 11627 N N . THR F 1 597 ? 169.310 166.346 140.521 1.00 29.80 597 THR F N 1
ATOM 11628 C CA . THR F 1 597 ? 169.125 166.577 139.100 1.00 29.80 597 THR F CA 1
ATOM 11629 C C . THR F 1 597 ? 170.446 166.403 138.364 1.00 29.80 597 THR F C 1
ATOM 11630 O O . THR F 1 597 ? 171.456 166.817 138.866 1.00 29.80 597 THR F O 1
ATOM 11634 N N . THR F 1 598 ? 170.466 165.787 137.196 1.00 27.37 598 THR F N 1
ATOM 11635 C CA . THR F 1 598 ? 171.605 165.881 136.287 1.00 27.37 598 THR F CA 1
ATOM 11636 C C . THR F 1 598 ? 171.248 166.824 135.157 1.00 27.37 598 THR F C 1
ATOM 11637 O O . THR F 1 598 ? 170.142 166.815 134.705 1.00 27.37 598 THR F O 1
ATOM 11641 N N . VAL F 1 599 ? 172.153 167.658 134.707 1.00 27.26 599 VAL F N 1
ATOM 11642 C CA . VAL F 1 599 ? 171.925 168.545 133.582 1.00 27.26 599 VAL F CA 1
ATOM 11643 C C . VAL F 1 599 ? 172.675 168.015 132.375 1.00 27.26 599 VAL F C 1
ATOM 11644 O O . VAL F 1 599 ? 173.840 167.701 132.471 1.00 27.26 599 VAL F O 1
ATOM 11648 N N . PHE F 1 600 ? 171.991 167.863 131.260 1.00 25.43 600 PHE F N 1
ATOM 11649 C CA . PHE F 1 600 ? 172.500 167.258 130.049 1.00 25.43 600 PHE F CA 1
ATOM 11650 C C . PHE F 1 600 ? 172.501 168.250 128.899 1.00 25.43 600 PHE F C 1
ATOM 11651 O O . PHE F 1 600 ? 171.846 169.236 128.945 1.00 25.43 600 PHE F O 1
ATOM 11659 N N . LEU F 1 601 ? 173.250 168.022 127.855 1.00 26.30 601 LEU F N 1
ATOM 11660 C CA . LEU F 1 601 ? 173.050 168.709 126.586 1.00 26.30 601 LEU F CA 1
ATOM 11661 C C . LEU F 1 601 ? 172.798 167.706 125.499 1.00 26.30 601 LEU F C 1
ATOM 11662 O O . LEU F 1 601 ? 173.474 166.712 125.429 1.00 26.30 601 LEU F O 1
ATOM 11667 N N . LYS F 1 602 ? 171.862 167.962 124.637 1.00 27.24 602 LYS F N 1
ATOM 11668 C CA . LYS F 1 602 ? 171.592 167.071 123.542 1.00 27.24 602 LYS F CA 1
ATOM 11669 C C . LYS F 1 602 ? 172.486 167.315 122.354 1.00 27.24 602 LYS F C 1
ATOM 11670 O O . LYS F 1 602 ? 173.356 168.155 122.372 1.00 27.24 602 LYS F O 1
ATOM 11676 N N . LEU F 1 603 ? 172.283 166.573 121.295 1.00 27.30 603 LEU F N 1
ATOM 11677 C CA . LEU F 1 603 ? 173.142 166.751 120.145 1.00 27.30 603 LEU F CA 1
ATOM 11678 C C . LEU F 1 603 ? 172.886 168.037 119.382 1.00 27.30 603 LEU F C 1
ATOM 11679 O O . LEU F 1 603 ? 173.781 168.467 118.684 1.00 27.30 603 LEU F O 1
ATOM 11684 N N . ASN F 1 604 ? 171.745 168.690 119.550 1.00 27.57 604 ASN F N 1
ATOM 11685 C CA . ASN F 1 604 ? 171.490 170.016 119.044 1.00 27.57 604 ASN F CA 1
ATOM 11686 C C . ASN F 1 604 ? 171.798 171.133 120.017 1.00 27.57 604 ASN F C 1
ATOM 11687 O O . ASN F 1 604 ? 171.561 172.257 119.670 1.00 27.57 604 ASN F O 1
ATOM 11692 N N . ASN F 1 605 ? 172.378 170.841 121.169 1.00 27.28 605 ASN F N 1
ATOM 11693 C CA . ASN F 1 605 ? 172.757 171.674 122.296 1.00 27.28 605 ASN F CA 1
ATOM 11694 C C . ASN F 1 605 ? 171.613 172.130 123.145 1.00 27.28 605 ASN F C 1
ATOM 11695 O O . ASN F 1 605 ? 171.772 173.023 123.843 1.00 27.28 605 ASN F O 1
ATOM 11700 N N . GLU F 1 606 ? 170.476 171.529 123.080 1.00 26.57 606 GLU F N 1
ATOM 11701 C CA . GLU F 1 606 ? 169.406 171.795 123.999 1.00 26.57 606 GLU F CA 1
ATOM 11702 C C . GLU F 1 606 ? 169.681 171.209 125.374 1.00 26.57 606 GLU F C 1
ATOM 11703 O O . GLU F 1 606 ? 170.132 170.096 125.498 1.00 26.57 606 GLU F O 1
ATOM 11709 N N . LYS F 1 607 ? 169.392 171.971 126.412 1.00 24.58 607 LYS F N 1
ATOM 11710 C CA . LYS F 1 607 ? 169.737 171.661 127.780 1.00 24.58 607 LYS F CA 1
ATOM 11711 C C . LYS F 1 607 ? 168.586 171.050 128.543 1.00 24.58 607 LYS F C 1
ATOM 11712 O O . LYS F 1 607 ? 167.533 171.615 128.580 1.00 24.58 607 LYS F O 1
ATOM 11718 N N . VAL F 1 608 ? 168.796 169.915 129.166 1.00 24.05 608 VAL F N 1
ATOM 11719 C CA . VAL F 1 608 ? 167.760 169.097 129.761 1.00 24.05 608 VAL F CA 1
ATOM 11720 C C . VAL F 1 608 ? 168.056 168.972 131.239 1.00 24.05 608 VAL F C 1
ATOM 11721 O O . VAL F 1 608 ? 169.188 168.771 131.622 1.00 24.05 608 VAL F O 1
ATOM 11725 N N . TYR F 1 609 ? 167.043 169.078 132.064 1.00 23.95 609 TYR F N 1
ATOM 11726 C CA . TYR F 1 609 ? 167.106 168.881 133.492 1.00 23.95 609 TYR F CA 1
ATOM 11727 C C . TYR F 1 609 ? 166.403 167.592 133.837 1.00 23.95 609 TYR F C 1
ATOM 11728 O O . TYR F 1 609 ? 165.204 167.529 133.758 1.00 23.95 609 TYR F O 1
ATOM 11737 N N . TYR F 1 610 ? 167.122 166.593 134.297 1.00 25.81 610 TYR F N 1
ATOM 11738 C CA . TYR F 1 610 ? 166.570 165.264 134.481 1.00 25.81 610 TYR F CA 1
ATOM 11739 C C . TYR F 1 610 ? 166.622 164.901 135.943 1.00 25.81 610 TYR F C 1
ATOM 11740 O O . TYR F 1 610 ? 167.701 164.896 136.496 1.00 25.81 610 TYR F O 1
ATOM 11749 N N . PRO F 1 611 ? 165.544 164.536 136.626 1.00 26.73 611 PRO F N 1
ATOM 11750 C CA . PRO F 1 611 ? 165.651 164.140 138.028 1.00 26.73 611 PRO F CA 1
ATOM 11751 C C . PRO F 1 611 ? 166.337 162.813 138.290 1.00 26.73 611 PRO F C 1
ATOM 11752 O O . PRO F 1 611 ? 165.958 161.810 137.742 1.00 26.73 611 PRO F O 1
ATOM 11756 N N . ASN F 1 612 ? 167.280 162.799 139.213 1.00 28.66 612 ASN F N 1
ATOM 11757 C CA . ASN F 1 612 ? 168.110 161.652 139.518 1.00 28.66 612 ASN F CA 1
ATOM 11758 C C . ASN F 1 612 ? 167.379 160.488 140.110 1.00 28.66 612 ASN F C 1
ATOM 11759 O O . ASN F 1 612 ? 167.954 159.443 140.177 1.00 28.66 612 ASN F O 1
ATOM 11764 N N . ALA F 1 613 ? 166.195 160.633 140.610 1.00 29.34 613 ALA F N 1
ATOM 11765 C CA . ALA F 1 613 ? 165.462 159.495 141.094 1.00 29.34 613 ALA F CA 1
ATOM 11766 C C . ALA F 1 613 ? 164.708 158.774 140.018 1.00 29.34 613 ALA F C 1
ATOM 11767 O O . ALA F 1 613 ? 164.343 157.639 140.212 1.00 29.34 613 ALA F O 1
ATOM 11769 N N . VAL F 1 614 ? 164.485 159.390 138.892 1.00 27.85 614 VAL F N 1
ATOM 11770 C CA . VAL F 1 614 ? 163.925 158.717 137.750 1.00 27.85 614 VAL F CA 1
ATOM 11771 C C . VAL F 1 614 ? 165.006 158.052 136.950 1.00 27.85 614 VAL F C 1
ATOM 11772 O O . VAL F 1 614 ? 164.812 156.976 136.430 1.00 27.85 614 VAL F O 1
ATOM 11776 N N . LEU F 1 615 ? 166.181 158.626 136.909 1.00 26.70 615 LEU F N 1
ATOM 11777 C CA . LEU F 1 615 ? 167.311 158.010 136.265 1.00 26.70 615 LEU F CA 1
ATOM 11778 C C . LEU F 1 615 ? 167.803 156.804 136.986 1.00 26.70 615 LEU F C 1
ATOM 11779 O O . LEU F 1 615 ? 168.429 155.973 136.383 1.00 26.70 615 LEU F O 1
ATOM 11784 N N . ALA F 1 616 ? 167.533 156.662 138.240 1.00 27.46 616 ALA F N 1
ATOM 11785 C CA . ALA F 1 616 ? 168.050 155.558 139.005 1.00 27.46 616 ALA F CA 1
ATOM 11786 C C . ALA F 1 616 ? 167.322 154.267 138.780 1.00 27.46 616 ALA F C 1
ATOM 11787 O O . ALA F 1 616 ? 167.687 153.290 139.378 1.00 27.46 616 ALA F O 1
ATOM 11789 N N . THR F 1 617 ? 166.311 154.232 137.936 1.00 27.20 617 THR F N 1
ATOM 11790 C CA . THR F 1 617 ? 165.576 153.043 137.580 1.00 27.20 617 THR F CA 1
ATOM 11791 C C . THR F 1 617 ? 165.699 152.642 136.123 1.00 27.20 617 THR F C 1
ATOM 11792 O O . THR F 1 617 ? 164.931 151.837 135.676 1.00 27.20 617 THR F O 1
ATOM 11796 N N . LYS F 1 618 ? 166.623 153.176 135.378 1.00 26.67 618 LYS F N 1
ATOM 11797 C CA . LYS F 1 618 ? 166.768 153.013 133.956 1.00 26.67 618 LYS F CA 1
ATOM 11798 C C . LYS F 1 618 ? 168.129 152.464 133.608 1.00 26.67 618 LYS F C 1
ATOM 11799 O O . LYS F 1 618 ? 169.050 152.660 134.358 1.00 26.67 618 LYS F O 1
ATOM 11805 N N . PRO F 1 619 ? 168.292 151.767 132.493 1.00 25.32 619 PRO F N 1
ATOM 11806 C CA . PRO F 1 619 ? 169.627 151.491 131.958 1.00 25.32 619 PRO F CA 1
ATOM 11807 C C . PRO F 1 619 ? 170.290 152.681 131.274 1.00 25.32 619 PRO F C 1
ATOM 11808 O O . PRO F 1 619 ? 169.682 153.341 130.444 1.00 25.32 619 PRO F O 1
ATOM 11812 N N . ILE F 1 620 ? 171.543 152.943 131.599 1.00 23.45 620 ILE F N 1
ATOM 11813 C CA . ILE F 1 620 ? 172.262 154.118 131.131 1.00 23.45 620 ILE F CA 1
ATOM 11814 C C . ILE F 1 620 ? 173.515 153.676 130.426 1.00 23.45 620 ILE F C 1
ATOM 11815 O O . ILE F 1 620 ? 174.270 152.918 130.977 1.00 23.45 620 ILE F O 1
ATOM 11820 N N . SER F 1 621 ? 173.744 154.141 129.222 1.00 24.24 621 SER F N 1
ATOM 11821 C CA . SER F 1 621 ? 174.943 153.831 128.479 1.00 24.24 621 SER F CA 1
ATOM 11822 C C . SER F 1 621 ? 175.971 154.908 128.653 1.00 24.24 621 SER F C 1
ATOM 11823 O O . SER F 1 621 ? 175.637 156.028 128.862 1.00 24.24 621 SER F O 1
ATOM 11826 N N . ASN F 1 622 ? 177.223 154.586 128.517 1.00 23.90 622 ASN F N 1
ATOM 11827 C CA . ASN F 1 622 ? 178.272 155.564 128.673 1.00 23.90 622 ASN F CA 1
ATOM 11828 C C . ASN F 1 622 ? 179.253 155.328 127.550 1.00 23.90 622 ASN F C 1
ATOM 11829 O O . ASN F 1 622 ? 179.861 154.284 127.491 1.00 23.90 622 ASN F O 1
ATOM 11834 N N . TYR F 1 623 ? 179.376 156.262 126.644 1.00 24.88 623 TYR F N 1
ATOM 11835 C CA . TYR F 1 623 ? 180.250 156.105 125.502 1.00 24.88 623 TYR F CA 1
ATOM 11836 C C . TYR F 1 623 ? 181.680 156.354 125.816 1.00 24.88 623 TYR F C 1
ATOM 11837 O O . TYR F 1 623 ? 182.519 155.868 125.120 1.00 24.88 623 TYR F O 1
ATOM 11846 N N . PHE F 1 624 ? 181.975 157.096 126.841 1.00 24.32 624 PHE F N 1
ATOM 11847 C CA . PHE F 1 624 ? 183.331 157.399 127.210 1.00 24.32 624 PHE F CA 1
ATOM 11848 C C . PHE F 1 624 ? 184.011 156.223 127.862 1.00 24.32 624 PHE F C 1
ATOM 11849 O O . PHE F 1 624 ? 185.199 156.015 127.673 1.00 24.32 624 PHE F O 1
ATOM 11857 N N . ARG F 1 625 ? 183.288 155.448 128.631 1.00 23.39 625 ARG F N 1
ATOM 11858 C CA . ARG F 1 625 ? 183.788 154.281 129.288 1.00 23.39 625 ARG F CA 1
ATOM 11859 C C . ARG F 1 625 ? 183.754 153.017 128.445 1.00 23.39 625 ARG F C 1
ATOM 11860 O O . ARG F 1 625 ? 184.082 151.989 128.955 1.00 23.39 625 ARG F O 1
ATOM 11868 N N . SER F 1 626 ? 183.474 153.055 127.261 1.00 23.81 626 SER F N 1
ATOM 11869 C CA . SER F 1 626 ? 183.341 151.956 126.333 1.00 23.81 626 SER F CA 1
ATOM 11870 C C . SER F 1 626 ? 184.641 151.619 125.626 1.00 23.81 626 SER F C 1
ATOM 11871 O O . SER F 1 626 ? 185.524 152.438 125.537 1.00 23.81 626 SER F O 1
ATOM 11874 N N . PRO F 1 627 ? 184.779 150.395 125.122 1.00 25.49 627 PRO F N 1
ATOM 11875 C CA . PRO F 1 627 ? 185.800 150.096 124.123 1.00 25.49 627 PRO F CA 1
ATOM 11876 C C . PRO F 1 627 ? 185.482 150.752 122.793 1.00 25.49 627 PRO F C 1
ATOM 11877 O O . PRO F 1 627 ? 184.421 151.303 122.612 1.00 25.49 627 PRO F O 1
ATOM 11881 N N . ASN F 1 628 ? 186.383 150.652 121.835 1.00 26.70 628 ASN F N 1
ATOM 11882 C CA . ASN F 1 628 ? 186.134 151.195 120.511 1.00 26.70 628 ASN F CA 1
ATOM 11883 C C . ASN F 1 628 ? 184.958 150.524 119.839 1.00 26.70 628 ASN F C 1
ATOM 11884 O O . ASN F 1 628 ? 184.846 149.319 119.869 1.00 26.70 628 ASN F O 1
ATOM 11889 N N . MET F 1 629 ? 184.096 151.293 119.224 1.00 26.80 629 MET F N 1
ATOM 11890 C CA . MET F 1 629 ? 182.741 150.896 118.926 1.00 26.80 629 MET F CA 1
ATOM 11891 C C . MET F 1 629 ? 182.557 150.516 117.476 1.00 26.80 629 MET F C 1
ATOM 11892 O O . MET F 1 629 ? 183.369 150.821 116.646 1.00 26.80 629 MET F O 1
ATOM 11897 N N . GLY F 1 630 ? 181.474 149.829 117.166 1.00 27.57 630 GLY F N 1
ATOM 11898 C CA . GLY F 1 630 ? 181.240 149.292 115.838 1.00 27.57 630 GLY F CA 1
ATOM 11899 C C . GLY F 1 630 ? 180.218 149.976 114.952 1.00 27.57 630 GLY F C 1
ATOM 11900 O O . GLY F 1 630 ? 179.265 150.501 115.426 1.00 27.57 630 GLY F O 1
ATOM 11901 N N . GLU F 1 631 ? 180.437 149.958 113.642 1.00 30.84 631 GLU F N 1
ATOM 11902 C CA . GLU F 1 631 ? 179.510 150.441 112.632 1.00 30.84 631 GLU F CA 1
ATOM 11903 C C . GLU F 1 631 ? 178.707 149.371 111.930 1.00 30.84 631 GLU F C 1
ATOM 11904 O O . GLU F 1 631 ? 179.095 148.237 111.858 1.00 30.84 631 GLU F O 1
ATOM 11910 N N . THR F 1 632 ? 177.628 149.801 111.307 1.00 30.80 632 THR F N 1
ATOM 11911 C CA . THR F 1 632 ? 176.801 149.069 110.376 1.00 30.80 632 THR F CA 1
ATOM 11912 C C . THR F 1 632 ? 176.569 149.945 109.176 1.00 30.80 632 THR F C 1
ATOM 11913 O O . THR F 1 632 ? 176.198 151.076 109.330 1.00 30.80 632 THR F O 1
ATOM 11917 N N . VAL F 1 633 ? 176.748 149.430 107.986 1.00 30.85 633 VAL F N 1
ATOM 11918 C CA . VAL F 1 633 ? 176.278 150.065 106.774 1.00 30.85 633 VAL F CA 1
ATOM 11919 C C . VAL F 1 633 ? 175.487 149.036 106.015 1.00 30.85 633 VAL F C 1
ATOM 11920 O O . VAL F 1 633 ? 176.032 148.024 105.634 1.00 30.85 633 VAL F O 1
ATOM 11924 N N . GLU F 1 634 ? 174.244 149.311 105.727 1.00 32.91 634 GLU F N 1
ATOM 11925 C CA . GLU F 1 634 ? 173.383 148.435 104.954 1.00 32.91 634 GLU F CA 1
ATOM 11926 C C . GLU F 1 634 ? 173.215 148.836 103.521 1.00 32.91 634 GLU F C 1
ATOM 11927 O O . GLU F 1 634 ? 173.210 150.003 103.206 1.00 32.91 634 GLU F O 1
ATOM 11933 N N . PHE F 1 635 ? 173.019 147.857 102.664 1.00 30.85 635 PHE F N 1
ATOM 11934 C CA . PHE F 1 635 ? 172.853 148.064 101.243 1.00 30.85 635 PHE F CA 1
ATOM 11935 C C . PHE F 1 635 ? 172.117 146.866 100.663 1.00 30.85 635 PHE F C 1
ATOM 11936 O O . PHE F 1 635 ? 172.057 145.839 101.273 1.00 30.85 635 PHE F O 1
ATOM 11944 N N . SER F 1 636 ? 171.461 147.033 99.539 1.00 32.89 636 SER F N 1
ATOM 11945 C CA . SER F 1 636 ? 170.661 146.002 98.897 1.00 32.89 636 SER F CA 1
ATOM 11946 C C . SER F 1 636 ? 171.135 145.731 97.494 1.00 32.89 636 SER F C 1
ATOM 11947 O O . SER F 1 636 ? 171.392 146.643 96.758 1.00 32.89 636 SER F O 1
ATOM 11950 N N . ILE F 1 637 ? 171.238 144.484 97.099 1.00 33.53 637 ILE F N 1
ATOM 11951 C CA . ILE F 1 637 ? 171.617 144.147 95.735 1.00 33.53 637 ILE F CA 1
ATOM 11952 C C . ILE F 1 637 ? 170.607 143.183 95.153 1.00 33.53 637 ILE F C 1
ATOM 11953 O O . ILE F 1 637 ? 169.733 142.689 95.823 1.00 33.53 637 ILE F O 1
ATOM 11958 N N . SER F 1 638 ? 170.720 142.967 93.875 1.00 34.29 638 SER F N 1
ATOM 11959 C CA . SER F 1 638 ? 169.834 142.101 93.137 1.00 34.29 638 SER F CA 1
ATOM 11960 C C . SER F 1 638 ? 170.119 140.650 93.444 1.00 34.29 638 SER F C 1
ATOM 11961 O O . SER F 1 638 ? 171.264 140.263 93.524 1.00 34.29 638 SER F O 1
ATOM 11964 N N . PHE F 1 639 ? 169.072 139.857 93.648 1.00 34.08 639 PHE F N 1
ATOM 11965 C CA . PHE F 1 639 ? 169.167 138.426 93.899 1.00 34.08 639 PHE F CA 1
ATOM 11966 C C . PHE F 1 639 ? 169.881 137.695 92.781 1.00 34.08 639 PHE F C 1
ATOM 11967 O O . PHE F 1 639 ? 170.569 136.745 93.034 1.00 34.08 639 PHE F O 1
ATOM 11975 N N . SER F 1 640 ? 169.766 138.114 91.560 1.00 37.03 640 SER F N 1
ATOM 11976 C CA . SER F 1 640 ? 170.480 137.415 90.531 1.00 37.03 640 SER F CA 1
ATOM 11977 C C . SER F 1 640 ? 171.870 137.939 90.280 1.00 37.03 640 SER F C 1
ATOM 11978 O O . SER F 1 640 ? 172.355 137.780 89.191 1.00 37.03 640 SER F O 1
ATOM 11981 N N . THR F 1 641 ? 172.495 138.560 91.233 1.00 37.43 641 THR F N 1
ATOM 11982 C CA . THR F 1 641 ? 173.918 138.803 91.220 1.00 37.43 641 THR F CA 1
ATOM 11983 C C . THR F 1 641 ? 174.639 137.480 91.242 1.00 37.43 641 THR F C 1
ATOM 11984 O O . THR F 1 641 ? 174.341 136.655 92.090 1.00 37.43 641 THR F O 1
ATOM 11988 N N . PRO F 1 642 ? 175.593 137.237 90.345 1.00 39.85 642 PRO F N 1
ATOM 11989 C CA . PRO F 1 642 ? 176.364 136.006 90.403 1.00 39.85 642 PRO F CA 1
ATOM 11990 C C . PRO F 1 642 ? 177.159 135.914 91.678 1.00 39.85 642 PRO F C 1
ATOM 11991 O O . PRO F 1 642 ? 177.448 136.908 92.307 1.00 39.85 642 PRO F O 1
ATOM 11995 N N . VAL F 1 643 ? 177.489 134.707 92.094 1.00 41.01 643 VAL F N 1
ATOM 11996 C CA . VAL F 1 643 ? 178.193 134.623 93.358 1.00 41.01 643 VAL F CA 1
ATOM 11997 C C . VAL F 1 643 ? 179.690 134.858 93.211 1.00 41.01 643 VAL F C 1
ATOM 11998 O O . VAL F 1 643 ? 180.368 135.045 94.204 1.00 41.01 643 VAL F O 1
ATOM 12002 N N . SER F 1 644 ? 180.224 134.934 92.009 1.00 41.95 644 SER F N 1
ATOM 12003 C CA . SER F 1 644 ? 181.579 135.412 91.871 1.00 41.95 644 SER F CA 1
ATOM 12004 C C . SER F 1 644 ? 181.694 136.913 91.995 1.00 41.95 644 SER F C 1
ATOM 12005 O O . SER F 1 644 ? 182.758 137.406 92.324 1.00 41.95 644 SER F O 1
ATOM 12008 N N . LYS F 1 645 ? 180.644 137.649 91.746 1.00 40.93 645 LYS F N 1
ATOM 12009 C CA . LYS F 1 645 ? 180.686 139.051 92.048 1.00 40.93 645 LYS F CA 1
ATOM 12010 C C . LYS F 1 645 ? 180.489 139.348 93.508 1.00 40.93 645 LYS F C 1
ATOM 12011 O O . LYS F 1 645 ? 180.945 140.371 93.952 1.00 40.93 645 LYS F O 1
ATOM 12017 N N . ILE F 1 646 ? 179.826 138.500 94.266 1.00 39.98 646 ILE F N 1
ATOM 12018 C CA . ILE F 1 646 ? 179.747 138.741 95.686 1.00 39.98 646 ILE F CA 1
ATOM 12019 C C . ILE F 1 646 ? 181.061 138.403 96.334 1.00 39.98 646 ILE F C 1
ATOM 12020 O O . ILE F 1 646 ? 181.427 138.969 97.342 1.00 39.98 646 ILE F O 1
ATOM 12025 N N . ALA F 1 647 ? 181.817 137.506 95.741 1.00 41.37 647 ALA F N 1
ATOM 12026 C CA . ALA F 1 647 ? 183.126 137.186 96.244 1.00 41.37 647 ALA F CA 1
ATOM 12027 C C . ALA F 1 647 ? 184.144 138.245 95.904 1.00 41.37 647 ALA F C 1
ATOM 12028 O O . ALA F 1 647 ? 185.076 138.436 96.655 1.00 41.37 647 ALA F O 1
ATOM 12030 N N . HIS F 1 648 ? 184.020 138.930 94.785 1.00 42.41 648 HIS F N 1
ATOM 12031 C CA . HIS F 1 648 ? 184.932 140.025 94.529 1.00 42.41 648 HIS F CA 1
ATOM 12032 C C . HIS F 1 648 ? 184.594 141.243 95.328 1.00 42.41 648 HIS F C 1
ATOM 12033 O O . HIS F 1 648 ? 185.456 142.059 95.555 1.00 42.41 648 HIS F O 1
ATOM 12040 N N . LEU F 1 649 ? 183.348 141.426 95.681 1.00 39.58 649 LEU F N 1
ATOM 12041 C CA . LEU F 1 649 ? 182.957 142.543 96.496 1.00 39.58 649 LEU F CA 1
ATOM 12042 C C . LEU F 1 649 ? 183.498 142.413 97.881 1.00 39.58 649 LEU F C 1
ATOM 12043 O O . LEU F 1 649 ? 183.933 143.393 98.446 1.00 39.58 649 LEU F O 1
ATOM 12048 N N . LYS F 1 650 ? 183.509 141.212 98.435 1.00 40.09 650 LYS F N 1
ATOM 12049 C CA . LYS F 1 650 ? 183.994 141.003 99.782 1.00 40.09 650 LYS F CA 1
ATOM 12050 C C . LYS F 1 650 ? 185.484 141.182 99.876 1.00 40.09 650 LYS F C 1
ATOM 12051 O O . LYS F 1 650 ? 186.004 141.631 100.880 1.00 40.09 650 LYS F O 1
ATOM 12057 N N . GLU F 1 651 ? 186.177 140.802 98.858 1.00 42.93 651 GLU F N 1
ATOM 12058 C CA . GLU F 1 651 ? 187.602 140.942 98.807 1.00 42.93 651 GLU F CA 1
ATOM 12059 C C . GLU F 1 651 ? 188.037 142.364 98.576 1.00 42.93 651 GLU F C 1
ATOM 12060 O O . GLU F 1 651 ? 189.076 142.777 99.041 1.00 42.93 651 GLU F O 1
ATOM 12066 N N . ARG F 1 652 ? 187.247 143.131 97.928 1.00 42.41 652 ARG F N 1
ATOM 12067 C CA . ARG F 1 652 ? 187.497 144.527 97.738 1.00 42.41 652 ARG F CA 1
ATOM 12068 C C . ARG F 1 652 ? 187.058 145.401 98.892 1.00 42.41 652 ARG F C 1
ATOM 12069 O O . ARG F 1 652 ? 187.645 146.435 99.102 1.00 42.41 652 ARG F O 1
ATOM 12077 N N . ILE F 1 653 ? 186.082 145.001 99.685 1.00 38.62 653 ILE F N 1
ATOM 12078 C CA . ILE F 1 653 ? 185.791 145.701 100.920 1.00 38.62 653 ILE F CA 1
ATOM 12079 C C . ILE F 1 653 ? 186.926 145.564 101.887 1.00 38.62 653 ILE F C 1
ATOM 12080 O O . ILE F 1 653 ? 187.332 146.525 102.516 1.00 38.62 653 ILE F O 1
ATOM 12085 N N . ALA F 1 654 ? 187.464 144.378 102.015 1.00 39.07 654 ALA F N 1
ATOM 12086 C CA . ALA F 1 654 ? 188.478 144.082 102.989 1.00 39.07 654 ALA F CA 1
ATOM 12087 C C . ALA F 1 654 ? 189.787 144.722 102.655 1.00 39.07 654 ALA F C 1
ATOM 12088 O O . ALA F 1 654 ? 190.584 144.974 103.522 1.00 39.07 654 ALA F O 1
ATOM 12090 N N . GLU F 1 655 ? 190.021 144.999 101.414 1.00 41.47 655 GLU F N 1
ATOM 12091 C CA . GLU F 1 655 ? 191.188 145.737 101.042 1.00 41.47 655 GLU F CA 1
ATOM 12092 C C . GLU F 1 655 ? 191.080 147.216 101.324 1.00 41.47 655 GLU F C 1
ATOM 12093 O O . GLU F 1 655 ? 192.069 147.835 101.647 1.00 41.47 655 GLU F O 1
ATOM 12099 N N . TYR F 1 656 ? 189.917 147.810 101.205 1.00 38.28 656 TYR F N 1
ATOM 12100 C CA . TYR F 1 656 ? 189.734 149.174 101.657 1.00 38.28 656 TYR F CA 1
ATOM 12101 C C . TYR F 1 656 ? 189.963 149.303 103.141 1.00 38.28 656 TYR F C 1
ATOM 12102 O O . TYR F 1 656 ? 190.526 150.285 103.577 1.00 38.28 656 TYR F O 1
ATOM 12111 N N . LEU F 1 657 ? 189.562 148.343 103.933 1.00 37.64 657 LEU F N 1
ATOM 12112 C CA . LEU F 1 657 ? 189.736 148.516 105.356 1.00 37.64 657 LEU F CA 1
ATOM 12113 C C . LEU F 1 657 ? 191.163 148.264 105.816 1.00 37.64 657 LEU F C 1
ATOM 12114 O O . LEU F 1 657 ? 191.561 148.790 106.840 1.00 37.64 657 LEU F O 1
ATOM 12119 N N . GLU F 1 658 ? 191.941 147.479 105.094 1.00 41.24 658 GLU F N 1
ATOM 12120 C CA . GLU F 1 658 ? 193.331 147.276 105.428 1.00 41.24 658 GLU F CA 1
ATOM 12121 C C . GLU F 1 658 ? 194.189 148.458 105.078 1.00 41.24 658 GLU F C 1
ATOM 12122 O O . GLU F 1 658 ? 195.206 148.666 105.711 1.00 41.24 658 GLU F O 1
ATOM 12128 N N . GLN F 1 659 ? 193.840 149.243 104.098 1.00 43.08 659 GLN F N 1
ATOM 12129 C CA . GLN F 1 659 ? 194.689 150.364 103.787 1.00 43.08 659 GLN F CA 1
ATOM 12130 C C . GLN F 1 659 ? 194.248 151.649 104.434 1.00 43.08 659 GLN F C 1
ATOM 12131 O O . GLN F 1 659 ? 194.777 152.695 104.120 1.00 43.08 659 GLN F O 1
ATOM 12137 N N . ASN F 1 660 ? 193.339 151.578 105.375 1.00 39.50 660 ASN F N 1
ATOM 12138 C CA . ASN F 1 660 ? 192.938 152.710 106.191 1.00 39.50 660 ASN F CA 1
ATOM 12139 C C . ASN F 1 660 ? 192.974 152.331 107.652 1.00 39.50 660 ASN F C 1
ATOM 12140 O O . ASN F 1 660 ? 191.955 152.390 108.315 1.00 39.50 660 ASN F O 1
ATOM 12145 N N . PRO F 1 661 ? 194.149 152.013 108.208 1.00 37.82 661 PRO F N 1
ATOM 12146 C CA . PRO F 1 661 ? 194.207 151.426 109.536 1.00 37.82 661 PRO F CA 1
ATOM 12147 C C . PRO F 1 661 ? 193.953 152.392 110.632 1.00 37.82 661 PRO F C 1
ATOM 12148 O O . PRO F 1 661 ? 193.694 151.975 111.751 1.00 37.82 661 PRO F O 1
ATOM 12152 N N . GLN F 1 662 ? 194.043 153.658 110.343 1.00 37.35 662 GLN F N 1
ATOM 12153 C CA . GLN F 1 662 ? 193.883 154.730 111.273 1.00 37.35 662 GLN F CA 1
ATOM 12154 C C . GLN F 1 662 ? 192.435 155.032 111.565 1.00 37.35 662 GLN F C 1
ATOM 12155 O O . GLN F 1 662 ? 192.162 155.755 112.499 1.00 37.35 662 GLN F O 1
ATOM 12161 N N . HIS F 1 663 ? 191.504 154.515 110.781 1.00 33.88 663 HIS F N 1
ATOM 12162 C CA . HIS F 1 663 ? 190.096 154.696 111.003 1.00 33.88 663 HIS F CA 1
ATOM 12163 C C . HIS F 1 663 ? 189.364 153.418 111.286 1.00 33.88 663 HIS F C 1
ATOM 12164 O O . HIS F 1 663 ? 188.402 153.449 112.026 1.00 33.88 663 HIS F O 1
ATOM 12171 N N . TRP F 1 664 ? 189.786 152.303 110.723 1.00 31.58 664 TRP F N 1
ATOM 12172 C CA . TRP F 1 664 ? 189.058 151.056 110.806 1.00 31.58 664 TRP F CA 1
ATOM 12173 C C . TRP F 1 664 ? 189.965 149.974 111.348 1.00 31.58 664 TRP F C 1
ATOM 12174 O O . TRP F 1 664 ? 191.133 149.957 111.040 1.00 31.58 664 TRP F O 1
ATOM 12185 N N . ALA F 1 665 ? 189.432 149.100 112.191 1.00 33.13 665 ALA F N 1
ATOM 12186 C CA . ALA F 1 665 ? 190.079 147.848 112.565 1.00 33.13 665 ALA F CA 1
ATOM 12187 C C . ALA F 1 665 ? 190.079 146.847 111.420 1.00 33.13 665 ALA F C 1
ATOM 12188 O O . ALA F 1 665 ? 189.240 146.921 110.543 1.00 33.13 665 ALA F O 1
ATOM 12190 N N . PRO F 1 666 ? 190.968 145.860 111.415 1.00 33.07 666 PRO F N 1
ATOM 12191 C CA . PRO F 1 666 ? 190.992 144.936 110.278 1.00 33.07 666 PRO F CA 1
ATOM 12192 C C . PRO F 1 666 ? 189.870 143.907 110.220 1.00 33.07 666 PRO F C 1
ATOM 12193 O O . PRO F 1 666 ? 189.523 143.473 109.132 1.00 33.07 666 PRO F O 1
ATOM 12197 N N . VAL F 1 667 ? 189.321 143.479 111.325 1.00 33.09 667 VAL F N 1
ATOM 12198 C CA . VAL F 1 667 ? 188.332 142.416 111.375 1.00 33.09 667 VAL F CA 1
ATOM 12199 C C . VAL F 1 667 ? 186.932 142.958 111.142 1.00 33.09 667 VAL F C 1
ATOM 12200 O O . VAL F 1 667 ? 186.534 143.938 111.752 1.00 33.09 667 VAL F O 1
ATOM 12204 N N . HIS F 1 668 ? 186.182 142.314 110.265 1.00 32.90 668 HIS F N 1
ATOM 12205 C CA . HIS F 1 668 ? 184.897 142.783 109.810 1.00 32.90 668 HIS F CA 1
ATOM 12206 C C . HIS F 1 668 ? 184.119 141.581 109.344 1.00 32.90 668 HIS F C 1
ATOM 12207 O O . HIS F 1 668 ? 184.636 140.490 109.325 1.00 32.90 668 HIS F O 1
ATOM 12214 N N . SER F 1 669 ? 182.875 141.786 108.950 1.00 31.23 669 SER F N 1
ATOM 12215 C CA . SER F 1 669 ? 182.076 140.734 108.360 1.00 31.23 669 SER F CA 1
ATOM 12216 C C . SER F 1 669 ? 181.051 141.309 107.412 1.00 31.23 669 SER F C 1
ATOM 12217 O O . SER F 1 669 ? 180.537 142.371 107.636 1.00 31.23 669 SER F O 1
ATOM 12220 N N . VAL F 1 670 ? 180.768 140.599 106.340 1.00 31.20 670 VAL F N 1
ATOM 12221 C CA . VAL F 1 670 ? 179.766 140.974 105.358 1.00 31.20 670 VAL F CA 1
ATOM 12222 C C . VAL F 1 670 ? 178.655 139.944 105.430 1.00 31.20 670 VAL F C 1
ATOM 12223 O O . VAL F 1 670 ? 178.902 138.761 105.312 1.00 31.20 670 VAL F O 1
ATOM 12227 N N . VAL F 1 671 ? 177.442 140.370 105.624 1.00 30.57 671 VAL F N 1
ATOM 12228 C CA . VAL F 1 671 ? 176.376 139.513 106.101 1.00 30.57 671 VAL F CA 1
ATOM 12229 C C . VAL F 1 671 ? 175.193 139.604 105.156 1.00 30.57 671 VAL F C 1
ATOM 12230 O O . VAL F 1 671 ? 174.944 140.657 104.615 1.00 30.57 671 VAL F O 1
ATOM 12234 N N . VAL F 1 672 ? 174.553 138.498 104.844 1.00 32.24 672 VAL F N 1
ATOM 12235 C CA . VAL F 1 672 ? 173.293 138.475 104.116 1.00 32.24 672 VAL F CA 1
ATOM 12236 C C . VAL F 1 672 ? 172.182 138.356 105.112 1.00 32.24 672 VAL F C 1
ATOM 12237 O O . VAL F 1 672 ? 172.106 137.376 105.819 1.00 32.24 672 VAL F O 1
ATOM 12241 N N . LYS F 1 673 ? 171.295 139.300 105.160 1.00 33.97 673 LYS F N 1
ATOM 12242 C CA . LYS F 1 673 ? 170.260 139.266 106.163 1.00 33.97 673 LYS F CA 1
ATOM 12243 C C . LYS F 1 673 ? 168.930 138.732 105.688 1.00 33.97 673 LYS F C 1
ATOM 12244 O O . LYS F 1 673 ? 168.300 138.040 106.437 1.00 33.97 673 LYS F O 1
ATOM 12250 N N . GLU F 1 674 ? 168.434 139.059 104.517 1.00 37.19 674 GLU F N 1
ATOM 12251 C CA . GLU F 1 674 ? 167.201 138.483 104.038 1.00 37.19 674 GLU F CA 1
ATOM 12252 C C . GLU F 1 674 ? 167.311 138.156 102.580 1.00 37.19 674 GLU F C 1
ATOM 12253 O O . GLU F 1 674 ? 168.121 138.701 101.875 1.00 37.19 674 GLU F O 1
ATOM 12259 N N . ILE F 1 675 ? 166.450 137.272 102.145 1.00 37.06 675 ILE F N 1
ATOM 12260 C CA . ILE F 1 675 ? 166.157 137.015 100.752 1.00 37.06 675 ILE F CA 1
ATOM 12261 C C . ILE F 1 675 ? 164.718 137.387 100.536 1.00 37.06 675 ILE F C 1
ATOM 12262 O O . ILE F 1 675 ? 163.852 136.767 101.127 1.00 37.06 675 ILE F O 1
ATOM 12267 N N . GLU F 1 676 ? 164.443 138.341 99.678 1.00 37.79 676 GLU F N 1
ATOM 12268 C CA . GLU F 1 676 ? 163.110 138.885 99.489 1.00 37.79 676 GLU F CA 1
ATOM 12269 C C . GLU F 1 676 ? 162.591 138.607 98.100 1.00 37.79 676 GLU F C 1
ATOM 12270 O O . GLU F 1 676 ? 163.151 139.100 97.148 1.00 37.79 676 GLU F O 1
ATOM 12276 N N . ASN F 1 677 ? 161.510 137.866 97.998 1.00 35.43 677 ASN F N 1
ATOM 12277 C CA . ASN F 1 677 ? 160.672 137.734 96.810 1.00 35.43 677 ASN F CA 1
ATOM 12278 C C . ASN F 1 677 ? 161.409 137.208 95.616 1.00 35.43 677 ASN F C 1
ATOM 12279 O O . ASN F 1 677 ? 161.018 137.494 94.522 1.00 35.43 677 ASN F O 1
ATOM 12284 N N . MET F 1 678 ? 162.478 136.478 95.815 1.00 35.18 678 MET F N 1
ATOM 12285 C CA . MET F 1 678 ? 163.513 136.171 94.843 1.00 35.18 678 MET F CA 1
ATOM 12286 C C . MET F 1 678 ? 163.966 137.324 93.972 1.00 35.18 678 MET F C 1
ATOM 12287 O O . MET F 1 678 ? 164.310 137.123 92.824 1.00 35.18 678 MET F O 1
ATOM 12292 N N . ASN F 1 679 ? 164.045 138.503 94.534 1.00 33.63 679 ASN F N 1
ATOM 12293 C CA . ASN F 1 679 ? 164.370 139.776 93.936 1.00 33.63 679 ASN F CA 1
ATOM 12294 C C . ASN F 1 679 ? 165.559 140.460 94.577 1.00 33.63 679 ASN F C 1
ATOM 12295 O O . ASN F 1 679 ? 166.435 140.913 93.889 1.00 33.63 679 ASN F O 1
ATOM 12300 N N . LYS F 1 680 ? 165.630 140.505 95.877 1.00 33.83 680 LYS F N 1
ATOM 12301 C CA . LYS F 1 680 ? 166.492 141.413 96.593 1.00 33.83 680 LYS F CA 1
ATOM 12302 C C . LYS F 1 680 ? 167.276 140.676 97.651 1.00 33.83 680 LYS F C 1
ATOM 12303 O O . LYS F 1 680 ? 166.692 139.960 98.437 1.00 33.83 680 LYS F O 1
ATOM 12309 N N . LEU F 1 681 ? 168.582 140.854 97.699 1.00 33.33 681 LEU F N 1
ATOM 12310 C CA . LEU F 1 681 ? 169.400 140.461 98.842 1.00 33.33 681 LEU F CA 1
ATOM 12311 C C . LEU F 1 681 ? 169.649 141.659 99.730 1.00 33.33 681 LEU F C 1
ATOM 12312 O O . LEU F 1 681 ? 170.175 142.644 99.286 1.00 33.33 681 LEU F O 1
ATOM 12317 N N . LYS F 1 682 ? 169.300 141.578 100.966 1.00 34.22 682 LYS F N 1
ATOM 12318 C CA . LYS F 1 682 ? 169.615 142.634 101.903 1.00 34.22 682 LYS F CA 1
ATOM 12319 C C . LYS F 1 682 ? 170.890 142.335 102.631 1.00 34.22 682 LYS F C 1
ATOM 12320 O O . LYS F 1 682 ? 170.966 141.358 103.327 1.00 34.22 682 LYS F O 1
ATOM 12326 N N . MET F 1 683 ? 171.878 143.173 102.497 1.00 33.58 683 MET F N 1
ATOM 12327 C CA . MET F 1 683 ? 173.192 142.913 103.024 1.00 33.58 683 MET F CA 1
ATOM 12328 C C . MET F 1 683 ? 173.589 143.944 104.061 1.00 33.58 683 MET F C 1
ATOM 12329 O O . MET F 1 683 ? 172.965 144.960 104.199 1.00 33.58 683 MET F O 1
ATOM 12334 N N . ALA F 1 684 ? 174.643 143.677 104.807 1.00 30.48 684 ALA F N 1
ATOM 12335 C CA . ALA F 1 684 ? 175.191 144.626 105.757 1.00 30.48 684 ALA F CA 1
ATOM 12336 C C . ALA F 1 684 ? 176.672 144.420 105.858 1.00 30.48 684 ALA F C 1
ATOM 12337 O O . ALA F 1 684 ? 177.159 143.354 105.589 1.00 30.48 684 ALA F O 1
ATOM 12339 N N . LEU F 1 685 ? 177.386 145.453 106.232 1.00 29.31 685 LEU F N 1
ATOM 12340 C CA . LEU F 1 685 ? 178.791 145.384 106.588 1.00 29.31 685 LEU F CA 1
ATOM 12341 C C . LEU F 1 685 ? 178.959 145.821 108.020 1.00 29.31 685 LEU F C 1
ATOM 12342 O O . LEU F 1 685 ? 178.517 146.887 108.373 1.00 29.31 685 LEU F O 1
ATOM 12347 N N . TYR F 1 686 ? 179.605 145.002 108.830 1.00 30.37 686 TYR F N 1
ATOM 12348 C CA . TYR F 1 686 ? 179.941 145.320 110.206 1.00 30.37 686 TYR F CA 1
ATOM 12349 C C . TYR F 1 686 ? 181.420 145.564 110.343 1.00 30.37 686 TYR F C 1
ATOM 12350 O O . TYR F 1 686 ? 182.201 144.728 109.960 1.00 30.37 686 TYR F O 1
ATOM 12359 N N . SER F 1 687 ? 181.809 146.693 110.905 1.00 30.58 687 SER F N 1
ATOM 12360 C CA . SER F 1 687 ? 183.206 146.987 111.114 1.00 30.58 687 SER F CA 1
ATOM 12361 C C . SER F 1 687 ? 183.396 147.811 112.358 1.00 30.58 687 SER F C 1
ATOM 12362 O O . SER F 1 687 ? 182.460 148.187 112.994 1.00 30.58 687 SER F O 1
ATOM 12365 N N . ASP F 1 688 ? 184.630 148.057 112.732 1.00 30.97 688 ASP F N 1
ATOM 12366 C CA . ASP F 1 688 ? 185.012 148.711 113.975 1.00 30.97 688 ASP F CA 1
ATOM 12367 C C . ASP F 1 688 ? 185.781 149.993 113.791 1.00 30.97 688 ASP F C 1
ATOM 12368 O O . ASP F 1 688 ? 186.760 150.030 113.072 1.00 30.97 688 ASP F O 1
ATOM 12373 N N . HIS F 1 689 ? 185.380 151.000 114.524 1.00 28.09 689 HIS F N 1
ATOM 12374 C CA . HIS F 1 689 ? 186.017 152.281 114.631 1.00 28.09 689 HIS F CA 1
ATOM 12375 C C . HIS F 1 689 ? 187.257 152.207 115.493 1.00 28.09 689 HIS F C 1
ATOM 12376 O O . HIS F 1 689 ? 187.484 151.283 116.220 1.00 28.09 689 HIS F O 1
ATOM 12383 N N . THR F 1 690 ? 188.068 153.218 115.432 1.00 27.93 690 THR F N 1
ATOM 12384 C CA . THR F 1 690 ? 189.149 153.370 116.366 1.00 27.93 690 THR F CA 1
ATOM 12385 C C . THR F 1 690 ? 188.846 154.449 117.378 1.00 27.93 690 THR F C 1
ATOM 12386 O O . THR F 1 690 ? 189.747 155.001 117.949 1.00 27.93 690 THR F O 1
ATOM 12390 N N . ILE F 1 691 ? 187.588 154.773 117.588 1.00 26.83 691 ILE F N 1
ATOM 12391 C CA . ILE F 1 691 ? 187.099 155.789 118.497 1.00 26.83 691 ILE F CA 1
ATOM 12392 C C . ILE F 1 691 ? 185.848 155.217 119.135 1.00 26.83 691 ILE F C 1
ATOM 12393 O O . ILE F 1 691 ? 185.386 154.183 118.742 1.00 26.83 691 ILE F O 1
ATOM 12398 N N . THR F 1 692 ? 185.272 155.890 120.092 1.00 26.46 692 THR F N 1
ATOM 12399 C CA . THR F 1 692 ? 183.928 155.572 120.539 1.00 26.46 692 THR F CA 1
ATOM 12400 C C . THR F 1 692 ? 182.951 156.575 119.966 1.00 26.46 692 THR F C 1
ATOM 12401 O O . THR F 1 692 ? 183.289 157.399 119.154 1.00 26.46 692 THR F O 1
ATOM 12405 N N . PHE F 1 693 ? 181.713 156.508 120.372 1.00 27.00 693 PHE F N 1
ATOM 12406 C CA . PHE F 1 693 ? 180.761 157.467 119.856 1.00 27.00 693 PHE F CA 1
ATOM 12407 C C . PHE F 1 693 ? 180.692 158.707 120.680 1.00 27.00 693 PHE F C 1
ATOM 12408 O O . PHE F 1 693 ? 179.774 159.444 120.492 1.00 27.00 693 PHE F O 1
ATOM 12416 N N . GLN F 1 694 ? 181.584 158.893 121.637 1.00 28.33 694 GLN F N 1
ATOM 12417 C CA . GLN F 1 694 ? 181.805 160.155 122.304 1.00 28.33 694 GLN F CA 1
ATOM 12418 C C . GLN F 1 694 ? 182.107 161.229 121.307 1.00 28.33 694 GLN F C 1
ATOM 12419 O O . GLN F 1 694 ? 181.579 162.326 121.393 1.00 28.33 694 GLN F O 1
ATOM 12425 N N . GLU F 1 695 ? 182.941 160.928 120.345 1.00 32.70 695 GLU F N 1
ATOM 12426 C CA . GLU F 1 695 ? 183.258 161.842 119.279 1.00 32.70 695 GLU F CA 1
ATOM 12427 C C . GLU F 1 695 ? 182.203 161.714 118.214 1.00 32.70 695 GLU F C 1
ATOM 12428 O O . GLU F 1 695 ? 182.365 161.008 117.253 1.00 32.70 695 GLU F O 1
ATOM 12434 N N . ASN F 1 696 ? 181.119 162.430 118.391 1.00 31.31 696 ASN F N 1
ATOM 12435 C CA . ASN F 1 696 ? 179.981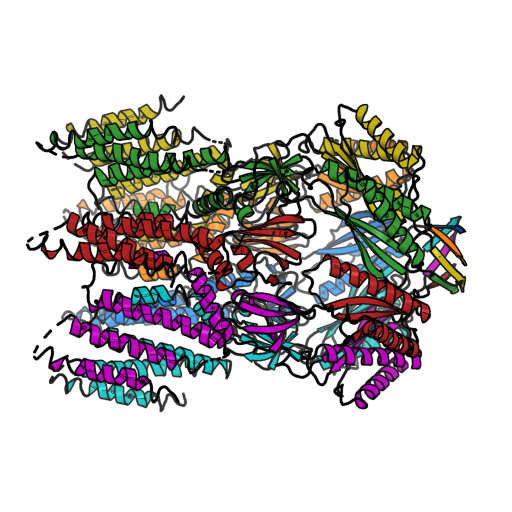 162.325 117.509 1.00 31.31 696 ASN F CA 1
ATOM 12436 C C . ASN F 1 696 ? 180.266 162.838 116.107 1.00 31.31 696 ASN F C 1
ATOM 12437 O O . ASN F 1 696 ? 179.819 162.248 115.153 1.00 31.31 696 ASN F O 1
ATOM 12442 N N . ARG F 1 697 ? 180.933 163.957 115.960 1.00 32.76 697 ARG F N 1
ATOM 12443 C CA . ARG F 1 697 ? 181.115 164.521 114.649 1.00 32.76 697 ARG F CA 1
ATOM 12444 C C . ARG F 1 697 ? 182.116 163.750 113.843 1.00 32.76 697 ARG F C 1
ATOM 12445 O O . ARG F 1 697 ? 181.981 163.635 112.649 1.00 32.76 697 ARG F O 1
ATOM 12453 N N . GLU F 1 698 ? 183.069 163.154 114.474 1.00 33.36 698 GLU F N 1
ATOM 12454 C CA . GLU F 1 698 ? 184.039 162.369 113.786 1.00 33.36 698 GLU F CA 1
ATOM 12455 C C . GLU F 1 698 ? 183.520 161.012 113.392 1.00 33.36 698 GLU F C 1
ATOM 12456 O O . GLU F 1 698 ? 183.931 160.489 112.372 1.00 33.36 698 GLU F O 1
ATOM 12462 N N . ARG F 1 699 ? 182.634 160.425 114.164 1.00 30.81 699 ARG F N 1
ATOM 12463 C CA . ARG F 1 699 ? 181.975 159.206 113.764 1.00 30.81 699 ARG F CA 1
ATOM 12464 C C . ARG F 1 699 ? 181.148 159.389 112.497 1.00 30.81 699 ARG F C 1
ATOM 12465 O O . ARG F 1 699 ? 181.186 158.541 111.627 1.00 30.81 699 ARG F O 1
ATOM 12473 N N . ASN F 1 700 ? 180.404 160.484 112.367 1.00 30.87 700 ASN F N 1
ATOM 12474 C CA . ASN F 1 700 ? 179.559 160.715 111.213 1.00 30.87 700 ASN F CA 1
ATOM 12475 C C . ASN F 1 700 ? 180.352 160.986 109.984 1.00 30.87 700 ASN F C 1
ATOM 12476 O O . ASN F 1 700 ? 179.923 160.651 108.913 1.00 30.87 700 ASN F O 1
ATOM 12481 N N . LEU F 1 701 ? 181.484 161.600 110.102 1.00 31.11 701 LEU F N 1
ATOM 12482 C CA . LEU F 1 701 ? 182.305 161.878 108.960 1.00 31.11 701 LEU F CA 1
ATOM 12483 C C . LEU F 1 701 ? 183.038 160.680 108.434 1.00 31.11 701 LEU F C 1
ATOM 12484 O O . LEU F 1 701 ? 183.237 160.591 107.247 1.00 31.11 701 LEU F O 1
ATOM 12489 N N . ARG F 1 702 ? 183.472 159.776 109.281 1.00 31.66 702 ARG F N 1
ATOM 12490 C CA . ARG F 1 702 ? 184.171 158.579 108.868 1.00 31.66 702 ARG F CA 1
ATOM 12491 C C . ARG F 1 702 ? 183.235 157.553 108.312 1.00 31.66 702 ARG F C 1
ATOM 12492 O O . ARG F 1 702 ? 183.618 156.778 107.468 1.00 31.66 702 ARG F O 1
ATOM 12500 N N . ARG F 1 703 ? 182.018 157.551 108.736 1.00 30.92 703 ARG F N 1
ATOM 12501 C CA . ARG F 1 703 ? 181.050 156.651 108.200 1.00 30.92 703 ARG F CA 1
ATOM 12502 C C . ARG F 1 703 ? 180.435 157.150 106.909 1.00 30.92 703 ARG F C 1
ATOM 12503 O O . ARG F 1 703 ? 180.010 156.357 106.112 1.00 30.92 703 ARG F O 1
ATOM 12511 N N . THR F 1 704 ? 180.419 158.431 106.659 1.00 31.23 704 THR F N 1
ATOM 12512 C CA . THR F 1 704 ? 180.082 158.984 105.370 1.00 31.23 704 THR F CA 1
ATOM 12513 C C . THR F 1 704 ? 181.105 158.623 104.328 1.00 31.23 704 THR F C 1
ATOM 12514 O O . THR F 1 704 ? 180.777 158.380 103.187 1.00 31.23 704 THR F O 1
ATOM 12518 N N . GLU F 1 705 ? 182.317 158.501 104.707 1.00 33.90 705 GLU F N 1
ATOM 12519 C CA . GLU F 1 705 ? 183.333 158.181 103.762 1.00 33.90 705 GLU F CA 1
ATOM 12520 C C . GLU F 1 705 ? 183.435 156.706 103.484 1.00 33.90 705 GLU F C 1
ATOM 12521 O O . GLU F 1 705 ? 183.816 156.325 102.402 1.00 33.90 705 GLU F O 1
ATOM 12527 N N . LEU F 1 706 ? 183.074 155.865 104.433 1.00 32.27 706 LEU F N 1
ATOM 12528 C CA . LEU F 1 706 ? 182.916 154.455 104.167 1.00 32.27 706 LEU F CA 1
ATOM 12529 C C . LEU F 1 706 ? 181.749 154.177 103.242 1.00 32.27 706 LEU F C 1
ATOM 12530 O O . LEU F 1 706 ? 181.867 153.345 102.366 1.00 32.27 706 LEU F O 1
ATOM 12535 N N . SER F 1 707 ? 180.631 154.865 103.408 1.00 32.72 707 SER F N 1
ATOM 12536 C CA . SER F 1 707 ? 179.468 154.706 102.558 1.00 32.72 707 SER F CA 1
ATOM 12537 C C . SER F 1 707 ? 179.732 155.124 101.142 1.00 32.72 707 SER F C 1
ATOM 12538 O O . SER F 1 707 ? 179.295 154.463 100.231 1.00 32.72 707 SER F O 1
ATOM 12541 N N . LEU F 1 708 ? 180.416 156.201 100.919 1.00 33.28 708 LEU F N 1
ATOM 12542 C CA . LEU F 1 708 ? 180.756 156.588 99.569 1.00 33.28 708 LEU F CA 1
ATOM 12543 C C . LEU F 1 708 ? 181.813 155.732 98.927 1.00 33.28 708 LEU F C 1
ATOM 12544 O O . LEU F 1 708 ? 181.922 155.746 97.722 1.00 33.28 708 LEU F O 1
ATOM 12549 N N . ALA F 1 709 ? 182.556 154.961 99.675 1.00 35.40 709 ALA F N 1
ATOM 12550 C CA . ALA F 1 709 ? 183.482 154.003 99.112 1.00 35.40 709 ALA F CA 1
ATOM 12551 C C . ALA F 1 709 ? 182.829 152.701 98.733 1.00 35.40 709 ALA F C 1
ATOM 12552 O O . ALA F 1 709 ? 183.234 152.103 97.766 1.00 35.40 709 ALA F O 1
ATOM 12554 N N . ILE F 1 710 ? 181.846 152.239 99.486 1.00 34.77 710 ILE F N 1
ATOM 12555 C CA . ILE F 1 710 ? 181.045 151.087 99.105 1.00 34.77 710 ILE F CA 1
ATOM 12556 C C . ILE F 1 710 ? 180.303 151.355 97.812 1.00 34.77 710 ILE F C 1
ATOM 12557 O O . ILE F 1 710 ? 180.260 150.519 96.932 1.00 34.77 710 ILE F O 1
ATOM 12562 N N . LYS F 1 711 ? 179.728 152.523 97.695 1.00 35.86 711 LYS F N 1
ATOM 12563 C CA . LYS F 1 711 ? 179.062 153.030 96.515 1.00 35.86 711 LYS F CA 1
ATOM 12564 C C . LYS F 1 711 ? 179.923 152.989 95.267 1.00 35.86 711 LYS F C 1
ATOM 12565 O O . LYS F 1 711 ? 179.420 152.764 94.180 1.00 35.86 711 LYS F O 1
ATOM 12571 N N . ARG F 1 712 ? 181.209 153.183 95.403 1.00 39.52 712 ARG F N 1
ATOM 12572 C CA . ARG F 1 712 ? 182.104 153.166 94.282 1.00 39.52 712 ARG F CA 1
ATOM 12573 C C . ARG F 1 712 ? 182.588 151.778 93.932 1.00 39.52 712 ARG F C 1
ATOM 12574 O O . ARG F 1 712 ? 182.808 151.497 92.772 1.00 39.52 712 ARG F O 1
ATOM 12582 N N . MET F 1 713 ? 182.725 150.888 94.903 1.00 40.68 713 MET F N 1
ATOM 12583 C CA . MET F 1 713 ? 183.006 149.492 94.629 1.00 40.68 713 MET F CA 1
ATOM 12584 C C . MET F 1 713 ? 181.872 148.820 93.902 1.00 40.68 713 MET F C 1
ATOM 12585 O O . MET F 1 713 ? 182.119 148.018 93.017 1.00 40.68 713 MET F O 1
ATOM 12590 N N . LEU F 1 714 ? 180.634 149.120 94.262 1.00 37.11 714 LEU F N 1
ATOM 12591 C CA . LEU F 1 714 ? 179.488 148.442 93.699 1.00 37.11 714 LEU F CA 1
ATOM 12592 C C . LEU F 1 714 ? 179.348 148.740 92.246 1.00 37.11 714 LEU F C 1
ATOM 12593 O O . LEU F 1 714 ? 178.982 147.876 91.473 1.00 37.11 714 LEU F O 1
ATOM 12598 N N . GLU F 1 715 ? 179.703 149.910 91.833 1.00 41.06 715 GLU F N 1
ATOM 12599 C CA . GLU F 1 715 ? 179.597 150.187 90.435 1.00 41.06 715 GLU F CA 1
ATOM 12600 C C . GLU F 1 715 ? 180.874 149.990 89.644 1.00 41.06 715 GLU F C 1
ATOM 12601 O O . GLU F 1 715 ? 180.806 150.009 88.432 1.00 41.06 715 GLU F O 1
ATOM 12607 N N . ASP F 1 716 ? 182.005 149.712 90.261 1.00 42.24 716 ASP F N 1
ATOM 12608 C CA . ASP F 1 716 ? 183.114 149.176 89.492 1.00 42.24 716 ASP F CA 1
ATOM 12609 C C . ASP F 1 716 ? 182.912 147.735 89.156 1.00 42.24 716 ASP F C 1
ATOM 12610 O O . ASP F 1 716 ? 183.571 147.233 88.270 1.00 42.24 716 ASP F O 1
ATOM 12615 N N . LEU F 1 717 ? 182.166 147.019 89.969 1.00 41.17 717 LEU F N 1
ATOM 12616 C CA . LEU F 1 717 ? 181.924 145.616 89.782 1.00 41.17 717 LEU F CA 1
ATOM 12617 C C . LEU F 1 717 ? 180.665 145.356 89.035 1.00 41.17 717 LEU F C 1
ATOM 12618 O O . LEU F 1 717 ? 180.321 144.221 88.898 1.00 41.17 717 LEU F O 1
ATOM 12623 N N . HIS F 1 718 ? 179.973 146.377 88.578 1.00 41.54 718 HIS F N 1
ATOM 12624 C CA . HIS F 1 718 ? 178.734 146.296 87.821 1.00 41.54 718 HIS F CA 1
ATOM 12625 C C . HIS F 1 718 ? 177.615 145.574 88.547 1.00 41.54 718 HIS F C 1
ATOM 12626 O O . HIS F 1 718 ? 176.862 144.834 87.958 1.00 41.54 718 HIS F O 1
ATOM 12633 N N . ILE F 1 719 ? 177.472 145.811 89.800 1.00 37.86 719 ILE F N 1
ATOM 12634 C CA . ILE F 1 719 ? 176.404 145.228 90.579 1.00 37.86 719 ILE F CA 1
ATOM 12635 C C . ILE F 1 719 ? 175.261 146.215 90.560 1.00 37.86 719 ILE F C 1
ATOM 12636 O O . ILE F 1 719 ? 175.511 147.400 90.603 1.00 37.86 719 ILE F O 1
ATOM 12641 N N . ASP F 1 720 ? 174.020 145.769 90.418 1.00 37.92 720 ASP F N 1
ATOM 12642 C CA . ASP F 1 720 ? 172.922 146.692 90.668 1.00 37.92 720 ASP F CA 1
ATOM 12643 C C . ASP F 1 720 ? 171.745 146.028 91.346 1.00 37.92 720 ASP F C 1
ATOM 12644 O O . ASP F 1 720 ? 171.884 145.037 92.023 1.00 37.92 720 ASP F O 1
ATOM 12649 N N . TYR F 1 721 ? 170.611 146.683 91.283 1.00 34.05 721 TYR F N 1
ATOM 12650 C CA . TYR F 1 721 ? 169.348 146.212 91.791 1.00 34.05 721 TYR F CA 1
ATOM 12651 C C . TYR F 1 721 ? 168.283 146.600 90.789 1.00 34.05 721 TYR F C 1
ATOM 12652 O O . TYR F 1 721 ? 168.292 147.708 90.300 1.00 34.05 721 TYR F O 1
ATOM 12661 N N . THR F 1 722 ? 167.370 145.714 90.473 1.00 33.45 722 THR F N 1
ATOM 12662 C CA . THR F 1 722 ? 166.270 146.006 89.571 1.00 33.45 722 THR F CA 1
ATOM 12663 C C . THR F 1 722 ? 164.965 145.532 90.172 1.00 33.45 722 THR F C 1
ATOM 12664 O O . THR F 1 722 ? 164.936 144.555 90.879 1.00 33.45 722 THR F O 1
ATOM 12668 N N . LEU F 1 723 ? 163.887 146.219 89.862 1.00 34.17 723 LEU F N 1
ATOM 12669 C CA . LEU F 1 723 ? 162.521 145.878 90.231 1.00 34.17 723 LEU F CA 1
ATOM 12670 C C . LEU F 1 723 ? 161.968 144.712 89.444 1.00 34.17 723 LEU F C 1
ATOM 12671 O O . LEU F 1 723 ? 162.395 144.432 88.344 1.00 34.17 723 LEU F O 1
ATOM 12676 N N . LEU F 1 724 ? 161.016 144.025 90.029 1.00 33.43 724 LEU F N 1
ATOM 12677 C CA . LEU F 1 724 ? 160.406 142.847 89.437 1.00 33.43 724 LEU F CA 1
ATOM 12678 C C . LEU F 1 724 ? 159.594 143.202 88.200 1.00 33.43 724 LEU F C 1
ATOM 12679 O O . LEU F 1 724 ? 158.883 144.180 88.215 1.00 33.43 724 LEU F O 1
ATOM 12684 N N . PRO F 1 725 ? 159.659 142.407 87.152 1.00 36.74 725 PRO F N 1
ATOM 12685 C CA . PRO F 1 725 ? 158.900 142.714 85.932 1.00 36.74 725 PRO F CA 1
ATOM 12686 C C . PRO F 1 725 ? 157.393 142.589 86.079 1.00 36.74 725 PRO F C 1
ATOM 12687 O O . PRO F 1 725 ? 156.881 141.886 86.935 1.00 36.74 725 PRO F O 1
ATOM 12691 N N . GLN F 1 726 ? 156.679 143.251 85.202 1.00 40.45 726 GLN F N 1
ATOM 12692 C CA . GLN F 1 726 ? 155.232 143.289 85.229 1.00 40.45 726 GLN F CA 1
ATOM 12693 C C . GLN F 1 726 ? 154.640 142.865 83.896 1.00 40.45 726 GLN F C 1
ATOM 12694 O O . GLN F 1 726 ? 155.010 143.391 82.871 1.00 40.45 726 GLN F O 1
ATOM 12700 N N . ASP F 1 727 ? 153.721 141.927 83.917 1.00 44.10 727 ASP F N 1
ATOM 12701 C CA . ASP F 1 727 ? 152.919 141.567 82.763 1.00 44.10 727 ASP F CA 1
ATOM 12702 C C . ASP F 1 727 ? 151.704 142.439 82.582 1.00 44.10 727 ASP F C 1
ATOM 12703 O O . ASP F 1 727 ? 150.967 142.662 83.521 1.00 44.10 727 ASP F O 1
ATOM 12708 N N . ILE F 1 728 ? 151.441 142.832 81.350 1.00 45.48 728 ILE F N 1
ATOM 12709 C CA . ILE F 1 728 ? 150.320 143.676 80.990 1.00 45.48 728 ILE F CA 1
ATOM 12710 C C . ILE F 1 728 ? 149.492 142.945 79.963 1.00 45.48 728 ILE F C 1
ATOM 12711 O O . ILE F 1 728 ? 150.007 142.549 78.928 1.00 45.48 728 ILE F O 1
ATOM 12716 N N . ASN F 1 729 ? 148.231 142.722 80.257 1.00 47.44 729 ASN F N 1
ATOM 12717 C CA . ASN F 1 729 ? 147.270 142.220 79.296 1.00 47.44 729 ASN F CA 1
ATOM 12718 C C . ASN F 1 729 ? 146.480 143.370 78.746 1.00 47.44 729 ASN F C 1
ATOM 12719 O O . ASN F 1 729 ? 145.665 143.940 79.445 1.00 47.44 729 ASN F O 1
ATOM 12724 N N . LEU F 1 730 ? 146.649 143.650 77.492 1.00 49.80 730 LEU F N 1
ATOM 12725 C CA . LEU F 1 730 ? 146.089 144.850 76.924 1.00 49.80 730 LEU F CA 1
ATOM 12726 C C . LEU F 1 730 ? 144.784 144.541 76.241 1.00 49.80 730 LEU F C 1
ATOM 12727 O O . LEU F 1 730 ? 144.732 143.760 75.312 1.00 49.80 730 LEU F O 1
ATOM 12732 N N . THR F 1 731 ? 143.723 145.138 76.723 1.00 52.00 731 THR F N 1
ATOM 12733 C CA . THR F 1 731 ? 142.399 144.845 76.208 1.00 52.00 731 THR F CA 1
ATOM 12734 C C . THR F 1 731 ? 141.966 145.883 75.168 1.00 52.00 731 THR F C 1
ATOM 12735 O O . THR F 1 731 ? 142.014 147.090 75.391 1.00 52.00 731 THR F O 1
ATOM 12739 N N . PHE G 1 439 ? 116.913 123.875 155.400 1.00 154.73 439 PHE G N 1
ATOM 12740 C CA . PHE G 1 439 ? 117.068 123.024 156.573 1.00 154.73 439 PHE G CA 1
ATOM 12741 C C . PHE G 1 439 ? 116.848 121.539 156.240 1.00 154.73 439 PHE G C 1
ATOM 12742 O O . PHE G 1 439 ? 115.715 121.079 156.073 1.00 154.73 439 PHE G O 1
ATOM 12744 N N . ARG G 1 440 ? 117.943 120.792 156.119 1.00 156.40 440 ARG G N 1
ATOM 12745 C CA . ARG G 1 440 ? 117.850 119.355 155.887 1.00 156.40 440 ARG G CA 1
ATOM 12746 C C . ARG G 1 440 ? 118.705 118.559 156.854 1.00 156.40 440 ARG G C 1
ATOM 12747 O O . ARG G 1 440 ? 118.216 117.596 157.470 1.00 156.40 440 ARG G O 1
ATOM 12749 N N . ASN G 1 441 ? 119.976 118.937 157.006 1.00 156.93 441 ASN G N 1
ATOM 12750 C CA . ASN G 1 441 ? 120.911 118.222 157.857 1.00 156.93 441 ASN G CA 1
ATOM 12751 C C . ASN G 1 441 ? 121.215 118.931 159.164 1.00 156.93 441 ASN G C 1
ATOM 12752 O O . ASN G 1 441 ? 121.584 118.258 160.137 1.00 156.93 441 ASN G O 1
ATOM 12754 N N . VAL G 1 442 ? 121.056 120.259 159.217 1.00 156.12 442 VAL G N 1
ATOM 12755 C CA . VAL G 1 442 ? 121.196 121.011 160.454 1.00 156.12 442 VAL G CA 1
ATOM 12756 C C . VAL G 1 442 ? 120.156 120.607 161.491 1.00 156.12 442 VAL G C 1
ATOM 12757 O O . VAL G 1 442 ? 120.426 120.704 162.692 1.00 156.12 442 VAL G O 1
ATOM 12759 N N . ALA G 1 443 ? 118.995 120.122 161.052 1.00 156.80 443 ALA G N 1
ATOM 12760 C CA . ALA G 1 443 ? 117.993 119.613 161.976 1.00 156.80 443 ALA G CA 1
ATOM 12761 C C . ALA G 1 443 ? 118.465 118.375 162.732 1.00 156.80 443 ALA G C 1
ATOM 12762 O O . ALA G 1 443 ? 118.016 118.155 163.859 1.00 156.80 443 ALA G O 1
ATOM 12764 N N . GLN G 1 444 ? 119.384 117.583 162.180 1.00 156.64 444 GLN G N 1
ATOM 12765 C CA . GLN G 1 444 ? 119.878 116.420 162.909 1.00 156.64 444 GLN G CA 1
ATOM 12766 C C . GLN G 1 444 ? 121.354 116.498 163.291 1.00 156.64 444 GLN G C 1
ATOM 12767 O O . GLN G 1 444 ? 121.801 115.692 164.108 1.00 156.64 444 GLN G O 1
ATOM 12769 N N . PRO G 1 445 ? 122.126 117.443 162.750 1.00 155.66 445 PRO G N 1
ATOM 12770 C CA . PRO G 1 445 ? 123.549 117.484 163.078 1.00 155.66 445 PRO G CA 1
ATOM 12771 C C . PRO G 1 445 ? 123.917 118.546 164.094 1.00 155.66 445 PRO G C 1
ATOM 12772 O O . PRO G 1 445 ? 124.923 118.377 164.789 1.00 155.66 445 PRO G O 1
ATOM 12774 N N . PHE G 1 446 ? 123.127 119.620 164.222 1.00 154.52 446 PHE G N 1
ATOM 12775 C CA . PHE G 1 446 ? 123.274 120.551 165.338 1.00 154.52 446 PHE G CA 1
ATOM 12776 C C . PHE G 1 446 ? 123.021 119.887 166.686 1.00 154.52 446 PHE G C 1
ATOM 12777 O O . PHE G 1 446 ? 123.497 120.402 167.707 1.00 154.52 446 PHE G O 1
ATOM 12779 N N . PHE G 1 447 ? 122.294 118.761 166.696 1.00 154.56 447 PHE G N 1
ATOM 12780 C CA . PHE G 1 447 ? 122.096 117.940 167.882 1.00 154.56 447 PHE G CA 1
ATOM 12781 C C . PHE G 1 447 ? 123.412 117.409 168.425 1.00 154.56 447 PHE G C 1
ATOM 12782 O O . PHE G 1 447 ? 123.572 117.251 169.640 1.00 154.56 447 PHE G O 1
ATOM 12784 N N . ASN G 1 448 ? 124.370 117.125 167.546 1.00 154.05 448 ASN G N 1
ATOM 12785 C CA . ASN G 1 448 ? 125.659 116.620 167.992 1.00 154.05 448 ASN G CA 1
ATOM 12786 C C . ASN G 1 448 ? 126.500 117.687 168.677 1.00 154.05 448 ASN G C 1
ATOM 12787 O O . ASN G 1 448 ? 127.534 117.359 169.263 1.00 154.05 448 ASN G O 1
ATOM 12789 N N . TYR G 1 449 ? 126.102 118.953 168.576 1.00 152.96 449 TYR G N 1
ATOM 12790 C CA . TYR G 1 449 ? 126.620 119.972 169.472 1.00 152.96 449 TYR G CA 1
ATOM 12791 C C . TYR G 1 449 ? 125.714 120.149 170.675 1.00 152.96 449 TYR G C 1
ATOM 12792 O O . TYR G 1 449 ? 126.156 120.652 171.711 1.00 152.96 449 TYR G O 1
ATOM 12794 N N . ILE G 1 450 ? 124.441 119.744 170.560 1.00 154.79 450 ILE G N 1
ATOM 12795 C CA . ILE G 1 450 ? 123.473 120.009 171.620 1.00 154.79 450 ILE G CA 1
ATOM 12796 C C . ILE G 1 450 ? 123.659 119.124 172.845 1.00 154.79 450 ILE G C 1
ATOM 12797 O O . ILE G 1 450 ? 123.439 119.603 173.960 1.00 154.79 450 ILE G O 1
ATOM 12799 N N . GLU G 1 451 ? 124.066 117.860 172.666 1.00 155.38 451 GLU G N 1
ATOM 12800 C CA . GLU G 1 451 ? 124.425 117.011 173.794 1.00 155.38 451 GLU G CA 1
ATOM 12801 C C . GLU G 1 451 ? 125.597 117.577 174.578 1.00 155.38 451 GLU G C 1
ATOM 12802 O O . GLU G 1 451 ? 125.592 117.522 175.810 1.00 155.38 451 GLU G O 1
ATOM 12804 N N . GLU G 1 452 ? 126.577 118.160 173.900 1.00 154.49 452 GLU G N 1
ATOM 12805 C CA . GLU G 1 452 ? 127.642 118.825 174.628 1.00 154.49 452 GLU G CA 1
ATOM 12806 C C . GLU G 1 452 ? 127.168 120.145 175.219 1.00 154.49 452 GLU G C 1
ATOM 12807 O O . GLU G 1 452 ? 127.758 120.623 176.190 1.00 154.49 452 GLU G O 1
ATOM 12809 N N . GLU G 1 453 ? 126.096 120.737 174.675 1.00 154.63 453 GLU G N 1
ATOM 12810 C CA . GLU G 1 453 ? 125.497 121.892 175.335 1.00 154.63 453 GLU G CA 1
ATOM 12811 C C . GLU G 1 453 ? 124.772 121.474 176.605 1.00 154.63 453 GLU G C 1
ATOM 12812 O O . GLU G 1 453 ? 124.655 122.266 177.544 1.00 154.63 453 GLU G O 1
ATOM 12814 N N . ASP G 1 454 ? 124.293 120.231 176.644 1.00 155.62 454 ASP G N 1
ATOM 12815 C CA . ASP G 1 454 ? 123.741 119.620 177.846 1.00 155.62 454 ASP G CA 1
ATOM 12816 C C . ASP G 1 454 ? 124.812 119.119 178.802 1.00 155.62 454 ASP G C 1
ATOM 12817 O O . ASP G 1 454 ? 124.586 119.127 180.013 1.00 155.62 454 ASP G O 1
ATOM 12819 N N . LEU G 1 455 ? 125.979 118.727 178.300 1.00 156.02 455 LEU G N 1
ATOM 12820 C CA . LEU G 1 455 ? 126.989 118.100 179.127 1.00 156.02 455 LEU G CA 1
ATOM 12821 C C . LEU G 1 455 ? 127.990 119.085 179.711 1.00 156.02 455 LEU G C 1
ATOM 12822 O O . LEU G 1 455 ? 128.823 118.678 180.520 1.00 156.02 455 LEU G O 1
ATOM 12824 N N . LEU G 1 456 ? 127.938 120.354 179.316 1.00 155.31 456 LEU G N 1
ATOM 12825 C CA . LEU G 1 456 ? 128.664 121.433 179.972 1.00 155.31 456 LEU G CA 1
ATOM 12826 C C . LEU G 1 456 ? 127.827 122.111 181.039 1.00 155.31 456 LEU G C 1
ATOM 12827 O O . LEU G 1 456 ? 128.385 122.770 181.927 1.00 155.31 456 LEU G O 1
ATOM 12829 N N . ARG G 1 457 ? 126.504 121.970 180.972 1.00 157.58 457 ARG G N 1
ATOM 12830 C CA . ARG G 1 457 ? 125.672 122.374 182.092 1.00 157.58 457 ARG G CA 1
ATOM 12831 C C . ARG G 1 457 ? 125.562 121.271 183.130 1.00 157.58 457 ARG G C 1
ATOM 12832 O O . ARG G 1 457 ? 125.143 121.534 184.260 1.00 157.58 457 ARG G O 1
ATOM 12834 N N . PHE G 1 458 ? 125.962 120.046 182.777 1.00 158.36 458 PHE G N 1
ATOM 12835 C CA . PHE G 1 458 ? 125.879 118.921 183.705 1.00 158.36 458 PHE G CA 1
ATOM 12836 C C . PHE G 1 458 ? 126.977 118.986 184.760 1.00 158.36 458 PHE G C 1
ATOM 12837 O O . PHE G 1 458 ? 126.708 119.259 185.934 1.00 158.36 458 PHE G O 1
ATOM 12839 N N . MET G 1 459 ? 128.232 118.787 184.359 1.00 158.76 459 MET G N 1
ATOM 12840 C CA . MET G 1 459 ? 129.354 118.852 185.288 1.00 158.76 459 MET G CA 1
ATOM 12841 C C . MET G 1 459 ? 129.915 120.266 185.426 1.00 158.76 459 MET G C 1
ATOM 12842 O O . MET G 1 459 ? 131.128 120.462 185.325 1.00 158.76 459 MET G O 1
ATOM 12844 N N . ILE G 1 460 ? 129.051 121.272 185.519 1.00 159.90 460 ILE G N 1
ATOM 12845 C CA . ILE G 1 460 ? 129.391 122.519 186.185 1.00 159.90 460 ILE G CA 1
ATOM 12846 C C . ILE G 1 460 ? 128.778 122.612 187.574 1.00 159.90 460 ILE G C 1
ATOM 12847 O O . ILE G 1 460 ? 129.397 123.174 188.481 1.00 159.90 460 ILE G O 1
ATOM 12849 N N . LYS G 1 461 ? 127.587 122.034 187.754 1.00 160.10 461 LYS G N 1
ATOM 12850 C CA . LYS G 1 461 ? 126.950 121.938 189.060 1.00 160.10 461 LYS G CA 1
ATOM 12851 C C . LYS G 1 461 ? 127.501 120.783 189.877 1.00 160.10 461 LYS G C 1
ATOM 12852 O O . LYS G 1 461 ? 127.707 120.924 191.088 1.00 160.10 461 LYS G O 1
ATOM 12854 N N . GLU G 1 462 ? 127.751 119.639 189.244 1.00 160.03 462 GLU G N 1
ATOM 12855 C CA . GLU G 1 462 ? 128.417 118.554 189.951 1.00 160.03 462 GLU G CA 1
ATOM 12856 C C . GLU G 1 462 ? 129.914 118.815 190.106 1.00 160.03 462 GLU G C 1
ATOM 12857 O O . GLU G 1 462 ? 130.551 118.222 190.984 1.00 160.03 462 GLU G O 1
ATOM 12859 N N . GLU G 1 463 ? 130.506 119.683 189.268 1.00 160.19 463 GLU G N 1
ATOM 12860 C CA . GLU G 1 463 ? 131.924 119.974 189.474 1.00 160.19 463 GLU G CA 1
ATOM 12861 C C . GLU G 1 463 ? 132.133 121.125 190.449 1.00 160.19 463 GLU G C 1
ATOM 12862 O O . GLU G 1 463 ? 133.071 121.090 191.251 1.00 160.19 463 GLU G O 1
ATOM 12864 N N . VAL G 1 464 ? 131.294 122.153 190.391 1.00 160.89 464 VAL G N 1
ATOM 12865 C CA . VAL G 1 464 ? 131.247 123.181 191.427 1.00 160.89 464 VAL G CA 1
ATOM 12866 C C . VAL G 1 464 ? 129.981 122.927 192.225 1.00 160.89 464 VAL G C 1
ATOM 12867 O O . VAL G 1 464 ? 128.906 123.416 191.871 1.00 160.89 464 VAL G O 1
ATOM 12869 N N . ASP G 1 465 ? 130.121 122.154 193.295 1.00 160.87 465 ASP G N 1
ATOM 12870 C CA . ASP G 1 465 ? 129.006 121.758 194.153 1.00 160.87 465 ASP G CA 1
ATOM 12871 C C . ASP G 1 465 ? 128.464 122.920 194.975 1.00 160.87 465 ASP G C 1
ATOM 12872 O O . ASP G 1 465 ? 127.487 122.767 195.717 1.00 160.87 465 ASP G O 1
ATOM 12874 N N . ASP G 1 472 ? 139.504 123.305 187.628 1.00 128.40 472 ASP G N 1
ATOM 12875 C CA . ASP G 1 472 ? 139.102 124.380 186.731 1.00 128.40 472 ASP G CA 1
ATOM 12876 C C . ASP G 1 472 ? 139.375 123.977 185.290 1.00 128.40 472 ASP G C 1
ATOM 12877 O O . ASP G 1 472 ? 138.731 124.472 184.375 1.00 128.40 472 ASP G O 1
ATOM 12879 N N . GLY G 1 473 ? 140.322 123.050 185.122 1.00 128.04 473 GLY G N 1
ATOM 12880 C CA . GLY G 1 473 ? 140.785 122.592 183.819 1.00 128.04 473 GLY G CA 1
ATOM 12881 C C . GLY G 1 473 ? 139.705 121.858 183.033 1.00 128.04 473 GLY G C 1
ATOM 12882 O O . GLY G 1 473 ? 139.279 122.334 181.978 1.00 128.04 473 GLY G O 1
ATOM 12883 N N . ALA G 1 474 ? 139.234 120.713 183.540 1.00 128.13 474 ALA G N 1
ATOM 12884 C CA . ALA G 1 474 ? 138.180 119.968 182.854 1.00 128.13 474 ALA G CA 1
ATOM 12885 C C . ALA G 1 474 ? 136.860 120.714 182.841 1.00 128.13 474 ALA G C 1
ATOM 12886 O O . ALA G 1 474 ? 136.006 120.416 182.006 1.00 128.13 474 ALA G O 1
ATOM 12888 N N . ALA G 1 475 ? 136.688 121.693 183.721 1.00 128.27 475 ALA G N 1
ATOM 12889 C CA . ALA G 1 475 ? 135.608 122.650 183.542 1.00 128.27 475 ALA G CA 1
ATOM 12890 C C . ALA G 1 475 ? 135.815 123.513 182.302 1.00 128.27 475 ALA G C 1
ATOM 12891 O O . ALA G 1 475 ? 134.838 123.902 181.659 1.00 128.27 475 ALA G O 1
ATOM 12893 N N . GLU G 1 476 ? 137.064 123.809 181.943 1.00 127.27 476 GLU G N 1
ATOM 12894 C CA . GLU G 1 476 ? 137.350 124.781 180.894 1.00 127.27 476 GLU G CA 1
ATOM 12895 C C . GLU G 1 476 ? 137.698 124.144 179.558 1.00 127.27 476 GLU G C 1
ATOM 12896 O O . GLU G 1 476 ? 138.219 124.829 178.681 1.00 127.27 476 GLU G O 1
ATOM 12898 N N . THR G 1 477 ? 137.494 122.849 179.395 1.00 127.01 477 THR G N 1
ATOM 12899 C CA . THR G 1 477 ? 137.528 122.282 178.057 1.00 127.01 477 THR G CA 1
ATOM 12900 C C . THR G 1 477 ? 136.134 121.947 177.582 1.00 127.01 477 THR G C 1
ATOM 12901 O O . THR G 1 477 ? 135.899 121.844 176.373 1.00 127.01 477 THR G O 1
ATOM 12903 N N . GLY G 1 478 ? 135.203 121.794 178.515 1.00 128.51 478 GLY G N 1
ATOM 12904 C CA . GLY G 1 478 ? 133.825 121.500 178.156 1.00 128.51 478 GLY G CA 1
ATOM 12905 C C . GLY G 1 478 ? 133.175 122.664 177.441 1.00 128.51 478 GLY G C 1
ATOM 12906 O O . GLY G 1 478 ? 132.284 122.447 176.623 1.00 128.51 478 GLY G O 1
ATOM 12907 N N . ARG G 1 479 ? 133.616 123.886 177.714 1.00 126.12 479 ARG G N 1
ATOM 12908 C CA . ARG G 1 479 ? 133.145 125.037 176.969 1.00 126.12 479 ARG G CA 1
ATOM 12909 C C . ARG G 1 479 ? 134.011 125.343 175.759 1.00 126.12 479 ARG G C 1
ATOM 12910 O O . ARG G 1 479 ? 133.743 126.321 175.062 1.00 126.12 479 ARG G O 1
ATOM 12912 N N . ILE G 1 480 ? 135.084 124.582 175.539 1.00 124.46 480 ILE G N 1
ATOM 12913 C CA . ILE G 1 480 ? 135.867 124.766 174.323 1.00 124.46 480 ILE G CA 1
ATOM 12914 C C . ILE G 1 480 ? 135.780 123.552 173.417 1.00 124.46 480 ILE G C 1
ATOM 12915 O O . ILE G 1 480 ? 136.144 123.618 172.245 1.00 124.46 480 ILE G O 1
ATOM 12917 N N . THR G 1 481 ? 135.324 122.427 173.930 1.00 124.20 481 THR G N 1
ATOM 12918 C CA . THR G 1 481 ? 134.810 121.440 172.998 1.00 124.20 481 THR G CA 1
ATOM 12919 C C . THR G 1 481 ? 133.367 121.731 172.616 1.00 124.20 481 THR G C 1
ATOM 12920 O O . THR G 1 481 ? 132.766 120.974 171.864 1.00 124.20 481 THR G O 1
ATOM 12922 N N . ARG G 1 482 ? 132.792 122.797 173.157 1.00 122.42 482 ARG G N 1
ATOM 12923 C CA . ARG G 1 482 ? 131.512 123.325 172.732 1.00 122.42 482 ARG G CA 1
ATOM 12924 C C . ARG G 1 482 ? 131.649 124.539 171.844 1.00 122.42 482 ARG G C 1
ATOM 12925 O O . ARG G 1 482 ? 130.854 124.706 170.913 1.00 122.42 482 ARG G O 1
ATOM 12927 N N . LYS G 1 483 ? 132.648 125.386 172.107 1.00 120.40 483 LYS G N 1
ATOM 12928 C CA . LYS G 1 483 ? 132.758 126.644 171.383 1.00 120.40 483 LYS G CA 1
ATOM 12929 C C . LYS G 1 483 ? 133.145 126.396 169.943 1.00 120.40 483 LYS G C 1
ATOM 12930 O O . LYS G 1 483 ? 132.872 127.223 169.075 1.00 120.40 483 LYS G O 1
ATOM 12932 N N . ALA G 1 484 ? 133.771 125.254 169.677 1.00 117.72 484 ALA G N 1
ATOM 12933 C CA . ALA G 1 484 ? 134.028 124.781 168.334 1.00 117.72 484 ALA G CA 1
ATOM 12934 C C . ALA G 1 484 ? 132.781 124.322 167.632 1.00 117.72 484 ALA G C 1
ATOM 12935 O O . ALA G 1 484 ? 132.547 124.721 166.492 1.00 117.72 484 ALA G O 1
ATOM 12937 N N . PHE G 1 485 ? 131.994 123.472 168.269 1.00 117.66 485 PHE G N 1
ATOM 12938 C CA . PHE G 1 485 ? 130.873 122.886 167.575 1.00 117.66 485 PHE G CA 1
ATOM 12939 C C . PHE G 1 485 ? 129.713 123.849 167.428 1.00 117.66 485 PHE G C 1
ATOM 12940 O O . PHE G 1 485 ? 128.850 123.617 166.583 1.00 117.66 485 PHE G O 1
ATOM 12942 N N . THR G 1 486 ? 129.689 124.946 168.193 1.00 116.08 486 THR G N 1
ATOM 12943 C CA . THR G 1 486 ? 128.844 126.080 167.848 1.00 116.08 486 THR G CA 1
ATOM 12944 C C . THR G 1 486 ? 129.458 126.946 166.779 1.00 116.08 486 THR G C 1
ATOM 12945 O O . THR G 1 486 ? 128.738 127.396 165.887 1.00 116.08 486 THR G O 1
ATOM 12947 N N . GLU G 1 487 ? 130.773 127.123 166.786 1.00 113.00 487 GLU G N 1
ATOM 12948 C CA . GLU G 1 487 ? 131.418 127.743 165.645 1.00 113.00 487 GLU G CA 1
ATOM 12949 C C . GLU G 1 487 ? 131.448 126.831 164.434 1.00 113.00 487 GLU G C 1
ATOM 12950 O O . GLU G 1 487 ? 131.826 127.294 163.359 1.00 113.00 487 GLU G O 1
ATOM 12952 N N . TRP G 1 488 ? 131.048 125.570 164.568 1.00 111.15 488 TRP G N 1
ATOM 12953 C CA . TRP G 1 488 ? 130.981 124.637 163.454 1.00 111.15 488 TRP G CA 1
ATOM 12954 C C . TRP G 1 488 ? 129.667 124.693 162.712 1.00 111.15 488 TRP G C 1
ATOM 12955 O O . TRP G 1 488 ? 129.629 124.409 161.520 1.00 111.15 488 TRP G O 1
ATOM 12966 N N . VAL G 1 489 ? 128.568 124.994 163.376 1.00 111.19 489 VAL G N 1
ATOM 12967 C CA . VAL G 1 489 ? 127.329 125.078 162.630 1.00 111.19 489 VAL G CA 1
ATOM 12968 C C . VAL G 1 489 ? 127.159 126.437 161.982 1.00 111.19 489 VAL G C 1
ATOM 12969 O O . VAL G 1 489 ? 126.503 126.520 160.942 1.00 111.19 489 VAL G O 1
ATOM 12973 N N . VAL G 1 490 ? 127.798 127.484 162.512 1.00 109.66 490 VAL G N 1
ATOM 12974 C CA . VAL G 1 490 ? 127.849 128.767 161.825 1.00 109.66 490 VAL G CA 1
ATOM 12975 C C . VAL G 1 490 ? 128.624 128.621 160.526 1.00 109.66 490 VAL G C 1
ATOM 12976 O O . VAL G 1 490 ? 128.348 129.315 159.549 1.00 109.66 490 VAL G O 1
ATOM 12980 N N . LYS G 1 491 ? 129.571 127.689 160.473 1.00 106.46 491 LYS G N 1
ATOM 12981 C CA . LYS G 1 491 ? 130.080 127.233 159.191 1.00 106.46 491 LYS G CA 1
ATOM 12982 C C . LYS G 1 491 ? 128.975 126.577 158.374 1.00 106.46 491 LYS G C 1
ATOM 12983 O O . LYS G 1 491 ? 128.534 127.147 157.377 1.00 106.46 491 LYS G O 1
ATOM 12989 N N . VAL G 1 492 ? 128.438 125.434 158.824 1.00 107.70 492 VAL G N 1
ATOM 12990 C CA . VAL G 1 492 ? 127.613 124.611 157.933 1.00 107.70 492 VAL G CA 1
ATOM 12991 C C . VAL G 1 492 ? 126.270 125.243 157.585 1.00 107.70 492 VAL G C 1
ATOM 12992 O O . VAL G 1 492 ? 125.597 124.806 156.649 1.00 107.70 492 VAL G O 1
ATOM 12996 N N . TYR G 1 493 ? 125.876 126.288 158.285 1.00 109.75 493 TYR G N 1
ATOM 12997 C CA . TYR G 1 493 ? 124.621 126.928 157.955 1.00 109.75 493 TYR G CA 1
ATOM 12998 C C . TYR G 1 493 ? 124.860 128.144 157.081 1.00 109.75 493 TYR G C 1
ATOM 12999 O O . TYR G 1 493 ? 123.974 128.566 156.340 1.00 109.75 493 TYR G O 1
ATOM 13008 N N . THR G 1 494 ? 126.026 128.757 157.190 1.00 106.36 494 THR G N 1
ATOM 13009 C CA . THR G 1 494 ? 126.336 129.849 156.295 1.00 106.36 494 THR G CA 1
ATOM 13010 C C . THR G 1 494 ? 127.194 129.398 155.127 1.00 106.36 494 THR G C 1
ATOM 13011 O O . THR G 1 494 ? 127.918 130.210 154.531 1.00 106.36 494 THR G O 1
ATOM 13015 N N . SER G 1 495 ? 127.150 128.097 154.831 1.00 102.58 495 SER G N 1
ATOM 13016 C CA . SER G 1 495 ? 127.837 127.497 153.700 1.00 102.58 495 SER G CA 1
ATOM 13017 C C . SER G 1 495 ? 126.985 126.388 153.107 1.00 102.58 495 SER G C 1
ATOM 13018 O O . SER G 1 495 ? 127.428 125.718 152.176 1.00 102.58 495 SER G O 1
ATOM 13021 N N . ARG G 1 496 ? 125.815 126.109 153.678 1.00 102.18 496 ARG G N 1
ATOM 13022 C CA . ARG G 1 496 ? 124.738 125.471 152.935 1.00 102.18 496 ARG G CA 1
ATOM 13023 C C . ARG G 1 496 ? 123.817 126.500 152.309 1.00 102.18 496 ARG G C 1
ATOM 13024 O O . ARG G 1 496 ? 122.827 126.126 151.676 1.00 102.18 496 ARG G O 1
ATOM 13026 N N . ARG G 1 497 ? 124.130 127.782 152.510 1.00 99.09 497 ARG G N 1
ATOM 13027 C CA . ARG G 1 497 ? 123.537 128.853 151.728 1.00 99.09 497 ARG G CA 1
ATOM 13028 C C . ARG G 1 497 ? 124.154 128.934 150.344 1.00 99.09 497 ARG G C 1
ATOM 13029 O O . ARG G 1 497 ? 123.435 129.094 149.355 1.00 99.09 497 ARG G O 1
ATOM 13031 N N . ALA G 1 498 ? 125.478 128.843 150.243 1.00 91.80 498 ALA G N 1
ATOM 13032 C CA . ALA G 1 498 ? 126.145 128.991 148.943 1.00 91.80 498 ALA G CA 1
ATOM 13033 C C . ALA G 1 498 ? 126.467 127.636 148.351 1.00 91.80 498 ALA G C 1
ATOM 13034 O O . ALA G 1 498 ? 125.636 126.739 148.313 1.00 91.80 498 ALA G O 1
ATOM 13036 N N . ASP G 1 505 ? 127.287 128.519 144.377 1.00 49.53 505 ASP G N 1
ATOM 13037 C CA . ASP G 1 505 ? 127.861 129.039 143.152 1.00 49.53 505 ASP G CA 1
ATOM 13038 C C . ASP G 1 505 ? 129.156 128.393 142.636 1.00 49.53 505 ASP G C 1
ATOM 13039 O O . ASP G 1 505 ? 129.897 129.123 141.993 1.00 49.53 505 ASP G O 1
ATOM 13044 N N . THR G 1 506 ? 129.485 127.131 143.023 1.00 56.56 506 THR G N 1
ATOM 13045 C CA . THR G 1 506 ? 130.347 126.156 142.309 1.00 56.56 506 THR G CA 1
ATOM 13046 C C . THR G 1 506 ? 130.435 124.869 143.146 1.00 56.56 506 THR G C 1
ATOM 13047 O O . THR G 1 506 ? 130.774 124.943 144.318 1.00 56.56 506 THR G O 1
ATOM 13051 N N . LYS G 1 507 ? 130.258 123.688 142.550 1.00 61.34 507 LYS G N 1
ATOM 13052 C CA . LYS G 1 507 ? 130.481 122.487 143.369 1.00 61.34 507 LYS G CA 1
ATOM 13053 C C . LYS G 1 507 ? 131.925 122.072 143.600 1.00 61.34 507 LYS G C 1
ATOM 13054 O O . LYS G 1 507 ? 132.164 121.045 144.225 1.00 61.34 507 LYS G O 1
ATOM 13060 N N . THR G 1 508 ? 132.875 122.791 143.030 1.00 59.45 508 THR G N 1
ATOM 13061 C CA . THR G 1 508 ? 134.286 122.623 143.331 1.00 59.45 508 THR G CA 1
ATOM 13062 C C . THR G 1 508 ? 134.778 123.685 144.288 1.00 59.45 508 THR G C 1
ATOM 13063 O O . THR G 1 508 ? 135.569 123.403 145.183 1.00 59.45 508 THR G O 1
ATOM 13067 N N . ALA G 1 509 ? 134.345 124.912 144.104 1.00 57.77 509 ALA G N 1
ATOM 13068 C CA . ALA G 1 509 ? 134.861 125.979 144.914 1.00 57.77 509 ALA G CA 1
ATOM 13069 C C . ALA G 1 509 ? 134.160 126.074 146.248 1.00 57.77 509 ALA G C 1
ATOM 13070 O O . ALA G 1 509 ? 134.791 126.505 147.197 1.00 57.77 509 ALA G O 1
ATOM 13072 N N . VAL G 1 510 ? 132.899 125.637 146.363 1.00 61.69 510 VAL G N 1
ATOM 13073 C CA . VAL G 1 510 ? 132.236 125.579 147.665 1.00 61.69 510 VAL G CA 1
ATOM 13074 C C . VAL G 1 510 ? 132.953 124.613 148.578 1.00 61.69 510 VAL G C 1
ATOM 13075 O O . VAL G 1 510 ? 133.138 124.887 149.759 1.00 61.69 510 VAL G O 1
ATOM 13079 N N . LYS G 1 511 ? 133.429 123.507 148.044 1.00 63.33 511 LYS G N 1
ATOM 13080 C CA . LYS G 1 511 ? 134.134 122.580 148.896 1.00 63.33 511 LYS G CA 1
ATOM 13081 C C . LYS G 1 511 ? 135.620 122.824 149.018 1.00 63.33 511 LYS G C 1
ATOM 13082 O O . LYS G 1 511 ? 136.214 122.357 149.976 1.00 63.33 511 LYS G O 1
ATOM 13088 N N . GLN G 1 512 ? 136.239 123.527 148.110 1.00 58.29 512 GLN G N 1
ATOM 13089 C CA . GLN G 1 512 ? 137.569 124.015 148.395 1.00 58.29 512 GLN G CA 1
ATOM 13090 C C . GLN G 1 512 ? 137.525 125.167 149.395 1.00 58.29 512 GLN G C 1
ATOM 13091 O O . GLN G 1 512 ? 138.489 125.387 150.110 1.00 58.29 512 GLN G O 1
ATOM 13097 N N . LEU G 1 513 ? 136.383 125.839 149.524 1.00 64.60 513 LEU G N 1
ATOM 13098 C CA . LEU G 1 513 ? 136.168 126.860 150.535 1.00 64.60 513 LEU G CA 1
ATOM 13099 C C . LEU G 1 513 ? 135.849 126.269 151.884 1.00 64.60 513 LEU G C 1
ATOM 13100 O O . LEU G 1 513 ? 136.317 126.779 152.897 1.00 64.60 513 LEU G O 1
ATOM 13105 N N . ASN G 1 514 ? 135.054 125.207 151.915 1.00 72.54 514 ASN G N 1
ATOM 13106 C CA . ASN G 1 514 ? 134.739 124.532 153.159 1.00 72.54 514 ASN G CA 1
ATOM 13107 C C . ASN G 1 514 ? 135.975 124.021 153.863 1.00 72.54 514 ASN G C 1
ATOM 13108 O O . ASN G 1 514 ? 136.062 124.124 155.077 1.00 72.54 514 ASN G O 1
ATOM 13113 N N . LYS G 1 515 ? 136.951 123.513 153.125 1.00 73.17 515 LYS G N 1
ATOM 13114 C CA . LYS G 1 515 ? 138.221 123.136 153.711 1.00 73.17 515 LYS G CA 1
ATOM 13115 C C . LYS G 1 515 ? 138.974 124.317 154.282 1.00 73.17 515 LYS G C 1
ATOM 13116 O O . LYS G 1 515 ? 139.784 124.139 155.183 1.00 73.17 515 LYS G O 1
ATOM 13122 N N . LEU G 1 516 ? 138.737 125.504 153.778 1.00 75.70 516 LEU G N 1
ATOM 13123 C CA . LEU G 1 516 ? 139.508 126.653 154.191 1.00 75.70 516 LEU G CA 1
ATOM 13124 C C . LEU G 1 516 ? 138.989 127.256 155.478 1.00 75.70 516 LEU G C 1
ATOM 13125 O O . LEU G 1 516 ? 139.772 127.526 156.370 1.00 75.70 516 LEU G O 1
ATOM 13130 N N . VAL G 1 517 ? 137.682 127.448 155.614 1.00 82.32 517 VAL G N 1
ATOM 13131 C CA . VAL G 1 517 ? 137.130 127.915 156.871 1.00 82.32 517 VAL G CA 1
ATOM 13132 C C . VAL G 1 517 ? 137.093 126.826 157.922 1.00 82.32 517 VAL G C 1
ATOM 13133 O O . VAL G 1 517 ? 136.986 127.136 159.105 1.00 82.32 517 VAL G O 1
ATOM 13137 N N . THR G 1 518 ? 137.139 125.548 157.551 1.00 86.09 518 THR G N 1
ATOM 13138 C CA . THR G 1 518 ? 137.223 124.539 158.598 1.00 86.09 518 THR G CA 1
ATOM 13139 C C . THR G 1 518 ? 138.579 124.575 159.260 1.00 86.09 518 THR G C 1
ATOM 13140 O O . THR G 1 518 ? 138.675 124.548 160.483 1.00 86.09 518 THR G O 1
ATOM 13144 N N . ALA G 1 519 ? 139.620 124.752 158.489 1.00 89.40 519 ALA G N 1
ATOM 13145 C CA . ALA G 1 519 ? 140.946 124.822 159.057 1.00 89.40 519 ALA G CA 1
ATOM 13146 C C . ALA G 1 519 ? 141.299 126.164 159.660 1.00 89.40 519 ALA G C 1
ATOM 13147 O O . ALA G 1 519 ? 142.374 126.271 160.234 1.00 89.40 519 ALA G O 1
ATOM 13149 N N . ILE G 1 520 ? 140.491 127.207 159.568 1.00 93.27 520 ILE G N 1
ATOM 13150 C CA . ILE G 1 520 ? 140.780 128.359 160.412 1.00 93.27 520 ILE G CA 1
ATOM 13151 C C . ILE G 1 520 ? 139.815 128.470 161.555 1.00 93.27 520 ILE G C 1
ATOM 13152 O O . ILE G 1 520 ? 139.956 129.365 162.385 1.00 93.27 520 ILE G O 1
ATOM 13157 N N . LEU G 1 521 ? 138.847 127.587 161.637 1.00 98.23 521 LEU G N 1
ATOM 13158 C CA . LEU G 1 521 ? 138.004 127.482 162.808 1.00 98.23 521 LEU G CA 1
ATOM 13159 C C . LEU G 1 521 ? 138.318 126.233 163.589 1.00 98.23 521 LEU G C 1
ATOM 13160 O O . LEU G 1 521 ? 137.693 125.968 164.612 1.00 98.23 521 LEU G O 1
ATOM 13165 N N . MET G 1 522 ? 139.255 125.440 163.097 1.00 102.38 522 MET G N 1
ATOM 13166 C CA . MET G 1 522 ? 139.939 124.451 163.897 1.00 102.38 522 MET G CA 1
ATOM 13167 C C . MET G 1 522 ? 141.262 124.972 164.375 1.00 102.38 522 MET G C 1
ATOM 13168 O O . MET G 1 522 ? 142.130 124.186 164.754 1.00 102.38 522 MET G O 1
ATOM 13173 N N . VAL G 1 523 ? 141.450 126.284 164.300 1.00 107.79 523 VAL G N 1
ATOM 13174 C CA . VAL G 1 523 ? 142.531 126.946 165.003 1.00 107.79 523 VAL G CA 1
ATOM 13175 C C . VAL G 1 523 ? 142.044 127.960 166.017 1.00 107.79 523 VAL G C 1
ATOM 13176 O O . VAL G 1 523 ? 142.433 127.876 167.190 1.00 107.79 523 VAL G O 1
ATOM 13180 N N . VAL G 1 524 ? 141.118 128.846 165.680 1.00 110.09 524 VAL G N 1
ATOM 13181 C CA . VAL G 1 524 ? 140.577 129.770 166.659 1.00 110.09 524 VAL G CA 1
ATOM 13182 C C . VAL G 1 524 ? 139.592 129.091 167.611 1.00 110.09 524 VAL G C 1
ATOM 13183 O O . VAL G 1 524 ? 138.905 129.770 168.369 1.00 110.09 524 VAL G O 1
ATOM 13187 N N . THR G 1 525 ? 139.470 127.777 167.555 1.00 114.08 525 THR G N 1
ATOM 13188 C CA . THR G 1 525 ? 139.074 127.055 168.742 1.00 114.08 525 THR G CA 1
ATOM 13189 C C . THR G 1 525 ? 140.272 126.743 169.616 1.00 114.08 525 THR G C 1
ATOM 13190 O O . THR G 1 525 ? 140.272 127.072 170.807 1.00 114.08 525 THR G O 1
ATOM 13194 N N . VAL G 1 526 ? 141.296 126.119 169.033 1.00 116.02 526 VAL G N 1
ATOM 13195 C CA . VAL G 1 526 ? 142.431 125.637 169.807 1.00 116.02 526 VAL G CA 1
ATOM 13196 C C . VAL G 1 526 ? 143.216 126.794 170.393 1.00 116.02 526 VAL G C 1
ATOM 13197 O O . VAL G 1 526 ? 143.516 126.797 171.588 1.00 116.02 526 VAL G O 1
ATOM 13201 N N . VAL G 1 527 ? 143.459 127.847 169.617 1.00 117.34 527 VAL G N 1
ATOM 13202 C CA . VAL G 1 527 ? 144.250 128.938 170.164 1.00 117.34 527 VAL G CA 1
ATOM 13203 C C . VAL G 1 527 ? 143.473 129.778 171.164 1.00 117.34 527 VAL G C 1
ATOM 13204 O O . VAL G 1 527 ? 144.073 130.578 171.884 1.00 117.34 527 VAL G O 1
ATOM 13208 N N . ILE G 1 528 ? 142.162 129.593 171.302 1.00 119.37 528 ILE G N 1
ATOM 13209 C CA . ILE G 1 528 ? 141.536 130.142 172.491 1.00 119.37 528 ILE G CA 1
ATOM 13210 C C . ILE G 1 528 ? 141.278 129.080 173.545 1.00 119.37 528 ILE G C 1
ATOM 13211 O O . ILE G 1 528 ? 140.938 129.423 174.682 1.00 119.37 528 ILE G O 1
ATOM 13216 N N . TRP G 1 529 ? 141.434 127.803 173.217 1.00 122.50 529 TRP G N 1
ATOM 13217 C CA . TRP G 1 529 ? 141.407 126.777 174.252 1.00 122.50 529 TRP G CA 1
ATOM 13218 C C . TRP G 1 529 ? 142.650 126.850 175.116 1.00 122.50 529 TRP G C 1
ATOM 13219 O O . TRP G 1 529 ? 142.565 127.016 176.335 1.00 122.50 529 TRP G O 1
ATOM 13230 N N . LEU G 1 530 ? 143.819 126.733 174.502 1.00 122.16 530 LEU G N 1
ATOM 13231 C CA . LEU G 1 530 ? 145.031 126.735 175.301 1.00 122.16 530 LEU G CA 1
ATOM 13232 C C . LEU G 1 530 ? 145.396 128.137 175.762 1.00 122.16 530 LEU G C 1
ATOM 13233 O O . LEU G 1 530 ? 145.651 128.353 176.951 1.00 122.16 530 LEU G O 1
ATOM 13238 N N . LEU G 1 531 ? 145.354 129.113 174.872 1.00 121.25 531 LEU G N 1
ATOM 13239 C CA . LEU G 1 531 ? 145.857 130.435 175.209 1.00 121.25 531 LEU G CA 1
ATOM 13240 C C . LEU G 1 531 ? 144.784 131.357 175.764 1.00 121.25 531 LEU G C 1
ATOM 13241 O O . LEU G 1 531 ? 145.108 132.460 176.201 1.00 121.25 531 LEU G O 1
ATOM 13246 N N . LEU G 1 532 ? 143.519 130.946 175.784 1.00 122.19 532 LEU G N 1
ATOM 13247 C CA . LEU G 1 532 ? 142.553 131.692 176.571 1.00 122.19 532 LEU G CA 1
ATOM 13248 C C . LEU G 1 532 ? 141.640 130.884 177.457 1.00 122.19 532 LEU G C 1
ATOM 13249 O O . LEU G 1 532 ? 140.671 131.457 177.961 1.00 122.19 532 LEU G O 1
ATOM 13254 N N . LEU G 1 533 ? 141.864 129.600 177.648 1.00 124.79 533 LEU G N 1
ATOM 13255 C CA . LEU G 1 533 ? 141.006 128.966 178.625 1.00 124.79 533 LEU G CA 1
ATOM 13256 C C . LEU G 1 533 ? 141.729 127.979 179.547 1.00 124.79 533 LEU G C 1
ATOM 13257 O O . LEU G 1 533 ? 141.119 127.535 180.522 1.00 124.79 533 LEU G O 1
ATOM 13262 N N . GLU G 1 534 ? 142.989 127.613 179.294 1.00 126.14 534 GLU G N 1
ATOM 13263 C CA . GLU G 1 534 ? 143.684 126.731 180.232 1.00 126.14 534 GLU G CA 1
ATOM 13264 C C . GLU G 1 534 ? 144.930 127.352 180.844 1.00 126.14 534 GLU G C 1
ATOM 13265 O O . GLU G 1 534 ? 144.969 127.582 182.057 1.00 126.14 534 GLU G O 1
ATOM 13271 N N . VAL G 1 535 ? 145.936 127.642 180.056 1.00 125.85 535 VAL G N 1
ATOM 13272 C CA . VAL G 1 535 ? 147.152 128.236 180.576 1.00 125.85 535 VAL G CA 1
ATOM 13273 C C . VAL G 1 535 ? 146.883 129.723 180.719 1.00 125.85 535 VAL G C 1
ATOM 13274 O O . VAL G 1 535 ? 146.428 130.385 179.782 1.00 125.85 535 VAL G O 1
ATOM 13278 N N . ALA G 1 536 ? 147.168 130.239 181.913 1.00 126.41 536 ALA G N 1
ATOM 13279 C CA . ALA G 1 536 ? 146.658 131.531 182.353 1.00 126.41 536 ALA G CA 1
ATOM 13280 C C . ALA G 1 536 ? 147.249 132.677 181.541 1.00 126.41 536 ALA G C 1
ATOM 13281 O O . ALA G 1 536 ? 148.342 132.574 180.980 1.00 126.41 536 ALA G O 1
ATOM 13283 N N . THR G 1 537 ? 146.509 133.787 181.503 1.00 126.15 537 THR G N 1
ATOM 13284 C CA . THR G 1 537 ? 146.624 134.800 180.466 1.00 126.15 537 THR G CA 1
ATOM 13285 C C . THR G 1 537 ? 147.865 135.667 180.639 1.00 126.15 537 THR G C 1
ATOM 13286 O O . THR G 1 537 ? 148.703 135.456 181.523 1.00 126.15 537 THR G O 1
ATOM 13290 N N . THR G 1 538 ? 147.956 136.671 179.761 1.00 125.70 538 THR G N 1
ATOM 13291 C CA . THR G 1 538 ? 148.841 137.842 179.766 1.00 125.70 538 THR G CA 1
ATOM 13292 C C . THR G 1 538 ? 150.289 137.594 180.179 1.00 125.70 538 THR G C 1
ATOM 13293 O O . THR G 1 538 ? 150.875 138.413 180.887 1.00 125.70 538 THR G O 1
ATOM 13297 N N . LYS G 1 539 ? 150.856 136.454 179.799 1.00 124.08 539 LYS G N 1
ATOM 13298 C CA . LYS G 1 539 ? 152.307 136.276 179.863 1.00 124.08 539 LYS G CA 1
ATOM 13299 C C . LYS G 1 539 ? 152.890 135.874 178.524 1.00 124.08 539 LYS G C 1
ATOM 13300 O O . LYS G 1 539 ? 153.827 136.516 178.039 1.00 124.08 539 LYS G O 1
ATOM 13306 N N . VAL G 1 540 ? 152.360 134.809 177.919 1.00 122.08 540 VAL G N 1
ATOM 13307 C CA . VAL G 1 540 ? 152.632 134.439 176.540 1.00 122.08 540 VAL G CA 1
ATOM 13308 C C . VAL G 1 540 ? 151.563 134.955 175.602 1.00 122.08 540 VAL G C 1
ATOM 13309 O O . VAL G 1 540 ? 151.685 134.791 174.389 1.00 122.08 540 VAL G O 1
ATOM 13313 N N . LEU G 1 541 ? 150.541 135.633 176.136 1.00 121.16 541 LEU G N 1
ATOM 13314 C CA . LEU G 1 541 ? 149.440 136.147 175.331 1.00 121.16 541 LEU G CA 1
ATOM 13315 C C . LEU G 1 541 ? 149.866 137.366 174.543 1.00 121.16 541 LEU G C 1
ATOM 13316 O O . LEU G 1 541 ? 149.161 137.807 173.641 1.00 121.16 541 LEU G O 1
ATOM 13321 N N . LEU G 1 542 ? 151.005 137.947 174.884 1.00 118.53 542 LEU G N 1
ATOM 13322 C CA . LEU G 1 542 ? 151.506 139.083 174.130 1.00 118.53 542 LEU G CA 1
ATOM 13323 C C . LEU G 1 542 ? 152.937 138.857 173.662 1.00 118.53 542 LEU G C 1
ATOM 13324 O O . LEU G 1 542 ? 153.750 139.788 173.651 1.00 118.53 542 LEU G O 1
ATOM 13329 N N . PHE G 1 543 ? 153.293 137.627 173.321 1.00 114.75 543 PHE G N 1
ATOM 13330 C CA . PHE G 1 543 ? 154.462 137.426 172.473 1.00 114.75 543 PHE G CA 1
ATOM 13331 C C . PHE G 1 543 ? 154.105 136.857 171.116 1.00 114.75 543 PHE G C 1
ATOM 13332 O O . PHE G 1 543 ? 154.676 137.263 170.103 1.00 114.75 543 PHE G O 1
ATOM 13340 N N . PHE G 1 544 ? 153.150 135.941 171.079 1.00 112.72 544 PHE G N 1
ATOM 13341 C CA . PHE G 1 544 ? 152.743 135.351 169.824 1.00 112.72 544 PHE G CA 1
ATOM 13342 C C . PHE G 1 544 ? 152.087 136.396 168.919 1.00 112.72 544 PHE G C 1
ATOM 13343 O O . PHE G 1 544 ? 152.043 136.222 167.700 1.00 112.72 544 PHE G O 1
ATOM 13351 N N . SER G 1 545 ? 151.558 137.474 169.503 1.00 108.18 545 SER G N 1
ATOM 13352 C CA . SER G 1 545 ? 151.006 138.567 168.719 1.00 108.18 545 SER G CA 1
ATOM 13353 C C . SER G 1 545 ? 152.057 139.526 168.195 1.00 108.18 545 SER G C 1
ATOM 13354 O O . SER G 1 545 ? 151.703 140.576 167.666 1.00 108.18 545 SER G O 1
ATOM 13357 N N . THR G 1 546 ? 153.340 139.264 168.391 1.00 104.86 546 THR G N 1
ATOM 13358 C CA . THR G 1 546 ? 154.294 139.910 167.505 1.00 104.86 546 THR G CA 1
ATOM 13359 C C . THR G 1 546 ? 154.453 139.075 166.257 1.00 104.86 546 THR G C 1
ATOM 13360 O O . THR G 1 546 ? 154.435 139.588 165.136 1.00 104.86 546 THR G O 1
ATOM 13364 N N . GLN G 1 547 ? 154.593 137.765 166.448 1.00 101.80 547 GLN G N 1
ATOM 13365 C CA . GLN G 1 547 ? 154.829 136.870 165.334 1.00 101.80 547 GLN G CA 1
ATOM 13366 C C . GLN G 1 547 ? 153.570 136.718 164.492 1.00 101.80 547 GLN G C 1
ATOM 13367 O O . GLN G 1 547 ? 153.666 136.573 163.275 1.00 101.80 547 GLN G O 1
ATOM 13373 N N . LEU G 1 548 ? 152.382 136.795 165.114 1.00 99.57 548 LEU G N 1
ATOM 13374 C CA . LEU G 1 548 ? 151.134 136.881 164.354 1.00 99.57 548 LEU G CA 1
ATOM 13375 C C . LEU G 1 548 ? 151.084 138.120 163.501 1.00 99.57 548 LEU G C 1
ATOM 13376 O O . LEU G 1 548 ? 150.726 138.040 162.331 1.00 99.57 548 LEU G O 1
ATOM 13381 N N . VAL G 1 549 ? 151.465 139.252 164.059 1.00 96.83 549 VAL G N 1
ATOM 13382 C CA . VAL G 1 549 ? 151.679 140.459 163.295 1.00 96.83 549 VAL G CA 1
ATOM 13383 C C . VAL G 1 549 ? 152.903 140.344 162.403 1.00 96.83 549 VAL G C 1
ATOM 13384 O O . VAL G 1 549 ? 152.981 141.028 161.378 1.00 96.83 549 VAL G O 1
ATOM 13388 N N . ALA G 1 550 ? 153.839 139.465 162.712 1.00 93.10 550 ALA G N 1
ATOM 13389 C CA . ALA G 1 550 ? 154.956 139.345 161.784 1.00 93.10 550 ALA G CA 1
ATOM 13390 C C . ALA G 1 550 ? 154.560 138.548 160.550 1.00 93.10 550 ALA G C 1
ATOM 13391 O O . ALA G 1 550 ? 154.851 138.953 159.427 1.00 93.10 550 ALA G O 1
ATOM 13393 N N . LEU G 1 551 ? 153.801 137.478 160.716 1.00 86.34 551 LEU G N 1
ATOM 13394 C CA . LEU G 1 551 ? 153.377 136.745 159.542 1.00 86.34 551 LEU G CA 1
ATOM 13395 C C . LEU G 1 551 ? 152.264 137.419 158.767 1.00 86.34 551 LEU G C 1
ATOM 13396 O O . LEU G 1 551 ? 151.688 136.801 157.903 1.00 86.34 551 LEU G O 1
ATOM 13401 N N . ALA G 1 552 ? 151.934 138.648 159.038 1.00 83.24 552 ALA G N 1
ATOM 13402 C CA . ALA G 1 552 ? 151.185 139.374 158.049 1.00 83.24 552 ALA G CA 1
ATOM 13403 C C . ALA G 1 552 ? 152.027 140.392 157.303 1.00 83.24 552 ALA G C 1
ATOM 13404 O O . ALA G 1 552 ? 151.457 141.296 156.707 1.00 83.24 552 ALA G O 1
ATOM 13406 N N . PHE G 1 553 ? 153.359 140.311 157.331 1.00 80.69 553 PHE G N 1
ATOM 13407 C CA . PHE G 1 553 ? 154.183 140.815 156.222 1.00 80.69 553 PHE G CA 1
ATOM 13408 C C . PHE G 1 553 ? 154.512 139.731 155.218 1.00 80.69 553 PHE G C 1
ATOM 13409 O O . PHE G 1 553 ? 155.050 140.039 154.159 1.00 80.69 553 PHE G O 1
ATOM 13417 N N . ILE G 1 554 ? 154.211 138.485 155.525 1.00 72.45 554 ILE G N 1
ATOM 13418 C CA . ILE G 1 554 ? 154.510 137.389 154.638 1.00 72.45 554 ILE G CA 1
ATOM 13419 C C . ILE G 1 554 ? 153.224 136.979 153.953 1.00 72.45 554 ILE G C 1
ATOM 13420 O O . ILE G 1 554 ? 153.086 137.154 152.747 1.00 72.45 554 ILE G O 1
ATOM 13425 N N . ILE G 1 555 ? 152.245 136.500 154.719 1.00 65.73 555 ILE G N 1
ATOM 13426 C CA . ILE G 1 555 ? 151.067 135.886 154.142 1.00 65.73 555 ILE G CA 1
ATOM 13427 C C . ILE G 1 555 ? 149.965 136.905 153.983 1.00 65.73 555 ILE G C 1
ATOM 13428 O O . ILE G 1 555 ? 148.862 136.573 153.588 1.00 65.73 555 ILE G O 1
ATOM 13433 N N . GLY G 1 556 ? 150.257 138.152 154.192 1.00 64.07 556 GLY G N 1
ATOM 13434 C CA . GLY G 1 556 ? 149.202 139.127 154.136 1.00 64.07 556 GLY G CA 1
ATOM 13435 C C . GLY G 1 556 ? 148.704 139.507 152.773 1.00 64.07 556 GLY G C 1
ATOM 13436 O O . GLY G 1 556 ? 147.512 139.654 152.587 1.00 64.07 556 GLY G O 1
ATOM 13437 N N . SER G 1 557 ? 149.593 139.668 151.810 1.00 58.69 557 SER G N 1
ATOM 13438 C CA . SER G 1 557 ? 149.156 139.998 150.471 1.00 58.69 557 SER G CA 1
ATOM 13439 C C . SER G 1 557 ? 148.566 138.831 149.738 1.00 58.69 557 SER G C 1
ATOM 13440 O O . SER G 1 557 ? 147.953 139.030 148.699 1.00 58.69 557 SER G O 1
ATOM 13443 N N . THR G 1 558 ? 148.770 137.630 150.195 1.00 57.72 558 THR G N 1
ATOM 13444 C CA . THR G 1 558 ? 148.238 136.527 149.467 1.00 57.72 558 THR G CA 1
ATOM 13445 C C . THR G 1 558 ? 146.976 136.001 150.116 1.00 57.72 558 THR G C 1
ATOM 13446 O O . THR G 1 558 ? 146.251 135.235 149.492 1.00 57.72 558 THR G O 1
ATOM 13450 N N . CYS G 1 559 ? 146.668 136.439 151.326 1.00 58.18 559 CYS G N 1
ATOM 13451 C CA . CYS G 1 559 ? 145.324 136.371 151.872 1.00 58.18 559 CYS G CA 1
ATOM 13452 C C . CYS G 1 559 ? 144.473 137.526 151.439 1.00 58.18 559 CYS G C 1
ATOM 13453 O O . CYS G 1 559 ? 143.284 137.496 151.641 1.00 58.18 559 CYS G O 1
ATOM 13456 N N . LYS G 1 560 ? 145.062 138.557 150.897 1.00 54.97 560 LYS G N 1
ATOM 13457 C CA . LYS G 1 560 ? 144.310 139.598 150.252 1.00 54.97 560 LYS G CA 1
ATOM 13458 C C . LYS G 1 560 ? 143.807 139.153 148.906 1.00 54.97 560 LYS G C 1
ATOM 13459 O O . LYS G 1 560 ? 142.712 139.512 148.519 1.00 54.97 560 LYS G O 1
ATOM 13465 N N . ASN G 1 561 ? 144.591 138.391 148.166 1.00 50.41 561 ASN G N 1
ATOM 13466 C CA . ASN G 1 561 ? 144.149 137.873 146.898 1.00 50.41 561 ASN G CA 1
ATOM 13467 C C . ASN G 1 561 ? 143.267 136.689 147.028 1.00 50.41 561 ASN G C 1
ATOM 13468 O O . ASN G 1 561 ? 142.591 136.360 146.086 1.00 50.41 561 ASN G O 1
ATOM 13473 N N . LEU G 1 562 ? 143.256 136.031 148.137 1.00 47.38 562 LEU G N 1
ATOM 13474 C CA . LEU G 1 562 ? 142.301 134.977 148.314 1.00 47.38 562 LEU G CA 1
ATOM 13475 C C . LEU G 1 562 ? 140.958 135.527 148.666 1.00 47.38 562 LEU G C 1
ATOM 13476 O O . LEU G 1 562 ? 139.965 134.931 148.336 1.00 47.38 562 LEU G O 1
ATOM 13481 N N . PHE G 1 563 ? 140.879 136.648 149.316 1.00 48.08 563 PHE G N 1
ATOM 13482 C CA . PHE G 1 563 ? 139.577 137.168 149.634 1.00 48.08 563 PHE G CA 1
ATOM 13483 C C . PHE G 1 563 ? 138.979 137.953 148.489 1.00 48.08 563 PHE G C 1
ATOM 13484 O O . PHE G 1 563 ? 137.782 138.020 148.373 1.00 48.08 563 PHE G O 1
ATOM 13492 N N . GLU G 1 564 ? 139.764 138.536 147.625 1.00 45.99 564 GLU G N 1
ATOM 13493 C CA . GLU G 1 564 ? 139.233 139.106 146.416 1.00 45.99 564 GLU G CA 1
ATOM 13494 C C . GLU G 1 564 ? 138.835 138.097 145.388 1.00 45.99 564 GLU G C 1
ATOM 13495 O O . GLU G 1 564 ? 138.149 138.444 144.457 1.00 45.99 564 GLU G O 1
ATOM 13501 N N . SER G 1 565 ? 139.287 136.888 145.488 1.00 38.82 565 SER G N 1
ATOM 13502 C CA . SER G 1 565 ? 138.876 135.880 144.570 1.00 38.82 565 SER G CA 1
ATOM 13503 C C . SER G 1 565 ? 137.603 135.230 145.006 1.00 38.82 565 SER G C 1
ATOM 13504 O O . SER G 1 565 ? 136.919 134.685 144.191 1.00 38.82 565 SER G O 1
ATOM 13507 N N . ILE G 1 566 ? 137.277 135.258 146.282 1.00 38.57 566 ILE G N 1
ATOM 13508 C CA . ILE G 1 566 ? 136.024 134.744 146.806 1.00 38.57 566 ILE G CA 1
ATOM 13509 C C . ILE G 1 566 ? 134.900 135.700 146.531 1.00 38.57 566 ILE G C 1
ATOM 13510 O O . ILE G 1 566 ? 133.779 135.306 146.356 1.00 38.57 566 ILE G O 1
ATOM 13515 N N . VAL G 1 567 ? 135.172 136.968 146.441 1.00 35.56 567 VAL G N 1
ATOM 13516 C CA . VAL G 1 567 ? 134.150 137.921 146.093 1.00 35.56 567 VAL G CA 1
ATOM 13517 C C . VAL G 1 567 ? 133.875 137.893 144.606 1.00 35.56 567 VAL G C 1
ATOM 13518 O O . VAL G 1 567 ? 132.751 138.068 144.186 1.00 35.56 567 VAL G O 1
ATOM 13522 N N . PHE G 1 568 ? 134.867 137.616 143.792 1.00 30.49 568 PHE G N 1
ATOM 13523 C CA . PHE G 1 568 ? 134.656 137.473 142.372 1.00 30.49 568 PHE G CA 1
ATOM 13524 C C . PHE G 1 568 ? 133.851 136.240 142.043 1.00 30.49 568 PHE G C 1
ATOM 13525 O O . PHE G 1 568 ? 132.993 136.278 141.193 1.00 30.49 568 PHE G O 1
ATOM 13533 N N . VAL G 1 569 ? 134.069 135.160 142.732 1.00 33.99 569 VAL G N 1
ATOM 13534 C CA . VAL G 1 569 ? 133.464 133.909 142.365 1.00 33.99 569 VAL G CA 1
ATOM 13535 C C . VAL G 1 569 ? 132.075 133.807 142.918 1.00 33.99 569 VAL G C 1
ATOM 13536 O O . VAL G 1 569 ? 131.181 133.295 142.264 1.00 33.99 569 VAL G O 1
ATOM 13540 N N . PHE G 1 570 ? 131.844 134.280 144.113 1.00 37.54 570 PHE G N 1
ATOM 13541 C CA . PHE G 1 570 ? 130.569 134.030 144.736 1.00 37.54 570 PHE G CA 1
ATOM 13542 C C . PHE G 1 570 ? 129.673 135.220 144.754 1.00 37.54 570 PHE G C 1
ATOM 13543 O O . PHE G 1 570 ? 128.483 135.047 144.802 1.00 37.54 570 PHE G O 1
ATOM 13551 N N . VAL G 1 571 ? 130.191 136.422 144.720 1.00 33.52 571 VAL G N 1
ATOM 13552 C CA . VAL G 1 571 ? 129.385 137.598 144.799 1.00 33.52 571 VAL G CA 1
ATOM 13553 C C . VAL G 1 571 ? 129.227 138.248 143.451 1.00 33.52 571 VAL G C 1
ATOM 13554 O O . VAL G 1 571 ? 128.121 138.502 143.020 1.00 33.52 571 VAL G O 1
ATOM 13558 N N . MET G 1 572 ? 130.311 138.535 142.767 1.00 33.23 572 MET G N 1
ATOM 13559 C CA . MET G 1 572 ? 130.214 139.149 141.463 1.00 33.23 572 MET G CA 1
ATOM 13560 C C . MET G 1 572 ? 129.669 138.181 140.430 1.00 33.23 572 MET G C 1
ATOM 13561 O O . MET G 1 572 ? 128.877 138.587 139.594 1.00 33.23 572 MET G O 1
ATOM 13566 N N . HIS G 1 573 ? 130.081 136.919 140.465 1.00 30.48 573 HIS G N 1
ATOM 13567 C CA . HIS G 1 573 ? 129.677 135.715 139.744 1.00 30.48 573 HIS G CA 1
ATOM 13568 C C . HIS G 1 573 ? 129.403 135.966 138.273 1.00 30.48 573 HIS G C 1
ATOM 13569 O O . HIS G 1 573 ? 128.255 135.990 137.897 1.00 30.48 573 HIS G O 1
ATOM 13576 N N . PRO G 1 574 ? 130.380 136.195 137.401 1.00 26.70 574 PRO G N 1
ATOM 13577 C CA . PRO G 1 574 ? 130.035 136.550 136.048 1.00 26.70 574 PRO G CA 1
ATOM 13578 C C . PRO G 1 574 ? 129.826 135.420 135.095 1.00 26.70 574 PRO G C 1
ATOM 13579 O O . PRO G 1 574 ? 129.433 135.702 133.990 1.00 26.70 574 PRO G O 1
ATOM 13583 N N . TYR G 1 575 ? 130.058 134.167 135.455 1.00 26.13 575 TYR G N 1
ATOM 13584 C CA . TYR G 1 575 ? 129.924 133.011 134.586 1.00 26.13 575 TYR G CA 1
ATOM 13585 C C . TYR G 1 575 ? 129.741 131.771 135.427 1.00 26.13 575 TYR G C 1
ATOM 13586 O O . TYR G 1 575 ? 129.948 131.797 136.612 1.00 26.13 575 TYR G O 1
ATOM 13595 N N . ASP G 1 576 ? 129.372 130.695 134.785 1.00 28.81 576 ASP G N 1
ATOM 13596 C CA . ASP G 1 576 ? 129.284 129.339 135.271 1.00 28.81 576 ASP G CA 1
ATOM 13597 C C . ASP G 1 576 ? 130.108 128.413 134.410 1.00 28.81 576 ASP G C 1
ATOM 13598 O O . ASP G 1 576 ? 130.593 128.776 133.376 1.00 28.81 576 ASP G O 1
ATOM 13603 N N . VAL G 1 577 ? 130.200 127.168 134.797 1.00 28.61 577 VAL G N 1
ATOM 13604 C CA . VAL G 1 577 ? 130.956 126.212 134.024 1.00 28.61 577 VAL G CA 1
ATOM 13605 C C . VAL G 1 577 ? 130.175 125.847 132.790 1.00 28.61 577 VAL G C 1
ATOM 13606 O O . VAL G 1 577 ? 129.020 125.455 132.850 1.00 28.61 577 VAL G O 1
ATOM 13610 N N . GLY G 1 578 ? 130.789 126.031 131.665 1.00 27.47 578 GLY G N 1
ATOM 13611 C CA . GLY G 1 578 ? 130.213 125.620 130.446 1.00 27.47 578 GLY G CA 1
ATOM 13612 C C . GLY G 1 578 ? 129.905 126.716 129.522 1.00 27.47 578 GLY G C 1
ATOM 13613 O O . GLY G 1 578 ? 129.334 126.446 128.497 1.00 27.47 578 GLY G O 1
ATOM 13614 N N . ASP G 1 579 ? 130.281 127.926 129.792 1.00 27.19 579 ASP G N 1
ATOM 13615 C CA . ASP G 1 579 ? 129.857 128.955 128.895 1.00 27.19 579 ASP G CA 1
ATOM 13616 C C . ASP G 1 579 ? 130.959 129.842 128.376 1.00 27.19 579 ASP G C 1
ATOM 13617 O O . ASP G 1 579 ? 132.000 129.937 128.949 1.00 27.19 579 ASP G O 1
ATOM 13622 N N . ARG G 1 580 ? 130.710 130.454 127.253 1.00 26.22 580 ARG G N 1
ATOM 13623 C CA . ARG G 1 580 ? 131.726 131.059 126.444 1.00 26.22 580 ARG G CA 1
ATOM 13624 C C . ARG G 1 580 ? 131.730 132.533 126.736 1.00 26.22 580 ARG G C 1
ATOM 13625 O O . ARG G 1 580 ? 130.702 133.151 126.775 1.00 26.22 580 ARG G O 1
ATOM 13633 N N . CYS G 1 581 ? 132.877 133.061 127.011 1.00 26.57 581 CYS G N 1
ATOM 13634 C CA . CYS G 1 581 ? 133.086 134.327 127.642 1.00 26.57 581 CYS G CA 1
ATOM 13635 C C . CYS G 1 581 ? 134.121 135.067 126.831 1.00 26.57 581 CYS G C 1
ATOM 13636 O O . CYS G 1 581 ? 134.710 134.491 125.972 1.00 26.57 581 CYS G O 1
ATOM 13639 N N . VAL G 1 582 ? 134.298 136.353 127.002 1.00 26.19 582 VAL G N 1
ATOM 13640 C CA . VAL G 1 582 ? 135.309 137.111 126.282 1.00 26.19 582 VAL G CA 1
ATOM 13641 C C . VAL G 1 582 ? 136.092 137.900 127.300 1.00 26.19 582 VAL G C 1
ATOM 13642 O O . VAL G 1 582 ? 135.504 138.575 128.117 1.00 26.19 582 VAL G O 1
ATOM 13646 N N . VAL G 1 583 ? 137.400 137.815 127.293 1.00 29.90 583 VAL G N 1
ATOM 13647 C CA . VAL G 1 583 ? 138.185 138.415 128.351 1.00 29.90 583 VAL G CA 1
ATOM 13648 C C . VAL G 1 583 ? 139.035 139.567 127.864 1.00 29.90 583 VAL G C 1
ATOM 13649 O O . VAL G 1 583 ? 138.986 140.648 128.440 1.00 29.90 583 VAL G O 1
ATOM 13653 N N . ASP G 1 584 ? 139.766 139.426 126.803 1.00 33.13 584 ASP G N 1
ATOM 13654 C CA . ASP G 1 584 ? 140.256 140.686 126.259 1.00 33.13 584 ASP G CA 1
ATOM 13655 C C . ASP G 1 584 ? 139.698 140.946 124.875 1.00 33.13 584 ASP G C 1
ATOM 13656 O O . ASP G 1 584 ? 138.919 141.850 124.727 1.00 33.13 584 ASP G O 1
ATOM 13661 N N . GLY G 1 585 ? 139.921 140.108 123.946 1.00 30.96 585 GLY G N 1
ATOM 13662 C CA . GLY G 1 585 ? 139.028 140.064 122.854 1.00 30.96 585 GLY G CA 1
ATOM 13663 C C . GLY G 1 585 ? 138.967 138.612 122.563 1.00 30.96 585 GLY G C 1
ATOM 13664 O O . GLY G 1 585 ? 138.480 138.228 121.523 1.00 30.96 585 GLY G O 1
ATOM 13665 N N . VAL G 1 586 ? 139.469 137.797 123.468 1.00 28.68 586 VAL G N 1
ATOM 13666 C CA . VAL G 1 586 ? 139.660 136.371 123.276 1.00 28.68 586 VAL G CA 1
ATOM 13667 C C . VAL G 1 586 ? 138.432 135.650 123.797 1.00 28.68 586 VAL G C 1
ATOM 13668 O O . VAL G 1 586 ? 138.100 135.777 124.957 1.00 28.68 586 VAL G O 1
ATOM 13672 N N . ALA G 1 587 ? 137.756 134.893 122.965 1.00 27.48 587 ALA G N 1
ATOM 13673 C CA . ALA G 1 587 ? 136.638 134.089 123.404 1.00 27.48 587 ALA G CA 1
ATOM 13674 C C . ALA G 1 587 ? 137.073 132.764 124.003 1.00 27.48 587 ALA G C 1
ATOM 13675 O O . ALA G 1 587 ? 137.882 132.064 123.439 1.00 27.48 587 ALA G O 1
ATOM 13677 N N . MET G 1 588 ? 136.503 132.395 125.130 1.00 27.83 588 MET G N 1
ATOM 13678 C CA . MET G 1 588 ? 137.034 131.334 125.963 1.00 27.83 588 MET G CA 1
ATOM 13679 C C . MET G 1 588 ? 135.948 130.601 126.715 1.00 27.83 588 MET G C 1
ATOM 13680 O O . MET G 1 588 ? 135.274 131.197 127.510 1.00 27.83 588 MET G O 1
ATOM 13685 N N . LEU G 1 589 ? 135.878 129.313 126.602 1.00 26.47 589 LEU G N 1
ATOM 13686 C CA . LEU G 1 589 ? 134.910 128.512 127.314 1.00 26.47 589 LEU G CA 1
ATOM 13687 C C . LEU G 1 589 ? 135.366 128.142 128.706 1.00 26.47 589 LEU G C 1
ATOM 13688 O O . LEU G 1 589 ? 136.470 127.709 128.872 1.00 26.47 589 LEU G O 1
ATOM 13693 N N . VAL G 1 590 ? 134.512 128.267 129.690 1.00 27.80 590 VAL G N 1
ATOM 13694 C CA . VAL G 1 590 ? 134.864 127.962 131.070 1.00 27.80 590 VAL G CA 1
ATOM 13695 C C . VAL G 1 590 ? 134.770 126.469 131.297 1.00 27.80 590 VAL G C 1
ATOM 13696 O O . VAL G 1 590 ? 133.772 125.868 130.961 1.00 27.80 590 VAL G O 1
ATOM 13700 N N . GLU G 1 591 ? 135.777 125.853 131.884 1.00 31.21 591 GLU G N 1
ATOM 13701 C CA . GLU G 1 591 ? 135.498 124.530 132.382 1.00 31.21 591 GLU G CA 1
ATOM 13702 C C . GLU G 1 591 ? 135.954 124.172 133.758 1.00 31.21 591 GLU G C 1
ATOM 13703 O O . GLU G 1 591 ? 135.610 123.095 134.205 1.00 31.21 591 GLU G O 1
ATOM 13709 N N . GLU G 1 592 ? 136.615 125.033 134.473 1.00 34.34 592 GLU G N 1
ATOM 13710 C CA . GLU G 1 592 ? 136.813 124.732 135.858 1.00 34.34 592 GLU G CA 1
ATOM 13711 C C . GLU G 1 592 ? 136.898 126.005 136.628 1.00 34.34 592 GLU G C 1
ATOM 13712 O O . GLU G 1 592 ? 137.588 126.893 136.234 1.00 34.34 592 GLU G O 1
ATOM 13718 N N . MET G 1 593 ? 136.179 126.103 137.710 1.00 37.86 593 MET G N 1
ATOM 13719 C CA . MET G 1 593 ? 136.235 127.266 138.564 1.00 37.86 593 MET G CA 1
ATOM 13720 C C . MET G 1 593 ? 136.805 126.820 139.884 1.00 37.86 593 MET G C 1
ATOM 13721 O O . MET G 1 593 ? 136.218 125.994 140.546 1.00 37.86 593 MET G O 1
ATOM 13726 N N . ASN G 1 594 ? 137.952 127.317 140.243 1.00 37.33 594 ASN G N 1
ATOM 13727 C CA . ASN G 1 594 ? 138.596 127.034 141.495 1.00 37.33 594 ASN G CA 1
ATOM 13728 C C . ASN G 1 594 ? 138.540 128.309 142.281 1.00 37.33 594 ASN G C 1
ATOM 13729 O O . ASN G 1 594 ? 138.005 129.285 141.826 1.00 37.33 594 ASN G O 1
ATOM 13734 N N . LEU G 1 595 ? 139.100 128.342 143.447 1.00 40.14 595 LEU G N 1
ATOM 13735 C CA . LEU G 1 595 ? 139.110 129.583 144.180 1.00 40.14 595 LEU G CA 1
ATOM 13736 C C . LEU G 1 595 ? 140.135 130.560 143.718 1.00 40.14 595 LEU G C 1
ATOM 13737 O O . LEU G 1 595 ? 139.901 131.734 143.868 1.00 40.14 595 LEU G O 1
ATOM 13742 N N . LEU G 1 596 ? 141.269 130.144 143.219 1.00 32.48 596 LEU G N 1
ATOM 13743 C CA . LEU G 1 596 ? 142.262 131.099 142.833 1.00 32.48 596 LEU G CA 1
ATOM 13744 C C . LEU G 1 596 ? 142.470 131.239 141.350 1.00 32.48 596 LEU G C 1
ATOM 13745 O O . LEU G 1 596 ? 143.095 132.193 140.958 1.00 32.48 596 LEU G O 1
ATOM 13750 N N . THR G 1 597 ? 141.910 130.370 140.525 1.00 29.66 597 THR G N 1
ATOM 13751 C CA . THR G 1 597 ? 142.177 130.242 139.103 1.00 29.66 597 THR G CA 1
ATOM 13752 C C . THR G 1 597 ? 140.911 129.826 138.368 1.00 29.66 597 THR G C 1
ATOM 13753 O O . THR G 1 597 ? 140.181 129.015 138.869 1.00 29.66 597 THR G O 1
ATOM 13757 N N . THR G 1 598 ? 140.626 130.373 137.200 1.00 27.34 598 THR G N 1
ATOM 13758 C CA . THR G 1 598 ? 139.640 129.794 136.291 1.00 27.34 598 THR G CA 1
ATOM 13759 C C . THR G 1 598 ? 140.372 129.101 135.160 1.00 27.34 598 THR G C 1
ATOM 13760 O O . THR G 1 598 ? 141.364 129.588 134.708 1.00 27.34 598 THR G O 1
ATOM 13764 N N . VAL G 1 599 ? 139.917 127.957 134.710 1.00 27.02 599 VAL G N 1
ATOM 13765 C CA . VAL G 1 599 ? 140.508 127.257 133.584 1.00 27.02 599 VAL G CA 1
ATOM 13766 C C . VAL G 1 599 ? 139.602 127.409 132.378 1.00 27.02 599 VAL G C 1
ATOM 13767 O O . VAL G 1 599 ? 138.417 127.187 132.474 1.00 27.02 599 VAL G O 1
ATOM 13771 N N . PHE G 1 600 ? 140.153 127.844 131.263 1.00 25.10 600 PHE G N 1
ATOM 13772 C CA . PHE G 1 600 ? 139.431 128.168 130.052 1.00 25.10 600 PHE G CA 1
ATOM 13773 C C . PHE G 1 600 ? 139.860 127.274 128.902 1.00 25.10 600 PHE G C 1
ATOM 13774 O O . PHE G 1 600 ? 140.879 126.670 128.947 1.00 25.10 600 PHE G O 1
ATOM 13782 N N . LEU G 1 601 ? 139.087 127.155 127.858 1.00 25.63 601 LEU G N 1
ATOM 13783 C CA . LEU G 1 601 ? 139.565 126.623 126.588 1.00 25.63 601 LEU G CA 1
ATOM 13784 C C . LEU G 1 601 ? 139.357 127.637 125.502 1.00 25.63 601 LEU G C 1
ATOM 13785 O O . LEU G 1 601 ? 138.316 128.239 125.433 1.00 25.63 601 LEU G O 1
ATOM 13790 N N . LYS G 1 602 ? 140.311 127.813 124.640 1.00 26.54 602 LYS G N 1
ATOM 13791 C CA . LYS G 1 602 ? 140.168 128.733 123.546 1.00 26.54 602 LYS G CA 1
ATOM 13792 C C . LYS G 1 602 ? 139.468 128.125 122.357 1.00 26.54 602 LYS G C 1
ATOM 13793 O O . LYS G 1 602 ? 139.048 126.991 122.374 1.00 26.54 602 LYS G O 1
ATOM 13799 N N . LEU G 1 603 ? 139.329 128.882 121.298 1.00 26.92 603 LEU G N 1
ATOM 13800 C CA . LEU G 1 603 ? 138.633 128.349 120.148 1.00 26.92 603 LEU G CA 1
ATOM 13801 C C . LEU G 1 603 ? 139.421 127.302 119.384 1.00 26.92 603 LEU G C 1
ATOM 13802 O O . LEU G 1 603 ? 138.801 126.527 118.687 1.00 26.92 603 LEU G O 1
ATOM 13807 N N . ASN G 1 604 ? 140.731 127.209 119.553 1.00 26.94 604 ASN G N 1
ATOM 13808 C CA . ASN G 1 604 ? 141.537 126.125 119.047 1.00 26.94 604 ASN G CA 1
ATOM 13809 C C . ASN G 1 604 ? 141.745 124.985 120.019 1.00 26.94 604 ASN G C 1
ATOM 13810 O O . ASN G 1 604 ? 142.445 124.075 119.672 1.00 26.94 604 ASN G O 1
ATOM 13815 N N . ASN G 1 605 ? 141.095 124.995 121.171 1.00 26.61 605 ASN G N 1
ATOM 13816 C CA . ASN G 1 605 ? 141.115 124.080 122.298 1.00 26.61 605 ASN G CA 1
ATOM 13817 C C . ASN G 1 605 ? 142.343 124.165 123.147 1.00 26.61 605 ASN G C 1
ATOM 13818 O O . ASN G 1 605 ? 142.588 123.292 123.844 1.00 26.61 605 ASN G O 1
ATOM 13823 N N . GLU G 1 606 ? 143.107 125.201 123.082 1.00 26.26 606 GLU G N 1
ATOM 13824 C CA . GLU G 1 606 ? 144.187 125.425 124.001 1.00 26.26 606 GLU G CA 1
ATOM 13825 C C . GLU G 1 606 ? 143.684 125.833 125.376 1.00 26.26 606 GLU G C 1
ATOM 13826 O O . GLU G 1 606 ? 142.795 126.640 125.501 1.00 26.26 606 GLU G O 1
ATOM 13832 N N . LYS G 1 607 ? 144.276 125.272 126.414 1.00 24.72 607 LYS G N 1
ATOM 13833 C CA . LYS G 1 607 ? 143.831 125.400 127.782 1.00 24.72 607 LYS G CA 1
ATOM 13834 C C . LYS G 1 607 ? 144.603 126.450 128.545 1.00 24.72 607 LYS G C 1
ATOM 13835 O O . LYS G 1 607 ? 145.797 126.398 128.582 1.00 24.72 607 LYS G O 1
ATOM 13841 N N . VAL G 1 608 ? 143.921 127.381 129.168 1.00 23.70 608 VAL G N 1
ATOM 13842 C CA . VAL G 1 608 ? 144.499 128.568 129.764 1.00 23.70 608 VAL G CA 1
ATOM 13843 C C . VAL G 1 608 ? 144.179 128.552 131.242 1.00 23.70 608 VAL G C 1
ATOM 13844 O O . VAL G 1 608 ? 143.071 128.241 131.625 1.00 23.70 608 VAL G O 1
ATOM 13848 N N . TYR G 1 609 ? 145.138 128.895 132.066 1.00 23.80 609 TYR G N 1
ATOM 13849 C CA . TYR G 1 609 ? 144.996 129.045 133.495 1.00 23.80 609 TYR G CA 1
ATOM 13850 C C . TYR G 1 609 ? 145.070 130.512 133.840 1.00 23.80 609 TYR G C 1
ATOM 13851 O O . TYR G 1 609 ? 146.122 131.088 133.762 1.00 23.80 609 TYR G O 1
ATOM 13860 N N . TYR G 1 610 ? 143.988 131.099 134.301 1.00 25.49 610 TYR G N 1
ATOM 13861 C CA . TYR G 1 610 ? 143.909 132.536 134.485 1.00 25.49 610 TYR G CA 1
ATOM 13862 C C . TYR G 1 610 ? 143.705 132.840 135.947 1.00 25.49 610 TYR G C 1
ATOM 13863 O O . TYR G 1 610 ? 142.731 132.376 136.500 1.00 25.49 610 TYR G O 1
ATOM 13872 N N . PRO G 1 611 ? 144.518 133.637 136.631 1.00 26.44 611 PRO G N 1
ATOM 13873 C CA . PRO G 1 611 ? 144.250 133.946 138.032 1.00 26.44 611 PRO G CA 1
ATOM 13874 C C . PRO G 1 611 ? 143.056 134.844 138.295 1.00 26.44 611 PRO G C 1
ATOM 13875 O O . PRO G 1 611 ? 142.962 135.912 137.748 1.00 26.44 611 PRO G O 1
ATOM 13879 N N . ASN G 1 612 ? 142.200 134.447 139.218 1.00 28.70 612 ASN G N 1
ATOM 13880 C CA . ASN G 1 612 ? 140.955 135.120 139.524 1.00 28.70 612 ASN G CA 1
ATOM 13881 C C . ASN G 1 612 ? 141.109 136.486 140.116 1.00 28.70 612 ASN G C 1
ATOM 13882 O O . ASN G 1 612 ? 140.137 137.178 140.183 1.00 28.70 612 ASN G O 1
ATOM 13887 N N . ALA G 1 613 ? 142.238 136.869 140.615 1.00 29.27 613 ALA G N 1
ATOM 13888 C CA . ALA G 1 613 ? 142.405 138.212 141.100 1.00 29.27 613 ALA G CA 1
ATOM 13889 C C . ALA G 1 613 ? 142.772 139.189 140.025 1.00 29.27 613 ALA G C 1
ATOM 13890 O O . ALA G 1 613 ? 142.608 140.370 140.219 1.00 29.27 613 ALA G O 1
ATOM 13892 N N . VAL G 1 614 ? 143.239 138.731 138.898 1.00 27.67 614 VAL G N 1
ATOM 13893 C CA . VAL G 1 614 ? 143.452 139.581 137.756 1.00 27.67 614 VAL G CA 1
ATOM 13894 C C . VAL G 1 614 ? 142.190 139.711 136.957 1.00 27.67 614 VAL G C 1
ATOM 13895 O O . VAL G 1 614 ? 141.897 140.765 136.437 1.00 27.67 614 VAL G O 1
ATOM 13899 N N . LEU G 1 615 ? 141.380 138.684 136.916 1.00 26.75 615 LEU G N 1
ATOM 13900 C CA . LEU G 1 615 ? 140.094 138.749 136.271 1.00 26.75 615 LEU G CA 1
ATOM 13901 C C . LEU G 1 615 ? 139.128 139.622 136.993 1.00 26.75 615 LEU G C 1
ATOM 13902 O O . LEU G 1 615 ? 138.203 140.099 136.390 1.00 26.75 615 LEU G O 1
ATOM 13907 N N . ALA G 1 616 ? 139.309 139.867 138.247 1.00 27.24 616 ALA G N 1
ATOM 13908 C CA . ALA G 1 616 ? 138.365 140.637 139.013 1.00 27.24 616 ALA G CA 1
ATOM 13909 C C . ALA G 1 616 ? 138.460 142.116 138.787 1.00 27.24 616 ALA G C 1
ATOM 13910 O O . ALA G 1 616 ? 137.708 142.838 139.386 1.00 27.24 616 ALA G O 1
ATOM 13912 N N . THR G 1 617 ? 139.356 142.587 137.944 1.00 26.96 617 THR G N 1
ATOM 13913 C CA . THR G 1 617 ? 139.503 143.977 137.588 1.00 26.96 617 THR G CA 1
ATOM 13914 C C . THR G 1 617 ? 139.217 144.285 136.132 1.00 26.96 617 THR G C 1
ATOM 13915 O O . THR G 1 617 ? 139.560 145.344 135.685 1.00 26.96 617 THR G O 1
ATOM 13919 N N . LYS G 1 618 ? 138.616 143.404 135.387 1.00 26.50 618 LYS G N 1
ATOM 13920 C CA . LYS G 1 618 ? 138.415 143.488 133.964 1.00 26.50 618 LYS G CA 1
ATOM 13921 C C . LYS G 1 618 ? 136.951 143.393 133.616 1.00 26.50 618 LYS G C 1
ATOM 13922 O O . LYS G 1 618 ? 136.206 142.816 134.367 1.00 26.50 618 LYS G O 1
ATOM 13928 N N . PRO G 1 619 ? 136.502 143.950 132.501 1.00 24.91 619 PRO G N 1
ATOM 13929 C CA . PRO G 1 619 ? 135.179 143.620 131.967 1.00 24.91 619 PRO G CA 1
ATOM 13930 C C . PRO G 1 619 ? 135.097 142.260 131.283 1.00 24.91 619 PRO G C 1
ATOM 13931 O O . PRO G 1 619 ? 135.932 141.929 130.452 1.00 24.91 619 PRO G O 1
ATOM 13935 N N . ILE G 1 620 ? 134.083 141.480 131.607 1.00 23.56 620 ILE G N 1
ATOM 13936 C CA . ILE G 1 620 ? 133.944 140.110 131.139 1.00 23.56 620 ILE G CA 1
ATOM 13937 C C . ILE G 1 620 ? 132.624 139.964 130.434 1.00 23.56 620 ILE G C 1
ATOM 13938 O O . ILE G 1 620 ? 131.615 140.319 130.985 1.00 23.56 620 ILE G O 1
ATOM 13943 N N . SER G 1 621 ? 132.619 139.446 129.230 1.00 24.02 621 SER G N 1
ATOM 13944 C CA . SER G 1 621 ? 131.404 139.206 128.486 1.00 24.02 621 SER G CA 1
ATOM 13945 C C . SER G 1 621 ? 130.945 137.789 128.660 1.00 24.02 621 SER G C 1
ATOM 13946 O O . SER G 1 621 ? 131.732 136.925 128.869 1.00 24.02 621 SER G O 1
ATOM 13949 N N . ASN G 1 622 ? 129.678 137.536 128.524 1.00 23.84 622 ASN G N 1
ATOM 13950 C CA . ASN G 1 622 ? 129.157 136.200 128.680 1.00 23.84 622 ASN G CA 1
ATOM 13951 C C . ASN G 1 622 ? 128.171 135.988 127.557 1.00 23.84 622 ASN G C 1
ATOM 13952 O O . ASN G 1 622 ? 127.170 136.664 127.498 1.00 23.84 622 ASN G O 1
ATOM 13957 N N . TYR G 1 623 ? 128.465 135.093 126.650 1.00 25.18 623 TYR G N 1
ATOM 13958 C CA . TYR G 1 623 ? 127.609 134.856 125.508 1.00 25.18 623 TYR G CA 1
ATOM 13959 C C . TYR G 1 623 ? 126.429 134.010 125.823 1.00 25.18 623 TYR G C 1
ATOM 13960 O O . TYR G 1 623 ? 125.462 134.084 125.126 1.00 25.18 623 TYR G O 1
ATOM 13969 N N . PHE G 1 624 ? 126.485 133.213 126.847 1.00 24.32 624 PHE G N 1
ATOM 13970 C CA . PHE G 1 624 ? 125.394 132.352 127.215 1.00 24.32 624 PHE G CA 1
ATOM 13971 C C . PHE G 1 624 ? 124.272 133.117 127.868 1.00 24.32 624 PHE G C 1
ATOM 13972 O O . PHE G 1 624 ? 123.111 132.788 127.679 1.00 24.32 624 PHE G O 1
ATOM 13980 N N . ARG G 1 625 ? 124.588 134.128 128.637 1.00 23.33 625 ARG G N 1
ATOM 13981 C CA . ARG G 1 625 ? 123.631 134.963 129.295 1.00 23.33 625 ARG G CA 1
ATOM 13982 C C . ARG G 1 625 ? 123.113 136.116 128.452 1.00 23.33 625 ARG G C 1
ATOM 13983 O O . ARG G 1 625 ? 122.371 136.899 128.963 1.00 23.33 625 ARG G O 1
ATOM 13991 N N . SER G 1 626 ? 123.381 136.203 127.268 1.00 23.68 626 SER G N 1
ATOM 13992 C CA . SER G 1 626 ? 123.024 137.252 126.341 1.00 23.68 626 SER G CA 1
ATOM 13993 C C . SER G 1 626 ? 121.707 136.991 125.634 1.00 23.68 626 SER G C 1
ATOM 13994 O O . SER G 1 626 ? 121.267 135.871 125.544 1.00 23.68 626 SER G O 1
ATOM 13997 N N . PRO G 1 627 ? 121.051 138.035 125.129 1.00 25.72 627 PRO G N 1
ATOM 13998 C CA . PRO G 1 627 ? 120.002 137.862 124.131 1.00 25.72 627 PRO G CA 1
ATOM 13999 C C . PRO G 1 627 ? 120.572 137.409 122.801 1.00 25.72 627 PRO G C 1
ATOM 14000 O O . PRO G 1 627 ? 121.767 137.372 122.620 1.00 25.72 627 PRO G O 1
ATOM 14004 N N . ASN G 1 628 ? 119.718 137.109 121.843 1.00 26.97 628 ASN G N 1
ATOM 14005 C CA . ASN G 1 628 ? 120.177 136.728 120.519 1.00 26.97 628 ASN G CA 1
ATOM 14006 C C . ASN G 1 628 ? 120.945 137.843 119.847 1.00 26.97 628 ASN G C 1
ATOM 14007 O O . ASN G 1 628 ? 120.524 138.977 119.877 1.00 26.97 628 ASN G O 1
ATOM 14012 N N . MET G 1 629 ? 122.055 137.524 119.232 1.00 27.10 629 MET G N 1
ATOM 14013 C CA . MET G 1 629 ? 123.105 138.470 118.934 1.00 27.10 629 MET G CA 1
ATOM 14014 C C . MET G 1 629 ? 123.105 138.893 117.484 1.00 27.10 629 MET G C 1
ATOM 14015 O O . MET G 1 629 ? 122.506 138.265 116.654 1.00 27.10 629 MET G O 1
ATOM 14020 N N . GLY G 1 630 ? 123.782 139.982 117.174 1.00 27.67 630 GLY G N 1
ATOM 14021 C CA . GLY G 1 630 ? 123.761 140.567 115.846 1.00 27.67 630 GLY G CA 1
ATOM 14022 C C . GLY G 1 630 ? 124.979 140.394 114.960 1.00 27.67 630 GLY G C 1
ATOM 14023 O O . GLY G 1 630 ? 126.064 140.335 115.435 1.00 27.67 630 GLY G O 1
ATOM 14024 N N . GLU G 1 631 ? 124.773 140.316 113.651 1.00 31.46 631 GLU G N 1
ATOM 14025 C CA . GLU G 1 631 ? 125.818 140.284 112.641 1.00 31.46 631 GLU G CA 1
ATOM 14026 C C . GLU G 1 631 ? 126.077 141.596 111.938 1.00 31.46 631 GLU G C 1
ATOM 14027 O O . GLU G 1 631 ? 125.235 142.449 111.867 1.00 31.46 631 GLU G O 1
ATOM 14033 N N . THR G 1 632 ? 127.235 141.677 111.316 1.00 31.53 632 THR G N 1
ATOM 14034 C CA . THR G 1 632 ? 127.662 142.696 110.385 1.00 31.53 632 THR G CA 1
ATOM 14035 C C . THR G 1 632 ? 128.252 142.008 109.184 1.00 31.53 632 THR G C 1
ATOM 14036 O O . THR G 1 632 ? 129.076 141.150 109.339 1.00 31.53 632 THR G O 1
ATOM 14040 N N . VAL G 1 633 ? 127.867 142.395 107.994 1.00 31.44 633 VAL G N 1
ATOM 14041 C CA . VAL G 1 633 ? 128.566 142.027 106.783 1.00 31.44 633 VAL G CA 1
ATOM 14042 C C . VAL G 1 633 ? 128.832 143.297 106.024 1.00 31.44 633 VAL G C 1
ATOM 14043 O O . VAL G 1 633 ? 127.902 143.972 105.643 1.00 31.44 633 VAL G O 1
ATOM 14047 N N . GLU G 1 634 ? 130.071 143.589 105.736 1.00 33.70 634 GLU G N 1
ATOM 14048 C CA . GLU G 1 634 ? 130.467 144.752 104.964 1.00 33.70 634 GLU G CA 1
ATOM 14049 C C . GLU G 1 634 ? 130.792 144.464 103.530 1.00 33.70 634 GLU G C 1
ATOM 14050 O O . GLU G 1 634 ? 131.303 143.415 103.214 1.00 33.70 634 GLU G O 1
ATOM 14056 N N . PHE G 1 635 ? 130.544 145.431 102.673 1.00 31.70 635 PHE G N 1
ATOM 14057 C CA . PHE G 1 635 ? 130.782 145.318 101.253 1.00 31.70 635 PHE G CA 1
ATOM 14058 C C . PHE G 1 635 ? 130.926 146.716 100.673 1.00 31.70 635 PHE G C 1
ATOM 14059 O O . PHE G 1 635 ? 130.534 147.667 101.284 1.00 31.70 635 PHE G O 1
ATOM 14067 N N . SER G 1 636 ? 131.589 146.850 99.549 1.00 33.38 636 SER G N 1
ATOM 14068 C CA . SER G 1 636 ? 131.863 148.127 98.907 1.00 33.38 636 SER G CA 1
ATOM 14069 C C . SER G 1 636 ? 131.318 148.166 97.504 1.00 33.38 636 SER G C 1
ATOM 14070 O O . SER G 1 636 ? 131.482 147.233 96.768 1.00 33.38 636 SER G O 1
ATOM 14073 N N . ILE G 1 637 ? 130.684 149.246 97.110 1.00 33.75 637 ILE G N 1
ATOM 14074 C CA . ILE G 1 637 ? 130.197 149.385 95.746 1.00 33.75 637 ILE G CA 1
ATOM 14075 C C . ILE G 1 637 ? 130.689 150.691 95.165 1.00 33.75 637 ILE G C 1
ATOM 14076 O O . ILE G 1 637 ? 131.261 151.516 95.835 1.00 33.75 637 ILE G O 1
ATOM 14081 N N . SER G 1 638 ? 130.492 150.838 93.886 1.00 33.99 638 SER G N 1
ATOM 14082 C CA . SER G 1 638 ? 130.915 152.003 93.148 1.00 33.99 638 SER G CA 1
ATOM 14083 C C . SER G 1 638 ? 130.029 153.186 93.456 1.00 33.99 638 SER G C 1
ATOM 14084 O O . SER G 1 638 ? 128.829 153.038 93.536 1.00 33.99 638 SER G O 1
ATOM 14087 N N . PHE G 1 639 ? 130.627 154.355 93.660 1.00 33.72 639 PHE G N 1
ATOM 14088 C CA . PHE G 1 639 ? 129.922 155.603 93.912 1.00 33.72 639 PHE G CA 1
ATOM 14089 C C . PHE G 1 639 ? 128.961 155.952 92.794 1.00 33.72 639 PHE G C 1
ATOM 14090 O O . PHE G 1 639 ? 127.929 156.509 93.048 1.00 33.72 639 PHE G O 1
ATOM 14098 N N . SER G 1 640 ? 129.246 155.624 91.573 1.00 36.37 640 SER G N 1
ATOM 14099 C CA . SER G 1 640 ? 128.299 155.945 90.545 1.00 36.37 640 SER G CA 1
ATOM 14100 C C . SER G 1 640 ? 127.275 154.870 90.293 1.00 36.37 640 SER G C 1
ATOM 14101 O O . SER G 1 640 ? 126.769 154.803 89.204 1.00 36.37 640 SER G O 1
ATOM 14104 N N . THR G 1 641 ? 126.981 154.039 91.246 1.00 37.09 641 THR G N 1
ATOM 14105 C CA . THR G 1 641 ? 125.804 153.203 91.232 1.00 37.09 641 THR G CA 1
ATOM 14106 C C . THR G 1 641 ? 124.581 154.082 91.255 1.00 37.09 641 THR G C 1
ATOM 14107 O O . THR G 1 641 ? 124.491 154.954 92.103 1.00 37.09 641 THR G O 1
ATOM 14111 N N . PRO G 1 642 ? 123.616 153.887 90.358 1.00 38.85 642 PRO G N 1
ATOM 14112 C CA . PRO G 1 642 ? 122.387 154.662 90.416 1.00 38.85 642 PRO G CA 1
ATOM 14113 C C . PRO G 1 642 ? 121.631 154.399 91.691 1.00 38.85 642 PRO G C 1
ATOM 14114 O O . PRO G 1 642 ? 121.802 153.378 92.320 1.00 38.85 642 PRO G O 1
ATOM 14118 N N . VAL G 1 643 ? 120.810 155.344 92.108 1.00 41.24 643 VAL G N 1
ATOM 14119 C CA . VAL G 1 643 ? 120.139 155.113 93.371 1.00 41.24 643 VAL G CA 1
ATOM 14120 C C . VAL G 1 643 ? 118.893 154.252 93.224 1.00 41.24 643 VAL G C 1
ATOM 14121 O O . VAL G 1 643 ? 118.363 153.789 94.217 1.00 41.24 643 VAL G O 1
ATOM 14125 N N . SER G 1 644 ? 118.445 153.952 92.022 1.00 42.27 644 SER G N 1
ATOM 14126 C CA . SER G 1 644 ? 117.431 152.934 91.884 1.00 42.27 644 SER G CA 1
ATOM 14127 C C . SER G 1 644 ? 117.978 151.531 92.008 1.00 42.27 644 SER G C 1
ATOM 14128 O O . SER G 1 644 ? 117.234 150.625 92.336 1.00 42.27 644 SER G O 1
ATOM 14131 N N . LYS G 1 645 ? 119.244 151.324 91.758 1.00 41.36 645 LYS G N 1
ATOM 14132 C CA . LYS G 1 645 ? 119.815 150.042 92.059 1.00 41.36 645 LYS G CA 1
ATOM 14133 C C . LYS G 1 645 ? 120.121 149.859 93.520 1.00 41.36 645 LYS G C 1
ATOM 14134 O O . LYS G 1 645 ? 120.154 148.740 93.964 1.00 41.36 645 LYS G O 1
ATOM 14140 N N . ILE G 1 646 ? 120.350 150.911 94.278 1.00 40.17 646 ILE G N 1
ATOM 14141 C CA . ILE G 1 646 ? 120.527 150.728 95.698 1.00 40.17 646 ILE G CA 1
ATOM 14142 C C . ILE G 1 646 ? 119.195 150.462 96.346 1.00 40.17 646 ILE G C 1
ATOM 14143 O O . ILE G 1 646 ? 119.112 149.793 97.354 1.00 40.17 646 ILE G O 1
ATOM 14148 N N . ALA G 1 647 ? 118.126 150.942 95.753 1.00 42.09 647 ALA G N 1
ATOM 14149 C CA . ALA G 1 647 ? 116.807 150.662 96.256 1.00 42.09 647 ALA G CA 1
ATOM 14150 C C . ALA G 1 647 ? 116.349 149.267 95.916 1.00 42.09 647 ALA G C 1
ATOM 14151 O O . ALA G 1 647 ? 115.592 148.690 96.667 1.00 42.09 647 ALA G O 1
ATOM 14153 N N . HIS G 1 648 ? 116.758 148.704 94.797 1.00 43.48 648 HIS G N 1
ATOM 14154 C CA . HIS G 1 648 ? 116.411 147.322 94.540 1.00 43.48 648 HIS G CA 1
ATOM 14155 C C . HIS G 1 648 ? 117.245 146.371 95.339 1.00 43.48 648 HIS G C 1
ATOM 14156 O O . HIS G 1 648 ? 116.822 145.261 95.566 1.00 43.48 648 HIS G O 1
ATOM 14163 N N . LEU G 1 649 ? 118.446 146.746 95.692 1.00 40.68 649 LEU G N 1
ATOM 14164 C CA . LEU G 1 649 ? 119.283 145.909 96.506 1.00 40.68 649 LEU G CA 1
ATOM 14165 C C . LEU G 1 649 ? 118.740 145.791 97.892 1.00 40.68 649 LEU G C 1
ATOM 14166 O O . LEU G 1 649 ? 118.774 144.720 98.457 1.00 40.68 649 LEU G O 1
ATOM 14171 N N . LYS G 1 650 ? 118.209 146.869 98.446 1.00 40.98 650 LYS G N 1
ATOM 14172 C CA . LYS G 1 650 ? 117.682 146.846 99.793 1.00 40.98 650 LYS G CA 1
ATOM 14173 C C . LYS G 1 650 ? 116.416 146.038 99.887 1.00 40.98 650 LYS G C 1
ATOM 14174 O O . LYS G 1 650 ? 116.143 145.408 100.890 1.00 40.98 650 LYS G O 1
ATOM 14180 N N . GLU G 1 651 ? 115.627 146.080 98.869 1.00 44.50 651 GLU G N 1
ATOM 14181 C CA . GLU G 1 651 ? 114.404 145.335 98.818 1.00 44.50 651 GLU G CA 1
ATOM 14182 C C . GLU G 1 651 ? 114.629 143.866 98.586 1.00 44.50 651 GLU G C 1
ATOM 14183 O O . GLU G 1 651 ? 113.872 143.043 99.051 1.00 44.50 651 GLU G O 1
ATOM 14189 N N . ARG G 1 652 ? 115.673 143.518 97.938 1.00 43.81 652 ARG G N 1
ATOM 14190 C CA . ARG G 1 652 ? 116.054 142.151 97.748 1.00 43.81 652 ARG G CA 1
ATOM 14191 C C . ARG G 1 652 ? 116.829 141.555 98.902 1.00 43.81 652 ARG G C 1
ATOM 14192 O O . ARG G 1 652 ? 116.749 140.368 99.111 1.00 43.81 652 ARG G O 1
ATOM 14200 N N . ILE G 1 653 ? 117.535 142.338 99.695 1.00 39.61 653 ILE G N 1
ATOM 14201 C CA . ILE G 1 653 ? 118.101 141.833 100.930 1.00 39.61 653 ILE G CA 1
ATOM 14202 C C . ILE G 1 653 ? 117.018 141.464 101.896 1.00 39.61 653 ILE G C 1
ATOM 14203 O O . ILE G 1 653 ? 117.070 140.421 102.525 1.00 39.61 653 ILE G O 1
ATOM 14208 N N . ALA G 1 654 ? 116.020 142.298 102.025 1.00 39.57 654 ALA G N 1
ATOM 14209 C CA . ALA G 1 654 ? 114.977 142.125 102.999 1.00 39.57 654 ALA G CA 1
ATOM 14210 C C . ALA G 1 654 ? 114.076 140.981 102.664 1.00 39.57 654 ALA G C 1
ATOM 14211 O O . ALA G 1 654 ? 113.467 140.407 103.531 1.00 39.57 654 ALA G O 1
ATOM 14213 N N . GLU G 1 655 ? 113.985 140.630 101.424 1.00 42.45 655 GLU G N 1
ATOM 14214 C CA . GLU G 1 655 ? 113.254 139.459 101.051 1.00 42.45 655 GLU G CA 1
ATOM 14215 C C . GLU G 1 655 ? 113.993 138.173 101.333 1.00 42.45 655 GLU G C 1
ATOM 14216 O O . GLU G 1 655 ? 113.371 137.186 101.656 1.00 42.45 655 GLU G O 1
ATOM 14222 N N . TYR G 1 656 ? 115.299 138.143 101.213 1.00 39.43 656 TYR G N 1
ATOM 14223 C CA . TYR G 1 656 ? 116.055 136.993 101.665 1.00 39.43 656 TYR G CA 1
ATOM 14224 C C . TYR G 1 656 ? 115.905 136.777 103.149 1.00 39.43 656 TYR G C 1
ATOM 14225 O O . TYR G 1 656 ? 115.824 135.647 103.585 1.00 39.43 656 TYR G O 1
ATOM 14234 N N . LEU G 1 657 ? 115.849 137.816 103.941 1.00 38.31 657 LEU G N 1
ATOM 14235 C CA . LEU G 1 657 ? 115.768 137.583 105.364 1.00 38.31 657 LEU G CA 1
ATOM 14236 C C . LEU G 1 657 ? 114.374 137.192 105.825 1.00 38.31 657 LEU G C 1
ATOM 14237 O O . LEU G 1 657 ? 114.243 136.544 106.848 1.00 38.31 657 LEU G O 1
ATOM 14242 N N . GLU G 1 658 ? 113.331 137.562 105.102 1.00 42.92 658 GLU G N 1
ATOM 14243 C CA . GLU G 1 658 ? 111.991 137.141 105.436 1.00 42.92 658 GLU G CA 1
ATOM 14244 C C . GLU G 1 658 ? 111.731 135.704 105.085 1.00 42.92 658 GLU G C 1
ATOM 14245 O O . GLU G 1 658 ? 110.906 135.075 105.719 1.00 42.92 658 GLU G O 1
ATOM 14251 N N . GLN G 1 659 ? 112.386 135.148 104.106 1.00 43.66 659 GLN G N 1
ATOM 14252 C CA . GLN G 1 659 ? 112.108 133.770 103.794 1.00 43.66 659 GLN G CA 1
ATOM 14253 C C . GLN G 1 659 ? 113.063 132.803 104.441 1.00 43.66 659 GLN G C 1
ATOM 14254 O O . GLN G 1 659 ? 113.040 131.631 104.126 1.00 43.66 659 GLN G O 1
ATOM 14260 N N . ASN G 1 660 ? 113.851 133.261 105.382 1.00 39.84 660 ASN G N 1
ATOM 14261 C CA . ASN G 1 660 ? 114.703 132.415 106.197 1.00 39.84 660 ASN G CA 1
ATOM 14262 C C . ASN G 1 660 ? 114.507 132.741 107.659 1.00 39.84 660 ASN G C 1
ATOM 14263 O O . ASN G 1 660 ? 115.450 133.129 108.321 1.00 39.84 660 ASN G O 1
ATOM 14268 N N . PRO G 1 661 ? 113.310 132.517 108.214 1.00 38.24 661 PRO G N 1
ATOM 14269 C CA . PRO G 1 661 ? 113.003 133.021 109.543 1.00 38.24 661 PRO G CA 1
ATOM 14270 C C . PRO G 1 661 ? 113.651 132.260 110.639 1.00 38.24 661 PRO G C 1
ATOM 14271 O O . PRO G 1 661 ? 113.704 132.748 111.757 1.00 38.24 661 PRO G O 1
ATOM 14275 N N . GLN G 1 662 ? 114.119 131.080 110.349 1.00 37.08 662 GLN G N 1
ATOM 14276 C CA . GLN G 1 662 ? 114.728 130.184 111.278 1.00 37.08 662 GLN G CA 1
ATOM 14277 C C . GLN G 1 662 ? 116.165 130.540 111.571 1.00 37.08 662 GLN G C 1
ATOM 14278 O O . GLN G 1 662 ? 116.724 130.006 112.505 1.00 37.08 662 GLN G O 1
ATOM 14284 N N . HIS G 1 663 ? 116.779 131.410 110.787 1.00 33.45 663 HIS G N 1
ATOM 14285 C CA . HIS G 1 663 ? 118.126 131.858 111.009 1.00 33.45 663 HIS G CA 1
ATOM 14286 C C . HIS G 1 663 ? 118.231 133.327 111.293 1.00 33.45 663 HIS G C 1
ATOM 14287 O O . HIS G 1 663 ? 119.112 133.716 112.033 1.00 33.45 663 HIS G O 1
ATOM 14294 N N . TRP G 1 664 ? 117.367 134.148 110.730 1.00 31.78 664 TRP G N 1
ATOM 14295 C CA . TRP G 1 664 ? 117.482 135.587 110.813 1.00 31.78 664 TRP G CA 1
ATOM 14296 C C . TRP G 1 664 ? 116.195 136.169 111.356 1.00 31.78 664 TRP G C 1
ATOM 14297 O O . TRP G 1 664 ? 115.135 135.678 111.048 1.00 31.78 664 TRP G O 1
ATOM 14308 N N . ALA G 1 665 ? 116.296 137.186 112.199 1.00 33.95 665 ALA G N 1
ATOM 14309 C CA . ALA G 1 665 ? 115.170 138.034 112.573 1.00 33.95 665 ALA G CA 1
ATOM 14310 C C . ALA G 1 665 ? 114.736 138.936 111.429 1.00 33.95 665 ALA G C 1
ATOM 14311 O O . ALA G 1 665 ? 115.524 139.234 110.552 1.00 33.95 665 ALA G O 1
ATOM 14313 N N . PRO G 1 666 ? 113.506 139.440 111.424 1.00 34.30 666 PRO G N 1
ATOM 14314 C CA . PRO G 1 666 ? 113.083 140.262 110.287 1.00 34.30 666 PRO G CA 1
ATOM 14315 C C . PRO G 1 666 ? 113.648 141.677 110.229 1.00 34.30 666 PRO G C 1
ATOM 14316 O O . PRO G 1 666 ? 113.772 142.219 109.142 1.00 34.30 666 PRO G O 1
ATOM 14320 N N . VAL G 1 667 ? 113.958 142.300 111.334 1.00 34.18 667 VAL G N 1
ATOM 14321 C CA . VAL G 1 667 ? 114.387 143.687 111.385 1.00 34.18 667 VAL G CA 1
ATOM 14322 C C . VAL G 1 667 ? 115.884 143.806 111.153 1.00 34.18 667 VAL G C 1
ATOM 14323 O O . VAL G 1 667 ? 116.667 143.096 111.762 1.00 34.18 667 VAL G O 1
ATOM 14327 N N . HIS G 1 668 ? 116.280 144.712 110.275 1.00 33.12 668 HIS G N 1
ATOM 14328 C CA . HIS G 1 668 ? 117.641 144.847 109.820 1.00 33.12 668 HIS G CA 1
ATOM 14329 C C . HIS G 1 668 ? 117.821 146.267 109.355 1.00 33.12 668 HIS G C 1
ATOM 14330 O O . HIS G 1 668 ? 116.881 147.026 109.336 1.00 33.12 668 HIS G O 1
ATOM 14337 N N . SER G 1 669 ? 119.030 146.622 108.961 1.00 31.43 669 SER G N 1
ATOM 14338 C CA . SER G 1 669 ? 119.293 147.918 108.371 1.00 31.43 669 SER G CA 1
ATOM 14339 C C . SER G 1 669 ? 120.466 147.845 107.423 1.00 31.43 669 SER G C 1
ATOM 14340 O O . SER G 1 669 ? 121.391 147.110 107.647 1.00 31.43 669 SER G O 1
ATOM 14343 N N . VAL G 1 670 ? 120.413 148.607 106.352 1.00 31.31 670 VAL G N 1
ATOM 14344 C CA . VAL G 1 670 ? 121.479 148.705 105.370 1.00 31.31 670 VAL G CA 1
ATOM 14345 C C . VAL G 1 670 ? 122.033 150.114 105.442 1.00 31.31 670 VAL G C 1
ATOM 14346 O O . VAL G 1 670 ? 121.297 151.073 105.324 1.00 31.31 670 VAL G O 1
ATOM 14350 N N . VAL G 1 671 ? 123.310 150.257 105.636 1.00 30.07 671 VAL G N 1
ATOM 14351 C CA . VAL G 1 671 ? 123.899 151.491 106.113 1.00 30.07 671 VAL G CA 1
ATOM 14352 C C . VAL G 1 671 ? 125.004 151.923 105.168 1.00 30.07 671 VAL G C 1
ATOM 14353 O O . VAL G 1 671 ? 125.686 151.083 104.627 1.00 30.07 671 VAL G O 1
ATOM 14357 N N . VAL G 1 672 ? 125.101 153.198 104.856 1.00 31.19 672 VAL G N 1
ATOM 14358 C CA . VAL G 1 672 ? 126.226 153.765 104.128 1.00 31.19 672 VAL G CA 1
ATOM 14359 C C . VAL G 1 672 ? 127.176 154.354 105.125 1.00 31.19 672 VAL G C 1
ATOM 14360 O O . VAL G 1 672 ? 126.819 155.270 105.832 1.00 31.19 672 VAL G O 1
ATOM 14364 N N . LYS G 1 673 ? 128.385 153.888 105.172 1.00 33.12 673 LYS G N 1
ATOM 14365 C CA . LYS G 1 673 ? 129.303 154.368 106.176 1.00 33.12 673 LYS G CA 1
ATOM 14366 C C . LYS G 1 673 ? 130.269 155.426 105.701 1.00 33.12 673 LYS G C 1
ATOM 14367 O O . LYS G 1 673 ? 130.536 156.323 106.451 1.00 33.12 673 LYS G O 1
ATOM 14373 N N . GLU G 1 674 ? 130.858 155.347 104.530 1.00 36.02 674 GLU G N 1
ATOM 14374 C CA . GLU G 1 674 ? 131.719 156.401 104.051 1.00 36.02 674 GLU G CA 1
ATOM 14375 C C . GLU G 1 674 ? 131.477 156.648 102.593 1.00 36.02 674 GLU G C 1
ATOM 14376 O O . GLU G 1 674 ? 130.984 155.806 101.888 1.00 36.02 674 GLU G O 1
ATOM 14382 N N . ILE G 1 675 ? 131.869 157.818 102.159 1.00 36.50 675 ILE G N 1
ATOM 14383 C CA . ILE G 1 675 ? 132.021 158.178 100.766 1.00 36.50 675 ILE G CA 1
ATOM 14384 C C . ILE G 1 675 ? 133.479 158.467 100.549 1.00 36.50 675 ILE G C 1
ATOM 14385 O O . ILE G 1 675 ? 133.991 159.401 101.141 1.00 36.50 675 ILE G O 1
ATOM 14390 N N . GLU G 1 676 ? 134.142 157.727 99.691 1.00 37.59 676 GLU G N 1
ATOM 14391 C CA . GLU G 1 676 ? 135.578 157.815 99.503 1.00 37.59 676 GLU G CA 1
ATOM 14392 C C . GLU G 1 676 ? 135.925 158.292 98.113 1.00 37.59 676 GLU G C 1
ATOM 14393 O O . GLU G 1 676 ? 135.634 157.604 97.161 1.00 37.59 676 GLU G O 1
ATOM 14399 N N . ASN G 1 677 ? 136.577 159.428 98.012 1.00 35.57 677 ASN G N 1
ATOM 14400 C CA . ASN G 1 677 ? 137.275 159.911 96.824 1.00 35.57 677 ASN G CA 1
ATOM 14401 C C . ASN G 1 677 ? 136.383 160.066 95.630 1.00 35.57 677 ASN G C 1
ATOM 14402 O O . ASN G 1 677 ? 136.859 159.977 94.535 1.00 35.57 677 ASN G O 1
ATOM 14407 N N . MET G 1 678 ? 135.103 160.260 95.829 1.00 35.31 678 MET G N 1
ATOM 14408 C CA . MET G 1 678 ? 134.037 160.087 94.857 1.00 35.31 678 MET G CA 1
ATOM 14409 C C . MET G 1 678 ? 134.129 158.852 93.986 1.00 35.31 678 MET G C 1
ATOM 14410 O O . MET G 1 678 ? 133.732 158.885 92.838 1.00 35.31 678 MET G O 1
ATOM 14415 N N . ASN G 1 679 ? 134.569 157.756 94.548 1.00 33.15 679 ASN G N 1
ATOM 14416 C CA . ASN G 1 679 ? 134.829 156.468 93.949 1.00 33.15 679 ASN G CA 1
ATOM 14417 C C . ASN G 1 679 ? 134.055 155.336 94.590 1.00 33.15 679 ASN G C 1
ATOM 14418 O O . ASN G 1 679 ? 133.462 154.547 93.902 1.00 33.15 679 ASN G O 1
ATOM 14423 N N . LYS G 1 680 ? 134.011 155.263 95.890 1.00 33.29 680 LYS G N 1
ATOM 14424 C CA . LYS G 1 680 ? 133.628 154.072 96.606 1.00 33.29 680 LYS G CA 1
ATOM 14425 C C . LYS G 1 680 ? 132.601 154.395 97.664 1.00 33.29 680 LYS G C 1
ATOM 14426 O O . LYS G 1 680 ? 132.817 155.292 98.450 1.00 33.29 680 LYS G O 1
ATOM 14432 N N . LEU G 1 681 ? 131.502 153.668 97.711 1.00 33.13 681 LEU G N 1
ATOM 14433 C CA . LEU G 1 681 ? 130.595 153.666 98.855 1.00 33.13 681 LEU G CA 1
ATOM 14434 C C . LEU G 1 681 ? 130.891 152.479 99.742 1.00 33.13 681 LEU G C 1
ATOM 14435 O O . LEU G 1 681 ? 130.843 151.363 99.298 1.00 33.13 681 LEU G O 1
ATOM 14440 N N . LYS G 1 682 ? 131.170 152.703 100.978 1.00 33.90 682 LYS G N 1
ATOM 14441 C CA . LYS G 1 682 ? 131.345 151.615 101.914 1.00 33.90 682 LYS G CA 1
ATOM 14442 C C . LYS G 1 682 ? 130.066 151.330 102.642 1.00 33.90 682 LYS G C 1
ATOM 14443 O O . LYS G 1 682 ? 129.573 152.177 103.339 1.00 33.90 682 LYS G O 1
ATOM 14449 N N . MET G 1 683 ? 129.539 150.147 102.508 1.00 33.39 683 MET G N 1
ATOM 14450 C CA . MET G 1 683 ? 128.243 149.811 103.036 1.00 33.39 683 MET G CA 1
ATOM 14451 C C . MET G 1 683 ? 128.333 148.709 104.072 1.00 33.39 683 MET G C 1
ATOM 14452 O O . MET G 1 683 ? 129.335 148.065 104.210 1.00 33.39 683 MET G O 1
ATOM 14457 N N . ALA G 1 684 ? 127.268 148.492 104.818 1.00 30.65 684 ALA G N 1
ATOM 14458 C CA . ALA G 1 684 ? 127.185 147.399 105.768 1.00 30.65 684 ALA G CA 1
ATOM 14459 C C . ALA G 1 684 ? 125.761 146.942 105.868 1.00 30.65 684 ALA G C 1
ATOM 14460 O O . ALA G 1 684 ? 124.860 147.691 105.600 1.00 30.65 684 ALA G O 1
ATOM 14462 N N . LEU G 1 685 ? 125.566 145.701 106.243 1.00 30.42 685 LEU G N 1
ATOM 14463 C CA . LEU G 1 685 ? 124.271 145.153 106.598 1.00 30.42 685 LEU G CA 1
ATOM 14464 C C . LEU G 1 685 ? 124.310 144.687 108.030 1.00 30.42 685 LEU G C 1
ATOM 14465 O O . LEU G 1 685 ? 125.170 143.918 108.382 1.00 30.42 685 LEU G O 1
ATOM 14470 N N . TYR G 1 686 ? 123.372 145.144 108.840 1.00 30.58 686 TYR G N 1
ATOM 14471 C CA . TYR G 1 686 ? 123.207 144.711 110.216 1.00 30.58 686 TYR G CA 1
ATOM 14472 C C . TYR G 1 686 ? 121.980 143.850 110.353 1.00 30.58 686 TYR G C 1
ATOM 14473 O O . TYR G 1 686 ? 120.914 144.264 109.970 1.00 30.58 686 TYR G O 1
ATOM 14482 N N . SER G 1 687 ? 122.120 142.664 110.914 1.00 30.86 687 SER G N 1
ATOM 14483 C CA . SER G 1 687 ? 120.989 141.792 111.123 1.00 30.86 687 SER G CA 1
ATOM 14484 C C . SER G 1 687 ? 121.176 140.967 112.367 1.00 30.86 687 SER G C 1
ATOM 14485 O O . SER G 1 687 ? 122.182 141.035 113.003 1.00 30.86 687 SER G O 1
ATOM 14488 N N . ASP G 1 688 ? 120.170 140.210 112.741 1.00 31.40 688 ASP G N 1
ATOM 14489 C CA . ASP G 1 688 ? 120.109 139.455 113.984 1.00 31.40 688 ASP G CA 1
ATOM 14490 C C . ASP G 1 688 ? 119.973 137.967 113.799 1.00 31.40 688 ASP G C 1
ATOM 14491 O O . ASP G 1 688 ? 119.108 137.508 113.080 1.00 31.40 688 ASP G O 1
ATOM 14496 N N . HIS G 1 689 ? 120.771 137.232 114.532 1.00 28.24 689 HIS G N 1
ATOM 14497 C CA . HIS G 1 689 ? 120.754 135.802 114.638 1.00 28.24 689 HIS G CA 1
ATOM 14498 C C . HIS G 1 689 ? 119.604 135.330 115.500 1.00 28.24 689 HIS G C 1
ATOM 14499 O O . HIS G 1 689 ? 118.999 136.064 116.227 1.00 28.24 689 HIS G O 1
ATOM 14506 N N . THR G 1 690 ? 119.312 134.068 115.438 1.00 28.15 690 THR G N 1
ATOM 14507 C CA . THR G 1 690 ? 118.404 133.462 116.372 1.00 28.15 690 THR G CA 1
ATOM 14508 C C . THR G 1 690 ? 119.146 132.621 117.384 1.00 28.15 690 THR G C 1
ATOM 14509 O O . THR G 1 690 ? 118.573 131.732 117.955 1.00 28.15 690 THR G O 1
ATOM 14513 N N . ILE G 1 691 ? 120.420 132.874 117.595 1.00 26.81 691 ILE G N 1
ATOM 14514 C CA . ILE G 1 691 ? 121.301 132.170 118.503 1.00 26.81 691 ILE G CA 1
ATOM 14515 C C . ILE G 1 691 ? 122.180 133.228 119.141 1.00 26.81 691 ILE G C 1
ATOM 14516 O O . ILE G 1 691 ? 122.148 134.361 118.748 1.00 26.81 691 ILE G O 1
ATOM 14521 N N . THR G 1 692 ? 122.991 132.871 120.098 1.00 26.33 692 THR G N 1
ATOM 14522 C CA . THR G 1 692 ? 124.064 133.742 120.545 1.00 26.33 692 THR G CA 1
ATOM 14523 C C . THR G 1 692 ? 125.379 133.262 119.972 1.00 26.33 692 THR G C 1
ATOM 14524 O O . THR G 1 692 ? 125.433 132.373 119.159 1.00 26.33 692 THR G O 1
ATOM 14528 N N . PHE G 1 693 ? 126.466 133.859 120.378 1.00 27.12 693 PHE G N 1
ATOM 14529 C CA . PHE G 1 693 ? 127.739 133.409 119.861 1.00 27.12 693 PHE G CA 1
ATOM 14530 C C . PHE G 1 693 ? 128.340 132.321 120.685 1.00 27.12 693 PHE G C 1
ATOM 14531 O O . PHE G 1 693 ? 129.486 132.055 120.497 1.00 27.12 693 PHE G O 1
ATOM 14539 N N . GLN G 1 694 ? 127.617 131.766 121.642 1.00 28.49 694 GLN G N 1
ATOM 14540 C CA . GLN G 1 694 ? 127.965 130.532 122.308 1.00 28.49 694 GLN G CA 1
ATOM 14541 C C . GLN G 1 694 ? 128.159 129.434 121.312 1.00 28.49 694 GLN G C 1
ATOM 14542 O O . GLN G 1 694 ? 129.111 128.675 121.397 1.00 28.49 694 GLN G O 1
ATOM 14548 N N . GLU G 1 695 ? 127.277 129.344 120.349 1.00 33.42 695 GLU G N 1
ATOM 14549 C CA . GLU G 1 695 ? 127.388 128.383 119.283 1.00 33.42 695 GLU G CA 1
ATOM 14550 C C . GLU G 1 695 ? 128.283 128.957 118.219 1.00 33.42 695 GLU G C 1
ATOM 14551 O O . GLU G 1 695 ? 127.830 129.523 117.258 1.00 33.42 695 GLU G O 1
ATOM 14557 N N . ASN G 1 696 ? 129.570 128.782 118.395 1.00 31.84 696 ASN G N 1
ATOM 14558 C CA . ASN G 1 696 ? 130.549 129.370 117.514 1.00 31.84 696 ASN G CA 1
ATOM 14559 C C . ASN G 1 696 ? 130.516 128.786 116.111 1.00 31.84 696 ASN G C 1
ATOM 14560 O O . ASN G 1 696 ? 130.662 129.511 115.157 1.00 31.84 696 ASN G O 1
ATOM 14565 N N . ARG G 1 697 ? 130.400 127.488 115.964 1.00 33.50 697 ARG G N 1
ATOM 14566 C CA . ARG G 1 697 ? 130.481 126.901 114.653 1.00 33.50 697 ARG G CA 1
ATOM 14567 C C . ARG G 1 697 ? 129.244 127.161 113.846 1.00 33.50 697 ARG G C 1
ATOM 14568 O O . ARG G 1 697 ? 129.316 127.324 112.653 1.00 33.50 697 ARG G O 1
ATOM 14576 N N . GLU G 1 698 ? 128.127 127.285 114.478 1.00 34.50 698 GLU G N 1
ATOM 14577 C CA . GLU G 1 698 ? 126.912 127.571 113.790 1.00 34.50 698 GLU G CA 1
ATOM 14578 C C . GLU G 1 698 ? 126.791 129.020 113.397 1.00 34.50 698 GLU G C 1
ATOM 14579 O O . GLU G 1 698 ? 126.194 129.313 112.376 1.00 34.50 698 GLU G O 1
ATOM 14585 N N . ARG G 1 699 ? 127.335 129.932 114.168 1.00 31.45 699 ARG G N 1
ATOM 14586 C CA . ARG G 1 699 ? 127.400 131.317 113.769 1.00 31.45 699 ARG G CA 1
ATOM 14587 C C . ARG G 1 699 ? 128.224 131.511 112.502 1.00 31.45 699 ARG G C 1
ATOM 14588 O O . ARG G 1 699 ? 127.822 132.259 111.633 1.00 31.45 699 ARG G O 1
ATOM 14596 N N . ASN G 1 700 ? 129.369 130.848 112.372 1.00 31.55 700 ASN G N 1
ATOM 14597 C CA . ASN G 1 700 ? 130.231 131.006 111.218 1.00 31.55 700 ASN G CA 1
ATOM 14598 C C . ASN G 1 700 ? 129.633 130.419 109.989 1.00 31.55 700 ASN G C 1
ATOM 14599 O O . ASN G 1 700 ? 129.876 130.907 108.917 1.00 31.55 700 ASN G O 1
ATOM 14604 N N . LEU G 1 701 ? 128.880 129.374 110.107 1.00 32.15 701 LEU G N 1
ATOM 14605 C CA . LEU G 1 701 ? 128.261 128.768 108.964 1.00 32.15 701 LEU G CA 1
ATOM 14606 C C . LEU G 1 701 ? 127.081 129.530 108.439 1.00 32.15 701 LEU G C 1
ATOM 14607 O O . LEU G 1 701 ? 126.863 129.524 107.252 1.00 32.15 701 LEU G O 1
ATOM 14612 N N . ARG G 1 702 ? 126.298 130.155 109.286 1.00 32.22 702 ARG G N 1
ATOM 14613 C CA . ARG G 1 702 ? 125.149 130.931 108.873 1.00 32.22 702 ARG G CA 1
ATOM 14614 C C . ARG G 1 702 ? 125.547 132.262 108.318 1.00 32.22 702 ARG G C 1
ATOM 14615 O O . ARG G 1 702 ? 124.866 132.794 107.474 1.00 32.22 702 ARG G O 1
ATOM 14623 N N . ARG G 1 703 ? 126.643 132.791 108.742 1.00 31.39 703 ARG G N 1
ATOM 14624 C CA . ARG G 1 703 ? 127.124 134.022 108.206 1.00 31.39 703 ARG G CA 1
ATOM 14625 C C . ARG G 1 703 ? 127.894 133.840 106.915 1.00 31.39 703 ARG G C 1
ATOM 14626 O O . ARG G 1 703 ? 127.933 134.739 106.118 1.00 31.39 703 ARG G O 1
ATOM 14634 N N . THR G 1 704 ? 128.465 132.693 106.664 1.00 31.88 704 THR G N 1
ATOM 14635 C CA . THR G 1 704 ? 129.008 132.341 105.375 1.00 31.88 704 THR G CA 1
ATOM 14636 C C . THR G 1 704 ? 127.930 132.223 104.333 1.00 31.88 704 THR G C 1
ATOM 14637 O O . THR G 1 704 ? 128.120 132.584 103.193 1.00 31.88 704 THR G O 1
ATOM 14641 N N . GLU G 1 705 ? 126.785 131.807 104.712 1.00 34.69 705 GLU G N 1
ATOM 14642 C CA . GLU G 1 705 ? 125.731 131.655 103.767 1.00 34.69 705 GLU G CA 1
ATOM 14643 C C . GLU G 1 705 ? 124.999 132.940 103.490 1.00 34.69 705 GLU G C 1
ATOM 14644 O O . GLU G 1 705 ? 124.490 133.118 102.408 1.00 34.69 705 GLU G O 1
ATOM 14650 N N . LEU G 1 706 ? 124.959 133.853 104.439 1.00 33.27 706 LEU G N 1
ATOM 14651 C CA . LEU G 1 706 ? 124.490 135.192 104.173 1.00 33.27 706 LEU G CA 1
ATOM 14652 C C . LEU G 1 706 ? 125.421 135.949 103.249 1.00 33.27 706 LEU G C 1
ATOM 14653 O O . LEU G 1 706 ? 124.954 136.648 102.373 1.00 33.27 706 LEU G O 1
ATOM 14658 N N . SER G 1 707 ? 126.726 135.815 103.414 1.00 33.43 707 SER G N 1
ATOM 14659 C CA . SER G 1 707 ? 127.705 136.463 102.565 1.00 33.43 707 SER G CA 1
ATOM 14660 C C . SER G 1 707 ? 127.648 135.972 101.148 1.00 33.43 707 SER G C 1
ATOM 14661 O O . SER G 1 707 ? 127.756 136.758 100.238 1.00 33.43 707 SER G O 1
ATOM 14664 N N . LEU G 1 708 ? 127.499 134.705 100.925 1.00 33.58 708 LEU G N 1
ATOM 14665 C CA . LEU G 1 708 ? 127.361 134.209 99.575 1.00 33.58 708 LEU G CA 1
ATOM 14666 C C . LEU G 1 708 ? 126.037 134.522 98.933 1.00 33.58 708 LEU G C 1
ATOM 14667 O O . LEU G 1 708 ? 125.945 134.462 97.729 1.00 33.58 708 LEU G O 1
ATOM 14672 N N . ALA G 1 709 ? 125.033 134.894 99.681 1.00 36.02 709 ALA G N 1
ATOM 14673 C CA . ALA G 1 709 ? 123.783 135.356 99.118 1.00 36.02 709 ALA G CA 1
ATOM 14674 C C . ALA G 1 709 ? 123.807 136.812 98.740 1.00 36.02 709 ALA G C 1
ATOM 14675 O O . ALA G 1 709 ? 123.182 137.176 97.774 1.00 36.02 709 ALA G O 1
ATOM 14677 N N . ILE G 1 710 ? 124.492 137.655 99.493 1.00 35.76 710 ILE G N 1
ATOM 14678 C CA . ILE G 1 710 ? 124.714 139.040 99.113 1.00 35.76 710 ILE G CA 1
ATOM 14679 C C . ILE G 1 710 ? 125.498 139.121 97.819 1.00 35.76 710 ILE G C 1
ATOM 14680 O O . ILE G 1 710 ? 125.175 139.893 96.940 1.00 35.76 710 ILE G O 1
ATOM 14685 N N . LYS G 1 711 ? 126.524 138.318 97.702 1.00 36.20 711 LYS G N 1
ATOM 14686 C CA . LYS G 1 711 ? 127.343 138.151 96.523 1.00 36.20 711 LYS G CA 1
ATOM 14687 C C . LYS G 1 711 ? 126.550 137.814 95.274 1.00 36.20 711 LYS G C 1
ATOM 14688 O O . LYS G 1 711 ? 126.905 138.236 94.187 1.00 36.20 711 LYS G O 1
ATOM 14694 N N . ARG G 1 712 ? 125.475 137.082 95.410 1.00 39.74 712 ARG G N 1
ATOM 14695 C CA . ARG G 1 712 ? 124.662 136.709 94.289 1.00 39.74 712 ARG G CA 1
ATOM 14696 C C . ARG G 1 712 ? 123.623 137.750 93.940 1.00 39.74 712 ARG G C 1
ATOM 14697 O O . ARG G 1 712 ? 123.303 137.908 92.780 1.00 39.74 712 ARG G O 1
ATOM 14705 N N . MET G 1 713 ? 123.113 138.492 94.911 1.00 41.04 713 MET G N 1
ATOM 14706 C CA . MET G 1 713 ? 122.254 139.627 94.637 1.00 41.04 713 MET G CA 1
ATOM 14707 C C . MET G 1 713 ? 122.985 140.725 93.911 1.00 41.04 713 MET G C 1
ATOM 14708 O O . MET G 1 713 ? 122.414 141.341 93.026 1.00 41.04 713 MET G O 1
ATOM 14713 N N . LEU G 1 714 ? 124.230 140.993 94.271 1.00 37.85 714 LEU G N 1
ATOM 14714 C CA . LEU G 1 714 ? 124.968 142.101 93.708 1.00 37.85 714 LEU G CA 1
ATOM 14715 C C . LEU G 1 714 ? 125.224 141.893 92.254 1.00 37.85 714 LEU G C 1
ATOM 14716 O O . LEU G 1 714 ? 125.179 142.831 91.482 1.00 37.85 714 LEU G O 1
ATOM 14721 N N . GLU G 1 715 ? 125.411 140.685 91.841 1.00 40.98 715 GLU G N 1
ATOM 14722 C CA . GLU G 1 715 ? 125.627 140.482 90.443 1.00 40.98 715 GLU G CA 1
ATOM 14723 C C . GLU G 1 715 ? 124.391 140.106 89.652 1.00 40.98 715 GLU G C 1
ATOM 14724 O O . GLU G 1 715 ? 124.461 140.118 88.440 1.00 40.98 715 GLU G O 1
ATOM 14730 N N . ASP G 1 716 ? 123.251 139.865 90.269 1.00 42.91 716 ASP G N 1
ATOM 14731 C CA . ASP G 1 716 ? 122.020 139.868 89.500 1.00 42.91 716 ASP G CA 1
ATOM 14732 C C . ASP G 1 716 ? 121.576 141.254 89.165 1.00 42.91 716 ASP G C 1
ATOM 14733 O O . ASP G 1 716 ? 120.765 141.420 88.279 1.00 42.91 716 ASP G O 1
ATOM 14738 N N . LEU G 1 717 ? 121.938 142.222 89.979 1.00 41.77 717 LEU G N 1
ATOM 14739 C CA . LEU G 1 717 ? 121.547 143.592 89.792 1.00 41.77 717 LEU G CA 1
ATOM 14740 C C . LEU G 1 717 ? 122.569 144.372 89.044 1.00 41.77 717 LEU G C 1
ATOM 14741 O O . LEU G 1 717 ? 122.386 145.544 88.908 1.00 41.77 717 LEU G O 1
ATOM 14746 N N . HIS G 1 718 ? 123.635 143.753 88.588 1.00 42.21 718 HIS G N 1
ATOM 14747 C CA . HIS G 1 718 ? 124.716 144.363 87.831 1.00 42.21 718 HIS G CA 1
ATOM 14748 C C . HIS G 1 718 ? 125.411 145.499 88.557 1.00 42.21 718 HIS G C 1
ATOM 14749 O O . HIS G 1 718 ? 125.769 146.493 87.968 1.00 42.21 718 HIS G O 1
ATOM 14756 N N . ILE G 1 719 ? 125.643 145.348 89.809 1.00 38.88 719 ILE G N 1
ATOM 14757 C CA . ILE G 1 719 ? 126.352 146.336 90.589 1.00 38.88 719 ILE G CA 1
ATOM 14758 C C . ILE G 1 719 ? 127.811 145.942 90.570 1.00 38.88 719 ILE G C 1
ATOM 14759 O O . ILE G 1 719 ? 128.100 144.766 90.612 1.00 38.88 719 ILE G O 1
ATOM 14764 N N . ASP G 1 720 ? 128.735 146.882 90.428 1.00 38.85 720 ASP G N 1
ATOM 14765 C CA . ASP G 1 720 ? 130.125 146.527 90.678 1.00 38.85 720 ASP G CA 1
ATOM 14766 C C . ASP G 1 720 ? 130.897 147.635 91.356 1.00 38.85 720 ASP G C 1
ATOM 14767 O O . ASP G 1 720 ? 130.342 148.468 92.033 1.00 38.85 720 ASP G O 1
ATOM 14772 N N . TYR G 1 721 ? 132.203 147.538 91.293 1.00 33.58 721 TYR G N 1
ATOM 14773 C CA . TYR G 1 721 ? 133.137 148.510 91.802 1.00 33.58 721 TYR G CA 1
ATOM 14774 C C . TYR G 1 721 ? 134.265 148.623 90.799 1.00 33.58 721 TYR G C 1
ATOM 14775 O O . TYR G 1 721 ? 134.738 147.621 90.310 1.00 33.58 721 TYR G O 1
ATOM 14784 N N . THR G 1 722 ? 134.703 149.818 90.483 1.00 33.02 722 THR G N 1
ATOM 14785 C CA . THR G 1 722 ? 135.820 150.032 89.582 1.00 33.02 722 THR G CA 1
ATOM 14786 C C . THR G 1 722 ? 136.790 151.024 90.182 1.00 33.02 722 THR G C 1
ATOM 14787 O O . THR G 1 722 ? 136.392 151.917 90.890 1.00 33.02 722 THR G O 1
ATOM 14791 N N . LEU G 1 723 ? 138.060 150.873 89.872 1.00 33.69 723 LEU G N 1
ATOM 14792 C CA . LEU G 1 723 ? 139.143 151.774 90.242 1.00 33.69 723 LEU G CA 1
ATOM 14793 C C . LEU G 1 723 ? 139.134 153.064 89.455 1.00 33.69 723 LEU G C 1
ATOM 14794 O O . LEU G 1 723 ? 138.628 153.132 88.355 1.00 33.69 723 LEU G O 1
ATOM 14799 N N . LEU G 1 724 ? 139.694 154.096 90.041 1.00 33.29 724 LEU G N 1
ATOM 14800 C CA . LEU G 1 724 ? 139.733 155.422 89.450 1.00 33.29 724 LEU G CA 1
ATOM 14801 C C . LEU G 1 724 ? 140.618 155.455 88.212 1.00 33.29 724 LEU G C 1
ATOM 14802 O O . LEU G 1 724 ? 141.683 154.883 88.227 1.00 33.29 724 LEU G O 1
ATOM 14807 N N . PRO G 1 725 ? 140.215 156.144 87.164 1.00 35.82 725 PRO G N 1
ATOM 14808 C CA . PRO G 1 725 ? 141.032 156.196 85.944 1.00 35.82 725 PRO G CA 1
ATOM 14809 C C . PRO G 1 725 ? 142.336 156.963 86.092 1.00 35.82 725 PRO G C 1
ATOM 14810 O O . PRO G 1 725 ? 142.491 157.819 86.948 1.00 35.82 725 PRO G O 1
ATOM 14814 N N . GLN G 1 726 ? 143.266 156.677 85.215 1.00 39.91 726 GLN G N 1
ATOM 14815 C CA . GLN G 1 726 ? 144.586 157.270 85.241 1.00 39.91 726 GLN G CA 1
ATOM 14816 C C . GLN G 1 726 ? 144.935 157.910 83.908 1.00 39.91 726 GLN G C 1
ATOM 14817 O O . GLN G 1 726 ? 144.830 157.276 82.883 1.00 39.91 726 GLN G O 1
ATOM 14823 N N . ASP G 1 727 ? 145.356 159.154 83.930 1.00 43.80 727 ASP G N 1
ATOM 14824 C CA . ASP G 1 727 ? 145.922 159.827 82.776 1.00 43.80 727 ASP G CA 1
ATOM 14825 C C . ASP G 1 727 ? 147.395 159.568 82.595 1.00 43.80 727 ASP G C 1
ATOM 14826 O O . ASP G 1 727 ? 148.156 159.686 83.534 1.00 43.80 727 ASP G O 1
ATOM 14831 N N . ILE G 1 728 ? 147.803 159.329 81.363 1.00 46.13 728 ILE G N 1
ATOM 14832 C CA . ILE G 1 728 ? 149.179 159.054 81.002 1.00 46.13 728 ILE G CA 1
ATOM 14833 C C . ILE G 1 728 ? 149.608 160.073 79.976 1.00 46.13 728 ILE G C 1
ATOM 14834 O O . ILE G 1 728 ? 148.972 160.206 78.941 1.00 46.13 728 ILE G O 1
ATOM 14839 N N . ASN G 1 729 ? 150.647 160.821 80.270 1.00 48.53 729 ASN G N 1
ATOM 14840 C CA . ASN G 1 729 ? 151.295 161.691 79.309 1.00 48.53 729 ASN G CA 1
ATOM 14841 C C . ASN G 1 729 ? 152.506 160.997 78.759 1.00 48.53 729 ASN G C 1
ATOM 14842 O O . ASN G 1 729 ? 153.487 160.837 79.458 1.00 48.53 729 ASN G O 1
ATOM 14847 N N . LEU G 1 730 ? 152.475 160.672 77.505 1.00 50.59 730 LEU G N 1
ATOM 14848 C CA . LEU G 1 730 ? 153.500 159.834 76.937 1.00 50.59 730 LEU G CA 1
ATOM 14849 C C . LEU G 1 730 ? 154.541 160.679 76.254 1.00 50.59 730 LEU G C 1
ATOM 14850 O O . LEU G 1 730 ? 154.249 161.406 75.325 1.00 50.59 730 LEU G O 1
ATOM 14855 N N . THR G 1 731 ? 155.756 160.601 76.736 1.00 52.64 731 THR G N 1
ATOM 14856 C CA . THR G 1 731 ? 156.823 161.440 76.220 1.00 52.64 731 THR G CA 1
ATOM 14857 C C . THR G 1 731 ? 157.663 160.692 75.181 1.00 52.64 731 THR G C 1
ATOM 14858 O O . THR G 1 731 ? 158.143 159.585 75.403 1.00 52.64 731 THR G O 1
#

Organism: Arabidopsis thaliana (NCBI:txid3702)

Foldseek 3Di:
DPCCVPVLVVLVVLVVVLVVCVCVVVCALVNQVSVLVNVLSVVVVVLVVVLVVFFAPAASVVVSVVVNVVSVPVSVCCSPAPGHPDYDPCPPPVVVVVVVCCVPCVVVVVLLVLLCCVRTPVNPDHQAWWKAFPNFIWHWHDDYRFWTWTAGPVRDIDTGGSSVSSVGDMGTQVPDAFDKDKDKDKFWLPDDVVLVVVLVVVLLVVQVVPVQFWPNDKDKDFDDCPPNTMTIIMIMTTGNGTCRVVVVVVVSVVVSVVVSVVSCVVSPTHGDDDDDDDDDD/DPCCVPVLVVLVVLVVVLVVCVCVVVCALVNQVSVLVNVLSVVVVVLVVVLVVFFAPAASVVVSVVVNVVSVPVSVCCSPAPGHPDYDPCPPPVVVVVVVCCVPCVVVVVLLVLLCCVRTPVNPDHQAWWKAFPNFIWHWHDDYRFWTWTAGPVRDIDTGGSSVSSVGDMGTQVPDAFDKDKDKDKFWLPDDVVLVVVLVVVLLVVQVVPVQFWPNDKDKDFDDCPPNTMTIIMIMTTGNGTCRVVVVVVVSVVVSVVVSVVSCVVSPTHGDDDDDDDDDD/DPCCVPVLVVLVVLVVVLVVCVCVVVCALVNQVSVLVNVLSVVVVVLVVVLVVFFAPAASVVVSVVVNVVSVPVSVCCSPAPGHDDYDPCPPPVVVVVVVCCVPCVVVVVLLVLLCCVRTPVNPDHQAWWKAFPNFIWHWHDDYRFWTWTAGPVRDIDTGGSSVSSVGDMGTQVPDAFDKDKDKDKFWLPDDVVLVVVLVVVLLVVQVVPVQFWPNDKDKDFDDCPPNTMTIIMIMTTGNGTCRVVVVVVVSVVVSVVVSVVSCVVSPTHGDDDDDDDDDD/DPCCVPVLVVLVVLVVVLVVCVCVVVCALVNQVSVLVNVLSVVVVVLVVVLVVFFAPAASVVVSVVVNVVSVPVSVCCSPAPGHDDYDPCPPPVVVVVVVCCVPCVVVVVLLVLLCCVRTPVNPDHQAWWKAFPNFIWHWHDDYRFWTWTAGPVRDIDTGGSSVSSVGDMGTQVPDAFDKDKDKDKFWLPDDVVLVVVLVVVLLVVQVVPVQFWPNDKDKDFDDCPPNTMTIIMIMTTGNGTCRVVVVVVVSVVVSVVVSVVSCVVSPTHGDDDDDDDDDD/DPCCVPVLVVLVVLVVVLVVCVCVVVCALVNQVSVLVNVLSVVVVVLVVVLVVFFAPAASVVVSVVVNVVSVPVSVCCSPAPGHDDYDPCPPPVVVVVVVCCVPCVVVVVLLVLLCCVRTPVNPDHQAWWKAFPNFIWHWHDDYRFWTWTAGPVRDIDTGGSSVSSVGDMGTQVPDAFDKDKDKDKFWLPDDVVLVVVLVVVLLVVQVVPVQFWPNDKDKDFDDCPPNTMTIIMIMTTGNGTCRVVVVVVVSVVVSVVVSVVSCVVSPTHGDDDDDDDDDD/DPCCVPVLVVLVVLVVVLVVCVCVVVCALVNQVSVLVNVLSVVVVVLVVVLVVFFAPAASVVVSVVVNVVSVPVSVCCSPAPGHPDYDPCPPPVVVVVVVCCVPCVVVVVLLVLLCCVRTPVNPDHQAWWKAFPNFIWHWHDDYRFWTWTAGPVRDIDTGGSSVSSVGDMGTQVPDAFDKDKDKDKFWLPDDVVLVVVLVVVLLVVQVVPVQFWPNDKDKDFDDCPPNTMTIIMIMTTGNGTCRVVVVVVVSVVVSVVVSVVSCVVSPTHGDDDDDDDDDD/DPCCVPVLVVLVVLVVVLVVCVCVVVCALVNQVSVLVNVLSVVVVVLVVVLVVFFAPAASVVVSVVVNVVSVPVSVCCSPAPGHPDYDPCPPPVVVVVVVCCVPCVVVVVLLVLLCCVRTPVNPDHQAWWKAFPNFIWHWHDDYRFWTWTAGPVRDIDTGGSSVSSVGDMGTQVPDAFDKDKDKDKFWLPDDVVLVVVLVVVLLVVQVVPVQFWPNDKDKDFDDCPPNTMTIIMIMTTGNGTCRVVVVVVVSVVVSVVVSVVSCVVSPTHGDDDDDDDDDD

B-factor: mean 59.79, std 41.24, range [23.18, 166.2]